Protein 5OE3 (pdb70)

Nearest PDB structures (foldseek):
  5oe6-assembly1_A  TM=1.001E+00  e=2.222E-89  Pseudomonas aeruginosa PAO1
  5oe3-assembly4_D  TM=9.945E-01  e=7.890E-90  Pseudomonas aeruginosa PAO1
  5oe3-assembly3_C  TM=9.929E-01  e=2.835E-89  Pseudomonas aeruginosa PAO1
  5oe4-assembly1_A  TM=9.993E-01  e=1.486E-87  Pseudomonas aeruginosa PAO1
  5oe6-assembly3_C  TM=9.927E-01  e=1.031E-87  Pseudomonas aeruginosa PAO1

Organism: Pseudomonas aeruginosa (strain ATCC 15692 / DSM 22644 / CIP 104116 / JCM 14847 / LMG 12228 / 1C / PRS 101 / PAO1) (NCBI:txid208964)

GO terms:
  GO:0044550 secondary metabolite biosynthetic process (P, IMP)
  GO:0018860 anthranilate-CoA ligase activity (F, IDA)

Secondary structure (DSSP, 8-state):
---B-HHHHHHHS-S-TTSEEEEETTEEEEHHHHHHHHHHHHHHHHHH--TT-EEEEE--S-HHHHHHHHHHHHTT-EEEE--TT--HHHHHHHHHHTT-SEEEE-TTPPPP-STTPPEEEEPPTT--SS--TTHHHHH-SPPSS------B-TTSEEEEEE-----EEEEEHHHHHHHHIIIIIIIS---TT-EEEESS-TTSHHHIIIIIIHHHHHT-EEE---S---HHHHHHHHHHH--SEEEE-HHHHHHHGGGHHHHHHH-SEEEE-SSPPPHHHHHHHHHTT--EEEEEE-GGGSSEEEEPPTT---SS--BEEPTT-EEEEE-TTSPBP-STT--EEEEEESTT---EESS--HHHHGGGGGG-EEEEEEEEE-TTS-EEEEEE--/---B-HHHHHHHS-S-TTSEEEEETTEEEEHHHHHHHHHHHHHHHHHH--TT-EEEEE--S-HHHHHHHHHHHHTT-EEEE--TT--HHHHHHHHHHTT-SEEEE-TTPPPP-STTPPEEEEPPTT--SS--TTHHHHH-SPPSS------B-TTSEEEEEE----EEEEEHHHHHHHHIIIIIIIT---TT-EEEESS-TTSHHHIIIIIIHHHHHS-EEEE--S---HHHHHHHHHHH--SEEEE-HHHHHHHGGGHHHHHHH-SEEEE-SSPPPHHHHHHHHHTT--EEEEEE-GGGSSEEEEPPTT---SS--BEEPTT-EEEEE-TTSPBP-STT--EEEEEESTT--S-BSS--HHHHGGGGGG-EEEEEEEEE-TTS-EEEEEE--/---B-HHHHHHHS-S-TTSEEEEETTEEEEHHHHHHHHHHHHHHHTTT--TT-EEEEE--S-HHHHHHHHHHHHTT-EEEE--TT--HHHHHHHHHHTT-SEEEE-TTS-S---TTPPEEEEPPTT--SS--TTHHHHH-SPPSS------B-TTSEEEEEE-----EEEEEHHHHHHHHIIIIIIIT---TT-EEEESS-TTSHHHIIIIIIHHHHHT-EEEE-SS---HHHHHHHHHHH--SEEEE-HHHHHHHGGGHHHHHHH-SEEEE-SSPPPHHHHHHHHHTT--EEEEEE-GGGSSEEEEPPTT---SS--BEEPTT-EEEEE-TTSPBP-STT--EEEEEESTT---EESS--HHHHGGGGGG-EEEEEEEEE-TTS-EEEEEE--/---B-HHHHHHHS-S-TTSEEEEETTEEEEHHHHHHHHHHHHHHHTTT--TT-EEEEE--S-HHHHHHHHHHHHTT-EEEE--TT--HHHHHHHHHHTT-SEEEE-TTS-S---TTPPEEEEPPTT--SS--TTHHHHH-SPPSS------B-TTSEEEEEE----EEEEEHHHHHHHHIIIIIIIT---TT-EEEESS-TTSHHHIIIIIIHHHHHT-EEE--SS---HHHHHHHHHHH--SEEEE-HHHHHHTGGGHHHHHHH--EEEE-SSPPPHHHHHHHHHTT--EEEEEE-GGGSSEEEEPPTT---SS--BEEPTT-EEEEE-TTSPBP-STT--EEEEEESTT--SEESS--HHHHGGGGGG-EEEEEEEEE-TTS-EEEEEE--

Radius of gyration: 41.26 Å; Cα contacts (8 Å, |Δi|>4): 3822; chains: 4; bounding box: 107×98×95 Å

InterPro domains:
  IPR000873 AMP-dependent synthetase/ligase domain [PF00501] (18-363)
  IPR020845 AMP-binding, conserved site [PS00455] (161-172)
  IPR025110 AMP-binding enzyme, C-terminal domain [PF13193] (414-493)
  IPR042099 ANL, N-terminal domain [G3DSA:3.40.50.12780] (13-397)
  IPR045851 AMP-binding enzyme domain superfamily [G3DSA:3.30.300.30] (400-514)

Foldseek 3Di:
DDWAFLLVVLLPPDADQQAFAEAEPNDTDGNVRLVQLLLQLLQLVLVPDAAAAEEEEQAFWASQVLSPLSSCSQRNYAYAYAHLPDDLVLVLLVCVQSLHQEYEHEPPDDARDDDSGHHYFYFDPPRDNHTSSCSCVVRNGGDRDGRNGDTGDQQDFRYWAFQVRTWTFGFGSQLLLWVLCLPLPQFVNDAAAAEEEELDTCSHLANVSRANPNCSVHNYYYYGYRDHPDVVVVLVCCQSRLGQEYEEAQVNLVSCLVVLVSNVVRHAHAEHEDDARALVSQVSNVVVVHGYKYFYDDSQQSYTFFIAGPPGHDHQFRHAGTPFKDKFFAAPVRHTDDDFPDKGWIKMAGSNGTPAIPDDDPVRRCCCPPRIHGPQWIWGAHPVGTIGTDGGHD/DDFAFLLVVLLPDDADQQAFAEDEPRDTDGNVRLVQLLLQLLQLVLVVDAAAAEEEEQAWWASQVLSPLSSCRQRNYAYAYAHLPDDLVRVLVVCVQSLHQEYEHEPPDDARDDPSGHHYFYWDPPRDNHTSSCSCVVRNGGDRDGRNGDTGDQQDFRYWAKDVTFTFGFGSQLQLFVLCLPLCQFVNDAAAAEEEELDTCSDLANVCRANPNCSVHNYYYYIYRDHPDVVVVLVCCQSRLGQEYEEAQVNLVSCLVVLVSNVVRHAHAEHEDDAHALVSQVSNVVVVHGYKYFYDDSQQSYTFFIAGVVGHDHQFRHAGTPFKDKFFADPVRHTDDDFPDKGWIKMAGSNGTPATPHDDPVRRCCCPPRIHGPQWIWGAHPVRTIGTDGGHD/DDWAFLLVVLLPPDADQQAFAEAEPNDTDGNVRLVQLLQQLLQLVLVQDAAAAEEEEQAFWASQVLSPLSSCRQRNYAYAYAHLPDDPVLVVLVCVQSVHQEYEHEQPDDPDADPVGHHYFYFHPPRDNHTSSCSCVVRNGGDRDGRNGDTGDQQDFRYWAWDVRIWTFGFGSQLQLFVLCLPVCQFVNAAAAFEEEELDTCSDLQNVCRANPNCSNHNYYYYGYRDHCDVVNVLVCQQVVLGQEYEEAQVNLVSCLVVLVSCVRRYNAYEHEDDARALVSQVSNVVSVHGYKYFYDDVQQSYTFFIAGVVGDDHQFRHGGTPFKDKFFADPVRDTDDDAPDKGWIKMAGSNGTPAIPDDDPVRRCCCPPNIHGPQWIWGAHPVRTIGTDGGHD/DDWAFLLVVLLPPDDDQQAFAEAEPNDTDGNVRLVQLLQQLLQLVLVQDAAAAEEEEQAFWASQVLSPLSSCRQRNYAYAYAHLPDDPVRVVVVCVQSVHQEYEHEPPDDPDADPVGHHYFYFDPPRDNHTSSCSCVVRNGGDRDGRNGDTGDQQDFRYWQKDVTFTFGFGSQLLVFVCCLPVPVFVNDAAAAEEEELDTCSDLANVCRANPSCSVHNYYYYGYRDHCDVVVVLVCCQVPLGQEYEEAQVNLVSCLVVLVSCVPRHAAAEHEDDARALVSQVSNVVVVHGYKYFYDDSQQSYTQFIQGPPGDDHQFRHAGGPFKDKFFADPVRHTDDDFPDKGWIKMAGSNGTPATPDDDPVRRCCCPPNIHGPQWIWGAHPVRTIGTDGGVD

Structure (mmCIF, N/CA/C/O backbone):
data_5OE3
#
_entry.id   5OE3
#
_cell.length_a   71.533
_cell.length_b   84.448
_cell.length_c   139.011
_cell.angle_alpha   90.000
_cell.angle_beta   92.600
_cell.angle_gamma   90.000
#
_symmetry.space_group_name_H-M   'P 1 21 1'
#
loop_
_entity.id
_entity.type
_entity.pdbx_description
1 polymer 'Anthranilate--CoA ligase'
2 non-polymer "5'-O-[(S)-[(2-aminobenzoyl)oxy](hydroxy)phosphoryl]adenosine"
3 non-polymer DI(HYDROXYETHYL)ETHER
4 non-polymer 1,2-ETHANEDIOL
5 non-polymer 'ACETATE ION'
6 non-polymer 'TRIETHYLENE GLYCOL'
7 water water
#
loop_
_atom_site.group_PDB
_atom_site.id
_atom_site.type_symbol
_atom_site.label_atom_id
_atom_site.label_alt_id
_atom_site.label_comp_id
_atom_site.label_asym_id
_atom_site.label_entity_id
_atom_site.label_seq_id
_atom_site.pdbx_PDB_ins_code
_atom_site.Cartn_x
_atom_site.Cartn_y
_atom_site.Cartn_z
_atom_site.occupancy
_atom_site.B_iso_or_equiv
_atom_site.auth_seq_id
_atom_site.auth_comp_id
_atom_site.auth_asym_id
_atom_site.auth_atom_id
_atom_site.pdbx_PDB_model_num
ATOM 1 N N . SER A 1 2 ? 13.054 -14.101 31.882 1.00 41.94 2 SER A N 1
ATOM 2 C CA . SER A 1 2 ? 13.114 -12.788 31.251 1.00 41.93 2 SER A CA 1
ATOM 3 C C . SER A 1 2 ? 11.882 -12.548 30.384 1.00 38.75 2 SER A C 1
ATOM 4 O O . SER A 1 2 ? 11.308 -13.485 29.829 1.00 42.01 2 SER A O 1
ATOM 11 N N . THR A 1 3 ? 11.483 -11.285 30.271 1.00 31.51 3 THR A N 1
ATOM 12 C CA . THR A 1 3 ? 10.296 -10.926 29.511 1.00 26.47 3 THR A CA 1
ATOM 13 C C . THR A 1 3 ? 10.608 -10.899 28.021 1.00 18.75 3 THR A C 1
ATOM 14 O O . THR A 1 3 ? 11.642 -10.373 27.596 1.00 20.17 3 THR A O 1
ATOM 25 N N . LEU A 1 4 ? 9.704 -11.465 27.227 1.00 15.22 4 LEU A N 1
ATOM 26 C CA . LEU A 1 4 ? 9.855 -11.410 25.781 1.00 13.38 4 LEU A CA 1
ATOM 27 C C . LEU A 1 4 ? 9.807 -9.957 25.326 1.00 12.52 4 LEU A C 1
ATOM 28 O O . LEU A 1 4 ? 8.996 -9.161 25.811 1.00 14.55 4 LEU A O 1
ATOM 44 N N . ALA A 1 5 ? 10.688 -9.604 24.393 1.00 10.39 5 ALA A N 1
ATOM 45 C CA . ALA A 1 5 ? 10.814 -8.219 23.967 1.00 10.18 5 ALA A CA 1
ATOM 46 C C . ALA A 1 5 ? 11.281 -8.166 22.519 1.00 8.61 5 ALA A C 1
ATOM 47 O O . ALA A 1 5 ? 11.639 -9.180 21.916 1.00 9.23 5 ALA A O 1
ATOM 54 N N . ASN A 1 6 ? 11.249 -6.958 21.962 1.00 9.65 6 ASN A N 1
ATOM 55 C CA . ASN A 1 6 ? 11.649 -6.702 20.584 1.00 7.61 6 ASN A CA 1
ATOM 56 C C . ASN A 1 6 ? 12.551 -5.476 20.564 1.00 8.29 6 ASN A C 1
ATOM 57 O O . ASN A 1 6 ? 12.200 -4.440 21.133 1.00 9.01 6 ASN A O 1
ATOM 68 N N . LEU A 1 7 ? 13.703 -5.585 19.897 1.00 7.80 7 LEU A N 1
ATOM 69 C CA . LEU A 1 7 ? 14.695 -4.513 19.956 1.00 8.39 7 LEU A CA 1
ATOM 70 C C . LEU A 1 7 ? 14.156 -3.207 19.381 1.00 7.55 7 LEU A C 1
ATOM 71 O O . LEU A 1 7 ? 14.387 -2.130 19.945 1.00 9.71 7 LEU A O 1
ATOM 87 N N . THR A 1 8 ? 13.455 -3.271 18.251 1.00 6.96 8 THR A N 1
ATOM 88 C CA . THR A 1 8 ? 12.899 -2.052 17.673 1.00 6.39 8 THR A CA 1
ATOM 89 C C . THR A 1 8 ? 11.871 -1.430 18.611 1.00 7.85 8 THR A C 1
ATOM 90 O O . THR A 1 8 ? 11.889 -0.219 18.853 1.00 9.30 8 THR A O 1
ATOM 101 N N . GLU A 1 9 ? 10.977 -2.247 19.167 1.00 7.77 9 GLU A N 1
ATOM 102 C CA . GLU A 1 9 ? 10.006 -1.732 20.130 1.00 7.92 9 GLU A CA 1
ATOM 103 C C . GLU A 1 9 ? 10.698 -1.071 21.319 1.00 8.11 9 GLU A C 1
ATOM 104 O O . GLU A 1 9 ? 10.272 -0.005 21.785 1.00 9.65 9 GLU A O 1
ATOM 116 N N . VAL A 1 10 ? 11.767 -1.691 21.825 1.00 8.98 10 VAL A N 1
ATOM 117 C CA . VAL A 1 10 ? 12.490 -1.143 22.972 1.00 10.17 10 VAL A CA 1
ATOM 118 C C . VAL A 1 10 ? 13.106 0.208 22.628 1.00 9.77 10 VAL A C 1
ATOM 119 O O . VAL A 1 10 ? 13.052 1.151 23.423 1.00 8.91 10 VAL A O 1
ATOM 132 N N . LEU A 1 11 ? 13.726 0.318 21.455 1.00 8.61 11 LEU A N 1
ATOM 133 C CA . LEU A 1 11 ? 14.291 1.600 21.040 1.00 8.53 11 LEU A CA 1
ATOM 134 C C . LEU A 1 11 ? 13.209 2.668 20.927 1.00 11.52 11 LEU A C 1
ATOM 135 O O . LEU A 1 11 ? 13.422 3.823 21.320 1.00 11.39 11 LEU A O 1
ATOM 151 N N . PHE A 1 12 ? 12.040 2.298 20.392 1.00 11.92 12 PHE A N 1
ATOM 152 C CA . PHE A 1 12 ? 10.945 3.251 20.241 1.00 12.17 12 PHE A CA 1
ATOM 153 C C . PHE A 1 12 ? 10.407 3.725 21.584 1.00 15.02 12 PHE A C 1
ATOM 154 O O . PHE A 1 12 ? 9.843 4.823 21.666 1.00 15.48 12 PHE A O 1
ATOM 171 N N . ARG A 1 13 ? 10.540 2.918 22.636 1.00 12.67 13 ARG A N 1
ATOM 172 C CA . ARG A 1 13 ? 10.027 3.314 23.943 1.00 12.05 13 ARG A CA 1
ATOM 173 C C . ARG A 1 13 ? 10.986 4.208 24.718 1.00 13.27 13 ARG A C 1
ATOM 174 O O . ARG A 1 13 ? 10.570 4.807 25.713 1.00 13.70 13 ARG A O 1
ATOM 195 N N . LEU A 1 14 ? 12.240 4.337 24.288 1.00 12.44 14 LEU A N 1
ATOM 196 C CA . LEU A 1 14 ? 13.179 5.200 24.994 1.00 11.08 14 LEU A CA 1
ATOM 197 C C . LEU A 1 14 ? 12.658 6.631 25.051 1.00 13.66 14 LEU A C 1
ATOM 198 O O . LEU A 1 14 ? 12.086 7.144 24.084 1.00 14.65 14 LEU A O 1
ATOM 214 N N . ASP A 1 15 ? 12.880 7.285 26.191 1.00 15.33 15 ASP A N 1
ATOM 215 C CA . ASP A 1 15 ? 12.273 8.585 26.478 1.00 16.40 15 ASP A CA 1
ATOM 216 C C . ASP A 1 15 ? 13.119 9.698 25.871 1.00 14.91 15 ASP A C 1
ATOM 217 O O . ASP A 1 15 ? 13.971 10.297 26.531 1.00 17.24 15 ASP A O 1
ATOM 226 N N . PHE A 1 16 ? 12.868 9.986 24.597 1.00 12.94 16 PHE A N 1
ATOM 227 C CA . PHE A 1 16 ? 13.432 11.142 23.920 1.00 12.59 16 PHE A CA 1
ATOM 228 C C . PHE A 1 16 ? 12.320 11.838 23.142 1.00 14.50 16 PHE A C 1
ATOM 229 O O . PHE A 1 16 ? 11.297 11.232 22.813 1.00 16.06 16 PHE A O 1
ATOM 246 N N . ASP A 1 17 ? 12.520 13.122 22.872 1.00 15.61 17 ASP A N 1
ATOM 247 C CA . ASP A 1 17 ? 11.509 13.929 22.202 1.00 14.29 17 ASP A CA 1
ATOM 248 C C . ASP A 1 17 ? 11.283 13.400 20.788 1.00 11.18 17 ASP A C 1
ATOM 249 O O . ASP A 1 17 ? 12.232 13.374 19.987 1.00 11.28 17 ASP A O 1
ATOM 258 N N . PRO A 1 18 ? 10.067 12.965 20.439 1.00 14.86 18 PRO A N 1
ATOM 259 C CA . PRO A 1 18 ? 9.850 12.420 19.087 1.00 16.83 18 PRO A CA 1
ATOM 260 C C . PRO A 1 18 ? 10.079 13.420 17.966 1.00 14.27 18 PRO A C 1
ATOM 261 O O . PRO A 1 18 ? 10.332 13.000 16.830 1.00 11.08 18 PRO A O 1
ATOM 272 N N . ASP A 1 19 ? 10.005 14.723 18.233 1.00 14.14 19 ASP A N 1
ATOM 273 C CA . ASP A 1 19 ? 10.182 15.704 17.172 1.00 15.23 19 ASP A CA 1
ATOM 274 C C . ASP A 1 19 ? 11.644 15.994 16.847 1.00 16.89 19 ASP A C 1
ATOM 275 O O . ASP A 1 19 ? 11.913 16.675 15.851 1.00 19.14 19 ASP A O 1
ATOM 284 N N . THR A 1 20 ? 12.591 15.487 17.632 1.00 13.84 20 THR A N 1
ATOM 285 C CA . THR A 1 20 ? 13.999 15.754 17.367 1.00 12.76 20 THR A CA 1
ATOM 286 C C . THR A 1 20 ? 14.517 14.891 16.221 1.00 9.77 20 THR A C 1
ATOM 287 O O . THR A 1 20 ? 14.002 13.802 15.940 1.00 10.47 20 THR A O 1
ATOM 298 N N . ALA A 1 21 ? 15.561 15.386 15.569 1.00 11.07 21 ALA A N 1
ATOM 299 C CA . ALA A 1 21 ? 16.154 14.675 14.445 1.00 9.47 21 ALA A CA 1
ATOM 300 C C . ALA A 1 21 ? 16.748 13.344 14.893 1.00 11.14 21 ALA A C 1
ATOM 301 O O . ALA A 1 21 ? 17.178 13.183 16.040 1.00 11.88 21 ALA A O 1
ATOM 308 N N . VAL A 1 22 ? 16.777 12.381 13.964 1.00 9.52 22 VAL A N 1
ATOM 309 C CA A VAL A 1 22 ? 17.459 11.119 14.209 0.93 8.30 22 VAL A CA 1
ATOM 310 C CA B VAL A 1 22 ? 17.435 11.088 14.175 0.07 8.34 22 VAL A CA 1
ATOM 311 C C . VAL A 1 22 ? 18.440 10.827 13.073 1.00 7.23 22 VAL A C 1
ATOM 312 O O . VAL A 1 22 ? 19.545 10.334 13.321 1.00 8.49 22 VAL A O 1
ATOM 337 N N . TYR A 1 23 ? 18.053 11.133 11.834 1.00 8.21 23 TYR A N 1
ATOM 338 C CA . TYR A 1 23 ? 18.903 10.868 10.684 1.00 8.52 23 TYR A CA 1
ATOM 339 C C . TYR A 1 23 ? 18.886 12.070 9.751 1.00 9.96 23 TYR A C 1
ATOM 340 O O . TYR A 1 23 ? 17.870 12.753 9.607 1.00 9.67 23 TYR A O 1
ATOM 358 N N . HIS A 1 24 ? 20.023 12.309 9.105 1.00 8.55 24 HIS A N 1
ATOM 359 C CA . HIS A 1 24 ? 20.164 13.345 8.093 1.00 11.22 24 HIS A CA 1
ATOM 360 C C . HIS A 1 24 ? 20.668 12.697 6.814 1.00 8.55 24 HIS A C 1
ATOM 361 O O . HIS A 1 24 ? 21.458 11.748 6.864 1.00 9.78 24 HIS A O 1
ATOM 375 N N . TYR A 1 25 ? 20.196 13.190 5.669 1.00 8.49 25 TYR A N 1
ATOM 376 C CA . TYR A 1 25 ? 20.487 12.532 4.396 1.00 10.97 25 TYR A CA 1
ATOM 377 C C . TYR A 1 25 ? 20.231 13.513 3.264 1.00 11.68 25 TYR A C 1
ATOM 378 O O . TYR A 1 25 ? 19.124 14.047 3.145 1.00 11.14 25 TYR A O 1
ATOM 396 N N . ARG A 1 26 ? 21.249 13.749 2.438 1.00 12.23 26 ARG A N 1
ATOM 397 C CA . ARG A 1 26 ? 21.117 14.578 1.241 1.00 13.05 26 ARG A CA 1
ATOM 398 C C . ARG A 1 26 ? 20.460 15.918 1.570 1.00 13.63 26 ARG A C 1
ATOM 399 O O . ARG A 1 26 ? 19.530 16.366 0.897 1.00 14.94 26 ARG A O 1
ATOM 420 N N . GLY A 1 27 ? 20.947 16.555 2.632 1.00 16.19 27 GLY A N 1
ATOM 421 C CA . GLY A 1 27 ? 20.471 17.866 3.015 1.00 17.99 27 GLY A CA 1
ATOM 422 C C . GLY A 1 27 ? 19.135 17.876 3.718 1.00 18.47 27 GLY A C 1
ATOM 423 O O . GLY A 1 27 ? 18.634 18.959 4.044 1.00 20.78 27 GLY A O 1
ATOM 427 N N . GLN A 1 28 ? 18.542 16.712 3.955 1.00 14.27 28 GLN A N 1
ATOM 428 C CA . GLN A 1 28 ? 17.238 16.592 4.580 1.00 12.68 28 GLN A CA 1
ATOM 429 C C . GLN A 1 28 ? 17.384 15.941 5.948 1.00 11.95 28 GLN A C 1
ATOM 430 O O . GLN A 1 28 ? 18.405 15.322 6.262 1.00 11.84 28 GLN A O 1
ATOM 444 N N . THR A 1 29 ? 16.340 16.079 6.759 1.00 11.79 29 THR A N 1
ATOM 445 C CA . THR A 1 29 ? 16.342 15.590 8.129 1.00 10.44 29 THR A CA 1
ATOM 446 C C . THR A 1 29 ? 15.042 14.854 8.405 1.00 11.82 29 THR A C 1
ATOM 447 O O . THR A 1 29 ? 13.970 15.278 7.963 1.00 13.05 29 THR A O 1
ATOM 458 N N . LEU A 1 30 ? 15.148 13.751 9.136 1.00 11.38 30 LEU A N 1
ATOM 459 C CA . LEU A 1 30 ? 14.004 12.964 9.571 1.00 9.91 30 LEU A CA 1
ATOM 460 C C . LEU A 1 30 ? 14.001 12.923 11.089 1.00 11.88 30 LEU A C 1
ATOM 461 O O . LEU A 1 30 ? 15.047 12.700 11.709 1.00 11.68 30 LEU A O 1
ATOM 477 N N . SER A 1 31 ? 12.832 13.143 11.683 1.00 11.23 31 SER A N 1
ATOM 478 C CA . SER A 1 31 ? 12.692 13.073 13.126 1.00 10.24 31 SER A CA 1
ATOM 479 C C . SER A 1 31 ? 12.490 11.627 13.577 1.00 10.66 31 SER A C 1
ATOM 480 O O . SER A 1 31 ? 12.204 10.728 12.778 1.00 11.21 31 SER A O 1
ATOM 488 N N . ARG A 1 32 ? 12.651 11.413 14.888 1.00 9.08 32 ARG A N 1
ATOM 489 C CA . ARG A 1 32 ? 12.323 10.127 15.493 1.00 8.98 32 ARG A CA 1
ATOM 490 C C . ARG A 1 32 ? 10.917 9.694 15.107 1.00 9.03 32 ARG A C 1
ATOM 491 O O . ARG A 1 32 ? 10.695 8.550 14.702 1.00 10.43 32 ARG A O 1
ATOM 512 N N . LEU A 1 33 ? 9.957 10.615 15.207 1.00 8.98 33 LEU A N 1
ATOM 513 C CA . LEU A 1 33 ? 8.567 10.286 14.909 1.00 9.34 33 LEU A CA 1
ATOM 514 C C . LEU A 1 33 ? 8.392 9.906 13.444 1.00 10.56 33 LEU A C 1
ATOM 515 O O . LEU A 1 33 ? 7.691 8.938 13.126 1.00 11.12 33 LEU A O 1
ATOM 531 N N . GLN A 1 34 ? 9.024 10.652 12.537 1.00 11.26 34 GLN A N 1
ATOM 532 C CA A GLN A 1 34 ? 8.924 10.339 11.114 0.55 11.87 34 GLN A CA 1
ATOM 533 C CA B GLN A 1 34 ? 8.904 10.333 11.121 0.45 11.88 34 GLN A CA 1
ATOM 534 C C . GLN A 1 34 ? 9.448 8.941 10.820 1.00 8.93 34 GLN A C 1
ATOM 535 O O . GLN A 1 34 ? 8.835 8.183 10.061 1.00 10.87 34 GLN A O 1
ATOM 562 N N . CYS A 1 35 ? 10.589 8.584 11.406 1.00 10.75 35 CYS A N 1
ATOM 563 C CA . CYS A 1 35 ? 11.148 7.260 11.152 1.00 8.03 35 CYS A CA 1
ATOM 564 C C . CYS A 1 35 ? 10.313 6.168 11.808 1.00 9.14 35 CYS A C 1
ATOM 565 O O . CYS A 1 35 ? 10.072 5.118 11.201 1.00 10.01 35 CYS A O 1
ATOM 573 N N . ARG A 1 36 ? 9.847 6.397 13.038 1.00 11.78 36 ARG A N 1
ATOM 574 C CA A ARG A 1 36 ? 9.001 5.405 13.694 0.50 12.71 36 ARG A CA 1
ATOM 575 C CA B ARG A 1 36 ? 8.996 5.417 13.703 0.50 12.69 36 ARG A CA 1
ATOM 576 C C . ARG A 1 36 ? 7.747 5.132 12.875 1.00 11.57 36 ARG A C 1
ATOM 577 O O . ARG A 1 36 ? 7.382 3.974 12.649 1.00 10.59 36 ARG A O 1
ATOM 618 N N . THR A 1 37 ? 7.070 6.186 12.420 1.00 11.96 37 THR A N 1
ATOM 619 C CA . THR A 1 37 ? 5.881 5.991 11.599 1.00 12.08 37 THR A CA 1
ATOM 620 C C . THR A 1 37 ? 6.207 5.172 10.355 1.00 11.86 37 THR A C 1
ATOM 621 O O . THR A 1 37 ? 5.482 4.234 10.008 1.00 11.47 37 THR A O 1
ATOM 632 N N . TYR A 1 38 ? 7.300 5.511 9.669 1.00 10.00 38 TYR A N 1
ATOM 633 C CA A TYR A 1 38 ? 7.637 4.782 8.454 0.54 10.61 38 TYR A CA 1
ATOM 634 C CA B TYR A 1 38 ? 7.678 4.795 8.453 0.46 10.53 38 TYR A CA 1
ATOM 635 C C . TYR A 1 38 ? 8.039 3.345 8.756 1.00 10.42 38 TYR A C 1
ATOM 636 O O . TYR A 1 38 ? 7.665 2.430 8.013 1.00 9.64 38 TYR A O 1
ATOM 671 N N . ILE A 1 39 ? 8.777 3.120 9.843 1.00 8.48 39 ILE A N 1
ATOM 672 C CA . ILE A 1 39 ? 9.204 1.769 10.197 1.00 8.37 39 ILE A CA 1
ATOM 673 C C . ILE A 1 39 ? 7.999 0.878 10.470 1.00 10.12 39 ILE A C 1
ATOM 674 O O . ILE A 1 39 ? 7.955 -0.280 10.039 1.00 9.93 39 ILE A O 1
ATOM 690 N N . LEU A 1 40 ? 7.019 1.388 11.213 1.00 12.80 40 LEU A N 1
ATOM 691 C CA . LEU A 1 40 ? 5.829 0.592 11.495 1.00 11.78 40 LEU A CA 1
ATOM 692 C C . LEU A 1 40 ? 5.047 0.304 10.221 1.00 10.19 40 LEU A C 1
ATOM 693 O O . LEU A 1 40 ? 4.547 -0.810 10.034 1.00 10.23 40 LEU A O 1
ATOM 709 N N . SER A 1 41 ? 4.925 1.298 9.337 1.00 9.87 41 SER A N 1
ATOM 710 C CA . SER A 1 41 ? 4.249 1.077 8.061 1.00 10.02 41 SER A CA 1
ATOM 711 C C . SER A 1 41 ? 4.970 0.005 7.257 1.00 8.11 41 SER A C 1
ATOM 712 O O . SER A 1 41 ? 4.348 -0.921 6.722 1.00 7.90 41 SER A O 1
ATOM 720 N N . GLN A 1 42 ? 6.292 0.113 7.172 1.00 8.94 42 GLN A N 1
ATOM 721 C CA . GLN A 1 42 ? 7.059 -0.851 6.398 1.00 7.90 42 GLN A CA 1
ATOM 722 C C . GLN A 1 42 ? 7.008 -2.230 7.043 1.00 9.13 42 GLN A C 1
ATOM 723 O O . GLN A 1 42 ? 6.948 -3.249 6.344 1.00 9.39 42 GLN A O 1
ATOM 737 N N . ALA A 1 43 ? 7.015 -2.281 8.378 1.00 7.12 43 ALA A N 1
ATOM 738 C CA . ALA A 1 43 ? 6.867 -3.557 9.067 1.00 8.42 43 ALA A CA 1
ATOM 739 C C . ALA A 1 43 ? 5.567 -4.247 8.672 1.00 9.84 43 ALA A C 1
ATOM 740 O O . ALA A 1 43 ? 5.540 -5.465 8.463 1.00 10.45 43 ALA A O 1
ATOM 747 N N . SER A 1 44 ? 4.475 -3.486 8.548 1.00 8.61 44 SER A N 1
ATOM 748 C CA . SER A 1 44 ? 3.202 -4.095 8.173 1.00 9.29 44 SER A CA 1
ATOM 749 C C . SER A 1 44 ? 3.288 -4.770 6.810 1.00 8.16 44 SER A C 1
ATOM 750 O O . SER A 1 44 ? 2.588 -5.758 6.556 1.00 8.75 44 SER A O 1
ATOM 758 N N . GLN A 1 45 ? 4.140 -4.256 5.923 1.00 9.19 45 GLN A N 1
ATOM 759 C CA . GLN A 1 45 ? 4.342 -4.879 4.621 1.00 10.82 45 GLN A CA 1
ATOM 760 C C . GLN A 1 45 ? 5.275 -6.082 4.717 1.00 10.29 45 GLN A C 1
ATOM 761 O O . GLN A 1 45 ? 5.011 -7.127 4.112 1.00 9.46 45 GLN A O 1
ATOM 775 N N . LEU A 1 46 ? 6.374 -5.953 5.463 1.00 9.31 46 LEU A N 1
ATOM 776 C CA . LEU A 1 46 ? 7.306 -7.065 5.610 1.00 7.73 46 LEU A CA 1
ATOM 777 C C . LEU A 1 46 ? 6.651 -8.267 6.278 1.00 7.19 46 LEU A C 1
ATOM 778 O O . LEU A 1 46 ? 7.014 -9.412 5.984 1.00 8.55 46 LEU A O 1
ATOM 794 N N . ALA A 1 47 ? 5.701 -8.036 7.185 1.00 8.69 47 ALA A N 1
ATOM 795 C CA . ALA A 1 47 ? 5.017 -9.146 7.838 1.00 10.49 47 ALA A CA 1
ATOM 796 C C . ALA A 1 47 ? 4.196 -9.975 6.858 1.00 12.25 47 ALA A C 1
ATOM 797 O O . ALA A 1 47 ? 3.903 -11.142 7.143 1.00 11.51 47 ALA A O 1
ATOM 804 N N . ARG A 1 48 ? 3.800 -9.398 5.723 1.00 11.42 48 ARG A N 1
ATOM 805 C CA . ARG A 1 48 ? 3.098 -10.159 4.698 1.00 10.01 48 ARG A CA 1
ATOM 806 C C . ARG A 1 48 ? 4.044 -11.039 3.898 1.00 12.76 48 ARG A C 1
ATOM 807 O O . ARG A 1 48 ? 3.591 -11.966 3.218 1.00 13.71 48 ARG A O 1
ATOM 828 N N . LEU A 1 49 ? 5.343 -10.777 3.979 1.00 12.77 49 LEU A N 1
ATOM 829 C CA . LEU A 1 49 ? 6.353 -11.440 3.167 1.00 12.20 49 LEU A CA 1
ATOM 830 C C . LEU A 1 49 ? 7.218 -12.401 3.964 1.00 12.09 49 LEU A C 1
ATOM 831 O O . LEU A 1 49 ? 7.611 -13.450 3.444 1.00 13.12 49 LEU A O 1
ATOM 847 N N . LEU A 1 50 ? 7.520 -12.067 5.216 1.00 9.81 50 LEU A N 1
ATOM 848 C CA . LEU A 1 50 ? 8.477 -12.798 6.033 1.00 9.66 50 LEU A CA 1
ATOM 849 C C . LEU A 1 50 ? 7.793 -13.360 7.268 1.00 11.07 50 LEU A C 1
ATOM 850 O O . LEU A 1 50 ? 6.941 -12.699 7.871 1.00 13.86 50 LEU A O 1
ATOM 866 N N . LYS A 1 51 ? 8.172 -14.576 7.639 1.00 8.73 51 LYS A N 1
ATOM 867 C CA . LYS A 1 51 ? 7.767 -15.135 8.918 1.00 7.89 51 LYS A CA 1
ATOM 868 C C . LYS A 1 51 ? 8.843 -14.882 9.961 1.00 10.09 51 LYS A C 1
ATOM 869 O O . LYS A 1 51 ? 10.016 -14.680 9.623 1.00 9.27 51 LYS A O 1
ATOM 888 N N . PRO A 1 52 ? 8.474 -14.877 11.242 1.00 9.40 52 PRO A N 1
ATOM 889 C CA . PRO A 1 52 ? 9.473 -14.682 12.295 1.00 7.92 52 PRO A CA 1
ATOM 890 C C . PRO A 1 52 ? 10.653 -15.623 12.113 1.00 7.63 52 PRO A C 1
ATOM 891 O O . PRO A 1 52 ? 10.486 -16.821 11.866 1.00 9.55 52 PRO A O 1
ATOM 902 N N . GLY A 1 53 ? 11.857 -15.070 12.228 1.00 8.45 53 GLY A N 1
ATOM 903 C CA . GLY A 1 53 ? 13.069 -15.833 12.102 1.00 7.05 53 GLY A CA 1
ATOM 904 C C . GLY A 1 53 ? 13.701 -15.799 10.726 1.00 7.81 53 GLY A C 1
ATOM 905 O O . GLY A 1 53 ? 14.882 -16.133 10.600 1.00 9.07 53 GLY A O 1
ATOM 909 N N . ASP A 1 54 ? 12.951 -15.420 9.693 1.00 7.29 54 ASP A N 1
ATOM 910 C CA . ASP A 1 54 ? 13.504 -15.391 8.344 1.00 6.93 54 ASP A CA 1
ATOM 911 C C . ASP A 1 54 ? 14.655 -14.390 8.273 1.00 7.93 54 ASP A C 1
ATOM 912 O O . ASP A 1 54 ? 14.585 -13.296 8.840 1.00 7.81 54 ASP A O 1
ATOM 921 N N . ARG A 1 55 ? 15.724 -14.768 7.573 1.00 6.94 55 ARG A N 1
ATOM 922 C CA . ARG A 1 55 ? 16.883 -13.897 7.442 1.00 6.09 55 ARG A CA 1
ATOM 923 C C . ARG A 1 55 ? 16.751 -12.994 6.218 1.00 7.59 55 ARG A C 1
ATOM 924 O O . ARG A 1 55 ? 16.125 -13.351 5.214 1.00 8.28 55 ARG A O 1
ATOM 945 N N . VAL A 1 56 ? 17.342 -11.805 6.322 1.00 5.81 56 VAL A N 1
ATOM 946 C CA . VAL A 1 56 ? 17.302 -10.793 5.271 1.00 6.39 56 VAL A CA 1
ATOM 947 C C . VAL A 1 56 ? 18.701 -10.216 5.120 1.00 5.71 56 VAL A C 1
ATOM 948 O O . VAL A 1 56 ? 19.336 -9.858 6.114 1.00 7.78 56 VAL A O 1
ATOM 961 N N . VAL A 1 57 ? 19.197 -10.133 3.886 1.00 7.63 57 VAL A N 1
ATOM 962 C CA . VAL A 1 57 ? 20.474 -9.484 3.597 1.00 7.38 57 VAL A CA 1
ATOM 963 C C . VAL A 1 57 ? 20.192 -8.156 2.909 1.00 5.36 57 VAL A C 1
ATOM 964 O O . VAL A 1 57 ? 19.486 -8.114 1.895 1.00 6.73 57 VAL A O 1
ATOM 977 N N . LEU A 1 58 ? 20.753 -7.080 3.452 1.00 6.84 58 LEU A N 1
ATOM 978 C CA . LEU A 1 58 ? 20.603 -5.741 2.892 1.00 6.81 58 LEU A CA 1
ATOM 979 C C . LEU A 1 58 ? 21.949 -5.324 2.312 1.00 9.39 58 LEU A C 1
ATOM 980 O O . LEU A 1 58 ? 22.897 -5.061 3.058 1.00 10.67 58 LEU A O 1
ATOM 996 N N . ALA A 1 59 ? 22.027 -5.258 0.987 1.00 9.12 59 ALA A N 1
ATOM 997 C CA . ALA A 1 59 ? 23.241 -4.874 0.276 1.00 10.50 59 ALA A CA 1
ATOM 998 C C . ALA A 1 59 ? 23.036 -3.471 -0.286 1.00 8.48 59 ALA A C 1
ATOM 999 O O . ALA A 1 59 ? 22.849 -3.274 -1.490 1.00 8.09 59 ALA A O 1
ATOM 1006 N N . LEU A 1 60 ? 23.075 -2.490 0.613 1.00 9.52 60 LEU A N 1
ATOM 1007 C CA . LEU A 1 60 ? 22.672 -1.124 0.318 1.00 9.32 60 LEU A CA 1
ATOM 1008 C C . LEU A 1 60 ? 23.688 -0.141 0.879 1.00 11.56 60 LEU A C 1
ATOM 1009 O O . LEU A 1 60 ? 24.354 -0.416 1.881 1.00 11.27 60 LEU A O 1
ATOM 1025 N N . ASN A 1 61 ? 23.792 1.010 0.212 1.00 15.05 61 ASN A N 1
ATOM 1026 C CA . ASN A 1 61 ? 24.553 2.145 0.720 1.00 18.49 61 ASN A CA 1
ATOM 1027 C C . ASN A 1 61 ? 23.833 2.763 1.920 1.00 14.69 61 ASN A C 1
ATOM 1028 O O . ASN A 1 61 ? 22.608 2.684 2.053 1.00 12.57 61 ASN A O 1
ATOM 1039 N N . ASP A 1 62 ? 24.609 3.420 2.783 1.00 12.32 62 ASP A N 1
ATOM 1040 C CA . ASP A 1 62 ? 24.047 4.092 3.952 1.00 11.92 62 ASP A CA 1
ATOM 1041 C C . ASP A 1 62 ? 22.962 5.077 3.534 1.00 12.25 62 ASP A C 1
ATOM 1042 O O . ASP A 1 62 ? 23.174 5.924 2.659 1.00 10.79 62 ASP A O 1
ATOM 1051 N N . SER A 1 63 ? 21.807 4.979 4.181 1.00 10.65 63 SER A N 1
ATOM 1052 C CA . SER A 1 63 ? 20.693 5.888 3.950 1.00 9.01 63 SER A CA 1
ATOM 1053 C C . SER A 1 63 ? 19.686 5.691 5.075 1.00 7.58 63 SER A C 1
ATOM 1054 O O . SER A 1 63 ? 19.709 4.659 5.748 1.00 8.08 63 SER A O 1
ATOM 1062 N N . PRO A 1 64 ? 18.788 6.654 5.284 1.00 9.23 64 PRO A N 1
ATOM 1063 C CA . PRO A 1 64 ? 17.707 6.428 6.254 1.00 7.83 64 PRO A CA 1
ATOM 1064 C C . PRO A 1 64 ? 16.832 5.245 5.898 1.00 7.55 64 PRO A C 1
ATOM 1065 O O . PRO A 1 64 ? 16.327 4.562 6.797 1.00 7.87 64 PRO A O 1
ATOM 1076 N N . SER A 1 65 ? 16.623 4.981 4.606 1.00 9.71 65 SER A N 1
ATOM 1077 C CA A SER A 1 65 ? 15.786 3.850 4.223 0.77 9.82 65 SER A CA 1
ATOM 1078 C CA B SER A 1 65 ? 15.784 3.852 4.222 0.23 9.88 65 SER A CA 1
ATOM 1079 C C . SER A 1 65 ? 16.433 2.535 4.624 1.00 8.78 65 SER A C 1
ATOM 1080 O O . SER A 1 65 ? 15.743 1.605 5.055 1.00 8.41 65 SER A O 1
ATOM 1095 N N . LEU A 1 66 ? 17.759 2.441 4.504 1.00 7.34 66 LEU A N 1
ATOM 1096 C CA A LEU A 1 66 ? 18.450 1.252 4.980 0.64 7.14 66 LEU A CA 1
ATOM 1097 C CA B LEU A 1 66 ? 18.465 1.256 4.985 0.36 7.25 66 LEU A CA 1
ATOM 1098 C C . LEU A 1 66 ? 18.257 1.084 6.481 1.00 6.67 66 LEU A C 1
ATOM 1099 O O . LEU A 1 66 ? 17.866 0.009 6.949 1.00 7.90 66 LEU A O 1
ATOM 1130 N N . ALA A 1 67 ? 18.526 2.140 7.250 1.00 9.08 67 ALA A N 1
ATOM 1131 C CA . ALA A 1 67 ? 18.399 2.045 8.699 1.00 8.96 67 ALA A CA 1
ATOM 1132 C C . ALA A 1 67 ? 16.985 1.652 9.094 1.00 9.69 67 ALA A C 1
ATOM 1133 O O . ALA A 1 67 ? 16.791 0.765 9.934 1.00 8.15 67 ALA A O 1
ATOM 1140 N N . CYS A 1 68 ? 15.981 2.272 8.466 1.00 8.73 68 CYS A N 1
ATOM 1141 C CA . CYS A 1 68 ? 14.594 1.986 8.820 1.00 9.00 68 CYS A CA 1
ATOM 1142 C C . CYS A 1 68 ? 14.184 0.588 8.382 1.00 8.71 68 CYS A C 1
ATOM 1143 O O . CYS A 1 68 ? 13.443 -0.093 9.099 1.00 8.36 68 CYS A O 1
ATOM 1151 N N . LEU A 1 69 ? 14.639 0.149 7.205 1.00 8.27 69 LEU A N 1
ATOM 1152 C CA . LEU A 1 69 ? 14.326 -1.200 6.743 1.00 8.16 69 LEU A CA 1
ATOM 1153 C C . LEU A 1 69 ? 14.901 -2.240 7.690 1.00 6.44 69 LEU A C 1
ATOM 1154 O O . LEU A 1 69 ? 14.237 -3.228 8.025 1.00 7.01 69 LEU A O 1
ATOM 1170 N N . PHE A 1 70 ? 16.139 -2.026 8.136 1.00 6.64 70 PHE A N 1
ATOM 1171 C CA . PHE A 1 70 ? 16.758 -2.902 9.122 1.00 6.18 70 PHE A CA 1
ATOM 1172 C C . PHE A 1 70 ? 15.883 -3.028 10.369 1.00 7.10 70 PHE A C 1
ATOM 1173 O O . PHE A 1 70 ? 15.598 -4.137 10.835 1.00 7.67 70 PHE A O 1
ATOM 1190 N N . LEU A 1 71 ? 15.419 -1.897 10.908 1.00 5.86 71 LEU A N 1
ATOM 1191 C CA . LEU A 1 71 ? 14.606 -1.940 12.119 1.00 6.90 71 LEU A CA 1
ATOM 1192 C C . LEU A 1 71 ? 13.214 -2.490 11.843 1.00 8.16 71 LEU A C 1
ATOM 1193 O O . LEU A 1 71 ? 12.609 -3.111 12.725 1.00 6.54 71 LEU A O 1
ATOM 1209 N N . ALA A 1 72 ? 12.688 -2.279 10.636 1.00 7.40 72 ALA A N 1
ATOM 1210 C CA . ALA A 1 72 ? 11.403 -2.876 10.291 1.00 8.63 72 ALA A CA 1
ATOM 1211 C C . ALA A 1 72 ? 11.514 -4.393 10.204 1.00 8.08 72 ALA A C 1
ATOM 1212 O O . ALA A 1 72 ? 10.598 -5.113 10.621 1.00 7.75 72 ALA A O 1
ATOM 1219 N N . CYS A 1 73 ? 12.623 -4.901 9.658 1.00 7.56 73 CYS A N 1
ATOM 1220 C CA . CYS A 1 73 ? 12.853 -6.342 9.677 1.00 7.63 73 CYS A CA 1
ATOM 1221 C C . CYS A 1 73 ? 12.839 -6.870 11.104 1.00 7.27 73 CYS A C 1
ATOM 1222 O O . CYS A 1 73 ? 12.185 -7.871 11.406 1.00 7.13 73 CYS A O 1
ATOM 1230 N N . ILE A 1 74 ? 13.574 -6.213 11.998 1.00 5.71 74 ILE A N 1
ATOM 1231 C CA . ILE A 1 74 ? 13.611 -6.658 13.386 1.00 6.47 74 ILE A CA 1
ATOM 1232 C C . ILE A 1 74 ? 12.219 -6.580 14.002 1.00 7.74 74 ILE A C 1
ATOM 1233 O O . ILE A 1 74 ? 11.821 -7.448 14.790 1.00 8.07 74 ILE A O 1
ATOM 1249 N N . ALA A 1 75 ? 11.446 -5.557 13.632 1.00 7.66 75 ALA A N 1
ATOM 1250 C CA . ALA A 1 75 ? 10.113 -5.386 14.207 1.00 7.08 75 ALA A CA 1
ATOM 1251 C C . ALA A 1 75 ? 9.233 -6.606 13.964 1.00 7.89 75 ALA A C 1
ATOM 1252 O O . ALA A 1 75 ? 8.438 -6.986 14.832 1.00 8.70 75 ALA A O 1
ATOM 1259 N N . VAL A 1 76 ? 9.358 -7.236 12.789 1.00 7.34 76 VAL A N 1
ATOM 1260 C CA . VAL A 1 76 ? 8.522 -8.386 12.446 1.00 8.19 76 VAL A CA 1
ATOM 1261 C C . VAL A 1 76 ? 9.155 -9.707 12.848 1.00 8.69 76 VAL A C 1
ATOM 1262 O O . VAL A 1 76 ? 8.569 -10.769 12.592 1.00 9.66 76 VAL A O 1
ATOM 1275 N N . GLY A 1 77 ? 10.318 -9.678 13.490 1.00 8.12 77 GLY A N 1
ATOM 1276 C CA . GLY A 1 77 ? 10.986 -10.891 13.897 1.00 7.87 77 GLY A CA 1
ATOM 1277 C C . GLY A 1 77 ? 11.926 -11.460 12.866 1.00 8.90 77 GLY A C 1
ATOM 1278 O O . GLY A 1 77 ? 12.473 -12.547 13.084 1.00 9.14 77 GLY A O 1
ATOM 1282 N N . ALA A 1 78 ? 12.119 -10.775 11.745 1.00 7.99 78 ALA A N 1
ATOM 1283 C CA . ALA A 1 78 ? 13.134 -11.178 10.792 1.00 6.81 78 ALA A CA 1
ATOM 1284 C C . ALA A 1 78 ? 14.514 -10.793 11.315 1.00 5.52 78 ALA A C 1
ATOM 1285 O O . ALA A 1 78 ? 14.657 -9.985 12.240 1.00 8.39 78 ALA A O 1
ATOM 1292 N N . ILE A 1 79 ? 15.534 -11.395 10.719 1.00 5.41 79 ILE A N 1
ATOM 1293 C CA . ILE A 1 79 ? 16.907 -11.296 11.194 1.00 6.39 79 ILE A CA 1
ATOM 1294 C C . ILE A 1 79 ? 17.754 -10.707 10.074 1.00 6.94 79 ILE A C 1
ATOM 1295 O O . ILE A 1 79 ? 18.186 -11.422 9.167 1.00 7.73 79 ILE A O 1
ATOM 1311 N N . PRO A 1 80 ? 17.983 -9.396 10.081 1.00 6.26 80 PRO A N 1
ATOM 1312 C CA . PRO A 1 80 ? 18.703 -8.755 8.980 1.00 5.25 80 PRO A CA 1
ATOM 1313 C C . PRO A 1 80 ? 20.210 -8.730 9.193 1.00 6.39 80 PRO A C 1
ATOM 1314 O O . PRO A 1 80 ? 20.720 -8.853 10.309 1.00 8.50 80 PRO A O 1
ATOM 1325 N N . ALA A 1 81 ? 20.914 -8.552 8.074 1.00 6.57 81 ALA A N 1
ATOM 1326 C CA . ALA A 1 81 ? 22.350 -8.329 8.035 1.00 8.02 81 ALA A CA 1
ATOM 1327 C C . ALA A 1 81 ? 22.629 -7.302 6.949 1.00 10.30 81 ALA A C 1
ATOM 1328 O O . ALA A 1 81 ? 22.014 -7.342 5.881 1.00 12.86 81 ALA A O 1
ATOM 1335 N N . VAL A 1 82 ? 23.525 -6.365 7.233 1.00 7.10 82 VAL A N 1
ATOM 1336 C CA . VAL A 1 82 ? 23.885 -5.302 6.298 1.00 7.60 82 VAL A CA 1
ATOM 1337 C C . VAL A 1 82 ? 25.285 -5.588 5.768 1.00 7.77 82 VAL A C 1
ATOM 1338 O O . VAL A 1 82 ? 26.235 -5.717 6.550 1.00 8.36 82 VAL A O 1
ATOM 1351 N N . ILE A 1 83 ? 25.424 -5.671 4.442 1.00 6.51 83 ILE A N 1
ATOM 1352 C CA . ILE A 1 83 ? 26.710 -5.969 3.822 1.00 8.58 83 ILE A CA 1
ATOM 1353 C C . ILE A 1 83 ? 27.045 -4.904 2.780 1.00 8.11 83 ILE A C 1
ATOM 1354 O O . ILE A 1 83 ? 26.198 -4.112 2.365 1.00 7.95 83 ILE A O 1
ATOM 1370 N N . ASN A 1 84 ? 28.308 -4.913 2.350 1.00 7.40 84 ASN A N 1
ATOM 1371 C CA . ASN A 1 84 ? 28.819 -3.986 1.355 1.00 7.79 84 ASN A CA 1
ATOM 1372 C C . ASN A 1 84 ? 27.937 -4.017 0.108 1.00 7.03 84 ASN A C 1
ATOM 1373 O O . ASN A 1 84 ? 27.785 -5.083 -0.506 1.00 8.16 84 ASN A O 1
ATOM 1384 N N . PRO A 1 85 ? 27.332 -2.893 -0.285 1.00 8.12 85 PRO A N 1
ATOM 1385 C CA . PRO A 1 85 ? 26.522 -2.899 -1.509 1.00 8.68 85 PRO A CA 1
ATOM 1386 C C . PRO A 1 85 ? 27.327 -3.225 -2.747 1.00 9.44 85 PRO A C 1
ATOM 1387 O O . PRO A 1 85 ? 26.752 -3.702 -3.735 1.00 12.24 85 PRO A O 1
ATOM 1398 N N . LYS A 1 86 ? 28.639 -2.987 -2.721 1.00 8.30 86 LYS A N 1
ATOM 1399 C CA . LYS A 1 86 ? 29.513 -3.266 -3.848 1.00 9.80 86 LYS A CA 1
ATOM 1400 C C . LYS A 1 86 ? 30.197 -4.631 -3.732 1.00 9.89 86 LYS A C 1
ATOM 1401 O O . LYS A 1 86 ? 31.221 -4.864 -4.385 1.00 11.38 86 LYS A O 1
ATOM 1420 N N . SER A 1 87 ? 29.640 -5.543 -2.931 1.00 9.86 87 SER A N 1
ATOM 1421 C CA . SER A 1 87 ? 30.186 -6.893 -2.843 1.00 10.67 87 SER A CA 1
ATOM 1422 C C . SER A 1 87 ? 30.101 -7.576 -4.198 1.00 11.58 87 SER A C 1
ATOM 1423 O O . SER A 1 87 ? 29.107 -7.432 -4.912 1.00 12.33 87 SER A O 1
ATOM 1431 N N . ARG A 1 88 ? 31.128 -8.347 -4.551 1.00 10.76 88 ARG A N 1
ATOM 1432 C CA A ARG A 1 88 ? 31.046 -9.160 -5.753 0.42 13.02 88 ARG A CA 1
ATOM 1433 C CA B ARG A 1 88 ? 31.015 -9.129 -5.769 0.29 12.97 88 ARG A CA 1
ATOM 1434 C CA C ARG A 1 88 ? 31.067 -9.189 -5.739 0.29 12.94 88 ARG A CA 1
ATOM 1435 C C . ARG A 1 88 ? 29.885 -10.146 -5.633 1.00 11.06 88 ARG A C 1
ATOM 1436 O O . ARG A 1 88 ? 29.458 -10.512 -4.535 1.00 9.83 88 ARG A O 1
ATOM 1497 N N . GLU A 1 89 ? 29.368 -10.572 -6.788 1.00 10.38 89 GLU A N 1
ATOM 1498 C CA . GLU A 1 89 ? 28.197 -11.447 -6.787 1.00 10.04 89 GLU A CA 1
ATOM 1499 C C . GLU A 1 89 ? 28.429 -12.717 -5.974 1.00 12.25 89 GLU A C 1
ATOM 1500 O O . GLU A 1 89 ? 27.551 -13.136 -5.208 1.00 8.99 89 GLU A O 1
ATOM 1512 N N . GLN A 1 90 ? 29.596 -13.350 -6.122 1.00 11.42 90 GLN A N 1
ATOM 1513 C CA . GLN A 1 90 ? 29.849 -14.584 -5.381 1.00 10.35 90 GLN A CA 1
ATOM 1514 C C . GLN A 1 90 ? 29.879 -14.336 -3.879 1.00 11.39 90 GLN A C 1
ATOM 1515 O O . GLN A 1 90 ? 29.390 -15.161 -3.098 1.00 10.19 90 GLN A O 1
ATOM 1529 N N . ALA A 1 91 ? 30.447 -13.204 -3.451 1.00 12.00 91 ALA A N 1
ATOM 1530 C CA . ALA A 1 91 ? 30.501 -12.899 -2.025 1.00 13.04 91 ALA A CA 1
ATOM 1531 C C . ALA A 1 91 ? 29.105 -12.704 -1.452 1.00 11.13 91 ALA A C 1
ATOM 1532 O O . ALA A 1 91 ? 28.798 -13.193 -0.358 1.00 11.46 91 ALA A O 1
ATOM 1539 N N . LEU A 1 92 ? 28.245 -11.988 -2.175 1.00 9.04 92 LEU A N 1
ATOM 1540 C CA . LEU A 1 92 ? 26.868 -11.823 -1.727 1.00 10.05 92 LEU A CA 1
ATOM 1541 C C . LEU A 1 92 ? 26.149 -13.165 -1.687 1.00 8.90 92 LEU A C 1
ATOM 1542 O O . LEU A 1 92 ? 25.404 -13.452 -0.740 1.00 9.68 92 LEU A O 1
ATOM 1558 N N . ALA A 1 93 ? 26.375 -14.009 -2.696 1.00 9.32 93 ALA A N 1
ATOM 1559 C CA . ALA A 1 93 ? 25.737 -15.322 -2.717 1.00 9.81 93 ALA A CA 1
ATOM 1560 C C . ALA A 1 93 ? 26.178 -16.164 -1.526 1.00 10.26 93 ALA A C 1
ATOM 1561 O O . ALA A 1 93 ? 25.357 -16.835 -0.890 1.00 9.67 93 ALA A O 1
ATOM 1568 N N . ASP A 1 94 ? 27.472 -16.123 -1.195 1.00 10.12 94 ASP A N 1
ATOM 1569 C CA . ASP A 1 94 ? 27.993 -16.920 -0.088 1.00 11.33 94 ASP A CA 1
ATOM 1570 C C . ASP A 1 94 ? 27.364 -16.506 1.236 1.00 11.43 94 ASP A C 1
ATOM 1571 O O . ASP A 1 94 ? 27.020 -17.360 2.063 1.00 10.20 94 ASP A O 1
ATOM 1580 N N . ILE A 1 95 ? 27.211 -15.200 1.457 1.00 9.33 95 ILE A N 1
ATOM 1581 C CA . ILE A 1 95 ? 26.597 -14.724 2.693 1.00 8.70 95 ILE A CA 1
ATOM 1582 C C . ILE A 1 95 ? 25.120 -15.102 2.726 1.00 8.49 95 ILE A C 1
ATOM 1583 O O . ILE A 1 95 ? 24.611 -15.609 3.734 1.00 7.49 95 ILE A O 1
ATOM 1599 N N . ALA A 1 96 ? 24.413 -14.890 1.615 1.00 9.41 96 ALA A N 1
ATOM 1600 C CA . ALA A 1 96 ? 23.001 -15.251 1.572 1.00 9.28 96 ALA A CA 1
ATOM 1601 C C . ALA A 1 96 ? 22.809 -16.743 1.805 1.00 8.34 96 ALA A C 1
ATOM 1602 O O . ALA A 1 96 ? 21.842 -17.156 2.456 1.00 8.62 96 ALA A O 1
ATOM 1609 N N . ALA A 1 97 ? 23.719 -17.572 1.288 1.00 11.21 97 ALA A N 1
ATOM 1610 C CA . ALA A 1 97 ? 23.607 -19.009 1.512 1.00 10.00 97 ALA A CA 1
ATOM 1611 C C . ALA A 1 97 ? 23.940 -19.375 2.953 1.00 9.49 97 ALA A C 1
ATOM 1612 O O . ALA A 1 97 ? 23.307 -20.263 3.537 1.00 9.90 97 ALA A O 1
ATOM 1619 N N . ASP A 1 98 ? 24.928 -18.704 3.546 1.00 8.26 98 ASP A N 1
ATOM 1620 C CA . ASP A 1 98 ? 25.348 -19.056 4.897 1.00 9.85 98 ASP A CA 1
ATOM 1621 C C . ASP A 1 98 ? 24.240 -18.812 5.911 1.00 10.72 98 ASP A C 1
ATOM 1622 O O . ASP A 1 98 ? 24.060 -19.603 6.844 1.00 12.10 98 ASP A O 1
ATOM 1631 N N . CYS A 1 99 ? 23.491 -17.723 5.762 1.00 9.73 99 CYS A N 1
ATOM 1632 C CA . CYS A 1 99 ? 22.382 -17.453 6.669 1.00 12.24 99 CYS A CA 1
ATOM 1633 C C . CYS A 1 99 ? 21.040 -17.878 6.092 1.00 11.18 99 CYS A C 1
ATOM 1634 O O . CYS A 1 99 ? 20.002 -17.608 6.704 1.00 9.71 99 CYS A O 1
ATOM 1642 N N . GLN A 1 100 ? 21.043 -18.574 4.955 1.00 9.75 100 GLN A N 1
ATOM 1643 C CA A GLN A 1 100 ? 19.819 -19.078 4.336 0.68 8.50 100 GLN A CA 1
ATOM 1644 C CA B GLN A 1 100 ? 19.816 -19.078 4.338 0.32 8.62 100 GLN A CA 1
ATOM 1645 C C . GLN A 1 100 ? 18.762 -17.975 4.230 1.00 7.85 100 GLN A C 1
ATOM 1646 O O . GLN A 1 100 ? 17.606 -18.136 4.634 1.00 9.65 100 GLN A O 1
ATOM 1673 N N . ALA A 1 101 ? 19.175 -16.846 3.660 1.00 7.64 101 ALA A N 1
ATOM 1674 C CA . ALA A 1 101 ? 18.319 -15.668 3.578 1.00 6.58 101 ALA A CA 1
ATOM 1675 C C . ALA A 1 101 ? 17.084 -15.936 2.729 1.00 8.35 101 ALA A C 1
ATOM 1676 O O . ALA A 1 101 ? 17.154 -16.595 1.689 1.00 10.50 101 ALA A O 1
ATOM 1683 N N . SER A 1 102 ? 15.943 -15.424 3.191 1.00 7.32 102 SER A N 1
ATOM 1684 C CA . SER A 1 102 ? 14.718 -15.450 2.410 1.00 8.10 102 SER A CA 1
ATOM 1685 C C . SER A 1 102 ? 14.610 -14.269 1.463 1.00 8.70 102 SER A C 1
ATOM 1686 O O . SER A 1 102 ? 13.894 -14.357 0.459 1.00 10.93 102 SER A O 1
ATOM 1694 N N . LEU A 1 103 ? 15.325 -13.187 1.742 1.00 7.78 103 LEU A N 1
ATOM 1695 C CA . LEU A 1 103 ? 15.161 -11.938 1.022 1.00 7.38 103 LEU A CA 1
ATOM 1696 C C . LEU A 1 103 ? 16.491 -11.214 0.994 1.00 7.25 103 LEU A C 1
ATOM 1697 O O . LEU A 1 103 ? 17.226 -11.204 1.983 1.00 7.72 103 LEU A O 1
ATOM 1713 N N . VAL A 1 104 ? 16.792 -10.618 -0.152 1.00 7.42 104 VAL A N 1
ATOM 1714 C CA A VAL A 1 104 ? 17.939 -9.735 -0.309 0.54 8.13 104 VAL A CA 1
ATOM 1715 C CA B VAL A 1 104 ? 17.937 -9.733 -0.303 0.46 8.15 104 VAL A CA 1
ATOM 1716 C C . VAL A 1 104 ? 17.440 -8.448 -0.944 1.00 8.41 104 VAL A C 1
ATOM 1717 O O . VAL A 1 104 ? 16.722 -8.487 -1.948 1.00 9.16 104 VAL A O 1
ATOM 1742 N N . VAL A 1 105 ? 17.811 -7.315 -0.363 1.00 6.58 105 VAL A N 1
ATOM 1743 C CA . VAL A 1 105 ? 17.423 -6.010 -0.884 1.00 6.76 105 VAL A CA 1
ATOM 1744 C C . VAL A 1 105 ? 18.688 -5.331 -1.378 1.00 7.96 105 VAL A C 1
ATOM 1745 O O . VAL A 1 105 ? 19.683 -5.247 -0.644 1.00 8.42 105 VAL A O 1
ATOM 1758 N N . ARG A 1 106 ? 18.654 -4.871 -2.626 1.00 7.47 106 ARG A N 1
ATOM 1759 C CA . ARG A 1 106 ? 19.838 -4.417 -3.341 1.00 8.05 106 ARG A CA 1
ATOM 1760 C C . ARG A 1 106 ? 19.620 -3.033 -3.926 1.00 10.57 106 ARG A C 1
ATOM 1761 O O . ARG A 1 106 ? 18.512 -2.488 -3.921 1.00 9.47 106 ARG A O 1
ATOM 1782 N N . GLU A 1 107 ? 20.709 -2.479 -4.452 1.00 13.15 107 GLU A N 1
ATOM 1783 C CA . GLU A 1 107 ? 20.651 -1.215 -5.162 1.00 14.30 107 GLU A CA 1
ATOM 1784 C C . GLU A 1 107 ? 19.847 -1.364 -6.452 1.00 12.78 107 GLU A C 1
ATOM 1785 O O . GLU A 1 107 ? 19.699 -2.456 -7.011 1.00 11.06 107 GLU A O 1
ATOM 1797 N N . ALA A 1 108 ? 19.324 -0.239 -6.927 1.00 14.89 108 ALA A N 1
ATOM 1798 C CA . ALA A 1 108 ? 18.617 -0.231 -8.197 1.00 15.58 108 ALA A CA 1
ATOM 1799 C C . ALA A 1 108 ? 19.483 -0.857 -9.282 1.00 16.10 108 ALA A C 1
ATOM 1800 O O . ALA A 1 108 ? 20.707 -0.696 -9.294 1.00 16.90 108 ALA A O 1
ATOM 1807 N N . ASP A 1 109 ? 18.836 -1.587 -10.190 1.00 15.20 109 ASP A N 1
ATOM 1808 C CA . ASP A 1 109 ? 19.454 -2.234 -11.342 1.00 17.12 109 ASP A CA 1
ATOM 1809 C C . ASP A 1 109 ? 20.368 -3.399 -10.972 1.00 16.76 109 ASP A C 1
ATOM 1810 O O . ASP A 1 109 ? 21.006 -3.968 -11.869 1.00 17.49 109 ASP A O 1
ATOM 1819 N N . ALA A 1 110 ? 20.448 -3.787 -9.700 1.00 14.09 110 ALA A N 1
ATOM 1820 C CA . ALA A 1 110 ? 21.294 -4.908 -9.330 1.00 14.22 110 ALA A CA 1
ATOM 1821 C C . ALA A 1 110 ? 20.755 -6.217 -9.912 1.00 12.17 110 ALA A C 1
ATOM 1822 O O . ALA A 1 110 ? 19.543 -6.387 -10.065 1.00 15.13 110 ALA A O 1
ATOM 1829 N N . PRO A 1 111 ? 21.641 -7.167 -10.214 1.00 12.56 111 PRO A N 1
ATOM 1830 C CA . PRO A 1 111 ? 21.203 -8.486 -10.687 1.00 14.04 111 PRO A CA 1
ATOM 1831 C C . PRO A 1 111 ? 20.499 -9.309 -9.615 1.00 12.34 111 PRO A C 1
ATOM 1832 O O . PRO A 1 111 ? 20.628 -9.079 -8.410 1.00 10.69 111 PRO A O 1
ATOM 1843 N N . SER A 1 112 ? 19.711 -10.270 -10.084 1.00 11.54 112 SER A N 1
ATOM 1844 C CA . SER A 1 112 ? 19.041 -11.206 -9.192 1.00 9.09 112 SER A CA 1
ATOM 1845 C C . SER A 1 112 ? 19.999 -12.292 -8.711 1.00 10.99 112 SER A C 1
ATOM 1846 O O . SER A 1 112 ? 20.905 -12.720 -9.433 1.00 15.29 112 SER A O 1
ATOM 1854 N N . LEU A 1 113 ? 19.797 -12.720 -7.468 1.00 9.90 113 LEU A N 1
ATOM 1855 C CA . LEU A 1 113 ? 20.548 -13.838 -6.913 1.00 10.62 113 LEU A CA 1
ATOM 1856 C C . LEU A 1 113 ? 20.039 -15.141 -7.511 1.00 11.60 113 LEU A C 1
ATOM 1857 O O . LEU A 1 113 ? 18.854 -15.272 -7.830 1.00 11.86 113 LEU A O 1
ATOM 1873 N N . SER A 1 114 ? 20.959 -16.070 -7.754 1.00 10.10 114 SER A N 1
ATOM 1874 C CA . SER A 1 114 ? 20.629 -17.364 -8.327 1.00 10.07 114 SER A CA 1
ATOM 1875 C C . SER A 1 114 ? 21.323 -18.484 -7.561 1.00 9.21 114 SER A C 1
ATOM 1876 O O . SER A 1 114 ? 22.054 -18.253 -6.592 1.00 10.60 114 SER A O 1
ATOM 1884 N N . GLY A 1 115 ? 21.081 -19.714 -7.998 1.00 12.41 115 GLY A N 1
ATOM 1885 C CA . GLY A 1 115 ? 21.643 -20.863 -7.335 1.00 12.85 115 GLY A CA 1
ATOM 1886 C C . GLY A 1 115 ? 20.695 -21.506 -6.349 1.00 13.59 115 GLY A C 1
ATOM 1887 O O . GLY A 1 115 ? 19.546 -21.089 -6.184 1.00 10.93 115 GLY A O 1
ATOM 1891 N N . PRO A 1 116 ? 21.173 -22.550 -5.679 1.00 11.54 116 PRO A N 1
ATOM 1892 C CA . PRO A 1 116 ? 20.315 -23.296 -4.753 1.00 10.46 116 PRO A CA 1
ATOM 1893 C C . PRO A 1 116 ? 19.703 -22.390 -3.690 1.00 10.46 116 PRO A C 1
ATOM 1894 O O . PRO A 1 116 ? 20.398 -21.633 -3.009 1.00 10.74 116 PRO A O 1
ATOM 1905 N N . LEU A 1 117 ? 18.377 -22.463 -3.576 1.00 11.70 117 LEU A N 1
ATOM 1906 C CA . LEU A 1 117 ? 17.617 -21.717 -2.570 1.00 11.99 117 LEU A CA 1
ATOM 1907 C C . LEU A 1 117 ? 17.889 -20.216 -2.632 1.00 11.08 117 LEU A C 1
ATOM 1908 O O . LEU A 1 117 ? 17.914 -19.527 -1.607 1.00 11.11 117 LEU A O 1
ATOM 1924 N N . ALA A 1 118 ? 18.067 -19.696 -3.841 1.00 9.74 118 ALA A N 1
ATOM 1925 C CA . ALA A 1 118 ? 18.362 -18.279 -3.968 1.00 12.32 118 ALA A CA 1
ATOM 1926 C C . ALA A 1 118 ? 17.252 -17.464 -3.304 1.00 12.30 118 ALA A C 1
ATOM 1927 O O . ALA A 1 118 ? 16.068 -17.792 -3.448 1.00 14.13 118 ALA A O 1
ATOM 1934 N N . PRO A 1 119 ? 17.589 -16.403 -2.578 1.00 12.04 119 PRO A N 1
ATOM 1935 C CA . PRO A 1 119 ? 16.551 -15.530 -2.018 1.00 11.92 119 PRO A CA 1
ATOM 1936 C C . PRO A 1 119 ? 15.829 -14.700 -3.070 1.00 11.72 119 PRO A C 1
ATOM 1937 O O . PRO A 1 119 ? 16.310 -14.480 -4.182 1.00 13.23 119 PRO A O 1
ATOM 1948 N N . LEU A 1 120 ? 14.635 -14.243 -2.688 1.00 10.30 120 LEU A N 1
ATOM 1949 C CA . LEU A 1 120 ? 13.946 -13.176 -3.403 1.00 9.81 120 LEU A CA 1
ATOM 1950 C C . LEU A 1 120 ? 14.812 -11.921 -3.404 1.00 11.30 120 LEU A C 1
ATOM 1951 O O . LEU A 1 120 ? 15.346 -11.534 -2.361 1.00 10.38 120 LEU A O 1
ATOM 1967 N N . THR A 1 121 ? 14.962 -11.283 -4.565 1.00 9.23 121 THR A N 1
ATOM 1968 C CA . THR A 1 121 ? 15.733 -10.051 -4.666 1.00 8.17 121 THR A CA 1
ATOM 1969 C C . THR A 1 121 ? 14.778 -8.897 -4.931 1.00 8.81 121 THR A C 1
ATOM 1970 O O . THR A 1 121 ? 13.979 -8.948 -5.873 1.00 10.12 121 THR A O 1
ATOM 1981 N N . LEU A 1 122 ? 14.856 -7.870 -4.089 1.00 7.76 122 LEU A N 1
ATOM 1982 C CA . LEU A 1 122 ? 14.138 -6.622 -4.288 1.00 8.20 122 LEU A CA 1
ATOM 1983 C C . LEU A 1 122 ? 15.148 -5.491 -4.421 1.00 9.44 122 LEU A C 1
ATOM 1984 O O . LEU A 1 122 ? 16.284 -5.588 -3.947 1.00 9.02 122 LEU A O 1
ATOM 2000 N N . ARG A 1 123 ? 14.723 -4.402 -5.056 1.00 11.75 123 ARG A N 1
ATOM 2001 C CA . ARG A 1 123 ? 15.622 -3.302 -5.369 1.00 13.30 123 ARG A CA 1
ATOM 2002 C C . ARG A 1 123 ? 15.110 -1.980 -4.817 1.00 13.60 123 ARG A C 1
ATOM 2003 O O . ARG A 1 123 ? 13.903 -1.718 -4.807 1.00 11.64 123 ARG A O 1
ATOM 2024 N N . ALA A 1 124 ? 16.049 -1.157 -4.364 1.00 11.39 124 ALA A N 1
ATOM 2025 C CA . ALA A 1 124 ? 15.767 0.227 -4.034 1.00 13.96 124 ALA A CA 1
ATOM 2026 C C . ALA A 1 124 ? 15.391 0.989 -5.299 1.00 16.23 124 ALA A C 1
ATOM 2027 O O . ALA A 1 124 ? 15.725 0.595 -6.421 1.00 14.09 124 ALA A O 1
ATOM 2034 N N . ALA A 1 125 ? 14.707 2.110 -5.103 1.00 17.80 125 ALA A N 1
ATOM 2035 C CA . ALA A 1 125 ? 14.287 2.943 -6.216 1.00 22.17 125 ALA A CA 1
ATOM 2036 C C . ALA A 1 125 ? 15.451 3.780 -6.725 1.00 21.34 125 ALA A C 1
ATOM 2037 O O . ALA A 1 125 ? 16.360 4.146 -5.975 1.00 22.35 125 ALA A O 1
ATOM 2044 N N . ALA A 1 126 ? 15.425 4.070 -8.022 1.00 22.26 126 ALA A N 1
ATOM 2045 C CA . ALA A 1 126 ? 16.343 5.059 -8.547 1.00 24.43 126 ALA A CA 1
ATOM 2046 C C . ALA A 1 126 ? 15.948 6.435 -8.022 1.00 23.48 126 ALA A C 1
ATOM 2047 O O . ALA A 1 126 ? 14.805 6.675 -7.621 1.00 29.18 126 ALA A O 1
ATOM 2054 N N . GLY A 1 127 ? 16.911 7.345 -8.022 1.00 26.34 127 GLY A N 1
ATOM 2055 C CA . GLY A 1 127 ? 16.663 8.697 -7.581 1.00 25.04 127 GLY A CA 1
ATOM 2056 C C . GLY A 1 127 ? 16.956 8.946 -6.120 1.00 24.98 127 GLY A C 1
ATOM 2057 O O . GLY A 1 127 ? 16.851 10.096 -5.676 1.00 27.01 127 GLY A O 1
ATOM 2061 N N . ARG A 1 128 ? 17.318 7.915 -5.361 1.00 21.61 128 ARG A N 1
ATOM 2062 C CA . ARG A 1 128 ? 17.720 8.062 -3.967 1.00 20.05 128 ARG A CA 1
ATOM 2063 C C . ARG A 1 128 ? 16.720 8.876 -3.141 1.00 16.94 128 ARG A C 1
ATOM 2064 O O . ARG A 1 128 ? 17.074 9.908 -2.562 1.00 18.21 128 ARG A O 1
ATOM 2085 N N . PRO A 1 129 ? 15.470 8.428 -3.057 1.00 16.43 129 PRO A N 1
ATOM 2086 C CA . PRO A 1 129 ? 14.469 9.158 -2.275 1.00 14.62 129 PRO A CA 1
ATOM 2087 C C . PRO A 1 129 ? 14.817 9.156 -0.796 1.00 13.88 129 PRO A C 1
ATOM 2088 O O . PRO A 1 129 ? 15.562 8.306 -0.301 1.00 13.60 129 PRO A O 1
ATOM 2099 N N . LEU A 1 130 ? 14.257 10.132 -0.081 1.00 16.27 130 LEU A N 1
ATOM 2100 C CA . LEU A 1 130 ? 14.470 10.178 1.360 1.00 14.41 130 LEU A CA 1
ATOM 2101 C C . LEU A 1 130 ? 13.969 8.900 2.021 1.00 12.39 130 LEU A C 1
ATOM 2102 O O . LEU A 1 130 ? 14.645 8.336 2.888 1.00 11.71 130 LEU A O 1
ATOM 2118 N N . LEU A 1 131 ? 12.798 8.416 1.607 1.00 11.25 131 LEU A N 1
ATOM 2119 C CA . LEU A 1 131 ? 12.222 7.184 2.126 1.00 12.85 131 LEU A CA 1
ATOM 2120 C C . LEU A 1 131 ? 11.811 6.314 0.949 1.00 15.22 131 LEU A C 1
ATOM 2121 O O . LEU A 1 131 ? 11.081 6.764 0.060 1.00 22.84 131 LEU A O 1
ATOM 2137 N N . ASP A 1 132 ? 12.271 5.069 0.957 1.00 12.33 132 ASP A N 1
ATOM 2138 C CA . ASP A 1 132 ? 12.098 4.133 -0.143 1.00 11.30 132 ASP A CA 1
ATOM 2139 C C . ASP A 1 132 ? 11.199 2.990 0.312 1.00 11.33 132 ASP A C 1
ATOM 2140 O O . ASP A 1 132 ? 11.311 2.517 1.447 1.00 12.92 132 ASP A O 1
ATOM 2149 N N . ASP A 1 133 ? 10.312 2.538 -0.571 1.00 13.58 133 ASP A N 1
ATOM 2150 C CA . ASP A 1 133 ? 9.471 1.384 -0.273 1.00 14.87 133 ASP A CA 1
ATOM 2151 C C . ASP A 1 133 ? 10.075 0.071 -0.751 1.00 13.23 133 ASP A C 1
ATOM 2152 O O . ASP A 1 133 ? 9.543 -0.994 -0.421 1.00 11.95 133 ASP A O 1
ATOM 2161 N N . PHE A 1 134 ? 11.165 0.117 -1.516 1.00 10.92 134 PHE A N 1
ATOM 2162 C CA . PHE A 1 134 ? 11.855 -1.094 -1.962 1.00 9.64 134 PHE A CA 1
ATOM 2163 C C . PHE A 1 134 ? 10.908 -2.028 -2.711 1.00 11.15 134 PHE A C 1
ATOM 2164 O O . PHE A 1 134 ? 11.011 -3.252 -2.615 1.00 11.71 134 PHE A O 1
ATOM 2181 N N . SER A 1 135 ? 9.985 -1.434 -3.465 1.00 12.35 135 SER A N 1
ATOM 2182 C CA . SER A 1 135 ? 8.984 -2.112 -4.289 1.00 12.05 135 SER A CA 1
ATOM 2183 C C . SER A 1 135 ? 7.900 -2.810 -3.473 1.00 10.77 135 SER A C 1
ATOM 2184 O O . SER A 1 135 ? 7.046 -3.491 -4.051 1.00 10.42 135 SER A O 1
ATOM 2192 N N . LEU A 1 136 ? 7.883 -2.640 -2.149 1.00 12.23 136 LEU A N 1
ATOM 2193 C CA . LEU A 1 136 ? 6.909 -3.358 -1.333 1.00 11.20 136 LEU A CA 1
ATOM 2194 C C . LEU A 1 136 ? 5.478 -2.931 -1.641 1.00 11.57 136 LEU A C 1
ATOM 2195 O O . LEU A 1 136 ? 4.563 -3.763 -1.594 1.00 11.01 136 LEU A O 1
ATOM 2211 N N . ASP A 1 137 ? 5.256 -1.655 -1.970 1.00 11.50 137 ASP A N 1
ATOM 2212 C CA . ASP A 1 137 ? 3.908 -1.213 -2.315 1.00 12.56 137 ASP A CA 1
ATOM 2213 C C . ASP A 1 137 ? 3.341 -2.050 -3.455 1.00 16.88 137 ASP A C 1
ATOM 2214 O O . ASP A 1 137 ? 2.183 -2.484 -3.413 1.00 17.55 137 ASP A O 1
ATOM 2223 N N . ALA A 1 138 ? 4.142 -2.266 -4.498 1.00 13.86 138 ALA A N 1
ATOM 2224 C CA . ALA A 1 138 ? 3.694 -3.027 -5.657 1.00 13.86 138 ALA A CA 1
ATOM 2225 C C . ALA A 1 138 ? 3.656 -4.525 -5.389 1.00 14.03 138 ALA A C 1
ATOM 2226 O O . ALA A 1 138 ? 2.853 -5.238 -6.004 1.00 18.33 138 ALA A O 1
ATOM 2233 N N . LEU A 1 139 ? 4.514 -5.018 -4.493 1.00 13.03 139 LEU A N 1
ATOM 2234 C CA . LEU A 1 139 ? 4.622 -6.457 -4.273 1.00 12.80 139 LEU A CA 1
ATOM 2235 C C . LEU A 1 139 ? 3.531 -6.965 -3.339 1.00 14.94 139 LEU A C 1
ATOM 2236 O O . LEU A 1 139 ? 2.892 -7.986 -3.622 1.00 17.17 139 LEU A O 1
ATOM 2252 N N . VAL A 1 140 ? 3.309 -6.277 -2.218 1.00 13.14 140 VAL A N 1
ATOM 2253 C CA . VAL A 1 140 ? 2.385 -6.743 -1.191 1.00 11.75 140 VAL A CA 1
ATOM 2254 C C . VAL A 1 140 ? 1.266 -5.755 -0.886 1.00 12.75 140 VAL A C 1
ATOM 2255 O O . VAL A 1 140 ? 0.454 -6.024 0.003 1.00 12.71 140 VAL A O 1
ATOM 2268 N N . GLY A 1 141 ? 1.188 -4.631 -1.598 1.00 13.46 141 GLY A N 1
ATOM 2269 C CA . GLY A 1 141 ? 0.154 -3.648 -1.360 1.00 14.90 141 GLY A CA 1
ATOM 2270 C C . GLY A 1 141 ? 0.559 -2.569 -0.371 1.00 13.45 141 GLY A C 1
ATOM 2271 O O . GLY A 1 141 ? 1.565 -2.687 0.334 1.00 11.09 141 GLY A O 1
ATOM 2275 N N . PRO A 1 142 ? -0.236 -1.501 -0.283 1.00 14.54 142 PRO A N 1
ATOM 2276 C CA . PRO A 1 142 ? 0.096 -0.411 0.640 1.00 15.93 142 PRO A CA 1
ATOM 2277 C C . PRO A 1 142 ? 0.080 -0.865 2.092 1.00 14.18 142 PRO A C 1
ATOM 2278 O O . PRO A 1 142 ? -0.511 -1.884 2.458 1.00 13.56 142 PRO A O 1
ATOM 2289 N N . ALA A 1 143 ? 0.728 -0.065 2.929 1.00 13.67 143 ALA A N 1
ATOM 2290 C CA . ALA A 1 143 ? 0.932 -0.413 4.323 1.00 10.38 143 ALA A CA 1
ATOM 2291 C C . ALA A 1 143 ? -0.348 -0.231 5.129 1.00 10.85 143 ALA A C 1
ATOM 2292 O O . ALA A 1 143 ? -1.257 0.515 4.751 1.00 11.88 143 ALA A O 1
ATOM 2299 N N . ASP A 1 144 ? -0.409 -0.936 6.255 1.00 12.01 144 ASP A N 1
ATOM 2300 C CA A ASP A 1 144 ? -1.426 -0.715 7.278 0.59 13.44 144 ASP A CA 1
ATOM 2301 C CA B ASP A 1 144 ? -1.486 -0.654 7.180 0.41 13.75 144 ASP A CA 1
ATOM 2302 C C . ASP A 1 144 ? -1.176 0.622 7.965 1.00 14.23 144 ASP A C 1
ATOM 2303 O O . ASP A 1 144 ? -0.046 1.112 8.007 1.00 16.08 144 ASP A O 1
ATOM 2320 N N . LEU A 1 145 ? -2.227 1.194 8.553 1.00 18.01 145 LEU A N 1
ATOM 2321 C CA . LEU A 1 145 ? -2.113 2.552 9.081 1.00 22.81 145 LEU A CA 1
ATOM 2322 C C . LEU A 1 145 ? -1.621 2.641 10.518 1.00 25.16 145 LEU A C 1
ATOM 2323 O O . LEU A 1 145 ? -1.012 3.653 10.890 1.00 27.67 145 LEU A O 1
ATOM 2339 N N . ASP A 1 146 ? -1.872 1.630 11.341 1.00 14.36 146 ASP A N 1
ATOM 2340 C CA . ASP A 1 146 ? -1.550 1.689 12.763 1.00 15.22 146 ASP A CA 1
ATOM 2341 C C . ASP A 1 146 ? -1.022 0.327 13.209 1.00 13.45 146 ASP A C 1
ATOM 2342 O O . ASP A 1 146 ? -1.557 -0.336 14.095 1.00 14.62 146 ASP A O 1
ATOM 2351 N N . TRP A 1 147 ? 0.065 -0.098 12.577 1.00 12.78 147 TRP A N 1
ATOM 2352 C CA . TRP A 1 147 ? 0.647 -1.399 12.848 1.00 10.87 147 TRP A CA 1
ATOM 2353 C C . TRP A 1 147 ? 1.461 -1.358 14.133 1.00 9.97 147 TRP A C 1
ATOM 2354 O O . TRP A 1 147 ? 2.157 -0.378 14.415 1.00 12.27 147 TRP A O 1
ATOM 2375 N N . SER A 1 148 ? 1.387 -2.444 14.901 1.00 10.64 148 SER A N 1
ATOM 2376 C CA . SER A 1 148 ? 2.162 -2.551 16.131 1.00 13.41 148 SER A CA 1
ATOM 2377 C C . SER A 1 148 ? 2.366 -4.009 16.525 1.00 13.22 148 SER A C 1
ATOM 2378 O O . SER A 1 148 ? 2.528 -4.317 17.709 1.00 13.55 148 SER A O 1
ATOM 2386 N N . ALA A 1 149 ? 2.377 -4.914 15.549 1.00 11.55 149 ALA A N 1
ATOM 2387 C CA . ALA A 1 149 ? 2.414 -6.351 15.830 1.00 12.31 149 ALA A CA 1
ATOM 2388 C C . ALA A 1 149 ? 3.855 -6.856 15.958 1.00 10.79 149 ALA A C 1
ATOM 2389 O O . ALA A 1 149 ? 4.286 -7.782 15.275 1.00 10.40 149 ALA A O 1
ATOM 2396 N N . PHE A 1 150 ? 4.597 -6.233 16.872 1.00 10.47 150 PHE A N 1
ATOM 2397 C CA . PHE A 1 150 ? 5.985 -6.615 17.097 1.00 9.89 150 PHE A CA 1
ATOM 2398 C C . PHE A 1 150 ? 6.092 -8.090 17.450 1.00 10.11 150 PHE A C 1
ATOM 2399 O O . PHE A 1 150 ? 5.274 -8.632 18.200 1.00 10.61 150 PHE A O 1
ATOM 2416 N N . HIS A 1 151 ? 7.123 -8.737 16.916 1.00 9.79 151 HIS A N 1
ATOM 2417 C CA . HIS A 1 151 ? 7.461 -10.101 17.298 1.00 10.17 151 HIS A CA 1
ATOM 2418 C C . HIS A 1 151 ? 8.389 -10.044 18.504 1.00 9.03 151 HIS A C 1
ATOM 2419 O O . HIS A 1 151 ? 9.534 -9.595 18.401 1.00 10.75 151 HIS A O 1
ATOM 2433 N N . ARG A 1 152 ? 7.907 -10.514 19.642 1.00 8.92 152 ARG A N 1
ATOM 2434 C CA . ARG A 1 152 ? 8.674 -10.455 20.875 1.00 10.46 152 ARG A CA 1
ATOM 2435 C C . ARG A 1 152 ? 9.275 -11.823 21.176 1.00 13.62 152 ARG A C 1
ATOM 2436 O O . ARG A 1 152 ? 8.628 -12.855 20.982 1.00 15.03 152 ARG A O 1
ATOM 2457 N N . GLN A 1 153 ? 10.528 -11.823 21.625 1.00 11.87 153 GLN A N 1
ATOM 2458 C CA . GLN A 1 153 ? 11.281 -13.058 21.804 1.00 10.93 153 GLN A CA 1
ATOM 2459 C C . GLN A 1 153 ? 12.223 -12.899 22.990 1.00 10.56 153 GLN A C 1
ATOM 2460 O O . GLN A 1 153 ? 12.345 -11.822 23.574 1.00 11.30 153 GLN A O 1
ATOM 2474 N N . ASP A 1 154 ? 12.883 -13.996 23.345 1.00 11.98 154 ASP A N 1
ATOM 2475 C CA A ASP A 1 154 ? 13.832 -13.956 24.443 0.57 13.51 154 ASP A CA 1
ATOM 2476 C CA B ASP A 1 154 ? 13.850 -13.976 24.436 0.43 13.54 154 ASP A CA 1
ATOM 2477 C C . ASP A 1 154 ? 14.912 -12.918 24.144 1.00 11.45 154 ASP A C 1
ATOM 2478 O O . ASP A 1 154 ? 15.463 -12.901 23.036 1.00 12.08 154 ASP A O 1
ATOM 2495 N N . PRO A 1 155 ? 15.236 -12.032 25.093 1.00 10.12 155 PRO A N 1
ATOM 2496 C CA . PRO A 1 155 ? 16.254 -11.005 24.807 1.00 10.27 155 PRO A CA 1
ATOM 2497 C C . PRO A 1 155 ? 17.626 -11.558 24.458 1.00 9.27 155 PRO A C 1
ATOM 2498 O O . PRO A 1 155 ? 18.447 -10.812 23.908 1.00 9.99 155 PRO A O 1
ATOM 2509 N N . ALA A 1 156 ? 17.912 -12.823 24.758 1.00 9.40 156 ALA A N 1
ATOM 2510 C CA . ALA A 1 156 ? 19.204 -13.407 24.424 1.00 11.64 156 ALA A CA 1
ATOM 2511 C C . ALA A 1 156 ? 19.236 -14.041 23.041 1.00 11.96 156 ALA A C 1
ATOM 2512 O O . ALA A 1 156 ? 20.314 -14.437 22.584 1.00 13.44 156 ALA A O 1
ATOM 2519 N N . ALA A 1 157 ? 18.093 -14.153 22.371 1.00 12.09 157 ALA A N 1
ATOM 2520 C CA . ALA A 1 157 ? 18.027 -14.801 21.071 1.00 12.36 157 ALA A CA 1
ATOM 2521 C C . ALA A 1 157 ? 18.534 -13.877 19.966 1.00 11.10 157 ALA A C 1
ATOM 2522 O O . ALA A 1 157 ? 18.523 -12.649 20.084 1.00 10.38 157 ALA A O 1
ATOM 2529 N N . ALA A 1 158 ? 18.980 -14.492 18.875 1.00 11.16 158 ALA A N 1
ATOM 2530 C CA . ALA A 1 158 ? 19.489 -13.728 17.744 1.00 12.23 158 ALA A CA 1
ATOM 2531 C C . ALA A 1 158 ? 18.404 -12.825 17.177 1.00 11.26 158 ALA A C 1
ATOM 2532 O O . ALA A 1 158 ? 17.264 -13.250 16.967 1.00 11.61 158 ALA A O 1
ATOM 2539 N N . CYS A 1 159 ? 18.770 -11.577 16.917 1.00 10.14 159 CYS A N 1
ATOM 2540 C CA A CYS A 1 159 ? 17.847 -10.715 16.206 0.72 10.78 159 CYS A CA 1
ATOM 2541 C CA B CYS A 1 159 ? 17.924 -10.524 16.365 0.28 10.83 159 CYS A CA 1
ATOM 2542 C C . CYS A 1 159 ? 18.457 -9.954 15.048 1.00 8.71 159 CYS A C 1
ATOM 2543 O O . CYS A 1 159 ? 17.685 -9.463 14.221 1.00 9.34 159 CYS A O 1
ATOM 2558 N N . PHE A 1 160 ? 19.778 -9.936 14.882 1.00 7.72 160 PHE A N 1
ATOM 2559 C CA . PHE A 1 160 ? 20.384 -9.538 13.618 1.00 6.05 160 PHE A CA 1
ATOM 2560 C C . PHE A 1 160 ? 21.771 -10.168 13.542 1.00 5.65 160 PHE A C 1
ATOM 2561 O O . PHE A 1 160 ? 22.289 -10.698 14.531 1.00 6.22 160 PHE A O 1
ATOM 2578 N N . LEU A 1 161 ? 22.363 -10.119 12.349 1.00 6.63 161 LEU A N 1
ATOM 2579 C CA . LEU A 1 161 ? 23.679 -10.686 12.099 1.00 6.52 161 LEU A CA 1
ATOM 2580 C C . LEU A 1 161 ? 24.626 -9.607 11.598 1.00 6.22 161 LEU A C 1
ATOM 2581 O O . LEU A 1 161 ? 24.204 -8.635 10.968 1.00 7.74 161 LEU A O 1
ATOM 2597 N N . GLN A 1 162 ? 25.911 -9.781 11.906 1.00 6.53 162 GLN A N 1
ATOM 2598 C CA . GLN A 1 162 ? 26.969 -8.968 11.327 1.00 7.28 162 GLN A CA 1
ATOM 2599 C C . GLN A 1 162 ? 28.022 -9.897 10.752 1.00 6.19 162 GLN A C 1
ATOM 2600 O O . GLN A 1 162 ? 28.581 -10.727 11.479 1.00 7.73 162 GLN A O 1
ATOM 2614 N N . TYR A 1 163 ? 28.265 -9.780 9.449 1.00 7.34 163 TYR A N 1
ATOM 2615 C CA . TYR A 1 163 ? 29.341 -10.488 8.772 1.00 7.85 163 TYR A CA 1
ATOM 2616 C C . TYR A 1 163 ? 30.528 -9.532 8.712 1.00 13.16 163 TYR A C 1
ATOM 2617 O O . TYR A 1 163 ? 30.388 -8.405 8.228 1.00 16.44 163 TYR A O 1
ATOM 2635 N N . THR A 1 164 ? 31.683 -9.966 9.199 1.00 21.88 164 THR A N 1
ATOM 2636 C CA . THR A 1 164 ? 32.861 -9.100 9.152 1.00 28.28 164 THR A CA 1
ATOM 2637 C C . THR A 1 164 ? 33.354 -8.925 7.718 1.00 32.79 164 THR A C 1
ATOM 2638 O O . THR A 1 164 ? 33.613 -9.899 7.014 1.00 36.72 164 THR A O 1
ATOM 2649 N N . GLY A 1 169 ? 37.881 -15.879 5.356 1.00 41.99 169 GLY A N 1
ATOM 2650 C CA . GLY A 1 169 ? 37.610 -17.140 4.690 1.00 46.38 169 GLY A CA 1
ATOM 2651 C C . GLY A 1 169 ? 36.154 -17.269 4.287 1.00 48.68 169 GLY A C 1
ATOM 2652 O O . GLY A 1 169 ? 35.551 -16.311 3.805 1.00 52.01 169 GLY A O 1
ATOM 2655 N N . ALA A 1 170 ? 35.589 -18.457 4.473 1.00 42.86 170 ALA A N 1
ATOM 2656 C CA . ALA A 1 170 ? 34.163 -18.633 4.254 1.00 40.14 170 ALA A CA 1
ATOM 2657 C C . ALA A 1 170 ? 33.407 -17.737 5.231 1.00 32.87 170 ALA A C 1
ATOM 2658 O O . ALA A 1 170 ? 33.724 -17.733 6.428 1.00 32.23 170 ALA A O 1
ATOM 2665 N N . PRO A 1 171 ? 32.416 -16.971 4.774 1.00 22.73 171 PRO A N 1
ATOM 2666 C CA . PRO A 1 171 ? 31.829 -15.938 5.640 1.00 20.15 171 PRO A CA 1
ATOM 2667 C C . PRO A 1 171 ? 31.284 -16.507 6.943 1.00 19.49 171 PRO A C 1
ATOM 2668 O O . PRO A 1 171 ? 30.730 -17.610 6.979 1.00 21.95 171 PRO A O 1
ATOM 2679 N N . LYS A 1 172 ? 31.451 -15.729 8.016 1.00 22.29 172 LYS A N 1
ATOM 2680 C CA . LYS A 1 172 ? 30.960 -16.056 9.352 1.00 22.61 172 LYS A CA 1
ATOM 2681 C C . LYS A 1 172 ? 30.014 -14.956 9.810 1.00 11.67 172 LYS A C 1
ATOM 2682 O O . LYS A 1 172 ? 30.401 -13.783 9.854 1.00 14.07 172 LYS A O 1
ATOM 2701 N N . GLY A 1 173 ? 28.794 -15.334 10.181 1.00 11.73 173 GLY A N 1
ATOM 2702 C CA . GLY A 1 173 ? 27.810 -14.393 10.669 1.00 9.67 173 GLY A CA 1
ATOM 2703 C C . GLY A 1 173 ? 27.762 -14.361 12.183 1.00 10.07 173 GLY A C 1
ATOM 2704 O O . GLY A 1 173 ? 27.416 -15.355 12.824 1.00 11.53 173 GLY A O 1
ATOM 2708 N N . VAL A 1 174 ? 28.106 -13.212 12.750 1.00 8.32 174 VAL A N 1
ATOM 2709 C CA . VAL A 1 174 ? 28.031 -13.012 14.194 1.00 7.54 174 VAL A CA 1
ATOM 2710 C C . VAL A 1 174 ? 26.593 -12.696 14.586 1.00 7.87 174 VAL A C 1
ATOM 2711 O O . VAL A 1 174 ? 25.990 -11.752 14.066 1.00 7.98 174 VAL A O 1
ATOM 2724 N N . MET A 1 175 ? 26.050 -13.464 15.528 1.00 6.96 175 MET A N 1
ATOM 2725 C CA . MET A 1 175 ? 24.715 -13.202 16.047 1.00 8.55 175 MET A CA 1
ATOM 2726 C C . MET A 1 175 ? 24.754 -12.095 17.092 1.00 6.27 175 MET A C 1
ATOM 2727 O O . MET A 1 175 ? 25.607 -12.086 17.984 1.00 7.81 175 MET A O 1
ATOM 2741 N N . HIS A 1 176 ? 23.809 -11.170 16.998 1.00 6.13 176 HIS A N 1
ATOM 2742 C CA . HIS A 1 176 ? 23.604 -10.175 18.037 1.00 5.82 176 HIS A CA 1
ATOM 2743 C C . HIS A 1 176 ? 22.166 -10.240 18.525 1.00 9.63 176 HIS A C 1
ATOM 2744 O O . HIS A 1 176 ? 21.237 -10.437 17.735 1.00 8.54 176 HIS A O 1
ATOM 2758 N N . SER A 1 177 ? 22.002 -10.119 19.836 1.00 13.02 177 SER A N 1
ATOM 2759 C CA . SER A 1 177 ? 20.713 -10.216 20.500 1.00 9.07 177 SER A CA 1
ATOM 2760 C C . SER A 1 177 ? 20.305 -8.852 21.036 1.00 8.47 177 SER A C 1
ATOM 2761 O O . SER A 1 177 ? 21.105 -7.916 21.106 1.00 9.28 177 SER A O 1
ATOM 2769 N N . LEU A 1 178 ? 19.036 -8.750 21.430 1.00 6.89 178 LEU A N 1
ATOM 2770 C CA . LEU A 1 178 ? 18.560 -7.536 22.081 1.00 7.28 178 LEU A CA 1
ATOM 2771 C C . LEU A 1 178 ? 19.430 -7.197 23.286 1.00 7.00 178 LEU A C 1
ATOM 2772 O O . LEU A 1 178 ? 19.852 -6.050 23.464 1.00 8.88 178 LEU A O 1
ATOM 2788 N N . ARG A 1 179 ? 19.740 -8.202 24.106 1.00 7.88 179 ARG A N 1
ATOM 2789 C CA . ARG A 1 179 ? 20.432 -7.944 25.364 1.00 7.69 179 ARG A CA 1
ATOM 2790 C C . ARG A 1 179 ? 21.846 -7.429 25.123 1.00 8.61 179 ARG A C 1
ATOM 2791 O O . ARG A 1 179 ? 22.255 -6.419 25.706 1.00 9.34 179 ARG A O 1
ATOM 2812 N N . ASN A 1 180 ? 22.612 -8.096 24.259 1.00 6.93 180 ASN A N 1
ATOM 2813 C CA . ASN A 1 180 ? 23.993 -7.666 24.081 1.00 7.40 180 ASN A CA 1
ATOM 2814 C C . ASN A 1 180 ? 24.114 -6.423 23.205 1.00 5.80 180 ASN A C 1
ATOM 2815 O O . ASN A 1 180 ? 25.122 -5.722 23.303 1.00 7.23 180 ASN A O 1
ATOM 2826 N N . THR A 1 181 ? 23.097 -6.116 22.389 1.00 6.73 181 THR A N 1
ATOM 2827 C CA . THR A 1 181 ? 23.078 -4.850 21.655 1.00 8.34 181 THR A CA 1
ATOM 2828 C C . THR A 1 181 ? 22.876 -3.672 22.600 1.00 7.36 181 THR A C 1
ATOM 2829 O O . THR A 1 181 ? 23.645 -2.702 22.574 1.00 7.71 181 THR A O 1
ATOM 2840 N N . LEU A 1 182 ? 21.848 -3.735 23.445 1.00 7.86 182 LEU A N 1
ATOM 2841 C CA . LEU A 1 182 ? 21.710 -2.720 24.480 1.00 8.94 182 LEU A CA 1
ATOM 2842 C C . LEU A 1 182 ? 22.959 -2.668 25.345 1.00 9.28 182 LEU A C 1
ATOM 2843 O O . LEU A 1 182 ? 23.349 -1.593 25.814 1.00 9.54 182 LEU A O 1
ATOM 2859 N N . GLY A 1 183 ? 23.606 -3.818 25.552 1.00 7.50 183 GLY A N 1
ATOM 2860 C CA . GLY A 1 183 ? 24.823 -3.843 26.347 1.00 8.02 183 GLY A CA 1
ATOM 2861 C C . GLY A 1 183 ? 25.953 -3.047 25.722 1.00 7.59 183 GLY A C 1
ATOM 2862 O O . GLY A 1 183 ? 26.611 -2.249 26.395 1.00 7.37 183 GLY A O 1
ATOM 2866 N N . PHE A 1 184 ? 26.218 -3.265 24.429 1.00 7.77 184 PHE A N 1
ATOM 2867 C CA . PHE A 1 184 ? 27.319 -2.524 23.816 1.00 8.01 184 PHE A CA 1
ATOM 2868 C C . PHE A 1 184 ? 26.979 -1.050 23.634 1.00 7.84 184 PHE A C 1
ATOM 2869 O O . PHE A 1 184 ? 27.869 -0.198 23.719 1.00 8.86 184 PHE A O 1
ATOM 2886 N N . CYS A 1 185 ? 25.698 -0.727 23.441 1.00 8.85 185 CYS A N 1
ATOM 2887 C CA . CYS A 1 185 ? 25.291 0.671 23.344 1.00 10.64 185 CYS A CA 1
ATOM 2888 C C . CYS A 1 185 ? 25.496 1.400 24.666 1.00 11.17 185 CYS A C 1
ATOM 2889 O O . CYS A 1 185 ? 26.056 2.502 24.698 1.00 9.90 185 CYS A O 1
ATOM 2897 N N . ARG A 1 186 ? 25.043 0.808 25.773 1.00 7.74 186 ARG A N 1
ATOM 2898 C CA . ARG A 1 186 ? 25.198 1.467 27.067 1.00 9.37 186 ARG A CA 1
ATOM 2899 C C . ARG A 1 186 ? 26.670 1.683 27.397 1.00 10.31 186 ARG A C 1
ATOM 2900 O O . ARG A 1 186 ? 27.070 2.774 27.820 1.00 10.51 186 ARG A O 1
ATOM 2921 N N . ALA A 1 187 ? 27.496 0.652 27.211 1.00 8.39 187 ALA A N 1
ATOM 2922 C CA . ALA A 1 187 ? 28.895 0.767 27.607 1.00 9.49 187 ALA A CA 1
ATOM 2923 C C . ALA A 1 187 ? 29.593 1.878 26.834 1.00 9.25 187 ALA A C 1
ATOM 2924 O O . ALA A 1 187 ? 30.354 2.662 27.411 1.00 9.53 187 ALA A O 1
ATOM 2931 N N . PHE A 1 188 ? 29.329 1.982 25.532 1.00 8.93 188 PHE A N 1
ATOM 2932 C CA . PHE A 1 188 ? 30.055 2.930 24.691 1.00 7.99 188 PHE A CA 1
ATOM 2933 C C . PHE A 1 188 ? 29.334 4.274 24.586 1.00 7.25 188 PHE A C 1
ATOM 2934 O O . PHE A 1 188 ? 29.914 5.320 24.879 1.00 9.42 188 PHE A O 1
ATOM 2951 N N . ALA A 1 189 ? 28.072 4.264 24.164 1.00 8.60 189 ALA A N 1
ATOM 2952 C CA . ALA A 1 189 ? 27.374 5.526 23.935 1.00 6.90 189 ALA A CA 1
ATOM 2953 C C . ALA A 1 189 ? 27.095 6.264 25.239 1.00 8.96 189 ALA A C 1
ATOM 2954 O O . ALA A 1 189 ? 27.198 7.494 25.292 1.00 8.76 189 ALA A O 1
ATOM 2961 N N . THR A 1 190 ? 26.710 5.543 26.291 1.00 11.00 190 THR A N 1
ATOM 2962 C CA . THR A 1 190 ? 26.405 6.194 27.561 1.00 10.26 190 THR A CA 1
ATOM 2963 C C . THR A 1 190 ? 27.652 6.359 28.425 1.00 11.62 190 THR A C 1
ATOM 2964 O O . THR A 1 190 ? 28.007 7.476 28.811 1.00 15.17 190 THR A O 1
ATOM 2975 N N . GLU A 1 191 ? 28.304 5.251 28.763 1.00 8.97 191 GLU A N 1
ATOM 2976 C CA . GLU A 1 191 ? 29.332 5.306 29.796 1.00 11.66 191 GLU A CA 1
ATOM 2977 C C . GLU A 1 191 ? 30.623 5.937 29.292 1.00 16.00 191 GLU A C 1
ATOM 2978 O O . GLU A 1 191 ? 31.235 6.741 30.005 1.00 22.94 191 GLU A O 1
ATOM 2990 N N . LEU A 1 192 ? 31.062 5.593 28.081 1.00 11.24 192 LEU A N 1
ATOM 2991 C CA . LEU A 1 192 ? 32.326 6.136 27.590 1.00 8.86 192 LEU A CA 1
ATOM 2992 C C . LEU A 1 192 ? 32.137 7.535 27.009 1.00 11.56 192 LEU A C 1
ATOM 2993 O O . LEU A 1 192 ? 32.792 8.492 27.436 1.00 13.02 192 LEU A O 1
ATOM 3009 N N . LEU A 1 193 ? 31.234 7.677 26.045 1.00 8.87 193 LEU A N 1
ATOM 3010 C CA . LEU A 1 193 ? 31.084 8.937 25.328 1.00 10.54 193 LEU A CA 1
ATOM 3011 C C . LEU A 1 193 ? 30.079 9.885 25.963 1.00 11.62 193 LEU A C 1
ATOM 3012 O O . LEU A 1 193 ? 30.170 11.096 25.735 1.00 13.27 193 LEU A O 1
ATOM 3028 N N . ALA A 1 194 ? 29.123 9.377 26.734 1.00 11.06 194 ALA A N 1
ATOM 3029 C CA . ALA A 1 194 ? 28.104 10.219 27.352 1.00 10.87 194 ALA A CA 1
ATOM 3030 C C . ALA A 1 194 ? 27.407 11.090 26.307 1.00 10.80 194 ALA A C 1
ATOM 3031 O O . ALA A 1 194 ? 27.284 12.310 26.451 1.00 12.56 194 ALA A O 1
ATOM 3038 N N . LEU A 1 195 ? 26.956 10.450 25.232 1.00 9.58 195 LEU A N 1
ATOM 3039 C CA . LEU A 1 195 ? 26.255 11.177 24.184 1.00 10.97 195 LEU A CA 1
ATOM 3040 C C . LEU A 1 195 ? 25.008 11.850 24.744 1.00 11.92 195 LEU A C 1
ATOM 3041 O O . LEU A 1 195 ? 24.261 11.264 25.533 1.00 10.84 195 LEU A O 1
ATOM 3057 N N . GLN A 1 196 ? 24.775 13.080 24.306 1.00 12.27 196 GLN A N 1
ATOM 3058 C CA . GLN A 1 196 ? 23.669 13.889 24.785 1.00 13.54 196 GLN A CA 1
ATOM 3059 C C . GLN A 1 196 ? 22.601 13.993 23.709 1.00 12.75 196 GLN A C 1
ATOM 3060 O O . GLN A 1 196 ? 22.894 13.956 22.510 1.00 12.54 196 GLN A O 1
ATOM 3074 N N . ALA A 1 197 ? 21.354 14.124 24.152 1.00 12.68 197 ALA A N 1
ATOM 3075 C CA . ALA A 1 197 ? 20.260 14.358 23.224 1.00 11.75 197 ALA A CA 1
ATOM 3076 C C . ALA A 1 197 ? 20.585 15.568 22.360 1.00 12.21 197 ALA A C 1
ATOM 3077 O O . ALA A 1 197 ? 21.045 16.599 22.859 1.00 14.29 197 ALA A O 1
ATOM 3084 N N . GLY A 1 198 ? 20.359 15.430 21.056 1.00 11.05 198 GLY A N 1
ATOM 3085 C CA . GLY A 1 198 ? 20.634 16.488 20.112 1.00 11.24 198 GLY A CA 1
ATOM 3086 C C . GLY A 1 198 ? 22.018 16.465 19.497 1.00 11.29 198 GLY A C 1
ATOM 3087 O O . GLY A 1 198 ? 22.250 17.183 18.516 1.00 13.04 198 GLY A O 1
ATOM 3091 N N . ASP A 1 199 ? 22.942 15.673 20.034 1.00 10.88 199 ASP A N 1
ATOM 3092 C CA . ASP A 1 199 ? 24.289 15.597 19.477 1.00 12.29 199 ASP A CA 1
ATOM 3093 C C . ASP A 1 199 ? 24.244 15.167 18.014 1.00 11.21 199 ASP A C 1
ATOM 3094 O O . ASP A 1 199 ? 23.562 14.202 17.656 1.00 12.33 199 ASP A O 1
ATOM 3103 N N . ARG A 1 200 ? 24.985 15.880 17.171 1.00 11.31 200 ARG A N 1
ATOM 3104 C CA A ARG A 1 200 ? 25.090 15.546 15.756 0.50 11.68 200 ARG A CA 1
ATOM 3105 C CA B ARG A 1 200 ? 25.092 15.549 15.755 0.50 11.70 200 ARG A CA 1
ATOM 3106 C C . ARG A 1 200 ? 26.314 14.664 15.537 1.00 11.98 200 ARG A C 1
ATOM 3107 O O . ARG A 1 200 ? 27.448 15.086 15.799 1.00 11.45 200 ARG A O 1
ATOM 3148 N N . LEU A 1 201 ? 26.080 13.444 15.053 1.00 9.86 201 LEU A N 1
ATOM 3149 C CA . LEU A 1 201 ? 27.106 12.426 14.872 1.00 9.66 201 LEU A CA 1
ATOM 3150 C C . LEU A 1 201 ? 27.397 12.222 13.392 1.00 8.24 201 LEU A C 1
ATOM 3151 O O . LEU A 1 201 ? 26.496 12.293 12.550 1.00 8.83 201 LEU A O 1
ATOM 3167 N N . TYR A 1 202 ? 28.661 11.941 13.079 1.00 9.57 202 TYR A N 1
ATOM 3168 C CA . TYR A 1 202 ? 29.063 11.620 11.712 1.00 7.30 202 TYR A CA 1
ATOM 3169 C C . TYR A 1 202 ? 30.079 10.487 11.776 1.00 6.24 202 TYR A C 1
ATOM 3170 O O . TYR A 1 202 ? 31.190 10.671 12.280 1.00 9.10 202 TYR A O 1
ATOM 3188 N N . SER A 1 203 ? 29.690 9.314 11.286 1.00 6.71 203 SER A N 1
ATOM 3189 C CA . SER A 1 203 ? 30.581 8.168 11.171 1.00 6.22 203 SER A CA 1
ATOM 3190 C C . SER A 1 203 ? 30.976 8.037 9.710 1.00 6.55 203 SER A C 1
ATOM 3191 O O . SER A 1 203 ? 30.114 7.866 8.843 1.00 8.10 203 SER A O 1
ATOM 3199 N N . ILE A 1 204 ? 32.272 8.083 9.439 1.00 8.74 204 ILE A N 1
ATOM 3200 C CA . ILE A 1 204 ? 32.731 7.902 8.068 1.00 8.89 204 ILE A CA 1
ATOM 3201 C C . ILE A 1 204 ? 32.576 6.429 7.691 1.00 9.57 204 ILE A C 1
ATOM 3202 O O . ILE A 1 204 ? 32.060 6.134 6.605 1.00 9.66 204 ILE A O 1
ATOM 3218 N N . PRO A 1 205 ? 32.949 5.477 8.546 1.00 8.20 205 PRO A N 1
ATOM 3219 C CA . PRO A 1 205 ? 32.665 4.069 8.231 1.00 9.39 205 PRO A CA 1
ATOM 3220 C C . PRO A 1 205 ? 31.170 3.801 8.125 1.00 8.81 205 PRO A C 1
ATOM 3221 O O . PRO A 1 205 ? 30.362 4.355 8.874 1.00 7.44 205 PRO A O 1
ATOM 3232 N N . LYS A 1 206 ? 30.816 2.920 7.193 1.00 8.10 206 LYS A N 1
ATOM 3233 C CA . LYS A 1 206 ? 29.442 2.637 6.810 1.00 7.27 206 LYS A CA 1
ATOM 3234 C C . LYS A 1 206 ? 28.814 1.572 7.707 1.00 6.55 206 LYS A C 1
ATOM 3235 O O . LYS A 1 206 ? 29.473 0.932 8.529 1.00 7.97 206 LYS A O 1
ATOM 3254 N N . MET A 1 207 ? 27.514 1.357 7.508 1.00 7.33 207 MET A N 1
ATOM 3255 C CA . MET A 1 207 ? 26.748 0.482 8.386 1.00 7.04 207 MET A CA 1
ATOM 3256 C C . MET A 1 207 ? 26.981 -1.002 8.121 1.00 6.42 207 MET A C 1
ATOM 3257 O O . MET A 1 207 ? 26.566 -1.824 8.946 1.00 7.92 207 MET A O 1
ATOM 3271 N N . PHE A 1 208 ? 27.635 -1.373 7.014 1.00 7.61 208 PHE A N 1
ATOM 3272 C CA . PHE A 1 208 ? 28.036 -2.763 6.822 1.00 7.77 208 PHE A CA 1
ATOM 3273 C C . PHE A 1 208 ? 29.261 -3.142 7.648 1.00 8.64 208 PHE A C 1
ATOM 3274 O O . PHE A 1 208 ? 29.655 -4.312 7.651 1.00 9.21 208 PHE A O 1
ATOM 3291 N N . PHE A 1 209 ? 29.874 -2.167 8.308 1.00 6.75 209 PHE A N 1
ATOM 3292 C CA A PHE A 1 209 ? 30.917 -2.377 9.302 0.63 7.95 209 PHE A CA 1
ATOM 3293 C CA B PHE A 1 209 ? 30.907 -2.394 9.307 0.37 8.08 209 PHE A CA 1
ATOM 3294 C C . PHE A 1 209 ? 30.265 -2.226 10.673 1.00 7.22 209 PHE A C 1
ATOM 3295 O O . PHE A 1 209 ? 29.528 -1.265 10.900 1.00 6.88 209 PHE A O 1
ATOM 3328 N N . GLY A 1 210 ? 30.516 -3.179 11.572 1.00 6.39 210 GLY A N 1
ATOM 3329 C CA . GLY A 1 210 ? 29.893 -3.121 12.885 1.00 5.93 210 GLY A CA 1
ATOM 3330 C C . GLY A 1 210 ? 30.139 -1.806 13.605 1.00 5.97 210 GLY A C 1
ATOM 3331 O O . GLY A 1 210 ? 29.281 -1.321 14.344 1.00 6.59 210 GLY A O 1
ATOM 3335 N N . TYR A 1 211 ? 31.332 -1.232 13.433 1.00 6.07 211 TYR A N 1
ATOM 3336 C CA . TYR A 1 211 ? 31.628 0.088 13.984 1.00 6.21 211 TYR A CA 1
ATOM 3337 C C . TYR A 1 211 ? 30.607 1.113 13.495 1.00 6.01 211 TYR A C 1
ATOM 3338 O O . TYR A 1 211 ? 29.978 1.819 14.296 1.00 6.01 211 TYR A O 1
ATOM 3356 N N . GLY A 1 212 ? 30.399 1.177 12.179 1.00 6.19 212 GLY A N 1
ATOM 3357 C CA . GLY A 1 212 ? 29.451 2.126 11.625 1.00 6.71 212 GLY A CA 1
ATOM 3358 C C . GLY A 1 212 ? 28.009 1.804 11.970 1.00 6.86 212 GLY A C 1
ATOM 3359 O O . GLY A 1 212 ? 27.201 2.713 12.182 1.00 6.18 212 GLY A O 1
ATOM 3363 N N . MET A 1 213 ? 27.658 0.521 12.053 1.00 6.77 213 MET A N 1
ATOM 3364 C CA . MET A 1 213 ? 26.286 0.187 12.430 1.00 6.21 213 MET A CA 1
ATOM 3365 C C . MET A 1 213 ? 25.943 0.752 13.803 1.00 7.28 213 MET A C 1
ATOM 3366 O O . MET A 1 213 ? 24.870 1.333 14.003 1.00 6.85 213 MET A O 1
ATOM 3380 N N . GLY A 1 214 ? 26.838 0.584 14.773 1.00 6.51 214 GLY A N 1
ATOM 3381 C CA . GLY A 1 214 ? 26.602 1.192 16.068 1.00 7.20 214 GLY A CA 1
ATOM 3382 C C . GLY A 1 214 ? 26.542 2.704 15.980 1.00 6.85 214 GLY A C 1
ATOM 3383 O O . GLY A 1 214 ? 25.595 3.339 16.462 1.00 5.86 214 GLY A O 1
ATOM 3387 N N . ASN A 1 215 ? 27.545 3.299 15.330 1.00 6.00 215 ASN A N 1
ATOM 3388 C CA . ASN A 1 215 ? 27.675 4.753 15.294 1.00 7.60 215 ASN A CA 1
ATOM 3389 C C . ASN A 1 215 ? 26.460 5.417 14.664 1.00 7.55 215 ASN A C 1
ATOM 3390 O O . ASN A 1 215 ? 25.960 6.426 15.173 1.00 7.02 215 ASN A O 1
ATOM 3401 N N . SER A 1 216 ? 26.008 4.900 13.523 1.00 7.22 216 SER A N 1
ATOM 3402 C CA . SER A 1 216 ? 25.023 5.579 12.689 1.00 7.09 216 SER A CA 1
ATOM 3403 C C . SER A 1 216 ? 23.615 5.033 12.846 1.00 8.11 216 SER A C 1
ATOM 3404 O O . SER A 1 216 ? 22.650 5.802 12.798 1.00 6.94 216 SER A O 1
ATOM 3412 N N . LEU A 1 217 ? 23.471 3.722 12.997 1.00 7.40 217 LEU A N 1
ATOM 3413 C CA . LEU A 1 217 ? 22.143 3.129 13.050 1.00 8.63 217 LEU A CA 1
ATOM 3414 C C . LEU A 1 217 ? 21.571 3.197 14.460 1.00 8.55 217 LEU A C 1
ATOM 3415 O O . LEU A 1 217 ? 20.476 3.729 14.668 1.00 8.89 217 LEU A O 1
ATOM 3431 N N . PHE A 1 218 ? 22.318 2.699 15.445 1.00 6.71 218 PHE A N 1
ATOM 3432 C CA . PHE A 1 218 ? 21.783 2.508 16.788 1.00 7.04 218 PHE A CA 1
ATOM 3433 C C . PHE A 1 218 ? 21.919 3.732 17.688 1.00 7.95 218 PHE A C 1
ATOM 3434 O O . PHE A 1 218 ? 20.945 4.119 18.341 1.00 8.42 218 PHE A O 1
ATOM 3451 N N . PHE A 1 219 ? 23.105 4.342 17.770 1.00 7.43 219 PHE A N 1
ATOM 3452 C CA . PHE A 1 219 ? 23.302 5.386 18.776 1.00 6.84 219 PHE A CA 1
ATOM 3453 C C . PHE A 1 219 ? 22.321 6.547 18.645 1.00 7.29 219 PHE A C 1
ATOM 3454 O O . PHE A 1 219 ? 21.935 7.109 19.685 1.00 8.53 219 PHE A O 1
ATOM 3471 N N . PRO A 1 220 ? 21.895 6.969 17.451 1.00 6.25 220 PRO A N 1
ATOM 3472 C CA . PRO A 1 220 ? 20.853 8.008 17.403 1.00 7.87 220 PRO A CA 1
ATOM 3473 C C . PRO A 1 220 ? 19.596 7.628 18.174 1.00 6.41 220 PRO A C 1
ATOM 3474 O O . PRO A 1 220 ? 19.101 8.425 18.986 1.00 8.02 220 PRO A O 1
ATOM 3485 N N . TRP A 1 221 ? 19.078 6.415 17.969 1.00 7.70 221 TRP A N 1
ATOM 3486 C CA . TRP A 1 221 ? 17.912 5.977 18.727 1.00 7.27 221 TRP A CA 1
ATOM 3487 C C . TRP A 1 221 ? 18.240 5.850 20.203 1.00 9.14 221 TRP A C 1
ATOM 3488 O O . TRP A 1 221 ? 17.452 6.261 21.061 1.00 9.53 221 TRP A O 1
ATOM 3509 N N . PHE A 1 222 ? 19.413 5.308 20.511 1.00 8.45 222 PHE A N 1
ATOM 3510 C CA . PHE A 1 222 ? 19.728 4.930 21.879 1.00 8.16 222 PHE A CA 1
ATOM 3511 C C . PHE A 1 222 ? 19.967 6.150 22.758 1.00 9.76 222 PHE A C 1
ATOM 3512 O O . PHE A 1 222 ? 19.598 6.148 23.937 1.00 8.64 222 PHE A O 1
ATOM 3529 N N . SER A 1 223 ? 20.581 7.198 22.208 1.00 9.08 223 SER A N 1
ATOM 3530 C CA . SER A 1 223 ? 21.010 8.346 22.997 1.00 8.22 223 SER A CA 1
ATOM 3531 C C . SER A 1 223 ? 20.270 9.631 22.654 1.00 9.02 223 SER A C 1
ATOM 3532 O O . SER A 1 223 ? 20.555 10.671 23.252 1.00 9.29 223 SER A O 1
ATOM 3540 N N . GLY A 1 224 ? 19.322 9.596 21.721 1.00 8.54 224 GLY A N 1
ATOM 3541 C CA . GLY A 1 224 ? 18.623 10.806 21.340 1.00 9.11 224 GLY A CA 1
ATOM 3542 C C . GLY A 1 224 ? 19.422 11.727 20.456 1.00 10.51 224 GLY A C 1
ATOM 3543 O O . GLY A 1 224 ? 19.088 12.912 20.341 1.00 10.90 224 GLY A O 1
ATOM 3547 N N . ALA A 1 225 ? 20.474 11.211 19.832 1.00 8.05 225 ALA A N 1
ATOM 3548 C CA . ALA A 1 225 ? 21.327 11.969 18.939 1.00 7.54 225 ALA A CA 1
ATOM 3549 C C . ALA A 1 225 ? 20.832 11.795 17.509 1.00 7.61 225 ALA A C 1
ATOM 3550 O O . ALA A 1 225 ? 19.834 11.116 17.248 1.00 8.38 225 ALA A O 1
ATOM 3557 N N . SER A 1 226 ? 21.537 12.411 16.566 1.00 8.32 226 SER A N 1
ATOM 3558 C CA A SER A 1 226 ? 21.233 12.287 15.149 0.12 9.40 226 SER A CA 1
ATOM 3559 C CA B SER A 1 226 ? 21.230 12.246 15.158 0.88 9.36 226 SER A CA 1
ATOM 3560 C C . SER A 1 226 ? 22.520 12.015 14.387 1.00 8.85 226 SER A C 1
ATOM 3561 O O . SER A 1 226 ? 23.591 12.485 14.775 1.00 10.87 226 SER A O 1
ATOM 3576 N N . ALA A 1 227 ? 22.402 11.269 13.292 1.00 9.61 227 ALA A N 1
ATOM 3577 C CA . ALA A 1 227 ? 23.552 10.872 12.496 1.00 8.59 227 ALA A CA 1
ATOM 3578 C C . ALA A 1 227 ? 23.373 11.277 11.042 1.00 10.23 227 ALA A C 1
ATOM 3579 O O . ALA A 1 227 ? 22.280 11.157 10.477 1.00 9.12 227 ALA A O 1
ATOM 3586 N N . LEU A 1 228 ? 24.462 11.748 10.445 1.00 8.79 228 LEU A N 1
ATOM 3587 C CA . LEU A 1 228 ? 24.515 12.000 9.013 1.00 7.42 228 LEU A CA 1
ATOM 3588 C C . LEU A 1 228 ? 24.770 10.680 8.294 1.00 9.18 228 LEU A C 1
ATOM 3589 O O . LEU A 1 228 ? 25.740 9.977 8.597 1.00 9.27 228 LEU A O 1
ATOM 3605 N N . LEU A 1 229 ? 23.891 10.339 7.357 1.00 7.60 229 LEU A N 1
ATOM 3606 C CA . LEU A 1 229 ? 24.018 9.143 6.539 1.00 8.20 229 LEU A CA 1
ATOM 3607 C C . LEU A 1 229 ? 24.311 9.572 5.109 1.00 9.68 229 LEU A C 1
ATOM 3608 O O . LEU A 1 229 ? 23.675 10.497 4.597 1.00 12.18 229 LEU A O 1
ATOM 3624 N N . ASP A 1 230 ? 25.277 8.911 4.478 1.00 11.39 230 ASP A N 1
ATOM 3625 C CA . ASP A 1 230 ? 25.732 9.282 3.143 1.00 10.39 230 ASP A CA 1
ATOM 3626 C C . ASP A 1 230 ? 25.907 8.005 2.338 1.00 9.11 230 ASP A C 1
ATOM 3627 O O . ASP A 1 230 ? 26.603 7.086 2.776 1.00 10.67 230 ASP A O 1
ATOM 3636 N N . ASP A 1 231 ? 25.266 7.946 1.174 1.00 11.47 231 ASP A N 1
ATOM 3637 C CA A ASP A 1 231 ? 25.327 6.737 0.364 0.53 12.35 231 ASP A CA 1
ATOM 3638 C CA B ASP A 1 231 ? 25.279 6.777 0.305 0.47 12.21 231 ASP A CA 1
ATOM 3639 C C . ASP A 1 231 ? 26.472 6.740 -0.640 1.00 13.73 231 ASP A C 1
ATOM 3640 O O . ASP A 1 231 ? 26.639 5.754 -1.361 1.00 16.58 231 ASP A O 1
ATOM 3657 N N . THR A 1 232 ? 27.283 7.792 -0.680 1.00 13.64 232 THR A N 1
ATOM 3658 C CA . THR A 1 232 ? 28.428 7.847 -1.576 1.00 13.61 232 THR A CA 1
ATOM 3659 C C . THR A 1 232 ? 29.697 7.461 -0.821 1.00 12.95 232 THR A C 1
ATOM 3660 O O . THR A 1 232 ? 29.748 7.491 0.411 1.00 13.39 232 THR A O 1
ATOM 3671 N N . TRP A 1 233 ? 30.726 7.079 -1.573 1.00 15.45 233 TRP A N 1
ATOM 3672 C CA A TRP A 1 233 ? 31.943 6.664 -0.909 0.56 16.65 233 TRP A CA 1
ATOM 3673 C CA B TRP A 1 233 ? 31.997 6.681 -0.983 0.44 16.64 233 TRP A CA 1
ATOM 3674 C C . TRP A 1 233 ? 32.612 7.863 -0.235 1.00 17.83 233 TRP A C 1
ATOM 3675 O O . TRP A 1 233 ? 32.404 9.017 -0.625 1.00 19.52 233 TRP A O 1
ATOM 3716 N N . PRO A 1 234 ? 33.385 7.616 0.828 1.00 18.57 234 PRO A N 1
ATOM 3717 C CA . PRO A 1 234 ? 33.983 8.744 1.579 1.00 23.78 234 PRO A CA 1
ATOM 3718 C C . PRO A 1 234 ? 35.361 9.158 1.070 1.00 20.78 234 PRO A C 1
ATOM 3719 O O . PRO A 1 234 ? 36.401 8.947 1.710 1.00 25.94 234 PRO A O 1
ATOM 3730 N N . SER A 1 235 ? 35.385 9.780 -0.101 1.00 17.97 235 SER A N 1
ATOM 3731 C CA . SER A 1 235 ? 36.583 10.474 -0.532 1.00 20.45 235 SER A CA 1
ATOM 3732 C C . SER A 1 235 ? 36.855 11.616 0.446 1.00 20.12 235 SER A C 1
ATOM 3733 O O . SER A 1 235 ? 35.923 12.149 1.056 1.00 17.19 235 SER A O 1
ATOM 3741 N N . PRO A 1 236 ? 38.117 11.990 0.656 1.00 20.15 236 PRO A N 1
ATOM 3742 C CA . PRO A 1 236 ? 38.368 13.159 1.511 1.00 17.80 236 PRO A CA 1
ATOM 3743 C C . PRO A 1 236 ? 37.600 14.392 1.063 1.00 16.57 236 PRO A C 1
ATOM 3744 O O . PRO A 1 236 ? 37.162 15.182 1.910 1.00 16.09 236 PRO A O 1
ATOM 3755 N N . GLU A 1 237 ? 37.387 14.556 -0.245 1.00 16.30 237 GLU A N 1
ATOM 3756 C CA . GLU A 1 237 ? 36.596 15.679 -0.741 1.00 17.29 237 GLU A CA 1
ATOM 3757 C C . GLU A 1 237 ? 35.161 15.613 -0.231 1.00 14.76 237 GLU A C 1
ATOM 3758 O O . GLU A 1 237 ? 34.589 16.633 0.174 1.00 17.43 237 GLU A O 1
ATOM 3770 N N . ARG A 1 238 ? 34.555 14.426 -0.263 1.00 13.81 238 ARG A N 1
ATOM 3771 C CA . ARG A 1 238 ? 33.177 14.289 0.197 1.00 12.42 238 ARG A CA 1
ATOM 3772 C C . ARG A 1 238 ? 33.085 14.431 1.712 1.00 12.71 238 ARG A C 1
ATOM 3773 O O . ARG A 1 238 ? 32.153 15.063 2.226 1.00 12.47 238 ARG A O 1
ATOM 3794 N N . VAL A 1 239 ? 34.045 13.862 2.446 1.00 13.40 239 VAL A N 1
ATOM 3795 C CA . VAL A 1 239 ? 34.064 14.032 3.896 1.00 12.06 239 VAL A CA 1
ATOM 3796 C C . VAL A 1 239 ? 34.096 15.511 4.251 1.00 12.06 239 VAL A C 1
ATOM 3797 O O . VAL A 1 239 ? 33.386 15.966 5.158 1.00 13.04 239 VAL A O 1
ATOM 3810 N N . LEU A 1 240 ? 34.913 16.287 3.534 1.00 11.52 240 LEU A N 1
ATOM 3811 C CA . LEU A 1 240 ? 34.990 17.722 3.790 1.00 12.44 240 LEU A CA 1
ATOM 3812 C C . LEU A 1 240 ? 33.663 18.406 3.495 1.00 12.93 240 LEU A C 1
ATOM 3813 O O . LEU A 1 240 ? 33.193 19.240 4.279 1.00 12.45 240 LEU A O 1
ATOM 3829 N N . GLU A 1 241 ? 33.047 18.078 2.358 1.00 13.30 241 GLU A N 1
ATOM 3830 C CA . GLU A 1 241 ? 31.735 18.632 2.052 1.00 12.56 241 GLU A CA 1
ATOM 3831 C C . GLU A 1 241 ? 30.766 18.376 3.200 1.00 12.75 241 GLU A C 1
ATOM 3832 O O . GLU A 1 241 ? 30.063 19.287 3.652 1.00 13.29 241 GLU A O 1
ATOM 3844 N N . ASN A 1 242 ? 30.737 17.136 3.701 1.00 12.50 242 ASN A N 1
ATOM 3845 C CA . ASN A 1 242 ? 29.823 16.774 4.782 1.00 12.18 242 ASN A CA 1
ATOM 3846 C C . ASN A 1 242 ? 30.152 17.513 6.072 1.00 12.69 242 ASN A C 1
ATOM 3847 O O . ASN A 1 242 ? 29.245 17.927 6.804 1.00 12.77 242 ASN A O 1
ATOM 3858 N N . LEU A 1 243 ? 31.439 17.664 6.386 1.00 11.05 243 LEU A N 1
ATOM 3859 C CA . LEU A 1 243 ? 31.818 18.396 7.589 1.00 13.69 243 LEU A CA 1
ATOM 3860 C C . LEU A 1 243 ? 31.291 19.822 7.531 1.00 13.88 243 LEU A C 1
ATOM 3861 O O . LEU A 1 243 ? 30.675 20.309 8.484 1.00 14.33 243 LEU A O 1
ATOM 3877 N N . VAL A 1 244 ? 31.519 20.505 6.406 1.00 11.32 244 VAL A N 1
ATOM 3878 C CA . VAL A 1 244 ? 31.122 21.904 6.287 1.00 14.00 244 VAL A CA 1
ATOM 3879 C C . VAL A 1 244 ? 29.606 22.035 6.301 1.00 16.77 244 VAL A C 1
ATOM 3880 O O . VAL A 1 244 ? 29.058 22.984 6.875 1.00 17.27 244 VAL A O 1
ATOM 3893 N N . ALA A 1 245 ? 28.903 21.100 5.662 1.00 15.12 245 ALA A N 1
ATOM 3894 C CA . ALA A 1 245 ? 27.451 21.205 5.573 1.00 16.33 245 ALA A CA 1
ATOM 3895 C C . ALA A 1 245 ? 26.777 20.831 6.887 1.00 14.58 245 ALA A C 1
ATOM 3896 O O . ALA A 1 245 ? 25.838 21.509 7.321 1.00 16.11 245 ALA A O 1
ATOM 3903 N N . PHE A 1 246 ? 27.241 19.759 7.529 1.00 12.26 246 PHE A N 1
ATOM 3904 C CA . PHE A 1 246 ? 26.566 19.178 8.684 1.00 13.74 246 PHE A CA 1
ATOM 3905 C C . PHE A 1 246 ? 27.123 19.644 10.022 1.00 12.87 246 PHE A C 1
ATOM 3906 O O . PHE A 1 246 ? 26.381 19.676 11.010 1.00 14.99 246 PHE A O 1
ATOM 3923 N N . ARG A 1 247 ? 28.405 19.988 10.087 1.00 13.33 247 ARG A N 1
ATOM 3924 C CA . ARG A 1 247 ? 29.037 20.465 11.313 1.00 14.48 247 ARG A CA 1
ATOM 3925 C C . ARG A 1 247 ? 28.797 19.516 12.492 1.00 12.06 247 ARG A C 1
ATOM 3926 O O . ARG A 1 247 ? 28.216 19.911 13.507 1.00 13.57 247 ARG A O 1
ATOM 3947 N N . PRO A 1 248 ? 29.250 18.270 12.396 1.00 11.94 248 PRO A N 1
ATOM 3948 C CA . PRO A 1 248 ? 29.010 17.317 13.483 1.00 12.17 248 PRO A CA 1
ATOM 3949 C C . PRO A 1 248 ? 29.801 17.676 14.729 1.00 10.59 248 PRO A C 1
ATOM 3950 O O . PRO A 1 248 ? 30.895 18.240 14.660 1.00 11.25 248 PRO A O 1
ATOM 3961 N N . ARG A 1 249 ? 29.222 17.345 15.890 1.00 10.04 249 ARG A N 1
ATOM 3962 C CA . ARG A 1 249 ? 29.944 17.464 17.152 1.00 13.87 249 ARG A CA 1
ATOM 3963 C C . ARG A 1 249 ? 30.786 16.232 17.451 1.00 13.49 249 ARG A C 1
ATOM 3964 O O . ARG A 1 249 ? 31.822 16.344 18.117 1.00 13.23 249 ARG A O 1
ATOM 3985 N N . VAL A 1 250 ? 30.362 15.059 16.988 1.00 11.81 250 VAL A N 1
ATOM 3986 C CA . VAL A 1 250 ? 31.053 13.801 17.248 1.00 11.94 250 VAL A CA 1
ATOM 3987 C C . VAL A 1 250 ? 31.436 13.194 15.906 1.00 11.39 250 VAL A C 1
ATOM 3988 O O . VAL A 1 250 ? 30.574 13.014 15.037 1.00 11.45 250 VAL A O 1
ATOM 4001 N N . LEU A 1 251 ? 32.722 12.889 15.737 1.00 10.87 251 LEU A N 1
ATOM 4002 C CA . LEU A 1 251 ? 33.231 12.261 14.523 1.00 8.15 251 LEU A CA 1
ATOM 4003 C C . LEU A 1 251 ? 33.781 10.872 14.831 1.00 8.15 251 LEU A C 1
ATOM 4004 O O . LEU A 1 251 ? 34.603 10.713 15.738 1.00 8.96 251 LEU A O 1
ATOM 4020 N N . PHE A 1 252 ? 33.320 9.867 14.092 1.00 8.32 252 PHE A N 1
ATOM 4021 C CA . PHE A 1 252 ? 33.843 8.505 14.190 1.00 7.63 252 PHE A CA 1
ATOM 4022 C C . PHE A 1 252 ? 34.695 8.233 12.957 1.00 9.60 252 PHE A C 1
ATOM 4023 O O . PHE A 1 252 ? 34.174 8.198 11.835 1.00 9.91 252 PHE A O 1
ATOM 4040 N N . GLY A 1 253 ? 36.004 8.095 13.158 1.00 8.30 253 GLY A N 1
ATOM 4041 C CA . GLY A 1 253 ? 36.921 7.812 12.074 1.00 6.98 253 GLY A CA 1
ATOM 4042 C C . GLY A 1 253 ? 37.802 6.610 12.343 1.00 5.93 253 GLY A C 1
ATOM 4043 O O . GLY A 1 253 ? 37.541 5.812 13.254 1.00 5.81 253 GLY A O 1
ATOM 4047 N N . VAL A 1 254 ? 38.846 6.481 11.529 1.00 6.99 254 VAL A N 1
ATOM 4048 C CA . VAL A 1 254 ? 39.904 5.484 11.675 1.00 6.93 254 VAL A CA 1
ATOM 4049 C C . VAL A 1 254 ? 41.215 6.227 11.441 1.00 6.61 254 VAL A C 1
ATOM 4050 O O . VAL A 1 254 ? 41.197 7.357 10.935 1.00 7.31 254 VAL A O 1
ATOM 4063 N N . PRO A 1 255 ? 42.366 5.641 11.767 1.00 5.60 255 PRO A N 1
ATOM 4064 C CA . PRO A 1 255 ? 43.614 6.421 11.698 1.00 7.24 255 PRO A CA 1
ATOM 4065 C C . PRO A 1 255 ? 43.902 7.061 10.349 1.00 7.50 255 PRO A C 1
ATOM 4066 O O . PRO A 1 255 ? 44.304 8.232 10.310 1.00 8.66 255 PRO A O 1
ATOM 4077 N N . ALA A 1 256 ? 43.735 6.338 9.238 1.00 7.59 256 ALA A N 1
ATOM 4078 C CA . ALA A 1 256 ? 44.065 6.921 7.939 1.00 8.66 256 ALA A CA 1
ATOM 4079 C C . ALA A 1 256 ? 43.151 8.092 7.601 1.00 6.63 256 ALA A C 1
ATOM 4080 O O . ALA A 1 256 ? 43.564 9.016 6.891 1.00 7.66 256 ALA A O 1
ATOM 4087 N N . ILE A 1 257 ? 41.909 8.069 8.088 1.00 8.35 257 ILE A N 1
ATOM 4088 C CA . ILE A 1 257 ? 40.995 9.183 7.852 1.00 9.33 257 ILE A CA 1
ATOM 4089 C C . ILE A 1 257 ? 41.510 10.443 8.532 1.00 8.59 257 ILE A C 1
ATOM 4090 O O . ILE A 1 257 ? 41.512 11.530 7.942 1.00 9.07 257 ILE A O 1
ATOM 4106 N N . TYR A 1 258 ? 41.958 10.323 9.782 1.00 7.74 258 TYR A N 1
ATOM 4107 C CA . TYR A 1 258 ? 42.499 11.487 10.471 1.00 8.16 258 TYR A CA 1
ATOM 4108 C C . TYR A 1 258 ? 43.751 12.003 9.775 1.00 8.90 258 TYR A C 1
ATOM 4109 O O . TYR A 1 258 ? 43.935 13.217 9.633 1.00 10.16 258 TYR A O 1
ATOM 4127 N N . ALA A 1 259 ? 44.598 11.104 9.280 1.00 7.33 259 ALA A N 1
ATOM 4128 C CA . ALA A 1 259 ? 45.731 11.556 8.485 1.00 8.83 259 ALA A CA 1
ATOM 4129 C C . ALA A 1 259 ? 45.260 12.349 7.273 1.00 8.87 259 ALA A C 1
ATOM 4130 O O . ALA A 1 259 ? 45.817 13.405 6.959 1.00 9.43 259 ALA A O 1
ATOM 4137 N N . SER A 1 260 ? 44.220 11.865 6.588 1.00 7.77 260 SER A N 1
ATOM 4138 C CA . SER A 1 260 ? 43.749 12.549 5.387 1.00 11.22 260 SER A CA 1
ATOM 4139 C C . SER A 1 260 ? 43.093 13.893 5.687 1.00 11.46 260 SER A C 1
ATOM 4140 O O . SER A 1 260 ? 43.015 14.741 4.790 1.00 11.65 260 SER A O 1
ATOM 4148 N N . LEU A 1 261 ? 42.629 14.114 6.916 1.00 9.52 261 LEU A N 1
ATOM 4149 C CA . LEU A 1 261 ? 41.943 15.348 7.277 1.00 10.68 261 LEU A CA 1
ATOM 4150 C C . LEU A 1 261 ? 42.888 16.446 7.745 1.00 10.05 261 LEU A C 1
ATOM 4151 O O . LEU A 1 261 ? 42.439 17.579 7.949 1.00 10.43 261 LEU A O 1
ATOM 4167 N N . ARG A 1 262 ? 44.181 16.153 7.888 1.00 10.70 262 ARG A N 1
ATOM 4168 C CA . ARG A 1 262 ? 45.139 17.158 8.350 1.00 9.30 262 ARG A CA 1
ATOM 4169 C C . ARG A 1 262 ? 45.041 18.489 7.614 1.00 11.21 262 ARG A C 1
ATOM 4170 O O . ARG A 1 262 ? 45.030 19.532 8.284 1.00 12.21 262 ARG A O 1
ATOM 4191 N N A PRO A 1 263 ? 44.973 18.540 6.278 0.67 10.71 263 PRO A N 1
ATOM 4192 N N B PRO A 1 263 ? 44.969 18.538 6.280 0.33 10.69 263 PRO A N 1
ATOM 4193 C CA A PRO A 1 263 ? 44.878 19.850 5.610 0.67 11.12 263 PRO A CA 1
ATOM 4194 C CA B PRO A 1 263 ? 44.877 19.844 5.607 0.33 11.16 263 PRO A CA 1
ATOM 4195 C C A PRO A 1 263 ? 43.628 20.625 5.971 0.67 12.64 263 PRO A C 1
ATOM 4196 C C B PRO A 1 263 ? 43.626 20.622 5.962 0.33 12.61 263 PRO A C 1
ATOM 4197 O O A PRO A 1 263 ? 43.598 21.843 5.772 0.67 13.86 263 PRO A O 1
ATOM 4198 O O B PRO A 1 263 ? 43.592 21.840 5.752 0.33 13.97 263 PRO A O 1
ATOM 4219 N N . GLN A 1 264 ? 42.597 19.961 6.492 1.00 12.87 264 GLN A N 1
ATOM 4220 C CA . GLN A 1 264 ? 41.331 20.601 6.818 1.00 12.24 264 GLN A CA 1
ATOM 4221 C C . GLN A 1 264 ? 41.127 20.721 8.323 1.00 11.90 264 GLN A C 1
ATOM 4222 O O . GLN A 1 264 ? 39.993 20.795 8.797 1.00 12.11 264 GLN A O 1
ATOM 4237 N N . ALA A 1 265 ? 42.225 20.766 9.082 1.00 10.60 265 ALA A N 1
ATOM 4238 C CA . ALA A 1 265 ? 42.121 20.807 10.536 1.00 10.96 265 ALA A CA 1
ATOM 4239 C C . ALA A 1 265 ? 41.249 21.966 11.003 1.00 12.36 265 ALA A C 1
ATOM 4240 O O . ALA A 1 265 ? 40.432 21.808 11.915 1.00 13.08 265 ALA A O 1
ATOM 4247 N N . ARG A 1 266 ? 41.402 23.139 10.391 1.00 12.89 266 ARG A N 1
ATOM 4248 C CA . ARG A 1 266 ? 40.632 24.295 10.842 1.00 12.68 266 ARG A CA 1
ATOM 4249 C C . ARG A 1 266 ? 39.136 24.072 10.652 1.00 15.43 266 ARG A C 1
ATOM 4250 O O . ARG A 1 266 ? 38.332 24.452 11.511 1.00 15.78 266 ARG A O 1
ATOM 4271 N N . GLU A 1 267 ? 38.740 23.466 9.530 1.00 15.42 267 GLU A N 1
ATOM 4272 C CA . GLU A 1 267 ? 37.321 23.203 9.308 1.00 18.20 267 GLU A CA 1
ATOM 4273 C C . GLU A 1 267 ? 36.803 22.154 10.277 1.00 19.96 267 GLU A C 1
ATOM 4274 O O . GLU A 1 267 ? 35.692 22.281 10.803 1.00 19.99 267 GLU A O 1
ATOM 4286 N N . LEU A 1 268 ? 37.593 21.110 10.527 1.00 17.75 268 LEU A N 1
ATOM 4287 C CA . LEU A 1 268 ? 37.165 20.074 11.456 1.00 15.57 268 LEU A CA 1
ATOM 4288 C C . LEU A 1 268 ? 36.989 20.652 12.856 1.00 17.00 268 LEU A C 1
ATOM 4289 O O . LEU A 1 268 ? 35.992 20.373 13.531 1.00 15.20 268 LEU A O 1
ATOM 4305 N N . LEU A 1 269 ? 37.944 21.475 13.303 1.00 15.43 269 LEU A N 1
ATOM 4306 C CA . LEU A 1 269 ? 37.871 22.081 14.627 1.00 17.25 269 LEU A CA 1
ATOM 4307 C C . LEU A 1 269 ? 36.709 23.054 14.766 1.00 15.27 269 LEU A C 1
ATOM 4308 O O . LEU A 1 269 ? 36.377 23.435 15.895 1.00 15.19 269 LEU A O 1
ATOM 4324 N N . SER A 1 270 ? 36.078 23.455 13.660 1.00 14.15 270 SER A N 1
ATOM 4325 C CA . SER A 1 270 ? 34.947 24.372 13.750 1.00 15.64 270 SER A CA 1
ATOM 4326 C C . SER A 1 270 ? 33.819 23.776 14.582 1.00 17.37 270 SER A C 1
ATOM 4327 O O . SER A 1 270 ? 33.149 24.492 15.338 1.00 17.98 270 SER A O 1
ATOM 4335 N N . SER A 1 271 ? 33.592 22.469 14.461 1.00 14.20 271 SER A N 1
ATOM 4336 C CA . SER A 1 271 ? 32.449 21.836 15.107 1.00 12.48 271 SER A CA 1
ATOM 4337 C C . SER A 1 271 ? 32.769 20.581 15.900 1.00 13.58 271 SER A C 1
ATOM 4338 O O . SER A 1 271 ? 32.030 20.289 16.848 1.00 13.49 271 SER A O 1
ATOM 4346 N N . VAL A 1 272 ? 33.865 19.877 15.627 1.00 11.22 272 VAL A N 1
ATOM 4347 C CA . VAL A 1 272 ? 34.048 18.558 16.227 1.00 11.46 272 VAL A CA 1
ATOM 4348 C C . VAL A 1 272 ? 34.641 18.739 17.616 1.00 12.90 272 VAL A C 1
ATOM 4349 O O . VAL A 1 272 ? 35.703 19.349 17.781 1.00 16.19 272 VAL A O 1
ATOM 4362 N N . ARG A 1 273 ? 33.935 18.220 18.621 1.00 10.03 273 ARG A N 1
ATOM 4363 C CA . ARG A 1 273 ? 34.381 18.256 20.004 1.00 12.49 273 ARG A CA 1
ATOM 4364 C C . ARG A 1 273 ? 34.769 16.890 20.543 1.00 12.00 273 ARG A C 1
ATOM 4365 O O . ARG A 1 273 ? 35.515 16.820 21.526 1.00 17.35 273 ARG A O 1
ATOM 4386 N N . LEU A 1 274 ? 34.269 15.811 19.943 1.00 11.45 274 LEU A N 1
ATOM 4387 C CA . LEU A 1 274 ? 34.599 14.447 20.345 1.00 10.75 274 LEU A CA 1
ATOM 4388 C C . LEU A 1 274 ? 34.994 13.692 19.084 1.00 10.29 274 LEU A C 1
ATOM 4389 O O . LEU A 1 274 ? 34.149 13.438 18.219 1.00 10.85 274 LEU A O 1
ATOM 4405 N N . ALA A 1 275 ? 36.276 13.359 18.971 1.00 10.45 275 ALA A N 1
ATOM 4406 C CA . ALA A 1 275 ? 36.823 12.643 17.823 1.00 9.59 275 ALA A CA 1
ATOM 4407 C C . ALA A 1 275 ? 37.243 11.247 18.261 1.00 11.31 275 ALA A C 1
ATOM 4408 O O . ALA A 1 275 ? 38.089 11.102 19.151 1.00 12.28 275 ALA A O 1
ATOM 4415 N N . PHE A 1 276 ? 36.651 10.227 17.649 1.00 8.56 276 PHE A N 1
ATOM 4416 C CA . PHE A 1 276 ? 36.977 8.844 17.955 1.00 6.98 276 PHE A CA 1
ATOM 4417 C C . PHE A 1 276 ? 37.643 8.157 16.770 1.00 6.46 276 PHE A C 1
ATOM 4418 O O . PHE A 1 276 ? 37.360 8.470 15.610 1.00 6.98 276 PHE A O 1
ATOM 4435 N N . SER A 1 277 ? 38.517 7.201 17.081 1.00 7.82 277 SER A N 1
ATOM 4436 C CA . SER A 1 277 ? 39.206 6.411 16.071 1.00 6.61 277 SER A CA 1
ATOM 4437 C C . SER A 1 277 ? 39.199 4.950 16.495 1.00 6.85 277 SER A C 1
ATOM 4438 O O . SER A 1 277 ? 39.501 4.639 17.651 1.00 7.74 277 SER A O 1
ATOM 4446 N N . ALA A 1 278 ? 38.870 4.059 15.558 1.00 7.98 278 ALA A N 1
ATOM 4447 C CA . ALA A 1 278 ? 38.898 2.620 15.790 1.00 6.99 278 ALA A CA 1
ATOM 4448 C C . ALA A 1 278 ? 39.356 1.930 14.511 1.00 6.49 278 ALA A C 1
ATOM 4449 O O . ALA A 1 278 ? 39.614 2.578 13.493 1.00 8.78 278 ALA A O 1
ATOM 4456 N N . GLY A 1 279 ? 39.497 0.604 14.576 1.00 8.33 279 GLY A N 1
ATOM 4457 C CA . GLY A 1 279 ? 39.821 -0.206 13.412 1.00 8.29 279 GLY A CA 1
ATOM 4458 C C . GLY A 1 279 ? 41.252 -0.713 13.395 1.00 9.38 279 GLY A C 1
ATOM 4459 O O . GLY A 1 279 ? 41.521 -1.865 13.037 1.00 9.12 279 GLY A O 1
ATOM 4463 N N . SER A 1 280 ? 42.178 0.160 13.767 1.00 9.99 280 SER A N 1
ATOM 4464 C CA . SER A 1 280 ? 43.593 -0.168 13.872 1.00 8.13 280 SER A CA 1
ATOM 4465 C C . SER A 1 280 ? 44.225 0.857 14.799 1.00 7.41 280 SER A C 1
ATOM 4466 O O . SER A 1 280 ? 43.599 1.871 15.125 1.00 9.24 280 SER A O 1
ATOM 4474 N N . PRO A 1 281 ? 45.451 0.622 15.263 1.00 9.27 281 PRO A N 1
ATOM 4475 C CA . PRO A 1 281 ? 46.019 1.533 16.264 1.00 9.78 281 PRO A CA 1
ATOM 4476 C C . PRO A 1 281 ? 46.226 2.935 15.710 1.00 8.11 281 PRO A C 1
ATOM 4477 O O . PRO A 1 281 ? 46.685 3.119 14.580 1.00 9.74 281 PRO A O 1
ATOM 4488 N N . LEU A 1 282 ? 45.868 3.928 16.520 1.00 8.34 282 LEU A N 1
ATOM 4489 C CA . LEU A 1 282 ? 46.096 5.324 16.167 1.00 8.08 282 LEU A CA 1
ATOM 4490 C C . LEU A 1 282 ? 47.554 5.679 16.438 1.00 7.87 282 LEU A C 1
ATOM 4491 O O . LEU A 1 282 ? 47.983 5.625 17.591 1.00 10.64 282 LEU A O 1
ATOM 4507 N N . PRO A 1 283 ? 48.343 6.047 15.427 1.00 8.70 283 PRO A N 1
ATOM 4508 C CA . PRO A 1 283 ? 49.751 6.369 15.695 1.00 9.05 283 PRO A CA 1
ATOM 4509 C C . PRO A 1 283 ? 49.903 7.597 16.582 1.00 8.33 283 PRO A C 1
ATOM 4510 O O . PRO A 1 283 ? 49.098 8.530 16.539 1.00 10.10 283 PRO A O 1
ATOM 4521 N N . ARG A 1 284 ? 50.977 7.592 17.379 1.00 11.53 284 ARG A N 1
ATOM 4522 C CA . ARG A 1 284 ? 51.325 8.758 18.188 1.00 12.46 284 ARG A CA 1
ATOM 4523 C C . ARG A 1 284 ? 51.396 10.016 17.334 1.00 11.03 284 ARG A C 1
ATOM 4524 O O . ARG A 1 284 ? 50.917 11.080 17.738 1.00 12.34 284 ARG A O 1
ATOM 4545 N N . GLY A 1 285 ? 52.000 9.915 16.150 1.00 10.13 285 GLY A N 1
ATOM 4546 C CA . GLY A 1 285 ? 52.132 11.088 15.303 1.00 13.00 285 GLY A CA 1
ATOM 4547 C C . GLY A 1 285 ? 50.791 11.700 14.953 1.00 11.99 285 GLY A C 1
ATOM 4548 O O . GLY A 1 285 ? 50.666 12.921 14.833 1.00 11.82 285 GLY A O 1
ATOM 4552 N N . GLU A 1 286 ? 49.772 10.859 14.769 1.00 9.75 286 GLU A N 1
ATOM 4553 C CA . GLU A 1 286 ? 48.448 11.379 14.457 1.00 10.97 286 GLU A CA 1
ATOM 4554 C C . GLU A 1 286 ? 47.809 12.016 15.684 1.00 11.53 286 GLU A C 1
ATOM 4555 O O . GLU A 1 286 ? 47.275 13.131 15.612 1.00 11.73 286 GLU A O 1
ATOM 4567 N N . PHE A 1 287 ? 47.875 11.329 16.826 1.00 11.00 287 PHE A N 1
ATOM 4568 C CA . PHE A 1 287 ? 47.373 11.891 18.076 1.00 9.82 287 PHE A CA 1
ATOM 4569 C C . PHE A 1 287 ? 47.996 13.254 18.345 1.00 11.30 287 PHE A C 1
ATOM 4570 O O . PHE A 1 287 ? 47.303 14.200 18.736 1.00 10.81 287 PHE A O 1
ATOM 4587 N N . GLU A 1 288 ? 49.306 13.378 18.129 1.00 12.59 288 GLU A N 1
ATOM 4588 C CA . GLU A 1 288 ? 50.005 14.606 18.488 1.00 13.77 288 GLU A CA 1
ATOM 4589 C C . GLU A 1 288 ? 49.808 15.722 17.468 1.00 16.81 288 GLU A C 1
ATOM 4590 O O . GLU A 1 288 ? 49.787 16.896 17.852 1.00 15.81 288 GLU A O 1
ATOM 4602 N N . PHE A 1 289 ? 49.670 15.401 16.179 1.00 13.53 289 PHE A N 1
ATOM 4603 C CA . PHE A 1 289 ? 49.296 16.436 15.218 1.00 12.80 289 PHE A CA 1
ATOM 4604 C C . PHE A 1 289 ? 47.993 17.105 15.630 1.00 13.74 289 PHE A C 1
ATOM 4605 O O . PHE A 1 289 ? 47.880 18.338 15.633 1.00 15.27 289 PHE A O 1
ATOM 4622 N N . TRP A 1 290 ? 46.986 16.303 15.960 1.00 11.34 290 TRP A N 1
ATOM 4623 C CA . TRP A 1 290 ? 45.673 16.854 16.261 1.00 12.22 290 TRP A CA 1
ATOM 4624 C C . TRP A 1 290 ? 45.624 17.522 17.627 1.00 13.98 290 TRP A C 1
ATOM 4625 O O . TRP A 1 290 ? 44.946 18.543 17.783 1.00 14.17 290 TRP A O 1
ATOM 4646 N N . ALA A 1 291 ? 46.373 17.006 18.599 1.00 12.46 291 ALA A N 1
ATOM 4647 C CA . ALA A 1 291 ? 46.477 17.681 19.886 1.00 16.48 291 ALA A CA 1
ATOM 4648 C C . ALA A 1 291 ? 47.010 19.099 19.717 1.00 16.37 291 ALA A C 1
ATOM 4649 O O . ALA A 1 291 ? 46.570 20.025 20.411 1.00 16.50 291 ALA A O 1
ATOM 4656 N N . ALA A 1 292 ? 47.941 19.295 18.781 1.00 14.55 292 ALA A N 1
ATOM 4657 C CA . ALA A 1 292 ? 48.495 20.625 18.558 1.00 18.24 292 ALA A CA 1
ATOM 4658 C C . ALA A 1 292 ? 47.454 21.598 18.024 1.00 22.68 292 ALA A C 1
ATOM 4659 O O . ALA A 1 292 ? 47.628 22.814 18.168 1.00 26.49 292 ALA A O 1
ATOM 4666 N N . HIS A 1 293 ? 46.387 21.095 17.408 1.00 17.67 293 HIS A N 1
ATOM 4667 C CA . HIS A 1 293 ? 45.267 21.917 16.975 1.00 17.89 293 HIS A CA 1
ATOM 4668 C C . HIS A 1 293 ? 44.142 21.936 17.998 1.00 16.39 293 HIS A C 1
ATOM 4669 O O . HIS A 1 293 ? 43.069 22.481 17.718 1.00 19.13 293 HIS A O 1
ATOM 4683 N N . GLY A 1 294 ? 44.356 21.340 19.166 1.00 14.57 294 GLY A N 1
ATOM 4684 C CA . GLY A 1 294 ? 43.367 21.364 20.219 1.00 15.04 294 GLY A CA 1
ATOM 4685 C C . GLY A 1 294 ? 42.338 20.259 20.166 1.00 16.60 294 GLY A C 1
ATOM 4686 O O . GLY A 1 294 ? 41.316 20.363 20.852 1.00 18.71 294 GLY A O 1
ATOM 4690 N N . LEU A 1 295 ? 42.576 19.195 19.399 1.00 13.83 295 LEU A N 1
ATOM 4691 C CA . LEU A 1 295 ? 41.616 18.107 19.258 1.00 14.99 295 LEU A CA 1
ATOM 4692 C C . LEU A 1 295 ? 42.209 16.826 19.825 1.00 12.16 295 LEU A C 1
ATOM 4693 O O . LEU A 1 295 ? 43.270 16.371 19.381 1.00 12.56 295 LEU A O 1
ATOM 4709 N N . GLU A 1 296 ? 41.512 16.244 20.796 1.00 11.26 296 GLU A N 1
ATOM 4710 C CA . GLU A 1 296 ? 41.857 14.940 21.333 1.00 12.02 296 GLU A CA 1
ATOM 4711 C C . GLU A 1 296 ? 41.202 13.878 20.461 1.00 12.89 296 GLU A C 1
ATOM 4712 O O . GLU A 1 296 ? 40.006 13.964 20.171 1.00 20.25 296 GLU A O 1
ATOM 4724 N N . ILE A 1 297 ? 41.983 12.894 20.027 1.00 9.83 297 ILE A N 1
ATOM 4725 C CA . ILE A 1 297 ? 41.450 11.727 19.327 1.00 11.20 297 ILE A CA 1
ATOM 4726 C C . ILE A 1 297 ? 41.511 10.544 20.278 1.00 11.12 297 ILE A C 1
ATOM 4727 O O . ILE A 1 297 ? 42.585 10.206 20.789 1.00 9.68 297 ILE A O 1
ATOM 4743 N N . CYS A 1 298 ? 40.363 9.915 20.509 1.00 10.31 298 CYS A N 1
ATOM 4744 C CA . CYS A 1 298 ? 40.252 8.771 21.406 1.00 8.33 298 CYS A CA 1
ATOM 4745 C C . CYS A 1 298 ? 40.316 7.480 20.598 1.00 7.05 298 CYS A C 1
ATOM 4746 O O . CYS A 1 298 ? 39.420 7.203 19.788 1.00 7.25 298 CYS A O 1
ATOM 4754 N N . ASP A 1 299 ? 41.372 6.701 20.826 1.00 7.94 299 ASP A N 1
ATOM 4755 C CA . ASP A 1 299 ? 41.554 5.402 20.191 1.00 8.73 299 ASP A CA 1
ATOM 4756 C C . ASP A 1 299 ? 40.873 4.327 21.035 1.00 6.92 299 ASP A C 1
ATOM 4757 O O . ASP A 1 299 ? 41.073 4.265 22.252 1.00 8.39 299 ASP A O 1
ATOM 4766 N N . GLY A 1 300 ? 40.066 3.490 20.397 1.00 6.25 300 GLY A N 1
ATOM 4767 C CA . GLY A 1 300 ? 39.469 2.350 21.074 1.00 8.15 300 GLY A CA 1
ATOM 4768 C C . GLY A 1 300 ? 39.325 1.180 20.128 1.00 8.51 300 GLY A C 1
ATOM 4769 O O . GLY A 1 300 ? 39.175 1.356 18.915 1.00 8.34 300 GLY A O 1
ATOM 4773 N N . ILE A 1 301 ? 39.366 -0.030 20.689 1.00 8.50 301 ILE A N 1
ATOM 4774 C CA . ILE A 1 301 ? 39.241 -1.260 19.910 1.00 6.93 301 ILE A CA 1
ATOM 4775 C C . ILE A 1 301 ? 37.844 -1.834 20.087 1.00 7.62 301 ILE A C 1
ATOM 4776 O O . ILE A 1 301 ? 37.321 -1.902 21.211 1.00 7.23 301 ILE A O 1
ATOM 4792 N N . GLY A 1 302 ? 37.228 -2.217 18.964 1.00 6.76 302 GLY A N 1
ATOM 4793 C CA . GLY A 1 302 ? 36.051 -3.055 18.977 1.00 7.48 302 GLY A CA 1
ATOM 4794 C C . GLY A 1 302 ? 36.271 -4.264 18.087 1.00 6.57 302 GLY A C 1
ATOM 4795 O O . GLY A 1 302 ? 37.266 -4.356 17.367 1.00 6.33 302 GLY A O 1
ATOM 4799 N N . ALA A 1 303 ? 35.319 -5.188 18.147 1.00 7.52 303 ALA A N 1
ATOM 4800 C CA . ALA A 1 303 ? 35.323 -6.349 17.272 1.00 6.64 303 ALA A CA 1
ATOM 4801 C C . ALA A 1 303 ? 33.883 -6.776 17.058 1.00 7.39 303 ALA A C 1
ATOM 4802 O O . ALA A 1 303 ? 33.041 -6.617 17.944 1.00 7.57 303 ALA A O 1
ATOM 4809 N N . THR A 1 304 ? 33.605 -7.315 15.871 1.00 7.74 304 THR A N 1
ATOM 4810 C CA . THR A 1 304 ? 32.236 -7.697 15.535 1.00 6.08 304 THR A CA 1
ATOM 4811 C C . THR A 1 304 ? 31.652 -8.630 16.590 1.00 6.26 304 THR A C 1
ATOM 4812 O O . THR A 1 304 ? 30.493 -8.478 16.997 1.00 7.51 304 THR A O 1
ATOM 4823 N N . GLU A 1 305 ? 32.457 -9.583 17.066 1.00 6.49 305 GLU A N 1
ATOM 4824 C CA . GLU A 1 305 ? 32.026 -10.558 18.060 1.00 6.61 305 GLU A CA 1
ATOM 4825 C C . GLU A 1 305 ? 31.738 -9.939 19.426 1.00 6.13 305 GLU A C 1
ATOM 4826 O O . GLU A 1 305 ? 31.189 -10.629 20.295 1.00 6.69 305 GLU A O 1
ATOM 4838 N N . VAL A 1 306 ? 32.102 -8.674 19.641 1.00 6.78 306 VAL A N 1
ATOM 4839 C CA . VAL A 1 306 ? 31.857 -7.972 20.893 1.00 7.72 306 VAL A CA 1
ATOM 4840 C C . VAL A 1 306 ? 30.891 -6.805 20.712 1.00 7.51 306 VAL A C 1
ATOM 4841 O O . VAL A 1 306 ? 30.703 -6.008 21.634 1.00 8.61 306 VAL A O 1
ATOM 4854 N N . GLY A 1 307 ? 30.254 -6.700 19.547 1.00 7.27 307 GLY A N 1
ATOM 4855 C CA . GLY A 1 307 ? 29.236 -5.696 19.337 1.00 8.61 307 GLY A CA 1
ATOM 4856 C C . GLY A 1 307 ? 29.785 -4.331 18.979 1.00 6.46 307 GLY A C 1
ATOM 4857 O O . GLY A 1 307 ? 29.432 -3.765 17.942 1.00 7.93 307 GLY A O 1
ATOM 4861 N N . HIS A 1 308 ? 30.645 -3.778 19.831 1.00 6.15 308 HIS A N 1
ATOM 4862 C CA . HIS A 1 308 ? 31.234 -2.480 19.515 1.00 5.75 308 HIS A CA 1
ATOM 4863 C C . HIS A 1 308 ? 32.531 -2.311 20.312 1.00 6.67 308 HIS A C 1
ATOM 4864 O O . HIS A 1 308 ? 33.173 -3.302 20.674 1.00 8.48 308 HIS A O 1
ATOM 4878 N N . VAL A 1 309 ? 32.916 -1.061 20.566 1.00 7.20 309 VAL A N 1
ATOM 4879 C CA . VAL A 1 309 ? 34.139 -0.764 21.296 1.00 5.84 309 VAL A CA 1
ATOM 4880 C C . VAL A 1 309 ? 34.006 -1.264 22.727 1.00 7.45 309 VAL A C 1
ATOM 4881 O O . VAL A 1 309 ? 33.005 -1.003 23.406 1.00 7.79 309 VAL A O 1
ATOM 4894 N N . PHE A 1 310 ? 35.034 -1.969 23.200 1.00 5.84 310 PHE A N 1
ATOM 4895 C CA . PHE A 1 310 ? 35.037 -2.521 24.545 1.00 7.13 310 PHE A CA 1
ATOM 4896 C C . PHE A 1 310 ? 36.254 -2.111 25.362 1.00 8.30 310 PHE A C 1
ATOM 4897 O O . PHE A 1 310 ? 36.319 -2.436 26.552 1.00 9.23 310 PHE A O 1
ATOM 4914 N N . LEU A 1 311 ? 37.204 -1.398 24.765 1.00 7.62 311 LEU A N 1
ATOM 4915 C CA . LEU A 1 311 ? 38.450 -1.016 25.423 1.00 9.94 311 LEU A CA 1
ATOM 4916 C C . LEU A 1 311 ? 38.908 0.246 24.713 1.00 9.91 311 LEU A C 1
ATOM 4917 O O . LEU A 1 311 ? 39.083 0.224 23.493 1.00 8.88 311 LEU A O 1
ATOM 4933 N N . ALA A 1 312 ? 39.054 1.353 25.441 1.00 8.32 312 ALA A N 1
ATOM 4934 C CA . ALA A 1 312 ? 39.253 2.623 24.755 1.00 7.34 312 ALA A CA 1
ATOM 4935 C C . ALA A 1 312 ? 39.829 3.681 25.685 1.00 7.23 312 ALA A C 1
ATOM 4936 O O . ALA A 1 312 ? 39.695 3.616 26.913 1.00 9.44 312 ALA A O 1
ATOM 4943 N N . ASN A 1 313 ? 40.454 4.674 25.059 1.00 8.70 313 ASN A N 1
ATOM 4944 C CA . ASN A 1 313 ? 40.784 5.917 25.735 1.00 8.81 313 ASN A CA 1
ATOM 4945 C C . ASN A 1 313 ? 39.501 6.667 26.071 1.00 8.89 313 ASN A C 1
ATOM 4946 O O . ASN A 1 313 ? 38.565 6.721 25.267 1.00 10.33 313 ASN A O 1
ATOM 4957 N N . ARG A 1 314 ? 39.469 7.266 27.258 1.00 12.06 314 ARG A N 1
ATOM 4958 C CA . ARG A 1 314 ? 38.293 7.994 27.718 1.00 11.56 314 ARG A CA 1
ATOM 4959 C C . ARG A 1 314 ? 38.402 9.469 27.330 1.00 9.26 314 ARG A C 1
ATOM 4960 O O . ARG A 1 314 ? 39.476 10.063 27.463 1.00 10.41 314 ARG A O 1
ATOM 4981 N N . PRO A 1 315 ? 37.329 10.091 26.841 1.00 10.53 315 PRO A N 1
ATOM 4982 C CA . PRO A 1 315 ? 37.388 11.526 26.533 1.00 12.97 315 PRO A CA 1
ATOM 4983 C C . PRO A 1 315 ? 37.909 12.356 27.698 1.00 13.19 315 PRO A C 1
ATOM 4984 O O . PRO A 1 315 ? 37.495 12.184 28.849 1.00 15.68 315 PRO A O 1
ATOM 4995 N N . GLY A 1 316 ? 38.824 13.272 27.385 1.00 12.52 316 GLY A N 1
ATOM 4996 C CA . GLY A 1 316 ? 39.487 14.086 28.375 1.00 14.26 316 GLY A CA 1
ATOM 4997 C C . GLY A 1 316 ? 40.704 13.450 29.010 1.00 15.85 316 GLY A C 1
ATOM 4998 O O . GLY A 1 316 ? 41.457 14.149 29.697 1.00 16.40 316 GLY A O 1
ATOM 5002 N N . GLN A 1 317 ? 40.922 12.146 28.808 1.00 13.82 317 GLN A N 1
ATOM 5003 C CA . GLN A 1 317 ? 42.028 11.437 29.440 1.00 14.51 317 GLN A CA 1
ATOM 5004 C C . GLN A 1 317 ? 42.769 10.525 28.463 1.00 13.21 317 GLN A C 1
ATOM 5005 O O . GLN A 1 317 ? 43.364 9.524 28.874 1.00 14.00 317 GLN A O 1
ATOM 5019 N N . ALA A 1 318 ? 42.727 10.837 27.171 1.00 11.11 318 ALA A N 1
ATOM 5020 C CA . ALA A 1 318 ? 43.372 9.996 26.171 1.00 12.98 318 ALA A CA 1
ATOM 5021 C C . ALA A 1 318 ? 44.888 10.171 26.205 1.00 12.51 318 ALA A C 1
ATOM 5022 O O . ALA A 1 318 ? 45.410 11.221 26.594 1.00 13.88 318 ALA A O 1
ATOM 5029 N N . ARG A 1 319 ? 45.600 9.120 25.792 1.00 10.64 319 ARG A N 1
ATOM 5030 C CA . ARG A 1 319 ? 47.055 9.131 25.737 1.00 13.93 319 ARG A CA 1
ATOM 5031 C C . ARG A 1 319 ? 47.515 8.564 24.404 1.00 11.80 319 ARG A C 1
ATOM 5032 O O . ARG A 1 319 ? 46.886 7.667 23.839 1.00 11.24 319 ARG A O 1
ATOM 5053 N N . ALA A 1 320 ? 48.621 9.104 23.907 1.00 11.78 320 ALA A N 1
ATOM 5054 C CA . ALA A 1 320 ? 49.182 8.641 22.647 1.00 10.60 320 ALA A CA 1
ATOM 5055 C C . ALA A 1 320 ? 49.696 7.212 22.780 1.00 11.72 320 ALA A C 1
ATOM 5056 O O . ALA A 1 320 ? 50.111 6.773 23.857 1.00 14.21 320 ALA A O 1
ATOM 5063 N N . ASP A 1 321 ? 49.661 6.479 21.665 1.00 11.48 321 ASP A N 1
ATOM 5064 C CA . ASP A 1 321 ? 50.229 5.130 21.592 1.00 10.84 321 ASP A CA 1
ATOM 5065 C C . ASP A 1 321 ? 49.637 4.225 22.671 1.00 11.04 321 ASP A C 1
ATOM 5066 O O . ASP A 1 321 ? 50.353 3.580 23.439 1.00 13.52 321 ASP A O 1
ATOM 5075 N N . SER A 1 322 ? 48.308 4.187 22.727 1.00 10.96 322 SER A N 1
ATOM 5076 C CA . SER A 1 322 ? 47.610 3.451 23.770 1.00 10.73 322 SER A CA 1
ATOM 5077 C C . SER A 1 322 ? 46.180 3.215 23.315 1.00 9.02 322 SER A C 1
ATOM 5078 O O . SER A 1 322 ? 45.597 4.052 22.625 1.00 9.99 322 SER A O 1
ATOM 5086 N N . THR A 1 323 ? 45.626 2.065 23.708 1.00 10.26 323 THR A N 1
ATOM 5087 C CA . THR A 1 323 ? 44.226 1.737 23.466 1.00 9.33 323 THR A CA 1
ATOM 5088 C C . THR A 1 323 ? 43.349 1.980 24.690 1.00 10.28 323 THR A C 1
ATOM 5089 O O . THR A 1 323 ? 42.126 1.810 24.607 1.00 12.89 323 THR A O 1
ATOM 5100 N N . GLY A 1 324 ? 43.935 2.376 25.816 1.00 10.59 324 GLY A N 1
ATOM 5101 C CA . GLY A 1 324 ? 43.155 2.771 26.973 1.00 9.27 324 GLY A CA 1
ATOM 5102 C C . GLY A 1 324 ? 42.744 1.649 27.906 1.00 10.63 324 GLY A C 1
ATOM 5103 O O . GLY A 1 324 ? 43.501 0.695 28.125 1.00 10.28 324 GLY A O 1
ATOM 5107 N N . LEU A 1 325 ? 41.534 1.759 28.465 1.00 9.41 325 LEU A N 1
ATOM 5108 C CA . LEU A 1 325 ? 41.057 0.889 29.531 1.00 9.28 325 LEU A CA 1
ATOM 5109 C C . LEU A 1 325 ? 39.775 0.162 29.131 1.00 9.55 325 LEU A C 1
ATOM 5110 O O . LEU A 1 325 ? 38.976 0.686 28.346 1.00 7.09 325 LEU A O 1
ATOM 5126 N N . PRO A 1 326 ? 39.541 -1.037 29.666 1.00 8.56 326 PRO A N 1
ATOM 5127 C CA . PRO A 1 326 ? 38.264 -1.713 29.407 1.00 7.15 326 PRO A CA 1
ATOM 5128 C C . PRO A 1 326 ? 37.093 -0.837 29.832 1.00 6.99 326 PRO A C 1
ATOM 5129 O O . PRO A 1 326 ? 37.137 -0.170 30.868 1.00 9.32 326 PRO A O 1
ATOM 5140 N N . LEU A 1 327 ? 36.041 -0.841 29.011 1.00 9.13 327 LEU A N 1
ATOM 5141 C CA . LEU A 1 327 ? 34.844 -0.063 29.288 1.00 7.15 327 LEU A CA 1
ATOM 5142 C C . LEU A 1 327 ? 34.061 -0.658 30.459 1.00 8.67 327 LEU A C 1
ATOM 5143 O O . LEU A 1 327 ? 34.214 -1.836 30.790 1.00 8.77 327 LEU A O 1
ATOM 5159 N N . PRO A 1 328 ? 33.244 0.150 31.130 1.00 8.43 328 PRO A N 1
ATOM 5160 C CA . PRO A 1 328 ? 32.479 -0.371 32.266 1.00 7.53 328 PRO A CA 1
ATOM 5161 C C . PRO A 1 328 ? 31.679 -1.598 31.863 1.00 8.65 328 PRO A C 1
ATOM 5162 O O . PRO A 1 328 ? 31.020 -1.619 30.822 1.00 9.40 328 PRO A O 1
ATOM 5173 N N . GLY A 1 329 ? 31.756 -2.644 32.686 1.00 8.19 329 GLY A N 1
ATOM 5174 C CA . GLY A 1 329 ? 31.078 -3.889 32.427 1.00 7.73 329 GLY A CA 1
ATOM 5175 C C . GLY A 1 329 ? 31.941 -4.942 31.763 1.00 7.91 329 GLY A C 1
ATOM 5176 O O . GLY A 1 329 ? 31.647 -6.135 31.887 1.00 9.33 329 GLY A O 1
ATOM 5180 N N . TYR A 1 330 ? 32.977 -4.530 31.040 1.00 9.25 330 TYR A N 1
ATOM 5181 C CA . TYR A 1 330 ? 33.871 -5.463 30.370 1.00 9.22 330 TYR A CA 1
ATOM 5182 C C . TYR A 1 330 ? 35.027 -5.860 31.276 1.00 10.93 330 TYR A C 1
ATOM 5183 O O . TYR A 1 330 ? 35.456 -5.097 32.146 1.00 11.01 330 TYR A O 1
ATOM 5201 N N . GLU A 1 331 ? 35.520 -7.077 31.067 1.00 8.19 331 GLU A N 1
ATOM 5202 C CA . GLU A 1 331 ? 36.726 -7.559 31.718 1.00 10.29 331 GLU A CA 1
ATOM 5203 C C . GLU A 1 331 ? 37.657 -8.053 30.624 1.00 11.10 331 GLU A C 1
ATOM 5204 O O . GLU A 1 331 ? 37.229 -8.798 29.736 1.00 11.16 331 GLU A O 1
ATOM 5216 N N . CYS A 1 332 ? 38.915 -7.625 30.681 1.00 11.23 332 CYS A N 1
ATOM 5217 C CA . CYS A 1 332 ? 39.932 -8.009 29.715 1.00 11.33 332 CYS A CA 1
ATOM 5218 C C . CYS A 1 332 ? 41.035 -8.789 30.410 1.00 12.94 332 CYS A C 1
ATOM 5219 O O . CYS A 1 332 ? 41.388 -8.515 31.561 1.00 14.33 332 CYS A O 1
ATOM 5227 N N . ARG A 1 333 ? 41.582 -9.758 29.686 1.00 13.96 333 ARG A N 1
ATOM 5228 C CA A ARG A 1 333 ? 42.621 -10.628 30.209 0.51 16.87 333 ARG A CA 1
ATOM 5229 C CA B ARG A 1 333 ? 42.604 -10.652 30.203 0.49 16.92 333 ARG A CA 1
ATOM 5230 C C . ARG A 1 333 ? 43.615 -10.932 29.102 1.00 13.70 333 ARG A C 1
ATOM 5231 O O . ARG A 1 333 ? 43.249 -11.030 27.928 1.00 12.57 333 ARG A O 1
ATOM 5272 N N . LEU A 1 334 ? 44.880 -11.063 29.488 1.00 12.60 334 LEU A N 1
ATOM 5273 C CA . LEU A 1 334 ? 45.956 -11.426 28.577 1.00 16.39 334 LEU A CA 1
ATOM 5274 C C . LEU A 1 334 ? 46.451 -12.813 28.955 1.00 15.45 334 LEU A C 1
ATOM 5275 O O . LEU A 1 334 ? 46.695 -13.083 30.136 1.00 15.09 334 LEU A O 1
ATOM 5291 N N . VAL A 1 335 ? 46.593 -13.689 27.964 1.00 13.34 335 VAL A N 1
ATOM 5292 C CA . VAL A 1 335 ? 47.061 -15.053 28.186 1.00 15.33 335 VAL A CA 1
ATOM 5293 C C . VAL A 1 335 ? 48.357 -15.282 27.420 1.00 13.99 335 VAL A C 1
ATOM 5294 O O . VAL A 1 335 ? 48.529 -14.784 26.301 1.00 13.89 335 VAL A O 1
ATOM 5307 N N . ASP A 1 336 ? 49.266 -16.043 28.026 1.00 13.96 336 ASP A N 1
ATOM 5308 C CA . ASP A 1 336 ? 50.536 -16.374 27.392 1.00 15.33 336 ASP A CA 1
ATOM 5309 C C . ASP A 1 336 ? 50.323 -17.540 26.425 1.00 16.24 336 ASP A C 1
ATOM 5310 O O . ASP A 1 336 ? 49.193 -17.976 26.185 1.00 13.59 336 ASP A O 1
ATOM 5319 N N . ARG A 1 337 ? 51.411 -18.058 25.849 1.00 14.90 337 ARG A N 1
ATOM 5320 C CA . ARG A 1 337 ? 51.282 -19.084 24.821 1.00 14.01 337 ARG A CA 1
ATOM 5321 C C . ARG A 1 337 ? 50.858 -20.437 25.377 1.00 15.06 337 ARG A C 1
ATOM 5322 O O . ARG A 1 337 ? 50.548 -21.336 24.589 1.00 18.73 337 ARG A O 1
ATOM 5343 N N . GLU A 1 338 ? 50.839 -20.606 26.698 1.00 14.31 338 GLU A N 1
ATOM 5344 C CA . GLU A 1 338 ? 50.315 -21.812 27.328 1.00 16.42 338 GLU A CA 1
ATOM 5345 C C . GLU A 1 338 ? 48.922 -21.608 27.913 1.00 21.12 338 GLU A C 1
ATOM 5346 O O . GLU A 1 338 ? 48.433 -22.476 28.644 1.00 23.75 338 GLU A O 1
ATOM 5358 N N . GLY A 1 339 ? 48.281 -20.477 27.622 1.00 16.76 339 GLY A N 1
ATOM 5359 C CA . GLY A 1 339 ? 46.952 -20.195 28.130 1.00 18.30 339 GLY A CA 1
ATOM 5360 C C . GLY A 1 339 ? 46.899 -19.609 29.522 1.00 19.49 339 GLY A C 1
ATOM 5361 O O . GLY A 1 339 ? 45.799 -19.431 30.057 1.00 21.16 339 GLY A O 1
ATOM 5365 N N . HIS A 1 340 ? 48.041 -19.287 30.122 1.00 17.19 340 HIS A N 1
ATOM 5366 C CA . HIS A 1 340 ? 48.074 -18.793 31.491 1.00 20.28 340 HIS A CA 1
ATOM 5367 C C . HIS A 1 340 ? 47.888 -17.281 31.519 1.00 18.21 340 HIS A C 1
ATOM 5368 O O . HIS A 1 340 ? 48.392 -16.559 30.653 1.00 14.32 340 HIS A O 1
ATOM 5382 N N . THR A 1 341 ? 47.163 -16.814 32.532 1.00 19.86 341 THR A N 1
ATOM 5383 C CA . THR A 1 341 ? 46.873 -15.396 32.676 1.00 18.68 341 THR A CA 1
ATOM 5384 C C . THR A 1 341 ? 48.142 -14.619 32.998 1.00 17.81 341 THR A C 1
ATOM 5385 O O . THR A 1 341 ? 48.928 -15.017 33.863 1.00 21.75 341 THR A O 1
ATOM 5396 N N . ILE A 1 342 ? 48.343 -13.512 32.294 1.00 16.17 342 ILE A N 1
ATOM 5397 C CA . ILE A 1 342 ? 49.499 -12.651 32.503 1.00 14.44 342 ILE A CA 1
ATOM 5398 C C . ILE A 1 342 ? 49.101 -11.552 33.481 1.00 17.67 342 ILE A C 1
ATOM 5399 O O . ILE A 1 342 ? 48.173 -10.782 33.216 1.00 18.52 342 ILE A O 1
ATOM 5415 N N . GLU A 1 343 ? 49.801 -11.477 34.613 1.00 22.09 343 GLU A N 1
ATOM 5416 C CA . GLU A 1 343 ? 49.583 -10.413 35.588 1.00 28.10 343 GLU A CA 1
ATOM 5417 C C . GLU A 1 343 ? 50.559 -9.257 35.442 1.00 31.36 343 GLU A C 1
ATOM 5418 O O . GLU A 1 343 ? 50.226 -8.129 35.819 1.00 40.81 343 GLU A O 1
ATOM 5430 N N . GLU A 1 344 ? 51.748 -9.507 34.903 1.00 25.97 344 GLU A N 1
ATOM 5431 C CA . GLU A 1 344 ? 52.780 -8.485 34.857 1.00 29.47 344 GLU A CA 1
ATOM 5432 C C . GLU A 1 344 ? 52.446 -7.427 33.814 1.00 27.24 344 GLU A C 1
ATOM 5433 O O . GLU A 1 344 ? 51.770 -7.691 32.816 1.00 25.18 344 GLU A O 1
ATOM 5445 N N . ALA A 1 345 ? 52.926 -6.213 34.062 1.00 26.54 345 ALA A N 1
ATOM 5446 C CA . ALA A 1 345 ? 52.912 -5.169 33.055 1.00 27.77 345 ALA A CA 1
ATOM 5447 C C . ALA A 1 345 ? 54.068 -5.366 32.080 1.00 27.91 345 ALA A C 1
ATOM 5448 O O . ALA A 1 345 ? 55.081 -5.997 32.393 1.00 29.52 345 ALA A O 1
ATOM 5455 N N . GLY A 1 346 ? 53.904 -4.814 30.880 1.00 23.69 346 GLY A N 1
ATOM 5456 C CA . GLY A 1 346 ? 54.948 -4.888 29.878 1.00 23.45 346 GLY A CA 1
ATOM 5457 C C . GLY A 1 346 ? 55.182 -6.261 29.294 1.00 24.24 346 GLY A C 1
ATOM 5458 O O . GLY A 1 346 ? 56.245 -6.501 28.716 1.00 29.22 346 GLY A O 1
ATOM 5462 N N . ARG A 1 347 ? 54.219 -7.172 29.419 1.00 21.00 347 ARG A N 1
ATOM 5463 C CA . ARG A 1 347 ? 54.340 -8.527 28.892 1.00 17.91 347 ARG A CA 1
ATOM 5464 C C . ARG A 1 347 ? 53.167 -8.774 27.958 1.00 16.87 347 ARG A C 1
ATOM 5465 O O . ARG A 1 347 ? 52.008 -8.696 28.378 1.00 17.87 347 ARG A O 1
ATOM 5486 N N . GLN A 1 348 ? 53.462 -9.082 26.700 1.00 16.28 348 GLN A N 1
ATOM 5487 C CA A GLN A 1 348 ? 52.387 -9.222 25.738 0.58 16.08 348 GLN A CA 1
ATOM 5488 C CA B GLN A 1 348 ? 52.435 -9.248 25.680 0.42 16.25 348 GLN A CA 1
ATOM 5489 C C . GLN A 1 348 ? 51.793 -10.625 25.773 1.00 14.58 348 GLN A C 1
ATOM 5490 O O . GLN A 1 348 ? 52.457 -11.614 26.101 1.00 15.47 348 GLN A O 1
ATOM 5517 N N . GLY A 1 349 ? 50.505 -10.684 25.447 1.00 14.76 349 GLY A N 1
ATOM 5518 C CA . GLY A 1 349 ? 49.750 -11.916 25.364 1.00 13.77 349 GLY A CA 1
ATOM 5519 C C . GLY A 1 349 ? 48.522 -11.663 24.518 1.00 14.46 349 GLY A C 1
ATOM 5520 O O . GLY A 1 349 ? 48.259 -10.537 24.091 1.00 14.49 349 GLY A O 1
ATOM 5524 N N . VAL A 1 350 ? 47.767 -12.724 24.282 1.00 11.65 350 VAL A N 1
ATOM 5525 C CA . VAL A 1 350 ? 46.546 -12.620 23.494 1.00 10.73 350 VAL A CA 1
ATOM 5526 C C . VAL A 1 350 ? 45.438 -12.076 24.381 1.00 11.68 350 VAL A C 1
ATOM 5527 O O . VAL A 1 350 ? 45.279 -12.495 25.533 1.00 12.27 350 VAL A O 1
ATOM 5540 N N . LEU A 1 351 ? 44.674 -11.127 23.850 1.00 12.12 351 LEU A N 1
ATOM 5541 C CA . LEU A 1 351 ? 43.624 -10.455 24.600 1.00 12.96 351 LEU A CA 1
ATOM 5542 C C . LEU A 1 351 ? 42.323 -11.242 24.478 1.00 10.22 351 LEU A C 1
ATOM 5543 O O . LEU A 1 351 ? 41.865 -11.522 23.367 1.00 10.47 351 LEU A O 1
ATOM 5559 N N . LEU A 1 352 ? 41.757 -11.624 25.621 1.00 12.05 352 LEU A N 1
ATOM 5560 C CA . LEU A 1 352 ? 40.396 -12.136 25.730 1.00 12.58 352 LEU A CA 1
ATOM 5561 C C . LEU A 1 352 ? 39.518 -11.107 26.426 1.00 10.72 352 LEU A C 1
ATOM 5562 O O . LEU A 1 352 ? 39.988 -10.354 27.280 1.00 11.37 352 LEU A O 1
ATOM 5578 N N . VAL A 1 353 ? 38.239 -11.072 26.048 1.00 8.28 353 VAL A N 1
ATOM 5579 C CA . VAL A 1 353 ? 37.300 -10.099 26.598 1.00 8.77 353 VAL A CA 1
ATOM 5580 C C . VAL A 1 353 ? 35.941 -10.744 26.842 1.00 9.97 353 VAL A C 1
ATOM 5581 O O . VAL A 1 353 ? 35.481 -11.584 26.061 1.00 9.72 353 VAL A O 1
ATOM 5594 N N . ARG A 1 354 ? 35.303 -10.337 27.936 1.00 11.41 354 ARG A N 1
ATOM 5595 C CA A ARG A 1 354 ? 33.922 -10.675 28.254 0.50 10.25 354 ARG A CA 1
ATOM 5596 C CA B ARG A 1 354 ? 33.899 -10.644 28.149 0.50 10.33 354 ARG A CA 1
ATOM 5597 C C . ARG A 1 354 ? 33.205 -9.396 28.669 1.00 9.22 354 ARG A C 1
ATOM 5598 O O . ARG A 1 354 ? 33.843 -8.432 29.096 1.00 10.50 354 ARG A O 1
ATOM 5639 N N . GLY A 1 355 ? 31.878 -9.400 28.572 1.00 7.60 355 GLY A N 1
ATOM 5640 C CA . GLY A 1 355 ? 31.110 -8.255 28.995 1.00 6.09 355 GLY A CA 1
ATOM 5641 C C . GLY A 1 355 ? 29.823 -8.050 28.228 1.00 9.05 355 GLY A C 1
ATOM 5642 O O . GLY A 1 355 ? 29.383 -8.905 27.455 1.00 9.40 355 GLY A O 1
ATOM 5646 N N . PRO A 1 356 ? 29.206 -6.881 28.421 1.00 7.00 356 PRO A N 1
ATOM 5647 C CA . PRO A 1 356 ? 27.818 -6.697 27.970 1.00 8.78 356 PRO A CA 1
ATOM 5648 C C . PRO A 1 356 ? 27.611 -6.866 26.483 1.00 8.21 356 PRO A C 1
ATOM 5649 O O . PRO A 1 356 ? 26.538 -7.325 26.076 1.00 9.47 356 PRO A O 1
ATOM 5660 N N . GLY A 1 357 ? 28.583 -6.500 25.653 1.00 8.44 357 GLY A N 1
ATOM 5661 C CA . GLY A 1 357 ? 28.394 -6.569 24.221 1.00 8.66 357 GLY A CA 1
ATOM 5662 C C . GLY A 1 357 ? 28.700 -7.901 23.575 1.00 8.43 357 GLY A C 1
ATOM 5663 O O . GLY A 1 357 ? 28.466 -8.062 22.374 1.00 8.61 357 GLY A O 1
ATOM 5667 N N . LEU A 1 358 ? 29.192 -8.877 24.333 1.00 6.82 358 LEU A N 1
ATOM 5668 C CA . LEU A 1 358 ? 29.621 -10.147 23.761 1.00 8.22 358 LEU A CA 1
ATOM 5669 C C . LEU A 1 358 ? 28.483 -10.844 23.019 1.00 8.92 358 LEU A C 1
ATOM 5670 O O . LEU A 1 358 ? 27.382 -11.015 23.552 1.00 8.73 358 LEU A O 1
ATOM 5686 N N . SER A 1 359 ? 28.776 -11.277 21.792 1.00 8.70 359 SER A N 1
ATOM 5687 C CA . SER A 1 359 ? 27.824 -12.017 20.987 1.00 8.30 359 SER A CA 1
ATOM 5688 C C . SER A 1 359 ? 27.605 -13.414 21.571 1.00 8.33 359 SER A C 1
ATOM 5689 O O . SER A 1 359 ? 28.528 -14.009 22.133 1.00 9.43 359 SER A O 1
ATOM 5697 N N . PRO A 1 360 ? 26.391 -13.967 21.436 1.00 8.14 360 PRO A N 1
ATOM 5698 C CA . PRO A 1 360 ? 26.163 -15.358 21.854 1.00 10.31 360 PRO A CA 1
ATOM 5699 C C . PRO A 1 360 ? 26.779 -16.398 20.930 1.00 10.82 360 PRO A C 1
ATOM 5700 O O . PRO A 1 360 ? 26.728 -17.591 21.260 1.00 12.72 360 PRO A O 1
ATOM 5711 N N . GLY A 1 361 ? 27.343 -16.000 19.789 1.00 9.29 361 GLY A N 1
ATOM 5712 C CA . GLY A 1 361 ? 28.009 -16.942 18.908 1.00 7.39 361 GLY A CA 1
ATOM 5713 C C . GLY A 1 361 ? 27.791 -16.693 17.429 1.00 7.55 361 GLY A C 1
ATOM 5714 O O . GLY A 1 361 ? 27.124 -15.728 17.039 1.00 7.32 361 GLY A O 1
ATOM 5718 N N . TYR A 1 362 ? 28.380 -17.544 16.594 1.00 8.94 362 TYR A N 1
ATOM 5719 C CA . TYR A 1 362 ? 28.187 -17.462 15.155 1.00 8.60 362 TYR A CA 1
ATOM 5720 C C . TYR A 1 362 ? 26.899 -18.171 14.744 1.00 8.79 362 TYR A C 1
ATOM 5721 O O . TYR A 1 362 ? 26.483 -19.159 15.359 1.00 10.57 362 TYR A O 1
ATOM 5739 N N . TRP A 1 363 ? 26.271 -17.652 13.685 1.00 9.02 363 TRP A N 1
ATOM 5740 C CA . TRP A 1 363 ? 25.016 -18.219 13.191 1.00 11.56 363 TRP A CA 1
ATOM 5741 C C . TRP A 1 363 ? 25.211 -19.641 12.675 1.00 11.67 363 TRP A C 1
ATOM 5742 O O . TRP A 1 363 ? 24.415 -20.541 12.971 1.00 14.16 363 TRP A O 1
ATOM 5763 N N . ARG A 1 364 ? 26.255 -19.854 11.880 1.00 9.71 364 ARG A N 1
ATOM 5764 C CA . ARG A 1 364 ? 26.549 -21.151 11.287 1.00 10.98 364 ARG A CA 1
ATOM 5765 C C . ARG A 1 364 ? 28.057 -21.299 11.321 1.00 9.59 364 ARG A C 1
ATOM 5766 O O . ARG A 1 364 ? 28.773 -20.440 10.802 1.00 10.38 364 ARG A O 1
ATOM 5787 N N . ALA A 1 365 ? 28.542 -22.355 11.963 1.00 11.43 365 ALA A N 1
ATOM 5788 C CA . ALA A 1 365 ? 29.975 -22.454 12.175 1.00 14.04 365 ALA A CA 1
ATOM 5789 C C . ALA A 1 365 ? 30.319 -23.867 12.606 1.00 14.26 365 ALA A C 1
ATOM 5790 O O . ALA A 1 365 ? 29.478 -24.586 13.152 1.00 12.17 365 ALA A O 1
ATOM 5797 N N . SER A 1 366 ? 31.560 -24.258 12.338 1.00 14.34 366 SER A N 1
ATOM 5798 C CA . SER A 1 366 ? 32.083 -25.485 12.908 1.00 13.64 366 SER A CA 1
ATOM 5799 C C . SER A 1 366 ? 32.363 -25.279 14.396 1.00 14.96 366 SER A C 1
ATOM 5800 O O . SER A 1 366 ? 32.415 -24.151 14.898 1.00 13.66 366 SER A O 1
ATOM 5808 N N . GLU A 1 367 ? 32.538 -26.393 15.110 1.00 17.90 367 GLU A N 1
ATOM 5809 C CA . GLU A 1 367 ? 32.921 -26.309 16.517 1.00 18.25 367 GLU A CA 1
ATOM 5810 C C . GLU A 1 367 ? 34.214 -25.523 16.694 1.00 17.17 367 GLU A C 1
ATOM 5811 O O . GLU A 1 367 ? 34.358 -24.765 17.659 1.00 15.51 367 GLU A O 1
ATOM 5823 N N . GLU A 1 368 ? 35.175 -25.698 15.782 1.00 19.13 368 GLU A N 1
ATOM 5824 C CA . GLU A 1 368 ? 36.441 -24.983 15.914 1.00 25.35 368 GLU A CA 1
ATOM 5825 C C . GLU A 1 368 ? 36.239 -23.479 15.769 1.00 21.16 368 GLU A C 1
ATOM 5826 O O . GLU A 1 368 ? 36.870 -22.690 16.483 1.00 20.25 368 GLU A O 1
ATOM 5838 N N . GLN A 1 369 ? 35.380 -23.059 14.838 1.00 18.62 369 GLN A N 1
ATOM 5839 C CA . GLN A 1 369 ? 35.079 -21.637 14.711 1.00 15.75 369 GLN A CA 1
ATOM 5840 C C . GLN A 1 369 ? 34.404 -21.112 15.971 1.00 13.68 369 GLN A C 1
ATOM 5841 O O . GLN A 1 369 ? 34.734 -20.023 16.453 1.00 14.29 369 GLN A O 1
ATOM 5855 N N . GLN A 1 370 ? 33.439 -21.861 16.507 1.00 13.69 370 GLN A N 1
ATOM 5856 C CA . GLN A 1 370 ? 32.747 -21.420 17.713 1.00 12.91 370 GLN A CA 1
ATOM 5857 C C . GLN A 1 370 ? 33.672 -21.374 18.919 1.00 13.96 370 GLN A C 1
ATOM 5858 O O . GLN A 1 370 ? 33.363 -20.679 19.893 1.00 14.64 370 GLN A O 1
ATOM 5872 N N . ALA A 1 371 ? 34.799 -22.089 18.873 1.00 15.94 371 ALA A N 1
ATOM 5873 C CA . ALA A 1 371 ? 35.733 -22.106 19.991 1.00 17.05 371 ALA A CA 1
ATOM 5874 C C . ALA A 1 371 ? 36.347 -20.742 20.268 1.00 16.45 371 ALA A C 1
ATOM 5875 O O . ALA A 1 371 ? 36.944 -20.560 21.336 1.00 17.72 371 ALA A O 1
ATOM 5882 N N . ARG A 1 372 ? 36.228 -19.785 19.345 1.00 16.01 372 ARG A N 1
ATOM 5883 C CA . ARG A 1 372 ? 36.640 -18.421 19.653 1.00 16.02 372 ARG A CA 1
ATOM 5884 C C . ARG A 1 372 ? 35.834 -17.845 20.808 1.00 14.40 372 ARG A C 1
ATOM 5885 O O . ARG A 1 372 ? 36.267 -16.867 21.426 1.00 16.31 372 ARG A O 1
ATOM 5906 N N . PHE A 1 373 ? 34.668 -18.421 21.101 1.00 15.10 373 PHE A N 1
ATOM 5907 C CA . PHE A 1 373 ? 33.826 -17.995 22.209 1.00 14.91 373 PHE A CA 1
ATOM 5908 C C . PHE A 1 373 ? 33.958 -18.906 23.423 1.00 19.44 373 PHE A C 1
ATOM 5909 O O . PHE A 1 373 ? 33.144 -18.811 24.348 1.00 19.93 373 PHE A O 1
ATOM 5926 N N . ALA A 1 374 ? 34.966 -19.774 23.449 1.00 19.19 374 ALA A N 1
ATOM 5927 C CA . ALA A 1 374 ? 35.067 -20.766 24.508 1.00 18.22 374 ALA A CA 1
ATOM 5928 C C . ALA A 1 374 ? 35.135 -20.094 25.873 1.00 21.09 374 ALA A C 1
ATOM 5929 O O . ALA A 1 374 ? 35.848 -19.105 26.064 1.00 20.09 374 ALA A O 1
ATOM 5936 N N . GLY A 1 375 ? 34.377 -20.639 26.823 1.00 22.45 375 GLY A N 1
ATOM 5937 C CA . GLY A 1 375 ? 34.467 -20.227 28.210 1.00 21.73 375 GLY A CA 1
ATOM 5938 C C . GLY A 1 375 ? 33.807 -18.914 28.558 1.00 24.10 375 GLY A C 1
ATOM 5939 O O . GLY A 1 375 ? 34.081 -18.369 29.632 1.00 23.86 375 GLY A O 1
ATOM 5943 N N . GLY A 1 376 ? 32.945 -18.385 27.693 1.00 22.88 376 GLY A N 1
ATOM 5944 C CA . GLY A 1 376 ? 32.308 -17.110 27.953 1.00 21.18 376 GLY A CA 1
ATOM 5945 C C . GLY A 1 376 ? 33.169 -15.901 27.670 1.00 17.28 376 GLY A C 1
ATOM 5946 O O . GLY A 1 376 ? 32.817 -14.795 28.096 1.00 19.37 376 GLY A O 1
ATOM 5950 N N . TRP A 1 377 ? 34.287 -16.081 26.972 1.00 16.58 377 TRP A N 1
ATOM 5951 C CA . TRP A 1 377 ? 35.148 -15.001 26.524 1.00 16.55 377 TRP A CA 1
ATOM 5952 C C . TRP A 1 377 ? 35.250 -15.055 25.007 1.00 17.70 377 TRP A C 1
ATOM 5953 O O . TRP A 1 377 ? 35.064 -16.107 24.391 1.00 20.92 377 TRP A O 1
ATOM 5974 N N . TYR A 1 378 ? 35.554 -13.912 24.402 1.00 12.15 378 TYR A N 1
ATOM 5975 C CA . TYR A 1 378 ? 35.937 -13.861 22.999 1.00 11.71 378 TYR A CA 1
ATOM 5976 C C . TYR A 1 378 ? 37.450 -13.719 22.905 1.00 12.20 378 TYR A C 1
ATOM 5977 O O . TYR A 1 378 ? 38.034 -12.819 23.521 1.00 11.45 378 TYR A O 1
ATOM 5995 N N . ARG A 1 379 ? 38.078 -14.617 22.147 1.00 12.01 379 ARG A N 1
ATOM 5996 C CA . ARG A 1 379 ? 39.518 -14.578 21.910 1.00 11.87 379 ARG A CA 1
ATOM 5997 C C . ARG A 1 379 ? 39.765 -13.692 20.694 1.00 14.54 379 ARG A C 1
ATOM 5998 O O . ARG A 1 379 ? 39.432 -14.069 19.565 1.00 13.63 379 ARG A O 1
ATOM 6019 N N . THR A 1 380 ? 40.353 -12.515 20.922 1.00 14.05 380 THR A N 1
ATOM 6020 C CA . THR A 1 380 ? 40.470 -11.526 19.854 1.00 12.89 380 THR A CA 1
ATOM 6021 C C . THR A 1 380 ? 41.496 -11.926 18.804 1.00 13.59 380 THR A C 1
ATOM 6022 O O . THR A 1 380 ? 41.396 -11.489 17.652 1.00 12.38 380 THR A O 1
ATOM 6033 N N . GLY A 1 381 ? 42.500 -12.711 19.179 1.00 13.55 381 GLY A N 1
ATOM 6034 C CA . GLY A 1 381 ? 43.631 -12.933 18.307 1.00 16.07 381 GLY A CA 1
ATOM 6035 C C . GLY A 1 381 ? 44.604 -11.777 18.250 1.00 15.24 381 GLY A C 1
ATOM 6036 O O . GLY A 1 381 ? 45.560 -11.830 17.466 1.00 14.55 381 GLY A O 1
ATOM 6040 N N . ASP A 1 382 ? 44.384 -10.732 19.042 1.00 12.05 382 ASP A N 1
ATOM 6041 C CA . ASP A 1 382 ? 45.281 -9.590 19.103 1.00 11.39 382 ASP A CA 1
ATOM 6042 C C . ASP A 1 382 ? 46.261 -9.766 20.248 1.00 11.94 382 ASP A C 1
ATOM 6043 O O . ASP A 1 382 ? 45.889 -10.205 21.340 1.00 13.54 382 ASP A O 1
ATOM 6052 N N . LEU A 1 383 ? 47.516 -9.418 19.991 1.00 12.23 383 LEU A N 1
ATOM 6053 C CA . LEU A 1 383 ? 48.518 -9.328 21.040 1.00 12.67 383 LEU A CA 1
ATOM 6054 C C . LEU A 1 383 ? 48.455 -7.939 21.658 1.00 14.45 383 LEU A C 1
ATOM 6055 O O . LEU A 1 383 ? 48.423 -6.931 20.943 1.00 14.03 383 LEU A O 1
ATOM 6071 N N . PHE A 1 384 ? 48.429 -7.894 22.988 1.00 13.50 384 PHE A N 1
ATOM 6072 C CA . PHE A 1 384 ? 48.376 -6.649 23.735 1.00 12.33 384 PHE A CA 1
ATOM 6073 C C . PHE A 1 384 ? 49.291 -6.761 24.942 1.00 13.22 384 PHE A C 1
ATOM 6074 O O . PHE A 1 384 ? 49.572 -7.854 25.430 1.00 14.16 384 PHE A O 1
ATOM 6091 N N . GLU A 1 385 ? 49.715 -5.608 25.446 1.00 13.10 385 GLU A N 1
ATOM 6092 C CA . GLU A 1 385 ? 50.384 -5.517 26.732 1.00 14.91 385 GLU A CA 1
ATOM 6093 C C . GLU A 1 385 ? 49.676 -4.463 27.569 1.00 13.65 385 GLU A C 1
ATOM 6094 O O . GLU A 1 385 ? 48.998 -3.577 27.047 1.00 15.08 385 GLU A O 1
ATOM 6106 N N . ARG A 1 386 ? 49.823 -4.588 28.881 1.00 12.45 386 ARG A N 1
ATOM 6107 C CA . ARG A 1 386 ? 49.245 -3.660 29.838 1.00 16.09 386 ARG A CA 1
ATOM 6108 C C . ARG A 1 386 ? 50.378 -2.939 30.555 1.00 18.72 386 ARG A C 1
ATOM 6109 O O . ARG A 1 386 ? 51.418 -3.541 30.840 1.00 22.32 386 ARG A O 1
ATOM 6130 N N . ASP A 1 387 ? 50.193 -1.650 30.833 1.00 17.32 387 ASP A N 1
ATOM 6131 C CA . ASP A 1 387 ? 51.169 -0.894 31.604 1.00 18.49 387 ASP A CA 1
ATOM 6132 C C . ASP A 1 387 ? 50.746 -0.854 33.073 1.00 18.95 387 ASP A C 1
ATOM 6133 O O . ASP A 1 387 ? 49.691 -1.360 33.457 1.00 17.40 387 ASP A O 1
ATOM 6142 N N . GLU A 1 388 ? 51.588 -0.240 33.908 1.00 20.84 388 GLU A N 1
ATOM 6143 C CA . GLU A 1 388 ? 51.335 -0.249 35.345 1.00 22.00 388 GLU A CA 1
ATOM 6144 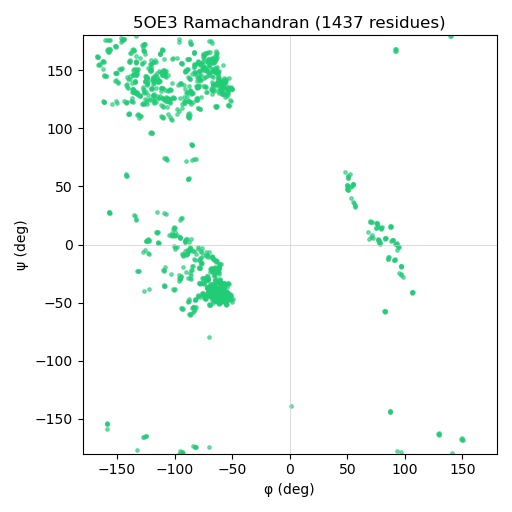C C . GLU A 1 388 ? 50.054 0.484 35.715 1.00 21.10 388 GLU A C 1
ATOM 6145 O O . GLU A 1 388 ? 49.501 0.235 36.792 1.00 24.46 388 GLU A O 1
ATOM 6152 N N . SER A 1 389 ? 49.566 1.377 34.855 1.00 22.93 389 SER A N 1
ATOM 6153 C CA . SER A 1 389 ? 48.315 2.074 35.121 1.00 23.58 389 SER A CA 1
ATOM 6154 C C . SER A 1 389 ? 47.094 1.255 34.728 1.00 20.63 389 SER A C 1
ATOM 6155 O O . SER A 1 389 ? 45.968 1.687 34.998 1.00 20.50 389 SER A O 1
ATOM 6163 N N . GLY A 1 390 ? 47.288 0.091 34.110 1.00 16.23 390 GLY A N 1
ATOM 6164 C CA . GLY A 1 390 ? 46.193 -0.726 33.638 1.00 15.16 390 GLY A CA 1
ATOM 6165 C C . GLY A 1 390 ? 45.792 -0.481 32.198 1.00 12.05 390 GLY A C 1
ATOM 6166 O O . GLY A 1 390 ? 44.850 -1.124 31.717 1.00 13.35 390 GLY A O 1
ATOM 6170 N N . ALA A 1 391 ? 46.469 0.423 31.498 1.00 13.60 391 ALA A N 1
ATOM 6171 C CA . ALA A 1 391 ? 46.128 0.727 30.117 1.00 14.05 391 ALA A CA 1
ATOM 6172 C C . ALA A 1 391 ? 46.763 -0.283 29.168 1.00 14.87 391 ALA A C 1
ATOM 6173 O O . ALA A 1 391 ? 47.816 -0.857 29.450 1.00 15.51 391 ALA A O 1
ATOM 6180 N N . TYR A 1 392 ? 46.119 -0.473 28.021 1.00 11.65 392 TYR A N 1
ATOM 6181 C CA . TYR A 1 392 ? 46.504 -1.489 27.053 1.00 11.74 392 TYR A CA 1
ATOM 6182 C C . TYR A 1 392 ? 47.108 -0.851 25.805 1.00 11.13 392 TYR A C 1
ATOM 6183 O O . TYR A 1 392 ? 46.744 0.263 25.419 1.00 12.08 392 TYR A O 1
ATOM 6201 N N . ARG A 1 393 ? 48.040 -1.573 25.180 1.00 11.11 393 ARG A N 1
ATOM 6202 C CA . ARG A 1 393 ? 48.652 -1.159 23.922 1.00 12.86 393 ARG A CA 1
ATOM 6203 C C . ARG A 1 393 ? 48.746 -2.356 22.985 1.00 13.19 393 ARG A C 1
ATOM 6204 O O . ARG A 1 393 ? 49.217 -3.426 23.383 1.00 11.68 393 ARG A O 1
ATOM 6225 N N . HIS A 1 394 ? 48.302 -2.163 21.743 1.00 12.42 394 HIS A N 1
ATOM 6226 C CA . HIS A 1 394 ? 48.262 -3.236 20.757 1.00 11.26 394 HIS A CA 1
ATOM 6227 C C . HIS A 1 394 ? 49.670 -3.554 20.265 1.00 14.94 394 HIS A C 1
ATOM 6228 O O . HIS A 1 394 ? 50.462 -2.649 19.988 1.00 16.31 394 HIS A O 1
ATOM 6242 N N . CYS A 1 395 ? 49.978 -4.853 20.153 1.00 13.01 395 CYS A N 1
ATOM 6243 C CA . CYS A 1 395 ? 51.317 -5.315 19.805 1.00 15.55 395 CYS A CA 1
ATOM 6244 C C . CYS A 1 395 ? 51.374 -6.232 18.589 1.00 20.62 395 CYS A C 1
ATOM 6245 O O . CYS A 1 395 ? 52.461 -6.723 18.262 1.00 26.71 395 CYS A O 1
ATOM 6253 N N . GLY A 1 396 ? 50.256 -6.484 17.912 1.00 17.24 396 GLY A N 1
ATOM 6254 C CA . GLY A 1 396 ? 50.259 -7.340 16.746 1.00 19.74 396 GLY A CA 1
ATOM 6255 C C . GLY A 1 396 ? 49.190 -8.405 16.848 1.00 19.83 396 GLY A C 1
ATOM 6256 O O . GLY A 1 396 ? 48.243 -8.292 17.633 1.00 15.01 396 GLY A O 1
ATOM 6260 N N . ARG A 1 397 ? 49.334 -9.439 16.020 1.00 24.17 397 ARG A N 1
ATOM 6261 C CA . ARG A 1 397 ? 48.384 -10.539 15.944 1.00 25.71 397 ARG A CA 1
ATOM 6262 C C . ARG A 1 397 ? 49.086 -11.835 16.321 1.00 27.05 397 ARG A C 1
ATOM 6263 O O . ARG A 1 397 ? 50.263 -12.025 15.997 1.00 27.06 397 ARG A O 1
ATOM 6284 N N . GLU A 1 398 ? 48.370 -12.732 16.997 1.00 21.85 398 GLU A N 1
ATOM 6285 C CA . GLU A 1 398 ? 48.966 -14.024 17.296 1.00 26.02 398 GLU A CA 1
ATOM 6286 C C . GLU A 1 398 ? 49.173 -14.808 15.998 1.00 36.46 398 GLU A C 1
ATOM 6287 O O . GLU A 1 398 ? 48.693 -14.427 14.926 1.00 32.37 398 GLU A O 1
ATOM 6299 N N . ASP A 1 399 ? 49.842 -15.949 16.112 1.00 59.40 399 ASP A N 1
ATOM 6300 C CA . ASP A 1 399 ? 50.105 -16.789 14.950 1.00 76.57 399 ASP A CA 1
ATOM 6301 C C . ASP A 1 399 ? 49.785 -18.247 15.256 1.00 81.69 399 ASP A C 1
ATOM 6302 O O . ASP A 1 399 ? 48.780 -18.779 14.779 1.00 83.50 399 ASP A O 1
ATOM 6311 N N . SER B 1 2 ? 55.307 -11.489 38.210 1.00 69.84 2 SER B N 1
ATOM 6312 C CA . SER B 1 2 ? 55.312 -10.113 38.693 1.00 66.98 2 SER B CA 1
ATOM 6313 C C . SER B 1 2 ? 56.531 -9.846 39.561 1.00 57.43 2 SER B C 1
ATOM 6314 O O . SER B 1 2 ? 57.053 -10.747 40.220 1.00 59.65 2 SER B O 1
ATOM 6321 N N . THR B 1 3 ? 56.983 -8.595 39.551 1.00 41.62 3 THR B N 1
ATOM 6322 C CA . THR B 1 3 ? 58.171 -8.215 40.295 1.00 34.61 3 THR B CA 1
ATOM 6323 C C . THR B 1 3 ? 57.827 -8.050 41.768 1.00 25.44 3 THR B C 1
ATOM 6324 O O . THR B 1 3 ? 56.784 -7.490 42.123 1.00 24.20 3 THR B O 1
ATOM 6335 N N . LEU B 1 4 ? 58.706 -8.558 42.624 1.00 17.33 4 LEU B N 1
ATOM 6336 C CA . LEU B 1 4 ? 58.527 -8.406 44.059 1.00 14.16 4 LEU B CA 1
ATOM 6337 C C . LEU B 1 4 ? 58.571 -6.931 44.438 1.00 13.79 4 LEU B C 1
ATOM 6338 O O . LEU B 1 4 ? 59.385 -6.161 43.920 1.00 14.18 4 LEU B O 1
ATOM 6354 N N . ALA B 1 5 ? 57.685 -6.534 45.348 1.00 12.26 5 ALA B N 1
ATOM 6355 C CA . ALA B 1 5 ? 57.566 -5.133 45.715 1.00 10.01 5 ALA B CA 1
ATOM 6356 C C . ALA B 1 5 ? 57.089 -5.024 47.158 1.00 10.29 5 ALA B C 1
ATOM 6357 O O . ALA B 1 5 ? 56.679 -6.008 47.781 1.00 11.74 5 ALA B O 1
ATOM 6364 N N . ASN B 1 6 ? 57.134 -3.798 47.678 1.00 10.02 6 ASN B N 1
ATOM 6365 C CA . ASN B 1 6 ? 56.743 -3.499 49.047 1.00 8.89 6 ASN B CA 1
ATOM 6366 C C . ASN B 1 6 ? 55.833 -2.281 49.043 1.00 8.83 6 ASN B C 1
ATOM 6367 O O . ASN B 1 6 ? 56.166 -1.259 48.436 1.00 9.22 6 ASN B O 1
ATOM 6378 N N . LEU B 1 7 ? 54.693 -2.384 49.736 1.00 8.47 7 LEU B N 1
ATOM 6379 C CA . LEU B 1 7 ? 53.685 -1.330 49.667 1.00 8.60 7 LEU B CA 1
ATOM 6380 C C . LEU B 1 7 ? 54.212 -0.002 50.202 1.00 9.22 7 LEU B C 1
ATOM 6381 O O . LEU B 1 7 ? 53.961 1.053 49.609 1.00 10.08 7 LEU B O 1
ATOM 6397 N N . THR B 1 8 ? 54.929 -0.023 51.327 1.00 8.73 8 THR B N 1
ATOM 6398 C CA . THR B 1 8 ? 55.487 1.216 51.861 1.00 9.35 8 THR B CA 1
ATOM 6399 C C . THR B 1 8 ? 56.512 1.802 50.900 1.00 9.49 8 THR B C 1
ATOM 6400 O O . THR B 1 8 ? 56.490 3.002 50.606 1.00 9.69 8 THR B O 1
ATOM 6411 N N . GLU B 1 9 ? 57.406 0.960 50.380 1.00 10.01 9 GLU B N 1
ATOM 6412 C CA . GLU B 1 9 ? 58.388 1.434 49.409 1.00 10.84 9 GLU B CA 1
ATOM 6413 C C . GLU B 1 9 ? 57.706 2.066 48.202 1.00 10.30 9 GLU B C 1
ATOM 6414 O O . GLU B 1 9 ? 58.132 3.124 47.721 1.00 11.12 9 GLU B O 1
ATOM 6426 N N . VAL B 1 10 ? 56.642 1.434 47.702 1.00 10.32 10 VAL B N 1
ATOM 6427 C CA . VAL B 1 10 ? 55.923 1.959 46.544 1.00 10.17 10 VAL B CA 1
ATOM 6428 C C . VAL B 1 10 ? 55.299 3.311 46.866 1.00 10.54 10 VAL B C 1
ATOM 6429 O O . VAL B 1 10 ? 55.369 4.247 46.063 1.00 10.80 10 VAL B O 1
ATOM 6442 N N . LEU B 1 11 ? 54.664 3.433 48.032 1.00 9.58 11 LEU B N 1
ATOM 6443 C CA . LEU B 1 11 ? 54.095 4.719 48.419 1.00 9.65 11 LEU B CA 1
ATOM 6444 C C . LEU B 1 11 ? 55.179 5.786 48.519 1.00 10.31 11 LEU B C 1
ATOM 6445 O O . LEU B 1 11 ? 54.978 6.931 48.093 1.00 11.36 11 LEU B O 1
ATOM 6461 N N . PHE B 1 12 ? 56.341 5.427 49.069 1.00 11.09 12 PHE B N 1
ATOM 6462 C CA . PHE B 1 12 ? 57.434 6.382 49.182 1.00 11.52 12 PHE B CA 1
ATOM 6463 C C . PHE B 1 12 ? 57.967 6.812 47.821 1.00 12.77 12 PHE B C 1
ATOM 6464 O O . PHE B 1 12 ? 58.536 7.902 47.713 1.00 15.32 12 PHE B O 1
ATOM 6481 N N . ARG B 1 13 ? 57.797 5.989 46.782 1.00 12.14 13 ARG B N 1
ATOM 6482 C CA . ARG B 1 13 ? 58.295 6.321 45.452 1.00 13.73 13 ARG B CA 1
ATOM 6483 C C . ARG B 1 13 ? 57.363 7.239 44.672 1.00 15.96 13 ARG B C 1
ATOM 6484 O O . ARG B 1 13 ? 57.781 7.784 43.646 1.00 17.22 13 ARG B O 1
ATOM 6505 N N . LEU B 1 14 ? 56.122 7.424 45.116 1.00 13.70 14 LEU B N 1
ATOM 6506 C CA . LEU B 1 14 ? 55.205 8.297 44.397 1.00 14.57 14 LEU B CA 1
ATOM 6507 C C . LEU B 1 14 ? 55.761 9.713 44.339 1.00 14.53 14 LEU B C 1
ATOM 6508 O O . LEU B 1 14 ? 56.350 10.213 45.304 1.00 14.49 14 LEU B O 1
ATOM 6524 N N . ASP B 1 15 ? 55.570 10.358 43.191 1.00 16.23 15 ASP B N 1
ATOM 6525 C CA . ASP B 1 15 ? 56.210 11.638 42.893 1.00 19.64 15 ASP B CA 1
ATOM 6526 C C . ASP B 1 15 ? 55.360 12.765 43.466 1.00 18.22 15 ASP B C 1
ATOM 6527 O O . ASP B 1 15 ? 54.494 13.324 42.793 1.00 17.34 15 ASP B O 1
ATOM 6536 N N . PHE B 1 16 ? 55.601 13.087 44.735 1.00 16.07 16 PHE B N 1
ATOM 6537 C CA . PHE B 1 16 ? 55.025 14.261 45.371 1.00 15.67 16 PHE B CA 1
ATOM 6538 C C . PHE B 1 16 ? 56.116 14.995 46.137 1.00 16.64 16 PHE B C 1
ATOM 6539 O O . PHE B 1 16 ? 57.140 14.418 46.508 1.00 21.02 16 PHE B O 1
ATOM 6556 N N . ASP B 1 17 ? 55.881 16.278 46.370 1.00 19.09 17 ASP B N 1
ATOM 6557 C CA . ASP B 1 17 ? 56.867 17.131 47.012 1.00 21.42 17 ASP B CA 1
ATOM 6558 C C . ASP B 1 17 ? 57.133 16.635 48.433 1.00 17.80 17 ASP B C 1
ATOM 6559 O O . ASP B 1 17 ? 56.205 16.617 49.254 1.00 15.10 17 ASP B O 1
ATOM 6568 N N . PRO B 1 18 ? 58.365 16.244 48.773 1.00 16.05 18 PRO B N 1
ATOM 6569 C CA . PRO B 1 18 ? 58.615 15.711 50.123 1.00 17.73 18 PRO B CA 1
ATOM 6570 C C . PRO B 1 18 ? 58.340 16.705 51.234 1.00 15.02 18 PRO B C 1
ATOM 6571 O O . PRO B 1 18 ? 58.128 16.296 52.381 1.00 16.77 18 PRO B O 1
ATOM 6582 N N . ASP B 1 19 ? 58.338 17.998 50.935 1.00 15.09 19 ASP B N 1
ATOM 6583 C CA A ASP B 1 19 ? 58.166 18.993 51.982 0.73 17.86 19 ASP B CA 1
ATOM 6584 C CA B ASP B 1 19 ? 58.166 19.053 51.921 0.27 18.35 19 ASP B CA 1
ATOM 6585 C C . ASP B 1 19 ? 56.706 19.299 52.291 1.00 19.07 19 ASP B C 1
ATOM 6586 O O . ASP B 1 19 ? 56.439 20.017 53.262 1.00 25.32 19 ASP B O 1
ATOM 6603 N N . THR B 1 20 ? 55.759 18.747 51.538 1.00 16.30 20 THR B N 1
ATOM 6604 C CA . THR B 1 20 ? 54.356 19.030 51.798 1.00 15.17 20 THR B CA 1
ATOM 6605 C C . THR B 1 20 ? 53.834 18.206 52.973 1.00 13.78 20 THR B C 1
ATOM 6606 O O . THR B 1 20 ? 54.346 17.131 53.299 1.00 14.53 20 THR B O 1
ATOM 6617 N N . ALA B 1 21 ? 52.781 18.721 53.596 1.00 12.52 21 ALA B N 1
ATOM 6618 C CA . ALA B 1 21 ? 52.176 18.038 54.728 1.00 12.60 21 ALA B CA 1
ATOM 6619 C C . ALA B 1 21 ? 51.617 16.688 54.296 1.00 13.97 21 ALA B C 1
ATOM 6620 O O . ALA B 1 21 ? 51.140 16.513 53.171 1.00 15.27 21 ALA B O 1
ATOM 6627 N N . VAL B 1 22 ? 51.674 15.719 55.213 1.00 11.34 22 VAL B N 1
ATOM 6628 C CA . VAL B 1 22 ? 50.986 14.448 55.044 1.00 10.84 22 VAL B CA 1
ATOM 6629 C C . VAL B 1 22 ? 50.015 14.159 56.185 1.00 10.55 22 VAL B C 1
ATOM 6630 O O . VAL B 1 22 ? 48.911 13.664 55.946 1.00 10.21 22 VAL B O 1
ATOM 6643 N N . TYR B 1 23 ? 50.376 14.501 57.423 1.00 11.71 23 TYR B N 1
ATOM 6644 C CA . TYR B 1 23 ? 49.491 14.300 58.565 1.00 11.00 23 TYR B CA 1
ATOM 6645 C C . TYR B 1 23 ? 49.504 15.528 59.468 1.00 11.48 23 TYR B C 1
ATOM 6646 O O . TYR B 1 23 ? 50.528 16.196 59.621 1.00 11.20 23 TYR B O 1
ATOM 6664 N N . HIS B 1 24 ? 48.356 15.801 60.087 1.00 10.71 24 HIS B N 1
ATOM 6665 C CA . HIS B 1 24 ? 48.203 16.864 61.074 1.00 11.03 24 HIS B CA 1
ATOM 6666 C C . HIS B 1 24 ? 47.662 16.252 62.358 1.00 10.80 24 HIS B C 1
ATOM 6667 O O . HIS B 1 24 ? 46.837 15.339 62.311 1.00 10.49 24 HIS B O 1
ATOM 6681 N N . TYR B 1 25 ? 48.112 16.759 63.504 1.00 13.51 25 TYR B N 1
ATOM 6682 C CA . TYR B 1 25 ? 47.775 16.130 64.783 1.00 12.99 25 TYR B CA 1
ATOM 6683 C C . TYR B 1 25 ? 47.998 17.133 65.902 1.00 12.80 25 TYR B C 1
ATOM 6684 O O . TYR B 1 25 ? 49.112 17.644 66.060 1.00 13.34 25 TYR B O 1
ATOM 6702 N N . ARG B 1 26 ? 46.950 17.400 66.681 1.00 12.53 26 ARG B N 1
ATOM 6703 C CA . ARG B 1 26 ? 47.049 18.249 67.866 1.00 13.20 26 ARG B CA 1
ATOM 6704 C C . ARG B 1 26 ? 47.736 19.576 67.547 1.00 15.44 26 ARG B C 1
ATOM 6705 O O . ARG B 1 26 ? 48.626 20.032 68.266 1.00 19.23 26 ARG B O 1
ATOM 6726 N N . GLY B 1 27 ? 47.304 20.201 66.454 1.00 17.07 27 GLY B N 1
ATOM 6727 C CA . GLY B 1 27 ? 47.816 21.497 66.058 1.00 18.56 27 GLY B CA 1
ATOM 6728 C C . GLY B 1 27 ? 49.166 21.477 65.378 1.00 20.57 27 GLY B C 1
ATOM 6729 O O . GLY B 1 27 ? 49.689 22.550 65.047 1.00 24.46 27 GLY B O 1
ATOM 6733 N N . GLN B 1 28 ? 49.752 20.306 65.165 1.00 16.72 28 GLN B N 1
ATOM 6734 C CA . GLN B 1 28 ? 51.062 20.177 64.550 1.00 16.97 28 GLN B CA 1
ATOM 6735 C C . GLN B 1 28 ? 50.930 19.506 63.191 1.00 15.29 28 GLN B C 1
ATOM 6736 O O . GLN B 1 28 ? 49.908 18.893 62.872 1.00 13.41 28 GLN B O 1
ATOM 6750 N N . THR B 1 29 ? 51.986 19.622 62.391 1.00 15.36 29 THR B N 1
ATOM 6751 C CA . THR B 1 29 ? 51.995 19.103 61.033 1.00 15.16 29 THR B CA 1
ATOM 6752 C C . THR B 1 29 ? 53.294 18.354 60.791 1.00 16.25 29 THR B C 1
ATOM 6753 O O . THR B 1 29 ? 54.362 18.785 61.234 1.00 17.78 29 THR B O 1
ATOM 6764 N N . LEU B 1 30 ? 53.192 17.227 60.092 1.00 15.67 30 LEU B N 1
ATOM 6765 C CA . LEU B 1 30 ? 54.342 16.429 59.693 1.00 14.87 30 LEU B CA 1
ATOM 6766 C C . LEU B 1 30 ? 54.358 16.336 58.177 1.00 12.40 30 LEU B C 1
ATOM 6767 O O . LEU B 1 30 ? 53.322 16.060 57.558 1.00 11.62 30 LEU B O 1
ATOM 6783 N N . SER B 1 31 ? 55.526 16.559 57.588 1.00 13.58 31 SER B N 1
ATOM 6784 C CA . SER B 1 31 ? 55.666 16.460 56.149 1.00 12.87 31 SER B CA 1
ATOM 6785 C C . SER B 1 31 ? 55.874 15.008 55.738 1.00 11.56 31 SER B C 1
ATOM 6786 O O . SER B 1 31 ? 56.175 14.133 56.557 1.00 12.38 31 SER B O 1
ATOM 6794 N N . ARG B 1 32 ? 55.706 14.763 54.438 1.00 10.42 32 ARG B N 1
ATOM 6795 C CA . ARG B 1 32 ? 56.021 13.457 53.870 1.00 13.06 32 ARG B CA 1
ATOM 6796 C C . ARG B 1 32 ? 57.436 13.030 54.242 1.00 12.91 32 ARG B C 1
ATOM 6797 O O . ARG B 1 32 ? 57.672 11.882 54.634 1.00 14.31 32 ARG B O 1
ATOM 6818 N N . LEU B 1 33 ? 58.395 13.949 54.114 1.00 10.90 33 LEU B N 1
ATOM 6819 C CA . LEU B 1 33 ? 59.789 13.623 54.403 1.00 12.73 33 LEU B CA 1
ATOM 6820 C C . LEU B 1 33 ? 59.990 13.282 55.875 1.00 12.22 33 LEU B C 1
ATOM 6821 O O . LEU B 1 33 ? 60.710 12.332 56.206 1.00 14.33 33 LEU B O 1
ATOM 6837 N N . GLN B 1 34 ? 59.380 14.055 56.775 1.00 12.30 34 GLN B N 1
ATOM 6838 C CA . GLN B 1 34 ? 59.517 13.772 58.199 1.00 11.50 34 GLN B CA 1
ATOM 6839 C C . GLN B 1 34 ? 59.009 12.378 58.528 1.00 12.07 34 GLN B C 1
ATOM 6840 O O . GLN B 1 34 ? 59.662 11.626 59.259 1.00 13.78 34 GLN B O 1
ATOM 6854 N N . CYS B 1 35 ? 57.849 12.009 57.984 1.00 12.75 35 CYS B N 1
ATOM 6855 C CA . CYS B 1 35 ? 57.289 10.693 58.264 1.00 11.11 35 CYS B CA 1
ATOM 6856 C C . CYS B 1 35 ? 58.095 9.590 57.595 1.00 10.76 35 CYS B C 1
ATOM 6857 O O . CYS B 1 35 ? 58.295 8.520 58.180 1.00 12.94 35 CYS B O 1
ATOM 6865 N N . ARG B 1 36 ? 58.553 9.822 56.364 1.00 10.54 36 ARG B N 1
ATOM 6866 C CA . ARG B 1 36 ? 59.394 8.840 55.692 1.00 10.50 36 ARG B CA 1
ATOM 6867 C C . ARG B 1 36 ? 60.634 8.541 56.523 1.00 12.06 36 ARG B C 1
ATOM 6868 O O . ARG B 1 36 ? 60.978 7.376 56.756 1.00 12.46 36 ARG B O 1
ATOM 6889 N N . THR B 1 37 ? 61.313 9.589 56.988 1.00 13.75 37 THR B N 1
ATOM 6890 C CA . THR B 1 37 ? 62.510 9.402 57.800 1.00 13.21 37 THR B CA 1
ATOM 6891 C C . THR B 1 37 ? 62.196 8.630 59.072 1.00 10.77 37 THR B C 1
ATOM 6892 O O . THR B 1 37 ? 62.939 7.718 59.454 1.00 12.04 37 THR B O 1
ATOM 6903 N N . TYR B 1 38 ? 61.101 8.984 59.745 1.00 12.15 38 TYR B N 1
ATOM 6904 C CA A TYR B 1 38 ? 60.731 8.312 60.986 0.35 12.42 38 TYR B CA 1
ATOM 6905 C CA B TYR B 1 38 ? 60.766 8.300 60.986 0.65 12.17 38 TYR B CA 1
ATOM 6906 C C . TYR B 1 38 ? 60.355 6.857 60.729 1.00 11.67 38 TYR B C 1
ATOM 6907 O O . TYR B 1 38 ? 60.737 5.962 61.491 1.00 11.41 38 TYR B O 1
ATOM 6942 N N . ILE B 1 39 ? 59.595 6.607 59.658 1.00 10.63 39 ILE B N 1
ATOM 6943 C CA . ILE B 1 39 ? 59.179 5.246 59.330 1.00 9.11 39 ILE B CA 1
ATOM 6944 C C . ILE B 1 39 ? 60.387 4.360 59.073 1.00 9.30 39 ILE B C 1
ATOM 6945 O O . ILE B 1 39 ? 60.441 3.212 59.532 1.00 10.08 39 ILE B O 1
ATOM 6961 N N . LEU B 1 40 ? 61.358 4.862 58.313 1.00 10.50 40 LEU B N 1
ATOM 6962 C CA . LEU B 1 40 ? 62.547 4.069 58.030 1.00 10.53 40 LEU B CA 1
ATOM 6963 C C . LEU B 1 40 ? 63.338 3.797 59.303 1.00 11.42 40 LEU B C 1
ATOM 6964 O O . LEU B 1 40 ? 63.839 2.684 59.503 1.00 9.86 40 LEU B O 1
ATOM 6980 N N . SER B 1 41 ? 63.445 4.793 60.187 1.00 10.74 41 SER B N 1
ATOM 6981 C CA . SER B 1 41 ? 64.137 4.590 61.458 1.00 10.78 41 SER B CA 1
ATOM 6982 C C . SER B 1 41 ? 63.433 3.521 62.279 1.00 11.39 41 SER B C 1
ATOM 6983 O O . SER B 1 41 ? 64.069 2.616 62.833 1.00 12.14 41 SER B O 1
ATOM 6991 N N . GLN B 1 42 ? 62.108 3.611 62.361 1.00 11.49 42 GLN B N 1
ATOM 6992 C CA . GLN B 1 42 ? 61.352 2.659 63.157 1.00 9.50 42 GLN B CA 1
ATOM 6993 C C . GLN B 1 42 ? 61.417 1.269 62.541 1.00 11.39 42 GLN B C 1
ATOM 6994 O O . GLN B 1 42 ? 61.493 0.267 63.264 1.00 10.11 42 GLN B O 1
ATOM 7008 N N . ALA B 1 43 ? 61.407 1.192 61.205 1.00 10.83 43 ALA B N 1
ATOM 7009 C CA . ALA B 1 43 ? 61.556 -0.091 60.527 1.00 11.71 43 ALA B CA 1
ATOM 7010 C C . ALA B 1 43 ? 62.857 -0.780 60.917 1.00 9.93 43 ALA B C 1
ATOM 7011 O O . ALA B 1 43 ? 62.886 -2.003 61.097 1.00 11.46 43 ALA B O 1
ATOM 7018 N N . SER B 1 44 ? 63.950 -0.020 61.042 1.00 10.36 44 SER B N 1
ATOM 7019 C CA . SER B 1 44 ? 65.219 -0.633 61.428 1.00 11.06 44 SER B CA 1
ATOM 7020 C C . SER B 1 44 ? 65.120 -1.281 62.800 1.00 12.12 44 SER B C 1
ATOM 7021 O O . SER B 1 44 ? 65.762 -2.307 63.053 1.00 12.84 44 SER B O 1
ATOM 7029 N N . GLN B 1 45 ? 64.290 -0.725 63.682 1.00 9.97 45 GLN B N 1
ATOM 7030 C CA . GLN B 1 45 ? 64.090 -1.322 64.997 1.00 9.85 45 GLN B CA 1
ATOM 7031 C C . GLN B 1 45 ? 63.154 -2.521 64.920 1.00 9.93 45 GLN B C 1
ATOM 7032 O O . GLN B 1 45 ? 63.439 -3.577 65.494 1.00 9.91 45 GLN B O 1
ATOM 7046 N N . LEU B 1 46 ? 62.043 -2.386 64.189 1.00 8.05 46 LEU B N 1
ATOM 7047 C CA . LEU B 1 46 ? 61.103 -3.498 64.067 1.00 8.72 46 LEU B CA 1
ATOM 7048 C C . LEU B 1 46 ? 61.749 -4.723 63.430 1.00 11.81 46 LEU B C 1
ATOM 7049 O O . LEU B 1 46 ? 61.368 -5.856 63.745 1.00 10.48 46 LEU B O 1
ATOM 7065 N N . ALA B 1 47 ? 62.712 -4.526 62.527 1.00 10.07 47 ALA B N 1
ATOM 7066 C CA . ALA B 1 47 ? 63.379 -5.662 61.899 1.00 9.88 47 ALA B CA 1
ATOM 7067 C C . ALA B 1 47 ? 64.178 -6.488 62.899 1.00 13.05 47 ALA B C 1
ATOM 7068 O O . ALA B 1 47 ? 64.465 -7.659 62.629 1.00 14.97 47 ALA B O 1
ATOM 7075 N N . ARG B 1 48 ? 64.573 -5.898 64.031 1.00 12.68 48 ARG B N 1
ATOM 7076 C CA . ARG B 1 48 ? 65.244 -6.649 65.084 1.00 13.14 48 ARG B CA 1
ATOM 7077 C C . ARG B 1 48 ? 64.270 -7.485 65.898 1.00 15.24 48 ARG B C 1
ATOM 7078 O O . ARG B 1 48 ? 64.695 -8.411 66.595 1.00 17.28 48 ARG B O 1
ATOM 7099 N N . LEU B 1 49 ? 62.980 -7.185 65.807 1.00 12.54 49 LEU B N 1
ATOM 7100 C CA . LEU B 1 49 ? 61.946 -7.809 66.618 1.00 12.44 49 LEU B CA 1
ATOM 7101 C C . LEU B 1 49 ? 61.068 -8.760 65.825 1.00 11.70 49 LEU B C 1
ATOM 7102 O O . LEU B 1 49 ? 60.642 -9.790 66.358 1.00 12.67 49 LEU B O 1
ATOM 7118 N N . LEU B 1 50 ? 60.792 -8.438 64.564 1.00 11.05 50 LEU B N 1
ATOM 7119 C CA . LEU B 1 50 ? 59.831 -9.165 63.752 1.00 9.81 50 LEU B CA 1
ATOM 7120 C C . LEU B 1 50 ? 60.526 -9.762 62.541 1.00 9.71 50 LEU B C 1
ATOM 7121 O O . LEU B 1 50 ? 61.352 -9.106 61.901 1.00 12.31 50 LEU B O 1
ATOM 7137 N N . LYS B 1 51 ? 60.173 -10.986 62.221 1.00 7.23 51 LYS B N 1
ATOM 7138 C CA . LYS B 1 51 ? 60.611 -11.582 60.976 1.00 9.25 51 LYS B CA 1
ATOM 7139 C C . LYS B 1 51 ? 59.550 -11.346 59.917 1.00 8.28 51 LYS B C 1
ATOM 7140 O O . LYS B 1 51 ? 58.374 -11.148 60.234 1.00 8.03 51 LYS B O 1
ATOM 7159 N N . PRO B 1 52 ? 59.935 -11.346 58.644 1.00 10.06 52 PRO B N 1
ATOM 7160 C CA . PRO B 1 52 ? 58.940 -11.168 57.585 1.00 6.94 52 PRO B CA 1
ATOM 7161 C C . PRO B 1 52 ? 57.771 -12.127 57.772 1.00 7.90 52 PRO B C 1
ATOM 7162 O O . PRO B 1 52 ? 57.958 -13.313 58.053 1.00 9.09 52 PRO B O 1
ATOM 7173 N N . GLY B 1 53 ? 56.561 -11.596 57.650 1.00 7.34 53 GLY B N 1
ATOM 7174 C CA . GLY B 1 53 ? 55.357 -12.374 57.800 1.00 7.50 53 GLY B CA 1
ATOM 7175 C C . GLY B 1 53 ? 54.719 -12.310 59.176 1.00 10.41 53 GLY B C 1
ATOM 7176 O O . GLY B 1 53 ? 53.538 -12.641 59.303 1.00 8.73 53 GLY B O 1
ATOM 7180 N N . ASP B 1 54 ? 55.462 -11.900 60.204 1.00 8.62 54 ASP B N 1
ATOM 7181 C CA . ASP B 1 54 ? 54.906 -11.843 61.552 1.00 6.38 54 ASP B CA 1
ATOM 7182 C C . ASP B 1 54 ? 53.745 -10.854 61.603 1.00 7.15 54 ASP B C 1
ATOM 7183 O O . ASP B 1 54 ? 53.803 -9.776 61.006 1.00 8.45 54 ASP B O 1
ATOM 7192 N N . ARG B 1 55 ? 52.685 -11.220 62.321 1.00 6.82 55 ARG B N 1
ATOM 7193 C CA . ARG B 1 55 ? 51.518 -10.356 62.434 1.00 5.38 55 ARG B CA 1
ATOM 7194 C C . ARG B 1 55 ? 51.630 -9.437 63.646 1.00 6.64 55 ARG B C 1
ATOM 7195 O O . ARG B 1 55 ? 52.218 -9.790 64.676 1.00 6.49 55 ARG B O 1
ATOM 7216 N N . VAL B 1 56 ? 51.050 -8.248 63.508 1.00 6.98 56 VAL B N 1
ATOM 7217 C CA . VAL B 1 56 ? 51.077 -7.219 64.541 1.00 6.64 56 VAL B CA 1
ATOM 7218 C C . VAL B 1 56 ? 49.676 -6.643 64.660 1.00 6.35 56 VAL B C 1
ATOM 7219 O O . VAL B 1 56 ? 49.061 -6.285 63.651 1.00 9.44 56 VAL B O 1
ATOM 7232 N N . VAL B 1 57 ? 49.169 -6.552 65.883 1.00 6.55 57 VAL B N 1
ATOM 7233 C CA . VAL B 1 57 ? 47.885 -5.915 66.158 1.00 6.93 57 VAL B CA 1
ATOM 7234 C C . VAL B 1 57 ? 48.150 -4.576 66.826 1.00 7.60 57 VAL B C 1
ATOM 7235 O O . VAL B 1 57 ? 48.854 -4.505 67.841 1.00 8.34 57 VAL B O 1
ATOM 7248 N N . LEU B 1 58 ? 47.589 -3.516 66.260 1.00 7.39 58 LEU B N 1
ATOM 7249 C CA . LEU B 1 58 ? 47.731 -2.172 66.793 1.00 7.27 58 LEU B CA 1
ATOM 7250 C C . LEU B 1 58 ? 46.378 -1.758 67.356 1.00 8.71 58 LEU B C 1
ATOM 7251 O O . LEU B 1 58 ? 45.435 -1.507 66.597 1.00 10.68 58 LEU B O 1
ATOM 7267 N N . ALA B 1 59 ? 46.286 -1.677 68.678 1.00 7.22 59 ALA B N 1
ATOM 7268 C CA . ALA B 1 59 ? 45.056 -1.286 69.358 1.00 7.87 59 ALA B CA 1
ATOM 7269 C C . ALA B 1 59 ? 45.236 0.129 69.899 1.00 9.16 59 ALA B C 1
ATOM 7270 O O . ALA B 1 59 ? 45.393 0.355 71.100 1.00 8.52 59 ALA B O 1
ATOM 7277 N N . LEU B 1 60 ? 45.226 1.087 68.974 1.00 9.29 60 LEU B N 1
ATOM 7278 C CA . LEU B 1 60 ? 45.596 2.466 69.247 1.00 8.70 60 LEU B CA 1
ATOM 7279 C C . LEU B 1 60 ? 44.592 3.396 68.579 1.00 10.74 60 LEU B C 1
ATOM 7280 O O . LEU B 1 60 ? 44.019 3.057 67.540 1.00 11.67 60 LEU B O 1
ATOM 7296 N N . ASN B 1 61 ? 44.385 4.572 69.177 1.00 15.15 61 ASN B N 1
ATOM 7297 C CA A ASN B 1 61 ? 43.609 5.660 68.591 0.36 17.63 61 ASN B CA 1
ATOM 7298 C CA B ASN B 1 61 ? 43.544 5.516 68.461 0.64 17.61 61 ASN B CA 1
ATOM 7299 C C . ASN B 1 61 ? 44.368 6.269 67.416 1.00 14.74 61 ASN B C 1
ATOM 7300 O O . ASN B 1 61 ? 45.583 6.121 67.300 1.00 14.71 61 ASN B O 1
ATOM 7321 N N . ASP B 1 62 ? 43.660 7.037 66.595 1.00 10.85 62 ASP B N 1
ATOM 7322 C CA . ASP B 1 62 ? 44.276 7.686 65.442 1.00 11.32 62 ASP B CA 1
ATOM 7323 C C . ASP B 1 62 ? 45.372 8.659 65.857 1.00 12.51 62 ASP B C 1
ATOM 7324 O O . ASP B 1 62 ? 45.163 9.527 66.709 1.00 11.81 62 ASP B O 1
ATOM 7333 N N . SER B 1 63 ? 46.533 8.530 65.227 1.00 9.68 63 SER B N 1
ATOM 7334 C CA . SER B 1 63 ? 47.639 9.454 65.432 1.00 10.42 63 SER B CA 1
ATOM 7335 C C . SER B 1 63 ? 48.660 9.222 64.326 1.00 9.56 63 SER B C 1
ATOM 7336 O O . SER B 1 63 ? 48.649 8.165 63.686 1.00 9.39 63 SER B O 1
ATOM 7344 N N . PRO B 1 64 ? 49.552 10.185 64.093 1.00 8.68 64 PRO B N 1
ATOM 7345 C CA . PRO B 1 64 ? 50.636 9.946 63.132 1.00 9.77 64 PRO B CA 1
ATOM 7346 C C . PRO B 1 64 ? 51.522 8.780 63.518 1.00 8.55 64 PRO B C 1
ATOM 7347 O O . PRO B 1 64 ? 52.038 8.081 62.635 1.00 8.35 64 PRO B O 1
ATOM 7358 N N . SER B 1 65 ? 51.719 8.543 64.816 1.00 10.65 65 SER B N 1
ATOM 7359 C CA A SER B 1 65 ? 52.541 7.415 65.241 0.52 11.54 65 SER B CA 1
ATOM 7360 C CA B SER B 1 65 ? 52.546 7.417 65.233 0.48 11.54 65 SER B CA 1
ATOM 7361 C C . SER B 1 65 ? 51.891 6.091 64.866 1.00 9.82 65 SER B C 1
ATOM 7362 O O . SER B 1 65 ? 52.581 5.143 64.480 1.00 10.22 65 SER B O 1
ATOM 7377 N N . LEU B 1 66 ? 50.561 6.002 64.976 1.00 8.84 66 LEU B N 1
ATOM 7378 C CA A LEU B 1 66 ? 49.875 4.801 64.520 0.67 8.84 66 LEU B CA 1
ATOM 7379 C CA B LEU B 1 66 ? 49.860 4.806 64.515 0.33 8.99 66 LEU B CA 1
ATOM 7380 C C . LEU B 1 66 ? 50.093 4.595 63.027 1.00 9.50 66 LEU B C 1
ATOM 7381 O O . LEU B 1 66 ? 50.463 3.500 62.589 1.00 10.01 66 LEU B O 1
ATOM 7412 N N . ALA B 1 67 ? 49.873 5.642 62.233 1.00 8.81 67 ALA B N 1
ATOM 7413 C CA . ALA B 1 67 ? 50.012 5.520 60.790 1.00 10.23 67 ALA B CA 1
ATOM 7414 C C . ALA B 1 67 ? 51.430 5.118 60.411 1.00 8.29 67 ALA B C 1
ATOM 7415 O O . ALA B 1 67 ? 51.632 4.241 59.563 1.00 9.13 67 ALA B O 1
ATOM 7422 N N . CYS B 1 68 ? 52.427 5.741 61.039 1.00 7.71 68 CYS B N 1
ATOM 7423 C CA . CYS B 1 68 ? 53.819 5.455 60.696 1.00 10.47 68 CYS B CA 1
ATOM 7424 C C . CYS B 1 68 ? 54.231 4.064 61.161 1.00 7.77 68 CYS B C 1
ATOM 7425 O O . CYS B 1 68 ? 54.944 3.352 60.447 1.00 8.94 68 CYS B O 1
ATOM 7433 N N . LEU B 1 69 ? 53.783 3.657 62.350 1.00 8.41 69 LEU B N 1
ATOM 7434 C CA . LEU B 1 69 ? 54.077 2.312 62.835 1.00 7.69 69 LEU B CA 1
ATOM 7435 C C . LEU B 1 69 ? 53.485 1.255 61.910 1.00 7.30 69 LEU B C 1
ATOM 7436 O O . LEU B 1 69 ? 54.138 0.247 61.604 1.00 9.00 69 LEU B O 1
ATOM 7452 N N . PHE B 1 70 ? 52.245 1.469 61.462 1.00 8.70 70 PHE B N 1
ATOM 7453 C CA . PHE B 1 70 ? 51.605 0.572 60.504 1.00 8.04 70 PHE B CA 1
ATOM 7454 C C . PHE B 1 70 ? 52.462 0.422 59.253 1.00 7.24 70 PHE B C 1
ATOM 7455 O O . PHE B 1 70 ? 52.739 -0.695 58.799 1.00 7.79 70 PHE B O 1
ATOM 7472 N N . LEU B 1 71 ? 52.913 1.544 58.692 1.00 7.14 71 LEU B N 1
ATOM 7473 C CA . LEU B 1 71 ? 53.722 1.488 57.482 1.00 8.05 71 LEU B CA 1
ATOM 7474 C C . LEU B 1 71 ? 55.116 0.940 57.759 1.00 7.17 71 LEU B C 1
ATOM 7475 O O . LEU B 1 71 ? 55.725 0.323 56.876 1.00 7.63 71 LEU B O 1
ATOM 7491 N N . ALA B 1 72 ? 55.642 1.157 58.966 1.00 7.40 72 ALA B N 1
ATOM 7492 C CA . ALA B 1 72 ? 56.943 0.594 59.314 1.00 7.66 72 ALA B CA 1
ATOM 7493 C C . ALA B 1 72 ? 56.873 -0.924 59.416 1.00 8.22 72 ALA B C 1
ATOM 7494 O O . ALA B 1 72 ? 57.797 -1.629 58.991 1.00 8.16 72 ALA B O 1
ATOM 7501 N N . CYS B 1 73 ? 55.779 -1.447 59.973 1.00 7.22 73 CYS B N 1
ATOM 7502 C CA . CYS B 1 73 ? 55.574 -2.890 59.988 1.00 8.40 73 CYS B CA 1
ATOM 7503 C C . CYS B 1 73 ? 55.592 -3.446 58.571 1.00 9.91 73 CYS B C 1
ATOM 7504 O O . CYS B 1 73 ? 56.253 -4.452 58.285 1.00 9.53 73 CYS B O 1
ATOM 7512 N N . ILE B 1 74 ? 54.853 -2.805 57.668 1.00 6.81 74 ILE B N 1
ATOM 7513 C CA . ILE B 1 74 ? 54.807 -3.274 56.288 1.00 6.75 74 ILE B CA 1
ATOM 7514 C C . ILE B 1 74 ? 56.197 -3.216 55.661 1.00 8.98 74 ILE B C 1
ATOM 7515 O O . ILE B 1 74 ? 56.587 -4.108 54.899 1.00 10.16 74 ILE B O 1
ATOM 7531 N N . ALA B 1 75 ? 56.977 -2.182 55.991 1.00 8.63 75 ALA B N 1
ATOM 7532 C CA . ALA B 1 75 ? 58.310 -2.034 55.405 1.00 7.52 75 ALA B CA 1
ATOM 7533 C C . ALA B 1 75 ? 59.192 -3.246 55.682 1.00 8.44 75 ALA B C 1
ATOM 7534 O O . ALA B 1 75 ? 60.003 -3.639 54.833 1.00 9.72 75 ALA B O 1
ATOM 7541 N N . VAL B 1 76 ? 59.079 -3.833 56.879 1.00 8.11 76 VAL B N 1
ATOM 7542 C CA . VAL B 1 76 ? 59.898 -4.983 57.250 1.00 9.08 76 VAL B CA 1
ATOM 7543 C C . VAL B 1 76 ? 59.230 -6.305 56.896 1.00 8.01 76 VAL B C 1
ATOM 7544 O O . VAL B 1 76 ? 59.766 -7.371 57.226 1.00 10.60 76 VAL B O 1
ATOM 7557 N N . GLY B 1 77 ? 58.072 -6.270 56.244 1.00 7.46 77 GLY B N 1
ATOM 7558 C CA . GLY B 1 77 ? 57.370 -7.477 55.874 1.00 8.53 77 GLY B CA 1
ATOM 7559 C C . GLY B 1 77 ? 56.428 -8.008 56.928 1.00 8.98 77 GLY B C 1
ATOM 7560 O O . GLY B 1 77 ? 55.827 -9.068 56.720 1.00 9.77 77 GLY B O 1
ATOM 7564 N N . ALA B 1 78 ? 56.271 -7.311 58.049 1.00 8.39 78 ALA B N 1
ATOM 7565 C CA . ALA B 1 78 ? 55.270 -7.706 59.019 1.00 8.55 78 ALA B CA 1
ATOM 7566 C C . ALA B 1 78 ? 53.888 -7.338 58.491 1.00 8.46 78 ALA B C 1
ATOM 7567 O O . ALA B 1 78 ? 53.742 -6.516 57.583 1.00 9.97 78 ALA B O 1
ATOM 7574 N N . ILE B 1 79 ? 52.869 -7.951 59.078 1.00 7.42 79 ILE B N 1
ATOM 7575 C CA . ILE B 1 79 ? 51.499 -7.860 58.595 1.00 7.38 79 ILE B CA 1
ATOM 7576 C C . ILE B 1 79 ? 50.656 -7.250 59.703 1.00 7.04 79 ILE B C 1
ATOM 7577 O O . ILE B 1 79 ? 50.226 -7.946 60.624 1.00 8.18 79 ILE B O 1
ATOM 7593 N N . PRO B 1 80 ? 50.429 -5.940 59.668 1.00 6.23 80 PRO B N 1
ATOM 7594 C CA . PRO B 1 80 ? 49.714 -5.274 60.757 1.00 5.96 80 PRO B CA 1
ATOM 7595 C C . PRO B 1 80 ? 48.202 -5.266 60.572 1.00 6.60 80 PRO B C 1
ATOM 7596 O O . PRO B 1 80 ? 47.670 -5.422 59.471 1.00 7.06 80 PRO B O 1
ATOM 7607 N N . ALA B 1 81 ? 47.519 -5.062 61.696 1.00 6.91 81 ALA B N 1
ATOM 7608 C CA . ALA B 1 81 ? 46.080 -4.860 61.738 1.00 6.80 81 ALA B CA 1
ATOM 7609 C C . ALA B 1 81 ? 45.774 -3.816 62.799 1.00 8.24 81 ALA B C 1
ATOM 7610 O O . ALA B 1 81 ? 46.362 -3.836 63.884 1.00 10.97 81 ALA B O 1
ATOM 7617 N N . VAL B 1 82 ? 44.870 -2.897 62.481 1.00 7.08 82 VAL B N 1
ATOM 7618 C CA . VAL B 1 82 ? 44.490 -1.814 63.384 1.00 6.54 82 VAL B CA 1
ATOM 7619 C C . VAL B 1 82 ? 43.085 -2.100 63.904 1.00 8.09 82 VAL B C 1
ATOM 7620 O O . VAL B 1 82 ? 42.145 -2.255 63.116 1.00 8.61 82 VAL B O 1
ATOM 7633 N N . ILE B 1 83 ? 42.932 -2.161 65.227 1.00 8.20 83 ILE B N 1
ATOM 7634 C CA . ILE B 1 83 ? 41.645 -2.464 65.837 1.00 9.83 83 ILE B CA 1
ATOM 7635 C C . ILE B 1 83 ? 41.293 -1.399 66.872 1.00 7.60 83 ILE B C 1
ATOM 7636 O O . ILE B 1 83 ? 42.120 -0.581 67.271 1.00 8.42 83 ILE B O 1
ATOM 7652 N N . ASN B 1 84 ? 40.033 -1.419 67.296 1.00 8.35 84 ASN B N 1
ATOM 7653 C CA . ASN B 1 84 ? 39.520 -0.477 68.272 1.00 7.24 84 ASN B CA 1
ATOM 7654 C C . ASN B 1 84 ? 40.394 -0.473 69.530 1.00 8.07 84 ASN B C 1
ATOM 7655 O O . ASN B 1 84 ? 40.501 -1.508 70.204 1.00 9.35 84 ASN B O 1
ATOM 7666 N N . PRO B 1 85 ? 40.997 0.659 69.896 1.00 8.54 85 PRO B N 1
ATOM 7667 C CA . PRO B 1 85 ? 41.814 0.680 71.120 1.00 9.92 85 PRO B CA 1
ATOM 7668 C C . PRO B 1 85 ? 41.033 0.362 72.381 1.00 11.03 85 PRO B C 1
ATOM 7669 O O . PRO B 1 85 ? 41.627 -0.093 73.367 1.00 13.08 85 PRO B O 1
ATOM 7680 N N . LYS B 1 86 ? 39.723 0.599 72.388 1.00 8.80 86 LYS B N 1
ATOM 7681 C CA . LYS B 1 86 ? 38.880 0.270 73.528 1.00 9.19 86 LYS B CA 1
ATOM 7682 C C . LYS B 1 86 ? 38.239 -1.109 73.407 1.00 10.69 86 LYS B C 1
ATOM 7683 O O . LYS B 1 86 ? 37.211 -1.363 74.042 1.00 11.94 86 LYS B O 1
ATOM 7702 N N . SER B 1 87 ? 38.819 -2.003 72.608 1.00 9.03 87 SER B N 1
ATOM 7703 C CA . SER B 1 87 ? 38.330 -3.375 72.549 1.00 11.29 87 SER B CA 1
ATOM 7704 C C . SER B 1 87 ? 38.361 -4.017 73.930 1.00 10.27 87 SER B C 1
ATOM 7705 O O . SER B 1 87 ? 39.284 -3.791 74.717 1.00 10.15 87 SER B O 1
ATOM 7713 N N A ARG B 1 88 ? 37.345 -4.826 74.222 0.53 11.04 88 ARG B N 1
ATOM 7714 N N B ARG B 1 88 ? 37.348 -4.830 74.221 0.47 11.09 88 ARG B N 1
ATOM 7715 C CA A ARG B 1 88 ? 37.379 -5.653 75.419 0.53 13.38 88 ARG B CA 1
ATOM 7716 C CA B ARG B 1 88 ? 37.380 -5.644 75.427 0.47 13.38 88 ARG B CA 1
ATOM 7717 C C A ARG B 1 88 ? 38.589 -6.578 75.376 0.53 13.33 88 ARG B C 1
ATOM 7718 C C B ARG B 1 88 ? 38.567 -6.600 75.377 0.47 13.35 88 ARG B C 1
ATOM 7719 O O A ARG B 1 88 ? 39.098 -6.922 74.306 0.53 12.93 88 ARG B O 1
ATOM 7720 O O B ARG B 1 88 ? 39.037 -6.986 74.304 0.47 12.85 88 ARG B O 1
ATOM 7761 N N . GLU B 1 89 ? 39.053 -6.986 76.559 1.00 14.89 89 GLU B N 1
ATOM 7762 C CA . GLU B 1 89 ? 40.226 -7.851 76.623 1.00 15.42 89 GLU B CA 1
ATOM 7763 C C . GLU B 1 89 ? 40.016 -9.139 75.834 1.00 14.25 89 GLU B C 1
ATOM 7764 O O . GLU B 1 89 ? 40.897 -9.552 75.072 1.00 10.59 89 GLU B O 1
ATOM 7777 N N . GLN B 1 90 ? 38.853 -9.780 75.981 1.00 12.03 90 GLN B N 1
ATOM 7778 C CA . GLN B 1 90 ? 38.617 -11.024 75.252 1.00 12.11 90 GLN B CA 1
ATOM 7779 C C . GLN B 1 90 ? 38.560 -10.781 73.748 1.00 11.23 90 GLN B C 1
ATOM 7780 O O . GLN B 1 90 ? 39.056 -11.597 72.963 1.00 11.21 90 GLN B O 1
ATOM 7794 N N . ALA B 1 91 ? 37.967 -9.662 73.326 1.00 10.15 91 ALA B N 1
ATOM 7795 C CA . ALA B 1 91 ? 37.896 -9.356 71.902 1.00 14.13 91 ALA B CA 1
ATOM 7796 C C . ALA B 1 91 ? 39.285 -9.154 71.311 1.00 9.73 91 ALA B C 1
ATOM 7797 O O . ALA B 1 91 ? 39.583 -9.649 70.219 1.00 10.52 91 ALA B O 1
ATOM 7804 N N . LEU B 1 92 ? 40.154 -8.432 72.022 1.00 11.39 92 LEU B N 1
ATOM 7805 C CA . LEU B 1 92 ? 41.529 -8.260 71.559 1.00 10.13 92 LEU B CA 1
ATOM 7806 C C . LEU B 1 92 ? 42.274 -9.591 71.541 1.00 9.68 92 LEU B C 1
ATOM 7807 O O . LEU B 1 92 ? 42.964 -9.914 70.565 1.00 9.71 92 LEU B O 1
ATOM 7823 N N . ALA B 1 93 ? 42.133 -10.387 72.602 1.00 9.40 93 ALA B N 1
ATOM 7824 C CA . ALA B 1 93 ? 42.758 -11.706 72.630 1.00 10.09 93 ALA B CA 1
ATOM 7825 C C . ALA B 1 93 ? 42.295 -12.568 71.458 1.00 11.45 93 ALA B C 1
ATOM 7826 O O . ALA B 1 93 ? 43.099 -13.270 70.831 1.00 10.52 93 ALA B O 1
ATOM 7833 N N . ASP B 1 94 ? 40.999 -12.534 71.146 1.00 11.72 94 ASP B N 1
ATOM 7834 C CA . ASP B 1 94 ? 40.483 -13.348 70.049 1.00 10.32 94 ASP B CA 1
ATOM 7835 C C . ASP B 1 94 ? 41.093 -12.934 68.719 1.00 8.52 94 ASP B C 1
ATOM 7836 O O . ASP B 1 94 ? 41.425 -13.788 67.888 1.00 9.71 94 ASP B O 1
ATOM 7845 N N . ILE B 1 95 ? 41.235 -11.628 68.491 1.00 9.37 95 ILE B N 1
ATOM 7846 C CA . ILE B 1 95 ? 41.822 -11.168 67.238 1.00 10.33 95 ILE B CA 1
ATOM 7847 C C . ILE B 1 95 ? 43.294 -11.552 67.172 1.00 8.67 95 ILE B C 1
ATOM 7848 O O . ILE B 1 95 ? 43.776 -12.049 66.147 1.00 8.18 95 ILE B O 1
ATOM 7864 N N . ALA B 1 96 ? 44.027 -11.348 68.268 1.00 8.44 96 ALA B N 1
ATOM 7865 C CA . ALA B 1 96 ? 45.442 -11.710 68.294 1.00 11.65 96 ALA B CA 1
ATOM 7866 C C . ALA B 1 96 ? 45.639 -13.203 68.064 1.00 10.37 96 ALA B C 1
ATOM 7867 O O . ALA B 1 96 ? 46.604 -13.613 67.408 1.00 9.30 96 ALA B O 1
ATOM 7874 N N . ALA B 1 97 ? 44.743 -14.033 68.605 1.00 10.47 97 ALA B N 1
ATOM 7875 C CA . ALA B 1 97 ? 44.848 -15.470 68.381 1.00 9.43 97 ALA B CA 1
ATOM 7876 C C . ALA B 1 97 ? 44.480 -15.829 66.948 1.00 8.77 97 ALA B C 1
ATOM 7877 O O . ALA B 1 97 ? 45.113 -16.698 66.337 1.00 10.02 97 ALA B O 1
ATOM 7884 N N . ASP B 1 98 ? 43.484 -15.147 66.378 1.00 9.31 98 ASP B N 1
ATOM 7885 C CA . ASP B 1 98 ? 43.027 -15.501 65.039 1.00 11.89 98 ASP B CA 1
ATOM 7886 C C . ASP B 1 98 ? 44.122 -15.283 64.003 1.00 12.18 98 ASP B C 1
ATOM 7887 O O . ASP B 1 98 ? 44.256 -16.071 63.058 1.00 11.90 98 ASP B O 1
ATOM 7896 N N . CYS B 1 99 ? 44.902 -14.212 64.147 1.00 9.35 99 CYS B N 1
ATOM 7897 C CA . CYS B 1 99 ? 46.010 -13.951 63.238 1.00 8.38 99 CYS B CA 1
ATOM 7898 C C . CYS B 1 99 ? 47.358 -14.370 63.814 1.00 7.86 99 CYS B C 1
ATOM 7899 O O . CYS B 1 99 ? 48.392 -14.098 63.196 1.00 8.97 99 CYS B O 1
ATOM 7907 N N . GLN B 1 100 ? 47.369 -15.044 64.965 1.00 8.27 100 GLN B N 1
ATOM 7908 C CA . GLN B 1 100 ? 48.602 -15.534 65.583 1.00 8.61 100 GLN B CA 1
ATOM 7909 C C . GLN B 1 100 ? 49.650 -14.424 65.675 1.00 9.76 100 GLN B C 1
ATOM 7910 O O . GLN B 1 100 ? 50.804 -14.585 65.278 1.00 10.13 100 GLN B O 1
ATOM 7924 N N . ALA B 1 101 ? 49.232 -13.289 66.231 1.00 9.30 101 ALA B N 1
ATOM 7925 C CA . ALA B 1 101 ? 50.088 -12.113 66.289 1.00 9.10 101 ALA B CA 1
ATOM 7926 C C . ALA B 1 101 ? 51.331 -12.371 67.132 1.00 8.47 101 ALA B C 1
ATOM 7927 O O . ALA B 1 101 ? 51.266 -13.008 68.188 1.00 10.92 101 ALA B O 1
ATOM 7934 N N . SER B 1 102 ? 52.468 -11.859 66.651 1.00 7.25 102 SER B N 1
ATOM 7935 C CA . SER B 1 102 ? 53.701 -11.865 67.428 1.00 8.57 102 SER B CA 1
ATOM 7936 C C . SER B 1 102 ? 53.792 -10.672 68.367 1.00 9.65 102 SER B C 1
ATOM 7937 O O . SER B 1 102 ? 54.517 -10.738 69.364 1.00 12.36 102 SER B O 1
ATOM 7945 N N . LEU B 1 103 ? 53.056 -9.603 68.084 1.00 9.54 103 LEU B N 1
ATOM 7946 C CA . LEU B 1 103 ? 53.196 -8.348 68.802 1.00 9.31 103 LEU B CA 1
ATOM 7947 C C . LEU B 1 103 ? 51.853 -7.647 68.820 1.00 9.84 103 LEU B C 1
ATOM 7948 O O . LEU B 1 103 ? 51.135 -7.641 67.817 1.00 7.36 103 LEU B O 1
ATOM 7964 N N . VAL B 1 104 ? 51.520 -7.063 69.967 1.00 8.88 104 VAL B N 1
ATOM 7965 C CA . VAL B 1 104 ? 50.378 -6.170 70.102 1.00 10.05 104 VAL B CA 1
ATOM 7966 C C . VAL B 1 104 ? 50.885 -4.872 70.708 1.00 11.13 104 VAL B C 1
ATOM 7967 O O . VAL B 1 104 ? 51.619 -4.893 71.702 1.00 11.16 104 VAL B O 1
ATOM 7980 N N . VAL B 1 105 ? 50.521 -3.748 70.096 1.00 9.11 105 VAL B N 1
ATOM 7981 C CA . VAL B 1 105 ? 50.888 -2.426 70.589 1.00 8.32 105 VAL B CA 1
ATOM 7982 C C . VAL B 1 105 ? 49.621 -1.748 71.081 1.00 9.37 105 VAL B C 1
ATOM 7983 O O . VAL B 1 105 ? 48.630 -1.658 70.345 1.00 9.92 105 VAL B O 1
ATOM 7996 N N . ARG B 1 106 ? 49.655 -1.279 72.325 1.00 10.84 106 ARG B N 1
ATOM 7997 C CA . ARG B 1 106 ? 48.473 -0.795 73.021 1.00 12.00 106 ARG B CA 1
ATOM 7998 C C . ARG B 1 106 ? 48.730 0.599 73.572 1.00 14.80 106 ARG B C 1
ATOM 7999 O O . ARG B 1 106 ? 49.860 1.095 73.584 1.00 13.88 106 ARG B O 1
ATOM 8020 N N . GLU B 1 107 ? 47.655 1.226 74.043 1.00 13.38 107 GLU B N 1
ATOM 8021 C CA . GLU B 1 107 ? 47.778 2.507 74.717 1.00 15.50 107 GLU B CA 1
ATOM 8022 C C . GLU B 1 107 ? 48.483 2.328 76.061 1.00 14.95 107 GLU B C 1
ATOM 8023 O O . GLU B 1 107 ? 48.566 1.227 76.617 1.00 14.55 107 GLU B O 1
ATOM 8035 N N . ALA B 1 108 ? 49.019 3.432 76.572 1.00 16.68 108 ALA B N 1
ATOM 8036 C CA . ALA B 1 108 ? 49.762 3.386 77.822 1.00 15.99 108 ALA B CA 1
ATOM 8037 C C . ALA B 1 108 ? 48.913 2.780 78.931 1.00 16.78 108 ALA B C 1
ATOM 8038 O O . ALA B 1 108 ? 47.701 3.004 79.005 1.00 18.46 108 ALA B O 1
ATOM 8045 N N . ASP B 1 109 ? 49.561 1.991 79.788 1.00 15.46 109 ASP B N 1
ATOM 8046 C CA . ASP B 1 109 ? 48.961 1.370 80.964 1.00 18.10 109 ASP B CA 1
ATOM 8047 C C . ASP B 1 109 ? 48.005 0.227 80.644 1.00 15.21 109 ASP B C 1
ATOM 8048 O O . ASP B 1 109 ? 47.361 -0.295 81.560 1.00 18.00 109 ASP B O 1
ATOM 8057 N N . ALA B 1 110 ? 47.884 -0.180 79.384 1.00 14.07 110 ALA B N 1
ATOM 8058 C CA . ALA B 1 110 ? 47.015 -1.299 79.065 1.00 15.36 110 ALA B CA 1
ATOM 8059 C C . ALA B 1 110 ? 47.567 -2.606 79.644 1.00 14.99 110 ALA B C 1
ATOM 8060 O O . ALA B 1 110 ? 48.781 -2.768 79.792 1.00 16.39 110 ALA B O 1
ATOM 8067 N N . PRO B 1 111 ? 46.690 -3.557 79.965 1.00 16.11 111 PRO B N 1
ATOM 8068 C CA . PRO B 1 111 ? 47.144 -4.867 80.451 1.00 17.11 111 PRO B CA 1
ATOM 8069 C C . PRO B 1 111 ? 47.857 -5.688 79.384 1.00 13.83 111 PRO B C 1
ATOM 8070 O O . PRO B 1 111 ? 47.720 -5.472 78.176 1.00 13.17 111 PRO B O 1
ATOM 8081 N N . SER B 1 112 ? 48.661 -6.630 79.862 1.00 14.36 112 SER B N 1
ATOM 8082 C CA . SER B 1 112 ? 49.335 -7.570 78.980 1.00 12.87 112 SER B CA 1
ATOM 8083 C C . SER B 1 112 ? 48.385 -8.673 78.529 1.00 12.53 112 SER B C 1
ATOM 8084 O O . SER B 1 112 ? 47.525 -9.127 79.288 1.00 16.16 112 SER B O 1
ATOM 8092 N N . LEU B 1 113 ? 48.553 -9.103 77.283 1.00 11.73 113 LEU B N 1
ATOM 8093 C CA . LEU B 1 113 ? 47.801 -10.236 76.762 1.00 12.28 113 LEU B CA 1
ATOM 8094 C C . LEU B 1 113 ? 48.337 -11.532 77.361 1.00 13.29 113 LEU B C 1
ATOM 8095 O O . LEU B 1 113 ? 49.534 -11.653 77.643 1.00 13.67 113 LEU B O 1
ATOM 8111 N N . SER B 1 114 ? 47.433 -12.475 77.624 1.00 12.45 114 SER B N 1
ATOM 8112 C CA . SER B 1 114 ? 47.782 -13.770 78.196 1.00 13.35 114 SER B CA 1
ATOM 8113 C C . SER B 1 114 ? 47.108 -14.896 77.419 1.00 13.74 114 SER B C 1
ATOM 8114 O O . SER B 1 114 ? 46.424 -14.677 76.419 1.00 12.62 114 SER B O 1
ATOM 8122 N N . GLY B 1 115 ? 47.302 -16.123 77.897 1.00 15.09 115 GLY B N 1
ATOM 8123 C CA . GLY B 1 115 ? 46.758 -17.281 77.233 1.00 13.49 115 GLY B CA 1
ATOM 8124 C C . GLY B 1 115 ? 47.714 -17.919 76.249 1.00 14.92 115 GLY B C 1
ATOM 8125 O O . GLY B 1 115 ? 48.861 -17.494 76.084 1.00 13.28 115 GLY B O 1
ATOM 8129 N N . PRO B 1 116 ? 47.248 -18.969 75.578 1.00 12.36 116 PRO B N 1
ATOM 8130 C CA . PRO B 1 116 ? 48.120 -19.710 74.658 1.00 11.29 116 PRO B CA 1
ATOM 8131 C C . PRO B 1 116 ? 48.736 -18.816 73.589 1.00 10.26 116 PRO B C 1
ATOM 8132 O O . PRO B 1 116 ? 48.046 -18.044 72.916 1.00 10.94 116 PRO B O 1
ATOM 8143 N N . LEU B 1 117 ? 50.059 -18.932 73.447 1.00 12.84 117 LEU B N 1
ATOM 8144 C CA . LEU B 1 117 ? 50.827 -18.187 72.447 1.00 11.62 117 LEU B CA 1
ATOM 8145 C C . LEU B 1 117 ? 50.568 -16.685 72.524 1.00 12.76 117 LEU B C 1
ATOM 8146 O O . LEU B 1 117 ? 50.490 -15.996 71.504 1.00 13.13 117 LEU B O 1
ATOM 8162 N N . ALA B 1 118 ? 50.457 -16.164 73.741 1.00 11.01 118 ALA B N 1
ATOM 8163 C CA . ALA B 1 118 ? 50.116 -14.758 73.887 1.00 13.69 118 ALA B CA 1
ATOM 8164 C C . ALA B 1 118 ? 51.182 -13.907 73.196 1.00 15.96 118 ALA B C 1
ATOM 8165 O O . ALA B 1 118 ? 52.375 -14.216 73.291 1.00 17.31 118 ALA B O 1
ATOM 8172 N N . PRO B 1 119 ? 50.798 -12.841 72.495 1.00 12.98 119 PRO B N 1
ATOM 8173 C CA . PRO B 1 119 ? 51.801 -11.948 71.905 1.00 13.58 119 PRO B CA 1
ATOM 8174 C C . PRO B 1 119 ? 52.544 -11.125 72.946 1.00 12.35 119 PRO B C 1
ATOM 8175 O O . PRO B 1 119 ? 52.070 -10.899 74.059 1.00 14.60 119 PRO B O 1
ATOM 8186 N N . LEU B 1 120 ? 53.728 -10.657 72.546 1.00 10.70 120 LEU B N 1
ATOM 8187 C CA . LEU B 1 120 ? 54.405 -9.571 73.247 1.00 9.82 120 LEU B CA 1
ATOM 8188 C C . LEU B 1 120 ? 53.536 -8.320 73.211 1.00 9.84 120 LEU B C 1
ATOM 8189 O O . LEU B 1 120 ? 53.015 -7.955 72.154 1.00 10.00 120 LEU B O 1
ATOM 8205 N N . THR B 1 121 ? 53.376 -7.660 74.357 1.00 9.49 121 THR B N 1
ATOM 8206 C CA . THR B 1 121 ? 52.602 -6.428 74.442 1.00 10.70 121 THR B CA 1
ATOM 8207 C C . THR B 1 121 ? 53.552 -5.266 74.693 1.00 10.37 121 THR B C 1
ATOM 8208 O O . THR B 1 121 ? 54.326 -5.287 75.657 1.00 11.44 121 THR B O 1
ATOM 8219 N N . LEU B 1 122 ? 53.484 -4.255 73.828 1.00 10.76 122 LEU B N 1
ATOM 8220 C CA . LEU B 1 122 ? 54.193 -2.997 74.009 1.00 11.04 122 LEU B CA 1
ATOM 8221 C C . LEU B 1 122 ? 53.174 -1.871 74.120 1.00 11.07 122 LEU B C 1
ATOM 8222 O O . LEU B 1 122 ? 52.042 -1.983 73.641 1.00 9.47 122 LEU B O 1
ATOM 8238 N N . ARG B 1 123 ? 53.588 -0.768 74.738 1.00 12.20 123 ARG B N 1
ATOM 8239 C CA . ARG B 1 123 ? 52.680 0.331 75.030 1.00 12.93 123 ARG B CA 1
ATOM 8240 C C . ARG B 1 123 ? 53.183 1.645 74.451 1.00 12.68 123 ARG B C 1
ATOM 8241 O O . ARG B 1 123 ? 54.388 1.926 74.454 1.00 14.40 123 ARG B O 1
ATOM 8262 N N . ALA B 1 124 ? 52.239 2.444 73.966 1.00 13.20 124 ALA B N 1
ATOM 8263 C CA . ALA B 1 124 ? 52.503 3.819 73.586 1.00 15.05 124 ALA B CA 1
ATOM 8264 C C . ALA B 1 124 ? 52.850 4.645 74.820 1.00 18.10 124 ALA B C 1
ATOM 8265 O O . ALA B 1 124 ? 52.539 4.278 75.957 1.00 18.86 124 ALA B O 1
ATOM 8272 N N . ALA B 1 125 ? 53.499 5.780 74.581 1.00 16.90 125 ALA B N 1
ATOM 8273 C CA . ALA B 1 125 ? 53.858 6.685 75.659 1.00 21.86 125 ALA B CA 1
ATOM 8274 C C . ALA B 1 125 ? 52.649 7.504 76.089 1.00 24.95 125 ALA B C 1
ATOM 8275 O O . ALA B 1 125 ? 51.748 7.790 75.296 1.00 28.70 125 ALA B O 1
ATOM 8282 N N . ALA B 1 126 ? 52.622 7.857 77.370 1.00 27.69 126 ALA B N 1
ATOM 8283 C CA . ALA B 1 126 ? 51.661 8.835 77.847 1.00 28.69 126 ALA B CA 1
ATOM 8284 C C . ALA B 1 126 ? 52.024 10.217 77.312 1.00 25.66 126 ALA B C 1
ATOM 8285 O O . ALA B 1 126 ? 53.160 10.476 76.906 1.00 27.72 126 ALA B O 1
ATOM 8292 N N . GLY B 1 127 ? 51.040 11.112 77.306 1.00 30.86 127 GLY B N 1
ATOM 8293 C CA . GLY B 1 127 ? 51.276 12.479 76.894 1.00 34.16 127 GLY B CA 1
ATOM 8294 C C . GLY B 1 127 ? 50.999 12.777 75.437 1.00 32.36 127 GLY B C 1
ATOM 8295 O O . GLY B 1 127 ? 51.163 13.930 75.019 1.00 32.85 127 GLY B O 1
ATOM 8299 N N . ARG B 1 128 ? 50.602 11.781 74.653 1.00 26.55 128 ARG B N 1
ATOM 8300 C CA . ARG B 1 128 ? 50.256 11.964 73.248 1.00 24.44 128 ARG B CA 1
ATOM 8301 C C . ARG B 1 128 ? 51.344 12.717 72.476 1.00 20.89 128 ARG B C 1
ATOM 8302 O O . ARG B 1 128 ? 51.076 13.764 71.879 1.00 20.12 128 ARG B O 1
ATOM 8323 N N . PRO B 1 129 ? 52.574 12.210 72.466 1.00 21.54 129 PRO B N 1
ATOM 8324 C CA . PRO B 1 129 ? 53.636 12.871 71.702 1.00 19.27 129 PRO B CA 1
ATOM 8325 C C . PRO B 1 129 ? 53.363 12.809 70.208 1.00 17.94 129 PRO B C 1
ATOM 8326 O O . PRO B 1 129 ? 52.625 11.955 69.713 1.00 16.58 129 PRO B O 1
ATOM 8337 N N . LEU B 1 130 ? 53.967 13.753 69.482 1.00 16.38 130 LEU B N 1
ATOM 8338 C CA . LEU B 1 130 ? 53.815 13.762 68.031 1.00 14.46 130 LEU B CA 1
ATOM 8339 C C . LEU B 1 130 ? 54.359 12.481 67.408 1.00 13.31 130 LEU B C 1
ATOM 8340 O O . LEU B 1 130 ? 53.729 11.898 66.520 1.00 12.14 130 LEU B O 1
ATOM 8356 N N . LEU B 1 131 ? 55.519 12.020 67.869 1.00 14.73 131 LEU B N 1
ATOM 8357 C CA . LEU B 1 131 ? 56.130 10.793 67.377 1.00 18.08 131 LEU B CA 1
ATOM 8358 C C . LEU B 1 131 ? 56.518 9.929 68.567 1.00 19.41 131 LEU B C 1
ATOM 8359 O O . LEU B 1 131 ? 57.198 10.396 69.486 1.00 26.32 131 LEU B O 1
ATOM 8375 N N . ASP B 1 132 ? 56.081 8.676 68.543 1.00 15.60 132 ASP B N 1
ATOM 8376 C CA . ASP B 1 132 ? 56.243 7.741 69.646 1.00 15.16 132 ASP B CA 1
ATOM 8377 C C . ASP B 1 132 ? 57.156 6.604 69.210 1.00 13.32 132 ASP B C 1
ATOM 8378 O O . ASP B 1 132 ? 57.056 6.118 68.081 1.00 11.30 132 ASP B O 1
ATOM 8387 N N . ASP B 1 133 ? 58.040 6.168 70.105 1.00 15.78 133 ASP B N 1
ATOM 8388 C CA . ASP B 1 133 ? 58.890 5.019 69.821 1.00 15.60 133 ASP B CA 1
ATOM 8389 C C . ASP B 1 133 ? 58.292 3.707 70.308 1.00 13.70 133 ASP B C 1
ATOM 8390 O O . ASP B 1 133 ? 58.829 2.640 69.991 1.00 14.13 133 ASP B O 1
ATOM 8399 N N . PHE B 1 134 ? 57.191 3.756 71.057 1.00 12.32 134 PHE B N 1
ATOM 8400 C CA . PHE B 1 134 ? 56.500 2.551 71.511 1.00 10.84 134 PHE B CA 1
ATOM 8401 C C . PHE B 1 134 ? 57.428 1.628 72.294 1.00 11.74 134 PHE B C 1
ATOM 8402 O O . PHE B 1 134 ? 57.301 0.402 72.231 1.00 15.64 134 PHE B O 1
ATOM 8419 N N . SER B 1 135 ? 58.358 2.229 73.038 1.00 12.51 135 SER B N 1
ATOM 8420 C CA . SER B 1 135 ? 59.349 1.559 73.878 1.00 14.96 135 SER B CA 1
ATOM 8421 C C . SER B 1 135 ? 60.438 0.847 73.081 1.00 13.02 135 SER B C 1
ATOM 8422 O O . SER B 1 135 ? 61.257 0.137 73.673 1.00 11.64 135 SER B O 1
ATOM 8430 N N . LEU B 1 136 ? 60.494 1.033 71.760 1.00 12.06 136 LEU B N 1
ATOM 8431 C CA . LEU B 1 136 ? 61.461 0.284 70.965 1.00 12.75 136 LEU B CA 1
ATOM 8432 C C . LEU B 1 136 ? 62.894 0.704 71.267 1.00 11.61 136 LEU B C 1
ATOM 8433 O O . LEU B 1 136 ? 63.799 -0.135 71.221 1.00 11.95 136 LEU B O 1
ATOM 8449 N N . ASP B 1 137 ? 63.130 1.984 71.570 1.00 11.59 137 ASP B N 1
ATOM 8450 C CA . ASP B 1 137 ? 64.478 2.418 71.922 1.00 13.25 137 ASP B CA 1
ATOM 8451 C C . ASP B 1 137 ? 65.017 1.608 73.094 1.00 12.65 137 ASP B C 1
ATOM 8452 O O . ASP B 1 137 ? 66.163 1.145 73.072 1.00 15.58 137 ASP B O 1
ATOM 8461 N N . ALA B 1 138 ? 64.198 1.432 74.133 1.00 13.47 138 ALA B N 1
ATOM 8462 C CA . ALA B 1 138 ? 64.625 0.698 75.317 1.00 14.24 138 ALA B CA 1
ATOM 8463 C C . ALA B 1 138 ? 64.665 -0.804 75.068 1.00 16.07 138 ALA B C 1
ATOM 8464 O O . ALA B 1 138 ? 65.463 -1.511 75.693 1.00 16.62 138 ALA B O 1
ATOM 8471 N N . LEU B 1 139 ? 63.822 -1.308 74.166 1.00 13.39 139 LEU B N 1
ATOM 8472 C CA . LEU B 1 139 ? 63.713 -2.750 73.969 1.00 15.14 139 LEU B CA 1
ATOM 8473 C C . LEU B 1 139 ? 64.811 -3.279 73.054 1.00 13.58 139 LEU B C 1
ATOM 8474 O O . LEU B 1 139 ? 65.473 -4.270 73.386 1.00 14.82 139 LEU B O 1
ATOM 8490 N N . VAL B 1 140 ? 65.033 -2.624 71.913 1.00 11.97 140 VAL B N 1
ATOM 8491 C CA . VAL B 1 140 ? 65.967 -3.109 70.902 1.00 12.83 140 VAL B CA 1
ATOM 8492 C C . VAL B 1 140 ? 67.068 -2.111 70.570 1.00 13.10 140 VAL B C 1
ATOM 8493 O O . VAL B 1 140 ? 67.877 -2.377 69.674 1.00 12.01 140 VAL B O 1
ATOM 8506 N N . GLY B 1 141 ? 67.129 -0.975 71.258 1.00 13.46 141 GLY B N 1
ATOM 8507 C CA . GLY B 1 141 ? 68.144 0.018 71.001 1.00 14.05 141 GLY B CA 1
ATOM 8508 C C . GLY B 1 141 ? 67.708 1.048 69.976 1.00 12.47 141 GLY B C 1
ATOM 8509 O O . GLY B 1 141 ? 66.724 0.862 69.255 1.00 11.96 141 GLY B O 1
ATOM 8513 N N . PRO B 1 142 ? 68.456 2.147 69.876 1.00 14.28 142 PRO B N 1
ATOM 8514 C CA . PRO B 1 142 ? 68.116 3.196 68.909 1.00 18.73 142 PRO B CA 1
ATOM 8515 C C . PRO B 1 142 ? 68.225 2.714 67.468 1.00 16.42 142 PRO B C 1
ATOM 8516 O O . PRO B 1 142 ? 68.813 1.673 67.165 1.00 15.76 142 PRO B O 1
ATOM 8527 N N . ALA B 1 143 ? 67.634 3.503 66.574 1.00 13.25 143 ALA B N 1
ATOM 8528 C CA . ALA B 1 143 ? 67.496 3.133 65.175 1.00 13.78 143 ALA B CA 1
ATOM 8529 C C . ALA B 1 143 ? 68.817 3.250 64.420 1.00 14.03 143 ALA B C 1
ATOM 8530 O O . ALA B 1 143 ? 69.749 3.950 64.832 1.00 15.13 143 ALA B O 1
ATOM 8537 N N . ASP B 1 144 ? 68.877 2.547 63.288 1.00 17.50 144 ASP B N 1
ATOM 8538 C CA . ASP B 1 144 ? 69.885 2.795 62.269 1.00 19.87 144 ASP B CA 1
ATOM 8539 C C . ASP B 1 144 ? 69.617 4.144 61.599 1.00 19.14 144 ASP B C 1
ATOM 8540 O O . ASP B 1 144 ? 68.533 4.719 61.712 1.00 22.13 144 ASP B O 1
ATOM 8549 N N . LEU B 1 145 ? 70.614 4.639 60.865 1.00 18.84 145 LEU B N 1
ATOM 8550 C CA . LEU B 1 145 ? 70.556 5.987 60.308 1.00 23.95 145 LEU B CA 1
ATOM 8551 C C . LEU B 1 145 ? 70.045 6.064 58.877 1.00 28.14 145 LEU B C 1
ATOM 8552 O O . LEU B 1 145 ? 69.457 7.084 58.499 1.00 31.41 145 LEU B O 1
ATOM 8568 N N . ASP B 1 146 ? 70.250 5.029 58.069 1.00 22.84 146 ASP B N 1
ATOM 8569 C CA . ASP B 1 146 ? 69.907 5.074 56.654 1.00 20.85 146 ASP B CA 1
ATOM 8570 C C . ASP B 1 146 ? 69.359 3.707 56.246 1.00 17.77 146 ASP B C 1
ATOM 8571 O O . ASP B 1 146 ? 69.865 3.034 55.354 1.00 20.37 146 ASP B O 1
ATOM 8580 N N . TRP B 1 147 ? 68.283 3.297 56.907 1.00 17.10 147 TRP B N 1
ATOM 8581 C CA . TRP B 1 147 ? 67.708 1.983 56.681 1.00 14.67 147 TRP B CA 1
ATOM 8582 C C . TRP B 1 147 ? 66.902 1.976 55.388 1.00 13.55 147 TRP B C 1
ATOM 8583 O O . TRP B 1 147 ? 66.221 2.952 55.063 1.00 15.16 147 TRP B O 1
ATOM 8604 N N . SER B 1 148 ? 66.985 0.867 54.650 1.00 14.80 148 SER B N 1
ATOM 8605 C CA . SER B 1 148 ? 66.222 0.728 53.412 1.00 15.88 148 SER B CA 1
ATOM 8606 C C . SER B 1 148 ? 66.006 -0.733 53.033 1.00 15.74 148 SER B C 1
ATOM 8607 O O . SER B 1 148 ? 65.843 -1.051 51.851 1.00 15.06 148 SER B O 1
ATOM 8615 N N . ALA B 1 149 ? 65.990 -1.629 54.018 1.00 14.76 149 ALA B N 1
ATOM 8616 C CA . ALA B 1 149 ? 65.937 -3.068 53.754 1.00 17.62 149 ALA B CA 1
ATOM 8617 C C . ALA B 1 149 ? 64.490 -3.560 53.645 1.00 15.46 149 ALA B C 1
ATOM 8618 O O . ALA B 1 149 ? 64.052 -4.463 54.356 1.00 14.09 149 ALA B O 1
ATOM 8625 N N . PHE B 1 150 ? 63.749 -2.945 52.723 1.00 12.96 150 PHE B N 1
ATOM 8626 C CA . PHE B 1 150 ? 62.355 -3.311 52.510 1.00 12.85 150 PHE B CA 1
ATOM 8627 C C . PHE B 1 150 ? 62.230 -4.794 52.190 1.00 14.15 150 PHE B C 1
ATOM 8628 O O . PHE B 1 150 ? 63.038 -5.358 51.445 1.00 16.11 150 PHE B O 1
ATOM 8645 N N . HIS B 1 151 ? 61.193 -5.421 52.738 1.00 12.85 151 HIS B N 1
ATOM 8646 C CA . HIS B 1 151 ? 60.855 -6.797 52.398 1.00 11.63 151 HIS B CA 1
ATOM 8647 C C . HIS B 1 151 ? 59.948 -6.773 51.176 1.00 12.35 151 HIS B C 1
ATOM 8648 O O . HIS B 1 151 ? 58.781 -6.373 51.261 1.00 12.24 151 HIS B O 1
ATOM 8662 N N . ARG B 1 152 ? 60.480 -7.205 50.043 1.00 12.27 152 ARG B N 1
ATOM 8663 C CA A ARG B 1 152 ? 59.732 -7.218 48.799 0.58 13.68 152 ARG B CA 1
ATOM 8664 C CA B ARG B 1 152 ? 59.742 -7.223 48.789 0.42 13.70 152 ARG B CA 1
ATOM 8665 C C . ARG B 1 152 ? 59.152 -8.607 48.566 1.00 13.96 152 ARG B C 1
ATOM 8666 O O . ARG B 1 152 ? 59.823 -9.622 48.775 1.00 16.34 152 ARG B O 1
ATOM 8707 N N . GLN B 1 153 ? 57.890 -8.641 48.151 1.00 11.72 153 GLN B N 1
ATOM 8708 C CA . GLN B 1 153 ? 57.155 -9.886 48.018 1.00 12.01 153 GLN B CA 1
ATOM 8709 C C . GLN B 1 153 ? 56.225 -9.793 46.818 1.00 12.57 153 GLN B C 1
ATOM 8710 O O . GLN B 1 153 ? 56.124 -8.754 46.160 1.00 12.44 153 GLN B O 1
ATOM 8724 N N . ASP B 1 154 ? 55.543 -10.899 46.544 1.00 13.32 154 ASP B N 1
ATOM 8725 C CA A ASP B 1 154 ? 54.599 -10.929 45.443 0.59 15.04 154 ASP B CA 1
ATOM 8726 C CA B ASP B 1 154 ? 54.574 -10.957 45.456 0.41 15.03 154 ASP B CA 1
ATOM 8727 C C . ASP B 1 154 ? 53.507 -9.886 45.674 1.00 13.29 154 ASP B C 1
ATOM 8728 O O . ASP B 1 154 ? 52.973 -9.784 46.784 1.00 12.59 154 ASP B O 1
ATOM 8745 N N . PRO B 1 155 ? 53.153 -9.087 44.658 1.00 12.10 155 PRO B N 1
ATOM 8746 C CA . PRO B 1 155 ? 52.128 -8.049 44.877 1.00 12.80 155 PRO B CA 1
ATOM 8747 C C . PRO B 1 155 ? 50.775 -8.593 45.286 1.00 9.61 155 PRO B C 1
ATOM 8748 O O . PRO B 1 155 ? 49.945 -7.827 45.790 1.00 10.28 155 PRO B O 1
ATOM 8759 N N . ALA B 1 156 ? 50.512 -9.879 45.081 1.00 11.44 156 ALA B N 1
ATOM 8760 C CA . ALA B 1 156 ? 49.240 -10.468 45.467 1.00 11.39 156 ALA B CA 1
ATOM 8761 C C . ALA B 1 156 ? 49.245 -11.000 46.892 1.00 10.25 156 ALA B C 1
ATOM 8762 O O . ALA B 1 156 ? 48.181 -11.378 47.399 1.00 11.78 156 ALA B O 1
ATOM 8769 N N . ALA B 1 157 ? 50.402 -11.028 47.548 1.00 10.54 157 ALA B N 1
ATOM 8770 C CA . ALA B 1 157 ? 50.495 -11.587 48.888 1.00 13.14 157 ALA B CA 1
ATOM 8771 C C . ALA B 1 157 ? 49.955 -10.616 49.931 1.00 13.15 157 ALA B C 1
ATOM 8772 O O . ALA B 1 157 ? 49.976 -9.393 49.750 1.00 12.37 157 ALA B O 1
ATOM 8779 N N . ALA B 1 158 ? 49.507 -11.183 51.051 1.00 10.51 158 ALA B N 1
ATOM 8780 C CA . ALA B 1 158 ? 48.949 -10.387 52.134 1.00 10.61 158 ALA B CA 1
ATOM 8781 C C . ALA B 1 158 ? 49.972 -9.390 52.659 1.00 10.21 158 ALA B C 1
ATOM 8782 O O . ALA B 1 158 ? 51.115 -9.744 52.964 1.00 10.19 158 ALA B O 1
ATOM 8789 N N . CYS B 1 159 ? 49.528 -8.143 52.777 1.00 8.86 159 CYS B N 1
ATOM 8790 C CA A CYS B 1 159 ? 50.327 -7.020 53.259 0.44 12.85 159 CYS B CA 1
ATOM 8791 C CA B CYS B 1 159 ? 50.324 -7.025 53.254 0.56 12.77 159 CYS B CA 1
ATOM 8792 C C . CYS B 1 159 ? 49.885 -6.534 54.626 1.00 9.59 159 CYS B C 1
ATOM 8793 O O . CYS B 1 159 ? 50.728 -6.158 55.451 1.00 10.09 159 CYS B O 1
ATOM 8808 N N . PHE B 1 160 ? 48.582 -6.518 54.871 1.00 8.41 160 PHE B N 1
ATOM 8809 C CA . PHE B 1 160 ? 48.002 -6.124 56.146 1.00 6.69 160 PHE B CA 1
ATOM 8810 C C . PHE B 1 160 ? 46.618 -6.754 56.221 1.00 6.27 160 PHE B C 1
ATOM 8811 O O . PHE B 1 160 ? 46.105 -7.288 55.234 1.00 6.58 160 PHE B O 1
ATOM 8828 N N . LEU B 1 161 ? 46.025 -6.703 57.408 1.00 6.67 161 LEU B N 1
ATOM 8829 C CA . LEU B 1 161 ? 44.705 -7.267 57.643 1.00 8.46 161 LEU B CA 1
ATOM 8830 C C . LEU B 1 161 ? 43.761 -6.177 58.127 1.00 6.42 161 LEU B C 1
ATOM 8831 O O . LEU B 1 161 ? 44.180 -5.208 58.769 1.00 8.25 161 LEU B O 1
ATOM 8847 N N . GLN B 1 162 ? 42.478 -6.340 57.810 1.00 5.37 162 GLN B N 1
ATOM 8848 C CA . GLN B 1 162 ? 41.424 -5.506 58.369 1.00 4.93 162 GLN B CA 1
ATOM 8849 C C . GLN B 1 162 ? 40.369 -6.426 58.957 1.00 6.70 162 GLN B C 1
ATOM 8850 O O . GLN B 1 162 ? 39.806 -7.258 58.239 1.00 8.93 162 GLN B O 1
ATOM 8864 N N . TYR B 1 163 ? 40.106 -6.278 60.251 1.00 7.52 163 TYR B N 1
ATOM 8865 C CA . TYR B 1 163 ? 39.078 -7.052 60.931 1.00 8.69 163 TYR B CA 1
ATOM 8866 C C . TYR B 1 163 ? 37.754 -6.300 60.906 1.00 13.47 163 TYR B C 1
ATOM 8867 O O . TYR B 1 163 ? 37.692 -5.122 61.273 1.00 13.89 163 TYR B O 1
ATOM 8885 N N . THR B 1 164 ? 36.710 -6.973 60.431 1.00 21.61 164 THR B N 1
ATOM 8886 C CA . THR B 1 164 ? 35.370 -6.400 60.411 1.00 32.03 164 THR B CA 1
ATOM 8887 C C . THR B 1 164 ? 34.543 -6.955 61.568 1.00 38.60 164 THR B C 1
ATOM 8888 O O . THR B 1 164 ? 33.316 -6.849 61.574 1.00 41.59 164 THR B O 1
ATOM 8892 N N A ALA B 1 170 ? 34.642 -15.045 67.229 0.45 27.83 170 ALA B N 1
ATOM 8893 N N B ALA B 1 170 ? 32.851 -13.915 65.520 0.55 26.07 170 ALA B N 1
ATOM 8894 C CA A ALA B 1 170 ? 35.036 -15.602 65.940 0.45 26.76 170 ALA B CA 1
ATOM 8895 C CA B ALA B 1 170 ? 32.295 -13.124 64.427 0.55 21.86 170 ALA B CA 1
ATOM 8896 C C A ALA B 1 170 ? 35.163 -14.496 64.896 0.45 22.54 170 ALA B C 1
ATOM 8897 C C B ALA B 1 170 ? 33.358 -12.437 63.558 0.55 16.67 170 ALA B C 1
ATOM 8898 O O A ALA B 1 170 ? 34.380 -14.437 63.948 0.45 25.24 170 ALA B O 1
ATOM 8899 O O B ALA B 1 170 ? 33.303 -12.542 62.336 0.55 14.17 170 ALA B O 1
ATOM 8910 N N A PRO B 1 171 ? 36.148 -13.620 65.074 0.45 15.32 171 PRO B N 1
ATOM 8911 N N B PRO B 1 171 ? 34.319 -11.734 64.166 0.55 18.33 171 PRO B N 1
ATOM 8912 C CA A PRO B 1 171 ? 36.337 -12.509 64.132 0.45 17.99 171 PRO B CA 1
ATOM 8913 C CA B PRO B 1 171 ? 35.278 -10.975 63.352 0.55 17.91 171 PRO B CA 1
ATOM 8914 C C A PRO B 1 171 ? 36.887 -12.988 62.795 0.45 18.39 171 PRO B C 1
ATOM 8915 C C B PRO B 1 171 ? 36.138 -11.883 62.485 0.55 17.51 171 PRO B C 1
ATOM 8916 O O A PRO B 1 171 ? 37.360 -14.117 62.647 0.45 21.03 171 PRO B O 1
ATOM 8917 O O B PRO B 1 171 ? 36.615 -12.931 62.926 0.55 18.43 171 PRO B O 1
ATOM 8938 N N A LYS B 1 172 ? 36.818 -12.093 61.807 0.45 17.32 172 LYS B N 1
ATOM 8939 N N B LYS B 1 172 ? 36.329 -11.464 61.237 0.55 17.31 172 LYS B N 1
ATOM 8940 C CA A LYS B 1 172 ? 37.291 -12.357 60.452 0.45 17.08 172 LYS B CA 1
ATOM 8941 C CA B LYS B 1 172 ? 37.189 -12.149 60.285 0.55 16.94 172 LYS B CA 1
ATOM 8942 C C A LYS B 1 172 ? 38.306 -11.295 60.049 0.45 15.52 172 LYS B C 1
ATOM 8943 C C B LYS B 1 172 ? 38.287 -11.199 59.839 0.55 15.56 172 LYS B C 1
ATOM 8944 O O A LYS B 1 172 ? 38.023 -10.095 60.131 0.45 18.40 172 LYS B O 1
ATOM 8945 O O B LYS B 1 172 ? 38.060 -9.995 59.691 0.55 17.24 172 LYS B O 1
ATOM 8982 N N . GLY B 1 173 ? 39.475 -11.745 59.597 1.00 11.44 173 GLY B N 1
ATOM 8983 C CA . GLY B 1 173 ? 40.545 -10.888 59.126 1.00 7.58 173 GLY B CA 1
ATOM 8984 C C . GLY B 1 173 ? 40.663 -10.868 57.613 1.00 8.59 173 GLY B C 1
ATOM 8985 O O . GLY B 1 173 ? 41.095 -11.844 56.995 1.00 10.68 173 GLY B O 1
ATOM 8990 N N . VAL B 1 174 ? 40.287 -9.753 57.004 1.00 7.39 174 VAL B N 1
ATOM 8991 C CA . VAL B 1 174 ? 40.392 -9.596 55.558 1.00 8.15 174 VAL B CA 1
ATOM 8992 C C . VAL B 1 174 ? 41.844 -9.328 55.183 1.00 6.25 174 VAL B C 1
ATOM 8993 O O . VAL B 1 174 ? 42.476 -8.408 55.712 1.00 7.67 174 VAL B O 1
ATOM 9006 N N . MET B 1 175 ? 42.377 -10.121 54.262 1.00 6.02 175 MET B N 1
ATOM 9007 C CA . MET B 1 175 ? 43.721 -9.880 53.748 1.00 7.26 175 MET B CA 1
ATOM 9008 C C . MET B 1 175 ? 43.692 -8.790 52.686 1.00 7.93 175 MET B C 1
ATOM 9009 O O . MET B 1 175 ? 42.827 -8.777 51.804 1.00 8.29 175 MET B O 1
ATOM 9023 N N . HIS B 1 176 ? 44.643 -7.869 52.771 1.00 6.07 176 HIS B N 1
ATOM 9024 C CA . HIS B 1 176 ? 44.851 -6.892 51.717 1.00 6.65 176 HIS B CA 1
ATOM 9025 C C . HIS B 1 176 ? 46.286 -6.971 51.232 1.00 7.07 176 HIS B C 1
ATOM 9026 O O . HIS B 1 176 ? 47.221 -7.090 52.028 1.00 7.99 176 HIS B O 1
ATOM 9040 N N . SER B 1 177 ? 46.438 -6.917 49.918 1.00 9.15 177 SER B N 1
ATOM 9041 C CA . SER B 1 177 ? 47.713 -7.042 49.234 1.00 11.31 177 SER B CA 1
ATOM 9042 C C . SER B 1 177 ? 48.092 -5.701 48.629 1.00 10.66 177 SER B C 1
ATOM 9043 O O . SER B 1 177 ? 47.274 -4.785 48.533 1.00 7.02 177 SER B O 1
ATOM 9051 N N . LEU B 1 178 ? 49.351 -5.602 48.202 1.00 9.49 178 LEU B N 1
ATOM 9052 C CA A LEU B 1 178 ? 49.800 -4.402 47.505 0.43 10.14 178 LEU B CA 1
ATOM 9053 C CA B LEU B 1 178 ? 49.806 -4.407 47.500 0.57 10.17 178 LEU B CA 1
ATOM 9054 C C . LEU B 1 178 ? 48.922 -4.124 46.292 1.00 9.08 178 LEU B C 1
ATOM 9055 O O . LEU B 1 178 ? 48.479 -2.993 46.080 1.00 8.26 178 LEU B O 1
ATOM 9086 N N . ARG B 1 179 ? 48.650 -5.154 45.491 1.00 7.73 179 ARG B N 1
ATOM 9087 C CA . ARG B 1 179 ? 47.923 -4.952 44.243 1.00 8.76 179 ARG B CA 1
ATOM 9088 C C . ARG B 1 179 ? 46.521 -4.410 44.495 1.00 8.64 179 ARG B C 1
ATOM 9089 O O . ARG B 1 179 ? 46.099 -3.425 43.874 1.00 8.57 179 ARG B O 1
ATOM 9110 N N . ASN B 1 180 ? 45.774 -5.034 45.404 1.00 8.67 180 ASN B N 1
ATOM 9111 C CA . ASN B 1 180 ? 44.403 -4.584 45.590 1.00 7.22 180 ASN B CA 1
ATOM 9112 C C . ASN B 1 180 ? 44.319 -3.316 46.431 1.00 5.92 180 ASN B C 1
ATOM 9113 O O . ASN B 1 180 ? 43.330 -2.584 46.313 1.00 6.75 180 ASN B O 1
ATOM 9124 N N . THR B 1 181 ? 45.354 -3.002 47.220 1.00 6.88 181 THR B N 1
ATOM 9125 C CA . THR B 1 181 ? 45.380 -1.723 47.923 1.00 7.63 181 THR B CA 1
ATOM 9126 C C . THR B 1 181 ? 45.586 -0.571 46.946 1.00 8.66 181 THR B C 1
ATOM 9127 O O . THR B 1 181 ? 44.827 0.406 46.952 1.00 9.41 181 THR B O 1
ATOM 9138 N N . LEU B 1 182 ? 46.609 -0.664 46.095 1.00 7.95 182 LEU B N 1
ATOM 9139 C CA . LEU B 1 182 ? 46.744 0.324 45.034 1.00 7.95 182 LEU B CA 1
ATOM 9140 C C . LEU B 1 182 ? 45.490 0.361 44.177 1.00 8.47 182 LEU B C 1
ATOM 9141 O O . LEU B 1 182 ? 45.090 1.430 43.704 1.00 8.35 182 LEU B O 1
ATOM 9157 N N . GLY B 1 183 ? 44.846 -0.790 43.993 1.00 7.66 183 GLY B N 1
ATOM 9158 C CA . GLY B 1 183 ? 43.636 -0.831 43.194 1.00 8.58 183 GLY B CA 1
ATOM 9159 C C . GLY B 1 183 ? 42.515 -0.009 43.797 1.00 8.90 183 GLY B C 1
ATOM 9160 O O . GLY B 1 183 ? 41.865 0.780 43.106 1.00 8.42 183 GLY B O 1
ATOM 9164 N N . PHE B 1 184 ? 42.257 -0.190 45.094 1.00 7.87 184 PHE B N 1
ATOM 9165 C CA . PHE B 1 184 ? 41.152 0.553 45.693 1.00 6.48 184 PHE B CA 1
ATOM 9166 C C . PHE B 1 184 ? 41.482 2.035 45.841 1.00 5.93 184 PHE B C 1
ATOM 9167 O O . PHE B 1 184 ? 40.585 2.881 45.754 1.00 6.78 184 PHE B O 1
ATOM 9184 N N . CYS B 1 185 ? 42.758 2.370 46.029 1.00 6.02 185 CYS B N 1
ATOM 9185 C CA . CYS B 1 185 ? 43.160 3.773 46.081 1.00 7.47 185 CYS B CA 1
ATOM 9186 C C . CYS B 1 185 ? 42.978 4.440 44.724 1.00 7.32 185 CYS B C 1
ATOM 9187 O O . CYS B 1 185 ? 42.415 5.538 44.626 1.00 8.37 185 CYS B O 1
ATOM 9195 N N . ARG B 1 186 ? 43.458 3.786 43.664 1.00 7.34 186 ARG B N 1
ATOM 9196 C CA A ARG B 1 186 ? 43.307 4.342 42.325 0.75 8.97 186 ARG B CA 1
ATOM 9197 C CA B ARG B 1 186 ? 43.306 4.309 42.309 0.25 8.79 186 ARG B CA 1
ATOM 9198 C C . ARG B 1 186 ? 41.839 4.576 41.993 1.00 7.36 186 ARG B C 1
ATOM 9199 O O . ARG B 1 186 ? 41.467 5.666 41.540 1.00 9.44 186 ARG B O 1
ATOM 9240 N N . ALA B 1 187 ? 40.987 3.574 42.218 1.00 7.43 187 ALA B N 1
ATOM 9241 C CA . ALA B 1 187 ? 39.583 3.704 41.839 1.00 7.35 187 ALA B CA 1
ATOM 9242 C C . ALA B 1 187 ? 38.898 4.841 42.588 1.00 6.80 187 ALA B C 1
ATOM 9243 O O . ALA B 1 187 ? 38.098 5.580 42.007 1.00 10.89 187 ALA B O 1
ATOM 9250 N N . PHE B 1 188 ? 39.182 4.995 43.881 1.00 8.51 188 PHE B N 1
ATOM 9251 C CA . PHE B 1 188 ? 38.435 5.958 44.688 1.00 6.56 188 PHE B CA 1
ATOM 9252 C C . PHE B 1 188 ? 39.122 7.320 44.761 1.00 7.60 188 PHE B C 1
ATOM 9253 O O . PHE B 1 188 ? 38.511 8.346 44.443 1.00 7.99 188 PHE B O 1
ATOM 9270 N N . ALA B 1 189 ? 40.385 7.343 45.193 1.00 9.61 189 ALA B N 1
ATOM 9271 C CA . ALA B 1 189 ? 41.079 8.611 45.385 1.00 8.39 189 ALA B CA 1
ATOM 9272 C C . ALA B 1 189 ? 41.371 9.301 44.060 1.00 7.67 189 ALA B C 1
ATOM 9273 O O . ALA B 1 189 ? 41.184 10.517 43.938 1.00 11.11 189 ALA B O 1
ATOM 9280 N N . THR B 1 190 ? 41.800 8.546 43.048 1.00 8.10 190 THR B N 1
ATOM 9281 C CA . THR B 1 190 ? 42.124 9.136 41.753 1.00 10.39 190 THR B CA 1
ATOM 9282 C C . THR B 1 190 ? 40.885 9.258 40.874 1.00 9.52 190 THR B C 1
ATOM 9283 O O . THR B 1 190 ? 40.513 10.363 40.465 1.00 11.88 190 THR B O 1
ATOM 9294 N N . GLU B 1 191 ? 40.238 8.130 40.575 1.00 8.90 191 GLU B N 1
ATOM 9295 C CA . GLU B 1 191 ? 39.223 8.129 39.529 1.00 10.83 191 GLU B CA 1
ATOM 9296 C C . GLU B 1 191 ? 37.939 8.804 39.994 1.00 11.33 191 GLU B C 1
ATOM 9297 O O . GLU B 1 191 ? 37.392 9.660 39.290 1.00 16.60 191 GLU B O 1
ATOM 9309 N N . LEU B 1 192 ? 37.462 8.472 41.195 1.00 9.62 192 LEU B N 1
ATOM 9310 C CA . LEU B 1 192 ? 36.181 9.018 41.633 1.00 8.69 192 LEU B CA 1
ATOM 9311 C C . LEU B 1 192 ? 36.326 10.433 42.182 1.00 10.34 192 LEU B C 1
ATOM 9312 O O . LEU B 1 192 ? 35.622 11.351 41.745 1.00 12.71 192 LEU B O 1
ATOM 9328 N N . LEU B 1 193 ? 37.223 10.630 43.146 1.00 10.04 193 LEU B N 1
ATOM 9329 C CA . LEU B 1 193 ? 37.330 11.915 43.824 1.00 12.13 193 LEU B CA 1
ATOM 9330 C C . LEU B 1 193 ? 38.345 12.855 43.193 1.00 12.46 193 LEU B C 1
ATOM 9331 O O . LEU B 1 193 ? 38.279 14.065 43.442 1.00 12.45 193 LEU B O 1
ATOM 9347 N N . ALA B 1 194 ? 39.280 12.338 42.399 1.00 9.97 194 ALA B N 1
ATOM 9348 C CA . ALA B 1 194 ? 40.327 13.161 41.803 1.00 11.67 194 ALA B CA 1
ATOM 9349 C C . ALA B 1 194 ? 41.003 14.040 42.855 1.00 13.52 194 ALA B C 1
ATOM 9350 O O . ALA B 1 194 ? 41.137 15.256 42.697 1.00 16.17 194 ALA B O 1
ATOM 9357 N N . LEU B 1 195 ? 41.425 13.412 43.950 1.00 10.40 195 LEU B N 1
ATOM 9358 C CA . LEU B 1 195 ? 42.115 14.148 45.001 1.00 12.01 195 LEU B CA 1
ATOM 9359 C C . LEU B 1 195 ? 43.364 14.808 44.438 1.00 12.85 195 LEU B C 1
ATOM 9360 O O . LEU B 1 195 ? 44.085 14.221 43.626 1.00 12.73 195 LEU B O 1
ATOM 9376 N N . GLN B 1 196 ? 43.608 16.042 44.872 1.00 14.79 196 GLN B N 1
ATOM 9377 C CA . GLN B 1 196 ? 44.716 16.852 44.391 1.00 17.33 196 GLN B CA 1
ATOM 9378 C C . GLN B 1 196 ? 45.777 17.009 45.472 1.00 15.13 196 GLN B C 1
ATOM 9379 O O . GLN B 1 196 ? 45.476 17.011 46.669 1.00 15.52 196 GLN B O 1
ATOM 9393 N N . ALA B 1 197 ? 47.026 17.147 45.036 1.00 14.31 197 ALA B N 1
ATOM 9394 C CA . ALA B 1 197 ? 48.112 17.418 45.965 1.00 15.48 197 ALA B CA 1
ATOM 9395 C C . ALA B 1 197 ? 47.793 18.663 46.786 1.00 16.83 197 ALA B C 1
ATOM 9396 O O . ALA B 1 197 ? 47.355 19.684 46.246 1.00 17.66 197 ALA B O 1
ATOM 9403 N N . GLY B 1 198 ? 48.010 18.572 48.096 1.00 13.40 198 GLY B N 1
ATOM 9404 C CA . GLY B 1 198 ? 47.718 19.662 49.002 1.00 13.98 198 GLY B CA 1
ATOM 9405 C C . GLY B 1 198 ? 46.328 19.652 49.602 1.00 14.87 198 GLY B C 1
ATOM 9406 O O . GLY B 1 198 ? 46.082 20.399 50.559 1.00 17.74 198 GLY B O 1
ATOM 9410 N N . ASP B 1 199 ? 45.410 18.841 49.076 1.00 15.24 199 ASP B N 1
ATOM 9411 C CA . ASP B 1 199 ? 44.060 18.783 49.629 1.00 15.53 199 ASP B CA 1
ATOM 9412 C C . ASP B 1 199 ? 44.102 18.390 51.102 1.00 13.93 199 ASP B C 1
ATOM 9413 O O . ASP B 1 199 ? 44.815 17.461 51.492 1.00 13.96 199 ASP B O 1
ATOM 9422 N N . ARG B 1 200 ? 43.318 19.093 51.920 1.00 13.99 200 ARG B N 1
ATOM 9423 C CA . ARG B 1 200 ? 43.182 18.773 53.338 1.00 13.38 200 ARG B CA 1
ATOM 9424 C C . ARG B 1 200 ? 41.979 17.859 53.544 1.00 13.69 200 ARG B C 1
ATOM 9425 O O . ARG B 1 200 ? 40.839 18.252 53.269 1.00 15.19 200 ARG B O 1
ATOM 9446 N N . LEU B 1 201 ? 42.236 16.652 54.041 1.00 11.76 201 LEU B N 1
ATOM 9447 C CA . LEU B 1 201 ? 41.216 15.630 54.234 1.00 10.45 201 LEU B CA 1
ATOM 9448 C C . LEU B 1 201 ? 40.919 15.473 55.720 1.00 8.67 201 LEU B C 1
ATOM 9449 O O . LEU B 1 201 ? 41.825 15.568 56.554 1.00 10.32 201 LEU B O 1
ATOM 9465 N N . TYR B 1 202 ? 39.655 15.206 56.051 1.00 9.51 202 TYR B N 1
ATOM 9466 C CA . TYR B 1 202 ? 39.261 14.937 57.433 1.00 8.73 202 TYR B CA 1
ATOM 9467 C C . TYR B 1 202 ? 38.248 13.800 57.420 1.00 7.50 202 TYR B C 1
ATOM 9468 O O . TYR B 1 202 ? 37.125 13.962 56.927 1.00 7.48 202 TYR B O 1
ATOM 9486 N N . SER B 1 203 ? 38.652 12.648 57.952 1.00 7.19 203 SER B N 1
ATOM 9487 C CA . SER B 1 203 ? 37.776 11.496 58.113 1.00 7.07 203 SER B CA 1
ATOM 9488 C C . SER B 1 203 ? 37.387 11.387 59.580 1.00 8.16 203 SER B C 1
ATOM 9489 O O . SER B 1 203 ? 38.255 11.265 60.452 1.00 10.03 203 SER B O 1
ATOM 9497 N N . ILE B 1 204 ? 36.090 11.409 59.852 1.00 8.39 204 ILE B N 1
ATOM 9498 C CA . ILE B 1 204 ? 35.617 11.258 61.224 1.00 8.82 204 ILE B CA 1
ATOM 9499 C C . ILE B 1 204 ? 35.774 9.799 61.650 1.00 9.74 204 ILE B C 1
ATOM 9500 O O . ILE B 1 204 ? 36.292 9.540 62.744 1.00 9.71 204 ILE B O 1
ATOM 9516 N N . PRO B 1 205 ? 35.400 8.817 60.828 1.00 7.15 205 PRO B N 1
ATOM 9517 C CA . PRO B 1 205 ? 35.697 7.423 61.185 1.00 9.03 205 PRO B CA 1
ATOM 9518 C C . PRO B 1 205 ? 37.198 7.186 61.310 1.00 10.09 205 PRO B C 1
ATOM 9519 O O . PRO B 1 205 ? 38.004 7.748 60.565 1.00 8.56 205 PRO B O 1
ATOM 9530 N N . LYS B 1 206 ? 37.561 6.336 62.270 1.00 9.13 206 LYS B N 1
ATOM 9531 C CA . LYS B 1 206 ? 38.943 6.098 62.660 1.00 8.65 206 LYS B CA 1
ATOM 9532 C C . LYS B 1 206 ? 39.593 5.020 61.792 1.00 7.37 206 LYS B C 1
ATOM 9533 O O . LYS B 1 206 ? 38.954 4.373 60.961 1.00 9.22 206 LYS B O 1
ATOM 9552 N N . MET B 1 207 ? 40.888 4.807 62.006 1.00 7.23 207 MET B N 1
ATOM 9553 C CA . MET B 1 207 ? 41.645 3.919 61.138 1.00 5.92 207 MET B CA 1
ATOM 9554 C C . MET B 1 207 ? 41.413 2.446 61.434 1.00 5.50 207 MET B C 1
ATOM 9555 O O . MET B 1 207 ? 41.816 1.612 60.622 1.00 7.07 207 MET B O 1
ATOM 9569 N N . PHE B 1 208 ? 40.770 2.098 62.550 1.00 6.63 208 PHE B N 1
ATOM 9570 C CA . PHE B 1 208 ? 40.357 0.711 62.765 1.00 7.87 208 PHE B CA 1
ATOM 9571 C C . PHE B 1 208 ? 39.120 0.327 61.957 1.00 8.73 208 PHE B C 1
ATOM 9572 O O . PHE B 1 208 ? 38.682 -0.826 62.031 1.00 10.62 208 PHE B O 1
ATOM 9589 N N . PHE B 1 209 ? 38.544 1.270 61.224 1.00 8.74 209 PHE B N 1
ATOM 9590 C CA A PHE B 1 209 ? 37.513 0.998 60.234 0.40 9.38 209 PHE B CA 1
ATOM 9591 C CA B PHE B 1 209 ? 37.502 1.016 60.239 0.60 9.29 209 PHE B CA 1
ATOM 9592 C C . PHE B 1 209 ? 38.149 1.146 58.862 1.00 8.31 209 PHE B C 1
ATOM 9593 O O . PHE B 1 209 ? 38.897 2.098 58.620 1.00 8.38 209 PHE B O 1
ATOM 9626 N N . GLY B 1 210 ? 37.872 0.195 57.968 1.00 7.84 210 GLY B N 1
ATOM 9627 C CA . GLY B 1 210 ? 38.509 0.222 56.657 1.00 5.19 210 GLY B CA 1
ATOM 9628 C C . GLY B 1 210 ? 38.258 1.516 55.903 1.00 5.57 210 GLY B C 1
ATOM 9629 O O . GLY B 1 210 ? 39.132 2.011 55.181 1.00 6.44 210 GLY B O 1
ATOM 9633 N N . TYR B 1 211 ? 37.055 2.075 56.049 1.00 4.47 211 TYR B N 1
ATOM 9634 C CA . TYR B 1 211 ? 36.752 3.376 55.461 1.00 5.00 211 TYR B CA 1
ATOM 9635 C C . TYR B 1 211 ? 37.767 4.419 55.918 1.00 7.29 211 TYR B C 1
ATOM 9636 O O . TYR B 1 211 ? 38.381 5.112 55.097 1.00 6.48 211 TYR B O 1
ATOM 9654 N N . GLY B 1 212 ? 37.975 4.517 57.234 1.00 6.28 212 GLY B N 1
ATOM 9655 C CA . GLY B 1 212 ? 38.909 5.489 57.778 1.00 5.16 212 GLY B CA 1
ATOM 9656 C C . GLY B 1 212 ? 40.364 5.194 57.467 1.00 6.64 212 GLY B C 1
ATOM 9657 O O . GLY B 1 212 ? 41.155 6.121 57.280 1.00 7.09 212 GLY B O 1
ATOM 9661 N N . MET B 1 213 ? 40.748 3.916 57.416 1.00 5.67 213 MET B N 1
ATOM 9662 C CA . MET B 1 213 ? 42.134 3.597 57.078 1.00 6.40 213 MET B CA 1
ATOM 9663 C C . MET B 1 213 ? 42.482 4.122 55.695 1.00 5.22 213 MET B C 1
ATOM 9664 O O . MET B 1 213 ? 43.533 4.741 55.494 1.00 8.07 213 MET B O 1
ATOM 9678 N N . GLY B 1 214 ? 41.608 3.881 54.720 1.00 5.50 214 GLY B N 1
ATOM 9679 C CA . GLY B 1 214 ? 41.847 4.441 53.404 1.00 6.78 214 GLY B CA 1
ATOM 9680 C C . GLY B 1 214 ? 41.899 5.956 53.440 1.00 7.43 214 GLY B C 1
ATOM 9681 O O . GLY B 1 214 ? 42.845 6.571 52.941 1.00 7.65 214 GLY B O 1
ATOM 9685 N N . ASN B 1 215 ? 40.892 6.576 54.067 1.00 5.54 215 ASN B N 1
ATOM 9686 C CA . ASN B 1 215 ? 40.773 8.031 54.067 1.00 5.87 215 ASN B CA 1
ATOM 9687 C C . ASN B 1 215 ? 41.980 8.692 54.713 1.00 6.92 215 ASN B C 1
ATOM 9688 O O . ASN B 1 215 ? 42.549 9.638 54.160 1.00 7.99 215 ASN B O 1
ATOM 9699 N N . SER B 1 216 ? 42.359 8.235 55.906 1.00 6.21 216 SER B N 1
ATOM 9700 C CA A SER B 1 216 ? 43.359 8.915 56.723 0.87 7.09 216 SER B CA 1
ATOM 9701 C CA B SER B 1 216 ? 43.355 8.911 56.730 0.13 7.65 216 SER B CA 1
ATOM 9702 C C . SER B 1 216 ? 44.763 8.362 56.554 1.00 8.49 216 SER B C 1
ATOM 9703 O O . SER B 1 216 ? 45.732 9.132 56.560 1.00 8.58 216 SER B O 1
ATOM 9718 N N . LEU B 1 217 ? 44.908 7.048 56.436 1.00 7.39 217 LEU B N 1
ATOM 9719 C CA . LEU B 1 217 ? 46.245 6.471 56.393 1.00 7.31 217 LEU B CA 1
ATOM 9720 C C . LEU B 1 217 ? 46.813 6.508 54.978 1.00 8.36 217 LEU B C 1
ATOM 9721 O O . LEU B 1 217 ? 47.897 7.058 54.749 1.00 9.93 217 LEU B O 1
ATOM 9737 N N . PHE B 1 218 ? 46.079 5.966 54.010 1.00 7.38 218 PHE B N 1
ATOM 9738 C CA . PHE B 1 218 ? 46.628 5.740 52.676 1.00 6.81 218 PHE B CA 1
ATOM 9739 C C . PHE B 1 218 ? 46.488 6.933 51.735 1.00 6.79 218 PHE B C 1
ATOM 9740 O O . PHE B 1 218 ? 47.442 7.262 51.022 1.00 7.60 218 PHE B O 1
ATOM 9757 N N . PHE B 1 219 ? 45.305 7.549 51.657 1.00 5.91 219 PHE B N 1
ATOM 9758 C CA . PHE B 1 219 ? 45.087 8.564 50.626 1.00 7.52 219 PHE B CA 1
ATOM 9759 C C . PHE B 1 219 ? 46.062 9.730 50.715 1.00 9.15 219 PHE B C 1
ATOM 9760 O O . PHE B 1 219 ? 46.424 10.275 49.657 1.00 8.72 219 PHE B O 1
ATOM 9777 N N . PRO B 1 220 ? 46.499 10.180 51.893 1.00 7.81 220 PRO B N 1
ATOM 9778 C CA . PRO B 1 220 ? 47.542 11.223 51.912 1.00 8.83 220 PRO B CA 1
ATOM 9779 C C . PRO B 1 220 ? 48.801 10.826 51.155 1.00 10.62 220 PRO B C 1
ATOM 9780 O O . PRO B 1 220 ? 49.327 11.615 50.360 1.00 10.28 220 PRO B O 1
ATOM 9791 N N . TRP B 1 221 ? 49.306 9.616 51.381 1.00 10.16 221 TRP B N 1
ATOM 9792 C CA . TRP B 1 221 ? 50.480 9.161 50.645 1.00 10.11 221 TRP B CA 1
ATOM 9793 C C . TRP B 1 221 ? 50.180 8.995 49.163 1.00 8.91 221 TRP B C 1
ATOM 9794 O O . TRP B 1 221 ? 50.999 9.362 48.312 1.00 10.57 221 TRP B O 1
ATOM 9815 N N . PHE B 1 222 ? 49.011 8.442 48.844 1.00 9.38 222 PHE B N 1
ATOM 9816 C CA . PHE B 1 222 ? 48.705 8.039 47.477 1.00 8.84 222 PHE B CA 1
ATOM 9817 C C . PHE B 1 222 ? 48.472 9.240 46.567 1.00 9.53 222 PHE B C 1
ATOM 9818 O O . PHE B 1 222 ? 48.871 9.218 45.396 1.00 11.09 222 PHE B O 1
ATOM 9835 N N . SER B 1 223 ? 47.842 10.296 47.084 1.00 8.97 223 SER B N 1
ATOM 9836 C CA . SER B 1 223 ? 47.408 11.429 46.276 1.00 10.74 223 SER B CA 1
ATOM 9837 C C . SER B 1 223 ? 48.137 12.721 46.609 1.00 11.31 223 SER B C 1
ATOM 9838 O O . SER B 1 223 ? 47.818 13.761 46.022 1.00 12.60 223 SER B O 1
ATOM 9846 N N . GLY B 1 224 ? 49.089 12.698 47.535 1.00 11.48 224 GLY B N 1
ATOM 9847 C CA . GLY B 1 224 ? 49.779 13.919 47.898 1.00 11.06 224 GLY B CA 1
ATOM 9848 C C . GLY B 1 224 ? 48.973 14.844 48.774 1.00 11.40 224 GLY B C 1
ATOM 9849 O O . GLY B 1 224 ? 49.292 16.035 48.862 1.00 11.87 224 GLY B O 1
ATOM 9853 N N . ALA B 1 225 ? 47.929 14.328 49.422 1.00 11.44 225 ALA B N 1
ATOM 9854 C CA . ALA B 1 225 ? 47.074 15.104 50.302 1.00 12.18 225 ALA B CA 1
ATOM 9855 C C . ALA B 1 225 ? 47.576 14.988 51.738 1.00 11.21 225 ALA B C 1
ATOM 9856 O O . ALA B 1 225 ? 48.591 14.346 52.019 1.00 11.31 225 ALA B O 1
ATOM 9863 N N . SER B 1 226 ? 46.860 15.622 52.664 1.00 10.55 226 SER B N 1
ATOM 9864 C CA . SER B 1 226 ? 47.178 15.510 54.080 1.00 12.14 226 SER B CA 1
ATOM 9865 C C . SER B 1 226 ? 45.883 15.322 54.853 1.00 12.51 226 SER B C 1
ATOM 9866 O O . SER B 1 226 ? 44.836 15.846 54.468 1.00 11.82 226 SER B O 1
ATOM 9874 N N . ALA B 1 227 ? 45.956 14.549 55.934 1.00 11.97 227 ALA B N 1
ATOM 9875 C CA . ALA B 1 227 ? 44.783 14.195 56.719 1.00 9.27 227 ALA B CA 1
ATOM 9876 C C . ALA B 1 227 ? 44.966 14.626 58.166 1.00 9.70 227 ALA B C 1
ATOM 9877 O O . ALA B 1 227 ? 46.063 14.520 58.730 1.00 9.65 227 ALA B O 1
ATOM 9884 N N . LEU B 1 228 ? 43.882 15.124 58.752 1.00 10.04 228 LEU B N 1
ATOM 9885 C CA . LEU B 1 228 ? 43.838 15.417 60.175 1.00 10.29 228 LEU B CA 1
ATOM 9886 C C . LEU B 1 228 ? 43.588 14.129 60.946 1.00 10.08 228 LEU B C 1
ATOM 9887 O O . LEU B 1 228 ? 42.630 13.402 60.660 1.00 10.09 228 LEU B O 1
ATOM 9903 N N . LEU B 1 229 ? 44.463 13.838 61.902 1.00 9.36 229 LEU B N 1
ATOM 9904 C CA . LEU B 1 229 ? 44.342 12.675 62.768 1.00 9.53 229 LEU B CA 1
ATOM 9905 C C . LEU B 1 229 ? 44.031 13.144 64.183 1.00 11.45 229 LEU B C 1
ATOM 9906 O O . LEU B 1 229 ? 44.653 14.089 64.679 1.00 13.48 229 LEU B O 1
ATOM 9922 N N . ASP B 1 230 ? 43.068 12.483 64.822 1.00 11.50 230 ASP B N 1
ATOM 9923 C CA . ASP B 1 230 ? 42.584 12.870 66.143 1.00 12.32 230 ASP B CA 1
ATOM 9924 C C . ASP B 1 230 ? 42.411 11.603 66.965 1.00 12.32 230 ASP B C 1
ATOM 9925 O O . ASP B 1 230 ? 41.679 10.698 66.554 1.00 13.08 230 ASP B O 1
ATOM 9934 N N . ASP B 1 231 ? 43.064 11.537 68.124 1.00 13.52 231 ASP B N 1
ATOM 9935 C CA . ASP B 1 231 ? 42.986 10.342 68.956 1.00 14.79 231 ASP B CA 1
ATOM 9936 C C . ASP B 1 231 ? 41.844 10.378 69.965 1.00 16.45 231 ASP B C 1
ATOM 9937 O O . ASP B 1 231 ? 41.719 9.448 70.766 1.00 18.33 231 ASP B O 1
ATOM 9946 N N . THR B 1 232 ? 40.997 11.400 69.928 1.00 13.57 232 THR B N 1
ATOM 9947 C CA . THR B 1 232 ? 39.841 11.486 70.807 1.00 13.68 232 THR B CA 1
ATOM 9948 C C . THR B 1 232 ? 38.577 11.116 70.039 1.00 14.39 232 THR B C 1
ATOM 9949 O O . THR B 1 232 ? 38.536 11.155 68.808 1.00 16.01 232 THR B O 1
ATOM 9960 N N . TRP B 1 233 ? 37.539 10.743 70.782 1.00 14.44 233 TRP B N 1
ATOM 9961 C CA . TRP B 1 233 ? 36.323 10.301 70.123 1.00 13.94 233 TRP B CA 1
ATOM 9962 C C . TRP B 1 233 ? 35.613 11.490 69.478 1.00 14.89 233 TRP B C 1
ATOM 9963 O O . TRP B 1 233 ? 35.728 12.625 69.952 1.00 16.35 233 TRP B O 1
ATOM 9984 N N . PRO B 1 234 ? 34.880 11.259 68.384 1.00 17.31 234 PRO B N 1
ATOM 9985 C CA . PRO B 1 234 ? 34.262 12.379 67.643 1.00 20.31 234 PRO B CA 1
ATOM 9986 C C . PRO B 1 234 ? 32.911 12.810 68.203 1.00 21.23 234 PRO B C 1
ATOM 9987 O O . PRO B 1 234 ? 31.838 12.577 67.635 1.00 21.82 234 PRO B O 1
ATOM 9998 N N . SER B 1 235 ? 32.935 13.467 69.353 1.00 23.40 235 SER B N 1
ATOM 9999 C CA . SER B 1 235 ? 31.747 14.180 69.779 1.00 26.68 235 SER B CA 1
ATOM 10000 C C . SER B 1 235 ? 31.456 15.267 68.746 1.00 21.64 235 SER B C 1
ATOM 10001 O O . SER B 1 235 ? 32.380 15.786 68.111 1.00 18.68 235 SER B O 1
ATOM 10009 N N . PRO B 1 236 ? 30.188 15.610 68.518 1.00 17.10 236 PRO B N 1
ATOM 10010 C CA . PRO B 1 236 ? 29.925 16.737 67.614 1.00 16.46 236 PRO B CA 1
ATOM 10011 C C . PRO B 1 236 ? 30.675 17.990 68.022 1.00 17.74 236 PRO B C 1
ATOM 10012 O O . PRO B 1 236 ? 31.097 18.764 67.157 1.00 16.44 236 PRO B O 1
ATOM 10023 N N . GLU B 1 237 ? 30.883 18.192 69.326 1.00 18.72 237 GLU B N 1
ATOM 10024 C CA . GLU B 1 237 ? 31.667 19.329 69.792 1.00 25.64 237 GLU B CA 1
ATOM 10025 C C . GLU B 1 237 ? 33.099 19.251 69.275 1.00 20.01 237 GLU B C 1
ATOM 10026 O O . GLU B 1 237 ? 33.662 20.255 68.824 1.00 19.57 237 GLU B O 1
ATOM 10038 N N . ARG B 1 238 ? 33.703 18.062 69.323 1.00 17.67 238 ARG B N 1
ATOM 10039 C CA . ARG B 1 238 ? 35.080 17.918 68.861 1.00 16.23 238 ARG B CA 1
ATOM 10040 C C . ARG B 1 238 ? 35.161 18.008 67.342 1.00 13.74 238 ARG B C 1
ATOM 10041 O O . ARG B 1 238 ? 36.080 18.635 66.801 1.00 15.42 238 ARG B O 1
ATOM 10062 N N . VAL B 1 239 ? 34.214 17.385 66.636 1.00 13.92 239 VAL B N 1
ATOM 10063 C CA . VAL B 1 239 ? 34.187 17.506 65.181 1.00 12.86 239 VAL B CA 1
ATOM 10064 C C . VAL B 1 239 ? 34.148 18.973 64.780 1.00 14.28 239 VAL B C 1
ATOM 10065 O O . VAL B 1 239 ? 34.839 19.398 63.845 1.00 15.69 239 VAL B O 1
ATOM 10078 N N . LEU B 1 240 ? 33.340 19.773 65.484 1.00 14.56 240 LEU B N 1
ATOM 10079 C CA . LEU B 1 240 ? 33.263 21.202 65.195 1.00 15.69 240 LEU B CA 1
ATOM 10080 C C . LEU B 1 240 ? 34.586 21.898 65.486 1.00 14.49 240 LEU B C 1
ATOM 10081 O O . LEU B 1 240 ? 35.061 22.710 64.684 1.00 16.96 240 LEU B O 1
ATOM 10097 N N . GLU B 1 241 ? 35.195 21.603 66.638 1.00 15.50 241 GLU B N 1
ATOM 10098 C CA . GLU B 1 241 ? 36.507 22.166 66.943 1.00 17.27 241 GLU B CA 1
ATOM 10099 C C . GLU B 1 241 ? 37.481 21.892 65.805 1.00 15.37 241 GLU B C 1
ATOM 10100 O O . GLU B 1 241 ? 38.213 22.786 65.360 1.00 17.88 241 GLU B O 1
ATOM 10112 N N . ASN B 1 242 ? 37.504 20.643 65.330 1.00 14.98 242 ASN B N 1
ATOM 10113 C CA . ASN B 1 242 ? 38.414 20.253 64.258 1.00 14.40 242 ASN B CA 1
ATOM 10114 C C . ASN B 1 242 ? 38.081 20.964 62.954 1.00 15.06 242 ASN B C 1
ATOM 10115 O O . ASN B 1 242 ? 38.985 21.392 62.226 1.00 15.58 242 ASN B O 1
ATOM 10126 N N . LEU B 1 243 ? 36.794 21.101 62.636 1.00 15.66 243 LEU B N 1
ATOM 10127 C CA . LEU B 1 243 ? 36.419 21.805 61.415 1.00 17.52 243 LEU B CA 1
ATOM 10128 C C . LEU B 1 243 ? 36.949 23.231 61.442 1.00 19.43 243 LEU B C 1
ATOM 10129 O O . LEU B 1 243 ? 37.548 23.702 60.469 1.00 21.12 243 LEU B O 1
ATOM 10145 N N . VAL B 1 244 ? 36.742 23.930 62.560 1.00 19.34 244 VAL B N 1
ATOM 10146 C CA . VAL B 1 244 ? 37.139 25.332 62.653 1.00 19.38 244 VAL B CA 1
ATOM 10147 C C . VAL B 1 244 ? 38.654 25.470 62.583 1.00 23.42 244 VAL B C 1
ATOM 10148 O O . VAL B 1 244 ? 39.179 26.378 61.926 1.00 23.77 244 VAL B O 1
ATOM 10161 N N . ALA B 1 245 ? 39.383 24.571 63.245 1.00 21.01 245 ALA B N 1
ATOM 10162 C CA . ALA B 1 245 ? 40.835 24.697 63.297 1.00 20.16 245 ALA B CA 1
ATOM 10163 C C . ALA B 1 245 ? 41.489 24.263 61.993 1.00 21.71 245 ALA B C 1
ATOM 10164 O O . ALA B 1 245 ? 42.398 24.938 61.497 1.00 24.37 245 ALA B O 1
ATOM 10171 N N . PHE B 1 246 ? 41.032 23.152 61.423 1.00 18.81 246 PHE B N 1
ATOM 10172 C CA . PHE B 1 246 ? 41.702 22.529 60.289 1.00 16.54 246 PHE B CA 1
ATOM 10173 C C . PHE B 1 246 ? 41.125 22.962 58.952 1.00 14.55 246 PHE B C 1
ATOM 10174 O O . PHE B 1 246 ? 41.842 22.948 57.946 1.00 15.69 246 PHE B O 1
ATOM 10191 N N . ARG B 1 247 ? 39.852 23.342 58.914 1.00 16.65 247 ARG B N 1
ATOM 10192 C CA . ARG B 1 247 ? 39.200 23.788 57.689 1.00 15.27 247 ARG B CA 1
ATOM 10193 C C . ARG B 1 247 ? 39.468 22.826 56.528 1.00 14.72 247 ARG B C 1
ATOM 10194 O O . ARG B 1 247 ? 40.083 23.207 55.527 1.00 15.57 247 ARG B O 1
ATOM 10215 N N . PRO B 1 248 ? 39.025 21.577 56.635 1.00 16.76 248 PRO B N 1
ATOM 10216 C CA . PRO B 1 248 ? 39.291 20.607 55.569 1.00 15.39 248 PRO B CA 1
ATOM 10217 C C . PRO B 1 248 ? 38.492 20.910 54.313 1.00 17.11 248 PRO B C 1
ATOM 10218 O O . PRO B 1 248 ? 37.405 21.490 54.366 1.00 16.67 248 PRO B O 1
ATOM 10229 N N . ARG B 1 249 ? 39.046 20.496 53.170 1.00 17.23 249 ARG B N 1
ATOM 10230 C CA A ARG B 1 249 ? 38.345 20.584 51.892 0.57 20.35 249 ARG B CA 1
ATOM 10231 C CA B ARG B 1 249 ? 38.324 20.596 51.909 0.43 20.32 249 ARG B CA 1
ATOM 10232 C C . ARG B 1 249 ? 37.504 19.348 51.609 1.00 16.76 249 ARG B C 1
ATOM 10233 O O . ARG B 1 249 ? 36.453 19.450 50.966 1.00 13.46 249 ARG B O 1
ATOM 10274 N N . VAL B 1 250 ? 37.952 18.183 52.062 1.00 16.14 250 VAL B N 1
ATOM 10275 C CA . VAL B 1 250 ? 37.263 16.919 51.836 1.00 15.01 250 VAL B CA 1
ATOM 10276 C C . VAL B 1 250 ? 36.873 16.368 53.198 1.00 12.08 250 VAL B C 1
ATOM 10277 O O . VAL B 1 250 ? 37.735 16.191 54.069 1.00 10.51 250 VAL B O 1
ATOM 10290 N N . LEU B 1 251 ? 35.584 16.092 53.381 1.00 9.58 251 LEU B N 1
ATOM 10291 C CA . LEU B 1 251 ? 35.078 15.508 54.615 1.00 6.89 251 LEU B CA 1
ATOM 10292 C C . LEU B 1 251 ? 34.544 14.108 54.348 1.00 6.96 251 LEU B C 1
ATOM 10293 O O . LEU B 1 251 ? 33.686 13.919 53.479 1.00 8.84 251 LEU B O 1
ATOM 10309 N N . PHE B 1 252 ? 35.035 13.134 55.104 1.00 8.44 252 PHE B N 1
ATOM 10310 C CA . PHE B 1 252 ? 34.536 11.764 55.034 1.00 7.87 252 PHE B CA 1
ATOM 10311 C C . PHE B 1 252 ? 33.662 11.513 56.258 1.00 8.56 252 PHE B C 1
ATOM 10312 O O . PHE B 1 252 ? 34.160 11.445 57.388 1.00 8.83 252 PHE B O 1
ATOM 10329 N N . GLY B 1 253 ? 32.361 11.396 56.031 1.00 5.97 253 GLY B N 1
ATOM 10330 C CA . GLY B 1 253 ? 31.426 11.148 57.107 1.00 8.41 253 GLY B CA 1
ATOM 10331 C C . GLY B 1 253 ? 30.527 9.950 56.878 1.00 8.06 253 GLY B C 1
ATOM 10332 O O . GLY B 1 253 ? 30.783 9.107 56.006 1.00 7.40 253 GLY B O 1
ATOM 10336 N N . VAL B 1 254 ? 29.476 9.869 57.690 1.00 6.00 254 VAL B N 1
ATOM 10337 C CA . VAL B 1 254 ? 28.411 8.877 57.564 1.00 6.18 254 VAL B CA 1
ATOM 10338 C C . VAL B 1 254 ? 27.104 9.640 57.749 1.00 7.56 254 VAL B C 1
ATOM 10339 O O . VAL B 1 254 ? 27.125 10.795 58.197 1.00 7.49 254 VAL B O 1
ATOM 10352 N N . PRO B 1 255 ? 25.950 9.045 57.440 1.00 6.09 255 PRO B N 1
ATOM 10353 C CA . PRO B 1 255 ? 24.705 9.836 57.474 1.00 8.76 255 PRO B CA 1
ATOM 10354 C C . PRO B 1 255 ? 24.431 10.527 58.803 1.00 8.08 255 PRO B C 1
ATOM 10355 O O . PRO B 1 255 ? 24.076 11.714 58.812 1.00 8.74 255 PRO B O 1
ATOM 10366 N N . ALA B 1 256 ? 24.594 9.831 59.932 1.00 8.42 256 ALA B N 1
ATOM 10367 C CA . ALA B 1 256 ? 24.271 10.447 61.217 1.00 7.88 256 ALA B CA 1
ATOM 10368 C C . ALA B 1 256 ? 25.183 11.626 61.522 1.00 8.12 256 ALA B C 1
ATOM 10369 O O . ALA B 1 256 ? 24.769 12.577 62.196 1.00 9.13 256 ALA B O 1
ATOM 10376 N N . ILE B 1 257 ? 26.424 11.591 61.039 1.00 8.52 257 ILE B N 1
ATOM 10377 C CA . ILE B 1 257 ? 27.322 12.720 61.255 1.00 9.87 257 ILE B CA 1
ATOM 10378 C C . ILE B 1 257 ? 26.792 13.959 60.548 1.00 10.83 257 ILE B C 1
ATOM 10379 O O . ILE B 1 257 ? 26.803 15.063 61.104 1.00 12.36 257 ILE B O 1
ATOM 10395 N N . TYR B 1 258 ? 26.332 13.805 59.305 1.00 9.02 258 TYR B N 1
ATOM 10396 C CA . TYR B 1 258 ? 25.786 14.952 58.589 1.00 8.69 258 TYR B CA 1
ATOM 10397 C C . TYR B 1 258 ? 24.529 15.480 59.270 1.00 7.06 258 TYR B C 1
ATOM 10398 O O . TYR B 1 258 ? 24.334 16.694 59.370 1.00 9.34 258 TYR B O 1
ATOM 10416 N N . ALA B 1 259 ? 23.686 14.585 59.784 1.00 7.87 259 ALA B N 1
ATOM 10417 C CA . ALA B 1 259 ? 22.541 15.036 60.568 1.00 8.19 259 ALA B CA 1
ATOM 10418 C C . ALA B 1 259 ? 23.000 15.864 61.762 1.00 9.32 259 ALA B C 1
ATOM 10419 O O . ALA B 1 259 ? 22.444 16.934 62.035 1.00 10.15 259 ALA B O 1
ATOM 10426 N N . SER B 1 260 ? 24.040 15.405 62.463 1.00 7.55 260 SER B N 1
ATOM 10427 C CA . SER B 1 260 ? 24.510 16.120 63.642 1.00 8.04 260 SER B CA 1
ATOM 10428 C C . SER B 1 260 ? 25.151 17.457 63.303 1.00 10.29 260 SER B C 1
ATOM 10429 O O . SER B 1 260 ? 25.224 18.325 64.179 1.00 12.71 260 SER B O 1
ATOM 10437 N N . LEU B 1 261 ? 25.596 17.653 62.060 1.00 11.08 261 LEU B N 1
ATOM 10438 C CA . LEU B 1 261 ? 26.272 18.882 61.661 1.00 12.47 261 LEU B CA 1
ATOM 10439 C C . LEU B 1 261 ? 25.317 19.967 61.182 1.00 13.75 261 LEU B C 1
ATOM 10440 O O . LEU B 1 261 ? 25.762 21.099 60.947 1.00 14.08 261 LEU B O 1
ATOM 10456 N N . ARG B 1 262 ? 24.024 19.666 61.057 1.00 11.86 262 ARG B N 1
ATOM 10457 C CA . ARG B 1 262 ? 23.059 20.660 60.590 1.00 11.99 262 ARG B CA 1
ATOM 10458 C C . ARG B 1 262 ? 23.159 21.994 61.319 1.00 13.20 262 ARG B C 1
ATOM 10459 O O . ARG B 1 262 ? 23.154 23.035 60.645 1.00 15.52 262 ARG B O 1
ATOM 10480 N N . PRO B 1 263 ? 23.245 22.054 62.652 1.00 12.31 263 PRO B N 1
ATOM 10481 C CA A PRO B 1 263 ? 23.341 23.365 63.318 0.37 13.63 263 PRO B CA 1
ATOM 10482 C CA B PRO B 1 263 ? 23.334 23.371 63.307 0.63 13.55 263 PRO B CA 1
ATOM 10483 C C . PRO B 1 263 ? 24.596 24.138 62.965 1.00 13.99 263 PRO B C 1
ATOM 10484 O O . PRO B 1 263 ? 24.632 25.357 63.171 1.00 13.71 263 PRO B O 1
ATOM 10505 N N . GLN B 1 264 ? 25.626 23.468 62.450 1.00 15.43 264 GLN B N 1
ATOM 10506 C CA . GLN B 1 264 ? 26.887 24.102 62.092 1.00 14.54 264 GLN B CA 1
ATOM 10507 C C . GLN B 1 264 ? 27.066 24.204 60.581 1.00 14.11 264 GLN B C 1
ATOM 10508 O O . GLN B 1 264 ? 28.194 24.280 60.089 1.00 16.63 264 GLN B O 1
ATOM 10522 N N . ALA B 1 265 ? 25.957 24.247 59.837 1.00 12.12 265 ALA B N 1
ATOM 10523 C CA . ALA B 1 265 ? 26.036 24.279 58.378 1.00 13.98 265 ALA B CA 1
ATOM 10524 C C . ALA B 1 265 ? 26.924 25.416 57.890 1.00 15.31 265 ALA B C 1
ATOM 10525 O O . ALA B 1 265 ? 27.709 25.240 56.953 1.00 15.70 265 ALA B O 1
ATOM 10532 N N . ARG B 1 266 ? 26.815 26.592 58.510 1.00 15.68 266 ARG B N 1
ATOM 10533 C CA . ARG B 1 266 ? 27.608 27.731 58.058 1.00 17.46 266 ARG B CA 1
ATOM 10534 C C . ARG B 1 266 ? 29.101 27.460 58.197 1.00 18.62 266 ARG B C 1
ATOM 10535 O O . ARG B 1 266 ? 29.886 27.811 57.308 1.00 18.38 266 ARG B O 1
ATOM 10556 N N . GLU B 1 267 ? 29.515 26.845 59.308 1.00 18.34 267 GLU B N 1
ATOM 10557 C CA . GLU B 1 267 ? 30.932 26.559 59.505 1.00 18.95 267 GLU B CA 1
ATOM 10558 C C . GLU B 1 267 ? 31.415 25.486 58.538 1.00 17.70 267 GLU B C 1
ATOM 10559 O O . GLU B 1 267 ? 32.519 25.587 57.990 1.00 18.88 267 GLU B O 1
ATOM 10571 N N . LEU B 1 268 ? 30.598 24.458 58.308 1.00 16.03 268 LEU B N 1
ATOM 10572 C CA . LEU B 1 268 ? 30.996 23.400 57.390 1.00 15.41 268 LEU B CA 1
ATOM 10573 C C . LEU B 1 268 ? 31.194 23.959 55.986 1.00 19.52 268 LEU B C 1
ATOM 10574 O O . LEU B 1 268 ? 32.201 23.673 55.323 1.00 17.90 268 LEU B O 1
ATOM 10590 N N . LEU B 1 269 ? 30.251 24.785 55.524 1.00 19.36 269 LEU B N 1
ATOM 10591 C CA . LEU B 1 269 ? 30.344 25.376 54.195 1.00 21.85 269 LEU B CA 1
ATOM 10592 C C . LEU B 1 269 ? 31.508 26.347 54.063 1.00 22.53 269 LEU B C 1
ATOM 10593 O O . LEU B 1 269 ? 31.845 26.728 52.937 1.00 23.52 269 LEU B O 1
ATOM 10609 N N . SER B 1 270 ? 32.131 26.750 55.173 1.00 20.95 270 SER B N 1
ATOM 10610 C CA . SER B 1 270 ? 33.255 27.675 55.092 1.00 21.75 270 SER B CA 1
ATOM 10611 C C . SER B 1 270 ? 34.443 27.058 54.367 1.00 17.24 270 SER B C 1
ATOM 10612 O O . SER B 1 270 ? 35.177 27.768 53.671 1.00 17.91 270 SER B O 1
ATOM 10620 N N . SER B 1 271 ? 34.657 25.750 54.517 1.00 17.71 271 SER B N 1
ATOM 10621 C CA . SER B 1 271 ? 35.827 25.113 53.926 1.00 17.83 271 SER B CA 1
ATOM 10622 C C . SER B 1 271 ? 35.549 23.835 53.152 1.00 14.89 271 SER B C 1
ATOM 10623 O O . SER B 1 271 ? 36.333 23.522 52.246 1.00 16.94 271 SER B O 1
ATOM 10631 N N . VAL B 1 272 ? 34.449 23.128 53.398 1.00 14.74 272 VAL B N 1
ATOM 10632 C CA . VAL B 1 272 ? 34.285 21.791 52.839 1.00 13.10 272 VAL B CA 1
ATOM 10633 C C . VAL B 1 272 ? 33.678 21.934 51.453 1.00 13.69 272 VAL B C 1
ATOM 10634 O O . VAL B 1 272 ? 32.602 22.519 51.285 1.00 15.68 272 VAL B O 1
ATOM 10647 N N . ARG B 1 273 ? 34.386 21.405 50.456 1.00 14.31 273 ARG B N 1
ATOM 10648 C CA . ARG B 1 273 ? 33.946 21.435 49.071 1.00 16.52 273 ARG B CA 1
ATOM 10649 C C . ARG B 1 273 ? 33.527 20.076 48.545 1.00 16.57 273 ARG B C 1
ATOM 10650 O O . ARG B 1 273 ? 32.766 20.016 47.575 1.00 20.51 273 ARG B O 1
ATOM 10671 N N . LEU B 1 274 ? 34.006 18.993 49.153 1.00 12.64 274 LEU B N 1
ATOM 10672 C CA . LEU B 1 274 ? 33.644 17.634 48.763 1.00 13.08 274 LEU B CA 1
ATOM 10673 C C . LEU B 1 274 ? 33.253 16.902 50.038 1.00 11.79 274 LEU B C 1
ATOM 10674 O O . LEU B 1 274 ? 34.101 16.651 50.898 1.00 11.51 274 LEU B O 1
ATOM 10690 N N . ALA B 1 275 ? 31.973 16.583 50.166 1.00 10.06 275 ALA B N 1
ATOM 10691 C CA . ALA B 1 275 ? 31.441 15.892 51.335 1.00 9.23 275 ALA B CA 1
ATOM 10692 C C . ALA B 1 275 ? 31.057 14.481 50.919 1.00 9.82 275 ALA B C 1
ATOM 10693 O O . ALA B 1 275 ? 30.199 14.298 50.048 1.00 11.91 275 ALA B O 1
ATOM 10700 N N . PHE B 1 276 ? 31.687 13.490 51.535 1.00 9.19 276 PHE B N 1
ATOM 10701 C CA . PHE B 1 276 ? 31.395 12.100 51.237 1.00 7.59 276 PHE B CA 1
ATOM 10702 C C . PHE B 1 276 ? 30.719 11.420 52.420 1.00 6.56 276 PHE B C 1
ATOM 10703 O O . PHE B 1 276 ? 30.998 11.727 53.580 1.00 8.15 276 PHE B O 1
ATOM 10720 N N . SER B 1 277 ? 29.849 10.461 52.116 1.00 6.39 277 SER B N 1
ATOM 10721 C CA . SER B 1 277 ? 29.150 9.706 53.145 1.00 6.80 277 SER B CA 1
ATOM 10722 C C . SER B 1 277 ? 29.162 8.232 52.777 1.00 7.22 277 SER B C 1
ATOM 10723 O O . SER B 1 277 ? 28.861 7.876 51.634 1.00 7.81 277 SER B O 1
ATOM 10731 N N . ALA B 1 278 ? 29.494 7.375 53.746 1.00 8.34 278 ALA B N 1
ATOM 10732 C CA . ALA B 1 278 ? 29.465 5.928 53.561 1.00 6.66 278 ALA B CA 1
ATOM 10733 C C . ALA B 1 278 ? 29.032 5.277 54.870 1.00 7.82 278 ALA B C 1
ATOM 10734 O O . ALA B 1 278 ? 28.820 5.955 55.880 1.00 10.26 278 ALA B O 1
ATOM 10741 N N . GLY B 1 279 ? 28.885 3.950 54.843 1.00 7.09 279 GLY B N 1
ATOM 10742 C CA . GLY B 1 279 ? 28.585 3.171 56.035 1.00 7.17 279 GLY B CA 1
ATOM 10743 C C . GLY B 1 279 ? 27.161 2.657 56.083 1.00 8.19 279 GLY B C 1
ATOM 10744 O O . GLY B 1 279 ? 26.898 1.527 56.510 1.00 8.49 279 GLY B O 1
ATOM 10748 N N . SER B 1 280 ? 26.235 3.511 55.669 1.00 8.17 280 SER B N 1
ATOM 10749 C CA . SER B 1 280 ? 24.817 3.189 55.581 1.00 7.70 280 SER B CA 1
ATOM 10750 C C . SER B 1 280 ? 24.200 4.165 54.592 1.00 7.88 280 SER B C 1
ATOM 10751 O O . SER B 1 280 ? 24.846 5.150 54.207 1.00 7.95 280 SER B O 1
ATOM 10759 N N . PRO B 1 281 ? 22.974 3.909 54.128 1.00 7.88 281 PRO B N 1
ATOM 10760 C CA . PRO B 1 281 ? 22.403 4.767 53.080 1.00 6.60 281 PRO B CA 1
ATOM 10761 C C . PRO B 1 281 ? 22.139 6.176 53.585 1.00 6.84 281 PRO B C 1
ATOM 10762 O O . PRO B 1 281 ? 21.659 6.377 54.703 1.00 8.83 281 PRO B O 1
ATOM 10773 N N . LEU B 1 282 ? 22.466 7.149 52.749 1.00 6.34 282 LEU B N 1
ATOM 10774 C CA . LEU B 1 282 ? 22.193 8.548 53.052 1.00 8.02 282 LEU B CA 1
ATOM 10775 C C . LEU B 1 282 ? 20.729 8.865 52.764 1.00 8.95 282 LEU B C 1
ATOM 10776 O O . LEU B 1 282 ? 20.300 8.751 51.612 1.00 10.83 282 LEU B O 1
ATOM 10792 N N . PRO B 1 283 ? 19.932 9.259 53.760 1.00 8.09 283 PRO B N 1
ATOM 10793 C CA . PRO B 1 283 ? 18.525 9.568 53.476 1.00 10.06 283 PRO B CA 1
ATOM 10794 C C . PRO B 1 283 ? 18.373 10.769 52.555 1.00 10.96 283 PRO B C 1
ATOM 10795 O O . PRO B 1 283 ? 19.172 11.710 52.582 1.00 10.29 283 PRO B O 1
ATOM 10806 N N . ARG B 1 284 ? 17.310 10.727 51.742 1.00 11.31 284 ARG B N 1
ATOM 10807 C CA . ARG B 1 284 ? 16.961 11.862 50.894 1.00 13.67 284 ARG B CA 1
ATOM 10808 C C . ARG B 1 284 ? 16.875 13.150 51.702 1.00 11.72 284 ARG B C 1
ATOM 10809 O O . ARG B 1 284 ? 17.340 14.206 51.257 1.00 12.09 284 ARG B O 1
ATOM 10830 N N . GLY B 1 285 ? 16.264 13.087 52.884 1.00 11.06 285 GLY B N 1
ATOM 10831 C CA . GLY B 1 285 ? 16.111 14.291 53.685 1.00 14.03 285 GLY B CA 1
ATOM 10832 C C . GLY B 1 285 ? 17.444 14.931 54.023 1.00 13.59 285 GLY B C 1
ATOM 10833 O O . GLY B 1 285 ? 17.559 16.159 54.086 1.00 14.76 285 GLY B O 1
ATOM 10837 N N . GLU B 1 286 ? 18.467 14.109 54.261 1.00 11.94 286 GLU B N 1
ATOM 10838 C CA . GLU B 1 286 ? 19.789 14.648 54.547 1.00 10.33 286 GLU B CA 1
ATOM 10839 C C . GLU B 1 286 ? 20.424 15.225 53.288 1.00 11.91 286 GLU B C 1
ATOM 10840 O O . GLU B 1 286 ? 20.984 16.329 53.313 1.00 11.99 286 GLU B O 1
ATOM 10852 N N . PHE B 1 287 ? 20.336 14.494 52.176 1.00 10.41 287 PHE B N 1
ATOM 10853 C CA . PHE B 1 287 ? 20.835 15.001 50.903 1.00 11.69 287 PHE B CA 1
ATOM 10854 C C . PHE B 1 287 ? 20.231 16.361 50.586 1.00 11.04 287 PHE B C 1
ATOM 10855 O O . PHE B 1 287 ? 20.940 17.283 50.171 1.00 13.30 287 PHE B O 1
ATOM 10872 N N . GLU B 1 288 ? 18.919 16.507 50.798 1.00 12.50 288 GLU B N 1
ATOM 10873 C CA . GLU B 1 288 ? 18.222 17.726 50.401 1.00 12.64 288 GLU B CA 1
ATOM 10874 C C . GLU B 1 288 ? 18.429 18.871 51.386 1.00 16.33 288 GLU B C 1
ATOM 10875 O O . GLU B 1 288 ? 18.478 20.033 50.966 1.00 18.91 288 GLU B O 1
ATOM 10887 N N . PHE B 1 289 ? 18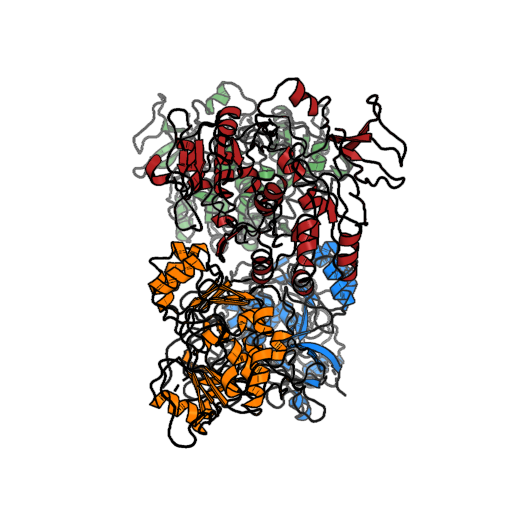.564 18.585 52.683 1.00 14.37 289 PHE B N 1
ATOM 10888 C CA . PHE B 1 289 ? 18.919 19.646 53.621 1.00 15.09 289 PHE B CA 1
ATOM 10889 C C . PHE B 1 289 ? 20.209 20.329 53.194 1.00 13.71 289 PHE B C 1
ATOM 10890 O O . PHE B 1 289 ? 20.289 21.559 53.140 1.00 13.75 289 PHE B O 1
ATOM 10907 N N . TRP B 1 290 ? 21.240 19.540 52.903 1.00 12.64 290 TRP B N 1
ATOM 10908 C CA . TRP B 1 290 ? 22.540 20.113 52.590 1.00 11.48 290 TRP B CA 1
ATOM 10909 C C . TRP B 1 290 ? 22.581 20.716 51.194 1.00 13.61 290 TRP B C 1
ATOM 10910 O O . TRP B 1 290 ? 23.285 21.708 50.976 1.00 16.02 290 TRP B O 1
ATOM 10931 N N . ALA B 1 291 ? 21.826 20.151 50.251 1.00 13.93 291 ALA B N 1
ATOM 10932 C CA . ALA B 1 291 ? 21.712 20.764 48.934 1.00 17.03 291 ALA B CA 1
ATOM 10933 C C . ALA B 1 291 ? 21.178 22.186 49.041 1.00 18.34 291 ALA B C 1
ATOM 10934 O O . ALA B 1 291 ? 21.620 23.079 48.309 1.00 21.36 291 ALA B O 1
ATOM 10941 N N . ALA B 1 292 ? 20.238 22.421 49.959 1.00 18.59 292 ALA B N 1
ATOM 10942 C CA . ALA B 1 292 ? 19.689 23.760 50.134 1.00 20.87 292 ALA B CA 1
ATOM 10943 C C . ALA B 1 292 ? 20.723 24.742 50.666 1.00 24.13 292 ALA B C 1
ATOM 10944 O O . ALA B 1 292 ? 20.563 25.954 50.482 1.00 28.88 292 ALA B O 1
ATOM 10951 N N . HIS B 1 293 ? 21.774 24.253 51.315 1.00 21.24 293 HIS B N 1
ATOM 10952 C CA . HIS B 1 293 ? 22.880 25.089 51.757 1.00 22.44 293 HIS B CA 1
ATOM 10953 C C . HIS B 1 293 ? 24.026 25.104 50.755 1.00 22.01 293 HIS B C 1
ATOM 10954 O O . HIS B 1 293 ? 25.081 25.677 51.045 1.00 25.22 293 HIS B O 1
ATOM 10968 N N . GLY B 1 294 ? 23.844 24.487 49.590 1.00 19.44 294 GLY B N 1
ATOM 10969 C CA . GLY B 1 294 ? 24.852 24.508 48.555 1.00 20.69 294 GLY B CA 1
ATOM 10970 C C . GLY B 1 294 ? 25.887 23.414 48.642 1.00 19.43 294 GLY B C 1
ATOM 10971 O O . GLY B 1 294 ? 26.937 23.530 48.000 1.00 20.60 294 GLY B O 1
ATOM 10975 N N . LEU B 1 295 ? 25.636 22.356 49.412 1.00 17.16 295 LEU B N 1
ATOM 10976 C CA . LEU B 1 295 ? 26.600 21.277 49.599 1.00 16.28 295 LEU B CA 1
ATOM 10977 C C . LEU B 1 295 ? 26.024 19.971 49.074 1.00 13.92 295 LEU B C 1
ATOM 10978 O O . LEU B 1 295 ? 24.963 19.524 49.525 1.00 12.87 295 LEU B O 1
ATOM 10994 N N . GLU B 1 296 ? 26.739 19.356 48.138 1.00 13.73 296 GLU B N 1
ATOM 10995 C CA . GLU B 1 296 ? 26.410 18.020 47.667 1.00 12.72 296 GLU B CA 1
ATOM 10996 C C . GLU B 1 296 ? 27.035 16.993 48.604 1.00 14.10 296 GLU B C 1
ATOM 10997 O O . GLU B 1 296 ? 28.221 17.086 48.935 1.00 14.67 296 GLU B O 1
ATOM 11009 N N . ILE B 1 297 ? 26.240 16.027 49.053 1.00 13.03 297 ILE B N 1
ATOM 11010 C CA . ILE B 1 297 ? 26.758 14.893 49.808 1.00 11.91 297 ILE B CA 1
ATOM 11011 C C . ILE B 1 297 ? 26.745 13.687 48.888 1.00 11.92 297 ILE B C 1
ATOM 11012 O O . ILE B 1 297 ? 25.693 13.312 48.355 1.00 11.69 297 ILE B O 1
ATOM 11028 N N . CYS B 1 298 ? 27.913 13.080 48.721 1.00 10.98 298 CYS B N 1
ATOM 11029 C CA A CYS B 1 298 ? 28.104 11.951 47.815 0.68 11.04 298 CYS B CA 1
ATOM 11030 C CA B CYS B 1 298 ? 28.113 11.957 47.821 0.32 11.07 298 CYS B CA 1
ATOM 11031 C C . CYS B 1 298 ? 28.042 10.660 48.622 1.00 8.40 298 CYS B C 1
ATOM 11032 O O . CYS B 1 298 ? 28.927 10.385 49.438 1.00 7.21 298 CYS B O 1
ATOM 11047 N N . ASP B 1 299 ? 27.005 9.859 48.374 1.00 8.81 299 ASP B N 1
ATOM 11048 C CA . ASP B 1 299 ? 26.820 8.572 49.041 1.00 7.33 299 ASP B CA 1
ATOM 11049 C C . ASP B 1 299 ? 27.510 7.475 48.237 1.00 7.15 299 ASP B C 1
ATOM 11050 O O . ASP B 1 299 ? 27.318 7.372 47.022 1.00 7.90 299 ASP B O 1
ATOM 11059 N N . GLY B 1 300 ? 28.313 6.667 48.914 1.00 6.86 300 GLY B N 1
ATOM 11060 C CA . GLY B 1 300 ? 28.941 5.517 48.284 1.00 6.58 300 GLY B CA 1
ATOM 11061 C C . GLY B 1 300 ? 29.087 4.377 49.265 1.00 6.28 300 GLY B C 1
ATOM 11062 O O . GLY B 1 300 ? 29.223 4.589 50.477 1.00 7.56 300 GLY B O 1
ATOM 11066 N N . ILE B 1 301 ? 29.064 3.150 48.738 1.00 5.79 301 ILE B N 1
ATOM 11067 C CA . ILE B 1 301 ? 29.184 1.944 49.555 1.00 4.90 301 ILE B CA 1
ATOM 11068 C C . ILE B 1 301 ? 30.587 1.371 49.406 1.00 6.01 301 ILE B C 1
ATOM 11069 O O . ILE B 1 301 ? 31.120 1.264 48.291 1.00 7.48 301 ILE B O 1
ATOM 11085 N N . GLY B 1 302 ? 31.194 1.030 50.541 1.00 6.36 302 GLY B N 1
ATOM 11086 C CA . GLY B 1 302 ? 32.370 0.196 50.562 1.00 7.17 302 GLY B CA 1
ATOM 11087 C C . GLY B 1 302 ? 32.146 -0.988 51.484 1.00 6.52 302 GLY B C 1
ATOM 11088 O O . GLY B 1 302 ? 31.135 -1.077 52.192 1.00 6.32 302 GLY B O 1
ATOM 11092 N N . ALA B 1 303 ? 33.111 -1.903 51.459 1.00 6.12 303 ALA B N 1
ATOM 11093 C CA . ALA B 1 303 ? 33.109 -3.038 52.365 1.00 7.46 303 ALA B CA 1
ATOM 11094 C C . ALA B 1 303 ? 34.552 -3.462 52.588 1.00 6.52 303 ALA B C 1
ATOM 11095 O O . ALA B 1 303 ? 35.392 -3.339 51.694 1.00 6.30 303 ALA B O 1
ATOM 11102 N N . THR B 1 304 ? 34.828 -3.968 53.790 1.00 7.75 304 THR B N 1
ATOM 11103 C CA . THR B 1 304 ? 36.194 -4.344 54.140 1.00 6.87 304 THR B CA 1
ATOM 11104 C C . THR B 1 304 ? 36.771 -5.318 53.119 1.00 5.53 304 THR B C 1
ATOM 11105 O O . THR B 1 304 ? 37.932 -5.192 52.711 1.00 6.10 304 THR B O 1
ATOM 11116 N N . GLU B 1 305 ? 35.959 -6.279 52.676 1.00 5.64 305 GLU B N 1
ATOM 11117 C CA . GLU B 1 305 ? 36.377 -7.295 51.718 1.00 4.70 305 GLU B CA 1
ATOM 11118 C C . GLU B 1 305 ? 36.662 -6.740 50.328 1.00 5.32 305 GLU B C 1
ATOM 11119 O O . GLU B 1 305 ? 37.177 -7.481 49.479 1.00 7.07 305 GLU B O 1
ATOM 11131 N N . VAL B 1 306 ? 36.310 -5.482 50.063 1.00 5.51 306 VAL B N 1
ATOM 11132 C CA . VAL B 1 306 ? 36.559 -4.831 48.784 1.00 6.00 306 VAL B CA 1
ATOM 11133 C C . VAL B 1 306 ? 37.517 -3.650 48.922 1.00 7.17 306 VAL B C 1
ATOM 11134 O O . VAL B 1 306 ? 37.687 -2.874 47.980 1.00 7.17 306 VAL B O 1
ATOM 11147 N N . GLY B 1 307 ? 38.160 -3.505 50.079 1.00 6.88 307 GLY B N 1
ATOM 11148 C CA . GLY B 1 307 ? 39.169 -2.484 50.265 1.00 5.64 307 GLY B CA 1
ATOM 11149 C C . GLY B 1 307 ? 38.622 -1.112 50.611 1.00 6.36 307 GLY B C 1
ATOM 11150 O O . GLY B 1 307 ? 38.994 -0.518 51.628 1.00 7.83 307 GLY B O 1
ATOM 11154 N N . HIS B 1 308 ? 37.758 -0.573 49.755 1.00 5.66 308 HIS B N 1
ATOM 11155 C CA . HIS B 1 308 ? 37.169 0.733 50.038 1.00 5.95 308 HIS B CA 1
ATOM 11156 C C . HIS B 1 308 ? 35.875 0.870 49.233 1.00 4.66 308 HIS B C 1
ATOM 11157 O O . HIS B 1 308 ? 35.244 -0.135 48.894 1.00 7.07 308 HIS B O 1
ATOM 11171 N N . VAL B 1 309 ? 35.483 2.110 48.938 1.00 5.86 309 VAL B N 1
ATOM 11172 C CA . VAL B 1 309 ? 34.255 2.363 48.196 1.00 6.19 309 VAL B CA 1
ATOM 11173 C C . VAL B 1 309 ? 34.390 1.813 46.782 1.00 6.67 309 VAL B C 1
ATOM 11174 O O . VAL B 1 309 ? 35.399 2.038 46.097 1.00 7.33 309 VAL B O 1
ATOM 11187 N N . PHE B 1 310 ? 33.351 1.103 46.327 1.00 5.06 310 PHE B N 1
ATOM 11188 C CA . PHE B 1 310 ? 33.349 0.481 45.007 1.00 5.22 310 PHE B CA 1
ATOM 11189 C C . PHE B 1 310 ? 32.132 0.840 44.172 1.00 4.83 310 PHE B C 1
ATOM 11190 O O . PHE B 1 310 ? 32.093 0.494 42.987 1.00 6.95 310 PHE B O 1
ATOM 11207 N N . LEU B 1 311 ? 31.158 1.537 44.744 1.00 6.34 311 LEU B N 1
ATOM 11208 C CA . LEU B 1 311 ? 29.929 1.913 44.064 1.00 6.45 311 LEU B CA 1
ATOM 11209 C C . LEU B 1 311 ? 29.491 3.212 44.719 1.00 7.06 311 LEU B C 1
ATOM 11210 O O . LEU B 1 311 ? 29.363 3.260 45.946 1.00 6.89 311 LEU B O 1
ATOM 11226 N N . ALA B 1 312 ? 29.309 4.273 43.934 1.00 6.28 312 ALA B N 1
ATOM 11227 C CA . ALA B 1 312 ? 29.132 5.587 44.539 1.00 6.10 312 ALA B CA 1
ATOM 11228 C C . ALA B 1 312 ? 28.548 6.578 43.549 1.00 8.48 312 ALA B C 1
ATOM 11229 O O . ALA B 1 312 ? 28.684 6.438 42.330 1.00 8.63 312 ALA B O 1
ATOM 11236 N N . ASN B 1 313 ? 27.926 7.612 44.110 1.00 8.37 313 ASN B N 1
ATOM 11237 C CA . ASN B 1 313 ? 27.594 8.796 43.340 1.00 9.87 313 ASN B CA 1
ATOM 11238 C C . ASN B 1 313 ? 28.882 9.490 42.926 1.00 12.91 313 ASN B C 1
ATOM 11239 O O . ASN B 1 313 ? 29.866 9.488 43.665 1.00 13.49 313 ASN B O 1
ATOM 11250 N N . ARG B 1 314 ? 28.881 10.064 41.740 1.00 12.93 314 ARG B N 1
ATOM 11251 C CA . ARG B 1 314 ? 30.057 10.796 41.282 1.00 12.34 314 ARG B CA 1
ATOM 11252 C C . ARG B 1 314 ? 29.933 12.262 41.681 1.00 10.70 314 ARG B C 1
ATOM 11253 O O . ARG B 1 314 ? 28.867 12.856 41.488 1.00 11.09 314 ARG B O 1
ATOM 11274 N N . PRO B 1 315 ? 30.977 12.879 42.236 1.00 13.01 315 PRO B N 1
ATOM 11275 C CA . PRO B 1 315 ? 30.889 14.304 42.581 1.00 14.02 315 PRO B CA 1
ATOM 11276 C C . PRO B 1 315 ? 30.390 15.142 41.414 1.00 15.01 315 PRO B C 1
ATOM 11277 O O . PRO B 1 315 ? 30.832 14.985 40.272 1.00 16.60 315 PRO B O 1
ATOM 11288 N N . GLY B 1 316 ? 29.459 16.048 41.718 1.00 18.36 316 GLY B N 1
ATOM 11289 C CA . GLY B 1 316 ? 28.813 16.858 40.713 1.00 19.06 316 GLY B CA 1
ATOM 11290 C C . GLY B 1 316 ? 27.622 16.201 40.058 1.00 18.93 316 GLY B C 1
ATOM 11291 O O . GLY B 1 316 ? 26.869 16.882 39.347 1.00 20.28 316 GLY B O 1
ATOM 11295 N N . GLN B 1 317 ? 27.418 14.903 40.288 1.00 16.86 317 GLN B N 1
ATOM 11296 C CA . GLN B 1 317 ? 26.362 14.144 39.632 1.00 16.56 317 GLN B CA 1
ATOM 11297 C C . GLN B 1 317 ? 25.592 13.286 40.630 1.00 14.58 317 GLN B C 1
ATOM 11298 O O . GLN B 1 317 ? 24.940 12.316 40.234 1.00 14.65 317 GLN B O 1
ATOM 11312 N N . ALA B 1 318 ? 25.632 13.634 41.912 1.00 13.54 318 ALA B N 1
ATOM 11313 C CA . ALA B 1 318 ? 24.973 12.826 42.926 1.00 11.31 318 ALA B CA 1
ATOM 11314 C C . ALA B 1 318 ? 23.461 13.022 42.882 1.00 10.05 318 ALA B C 1
ATOM 11315 O O . ALA B 1 318 ? 22.956 14.074 42.478 1.00 12.43 318 ALA B O 1
ATOM 11322 N N . ARG B 1 319 ? 22.739 11.985 43.316 1.00 9.92 319 ARG B N 1
ATOM 11323 C CA . ARG B 1 319 ? 21.285 11.992 43.352 1.00 13.55 319 ARG B CA 1
ATOM 11324 C C . ARG B 1 319 ? 20.809 11.459 44.696 1.00 14.03 319 ARG B C 1
ATOM 11325 O O . ARG B 1 319 ? 21.428 10.572 45.291 1.00 13.63 319 ARG B O 1
ATOM 11346 N N . ALA B 1 320 ? 19.692 12.005 45.164 1.00 14.47 320 ALA B N 1
ATOM 11347 C CA . ALA B 1 320 ? 19.123 11.580 46.433 1.00 13.81 320 ALA B CA 1
ATOM 11348 C C . ALA B 1 320 ? 18.633 10.138 46.348 1.00 13.08 320 ALA B C 1
ATOM 11349 O O . ALA B 1 320 ? 18.202 9.664 45.294 1.00 14.11 320 ALA B O 1
ATOM 11356 N N . ASP B 1 321 ? 18.686 9.447 47.487 1.00 12.33 321 ASP B N 1
ATOM 11357 C CA . ASP B 1 321 ? 18.144 8.095 47.611 1.00 11.80 321 ASP B CA 1
ATOM 11358 C C . ASP B 1 321 ? 18.742 7.167 46.555 1.00 10.74 321 ASP B C 1
ATOM 11359 O O . ASP B 1 321 ? 18.030 6.466 45.834 1.00 13.01 321 ASP B O 1
ATOM 11368 N N . SER B 1 322 ? 20.072 7.157 46.476 1.00 9.63 322 SER B N 1
ATOM 11369 C CA . SER B 1 322 ? 20.776 6.388 45.459 1.00 9.30 322 SER B CA 1
ATOM 11370 C C . SER B 1 322 ? 22.215 6.199 45.908 1.00 10.22 322 SER B C 1
ATOM 11371 O O . SER B 1 322 ? 22.801 7.096 46.518 1.00 10.55 322 SER B O 1
ATOM 11379 N N . THR B 1 323 ? 22.782 5.039 45.586 1.00 11.10 323 THR B N 1
ATOM 11380 C CA . THR B 1 323 ? 24.186 4.765 45.854 1.00 10.16 323 THR B CA 1
ATOM 11381 C C . THR B 1 323 ? 25.058 4.960 44.619 1.00 9.11 323 THR B C 1
ATOM 11382 O O . THR B 1 323 ? 26.281 4.803 44.698 1.00 11.98 323 THR B O 1
ATOM 11393 N N . GLY B 1 324 ? 24.461 5.300 43.482 1.00 9.71 324 GLY B N 1
ATOM 11394 C CA . GLY B 1 324 ? 25.230 5.654 42.305 1.00 8.87 324 GLY B CA 1
ATOM 11395 C C . GLY B 1 324 ? 25.628 4.496 41.417 1.00 10.96 324 GLY B C 1
ATOM 11396 O O . GLY B 1 324 ? 24.873 3.530 41.255 1.00 11.46 324 GLY B O 1
ATOM 11400 N N . LEU B 1 325 ? 26.828 4.589 40.841 1.00 9.08 325 LEU B N 1
ATOM 11401 C CA . LEU B 1 325 ? 27.323 3.692 39.807 1.00 8.05 325 LEU B CA 1
ATOM 11402 C C . LEU B 1 325 ? 28.606 2.994 40.245 1.00 9.91 325 LEU B C 1
ATOM 11403 O O . LEU B 1 325 ? 29.369 3.531 41.056 1.00 8.84 325 LEU B O 1
ATOM 11419 N N . PRO B 1 326 ? 28.879 1.801 39.721 1.00 8.45 326 PRO B N 1
ATOM 11420 C CA . PRO B 1 326 ? 30.158 1.151 40.028 1.00 7.13 326 PRO B CA 1
ATOM 11421 C C . PRO B 1 326 ? 31.321 2.063 39.671 1.00 6.59 326 PRO B C 1
ATOM 11422 O O . PRO B 1 326 ? 31.284 2.784 38.673 1.00 10.40 326 PRO B O 1
ATOM 11433 N N . LEU B 1 327 ? 32.348 2.056 40.516 1.00 6.56 327 LEU B N 1
ATOM 11434 C CA . LEU B 1 327 ? 33.534 2.839 40.233 1.00 8.39 327 LEU B CA 1
ATOM 11435 C C . LEU B 1 327 ? 34.311 2.223 39.075 1.00 10.73 327 LEU B C 1
ATOM 11436 O O . LEU B 1 327 ? 34.156 1.037 38.767 1.00 9.66 327 LEU B O 1
ATOM 11452 N N . PRO B 1 328 ? 35.130 3.019 38.393 1.00 12.67 328 PRO B N 1
ATOM 11453 C CA . PRO B 1 328 ? 35.900 2.483 37.268 1.00 12.00 328 PRO B CA 1
ATOM 11454 C C . PRO B 1 328 ? 36.693 1.252 37.680 1.00 10.75 328 PRO B C 1
ATOM 11455 O O . PRO B 1 328 ? 37.353 1.231 38.726 1.00 9.82 328 PRO B O 1
ATOM 11466 N N . GLY B 1 329 ? 36.607 0.205 36.862 1.00 10.17 329 GLY B N 1
ATOM 11467 C CA . GLY B 1 329 ? 37.283 -1.039 37.139 1.00 9.00 329 GLY B CA 1
ATOM 11468 C C . GLY B 1 329 ? 36.435 -2.077 37.847 1.00 9.25 329 GLY B C 1
ATOM 11469 O O . GLY B 1 329 ? 36.739 -3.272 37.759 1.00 9.09 329 GLY B O 1
ATOM 11473 N N . TYR B 1 330 ? 35.409 -1.655 38.576 1.00 9.11 330 TYR B N 1
ATOM 11474 C CA . TYR B 1 330 ? 34.543 -2.572 39.299 1.00 7.44 330 TYR B CA 1
ATOM 11475 C C . TYR B 1 330 ? 33.375 -3.022 38.437 1.00 9.25 330 TYR B C 1
ATOM 11476 O O . TYR B 1 330 ? 32.910 -2.304 37.545 1.00 10.87 330 TYR B O 1
ATOM 11494 N N . GLU B 1 331 ? 32.905 -4.231 38.721 1.00 8.19 331 GLU B N 1
ATOM 11495 C CA . GLU B 1 331 ? 31.717 -4.796 38.100 1.00 6.28 331 GLU B CA 1
ATOM 11496 C C . GLU B 1 331 ? 30.762 -5.199 39.209 1.00 8.34 331 GLU B C 1
ATOM 11497 O O . GLU B 1 331 ? 31.169 -5.850 40.175 1.00 9.10 331 GLU B O 1
ATOM 11509 N N . CYS B 1 332 ? 29.504 -4.799 39.076 1.00 9.41 332 CYS B N 1
ATOM 11510 C CA . CYS B 1 332 ? 28.470 -5.118 40.047 1.00 9.52 332 CYS B CA 1
ATOM 11511 C C . CYS B 1 332 ? 27.390 -5.958 39.385 1.00 10.35 332 CYS B C 1
ATOM 11512 O O . CYS B 1 332 ? 27.023 -5.724 38.230 1.00 11.82 332 CYS B O 1
ATOM 11520 N N . ARG B 1 333 ? 26.884 -6.926 40.138 1.00 9.09 333 ARG B N 1
ATOM 11521 C CA A ARG B 1 333 ? 25.899 -7.878 39.649 0.75 10.67 333 ARG B CA 1
ATOM 11522 C CA B ARG B 1 333 ? 25.909 -7.887 39.651 0.25 10.69 333 ARG B CA 1
ATOM 11523 C C . ARG B 1 333 ? 24.898 -8.155 40.755 1.00 10.60 333 ARG B C 1
ATOM 11524 O O . ARG B 1 333 ? 25.269 -8.253 41.928 1.00 11.37 333 ARG B O 1
ATOM 11565 N N . LEU B 1 334 ? 23.630 -8.283 40.374 1.00 8.95 334 LEU B N 1
ATOM 11566 C CA . LEU B 1 334 ? 22.559 -8.625 41.299 1.00 9.73 334 LEU B CA 1
ATOM 11567 C C . LEU B 1 334 ? 22.113 -10.053 41.018 1.00 10.82 334 LEU B C 1
ATOM 11568 O O . LEU B 1 334 ? 21.915 -10.424 39.856 1.00 11.69 334 LEU B O 1
ATOM 11584 N N . VAL B 1 335 ? 21.969 -10.855 42.072 1.00 11.12 335 VAL B N 1
ATOM 11585 C CA . VAL B 1 335 ? 21.521 -12.238 41.941 1.00 11.85 335 VAL B CA 1
ATOM 11586 C C . VAL B 1 335 ? 20.231 -12.429 42.726 1.00 12.28 335 VAL B C 1
ATOM 11587 O O . VAL B 1 335 ? 20.059 -11.869 43.815 1.00 11.56 335 VAL B O 1
ATOM 11600 N N . ASP B 1 336 ? 19.327 -13.228 42.168 1.00 12.48 336 ASP B N 1
ATOM 11601 C CA . ASP B 1 336 ? 18.046 -13.494 42.807 1.00 11.28 336 ASP B CA 1
ATOM 11602 C C . ASP B 1 336 ? 18.201 -14.598 43.853 1.00 11.30 336 ASP B C 1
ATOM 11603 O O . ASP B 1 336 ? 19.302 -15.073 44.148 1.00 13.12 336 ASP B O 1
ATOM 11612 N N . ARG B 1 337 ? 17.078 -15.020 44.428 1.00 12.95 337 ARG B N 1
ATOM 11613 C CA . ARG B 1 337 ? 17.094 -15.989 45.513 1.00 13.41 337 ARG B CA 1
ATOM 11614 C C . ARG B 1 337 ? 17.462 -17.393 45.048 1.00 15.75 337 ARG B C 1
ATOM 11615 O O . ARG B 1 337 ? 17.667 -18.270 45.893 1.00 20.71 337 ARG B O 1
ATOM 11636 N N . GLU B 1 338 ? 17.548 -17.625 43.739 1.00 15.07 338 GLU B N 1
ATOM 11637 C CA . GLU B 1 338 ? 18.034 -18.884 43.188 1.00 17.88 338 GLU B CA 1
ATOM 11638 C C . GLU B 1 338 ? 19.464 -18.779 42.671 1.00 17.80 338 GLU B C 1
ATOM 11639 O O . GLU B 1 338 ? 19.956 -19.721 42.042 1.00 19.31 338 GLU B O 1
ATOM 11651 N N . GLY B 1 339 ? 20.138 -17.658 42.915 1.00 16.40 339 GLY B N 1
ATOM 11652 C CA . GLY B 1 339 ? 21.491 -17.468 42.432 1.00 15.83 339 GLY B CA 1
ATOM 11653 C C . GLY B 1 339 ? 21.596 -17.003 40.998 1.00 17.95 339 GLY B C 1
ATOM 11654 O O . GLY B 1 339 ? 22.713 -16.904 40.475 1.00 22.25 339 GLY B O 1
ATOM 11658 N N . HIS B 1 340 ? 20.477 -16.709 40.344 1.00 16.11 340 HIS B N 1
ATOM 11659 C CA . HIS B 1 340 ? 20.483 -16.326 38.943 1.00 15.67 340 HIS B CA 1
ATOM 11660 C C . HIS B 1 340 ? 20.695 -14.824 38.815 1.00 15.48 340 HIS B C 1
ATOM 11661 O O . HIS B 1 340 ? 20.195 -14.042 39.627 1.00 13.41 340 HIS B O 1
ATOM 11675 N N . THR B 1 341 ? 21.445 -14.429 37.790 1.00 15.02 341 THR B N 1
ATOM 11676 C CA . THR B 1 341 ? 21.727 -13.020 37.563 1.00 11.99 341 THR B CA 1
ATOM 11677 C C . THR B 1 341 ? 20.456 -12.283 37.167 1.00 13.65 341 THR B C 1
ATOM 11678 O O . THR B 1 341 ? 19.685 -12.754 36.325 1.00 17.45 341 THR B O 1
ATOM 11689 N N . ILE B 1 342 ? 20.246 -11.123 37.777 1.00 12.49 342 ILE B N 1
ATOM 11690 C CA . ILE B 1 342 ? 19.091 -10.282 37.492 1.00 11.87 342 ILE B CA 1
ATOM 11691 C C . ILE B 1 342 ? 19.474 -9.303 36.393 1.00 12.77 342 ILE B C 1
ATOM 11692 O O . ILE B 1 342 ? 20.417 -8.521 36.541 1.00 14.90 342 ILE B O 1
ATOM 11708 N N . GLU B 1 343 ? 18.734 -9.335 35.291 1.00 14.32 343 GLU B N 1
ATOM 11709 C CA . GLU B 1 343 ? 18.975 -8.418 34.187 1.00 17.47 343 GLU B CA 1
ATOM 11710 C C . GLU B 1 343 ? 18.094 -7.178 34.245 1.00 19.84 343 GLU B C 1
ATOM 11711 O O . GLU B 1 343 ? 18.512 -6.115 33.777 1.00 25.83 343 GLU B O 1
ATOM 11723 N N . GLU B 1 344 ? 16.899 -7.287 34.816 1.00 20.11 344 GLU B N 1
ATOM 11724 C CA . GLU B 1 344 ? 15.933 -6.199 34.800 1.00 22.29 344 GLU B CA 1
ATOM 11725 C C . GLU B 1 344 ? 16.283 -5.108 35.805 1.00 19.48 344 GLU B C 1
ATOM 11726 O O . GLU B 1 344 ? 16.895 -5.358 36.849 1.00 17.15 344 GLU B O 1
ATOM 11738 N N . ALA B 1 345 ? 15.867 -3.887 35.480 1.00 16.90 345 ALA B N 1
ATOM 11739 C CA . ALA B 1 345 ? 15.870 -2.786 36.426 1.00 17.76 345 ALA B CA 1
ATOM 11740 C C . ALA B 1 345 ? 14.660 -2.886 37.351 1.00 18.32 345 ALA B C 1
ATOM 11741 O O . ALA B 1 345 ? 13.648 -3.517 37.033 1.00 19.99 345 ALA B O 1
ATOM 11748 N N . GLY B 1 346 ? 14.781 -2.257 38.518 1.00 17.38 346 GLY B N 1
ATOM 11749 C CA . GLY B 1 346 ? 13.698 -2.234 39.481 1.00 19.37 346 GLY B CA 1
ATOM 11750 C C . GLY B 1 346 ? 13.413 -3.560 40.148 1.00 20.28 346 GLY B C 1
ATOM 11751 O O . GLY B 1 346 ? 12.314 -3.753 40.674 1.00 24.21 346 GLY B O 1
ATOM 11755 N N . ARG B 1 347 ? 14.367 -4.487 40.135 1.00 14.07 347 ARG B N 1
ATOM 11756 C CA . ARG B 1 347 ? 14.179 -5.811 40.713 1.00 16.67 347 ARG B CA 1
ATOM 11757 C C . ARG B 1 347 ? 15.297 -6.077 41.716 1.00 15.69 347 ARG B C 1
ATOM 11758 O O . ARG B 1 347 ? 16.478 -5.976 41.372 1.00 14.28 347 ARG B O 1
ATOM 11779 N N . GLN B 1 348 ? 14.923 -6.410 42.954 1.00 12.40 348 GLN B N 1
ATOM 11780 C CA . GLN B 1 348 ? 15.884 -6.520 44.047 1.00 13.02 348 GLN B CA 1
ATOM 11781 C C . GLN B 1 348 ? 16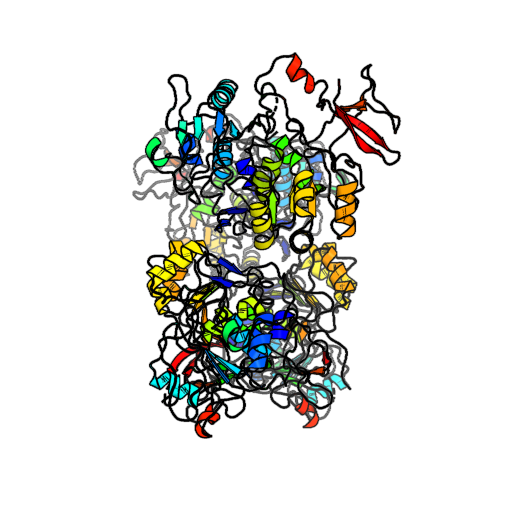.629 -7.849 44.022 1.00 12.42 348 GLN B C 1
ATOM 11782 O O . GLN B 1 348 ? 16.047 -8.908 43.769 1.00 13.97 348 GLN B O 1
ATOM 11796 N N . GLY B 1 349 ? 17.924 -7.786 44.323 1.00 10.60 349 GLY B N 1
ATOM 11797 C CA . GLY B 1 349 ? 18.741 -8.972 44.486 1.00 10.57 349 GLY B CA 1
ATOM 11798 C C . GLY B 1 349 ? 19.946 -8.653 45.345 1.00 9.70 349 GLY B C 1
ATOM 11799 O O . GLY B 1 349 ? 20.164 -7.509 45.749 1.00 10.40 349 GLY B O 1
ATOM 11803 N N . VAL B 1 350 ? 20.731 -9.690 45.637 1.00 8.49 350 VAL B N 1
ATOM 11804 C CA . VAL B 1 350 ? 21.943 -9.526 46.434 1.00 9.48 350 VAL B CA 1
ATOM 11805 C C . VAL B 1 350 ? 23.064 -9.031 45.535 1.00 8.12 350 VAL B C 1
ATOM 11806 O O . VAL B 1 350 ? 23.271 -9.544 44.427 1.00 9.85 350 VAL B O 1
ATOM 11819 N N . LEU B 1 351 ? 23.815 -8.052 46.025 1.00 6.86 351 LEU B N 1
ATOM 11820 C CA . LEU B 1 351 ? 24.865 -7.416 45.242 1.00 9.16 351 LEU B CA 1
ATOM 11821 C C . LEU B 1 351 ? 26.166 -8.197 45.392 1.00 9.71 351 LEU B C 1
ATOM 11822 O O . LEU B 1 351 ? 26.649 -8.407 46.508 1.00 7.90 351 LEU B O 1
ATOM 11838 N N . LEU B 1 352 ? 26.720 -8.631 44.264 1.00 10.42 352 LEU B N 1
ATOM 11839 C CA . LEU B 1 352 ? 28.081 -9.140 44.182 1.00 9.95 352 LEU B CA 1
ATOM 11840 C C . LEU B 1 352 ? 28.945 -8.125 43.459 1.00 6.91 352 LEU B C 1
ATOM 11841 O O . LEU B 1 352 ? 28.479 -7.420 42.560 1.00 9.21 352 LEU B O 1
ATOM 11857 N N . VAL B 1 353 ? 30.214 -8.057 43.854 1.00 7.80 353 VAL B N 1
ATOM 11858 C CA . VAL B 1 353 ? 31.141 -7.099 43.268 1.00 8.68 353 VAL B CA 1
ATOM 11859 C C . VAL B 1 353 ? 32.486 -7.770 43.046 1.00 8.62 353 VAL B C 1
ATOM 11860 O O . VAL B 1 353 ? 32.936 -8.587 43.856 1.00 9.60 353 VAL B O 1
ATOM 11873 N N . ARG B 1 354 ? 33.123 -7.421 41.936 1.00 8.78 354 ARG B N 1
ATOM 11874 C CA . ARG B 1 354 ? 34.524 -7.727 41.703 1.00 9.83 354 ARG B CA 1
ATOM 11875 C C . ARG B 1 354 ? 35.201 -6.470 41.183 1.00 8.69 354 ARG B C 1
ATOM 11876 O O . ARG B 1 354 ? 34.542 -5.525 40.738 1.00 7.98 354 ARG B O 1
ATOM 11897 N N . GLY B 1 355 ? 36.527 -6.453 41.267 1.00 9.56 355 GLY B N 1
ATOM 11898 C CA . GLY B 1 355 ? 37.273 -5.324 40.783 1.00 9.97 355 GLY B CA 1
ATOM 11899 C C . GLY B 1 355 ? 38.558 -5.083 41.540 1.00 9.46 355 GLY B C 1
ATOM 11900 O O . GLY B 1 355 ? 39.016 -5.917 42.323 1.00 10.39 355 GLY B O 1
ATOM 11904 N N . PRO B 1 356 ? 39.151 -3.908 41.327 1.00 9.15 356 PRO B N 1
ATOM 11905 C CA . PRO B 1 356 ? 40.542 -3.696 41.753 1.00 10.69 356 PRO B CA 1
ATOM 11906 C C . PRO B 1 356 ? 40.772 -3.861 43.241 1.00 9.98 356 PRO B C 1
ATOM 11907 O O . PRO B 1 356 ? 41.841 -4.340 43.644 1.00 8.90 356 PRO B O 1
ATOM 11918 N N . GLY B 1 357 ? 39.803 -3.490 44.071 1.00 7.83 357 GLY B N 1
ATOM 11919 C CA . GLY B 1 357 ? 39.965 -3.524 45.506 1.00 7.77 357 GLY B CA 1
ATOM 11920 C C . GLY B 1 357 ? 39.651 -4.843 46.171 1.00 7.71 357 GLY B C 1
ATOM 11921 O O . GLY B 1 357 ? 39.846 -4.969 47.383 1.00 7.33 357 GLY B O 1
ATOM 11925 N N . LEU B 1 358 ? 39.182 -5.836 45.419 1.00 6.72 358 LEU B N 1
ATOM 11926 C CA . LEU B 1 358 ? 38.756 -7.103 45.999 1.00 8.26 358 LEU B CA 1
ATOM 11927 C C . LEU B 1 358 ? 39.895 -7.772 46.758 1.00 7.53 358 LEU B C 1
ATOM 11928 O O . LEU B 1 358 ? 40.999 -7.938 46.231 1.00 8.84 358 LEU B O 1
ATOM 11944 N N . SER B 1 359 ? 39.604 -8.173 47.993 1.00 6.71 359 SER B N 1
ATOM 11945 C CA . SER B 1 359 ? 40.563 -8.889 48.815 1.00 6.45 359 SER B CA 1
ATOM 11946 C C . SER B 1 359 ? 40.755 -10.315 48.297 1.00 8.17 359 SER B C 1
ATOM 11947 O O . SER B 1 359 ? 39.805 -10.932 47.808 1.00 8.87 359 SER B O 1
ATOM 11955 N N A PRO B 1 360 ? 41.970 -10.867 48.421 0.69 9.83 360 PRO B N 1
ATOM 11956 N N B PRO B 1 360 ? 41.970 -10.864 48.379 0.31 9.92 360 PRO B N 1
ATOM 11957 C CA A PRO B 1 360 ? 42.195 -12.270 48.049 0.69 10.78 360 PRO B CA 1
ATOM 11958 C CA B PRO B 1 360 ? 42.148 -12.282 48.031 0.31 10.71 360 PRO B CA 1
ATOM 11959 C C A PRO B 1 360 ? 41.616 -13.280 49.025 0.69 11.28 360 PRO B C 1
ATOM 11960 C C B PRO B 1 360 ? 41.373 -13.242 48.919 0.31 11.37 360 PRO B C 1
ATOM 11961 O O A PRO B 1 360 ? 41.761 -14.483 48.785 0.69 13.58 360 PRO B O 1
ATOM 11962 O O B PRO B 1 360 ? 41.113 -14.373 48.491 0.31 12.74 360 PRO B O 1
ATOM 11983 N N . GLY B 1 361 ? 40.993 -12.843 50.122 1.00 8.19 361 GLY B N 1
ATOM 11984 C CA . GLY B 1 361 ? 40.292 -13.742 51.019 1.00 8.00 361 GLY B CA 1
ATOM 11985 C C . GLY B 1 361 ? 40.543 -13.429 52.480 1.00 7.52 361 GLY B C 1
ATOM 11986 O O . GLY B 1 361 ? 41.266 -12.490 52.815 1.00 7.77 361 GLY B O 1
ATOM 11991 N N . TYR B 1 362 ? 39.929 -14.232 53.351 1.00 8.75 362 TYR B N 1
ATOM 11992 C CA . TYR B 1 362 ? 40.144 -14.091 54.783 1.00 6.56 362 TYR B CA 1
ATOM 11993 C C . TYR B 1 362 ? 41.429 -14.794 55.205 1.00 8.42 362 TYR B C 1
ATOM 11994 O O . TYR B 1 362 ? 41.812 -15.829 54.650 1.00 10.16 362 TYR B O 1
ATOM 12012 N N . TRP B 1 363 ? 42.089 -14.218 56.212 1.00 7.66 363 TRP B N 1
ATOM 12013 C CA . TRP B 1 363 ? 43.339 -14.781 56.713 1.00 8.52 363 TRP B CA 1
ATOM 12014 C C . TRP B 1 363 ? 43.118 -16.179 57.275 1.00 9.79 363 TRP B C 1
ATOM 12015 O O . TRP B 1 363 ? 43.889 -17.105 57.000 1.00 9.25 363 TRP B O 1
ATOM 12036 N N . ARG B 1 364 ? 42.071 -16.343 58.078 1.00 9.19 364 ARG B N 1
ATOM 12037 C CA . ARG B 1 364 ? 41.751 -17.614 58.712 1.00 11.04 364 ARG B CA 1
ATOM 12038 C C . ARG B 1 364 ? 40.241 -17.746 58.710 1.00 9.31 364 ARG B C 1
ATOM 12039 O O . ARG B 1 364 ? 39.545 -16.872 59.230 1.00 10.40 364 ARG B O 1
ATOM 12060 N N . ALA B 1 365 ? 39.730 -18.821 58.116 1.00 10.95 365 ALA B N 1
ATOM 12061 C CA . ALA B 1 365 ? 38.292 -18.927 57.947 1.00 11.50 365 ALA B CA 1
ATOM 12062 C C . ALA B 1 365 ? 37.909 -20.355 57.597 1.00 10.78 365 ALA B C 1
ATOM 12063 O O . ALA B 1 365 ? 38.708 -21.113 57.042 1.00 12.39 365 ALA B O 1
ATOM 12070 N N . SER B 1 366 ? 36.669 -20.703 57.926 1.00 13.91 366 SER B N 1
ATOM 12071 C CA . SER B 1 366 ? 36.091 -21.947 57.455 1.00 14.36 366 SER B CA 1
ATOM 12072 C C . SER B 1 366 ? 35.788 -21.842 55.964 1.00 13.46 366 SER B C 1
ATOM 12073 O O . SER B 1 366 ? 35.767 -20.755 55.379 1.00 11.42 366 SER B O 1
ATOM 12081 N N . GLU B 1 367 ? 35.555 -22.997 55.341 1.00 17.55 367 GLU B N 1
ATOM 12082 C CA . GLU B 1 367 ? 35.146 -22.999 53.942 1.00 21.50 367 GLU B CA 1
ATOM 12083 C C . GLU B 1 367 ? 33.883 -22.171 53.746 1.00 17.62 367 GLU B C 1
ATOM 12084 O O . GLU B 1 367 ? 33.757 -21.437 52.757 1.00 16.05 367 GLU B O 1
ATOM 12096 N N . GLU B 1 368 ? 32.940 -22.266 54.686 1.00 16.08 368 GLU B N 1
ATOM 12097 C CA . GLU B 1 368 ? 31.690 -21.524 54.565 1.00 19.96 368 GLU B CA 1
ATOM 12098 C C . GLU B 1 368 ? 31.937 -20.023 54.631 1.00 15.90 368 GLU B C 1
ATOM 12099 O O . GLU B 1 368 ? 31.321 -19.254 53.884 1.00 16.13 368 GLU B O 1
ATOM 12111 N N . GLN B 1 369 ? 32.834 -19.585 55.514 1.00 15.27 369 GLN B N 1
ATOM 12112 C CA . GLN B 1 369 ? 33.169 -18.167 55.579 1.00 14.12 369 GLN B CA 1
ATOM 12113 C C . GLN B 1 369 ? 33.823 -17.704 54.282 1.00 13.41 369 GLN B C 1
ATOM 12114 O O . GLN B 1 369 ? 33.465 -16.656 53.732 1.00 12.83 369 GLN B O 1
ATOM 12128 N N . GLN B 1 370 ? 34.782 -18.482 53.771 1.00 10.93 370 GLN B N 1
ATOM 12129 C CA . GLN B 1 370 ? 35.459 -18.114 52.531 1.00 11.80 370 GLN B CA 1
ATOM 12130 C C . GLN B 1 370 ? 34.517 -18.121 51.337 1.00 14.50 370 GLN B C 1
ATOM 12131 O O . GLN B 1 370 ? 34.835 -17.509 50.315 1.00 12.92 370 GLN B O 1
ATOM 12145 N N . ALA B 1 371 ? 33.373 -18.799 51.437 1.00 15.37 371 ALA B N 1
ATOM 12146 C CA . ALA B 1 371 ? 32.433 -18.841 50.325 1.00 18.49 371 ALA B CA 1
ATOM 12147 C C . ALA B 1 371 ? 31.879 -17.468 49.975 1.00 14.93 371 ALA B C 1
ATOM 12148 O O . ALA B 1 371 ? 31.278 -17.319 48.906 1.00 14.89 371 ALA B O 1
ATOM 12155 N N . ARG B 1 372 ? 32.052 -16.466 50.842 1.00 12.56 372 ARG B N 1
ATOM 12156 C CA . ARG B 1 372 ? 31.673 -15.111 50.464 1.00 12.47 372 ARG B CA 1
ATOM 12157 C C . ARG B 1 372 ? 32.485 -14.611 49.279 1.00 11.75 372 ARG B C 1
ATOM 12158 O O . ARG B 1 372 ? 32.043 -13.693 48.579 1.00 11.40 372 ARG B O 1
ATOM 12179 N N . PHE B 1 373 ? 33.646 -15.210 49.026 1.00 9.73 373 PHE B N 1
ATOM 12180 C CA . PHE B 1 373 ? 34.499 -14.849 47.906 1.00 10.36 373 PHE B CA 1
ATOM 12181 C C . PHE B 1 373 ? 34.354 -15.803 46.726 1.00 13.75 373 PHE B C 1
ATOM 12182 O O . PHE B 1 373 ? 35.199 -15.791 45.826 1.00 15.61 373 PHE B O 1
ATOM 12199 N N . ALA B 1 374 ? 33.320 -16.637 46.722 1.00 17.86 374 ALA B N 1
ATOM 12200 C CA . ALA B 1 374 ? 33.186 -17.663 45.698 1.00 21.06 374 ALA B CA 1
ATOM 12201 C C . ALA B 1 374 ? 33.118 -17.043 44.307 1.00 22.64 374 ALA B C 1
ATOM 12202 O O . ALA B 1 374 ? 32.435 -16.039 44.085 1.00 20.72 374 ALA B O 1
ATOM 12209 N N . GLY B 1 375 ? 33.844 -17.648 43.366 1.00 21.47 375 GLY B N 1
ATOM 12210 C CA . GLY B 1 375 ? 33.718 -17.290 41.967 1.00 20.48 375 GLY B CA 1
ATOM 12211 C C . GLY B 1 375 ? 34.382 -16.001 41.545 1.00 18.89 375 GLY B C 1
ATOM 12212 O O . GLY B 1 375 ? 34.060 -15.482 40.473 1.00 21.06 375 GLY B O 1
ATOM 12216 N N . GLY B 1 376 ? 35.286 -15.454 42.353 1.00 20.01 376 GLY B N 1
ATOM 12217 C CA . GLY B 1 376 ? 35.917 -14.195 42.019 1.00 18.12 376 GLY B CA 1
ATOM 12218 C C . GLY B 1 376 ? 35.073 -12.976 42.304 1.00 14.73 376 GLY B C 1
ATOM 12219 O O . GLY B 1 376 ? 35.391 -11.890 41.805 1.00 15.91 376 GLY B O 1
ATOM 12223 N N . TRP B 1 377 ? 34.000 -13.125 43.074 1.00 15.01 377 TRP B N 1
ATOM 12224 C CA . TRP B 1 377 ? 33.179 -12.010 43.514 1.00 13.22 377 TRP B CA 1
ATOM 12225 C C . TRP B 1 377 ? 33.173 -11.978 45.033 1.00 15.50 377 TRP B C 1
ATOM 12226 O O . TRP B 1 377 ? 33.467 -12.978 45.691 1.00 19.30 377 TRP B O 1
ATOM 12247 N N . TYR B 1 378 ? 32.861 -10.812 45.589 1.00 9.48 378 TYR B N 1
ATOM 12248 C CA . TYR B 1 378 ? 32.492 -10.707 46.994 1.00 9.26 378 TYR B CA 1
ATOM 12249 C C . TYR B 1 378 ? 30.976 -10.566 47.093 1.00 9.00 378 TYR B C 1
ATOM 12250 O O . TYR B 1 378 ? 30.388 -9.691 46.446 1.00 8.96 378 TYR B O 1
ATOM 12268 N N . ARG B 1 379 ? 30.349 -11.437 47.885 1.00 10.51 379 ARG B N 1
ATOM 12269 C CA . ARG B 1 379 ? 28.906 -11.390 48.120 1.00 9.40 379 ARG B CA 1
ATOM 12270 C C . ARG B 1 379 ? 28.647 -10.459 49.299 1.00 10.80 379 ARG B C 1
ATOM 12271 O O . ARG B 1 379 ? 28.972 -10.791 50.443 1.00 10.29 379 ARG B O 1
ATOM 12292 N N . THR B 1 380 ? 28.048 -9.296 49.027 1.00 8.25 380 THR B N 1
ATOM 12293 C CA . THR B 1 380 ? 27.911 -8.274 50.061 1.00 8.18 380 THR B CA 1
ATOM 12294 C C . THR B 1 380 ? 26.880 -8.646 51.116 1.00 10.34 380 THR B C 1
ATOM 12295 O O . THR B 1 380 ? 26.983 -8.194 52.262 1.00 10.77 380 THR B O 1
ATOM 12306 N N . GLY B 1 381 ? 25.874 -9.435 50.755 1.00 9.03 381 GLY B N 1
ATOM 12307 C CA . GLY B 1 381 ? 24.733 -9.633 51.624 1.00 11.55 381 GLY B CA 1
ATOM 12308 C C . GLY B 1 381 ? 23.754 -8.478 51.639 1.00 12.75 381 GLY B C 1
ATOM 12309 O O . GLY B 1 381 ? 22.783 -8.519 52.407 1.00 13.15 381 GLY B O 1
ATOM 12313 N N . ASP B 1 382 ? 23.976 -7.453 50.820 1.00 9.30 382 ASP B N 1
ATOM 12314 C CA . ASP B 1 382 ? 23.072 -6.320 50.713 1.00 10.22 382 ASP B CA 1
ATOM 12315 C C . ASP B 1 382 ? 22.105 -6.541 49.560 1.00 10.15 382 ASP B C 1
ATOM 12316 O O . ASP B 1 382 ? 22.502 -6.986 48.478 1.00 9.75 382 ASP B O 1
ATOM 12325 N N . LEU B 1 383 ? 20.841 -6.198 49.788 1.00 10.45 383 LEU B N 1
ATOM 12326 C CA . LEU B 1 383 ? 19.853 -6.156 48.723 1.00 9.58 383 LEU B CA 1
ATOM 12327 C C . LEU B 1 383 ? 19.912 -4.794 48.048 1.00 10.65 383 LEU B C 1
ATOM 12328 O O . LEU B 1 383 ? 19.934 -3.755 48.719 1.00 12.03 383 LEU B O 1
ATOM 12344 N N . PHE B 1 384 ? 19.949 -4.806 46.721 1.00 10.27 384 PHE B N 1
ATOM 12345 C CA . PHE B 1 384 ? 19.998 -3.596 45.920 1.00 9.40 384 PHE B CA 1
ATOM 12346 C C . PHE B 1 384 ? 19.083 -3.780 44.723 1.00 9.91 384 PHE B C 1
ATOM 12347 O O . PHE B 1 384 ? 18.764 -4.902 44.325 1.00 12.53 384 PHE B O 1
ATOM 12364 N N . GLU B 1 385 ? 18.670 -2.658 44.146 1.00 10.71 385 GLU B N 1
ATOM 12365 C CA . GLU B 1 385 ? 18.013 -2.651 42.851 1.00 10.53 385 GLU B CA 1
ATOM 12366 C C . GLU B 1 385 ? 18.758 -1.671 41.961 1.00 8.94 385 GLU B C 1
ATOM 12367 O O . GLU B 1 385 ? 19.458 -0.774 42.437 1.00 11.26 385 GLU B O 1
ATOM 12379 N N . ARG B 1 386 ? 18.626 -1.871 40.658 1.00 11.95 386 ARG B N 1
ATOM 12380 C CA . ARG B 1 386 ? 19.243 -1.010 39.662 1.00 14.78 386 ARG B CA 1
ATOM 12381 C C . ARG B 1 386 ? 18.137 -0.283 38.908 1.00 15.31 386 ARG B C 1
ATOM 12382 O O . ARG B 1 386 ? 17.095 -0.873 38.610 1.00 18.30 386 ARG B O 1
ATOM 12403 N N . ASP B 1 387 ? 18.357 0.996 38.598 1.00 14.28 387 ASP B N 1
ATOM 12404 C CA . ASP B 1 387 ? 17.411 1.747 37.783 1.00 15.14 387 ASP B CA 1
ATOM 12405 C C . ASP B 1 387 ? 17.870 1.740 36.326 1.00 16.36 387 ASP B C 1
ATOM 12406 O O . ASP B 1 387 ? 18.898 1.160 35.970 1.00 14.38 387 ASP B O 1
ATOM 12415 N N . GLU B 1 388 ? 17.090 2.396 35.468 1.00 18.83 388 GLU B N 1
ATOM 12416 C CA . GLU B 1 388 ? 17.368 2.351 34.039 1.00 20.41 388 GLU B CA 1
ATOM 12417 C C . GLU B 1 388 ? 18.640 3.096 33.662 1.00 23.38 388 GLU B C 1
ATOM 12418 O O . GLU B 1 388 ? 19.232 2.792 32.621 1.00 25.23 388 GLU B O 1
ATOM 12430 N N . SER B 1 389 ? 19.083 4.054 34.476 1.00 20.42 389 SER B N 1
ATOM 12431 C CA . SER B 1 389 ? 20.362 4.705 34.222 1.00 18.41 389 SER B CA 1
ATOM 12432 C C . SER B 1 389 ? 21.549 3.845 34.637 1.00 16.72 389 SER B C 1
ATOM 12433 O O . SER B 1 389 ? 22.695 4.229 34.372 1.00 19.58 389 SER B O 1
ATOM 12441 N N . GLY B 1 390 ? 21.308 2.694 35.265 1.00 15.60 390 GLY B N 1
ATOM 12442 C CA . GLY B 1 390 ? 22.372 1.846 35.758 1.00 15.16 390 GLY B CA 1
ATOM 12443 C C . GLY B 1 390 ? 22.768 2.105 37.193 1.00 14.35 390 GLY B C 1
ATOM 12444 O O . GLY B 1 390 ? 23.683 1.436 37.696 1.00 15.01 390 GLY B O 1
ATOM 12448 N N . ALA B 1 391 ? 22.120 3.054 37.864 1.00 14.17 391 ALA B N 1
ATOM 12449 C CA . ALA B 1 391 ? 22.445 3.378 39.243 1.00 13.40 391 ALA B CA 1
ATOM 12450 C C . ALA B 1 391 ? 21.748 2.416 40.197 1.00 12.02 391 ALA B C 1
ATOM 12451 O O . ALA B 1 391 ? 20.714 1.825 39.876 1.00 14.36 391 ALA B O 1
ATOM 12458 N N . TYR B 1 392 ? 22.338 2.257 41.377 1.00 9.66 392 TYR B N 1
ATOM 12459 C CA . TYR B 1 392 ? 21.893 1.287 42.364 1.00 9.42 392 TYR B CA 1
ATOM 12460 C C . TYR B 1 392 ? 21.270 1.985 43.569 1.00 11.74 392 TYR B C 1
ATOM 12461 O O . TYR B 1 392 ? 21.660 3.100 43.933 1.00 11.71 392 TYR B O 1
ATOM 12479 N N . ARG B 1 393 ? 20.300 1.315 44.194 1.00 14.02 393 ARG B N 1
ATOM 12480 C CA A ARG B 1 393 ? 19.672 1.808 45.413 0.45 14.90 393 ARG B CA 1
ATOM 12481 C CA B ARG B 1 393 ? 19.663 1.806 45.410 0.55 14.86 393 ARG B CA 1
ATOM 12482 C C . ARG B 1 393 ? 19.594 0.674 46.424 1.00 13.39 393 ARG B C 1
ATOM 12483 O O . ARG B 1 393 ? 19.178 -0.437 46.086 1.00 11.53 393 ARG B O 1
ATOM 12524 N N . HIS B 1 394 ? 19.990 0.961 47.663 1.00 13.19 394 HIS B N 1
ATOM 12525 C CA . HIS B 1 394 ? 20.044 -0.050 48.714 1.00 11.31 394 HIS B CA 1
ATOM 12526 C C . HIS B 1 394 ? 18.639 -0.368 49.210 1.00 12.86 394 HIS B C 1
ATOM 12527 O O . HIS B 1 394 ? 17.822 0.533 49.409 1.00 13.84 394 HIS B O 1
ATOM 12541 N N . CYS B 1 395 ? 18.359 -1.661 49.400 1.00 12.42 395 CYS B N 1
ATOM 12542 C CA . CYS B 1 395 ? 17.020 -2.125 49.741 1.00 15.06 395 CYS B CA 1
ATOM 12543 C C . CYS B 1 395 ? 16.949 -2.963 51.011 1.00 17.39 395 CYS B C 1
ATOM 12544 O O . CYS B 1 395 ? 15.863 -3.454 51.345 1.00 22.97 395 CYS B O 1
ATOM 12552 N N . GLY B 1 396 ? 18.057 -3.151 51.727 1.00 14.32 396 GLY B N 1
ATOM 12553 C CA . GLY B 1 396 ? 18.062 -3.932 52.943 1.00 18.81 396 GLY B CA 1
ATOM 12554 C C . GLY B 1 396 ? 19.149 -4.986 52.900 1.00 18.15 396 GLY B C 1
ATOM 12555 O O . GLY B 1 396 ? 20.072 -4.920 52.083 1.00 13.25 396 GLY B O 1
ATOM 12559 N N . ARG B 1 397 ? 19.034 -5.972 53.791 1.00 21.96 397 ARG B N 1
ATOM 12560 C CA . ARG B 1 397 ? 20.002 -7.054 53.915 1.00 22.92 397 ARG B CA 1
ATOM 12561 C C . ARG B 1 397 ? 19.317 -8.380 53.607 1.00 23.68 397 ARG B C 1
ATOM 12562 O O . ARG B 1 397 ? 18.154 -8.580 53.972 1.00 24.43 397 ARG B O 1
ATOM 12583 N N . GLU B 1 398 ? 20.029 -9.293 52.948 1.00 18.65 398 GLU B N 1
ATOM 12584 C CA . GLU B 1 398 ? 19.461 -10.616 52.707 1.00 23.20 398 GLU B CA 1
ATOM 12585 C C . GLU B 1 398 ? 19.379 -11.360 54.039 1.00 32.72 398 GLU B C 1
ATOM 12586 O O . GLU B 1 398 ? 19.738 -10.834 55.097 1.00 28.00 398 GLU B O 1
ATOM 12598 N N . ASP B 1 399 ? 18.985 -12.632 53.983 1.00 58.71 399 ASP B N 1
ATOM 12599 C CA . ASP B 1 399 ? 18.961 -13.476 55.174 1.00 72.03 399 ASP B CA 1
ATOM 12600 C C . ASP B 1 399 ? 19.467 -14.872 54.831 1.00 74.17 399 ASP B C 1
ATOM 12601 O O . ASP B 1 399 ? 20.430 -15.347 55.428 1.00 74.50 399 ASP B O 1
ATOM 12610 N N . SER C 1 2 ? 22.220 55.862 31.855 1.00 60.65 2 SER C N 1
ATOM 12611 C CA . SER C 1 2 ? 22.136 54.539 31.248 1.00 58.49 2 SER C CA 1
ATOM 12612 C C . SER C 1 2 ? 23.399 54.224 30.451 1.00 52.99 2 SER C C 1
ATOM 12613 O O . SER C 1 2 ? 24.051 55.122 29.916 1.00 57.84 2 SER C O 1
ATOM 12620 N N . THR C 1 3 ? 23.738 52.940 30.379 1.00 38.26 3 THR C N 1
ATOM 12621 C CA . THR C 1 3 ? 24.945 52.505 29.693 1.00 28.78 3 THR C CA 1
ATOM 12622 C C . THR C 1 3 ? 24.713 52.475 28.189 1.00 20.53 3 THR C C 1
ATOM 12623 O O . THR C 1 3 ? 23.686 51.981 27.716 1.00 21.45 3 THR C O 1
ATOM 12634 N N . LEU C 1 4 ? 25.677 52.998 27.433 1.00 16.87 4 LEU C N 1
ATOM 12635 C CA . LEU C 1 4 ? 25.591 52.908 25.982 1.00 16.17 4 LEU C CA 1
ATOM 12636 C C . LEU C 1 4 ? 25.635 51.445 25.563 1.00 15.72 4 LEU C C 1
ATOM 12637 O O . LEU C 1 4 ? 26.418 50.653 26.093 1.00 17.77 4 LEU C O 1
ATOM 12653 N N . ALA C 1 5 ? 24.789 51.085 24.600 1.00 12.46 5 ALA C N 1
ATOM 12654 C CA . ALA C 1 5 ? 24.671 49.695 24.192 1.00 10.59 5 ALA C CA 1
ATOM 12655 C C . ALA C 1 5 ? 24.249 49.625 22.732 1.00 8.62 5 ALA C C 1
ATOM 12656 O O . ALA C 1 5 ? 23.894 50.632 22.112 1.00 10.98 5 ALA C O 1
ATOM 12663 N N . ASN C 1 6 ? 24.295 48.409 22.193 1.00 11.08 6 ASN C N 1
ATOM 12664 C CA . ASN C 1 6 ? 23.917 48.129 20.814 1.00 10.77 6 ASN C CA 1
ATOM 12665 C C . ASN C 1 6 ? 23.001 46.913 20.809 1.00 9.47 6 ASN C C 1
ATOM 12666 O O . ASN C 1 6 ? 23.324 45.891 21.422 1.00 9.80 6 ASN C O 1
ATOM 12677 N N . LEU C 1 7 ? 21.862 47.020 20.119 1.00 7.93 7 LEU C N 1
ATOM 12678 C CA . LEU C 1 7 ? 20.851 45.963 20.184 1.00 9.03 7 LEU C CA 1
ATOM 12679 C C . LEU C 1 7 ? 21.379 44.638 19.644 1.00 10.56 7 LEU C C 1
ATOM 12680 O O . LEU C 1 7 ? 21.136 43.580 20.235 1.00 9.86 7 LEU C O 1
ATOM 12696 N N . THR C 1 8 ? 22.088 44.665 18.514 1.00 9.34 8 THR C N 1
ATOM 12697 C CA . THR C 1 8 ? 22.634 43.424 17.972 1.00 7.97 8 THR C CA 1
ATOM 12698 C C . THR C 1 8 ? 23.638 42.810 18.936 1.00 9.77 8 THR C C 1
ATOM 12699 O O . THR C 1 8 ? 23.597 41.605 19.208 1.00 11.24 8 THR C O 1
ATOM 12710 N N . GLU C 1 9 ? 24.545 43.630 19.470 1.00 10.24 9 GLU C N 1
ATOM 12711 C CA . GLU C 1 9 ? 25.509 43.138 20.448 1.00 12.05 9 GLU C CA 1
ATOM 12712 C C . GLU C 1 9 ? 24.807 42.515 21.647 1.00 12.31 9 GLU C C 1
ATOM 12713 O O . GLU C 1 9 ? 25.219 41.456 22.132 1.00 14.56 9 GLU C O 1
ATOM 12725 N N . VAL C 1 10 ? 23.747 43.156 22.139 1.00 8.29 10 VAL C N 1
ATOM 12726 C CA . VAL C 1 10 ? 23.029 42.628 23.297 1.00 9.10 10 VAL C CA 1
ATOM 12727 C C . VAL C 1 10 ? 22.412 41.274 22.973 1.00 11.81 10 VAL C C 1
ATOM 12728 O O . VAL C 1 10 ? 22.502 40.329 23.764 1.00 12.39 10 VAL C O 1
ATOM 12741 N N . LEU C 1 11 ? 21.770 41.157 21.810 1.00 11.17 11 LEU C N 1
ATOM 12742 C CA . LEU C 1 11 ? 21.199 39.873 21.419 1.00 12.98 11 LEU C CA 1
ATOM 12743 C C . LEU C 1 11 ? 22.277 38.804 21.330 1.00 14.32 11 LEU C C 1
ATOM 12744 O O . LEU C 1 11 ? 22.057 37.654 21.728 1.00 13.20 11 LEU C O 1
ATOM 12760 N N . PHE C 1 12 ? 23.447 39.165 20.799 1.00 10.09 12 PHE C N 1
ATOM 12761 C CA . PHE C 1 12 ? 24.546 38.214 20.678 1.00 10.86 12 PHE C CA 1
ATOM 12762 C C . PHE C 1 12 ? 25.079 37.776 22.039 1.00 15.57 12 PHE C C 1
ATOM 12763 O O . PHE C 1 12 ? 25.620 36.671 22.160 1.00 16.15 12 PHE C O 1
ATOM 12780 N N . ARG C 1 13 ? 24.939 38.611 23.071 1.00 14.99 13 ARG C N 1
ATOM 12781 C CA A ARG C 1 13 ? 25.448 38.269 24.396 0.44 17.97 13 ARG C CA 1
ATOM 12782 C CA B ARG C 1 13 ? 25.450 38.262 24.392 0.56 17.87 13 ARG C CA 1
ATOM 12783 C C . ARG C 1 13 ? 24.495 37.383 25.187 1.00 17.23 13 ARG C C 1
ATOM 12784 O O . ARG C 1 13 ? 24.915 36.781 26.181 1.00 20.60 13 ARG C O 1
ATOM 12825 N N . LEU C 1 14 ? 23.228 37.296 24.785 1.00 13.80 14 LEU C N 1
ATOM 12826 C CA . LEU C 1 14 ? 22.272 36.475 25.518 1.00 13.80 14 LEU C CA 1
ATOM 12827 C C . LEU C 1 14 ? 22.768 35.036 25.602 1.00 17.56 14 LEU C C 1
ATOM 12828 O O . LEU C 1 14 ? 23.325 34.495 24.644 1.00 17.40 14 LEU C O 1
ATOM 12844 N N . ASP C 1 15 ? 22.549 34.409 26.757 1.00 22.59 15 ASP C N 1
ATOM 12845 C CA . ASP C 1 15 ? 23.146 33.107 27.055 1.00 30.26 15 ASP C CA 1
ATOM 12846 C C . ASP C 1 15 ? 22.278 32.001 26.466 1.00 28.08 15 ASP C C 1
ATOM 12847 O O . ASP C 1 15 ? 21.421 31.423 27.136 1.00 27.19 15 ASP C O 1
ATOM 12856 N N . PHE C 1 16 ? 22.518 31.696 25.194 1.00 24.14 16 PHE C N 1
ATOM 12857 C CA . PHE C 1 16 ? 21.931 30.541 24.535 1.00 23.98 16 PHE C CA 1
ATOM 12858 C C . PHE C 1 16 ? 23.020 29.802 23.772 1.00 23.42 16 PHE C C 1
ATOM 12859 O O . PHE C 1 16 ? 24.052 30.373 23.410 1.00 22.85 16 PHE C O 1
ATOM 12876 N N . ASP C 1 17 ? 22.778 28.521 23.535 1.00 23.35 17 ASP C N 1
ATOM 12877 C CA . ASP C 1 17 ? 23.771 27.665 22.907 1.00 24.25 17 ASP C CA 1
ATOM 12878 C C . ASP C 1 17 ? 24.040 28.145 21.482 1.00 22.78 17 ASP C C 1
ATOM 12879 O O . ASP C 1 17 ? 23.118 28.136 20.652 1.00 20.01 17 ASP C O 1
ATOM 12888 N N . PRO C 1 18 ? 25.268 28.560 21.150 1.00 20.82 18 PRO C N 1
ATOM 12889 C CA . PRO C 1 18 ? 25.521 29.086 19.797 1.00 20.65 18 PRO C CA 1
ATOM 12890 C C . PRO C 1 18 ? 25.307 28.080 18.676 1.00 20.67 18 PRO C C 1
ATOM 12891 O O . PRO C 1 18 ? 25.123 28.492 17.524 1.00 18.44 18 PRO C O 1
ATOM 12902 N N . ASP C 1 19 ? 25.326 26.784 18.960 1.00 20.62 19 ASP C N 1
ATOM 12903 C CA A ASP C 1 19 ? 25.196 25.793 17.900 0.69 23.29 19 ASP C CA 1
ATOM 12904 C CA B ASP C 1 19 ? 25.199 25.745 17.946 0.31 23.57 19 ASP C CA 1
ATOM 12905 C C . ASP C 1 19 ? 23.750 25.407 17.612 1.00 22.80 19 ASP C C 1
ATOM 12906 O O . ASP C 1 19 ? 23.508 24.596 16.712 1.00 27.59 19 ASP C O 1
ATOM 12923 N N . THR C 1 20 ? 22.785 25.995 18.314 1.00 18.40 20 THR C N 1
ATOM 12924 C CA . THR C 1 20 ? 21.382 25.711 18.052 1.00 17.27 20 THR C CA 1
ATOM 12925 C C . THR C 1 20 ? 20.872 26.528 16.867 1.00 18.17 20 THR C C 1
ATOM 12926 O O . THR C 1 20 ? 21.398 27.595 16.536 1.00 18.68 20 THR C O 1
ATOM 12937 N N . ALA C 1 21 ? 19.828 26.005 16.229 1.00 17.50 21 ALA C N 1
ATOM 12938 C CA . ALA C 1 21 ? 19.230 26.662 15.074 1.00 15.69 21 ALA C CA 1
ATOM 12939 C C . ALA C 1 21 ? 18.633 28.006 15.465 1.00 13.52 21 ALA C C 1
ATOM 12940 O O . ALA C 1 21 ? 18.152 28.197 16.585 1.00 14.70 21 ALA C O 1
ATOM 12947 N N . VAL C 1 22 ? 18.652 28.943 14.518 1.00 12.48 22 VAL C N 1
ATOM 12948 C CA . VAL C 1 22 ? 17.978 30.224 14.713 1.00 12.02 22 VAL C CA 1
ATOM 12949 C C . VAL C 1 22 ? 17.013 30.510 13.566 1.00 10.86 22 VAL C C 1
ATOM 12950 O O . VAL C 1 22 ? 15.905 31.004 13.795 1.00 11.17 22 VAL C O 1
ATOM 12963 N N . TYR C 1 23 ? 17.404 30.191 12.330 1.00 11.54 23 TYR C N 1
ATOM 12964 C CA . TYR C 1 23 ? 16.549 30.422 11.169 1.00 12.35 23 TYR C CA 1
ATOM 12965 C C . TYR C 1 23 ? 16.537 29.196 10.266 1.00 11.68 23 TYR C C 1
ATOM 12966 O O . TYR C 1 23 ? 17.534 28.479 10.148 1.00 14.80 23 TYR C O 1
ATOM 12984 N N . HIS C 1 24 ? 15.390 28.965 9.627 1.00 12.35 24 HIS C N 1
ATOM 12985 C CA . HIS C 1 24 ? 15.228 27.916 8.630 1.00 13.63 24 HIS C CA 1
ATOM 12986 C C . HIS C 1 24 ? 14.727 28.553 7.344 1.00 15.18 24 HIS C C 1
ATOM 12987 O O . HIS C 1 24 ? 13.916 29.482 7.381 1.00 14.87 24 HIS C O 1
ATOM 13001 N N . TYR C 1 25 ? 15.194 28.041 6.207 1.00 15.90 25 TYR C N 1
ATOM 13002 C CA . TYR C 1 25 ? 14.923 28.685 4.923 1.00 17.19 25 TYR C CA 1
ATOM 13003 C C . TYR C 1 25 ? 15.159 27.685 3.806 1.00 17.28 25 TYR C C 1
ATOM 13004 O O . TYR C 1 25 ? 16.260 27.137 3.691 1.00 16.85 25 TYR C O 1
ATOM 13022 N N . ARG C 1 26 ? 14.132 27.452 2.990 1.00 15.22 26 ARG C N 1
ATOM 13023 C CA . ARG C 1 26 ? 14.250 26.623 1.790 1.00 18.79 26 ARG C CA 1
ATOM 13024 C C . ARG C 1 26 ? 14.918 25.283 2.097 1.00 19.31 26 ARG C C 1
ATOM 13025 O O . ARG C 1 26 ? 15.836 24.838 1.402 1.00 19.90 26 ARG C O 1
ATOM 13046 N N . GLY C 1 27 ? 14.444 24.638 3.160 1.00 17.84 27 GLY C N 1
ATOM 13047 C CA . GLY C 1 27 ? 14.923 23.330 3.551 1.00 17.63 27 GLY C CA 1
ATOM 13048 C C . GLY C 1 27 ? 16.251 23.313 4.272 1.00 19.92 27 GLY C C 1
ATOM 13049 O O . GLY C 1 27 ? 16.728 22.227 4.628 1.00 24.00 27 GLY C O 1
ATOM 13053 N N . GLN C 1 28 ? 16.861 24.470 4.506 1.00 20.67 28 GLN C N 1
ATOM 13054 C CA . GLN C 1 28 ? 18.155 24.569 5.161 1.00 21.40 28 GLN C CA 1
ATOM 13055 C C . GLN C 1 28 ? 17.997 25.238 6.519 1.00 21.27 28 GLN C C 1
ATOM 13056 O O . GLN C 1 28 ? 16.972 25.854 6.823 1.00 21.04 28 GLN C O 1
ATOM 13070 N N . THR C 1 29 ? 19.039 25.108 7.339 1.00 19.49 29 THR C N 1
ATOM 13071 C CA . THR C 1 29 ? 19.037 25.626 8.700 1.00 18.69 29 THR C CA 1
ATOM 13072 C C . THR C 1 29 ? 20.341 26.360 8.969 1.00 18.94 29 THR C C 1
ATOM 13073 O O . THR C 1 29 ? 21.418 25.906 8.570 1.00 19.17 29 THR C O 1
ATOM 13084 N N . LEU C 1 30 ? 20.235 27.488 9.667 1.00 17.53 30 LEU C N 1
ATOM 13085 C CA . LEU C 1 30 ? 21.383 28.285 10.072 1.00 16.45 30 LEU C CA 1
ATOM 13086 C C . LEU C 1 30 ? 21.409 28.366 11.588 1.00 15.25 30 LEU C C 1
ATOM 13087 O O . LEU C 1 30 ? 20.381 28.637 12.219 1.00 13.86 30 LEU C O 1
ATOM 13103 N N . SER C 1 31 ? 22.582 28.143 12.169 1.00 14.75 31 SER C N 1
ATOM 13104 C CA . SER C 1 31 ? 22.719 28.222 13.611 1.00 14.13 31 SER C CA 1
ATOM 13105 C C . SER C 1 31 ? 22.917 29.665 14.052 1.00 13.25 31 SER C C 1
ATOM 13106 O O . SER C 1 31 ? 23.218 30.557 13.252 1.00 12.71 31 SER C O 1
ATOM 13114 N N . ARG C 1 32 ? 22.739 29.885 15.356 1.00 13.28 32 ARG C N 1
ATOM 13115 C CA . ARG C 1 32 ? 23.079 31.176 15.940 1.00 14.13 32 ARG C CA 1
ATOM 13116 C C . ARG C 1 32 ? 24.497 31.575 15.558 1.00 13.44 32 ARG C C 1
ATOM 13117 O O . ARG C 1 32 ? 24.746 32.720 15.168 1.00 14.48 32 ARG C O 1
ATOM 13138 N N . LEU C 1 33 ? 25.437 30.631 15.644 1.00 13.66 33 LEU C N 1
ATOM 13139 C CA . LEU C 1 33 ? 26.834 30.929 15.338 1.00 15.06 33 LEU C CA 1
ATOM 13140 C C . LEU C 1 33 ? 27.006 31.347 13.885 1.00 13.83 33 LEU C C 1
ATOM 13141 O O . LEU C 1 33 ? 27.689 32.336 13.588 1.00 13.20 33 LEU C O 1
ATOM 13157 N N . GLN C 1 34 ? 26.429 30.579 12.960 1.00 14.79 34 GLN C N 1
ATOM 13158 C CA A GLN C 1 34 ? 26.544 30.909 11.544 0.56 16.24 34 GLN C CA 1
ATOM 13159 C CA B GLN C 1 34 ? 26.551 30.912 11.546 0.44 16.28 34 GLN C CA 1
ATOM 13160 C C . GLN C 1 34 ? 26.038 32.317 11.271 1.00 13.93 34 GLN C C 1
ATOM 13161 O O . GLN C 1 34 ? 26.680 33.091 10.551 1.00 15.01 34 GLN C O 1
ATOM 13188 N N . CYS C 1 35 ? 24.881 32.666 11.835 1.00 15.11 35 CYS C N 1
ATOM 13189 C CA . CYS C 1 35 ? 24.319 33.988 11.593 1.00 15.05 35 CYS C CA 1
ATOM 13190 C C . CYS C 1 35 ? 25.149 35.078 12.259 1.00 14.13 35 CYS C C 1
ATOM 13191 O O . CYS C 1 35 ? 25.406 36.120 11.649 1.00 11.56 35 CYS C O 1
ATOM 13199 N N . ARG C 1 36 ? 25.579 34.868 13.504 1.00 14.30 36 ARG C N 1
ATOM 13200 C CA A ARG C 1 36 ? 26.444 35.852 14.146 0.59 13.61 36 ARG C CA 1
ATOM 13201 C CA B ARG C 1 36 ? 26.452 35.840 14.156 0.41 13.79 36 ARG C CA 1
ATOM 13202 C C . ARG C 1 36 ? 27.670 36.128 13.288 1.00 13.78 36 ARG C C 1
ATOM 13203 O O . ARG C 1 36 ? 28.018 37.288 13.035 1.00 12.28 36 ARG C O 1
ATOM 13244 N N . THR C 1 37 ? 28.324 35.069 12.811 1.00 14.24 37 THR C N 1
ATOM 13245 C CA . THR C 1 37 ? 29.532 35.235 12.014 1.00 14.20 37 THR C CA 1
ATOM 13246 C C . THR C 1 37 ? 29.245 36.019 10.740 1.00 12.32 37 THR C C 1
ATOM 13247 O O . THR C 1 37 ? 30.015 36.912 10.365 1.00 12.94 37 THR C O 1
ATOM 13258 N N . TYR C 1 38 ? 28.138 35.707 10.065 1.00 12.88 38 TYR C N 1
ATOM 13259 C CA A TYR C 1 38 ? 27.776 36.408 8.834 0.51 13.50 38 TYR C CA 1
ATOM 13260 C CA B TYR C 1 38 ? 27.831 36.423 8.835 0.49 13.55 38 TYR C CA 1
ATOM 13261 C C . TYR C 1 38 ? 27.432 37.866 9.114 1.00 11.59 38 TYR C C 1
ATOM 13262 O O . TYR C 1 38 ? 27.786 38.762 8.341 1.00 12.01 38 TYR C O 1
ATOM 13297 N N . ILE C 1 39 ? 26.729 38.121 10.218 1.00 9.39 39 ILE C N 1
ATOM 13298 C CA . ILE C 1 39 ? 26.325 39.489 10.544 1.00 8.37 39 ILE C CA 1
ATOM 13299 C C . ILE C 1 39 ? 27.549 40.362 10.811 1.00 8.04 39 ILE C C 1
ATOM 13300 O O . ILE C 1 39 ? 27.636 41.496 10.327 1.00 9.72 39 ILE C O 1
ATOM 13316 N N . LEU C 1 40 ? 28.510 39.851 11.581 1.00 10.65 40 LEU C N 1
ATOM 13317 C CA . LEU C 1 40 ? 29.715 40.623 11.871 1.00 11.43 40 LEU C CA 1
ATOM 13318 C C . LEU C 1 40 ? 30.513 40.892 10.601 1.00 9.26 40 LEU C C 1
ATOM 13319 O O . LEU C 1 40 ? 31.043 41.994 10.411 1.00 10.03 40 LEU C O 1
ATOM 13335 N N . SER C 1 41 ? 30.617 39.894 9.720 1.00 9.99 41 SER C N 1
ATOM 13336 C CA A SER C 1 41 ? 31.320 40.091 8.456 0.64 11.51 41 SER C CA 1
ATOM 13337 C CA B SER C 1 41 ? 31.317 40.086 8.455 0.36 11.68 41 SER C CA 1
ATOM 13338 C C . SER C 1 41 ? 30.631 41.158 7.616 1.00 10.02 41 SER C C 1
ATOM 13339 O O . SER C 1 41 ? 31.286 42.049 7.059 1.00 9.29 41 SER C O 1
ATOM 13354 N N . GLN C 1 42 ? 29.305 41.085 7.518 1.00 10.67 42 GLN C N 1
ATOM 13355 C CA . GLN C 1 42 ? 28.562 42.061 6.737 1.00 8.28 42 GLN C CA 1
ATOM 13356 C C . GLN C 1 42 ? 28.637 43.441 7.375 1.00 8.73 42 GLN C C 1
ATOM 13357 O O . GLN C 1 42 ? 28.751 44.452 6.669 1.00 7.35 42 GLN C O 1
ATOM 13371 N N . ALA C 1 43 ? 28.592 43.502 8.711 1.00 8.76 43 ALA C N 1
ATOM 13372 C CA . ALA C 1 43 ? 28.763 44.775 9.403 1.00 9.28 43 ALA C CA 1
ATOM 13373 C C . ALA C 1 43 ? 30.094 45.420 9.044 1.00 7.70 43 ALA C C 1
ATOM 13374 O O . ALA C 1 43 ? 30.168 46.639 8.848 1.00 9.86 43 ALA C O 1
ATOM 13381 N N . SER C 1 44 ? 31.161 44.623 8.942 1.00 8.16 44 SER C N 1
ATOM 13382 C CA . SER C 1 44 ? 32.457 45.203 8.607 1.00 8.78 44 SER C CA 1
ATOM 13383 C C . SER C 1 44 ? 32.418 45.896 7.252 1.00 10.06 44 SER C C 1
ATOM 13384 O O . SER C 1 44 ? 33.133 46.880 7.034 1.00 12.87 44 SER C O 1
ATOM 13392 N N . GLN C 1 45 ? 31.584 45.404 6.331 1.00 9.93 45 GLN C N 1
ATOM 13393 C CA . GLN C 1 45 ? 31.445 46.044 5.028 1.00 9.89 45 GLN C CA 1
ATOM 13394 C C . GLN C 1 45 ? 30.533 47.262 5.101 1.00 7.48 45 GLN C C 1
ATOM 13395 O O . GLN C 1 45 ? 30.847 48.313 4.531 1.00 9.89 45 GLN C O 1
ATOM 13409 N N . LEU C 1 46 ? 29.405 47.140 5.801 1.00 8.73 46 LEU C N 1
ATOM 13410 C CA . LEU C 1 46 ? 28.491 48.266 5.931 1.00 8.96 46 LEU C CA 1
ATOM 13411 C C . LEU C 1 46 ? 29.158 49.443 6.629 1.00 10.70 46 LEU C C 1
ATOM 13412 O O . LEU C 1 46 ? 28.834 50.600 6.336 1.00 10.67 46 LEU C O 1
ATOM 13428 N N . ALA C 1 47 ? 30.089 49.174 7.550 1.00 10.90 47 ALA C N 1
ATOM 13429 C CA . ALA C 1 47 ? 30.777 50.249 8.261 1.00 10.41 47 ALA C CA 1
ATOM 13430 C C . ALA C 1 47 ? 31.637 51.100 7.337 1.00 14.11 47 ALA C C 1
ATOM 13431 O O . ALA C 1 47 ? 31.905 52.263 7.657 1.00 17.37 47 ALA C O 1
ATOM 13438 N N . ARG C 1 48 ? 32.074 50.550 6.204 1.00 14.80 48 ARG C N 1
ATOM 13439 C CA . ARG C 1 48 ? 32.806 51.324 5.209 1.00 16.19 48 ARG C CA 1
ATOM 13440 C C . ARG C 1 48 ? 31.888 52.217 4.392 1.00 14.33 48 ARG C C 1
ATOM 13441 O O . ARG C 1 48 ? 32.369 53.132 3.711 1.00 14.80 48 ARG C O 1
ATOM 13462 N N . LEU C 1 49 ? 30.583 51.966 4.445 1.00 12.71 49 LEU C N 1
ATOM 13463 C CA . LEU C 1 49 ? 29.603 52.625 3.599 1.00 12.13 49 LEU C CA 1
ATOM 13464 C C . LEU C 1 49 ? 28.716 53.601 4.353 1.00 10.66 49 LEU C C 1
ATOM 13465 O O . LEU C 1 49 ? 28.355 54.644 3.803 1.00 12.99 49 LEU C O 1
ATOM 13481 N N . LEU C 1 50 ? 28.377 53.297 5.603 1.00 10.01 50 LEU C N 1
ATOM 13482 C CA . LEU C 1 50 ? 27.390 54.043 6.368 1.00 7.87 50 LEU C CA 1
ATOM 13483 C C . LEU C 1 50 ? 28.040 54.652 7.599 1.00 9.56 50 LEU C C 1
ATOM 13484 O O . LEU C 1 50 ? 28.908 54.036 8.222 1.00 12.63 50 LEU C O 1
ATOM 13500 N N . LYS C 1 51 ? 27.638 55.859 7.926 1.00 9.56 51 LYS C N 1
ATOM 13501 C CA . LYS C 1 51 ? 28.004 56.444 9.202 1.00 10.13 51 LYS C CA 1
ATOM 13502 C C . LYS C 1 51 ? 26.902 56.200 10.225 1.00 8.80 51 LYS C C 1
ATOM 13503 O O . LYS C 1 51 ? 25.743 55.975 9.863 1.00 7.99 51 LYS C O 1
ATOM 13522 N N . PRO C 1 52 ? 27.234 56.217 11.514 1.00 8.09 52 PRO C N 1
ATOM 13523 C CA . PRO C 1 52 ? 26.204 56.040 12.540 1.00 7.04 52 PRO C CA 1
ATOM 13524 C C . PRO C 1 52 ? 25.042 56.987 12.297 1.00 6.74 52 PRO C C 1
ATOM 13525 O O . PRO C 1 52 ? 25.232 58.177 12.026 1.00 9.39 52 PRO C O 1
ATOM 13536 N N . GLY C 1 53 ? 23.829 56.444 12.378 1.00 8.58 53 GLY C N 1
ATOM 13537 C CA . GLY C 1 53 ? 22.623 57.206 12.178 1.00 7.80 53 GLY C CA 1
ATOM 13538 C C . GLY C 1 53 ? 22.040 57.131 10.781 1.00 6.15 53 GLY C C 1
ATOM 13539 O O . GLY C 1 53 ? 20.862 57.448 10.608 1.00 8.70 53 GLY C O 1
ATOM 13543 N N . ASP C 1 54 ? 22.825 56.730 9.780 1.00 6.80 54 ASP C N 1
ATOM 13544 C CA . ASP C 1 54 ? 22.316 56.659 8.415 1.00 7.95 54 ASP C CA 1
ATOM 13545 C C . ASP C 1 54 ? 21.188 55.635 8.319 1.00 8.32 54 ASP C C 1
ATOM 13546 O O . ASP C 1 54 ? 21.255 54.556 8.910 1.00 7.74 54 ASP C O 1
ATOM 13555 N N . ARG C 1 55 ? 20.144 55.978 7.571 1.00 6.97 55 ARG C N 1
ATOM 13556 C CA . ARG C 1 55 ? 18.995 55.095 7.415 1.00 3.72 55 ARG C CA 1
ATOM 13557 C C . ARG C 1 55 ? 19.158 54.182 6.208 1.00 4.85 55 ARG C C 1
ATOM 13558 O O . ARG C 1 55 ? 19.775 54.545 5.202 1.00 6.24 55 ARG C O 1
ATOM 13579 N N . VAL C 1 56 ? 18.571 52.992 6.315 1.00 6.75 56 VAL C N 1
ATOM 13580 C CA . VAL C 1 56 ? 18.625 51.973 5.275 1.00 8.17 56 VAL C CA 1
ATOM 13581 C C . VAL C 1 56 ? 17.217 51.427 5.100 1.00 6.18 56 VAL C C 1
ATOM 13582 O O . VAL C 1 56 ? 16.550 51.114 6.087 1.00 8.17 56 VAL C O 1
ATOM 13595 N N . VAL C 1 57 ? 16.762 51.324 3.853 1.00 6.61 57 VAL C N 1
ATOM 13596 C CA . VAL C 1 57 ? 15.482 50.705 3.530 1.00 6.75 57 VAL C CA 1
ATOM 13597 C C . VAL C 1 57 ? 15.740 49.339 2.913 1.00 5.85 57 VAL C C 1
ATOM 13598 O O . VAL C 1 57 ? 16.493 49.220 1.936 1.00 8.45 57 VAL C O 1
ATOM 13611 N N . LEU C 1 58 ? 15.113 48.313 3.481 1.00 5.97 58 LEU C N 1
ATOM 13612 C CA . LEU C 1 58 ? 15.217 46.943 2.993 1.00 5.31 58 LEU C CA 1
ATOM 13613 C C . LEU C 1 58 ? 13.861 46.539 2.426 1.00 7.09 58 LEU C C 1
ATOM 13614 O O . LEU C 1 58 ? 12.890 46.381 3.174 1.00 12.32 58 LEU C O 1
ATOM 13630 N N . ALA C 1 59 ? 13.792 46.385 1.110 1.00 6.92 59 ALA C N 1
ATOM 13631 C CA . ALA C 1 59 ? 12.571 45.978 0.422 1.00 7.96 59 ALA C CA 1
ATOM 13632 C C . ALA C 1 59 ? 12.760 44.556 -0.094 1.00 7.70 59 ALA C C 1
ATOM 13633 O O . ALA C 1 59 ? 12.931 44.324 -1.297 1.00 9.11 59 ALA C O 1
ATOM 13640 N N . LEU C 1 60 ? 12.711 43.594 0.833 1.00 9.12 60 LEU C N 1
ATOM 13641 C CA . LEU C 1 60 ? 13.126 42.220 0.576 1.00 11.16 60 LEU C CA 1
ATOM 13642 C C . LEU C 1 60 ? 12.086 41.231 1.086 1.00 12.64 60 LEU C C 1
ATOM 13643 O O . LEU C 1 60 ? 11.398 41.485 2.076 1.00 13.47 60 LEU C O 1
ATOM 13659 N N . ASN C 1 61 ? 11.985 40.095 0.387 1.00 17.60 61 ASN C N 1
ATOM 13660 C CA . ASN C 1 61 ? 11.223 38.954 0.882 1.00 19.48 61 ASN C CA 1
ATOM 13661 C C . ASN C 1 61 ? 11.853 38.431 2.170 1.00 12.59 61 ASN C C 1
ATOM 13662 O O . ASN C 1 61 ? 13.058 38.567 2.392 1.00 12.97 61 ASN C O 1
ATOM 13673 N N . ASP C 1 62 ? 11.031 37.817 3.026 1.00 11.27 62 ASP C N 1
ATOM 13674 C CA . ASP C 1 62 ? 11.556 37.153 4.216 1.00 11.02 62 ASP C CA 1
ATOM 13675 C C . ASP C 1 62 ? 12.641 36.150 3.837 1.00 13.08 62 ASP C C 1
ATOM 13676 O O . ASP C 1 62 ? 12.441 35.285 2.980 1.00 13.56 62 ASP C O 1
ATOM 13685 N N . SER C 1 63 ? 13.781 36.251 4.504 1.00 9.93 63 SER C N 1
ATOM 13686 C CA . SER C 1 63 ? 14.892 35.335 4.304 1.00 11.46 63 SER C CA 1
ATOM 13687 C C . SER C 1 63 ? 15.884 35.548 5.438 1.00 10.62 63 SER C C 1
ATOM 13688 O O . SER C 1 63 ? 15.839 36.579 6.112 1.00 10.33 63 SER C O 1
ATOM 13696 N N . PRO C 1 64 ? 16.779 34.588 5.671 1.00 8.80 64 PRO C N 1
ATOM 13697 C CA . PRO C 1 64 ? 17.849 34.829 6.649 1.00 10.24 64 PRO C CA 1
ATOM 13698 C C . PRO C 1 64 ? 18.725 36.009 6.278 1.00 10.83 64 PRO C C 1
ATOM 13699 O O . PRO C 1 64 ? 19.205 36.722 7.168 1.00 9.59 64 PRO C O 1
ATOM 13710 N N . SER C 1 65 ? 18.950 36.236 4.982 1.00 11.43 65 SER C N 1
ATOM 13711 C CA . SER C 1 65 ? 19.771 37.368 4.570 1.00 11.57 65 SER C CA 1
ATOM 13712 C C . SER C 1 65 ? 19.119 38.688 4.958 1.00 10.26 65 SER C C 1
ATOM 13713 O O . SER C 1 65 ? 19.813 39.633 5.342 1.00 11.52 65 SER C O 1
ATOM 13721 N N . LEU C 1 66 ? 17.787 38.779 4.860 1.00 9.06 66 LEU C N 1
ATOM 13722 C CA A LEU C 1 66 ? 17.098 39.982 5.315 0.66 8.60 66 LEU C CA 1
ATOM 13723 C CA B LEU C 1 66 ? 17.087 39.978 5.317 0.34 8.70 66 LEU C CA 1
ATOM 13724 C C . LEU C 1 66 ? 17.304 40.189 6.809 1.00 9.59 66 LEU C C 1
ATOM 13725 O O . LEU C 1 66 ? 17.678 41.281 7.251 1.00 8.42 66 LEU C O 1
ATOM 13756 N N . ALA C 1 67 ? 17.057 39.149 7.606 1.00 9.13 67 ALA C N 1
ATOM 13757 C CA . ALA C 1 67 ? 17.199 39.280 9.049 1.00 9.95 67 ALA C CA 1
ATOM 13758 C C . ALA C 1 67 ? 18.619 39.675 9.427 1.00 8.93 67 ALA C C 1
ATOM 13759 O O . ALA C 1 67 ? 18.824 40.572 10.255 1.00 9.27 67 ALA C O 1
ATOM 13766 N N . CYS C 1 68 ? 19.612 39.040 8.805 1.00 7.81 68 CYS C N 1
ATOM 13767 C CA . CYS C 1 68 ? 21.000 39.312 9.157 1.00 8.89 68 CYS C CA 1
ATOM 13768 C C . CYS C 1 68 ? 21.434 40.698 8.700 1.00 9.23 68 CYS C C 1
ATOM 13769 O O . CYS C 1 68 ? 22.171 41.387 9.414 1.00 9.26 68 CYS C O 1
ATOM 13777 N N . LEU C 1 69 ? 21.007 41.120 7.510 1.00 8.91 69 LEU C N 1
ATOM 13778 C CA . LEU C 1 69 ? 21.342 42.460 7.041 1.00 8.88 69 LEU C CA 1
ATOM 13779 C C . LEU C 1 69 ? 20.761 43.519 7.966 1.00 8.11 69 LEU C C 1
ATOM 13780 O O . LEU C 1 69 ? 21.435 44.502 8.298 1.00 6.98 69 LEU C O 1
ATOM 13796 N N . PHE C 1 70 ? 19.512 43.326 8.395 1.00 6.68 70 PHE C N 1
ATOM 13797 C CA . PHE C 1 70 ? 18.880 44.219 9.360 1.00 6.39 70 PHE C CA 1
ATOM 13798 C C . PHE C 1 70 ? 19.728 44.344 10.621 1.00 6.85 70 PHE C C 1
ATOM 13799 O O . PHE C 1 70 ? 20.015 45.454 11.090 1.00 7.06 70 PHE C O 1
ATOM 13816 N N . LEU C 1 71 ? 20.166 43.211 11.167 1.00 7.57 71 LEU C N 1
ATOM 13817 C CA . LEU C 1 71 ? 20.978 43.245 12.377 1.00 8.14 71 LEU C CA 1
ATOM 13818 C C . LEU C 1 71 ? 22.376 43.787 12.106 1.00 7.85 71 LEU C C 1
ATOM 13819 O O . LEU C 1 71 ? 22.967 44.424 12.982 1.00 7.06 71 LEU C O 1
ATOM 13835 N N . ALA C 1 72 ? 22.913 43.576 10.900 1.00 7.25 72 ALA C N 1
ATOM 13836 C CA . ALA C 1 72 ? 24.217 44.148 10.569 1.00 7.03 72 ALA C CA 1
ATOM 13837 C C . ALA C 1 72 ? 24.144 45.666 10.474 1.00 8.02 72 ALA C C 1
ATOM 13838 O O . ALA C 1 72 ? 25.063 46.367 10.915 1.00 8.55 72 ALA C O 1
ATOM 13845 N N . CYS C 1 73 ? 23.052 46.191 9.914 1.00 8.22 73 CYS C N 1
ATOM 13846 C CA . CYS C 1 73 ? 22.845 47.636 9.912 1.00 8.40 73 CYS C CA 1
ATOM 13847 C C . CYS C 1 73 ? 22.857 48.182 11.332 1.00 6.42 73 CYS C C 1
ATOM 13848 O O . CYS C 1 73 ? 23.553 49.160 11.630 1.00 7.13 73 CYS C O 1
ATOM 13856 N N . ILE C 1 74 ? 22.100 47.550 12.228 1.00 7.34 74 ILE C N 1
ATOM 13857 C CA . ILE C 1 74 ? 22.043 48.011 13.612 1.00 7.61 74 ILE C CA 1
ATOM 13858 C C . ILE C 1 74 ? 23.417 47.931 14.260 1.00 8.72 74 ILE C C 1
ATOM 13859 O O . ILE C 1 74 ? 23.799 48.806 15.044 1.00 8.33 74 ILE C O 1
ATOM 13875 N N . ALA C 1 75 ? 24.184 46.886 13.937 1.00 7.65 75 ALA C N 1
ATOM 13876 C CA . ALA C 1 75 ? 25.503 46.709 14.535 1.00 6.85 75 ALA C CA 1
ATOM 13877 C C . ALA C 1 75 ? 26.403 47.910 14.277 1.00 7.67 75 ALA C C 1
ATOM 13878 O O . ALA C 1 75 ? 27.205 48.286 15.138 1.00 9.13 75 ALA C O 1
ATOM 13885 N N . VAL C 1 76 ? 26.307 48.515 13.090 1.00 6.76 76 VAL C N 1
ATOM 13886 C CA . VAL C 1 76 ? 27.165 49.649 12.753 1.00 8.13 76 VAL C CA 1
ATOM 13887 C C . VAL C 1 76 ? 26.536 50.984 13.122 1.00 8.73 76 VAL C C 1
ATOM 13888 O O . VAL C 1 76 ? 27.139 52.035 12.868 1.00 9.61 76 VAL C O 1
ATOM 13901 N N . GLY C 1 77 ? 25.353 50.977 13.731 1.00 8.15 77 GLY C N 1
ATOM 13902 C CA . GLY C 1 77 ? 24.675 52.196 14.109 1.00 6.28 77 GLY C CA 1
ATOM 13903 C C . GLY C 1 77 ? 23.769 52.763 13.048 1.00 7.29 77 GLY C C 1
ATOM 13904 O O . GLY C 1 77 ? 23.228 53.859 13.238 1.00 7.81 77 GLY C O 1
ATOM 13908 N N . ALA C 1 78 ? 23.611 52.070 11.929 1.00 8.00 78 ALA C N 1
ATOM 13909 C CA . ALA C 1 78 ? 22.633 52.470 10.938 1.00 7.28 78 ALA C CA 1
ATOM 13910 C C . ALA C 1 78 ? 21.233 52.109 11.430 1.00 8.43 78 ALA C C 1
ATOM 13911 O O . ALA C 1 78 ? 21.054 51.318 12.361 1.00 9.06 78 ALA C O 1
ATOM 13918 N N . ILE C 1 79 ? 20.235 52.714 10.802 1.00 7.84 79 ILE C N 1
ATOM 13919 C CA . ILE C 1 79 ? 18.849 52.638 11.240 1.00 8.03 79 ILE C CA 1
ATOM 13920 C C . ILE C 1 79 ? 18.027 52.030 10.110 1.00 8.66 79 ILE C C 1
ATOM 13921 O O . ILE C 1 79 ? 17.606 52.734 9.189 1.00 10.25 79 ILE C O 1
ATOM 13937 N N . PRO C 1 80 ? 17.770 50.723 10.147 1.00 7.31 80 PRO C N 1
ATOM 13938 C CA . PRO C 1 80 ? 17.067 50.067 9.042 1.00 7.68 80 PRO C CA 1
ATOM 13939 C C . PRO C 1 80 ? 15.554 50.115 9.190 1.00 8.41 80 PRO C C 1
ATOM 13940 O O . PRO C 1 80 ? 15.005 50.273 10.285 1.00 8.03 80 PRO C O 1
ATOM 13951 N N . ALA C 1 81 ? 14.888 49.938 8.050 1.00 7.34 81 ALA C N 1
ATOM 13952 C CA . ALA C 1 81 ? 13.441 49.782 7.974 1.00 7.87 81 ALA C CA 1
ATOM 13953 C C . ALA C 1 81 ? 13.148 48.726 6.922 1.00 8.77 81 ALA C C 1
ATOM 13954 O O . ALA C 1 81 ? 13.713 48.767 5.824 1.00 10.34 81 ALA C O 1
ATOM 13961 N N . VAL C 1 82 ? 12.254 47.803 7.247 1.00 6.74 82 VAL C N 1
ATOM 13962 C CA . VAL C 1 82 ? 11.894 46.697 6.370 1.00 6.17 82 VAL C CA 1
ATOM 13963 C C . VAL C 1 82 ? 10.506 46.987 5.821 1.00 8.01 82 VAL C C 1
ATOM 13964 O O . VAL C 1 82 ? 9.559 47.182 6.592 1.00 9.35 82 VAL C O 1
ATOM 13977 N N . ILE C 1 83 ? 10.381 47.021 4.494 1.00 6.91 83 ILE C N 1
ATOM 13978 C CA . ILE C 1 83 ? 9.116 47.335 3.842 1.00 9.37 83 ILE C CA 1
ATOM 13979 C C . ILE C 1 83 ? 8.755 46.247 2.834 1.00 8.02 83 ILE C C 1
ATOM 13980 O O . ILE C 1 83 ? 9.567 45.391 2.480 1.00 7.77 83 ILE C O 1
ATOM 13996 N N . ASN C 1 84 ? 7.502 46.289 2.389 1.00 6.58 84 ASN C N 1
ATOM 13997 C CA . ASN C 1 84 ? 6.966 45.333 1.437 1.00 9.17 84 ASN C CA 1
ATOM 13998 C C . ASN C 1 84 ? 7.853 45.267 0.193 1.00 9.50 84 ASN C C 1
ATOM 13999 O O . ASN C 1 84 ? 8.030 46.291 -0.489 1.00 9.75 84 ASN C O 1
ATOM 14010 N N . PRO C 1 85 ? 8.421 44.103 -0.138 1.00 10.68 85 PRO C N 1
ATOM 14011 C CA . PRO C 1 85 ? 9.240 44.016 -1.356 1.00 10.79 85 PRO C CA 1
ATOM 14012 C C . PRO C 1 85 ? 8.464 44.301 -2.621 1.00 11.03 85 PRO C C 1
ATOM 14013 O O . PRO C 1 85 ? 9.074 44.660 -3.636 1.00 13.16 85 PRO C O 1
ATOM 14024 N N . LYS C 1 86 ? 7.143 44.123 -2.606 1.00 10.11 86 LYS C N 1
ATOM 14025 C CA . LYS C 1 86 ? 6.300 44.430 -3.750 1.00 11.20 86 LYS C CA 1
ATOM 14026 C C . LYS C 1 86 ? 5.708 45.830 -3.671 1.00 11.49 86 LYS C C 1
ATOM 14027 O O . LYS C 1 86 ? 4.679 46.096 -4.296 1.00 11.14 86 LYS C O 1
ATOM 14046 N N . SER C 1 87 ? 6.336 46.732 -2.924 1.00 10.81 87 SER C N 1
ATOM 14047 C CA . SER C 1 87 ? 5.910 48.122 -2.935 1.00 10.82 87 SER C CA 1
ATOM 14048 C C . SER C 1 87 ? 6.005 48.692 -4.343 1.00 9.70 87 SER C C 1
ATOM 14049 O O . SER C 1 87 ? 6.954 48.415 -5.082 1.00 10.64 87 SER C O 1
ATOM 14057 N N . ARG C 1 88 ? 5.016 49.499 -4.718 1.00 11.22 88 ARG C N 1
ATOM 14058 C CA A ARG C 1 88 ? 5.120 50.245 -5.960 0.29 13.73 88 ARG C CA 1
ATOM 14059 C CA B ARG C 1 88 ? 5.114 50.258 -5.956 0.37 13.73 88 ARG C CA 1
ATOM 14060 C CA C ARG C 1 88 ? 5.110 50.260 -5.953 0.34 13.73 88 ARG C CA 1
ATOM 14061 C C . ARG C 1 88 ? 6.332 51.168 -5.901 1.00 12.04 88 ARG C C 1
ATOM 14062 O O . ARG C 1 88 ? 6.797 51.560 -4.827 1.00 10.33 88 ARG C O 1
ATOM 14123 N N . GLU C 1 89 ? 6.854 51.510 -7.079 1.00 11.87 89 GLU C N 1
ATOM 14124 C CA . GLU C 1 89 ? 8.079 52.301 -7.131 1.00 9.44 89 GLU C CA 1
ATOM 14125 C C . GLU C 1 89 ? 7.930 53.613 -6.370 1.00 12.36 89 GLU C C 1
ATOM 14126 O O . GLU C 1 89 ? 8.813 53.994 -5.593 1.00 12.74 89 GLU C O 1
ATOM 14138 N N . GLN C 1 90 ? 6.819 54.322 -6.571 1.00 10.62 90 GLN C N 1
ATOM 14139 C CA . GLN C 1 90 ? 6.646 55.598 -5.887 1.00 14.54 90 GLN C CA 1
ATOM 14140 C C . GLN C 1 90 ? 6.482 55.404 -4.384 1.00 13.98 90 GLN C C 1
ATOM 14141 O O . GLN C 1 90 ? 6.933 56.246 -3.600 1.00 12.46 90 GLN C O 1
ATOM 14155 N N . ALA C 1 91 ? 5.829 54.318 -3.965 1.00 11.03 91 ALA C N 1
ATOM 14156 C CA . ALA C 1 91 ? 5.684 54.040 -2.540 1.00 11.31 91 ALA C CA 1
ATOM 14157 C C . ALA C 1 91 ? 7.043 53.826 -1.892 1.00 11.19 91 ALA C C 1
ATOM 14158 O O . ALA C 1 91 ? 7.313 54.356 -0.808 1.00 10.92 91 ALA C O 1
ATOM 14165 N N . LEU C 1 92 ? 7.914 53.060 -2.549 1.00 11.92 92 LEU C N 1
ATOM 14166 C CA . LEU C 1 92 ? 9.276 52.875 -2.057 1.00 10.63 92 LEU C CA 1
ATOM 14167 C C . LEU C 1 92 ? 10.023 54.200 -2.011 1.00 11.88 92 LEU C C 1
ATOM 14168 O O . LEU C 1 92 ? 10.710 54.506 -1.028 1.00 8.30 92 LEU C O 1
ATOM 14184 N N . ALA C 1 93 ? 9.907 54.997 -3.075 1.00 10.09 93 ALA C N 1
ATOM 14185 C CA . ALA C 1 93 ? 10.594 56.284 -3.117 1.00 8.87 93 ALA C CA 1
ATOM 14186 C C . ALA C 1 93 ? 10.129 57.194 -1.989 1.00 8.25 93 ALA C C 1
ATOM 14187 O O . ALA C 1 93 ? 10.944 57.883 -1.363 1.00 9.69 93 ALA C O 1
ATOM 14194 N N . ASP C 1 94 ? 8.822 57.218 -1.724 1.00 10.20 94 ASP C N 1
ATOM 14195 C CA . ASP C 1 94 ? 8.285 58.085 -0.680 1.00 9.41 94 ASP C CA 1
ATOM 14196 C C . ASP C 1 94 ? 8.812 57.692 0.696 1.00 10.43 94 ASP C C 1
ATOM 14197 O O . ASP C 1 94 ? 9.129 58.562 1.515 1.00 11.31 94 ASP C O 1
ATOM 14206 N N . ILE C 1 95 ? 8.904 56.391 0.977 1.00 7.87 95 ILE C N 1
ATOM 14207 C CA . ILE C 1 95 ? 9.425 55.957 2.270 1.00 10.28 95 ILE C CA 1
ATOM 14208 C C . ILE C 1 95 ? 10.908 56.286 2.388 1.00 9.81 95 ILE C C 1
ATOM 14209 O O . ILE C 1 95 ? 11.363 56.789 3.421 1.00 8.63 95 ILE C O 1
ATOM 14225 N N . ALA C 1 96 ? 11.683 56.001 1.337 1.00 7.77 96 ALA C N 1
ATOM 14226 C CA . ALA C 1 96 ? 13.114 56.294 1.374 1.00 8.00 96 ALA C CA 1
ATOM 14227 C C . ALA C 1 96 ? 13.359 57.780 1.569 1.00 9.63 96 ALA C C 1
ATOM 14228 O O . ALA C 1 96 ? 14.310 58.177 2.250 1.00 8.13 96 ALA C O 1
ATOM 14235 N N . ALA C 1 97 ? 12.516 58.615 0.968 1.00 11.74 97 ALA C N 1
ATOM 14236 C CA . ALA C 1 97 ? 12.642 60.055 1.141 1.00 11.87 97 ALA C CA 1
ATOM 14237 C C . ALA C 1 97 ? 12.241 60.478 2.548 1.00 9.75 97 ALA C C 1
ATOM 14238 O O . ALA C 1 97 ? 12.856 61.379 3.131 1.00 11.60 97 ALA C O 1
ATOM 14245 N N . ASP C 1 98 ? 11.218 59.836 3.113 1.00 8.04 98 ASP C N 1
ATOM 14246 C CA . ASP C 1 98 ? 10.717 60.231 4.426 1.00 8.55 98 ASP C CA 1
ATOM 14247 C C . ASP C 1 98 ? 11.765 60.022 5.511 1.00 11.55 98 ASP C C 1
ATOM 14248 O O . ASP C 1 98 ? 11.859 60.817 6.453 1.00 14.22 98 ASP C O 1
ATOM 14257 N N . CYS C 1 99 ? 12.531 58.937 5.423 1.00 8.53 99 CYS C N 1
ATOM 14258 C CA . CYS C 1 99 ? 13.608 58.686 6.370 1.00 9.20 99 CYS C CA 1
ATOM 14259 C C . CYS C 1 99 ? 14.968 59.077 5.811 1.00 9.43 99 CYS C C 1
ATOM 14260 O O . CYS C 1 99 ? 15.992 58.796 6.442 1.00 10.03 99 CYS C O 1
ATOM 14268 N N . GLN C 1 100 ? 14.994 59.739 4.654 1.00 9.55 100 GLN C N 1
ATOM 14269 C CA A GLN C 1 100 ? 16.228 60.219 4.027 0.48 9.38 100 GLN C CA 1
ATOM 14270 C CA B GLN C 1 100 ? 16.233 60.229 4.064 0.52 9.31 100 GLN C CA 1
ATOM 14271 C C . GLN C 1 100 ? 17.291 59.124 3.986 1.00 9.91 100 GLN C C 1
ATOM 14272 O O . GLN C 1 100 ? 18.432 59.298 4.414 1.00 9.86 100 GLN C O 1
ATOM 14299 N N . ALA C 1 101 ? 16.901 57.982 3.417 1.00 8.25 101 ALA C N 1
ATOM 14300 C CA . ALA C 1 101 ? 17.752 56.796 3.409 1.00 8.39 101 ALA C CA 1
ATOM 14301 C C . ALA C 1 101 ? 19.044 57.018 2.629 1.00 8.86 101 ALA C C 1
ATOM 14302 O O . ALA C 1 101 ? 19.045 57.596 1.536 1.00 10.74 101 ALA C O 1
ATOM 14309 N N . SER C 1 102 ? 20.150 56.518 3.194 1.00 7.63 102 SER C N 1
ATOM 14310 C CA . SER C 1 102 ? 21.447 56.484 2.524 1.00 7.84 102 SER C CA 1
ATOM 14311 C C . SER C 1 102 ? 21.611 55.260 1.632 1.00 7.70 102 SER C C 1
ATOM 14312 O O . SER C 1 102 ? 22.519 55.233 0.791 1.00 9.05 102 SER C O 1
ATOM 14320 N N . LEU C 1 103 ? 20.799 54.226 1.838 1.00 6.49 103 LEU C N 1
ATOM 14321 C CA . LEU C 1 103 ? 20.949 52.963 1.133 1.00 8.32 103 LEU C CA 1
ATOM 14322 C C . LEU C 1 103 ? 19.576 52.311 1.041 1.00 8.23 103 LEU C C 1
ATOM 14323 O O . LEU C 1 103 ? 18.797 52.364 1.996 1.00 6.96 103 LEU C O 1
ATOM 14339 N N . VAL C 1 104 ? 19.292 51.703 -0.109 1.00 6.94 104 VAL C N 1
ATOM 14340 C CA . VAL C 1 104 ? 18.119 50.861 -0.312 1.00 7.82 104 VAL C CA 1
ATOM 14341 C C . VAL C 1 104 ? 18.605 49.523 -0.849 1.00 8.95 104 VAL C C 1
ATOM 14342 O O . VAL C 1 104 ? 19.425 49.483 -1.771 1.00 9.78 104 VAL C O 1
ATOM 14355 N N . VAL C 1 105 ? 18.102 48.431 -0.284 1.00 8.53 105 VAL C N 1
ATOM 14356 C CA . VAL C 1 105 ? 18.434 47.088 -0.745 1.00 7.77 105 VAL C CA 1
ATOM 14357 C C . VAL C 1 105 ? 17.152 46.411 -1.199 1.00 9.28 105 VAL C C 1
ATOM 14358 O O . VAL C 1 105 ? 16.170 46.361 -0.448 1.00 10.13 105 VAL C O 1
ATOM 14371 N N . ARG C 1 106 ? 17.174 45.871 -2.416 1.00 8.03 106 ARG C N 1
ATOM 14372 C CA . ARG C 1 106 ? 15.979 45.379 -3.082 1.00 9.76 106 ARG C CA 1
ATOM 14373 C C . ARG C 1 106 ? 16.170 43.935 -3.525 1.00 13.49 106 ARG C C 1
ATOM 14374 O O . ARG C 1 106 ? 17.287 43.413 -3.588 1.00 11.62 106 ARG C O 1
ATOM 14395 N N . GLU C 1 107 ? 15.045 43.296 -3.834 1.00 13.61 107 GLU C N 1
ATOM 14396 C CA A GLU C 1 107 ? 15.078 41.894 -4.209 0.46 17.67 107 GLU C CA 1
ATOM 14397 C CA B GLU C 1 107 ? 15.031 41.898 -4.236 0.54 17.64 107 GLU C CA 1
ATOM 14398 C C . GLU C 1 107 ? 15.716 41.713 -5.585 1.00 18.52 107 GLU C C 1
ATOM 14399 O O . GLU C 1 107 ? 15.849 42.649 -6.377 1.00 16.28 107 GLU C O 1
ATOM 14422 N N . ALA C 1 108 ? 16.121 40.471 -5.852 1.00 18.41 108 ALA C N 1
ATOM 14423 C CA . ALA C 1 108 ? 16.796 40.156 -7.106 1.00 21.65 108 ALA C CA 1
ATOM 14424 C C . ALA C 1 108 ? 15.906 40.445 -8.309 1.00 24.13 108 ALA C C 1
ATOM 14425 O O . ALA C 1 108 ? 16.392 40.895 -9.353 1.00 26.74 108 ALA C O 1
ATOM 14432 N N . ASP C 1 109 ? 14.602 40.205 -8.184 1.00 21.97 109 ASP C N 1
ATOM 14433 C CA . ASP C 1 109 ? 13.662 40.441 -9.275 1.00 24.47 109 ASP C CA 1
ATOM 14434 C C . ASP C 1 109 ? 13.095 41.858 -9.291 1.00 22.13 109 ASP C C 1
ATOM 14435 O O . ASP C 1 109 ? 12.217 42.153 -10.109 1.00 23.62 109 ASP C O 1
ATOM 14444 N N . ALA C 1 110 ? 13.571 42.739 -8.412 1.00 16.04 110 ALA C N 1
ATOM 14445 C CA . ALA C 1 110 ? 13.177 44.131 -8.476 1.00 15.34 110 ALA C CA 1
ATOM 14446 C C . ALA C 1 110 ? 13.707 44.712 -9.781 1.00 15.38 110 ALA C C 1
ATOM 14447 O O . ALA C 1 110 ? 14.634 44.161 -10.378 1.00 16.66 110 ALA C O 1
ATOM 14454 N N . PRO C 1 111 ? 13.128 45.805 -10.271 1.00 15.59 111 PRO C N 1
ATOM 14455 C CA . PRO C 1 111 ? 13.687 46.404 -11.483 1.00 15.50 111 PRO C CA 1
ATOM 14456 C C . PRO C 1 111 ? 15.117 46.842 -11.219 1.00 12.87 111 PRO C C 1
ATOM 14457 O O . PRO C 1 111 ? 15.480 47.227 -10.104 1.00 11.86 111 PRO C O 1
ATOM 14468 N N . SER C 1 112 ? 15.931 46.798 -12.270 1.00 12.90 112 SER C N 1
ATOM 14469 C CA . SER C 1 112 ? 17.302 47.268 -12.152 1.00 13.12 112 SER C CA 1
ATOM 14470 C C . SER C 1 112 ? 17.386 48.781 -12.202 1.00 14.36 112 SER C C 1
ATOM 14471 O O . SER C 1 112 ? 18.426 49.341 -11.836 1.00 13.74 112 SER C O 1
ATOM 14479 N N . LEU C 1 113 ? 16.308 49.450 -12.606 1.00 12.94 113 LEU C N 1
ATOM 14480 C CA . LEU C 1 113 ? 16.320 50.900 -12.691 1.00 12.83 113 LEU C CA 1
ATOM 14481 C C . LEU C 1 113 ? 16.292 51.527 -11.305 1.00 11.04 113 LEU C C 1
ATOM 14482 O O . LEU C 1 113 ? 15.435 51.211 -10.472 1.00 10.90 113 LEU C O 1
ATOM 14498 N N . SER C 1 114 ? 17.195 52.480 -11.105 1.00 11.01 114 SER C N 1
ATOM 14499 C CA . SER C 1 114 ? 17.275 53.305 -9.907 1.00 11.64 114 SER C CA 1
ATOM 14500 C C . SER C 1 114 ? 17.370 54.712 -10.474 1.00 12.40 114 SER C C 1
ATOM 14501 O O . SER C 1 114 ? 18.380 55.067 -11.090 1.00 11.36 114 SER C O 1
ATOM 14509 N N . GLY C 1 115 ? 16.297 55.492 -10.316 1.00 12.41 115 GLY C N 1
ATOM 14510 C CA . GLY C 1 115 ? 16.185 56.749 -10.997 1.00 12.10 115 GLY C CA 1
ATOM 14511 C C . GLY C 1 115 ? 17.178 57.788 -10.507 1.00 11.92 115 GLY C C 1
ATOM 14512 O O . GLY C 1 115 ? 17.913 57.581 -9.534 1.00 12.50 115 GLY C O 1
ATOM 14516 N N . PRO C 1 116 ? 17.178 58.942 -11.181 1.00 12.38 116 PRO C N 1
ATOM 14517 C CA . PRO C 1 116 ? 18.177 59.988 -10.885 1.00 10.83 116 PRO C CA 1
ATOM 14518 C C . PRO C 1 116 ? 18.124 60.572 -9.483 1.00 10.21 116 PRO C C 1
ATOM 14519 O O . PRO C 1 116 ? 19.128 61.149 -9.041 1.00 11.29 116 PRO C O 1
ATOM 14530 N N . LEU C 1 117 ? 17.001 60.462 -8.777 1.00 11.70 117 LEU C N 1
ATOM 14531 C CA . LEU C 1 117 ? 16.870 60.998 -7.428 1.00 11.86 117 LEU C CA 1
ATOM 14532 C C . LEU C 1 117 ? 16.918 59.911 -6.363 1.00 12.14 117 LEU C C 1
ATOM 14533 O O . LEU C 1 117 ? 16.681 60.197 -5.186 1.00 10.43 117 LEU C O 1
ATOM 14549 N N . ALA C 1 118 ? 17.235 58.680 -6.745 1.00 12.00 118 ALA C N 1
ATOM 14550 C CA . ALA C 1 118 ? 17.160 57.553 -5.833 1.00 9.49 118 ALA C CA 1
ATOM 14551 C C . ALA C 1 118 ? 18.433 57.422 -4.999 1.00 9.75 118 ALA C C 1
ATOM 14552 O O . ALA C 1 118 ? 19.533 57.730 -5.472 1.00 9.03 118 ALA C O 1
ATOM 1455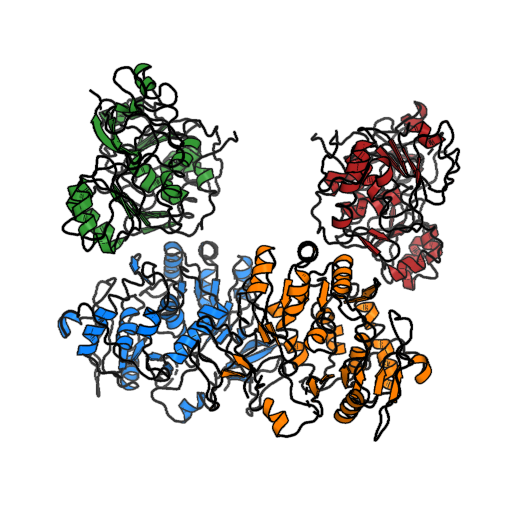9 N N . PRO C 1 119 ? 18.307 56.968 -3.751 1.00 10.04 119 PRO C N 1
ATOM 14560 C CA . PRO C 1 119 ? 19.506 56.633 -2.978 1.00 10.07 119 PRO C CA 1
ATOM 14561 C C . PRO C 1 119 ? 20.244 55.490 -3.649 1.00 8.78 119 PRO C C 1
ATOM 14562 O O . PRO C 1 119 ? 19.706 54.783 -4.503 1.00 8.70 119 PRO C O 1
ATOM 14573 N N . LEU C 1 120 ? 21.490 55.300 -3.230 1.00 7.46 120 LEU C N 1
ATOM 14574 C CA . LEU C 1 120 ? 22.236 54.137 -3.671 1.00 7.81 120 LEU C CA 1
ATOM 14575 C C . LEU C 1 120 ? 21.402 52.897 -3.427 1.00 9.51 120 LEU C C 1
ATOM 14576 O O . LEU C 1 120 ? 20.955 52.643 -2.304 1.00 8.84 120 LEU C O 1
ATOM 14592 N N . THR C 1 121 ? 21.176 52.137 -4.493 1.00 8.35 121 THR C N 1
ATOM 14593 C CA . THR C 1 121 ? 20.364 50.932 -4.445 1.00 8.05 121 THR C CA 1
ATOM 14594 C C . THR C 1 121 ? 21.185 49.714 -4.840 1.00 8.39 121 THR C C 1
ATOM 14595 O O . THR C 1 121 ? 21.846 49.716 -5.884 1.00 11.25 121 THR C O 1
ATOM 14606 N N . LEU C 1 122 ? 21.135 48.684 -4.003 1.00 8.09 122 LEU C N 1
ATOM 14607 C CA . LEU C 1 122 ? 21.745 47.396 -4.271 1.00 8.38 122 LEU C CA 1
ATOM 14608 C C . LEU C 1 122 ? 20.646 46.348 -4.355 1.00 10.49 122 LEU C C 1
ATOM 14609 O O . LEU C 1 122 ? 19.547 46.524 -3.819 1.00 10.45 122 LEU C O 1
ATOM 14625 N N . ARG C 1 123 ? 20.949 45.250 -5.036 1.00 13.53 123 ARG C N 1
ATOM 14626 C CA . ARG C 1 123 ? 19.986 44.182 -5.235 1.00 14.07 123 ARG C CA 1
ATOM 14627 C C . ARG C 1 123 ? 20.568 42.869 -4.743 1.00 14.33 123 ARG C C 1
ATOM 14628 O O . ARG C 1 123 ? 21.774 42.622 -4.844 1.00 17.62 123 ARG C O 1
ATOM 14649 N N . ALA C 1 124 ? 19.689 42.034 -4.199 1.00 11.88 124 ALA C N 1
ATOM 14650 C CA . ALA C 1 124 ? 20.053 40.669 -3.867 1.00 15.87 124 ALA C CA 1
ATOM 14651 C C . ALA C 1 124 ? 20.405 39.891 -5.132 1.00 19.15 124 ALA C C 1
ATOM 14652 O O . ALA C 1 124 ? 20.042 40.263 -6.254 1.00 17.23 124 ALA C O 1
ATOM 14659 N N . ALA C 1 125 ? 21.135 38.799 -4.935 1.00 20.95 125 ALA C N 1
ATOM 14660 C CA . ALA C 1 125 ? 21.530 37.934 -6.033 1.00 23.92 125 ALA C CA 1
ATOM 14661 C C . ALA C 1 125 ? 20.377 37.026 -6.436 1.00 24.76 125 ALA C C 1
ATOM 14662 O O . ALA C 1 125 ? 19.538 36.646 -5.615 1.00 24.13 125 ALA C O 1
ATOM 14669 N N . ALA C 1 126 ? 20.345 36.673 -7.717 1.00 27.51 126 ALA C N 1
ATOM 14670 C CA . ALA C 1 126 ? 19.416 35.656 -8.177 1.00 26.64 126 ALA C CA 1
ATOM 14671 C C . ALA C 1 126 ? 19.801 34.298 -7.597 1.00 28.28 126 ALA C C 1
ATOM 14672 O O . ALA C 1 126 ? 20.932 34.077 -7.154 1.00 29.76 126 ALA C O 1
ATOM 14679 N N . GLY C 1 127 ? 18.835 33.385 -7.589 1.00 27.18 127 GLY C N 1
ATOM 14680 C CA . GLY C 1 127 ? 19.066 32.041 -7.110 1.00 27.79 127 GLY C CA 1
ATOM 14681 C C . GLY C 1 127 ? 18.714 31.810 -5.658 1.00 28.19 127 GLY C C 1
ATOM 14682 O O . GLY C 1 127 ? 18.848 30.676 -5.180 1.00 29.61 127 GLY C O 1
ATOM 14686 N N . ARG C 1 128 ? 18.277 32.840 -4.940 1.00 26.23 128 ARG C N 1
ATOM 14687 C CA . ARG C 1 128 ? 17.848 32.709 -3.553 1.00 24.99 128 ARG C CA 1
ATOM 14688 C C . ARG C 1 128 ? 18.887 31.975 -2.702 1.00 22.65 128 ARG C C 1
ATOM 14689 O O . ARG C 1 128 ? 18.589 30.935 -2.106 1.00 24.83 128 ARG C O 1
ATOM 14710 N N . PRO C 1 129 ? 20.110 32.493 -2.625 1.00 22.22 129 PRO C N 1
ATOM 14711 C CA . PRO C 1 129 ? 21.135 31.839 -1.810 1.00 22.08 129 PRO C CA 1
ATOM 14712 C C . PRO C 1 129 ? 20.764 31.885 -0.338 1.00 20.44 129 PRO C C 1
ATOM 14713 O O . PRO C 1 129 ? 20.005 32.741 0.120 1.00 17.94 129 PRO C O 1
ATOM 14724 N N . LEU C 1 130 ? 21.322 30.935 0.413 1.00 20.48 130 LEU C N 1
ATOM 14725 C CA . LEU C 1 130 ? 21.084 30.914 1.849 1.00 19.20 130 LEU C CA 1
ATOM 14726 C C . LEU C 1 130 ? 21.573 32.204 2.493 1.00 17.40 130 LEU C C 1
ATOM 14727 O O . LEU C 1 130 ? 20.895 32.773 3.357 1.00 17.29 130 LEU C O 1
ATOM 14743 N N . LEU C 1 131 ? 22.748 32.679 2.084 1.00 18.75 131 LEU C N 1
ATOM 14744 C CA . LEU C 1 131 ? 23.324 33.922 2.578 1.00 19.49 131 LEU C CA 1
ATOM 14745 C C . LEU C 1 131 ? 23.779 34.753 1.386 1.00 22.77 131 LEU C C 1
ATOM 14746 O O . LEU C 1 131 ? 24.517 34.260 0.527 1.00 26.76 131 LEU C O 1
ATOM 14762 N N . ASP C 1 132 ? 23.354 36.013 1.348 1.00 16.81 132 ASP C N 1
ATOM 14763 C CA . ASP C 1 132 ? 23.577 36.909 0.220 1.00 15.37 132 ASP C CA 1
ATOM 14764 C C . ASP C 1 132 ? 24.528 38.024 0.635 1.00 16.83 132 ASP C C 1
ATOM 14765 O O . ASP C 1 132 ? 24.450 38.529 1.759 1.00 17.43 132 ASP C O 1
ATOM 14774 N N . ASP C 1 133 ? 25.433 38.412 -0.268 1.00 21.39 133 ASP C N 1
ATOM 14775 C CA . ASP C 1 133 ? 26.334 39.522 0.021 1.00 22.73 133 ASP C CA 1
ATOM 14776 C C . ASP C 1 133 ? 25.803 40.862 -0.473 1.00 19.07 133 ASP C C 1
ATOM 14777 O O . ASP C 1 133 ? 26.376 41.902 -0.129 1.00 18.83 133 ASP C O 1
ATOM 14786 N N . PHE C 1 134 ? 24.724 40.867 -1.256 1.00 15.49 134 PHE C N 1
ATOM 14787 C CA . PHE C 1 134 ? 24.088 42.101 -1.718 1.00 14.63 134 PHE C CA 1
ATOM 14788 C C . PHE C 1 134 ? 25.057 43.004 -2.477 1.00 16.94 134 PHE C C 1
ATOM 14789 O O . PHE C 1 134 ? 24.936 44.233 -2.439 1.00 17.61 134 PHE C O 1
ATOM 14806 N N . SER C 1 135 ? 26.013 42.396 -3.179 1.00 15.43 135 SER C N 1
ATOM 14807 C CA A SER C 1 135 ? 27.007 43.099 -3.985 0.37 16.16 135 SER C CA 1
ATOM 14808 C CA B SER C 1 135 ? 27.023 43.079 -3.983 0.63 16.23 135 SER C CA 1
ATOM 14809 C C . SER C 1 135 ? 28.007 43.886 -3.147 1.00 15.06 135 SER C C 1
ATOM 14810 O O . SER C 1 135 ? 28.757 44.701 -3.700 1.00 15.03 135 SER C O 1
ATOM 14825 N N . LEU C 1 136 ? 28.047 43.673 -1.832 1.00 12.45 136 LEU C N 1
ATOM 14826 C CA . LEU C 1 136 ? 28.959 44.446 -0.996 1.00 11.93 136 LEU C CA 1
ATOM 14827 C C . LEU C 1 136 ? 30.417 44.114 -1.284 1.00 12.82 136 LEU C C 1
ATOM 14828 O O . LEU C 1 136 ? 31.279 44.998 -1.183 1.00 12.91 136 LEU C O 1
ATOM 14844 N N . ASP C 1 137 ? 30.716 42.858 -1.631 1.00 12.34 137 ASP C N 1
ATOM 14845 C CA . ASP C 1 137 ? 32.087 42.486 -1.974 1.00 15.77 137 ASP C CA 1
ATOM 14846 C C . ASP C 1 137 ? 32.619 43.360 -3.102 1.00 19.25 137 ASP C C 1
ATOM 14847 O O . ASP C 1 137 ? 33.741 43.874 -3.032 1.00 21.83 137 ASP C O 1
ATOM 14856 N N . ALA C 1 138 ? 31.814 43.550 -4.147 1.00 18.75 138 ALA C N 1
ATOM 14857 C CA . ALA C 1 138 ? 32.262 44.328 -5.294 1.00 21.67 138 ALA C CA 1
ATOM 14858 C C . ALA C 1 138 ? 32.298 45.814 -4.978 1.00 22.04 138 ALA C C 1
ATOM 14859 O O . ALA C 1 138 ? 33.106 46.551 -5.555 1.00 21.42 138 ALA C O 1
ATOM 14866 N N . LEU C 1 139 ? 31.445 46.267 -4.059 1.00 19.99 139 LEU C N 1
ATOM 14867 C CA . LEU C 1 139 ? 31.309 47.694 -3.795 1.00 17.23 139 LEU C CA 1
ATOM 14868 C C . LEU C 1 139 ? 32.387 48.210 -2.844 1.00 19.06 139 LEU C C 1
ATOM 14869 O O . LEU C 1 139 ? 32.999 49.252 -3.106 1.00 25.40 139 LEU C O 1
ATOM 14885 N N . VAL C 1 140 ? 32.627 47.510 -1.734 1.00 13.90 140 VAL C N 1
ATOM 14886 C CA . VAL C 1 140 ? 33.547 47.977 -0.703 1.00 10.64 140 VAL C CA 1
ATOM 14887 C C . VAL C 1 140 ? 34.665 46.993 -0.399 1.00 11.31 140 VAL C C 1
ATOM 14888 O O . VAL C 1 140 ? 35.467 47.254 0.502 1.00 11.98 140 VAL C O 1
ATOM 14901 N N . GLY C 1 141 ? 34.752 45.882 -1.122 1.00 12.80 141 GLY C N 1
ATOM 14902 C CA . GLY C 1 141 ? 35.773 44.888 -0.887 1.00 12.43 141 GLY C CA 1
ATOM 14903 C C . GLY C 1 141 ? 35.303 43.810 0.068 1.00 12.90 141 GLY C C 1
ATOM 14904 O O . GLY C 1 141 ? 34.275 43.951 0.736 1.00 11.85 141 GLY C O 1
ATOM 14908 N N . PRO C 1 142 ? 36.050 42.707 0.152 1.00 14.58 142 PRO C N 1
ATOM 14909 C CA . PRO C 1 142 ? 35.655 41.617 1.051 1.00 14.11 142 PRO C CA 1
ATOM 14910 C C . PRO C 1 142 ? 35.688 42.033 2.515 1.00 12.44 142 PRO C C 1
ATOM 14911 O O . PRO C 1 142 ? 36.310 43.022 2.909 1.00 11.67 142 PRO C O 1
ATOM 14922 N N . ALA C 1 143 ? 35.010 41.235 3.328 1.00 11.32 143 ALA C N 1
ATOM 14923 C CA . ALA C 1 143 ? 34.781 41.554 4.725 1.00 10.90 143 ALA C CA 1
ATOM 14924 C C . ALA C 1 143 ? 36.035 41.345 5.568 1.00 10.60 143 ALA C C 1
ATOM 14925 O O . ALA C 1 143 ? 36.925 40.558 5.234 1.00 12.56 143 ALA C O 1
ATOM 14932 N N . ASP C 1 144 ? 36.082 42.063 6.689 1.00 10.13 144 ASP C N 1
ATOM 14933 C CA . ASP C 1 144 ? 37.038 41.755 7.741 1.00 13.08 144 ASP C CA 1
ATOM 14934 C C . ASP C 1 144 ? 36.722 40.386 8.330 1.00 14.03 144 ASP C C 1
ATOM 14935 O O . ASP C 1 144 ? 35.572 39.943 8.347 1.00 14.98 144 ASP C O 1
ATOM 14944 N N . LEU C 1 145 ? 37.753 39.726 8.847 1.00 15.06 145 LEU C N 1
ATOM 14945 C CA . LEU C 1 145 ? 37.594 38.374 9.364 1.00 16.00 145 LEU C CA 1
ATOM 14946 C C . LEU C 1 145 ? 37.122 38.328 10.811 1.00 16.41 145 LEU C C 1
ATOM 14947 O O . LEU C 1 145 ? 36.510 37.333 11.218 1.00 19.32 145 LEU C O 1
ATOM 14963 N N . ASP C 1 146 ? 37.405 39.358 11.609 1.00 14.11 146 ASP C N 1
ATOM 14964 C CA . ASP C 1 146 ? 37.089 39.339 13.035 1.00 14.48 146 ASP C CA 1
ATOM 14965 C C . ASP C 1 146 ? 36.623 40.726 13.492 1.00 13.12 146 ASP C C 1
ATOM 14966 O O . ASP C 1 146 ? 37.221 41.366 14.352 1.00 15.87 146 ASP C O 1
ATOM 14975 N N . TRP C 1 147 ? 35.534 41.198 12.891 1.00 12.41 147 TRP C N 1
ATOM 14976 C CA . TRP C 1 147 ? 34.985 42.517 13.183 1.00 10.95 147 TRP C CA 1
ATOM 14977 C C . TRP C 1 147 ? 34.165 42.507 14.470 1.00 11.71 147 TRP C C 1
ATOM 14978 O O . TRP C 1 147 ? 33.442 41.548 14.755 1.00 12.57 147 TRP C O 1
ATOM 14999 N N . SER C 1 148 ? 34.251 43.601 15.233 1.00 13.21 148 SER C N 1
ATOM 15000 C CA . SER C 1 148 ? 33.462 43.736 16.455 1.00 14.41 148 SER C CA 1
ATOM 15001 C C . SER C 1 148 ? 33.244 45.193 16.861 1.00 13.96 148 SER C C 1
ATOM 15002 O O . SER C 1 148 ? 33.045 45.484 18.046 1.00 14.12 148 SER C O 1
ATOM 15010 N N . ALA C 1 149 ? 33.249 46.113 15.896 1.00 12.21 149 ALA C N 1
ATOM 15011 C CA . ALA C 1 149 ? 33.208 47.548 16.190 1.00 11.89 149 ALA C CA 1
ATOM 15012 C C . ALA C 1 149 ? 31.769 48.065 16.309 1.00 10.34 149 ALA C C 1
ATOM 15013 O O . ALA C 1 149 ? 31.361 49.008 15.632 1.00 11.47 149 ALA C O 1
ATOM 15020 N N . PHE C 1 150 ? 31.008 47.453 17.215 1.00 9.14 150 PHE C N 1
ATOM 15021 C CA . PHE C 1 150 ? 29.618 47.851 17.410 1.00 10.53 150 PHE C CA 1
ATOM 15022 C C . PHE C 1 150 ? 29.520 49.333 17.748 1.00 10.93 150 PHE C C 1
ATOM 15023 O O . PHE C 1 150 ? 30.319 49.868 18.520 1.00 11.77 150 PHE C O 1
ATOM 15040 N N . HIS C 1 151 ? 28.518 50.001 17.184 1.00 11.12 151 HIS C N 1
ATOM 15041 C CA . HIS C 1 151 ? 28.217 51.377 17.561 1.00 10.59 151 HIS C CA 1
ATOM 15042 C C . HIS C 1 151 ? 27.246 51.351 18.736 1.00 8.55 151 HIS C C 1
ATOM 15043 O O . HIS C 1 151 ? 26.088 50.947 18.589 1.00 10.32 151 HIS C O 1
ATOM 15057 N N . ARG C 1 152 ? 27.713 51.781 19.898 1.00 11.63 152 ARG C N 1
ATOM 15058 C CA A ARG C 1 152 ? 26.903 51.780 21.104 0.51 11.91 152 ARG C CA 1
ATOM 15059 C CA B ARG C 1 152 ? 26.915 51.784 21.117 0.49 11.92 152 ARG C CA 1
ATOM 15060 C C . ARG C 1 152 ? 26.331 53.172 21.342 1.00 14.11 152 ARG C C 1
ATOM 15061 O O . ARG C 1 152 ? 27.016 54.181 21.150 1.00 16.80 152 ARG C O 1
ATOM 15102 N N . GLN C 1 153 ? 25.064 53.219 21.753 1.00 14.07 153 GLN C N 1
ATOM 15103 C CA . GLN C 1 153 ? 24.353 54.483 21.898 1.00 12.58 153 GLN C CA 1
ATOM 15104 C C . GLN C 1 153 ? 23.369 54.386 23.060 1.00 10.96 153 GLN C C 1
ATOM 15105 O O . GLN C 1 153 ? 23.216 53.338 23.690 1.00 10.26 153 GLN C O 1
ATOM 15119 N N . ASP C 1 154 ? 22.694 55.497 23.328 1.00 11.14 154 ASP C N 1
ATOM 15120 C CA . ASP C 1 154 ? 21.701 55.551 24.391 1.00 13.83 154 ASP C CA 1
ATOM 15121 C C . ASP C 1 154 ? 20.617 54.504 24.131 1.00 12.83 154 ASP C C 1
ATOM 15122 O O . ASP C 1 154 ? 20.076 54.447 23.021 1.00 12.83 154 ASP C O 1
ATOM 15131 N N . PRO C 1 155 ? 20.276 53.659 25.111 1.00 14.12 155 PRO C N 1
ATOM 15132 C CA . PRO C 1 155 ? 19.254 52.624 24.861 1.00 14.28 155 PRO C CA 1
ATOM 15133 C C . PRO C 1 155 ? 17.893 53.174 24.464 1.00 10.91 155 PRO C C 1
ATOM 15134 O O . PRO C 1 155 ? 17.055 52.408 23.968 1.00 12.18 155 PRO C O 1
ATOM 15145 N N . ALA C 1 156 ? 17.629 54.457 24.698 1.00 12.08 156 ALA C N 1
ATOM 15146 C CA . ALA C 1 156 ? 16.358 55.059 24.320 1.00 14.00 156 ALA C CA 1
ATOM 15147 C C . ALA C 1 156 ? 16.371 55.653 22.920 1.00 13.42 156 ALA C C 1
ATOM 15148 O O . ALA C 1 156 ? 15.302 56.020 22.415 1.00 14.21 156 ALA C O 1
ATOM 15155 N N . ALA C 1 157 ? 17.534 55.735 22.275 1.00 12.96 157 ALA C N 1
ATOM 15156 C CA . ALA C 1 157 ? 17.639 56.348 20.961 1.00 14.43 157 ALA C CA 1
ATOM 15157 C C . ALA C 1 157 ? 17.118 55.403 19.885 1.00 14.24 157 ALA C C 1
ATOM 15158 O O . ALA C 1 157 ? 17.094 54.180 20.048 1.00 12.69 157 ALA C O 1
ATOM 15165 N N . ALA C 1 158 ? 16.706 55.993 18.766 1.00 10.18 158 ALA C N 1
ATOM 15166 C CA . ALA C 1 158 ? 16.160 55.216 17.662 1.00 10.91 158 ALA C CA 1
ATOM 15167 C C . ALA C 1 158 ? 17.184 54.213 17.147 1.00 9.87 158 ALA C C 1
ATOM 15168 O O . ALA C 1 158 ? 18.345 54.553 16.897 1.00 10.99 158 ALA C O 1
ATOM 15175 N N . CYS C 1 159 ? 16.723 52.979 16.977 1.00 9.47 159 CYS C N 1
ATOM 15176 C CA A CYS C 1 159 ? 17.538 51.861 16.514 0.26 12.67 159 CYS C CA 1
ATOM 15177 C CA B CYS C 1 159 ? 17.520 51.848 16.531 0.74 12.70 159 CYS C CA 1
ATOM 15178 C C . CYS C 1 159 ? 17.118 51.355 15.148 1.00 8.90 159 CYS C C 1
ATOM 15179 O O . CYS C 1 159 ? 17.977 50.980 14.339 1.00 8.96 159 CYS C O 1
ATOM 15194 N N . PHE C 1 160 ? 15.821 51.327 14.881 1.00 8.51 160 PHE C N 1
ATOM 15195 C CA . PHE C 1 160 ? 15.273 50.923 13.599 1.00 6.46 160 PHE C CA 1
ATOM 15196 C C . PHE C 1 160 ? 13.898 51.561 13.496 1.00 7.15 160 PHE C C 1
ATOM 15197 O O . PHE C 1 160 ? 13.376 52.113 14.469 1.00 6.78 160 PHE C O 1
ATOM 15214 N N . LEU C 1 161 ? 13.331 51.511 12.298 1.00 8.35 161 LEU C N 1
ATOM 15215 C CA . LEU C 1 161 ? 12.028 52.090 12.028 1.00 8.68 161 LEU C CA 1
ATOM 15216 C C . LEU C 1 161 ? 11.092 51.009 11.519 1.00 8.40 161 LEU C C 1
ATOM 15217 O O . LEU C 1 161 ? 11.521 50.055 10.864 1.00 10.44 161 LEU C O 1
ATOM 15233 N N . GLN C 1 162 ? 9.808 51.180 11.818 1.00 6.43 162 GLN C N 1
ATOM 15234 C CA . GLN C 1 162 ? 8.748 50.359 11.250 1.00 5.53 162 GLN C CA 1
ATOM 15235 C C . GLN C 1 162 ? 7.715 51.295 10.650 1.00 6.32 162 GLN C C 1
ATOM 15236 O O . GLN C 1 162 ? 7.135 52.119 11.365 1.00 7.58 162 GLN C O 1
ATOM 15250 N N . TYR C 1 163 ? 7.476 51.162 9.353 1.00 8.94 163 TYR C N 1
ATOM 15251 C CA . TYR C 1 163 ? 6.463 51.957 8.678 1.00 8.94 163 TYR C CA 1
ATOM 15252 C C . TYR C 1 163 ? 5.142 51.203 8.697 1.00 14.27 163 TYR C C 1
ATOM 15253 O O . TYR C 1 163 ? 5.074 50.042 8.282 1.00 16.32 163 TYR C O 1
ATOM 15271 N N . THR C 1 164 ? 4.115 51.850 9.235 1.00 20.85 164 THR C N 1
ATOM 15272 C CA . THR C 1 164 ? 2.769 51.298 9.268 1.00 31.79 164 THR C CA 1
ATOM 15273 C C . THR C 1 164 ? 1.895 52.002 8.231 1.00 35.59 164 THR C C 1
ATOM 15274 O O . THR C 1 164 ? 0.686 51.785 8.169 1.00 35.53 164 THR C O 1
ATOM 15285 N N A GLY C 1 169 ? -3.812 57.104 4.830 0.60 33.90 169 GLY C N 1
ATOM 15286 N N B GLY C 1 169 ? -2.316 59.149 4.937 0.40 32.52 169 GLY C N 1
ATOM 15287 C CA A GLY C 1 169 ? -3.009 55.980 4.383 0.60 33.92 169 GLY C CA 1
ATOM 15288 C CA B GLY C 1 169 ? -1.746 59.803 3.774 0.40 33.17 169 GLY C CA 1
ATOM 15289 C C A GLY C 1 169 ? -1.563 56.347 4.109 0.60 33.46 169 GLY C C 1
ATOM 15290 C C B GLY C 1 169 ? -0.303 59.411 3.525 0.40 31.16 169 GLY C C 1
ATOM 15291 O O A GLY C 1 169 ? -0.847 55.611 3.430 0.60 34.84 169 GLY C O 1
ATOM 15292 O O B GLY C 1 169 ? -0.011 58.266 3.179 0.40 30.60 169 GLY C O 1
ATOM 15297 N N A ALA C 1 170 ? -1.131 57.487 4.639 0.60 31.96 170 ALA C N 1
ATOM 15298 N N B ALA C 1 170 ? 0.605 60.368 3.699 0.40 30.57 170 ALA C N 1
ATOM 15299 C CA A ALA C 1 170 ? 0.241 57.941 4.444 0.60 30.52 170 ALA C CA 1
ATOM 15300 C CA B ALA C 1 170 ? 2.015 60.100 3.484 0.40 28.59 170 ALA C CA 1
ATOM 15301 C C A ALA C 1 170 ? 1.148 57.276 5.474 0.60 26.04 170 ALA C C 1
ATOM 15302 C C B ALA C 1 170 ? 2.533 59.133 4.548 0.40 25.89 170 ALA C C 1
ATOM 15303 O O A ALA C 1 170 ? 0.954 57.483 6.677 0.60 27.12 170 ALA C O 1
ATOM 15304 O O B ALA C 1 170 ? 2.028 59.106 5.674 0.40 27.65 170 ALA C O 1
ATOM 15317 N N A PRO C 1 171 ? 2.135 56.479 5.059 0.60 19.38 171 PRO C N 1
ATOM 15318 N N B PRO C 1 171 ? 3.544 58.330 4.219 0.40 21.01 171 PRO C N 1
ATOM 15319 C CA A PRO C 1 171 ? 2.964 55.770 6.043 0.60 16.88 171 PRO C CA 1
ATOM 15320 C CA B PRO C 1 171 ? 4.011 57.314 5.170 0.40 17.55 171 PRO C CA 1
ATOM 15321 C C A PRO C 1 171 ? 3.731 56.723 6.950 0.60 16.88 171 PRO C C 1
ATOM 15322 C C B PRO C 1 171 ? 4.686 57.933 6.385 0.40 17.31 171 PRO C C 1
ATOM 15323 O O A PRO C 1 171 ? 4.216 57.772 6.521 0.60 17.74 171 PRO C O 1
ATOM 15324 O O B PRO C 1 171 ? 5.383 58.946 6.285 0.40 16.88 171 PRO C O 1
ATOM 15345 N N A LYS C 1 172 ? 3.837 56.334 8.219 0.60 14.31 172 LYS C N 1
ATOM 15346 N N B LYS C 1 172 ? 4.465 57.309 7.544 0.40 16.07 172 LYS C N 1
ATOM 15347 C CA A LYS C 1 172 ? 4.641 57.029 9.212 0.60 15.38 172 LYS C CA 1
ATOM 15348 C CA B LYS C 1 172 ? 5.073 57.725 8.799 0.40 15.43 172 LYS C CA 1
ATOM 15349 C C A LYS C 1 172 ? 5.693 56.065 9.744 0.60 12.59 172 LYS C C 1
ATOM 15350 C C B LYS C 1 172 ? 5.784 56.536 9.428 0.40 12.14 172 LYS C C 1
ATOM 15351 O O A LYS C 1 172 ? 5.405 54.885 9.964 0.60 12.29 172 LYS C O 1
ATOM 15352 O O B LYS C 1 172 ? 5.248 55.427 9.462 0.40 12.18 172 LYS C O 1
ATOM 15389 N N A GLY C 1 173 ? 6.909 56.569 9.956 0.60 9.56 173 GLY C N 1
ATOM 15390 N N B GLY C 1 173 ? 6.993 56.777 9.929 0.40 9.36 173 GLY C N 1
ATOM 15391 C CA A GLY C 1 173 ? 7.991 55.752 10.471 0.60 8.70 173 GLY C CA 1
ATOM 15392 C CA B GLY C 1 173 ? 7.851 55.729 10.460 0.40 8.91 173 GLY C CA 1
ATOM 15393 C C A GLY C 1 173 ? 8.059 55.717 11.985 0.60 9.93 173 GLY C C 1
ATOM 15394 C C B GLY C 1 173 ? 7.884 55.767 11.979 0.40 9.92 173 GLY C C 1
ATOM 15395 O O A GLY C 1 173 ? 8.497 56.682 12.619 0.60 11.49 173 GLY C O 1
ATOM 15396 O O B GLY C 1 173 ? 8.130 56.814 12.580 0.40 11.67 173 GLY C O 1
ATOM 15403 N N . VAL C 1 174 ? 7.628 54.610 12.579 1.00 5.90 174 VAL C N 1
ATOM 15404 C CA . VAL C 1 174 ? 7.685 54.456 14.027 1.00 6.73 174 VAL C CA 1
ATOM 15405 C C . VAL C 1 174 ? 9.118 54.152 14.444 1.00 7.32 174 VAL C C 1
ATOM 15406 O O . VAL C 1 174 ? 9.736 53.199 13.954 1.00 6.06 174 VAL C O 1
ATOM 15420 N N . MET C 1 175 ? 9.643 54.950 15.366 1.00 7.74 175 MET C N 1
ATOM 15421 C CA . MET C 1 175 ? 10.961 54.690 15.919 1.00 8.74 175 MET C CA 1
ATOM 15422 C C . MET C 1 175 ? 10.885 53.616 16.992 1.00 8.28 175 MET C C 1
ATOM 15423 O O . MET C 1 175 ? 10.012 53.644 17.866 1.00 8.08 175 MET C O 1
ATOM 15437 N N . HIS C 1 176 ? 11.821 52.676 16.931 1.00 6.88 176 HIS C N 1
ATOM 15438 C CA . HIS C 1 176 ? 12.011 51.690 17.981 1.00 7.19 176 HIS C CA 1
ATOM 15439 C C . HIS C 1 176 ? 13.447 51.737 18.476 1.00 10.41 176 HIS C C 1
ATOM 15440 O O . HIS C 1 176 ? 14.386 51.900 17.690 1.00 8.95 176 HIS C O 1
ATOM 15454 N N . SER C 1 177 ? 13.596 51.632 19.787 1.00 8.69 177 SER C N 1
ATOM 15455 C CA . SER C 1 177 ? 14.880 51.708 20.461 1.00 9.40 177 SER C CA 1
ATOM 15456 C C . SER C 1 177 ? 15.245 50.343 21.022 1.00 8.69 177 SER C C 1
ATOM 15457 O O . SER C 1 177 ? 14.414 49.431 21.104 1.00 9.42 177 SER C O 1
ATOM 15465 N N . LEU C 1 178 ? 16.505 50.225 21.446 1.00 10.40 178 LEU C N 1
ATOM 15466 C CA . LEU C 1 178 ? 16.944 49.030 22.155 1.00 10.44 178 LEU C CA 1
ATOM 15467 C C . LEU C 1 178 ? 16.034 48.751 23.344 1.00 10.39 178 LEU C C 1
ATOM 15468 O O . LEU C 1 178 ? 15.576 47.620 23.543 1.00 11.31 178 LEU C O 1
ATOM 15484 N N . ARG C 1 179 ? 15.743 49.783 24.138 1.00 9.36 179 ARG C N 1
ATOM 15485 C CA . ARG C 1 179 ? 15.032 49.576 25.395 1.00 10.88 179 ARG C CA 1
ATOM 15486 C C . ARG C 1 179 ? 13.621 49.056 25.157 1.00 10.12 179 ARG C C 1
ATOM 15487 O O . ARG C 1 179 ? 13.193 48.086 25.789 1.00 11.27 179 ARG C O 1
ATOM 15508 N N . ASN C 1 180 ? 12.870 49.694 24.260 1.00 8.20 180 ASN C N 1
ATOM 15509 C CA . ASN C 1 180 ? 11.493 49.259 24.084 1.00 8.73 180 ASN C CA 1
ATOM 15510 C C . ASN C 1 180 ? 11.389 47.994 23.241 1.00 8.48 180 ASN C C 1
ATOM 15511 O O . ASN C 1 180 ? 10.378 47.292 23.336 1.00 8.96 180 ASN C O 1
ATOM 15522 N N . THR C 1 181 ? 12.420 47.668 22.451 1.00 9.88 181 THR C N 1
ATOM 15523 C CA . THR C 1 181 ? 12.436 46.389 21.742 1.00 9.91 181 THR C CA 1
ATOM 15524 C C . THR C 1 181 ? 12.625 45.228 22.711 1.00 10.55 181 THR C C 1
ATOM 15525 O O . THR C 1 181 ? 11.860 44.256 22.689 1.00 10.72 181 THR C O 1
ATOM 15536 N N . LEU C 1 182 ? 13.651 45.298 23.562 1.00 9.76 182 LEU C N 1
ATOM 15537 C CA . LEU C 1 182 ? 13.778 44.299 24.614 1.00 10.91 182 LEU C CA 1
ATOM 15538 C C . LEU C 1 182 ? 12.530 44.281 25.481 1.00 10.77 182 LEU C C 1
ATOM 15539 O O . LEU C 1 182 ? 12.122 43.220 25.967 1.00 14.12 182 LEU C O 1
ATOM 15555 N N . GLY C 1 183 ? 11.895 45.442 25.657 1.00 8.47 183 GLY C N 1
ATOM 15556 C CA . GLY C 1 183 ? 10.681 45.508 26.454 1.00 9.51 183 GLY C CA 1
ATOM 15557 C C . GLY C 1 183 ? 9.541 44.709 25.856 1.00 10.10 183 GLY C C 1
ATOM 15558 O O . GLY C 1 183 ? 8.871 43.944 26.556 1.00 10.23 183 GLY C O 1
ATOM 15562 N N . PHE C 1 184 ? 9.284 44.887 24.555 1.00 8.68 184 PHE C N 1
ATOM 15563 C CA . PHE C 1 184 ? 8.177 44.147 23.951 1.00 10.24 184 PHE C CA 1
ATOM 15564 C C . PHE C 1 184 ? 8.502 42.667 23.817 1.00 9.85 184 PHE C C 1
ATOM 15565 O O . PHE C 1 184 ? 7.603 41.824 23.927 1.00 9.76 184 PHE C O 1
ATOM 15582 N N . CYS C 1 185 ? 9.781 42.329 23.643 1.00 8.76 185 CYS C N 1
ATOM 15583 C CA . CYS C 1 185 ? 10.177 40.925 23.615 1.00 10.71 185 CYS C CA 1
ATOM 15584 C C . CYS C 1 185 ? 9.957 40.262 24.970 1.00 12.01 185 CYS C C 1
ATOM 15585 O O . CYS C 1 185 ? 9.440 39.144 25.048 1.00 12.48 185 CYS C O 1
ATOM 15593 N N . ARG C 1 186 ? 10.361 40.928 26.050 1.00 10.72 186 ARG C N 1
ATOM 15594 C CA A ARG C 1 186 ? 10.189 40.356 27.381 0.41 12.20 186 ARG C CA 1
ATOM 15595 C CA B ARG C 1 186 ? 10.188 40.351 27.378 0.59 12.12 186 ARG C CA 1
ATOM 15596 C C . ARG C 1 186 ? 8.713 40.145 27.697 1.00 11.23 186 ARG C C 1
ATOM 15597 O O . ARG C 1 186 ? 8.312 39.078 28.177 1.00 11.46 186 ARG C O 1
ATOM 15638 N N . ALA C 1 187 ? 7.888 41.157 27.437 1.00 12.91 187 ALA C N 1
ATOM 15639 C CA . ALA C 1 187 ? 6.480 41.059 27.806 1.00 11.66 187 ALA C CA 1
ATOM 15640 C C . ALA C 1 187 ? 5.777 39.929 27.058 1.00 11.48 187 ALA C C 1
ATOM 15641 O O . ALA C 1 187 ? 4.956 39.212 27.638 1.00 12.07 187 ALA C O 1
ATOM 15648 N N . PHE C 1 188 ? 6.069 39.759 25.768 1.00 9.80 188 PHE C N 1
ATOM 15649 C CA . PHE C 1 188 ? 5.338 38.784 24.963 1.00 11.23 188 PHE C CA 1
ATOM 15650 C C . PHE C 1 188 ? 6.040 37.432 24.882 1.00 12.65 188 PHE C C 1
ATOM 15651 O O . PHE C 1 188 ? 5.434 36.398 25.181 1.00 13.34 188 PHE C O 1
ATOM 15668 N N . ALA C 1 189 ? 7.306 37.422 24.465 1.00 11.53 189 ALA C N 1
ATOM 15669 C CA . ALA C 1 189 ? 8.010 36.155 24.294 1.00 12.36 189 ALA C CA 1
ATOM 15670 C C . ALA C 1 189 ? 8.254 35.470 25.634 1.00 14.89 189 ALA C C 1
ATOM 15671 O O . ALA C 1 189 ? 8.110 34.248 25.739 1.00 17.04 189 ALA C O 1
ATOM 15678 N N . THR C 1 190 ? 8.613 36.232 26.671 1.00 14.11 190 THR C N 1
ATOM 15679 C CA . THR C 1 190 ? 8.880 35.641 27.983 1.00 17.37 190 THR C CA 1
ATOM 15680 C C . THR C 1 190 ? 7.610 35.503 28.824 1.00 16.19 190 THR C C 1
ATOM 15681 O O . THR C 1 190 ? 7.231 34.392 29.207 1.00 17.01 190 THR C O 1
ATOM 15692 N N . GLU C 1 191 ? 6.939 36.620 29.115 1.00 14.03 191 GLU C N 1
ATOM 15693 C CA . GLU C 1 191 ? 5.872 36.596 30.113 1.00 17.14 191 GLU C CA 1
ATOM 15694 C C . GLU C 1 191 ? 4.626 35.895 29.586 1.00 18.43 191 GLU C C 1
ATOM 15695 O O . GLU C 1 191 ? 4.006 35.101 30.304 1.00 21.60 191 GLU C O 1
ATOM 15707 N N . LEU C 1 192 ? 4.229 36.178 28.344 1.00 12.15 192 LEU C N 1
ATOM 15708 C CA . LEU C 1 192 ? 2.982 35.621 27.831 1.00 11.98 192 LEU C CA 1
ATOM 15709 C C . LEU C 1 192 ? 3.171 34.209 27.283 1.00 15.28 192 LEU C C 1
ATOM 15710 O O . LEU C 1 192 ? 2.503 33.267 27.723 1.00 15.68 192 LEU C O 1
ATOM 15726 N N . LEU C 1 193 ? 4.066 34.048 26.306 1.00 14.47 193 LEU C N 1
ATOM 15727 C CA A LEU C 1 193 ? 4.232 32.764 25.637 0.22 15.33 193 LEU C CA 1
ATOM 15728 C CA B LEU C 1 193 ? 4.243 32.770 25.627 0.78 15.39 193 LEU C CA 1
ATOM 15729 C C . LEU C 1 193 ? 5.200 31.837 26.349 1.00 15.99 193 LEU C C 1
ATOM 15730 O O . LEU C 1 193 ? 5.145 30.623 26.121 1.00 18.26 193 LEU C O 1
ATOM 15761 N N . ALA C 1 194 ? 6.078 32.372 27.192 1.00 12.92 194 ALA C N 1
ATOM 15762 C CA . ALA C 1 194 ? 7.097 31.577 27.867 1.00 14.86 194 ALA C CA 1
ATOM 15763 C C . ALA C 1 194 ? 7.863 30.714 26.866 1.00 18.00 194 ALA C C 1
ATOM 15764 O O . ALA C 1 194 ? 8.031 29.506 27.044 1.00 18.30 194 ALA C O 1
ATOM 15771 N N . LEU C 1 195 ? 8.336 31.350 25.796 1.00 16.93 195 LEU C N 1
ATOM 15772 C CA . LEU C 1 195 ? 9.103 30.630 24.788 1.00 14.31 195 LEU C CA 1
ATOM 15773 C C . LEU C 1 195 ? 10.346 30.003 25.404 1.00 16.61 195 LEU C C 1
ATOM 15774 O O . LEU C 1 195 ? 11.051 30.625 26.206 1.00 16.21 195 LEU C O 1
ATOM 15790 N N . GLN C 1 196 ? 10.619 28.765 25.002 1.00 19.08 196 GLN C N 1
ATOM 15791 C CA . GLN C 1 196 ? 11.736 27.991 25.516 1.00 20.53 196 GLN C CA 1
ATOM 15792 C C . GLN C 1 196 ? 12.788 27.832 24.427 1.00 20.62 196 GLN C C 1
ATOM 15793 O O . GLN C 1 196 ? 12.472 27.810 23.233 1.00 19.98 196 GLN C O 1
ATOM 15807 N N . ALA C 1 197 ? 14.043 27.719 24.850 1.00 19.56 197 ALA C N 1
ATOM 15808 C CA . ALA C 1 197 ? 15.124 27.438 23.918 1.00 17.66 197 ALA C CA 1
ATOM 15809 C C . ALA C 1 197 ? 14.799 26.187 23.115 1.00 16.92 197 ALA C C 1
ATOM 15810 O O . ALA C 1 197 ? 14.347 25.178 23.664 1.00 18.20 197 ALA C O 1
ATOM 15817 N N . GLY C 1 198 ? 15.017 26.261 21.804 1.00 17.58 198 GLY C N 1
ATOM 15818 C CA . GLY C 1 198 ? 14.709 25.160 20.920 1.00 16.88 198 GLY C CA 1
ATOM 15819 C C . GLY C 1 198 ? 13.315 25.185 20.329 1.00 18.07 198 GLY C C 1
ATOM 15820 O O . GLY C 1 198 ? 13.053 24.434 19.382 1.00 17.84 198 GLY C O 1
ATOM 15824 N N . ASP C 1 199 ? 12.412 26.016 20.854 1.00 15.46 199 ASP C N 1
ATOM 15825 C CA . ASP C 1 199 ? 11.067 26.105 20.301 1.00 17.35 199 ASP C CA 1
ATOM 15826 C C . ASP C 1 199 ? 11.139 26.497 18.831 1.00 18.19 199 ASP C C 1
ATOM 15827 O O . ASP C 1 199 ? 11.947 27.340 18.434 1.00 16.73 199 ASP C O 1
ATOM 15836 N N . ARG C 1 200 ? 10.287 25.883 18.021 1.00 15.34 200 ARG C N 1
ATOM 15837 C CA . ARG C 1 200 ? 10.161 26.257 16.621 1.00 15.46 200 ARG C CA 1
ATOM 15838 C C . ARG C 1 200 ? 8.983 27.209 16.451 1.00 16.32 200 ARG C C 1
ATOM 15839 O O . ARG C 1 200 ? 7.918 27.014 17.049 1.00 17.21 200 ARG C O 1
ATOM 15860 N N . LEU C 1 201 ? 9.194 28.248 15.647 1.00 12.43 201 LEU C N 1
ATOM 15861 C CA . LEU C 1 201 ? 8.210 29.293 15.403 1.00 12.12 201 LEU C CA 1
ATOM 15862 C C . LEU C 1 201 ? 7.953 29.419 13.908 1.00 12.34 201 LEU C C 1
ATOM 15863 O O . LEU C 1 201 ? 8.870 29.284 13.095 1.00 13.86 201 LEU C O 1
ATOM 15879 N N . TYR C 1 202 ? 6.702 29.699 13.551 1.00 10.73 202 TYR C N 1
ATOM 15880 C CA . TYR C 1 202 ? 6.321 29.931 12.159 1.00 9.37 202 TYR C CA 1
ATOM 15881 C C . TYR C 1 202 ? 5.314 31.069 12.152 1.00 8.99 202 TYR C C 1
ATOM 15882 O O . TYR C 1 202 ? 4.204 30.914 12.665 1.00 8.97 202 TYR C O 1
ATOM 15900 N N . SER C 1 203 ? 5.709 32.209 11.588 1.00 8.09 203 SER C N 1
ATOM 15901 C CA . SER C 1 203 ? 4.836 33.365 11.436 1.00 7.72 203 SER C CA 1
ATOM 15902 C C . SER C 1 203 ? 4.390 33.475 9.987 1.00 7.88 203 SER C C 1
ATOM 15903 O O . SER C 1 203 ? 5.227 33.532 9.083 1.00 8.90 203 SER C O 1
ATOM 15911 N N . ILE C 1 204 ? 3.082 33.517 9.763 1.00 8.52 204 ILE C N 1
ATOM 15912 C CA . ILE C 1 204 ? 2.608 33.693 8.394 1.00 11.67 204 ILE C CA 1
ATOM 15913 C C . ILE C 1 204 ? 2.881 35.135 7.971 1.00 10.78 204 ILE C C 1
ATOM 15914 O O . ILE C 1 204 ? 3.424 35.356 6.879 1.00 10.11 204 ILE C O 1
ATOM 15930 N N . PRO C 1 205 ? 2.566 36.141 8.788 1.00 9.12 205 PRO C N 1
ATOM 15931 C CA . PRO C 1 205 ? 2.920 37.519 8.418 1.00 9.43 205 PRO C CA 1
ATOM 15932 C C . PRO C 1 205 ? 4.428 37.714 8.300 1.00 7.25 205 PRO C C 1
ATOM 15933 O O . PRO C 1 205 ? 5.211 37.155 9.071 1.00 7.57 205 PRO C O 1
ATOM 15944 N N . LYS C 1 206 ? 4.823 38.538 7.334 1.00 9.77 206 LYS C N 1
ATOM 15945 C CA . LYS C 1 206 ? 6.217 38.757 6.980 1.00 8.51 206 LYS C CA 1
ATOM 15946 C C . LYS C 1 206 ? 6.855 39.847 7.848 1.00 8.29 206 LYS C C 1
ATOM 15947 O O . LYS C 1 206 ? 6.197 40.534 8.634 1.00 8.02 206 LYS C O 1
ATOM 15966 N N . MET C 1 207 ? 8.171 40.000 7.698 1.00 7.04 207 MET C N 1
ATOM 15967 C CA . MET C 1 207 ? 8.922 40.885 8.576 1.00 6.98 207 MET C CA 1
ATOM 15968 C C . MET C 1 207 ? 8.729 42.365 8.265 1.00 6.94 207 MET C C 1
ATOM 15969 O O . MET C 1 207 ? 9.178 43.200 9.059 1.00 8.51 207 MET C O 1
ATOM 15983 N N . PHE C 1 208 ? 8.069 42.719 7.157 1.00 6.16 208 PHE C N 1
ATOM 15984 C CA . PHE C 1 208 ? 7.708 44.114 6.921 1.00 7.68 208 PHE C CA 1
ATOM 15985 C C . PHE C 1 208 ? 6.462 44.530 7.697 1.00 8.49 208 PHE C C 1
ATOM 15986 O O . PHE C 1 208 ? 6.075 45.702 7.637 1.00 10.39 208 PHE C O 1
ATOM 16003 N N . PHE C 1 209 ? 5.831 43.592 8.400 1.00 8.38 209 PHE C N 1
ATOM 16004 C CA A PHE C 1 209 ? 4.793 43.891 9.375 0.47 9.30 209 PHE C CA 1
ATOM 16005 C CA B PHE C 1 209 ? 4.779 43.866 9.370 0.53 9.30 209 PHE C CA 1
ATOM 16006 C C . PHE C 1 209 ? 5.396 43.711 10.758 1.00 8.42 209 PHE C C 1
ATOM 16007 O O . PHE C 1 209 ? 6.101 42.733 11.010 1.00 7.96 209 PHE C O 1
ATOM 16040 N N . GLY C 1 210 ? 5.140 44.670 11.651 1.00 7.57 210 GLY C N 1
ATOM 16041 C CA . GLY C 1 210 ? 5.750 44.620 12.974 1.00 6.43 210 GLY C CA 1
ATOM 16042 C C . GLY C 1 210 ? 5.451 43.330 13.721 1.00 5.88 210 GLY C C 1
ATOM 16043 O O . GLY C 1 210 ? 6.294 42.823 14.466 1.00 8.49 210 GLY C O 1
ATOM 16047 N N . TYR C 1 211 ? 4.243 42.795 13.546 1.00 6.62 211 TYR C N 1
ATOM 16048 C CA . TYR C 1 211 ? 3.901 41.494 14.119 1.00 5.23 211 TYR C CA 1
ATOM 16049 C C . TYR C 1 211 ? 4.904 40.436 13.670 1.00 7.31 211 TYR C C 1
ATOM 16050 O O . TYR C 1 211 ? 5.506 39.736 14.496 1.00 7.58 211 TYR C O 1
ATOM 16068 N N . GLY C 1 212 ? 5.134 40.341 12.356 1.00 7.02 212 GLY C N 1
ATOM 16069 C CA . GLY C 1 212 ? 6.071 39.364 11.834 1.00 6.76 212 GLY C CA 1
ATOM 16070 C C . GLY C 1 212 ? 7.516 39.658 12.185 1.00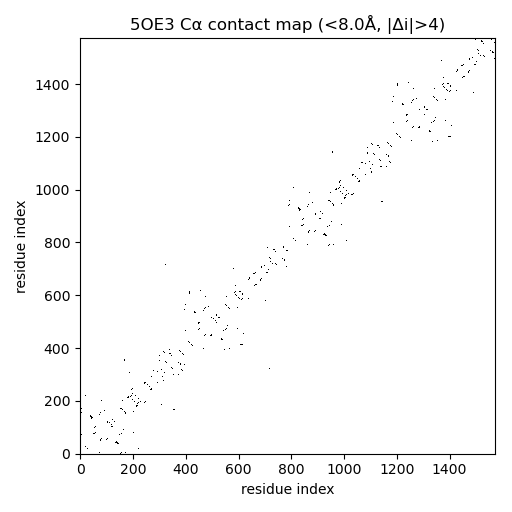 7.06 212 GLY C C 1
ATOM 16071 O O . GLY C 1 212 ? 8.304 38.730 12.394 1.00 7.94 212 GLY C O 1
ATOM 16075 N N . MET C 1 213 ? 7.894 40.936 12.256 1.00 5.92 213 MET C N 1
ATOM 16076 C CA . MET C 1 213 ? 9.268 41.255 12.636 1.00 6.10 213 MET C CA 1
ATOM 16077 C C . MET C 1 213 ? 9.591 40.709 14.023 1.00 6.84 213 MET C C 1
ATOM 16078 O O . MET C 1 213 ? 10.655 40.114 14.241 1.00 7.27 213 MET C O 1
ATOM 16092 N N . GLY C 1 214 ? 8.695 40.919 14.987 1.00 6.83 214 GLY C N 1
ATOM 16093 C CA . GLY C 1 214 ? 8.909 40.327 16.294 1.00 6.80 214 GLY C CA 1
ATOM 16094 C C . GLY C 1 214 ? 8.959 38.813 16.224 1.00 6.47 214 GLY C C 1
ATOM 16095 O O . GLY C 1 214 ? 9.913 38.185 16.694 1.00 7.86 214 GLY C O 1
ATOM 16099 N N . ASN C 1 215 ? 7.952 38.212 15.578 1.00 6.38 215 ASN C N 1
ATOM 16100 C CA . ASN C 1 215 ? 7.815 36.758 15.553 1.00 6.90 215 ASN C CA 1
ATOM 16101 C C . ASN C 1 215 ? 9.037 36.085 14.944 1.00 6.94 215 ASN C C 1
ATOM 16102 O O . ASN C 1 215 ? 9.550 35.099 15.486 1.00 8.32 215 ASN C O 1
ATOM 16113 N N . SER C 1 216 ? 9.483 36.571 13.788 1.00 6.83 216 SER C N 1
ATOM 16114 C CA . SER C 1 216 ? 10.473 35.876 12.977 1.00 7.82 216 SER C CA 1
ATOM 16115 C C . SER C 1 216 ? 11.878 36.424 13.150 1.00 9.73 216 SER C C 1
ATOM 16116 O O . SER C 1 216 ? 12.841 35.652 13.136 1.00 9.01 216 SER C O 1
ATOM 16124 N N . LEU C 1 217 ? 12.028 37.738 13.289 1.00 7.97 217 LEU C N 1
ATOM 16125 C CA . LEU C 1 217 ? 13.368 38.309 13.359 1.00 9.56 217 LEU C CA 1
ATOM 16126 C C . LEU C 1 217 ? 13.918 38.259 14.781 1.00 9.33 217 LEU C C 1
ATOM 16127 O O . LEU C 1 217 ? 14.982 37.678 15.016 1.00 10.29 217 LEU C O 1
ATOM 16143 N N . PHE C 1 218 ? 13.177 38.804 15.748 1.00 9.31 218 PHE C N 1
ATOM 16144 C CA . PHE C 1 218 ? 13.705 39.020 17.093 1.00 8.92 218 PHE C CA 1
ATOM 16145 C C . PHE C 1 218 ? 13.534 37.827 18.030 1.00 7.62 218 PHE C C 1
ATOM 16146 O O . PHE C 1 218 ? 14.485 37.453 18.722 1.00 8.23 218 PHE C O 1
ATOM 16163 N N . PHE C 1 219 ? 12.340 37.239 18.106 1.00 7.65 219 PHE C N 1
ATOM 16164 C CA . PHE C 1 219 ? 12.106 36.214 19.122 1.00 9.36 219 PHE C CA 1
ATOM 16165 C C . PHE C 1 219 ? 13.077 35.042 19.034 1.00 12.07 219 PHE C C 1
ATOM 16166 O O . PHE C 1 219 ? 13.457 34.515 20.094 1.00 12.38 219 PHE C O 1
ATOM 16183 N N . PRO C 1 220 ? 13.518 34.589 17.857 1.00 10.32 220 PRO C N 1
ATOM 16184 C CA . PRO C 1 220 ? 14.550 33.536 17.844 1.00 11.91 220 PRO C CA 1
ATOM 16185 C C . PRO C 1 220 ? 15.797 33.916 18.622 1.00 11.89 220 PRO C C 1
ATOM 16186 O O . PRO C 1 220 ? 16.283 33.122 19.439 1.00 13.33 220 PRO C O 1
ATOM 16197 N N . TRP C 1 221 ? 16.325 35.121 18.401 1.00 9.62 221 TRP C N 1
ATOM 16198 C CA . TRP C 1 221 ? 17.497 35.565 19.151 1.00 10.82 221 TRP C CA 1
ATOM 16199 C C . TRP C 1 221 ? 17.173 35.739 20.629 1.00 12.74 221 TRP C C 1
ATOM 16200 O O . TRP C 1 221 ? 17.971 35.359 21.496 1.00 13.41 221 TRP C O 1
ATOM 16221 N N . PHE C 1 222 ? 16.003 36.302 20.933 1.00 13.97 222 PHE C N 1
ATOM 16222 C CA . PHE C 1 222 ? 15.690 36.700 22.300 1.00 12.62 222 PHE C CA 1
ATOM 16223 C C . PHE C 1 222 ? 15.439 35.497 23.201 1.00 13.29 222 PHE C C 1
ATOM 16224 O O . PHE C 1 222 ? 15.833 35.507 24.372 1.00 14.76 222 PHE C O 1
ATOM 16241 N N . SER C 1 223 ? 14.799 34.452 22.678 1.00 11.83 223 SER C N 1
ATOM 16242 C CA . SER C 1 223 ? 14.358 33.327 23.490 1.00 14.19 223 SER C CA 1
ATOM 16243 C C . SER C 1 223 ? 15.086 32.030 23.171 1.00 14.76 223 SER C C 1
ATOM 16244 O O . SER C 1 223 ? 14.786 31.004 23.789 1.00 15.04 223 SER C O 1
ATOM 16252 N N . GLY C 1 224 ? 16.038 32.042 22.244 1.00 13.46 224 GLY C N 1
ATOM 16253 C CA . GLY C 1 224 ? 16.726 30.822 21.881 1.00 13.66 224 GLY C CA 1
ATOM 16254 C C . GLY C 1 224 ? 15.913 29.896 21.009 1.00 14.80 224 GLY C C 1
ATOM 16255 O O . GLY C 1 224 ? 16.234 28.707 20.915 1.00 14.48 224 GLY C O 1
ATOM 16259 N N . ALA C 1 225 ? 14.865 30.408 20.367 1.00 15.16 225 ALA C N 1
ATOM 16260 C CA . ALA C 1 225 ? 14.017 29.628 19.482 1.00 14.84 225 ALA C CA 1
ATOM 16261 C C . ALA C 1 225 ? 14.525 29.759 18.048 1.00 12.18 225 ALA C C 1
ATOM 16262 O O . ALA C 1 225 ? 15.511 30.447 17.773 1.00 13.24 225 ALA C O 1
ATOM 16269 N N . SER C 1 226 ? 13.842 29.099 17.114 1.00 13.72 226 SER C N 1
ATOM 16270 C CA . SER C 1 226 ? 14.145 29.240 15.697 1.00 12.87 226 SER C CA 1
ATOM 16271 C C . SER C 1 226 ? 12.853 29.470 14.928 1.00 12.83 226 SER C C 1
ATOM 16272 O O . SER C 1 226 ? 11.785 29.004 15.327 1.00 14.28 226 SER C O 1
ATOM 16280 N N . ALA C 1 227 ? 12.963 30.197 13.818 1.00 12.71 227 ALA C N 1
ATOM 16281 C CA . ALA C 1 227 ? 11.802 30.585 13.030 1.00 12.45 227 ALA C CA 1
ATOM 16282 C C . ALA C 1 227 ? 11.973 30.147 11.584 1.00 13.00 227 ALA C C 1
ATOM 16283 O O . ALA C 1 227 ? 13.066 30.250 11.019 1.00 13.46 227 ALA C O 1
ATOM 16290 N N . LEU C 1 228 ? 10.879 29.673 10.988 1.00 13.41 228 LEU C N 1
ATOM 16291 C CA . LEU C 1 228 ? 10.852 29.355 9.566 1.00 13.89 228 LEU C CA 1
ATOM 16292 C C . LEU C 1 228 ? 10.649 30.638 8.770 1.00 15.34 228 LEU C C 1
ATOM 16293 O O . LEU C 1 228 ? 9.664 31.356 8.980 1.00 14.57 228 LEU C O 1
ATOM 16309 N N . LEU C 1 229 ? 11.559 30.910 7.840 1.00 13.28 229 LEU C N 1
ATOM 16310 C CA . LEU C 1 229 ? 11.474 32.078 6.975 1.00 12.80 229 LEU C CA 1
ATOM 16311 C C . LEU C 1 229 ? 11.161 31.617 5.559 1.00 13.35 229 LEU C C 1
ATOM 16312 O O . LEU C 1 229 ? 11.772 30.664 5.064 1.00 14.14 229 LEU C O 1
ATOM 16328 N N . ASP C 1 230 ? 10.215 32.298 4.914 1.00 14.66 230 ASP C N 1
ATOM 16329 C CA . ASP C 1 230 ? 9.725 31.900 3.600 1.00 15.61 230 ASP C CA 1
ATOM 16330 C C . ASP C 1 230 ? 9.599 33.154 2.751 1.00 14.85 230 ASP C C 1
ATOM 16331 O O . ASP C 1 230 ? 8.905 34.102 3.137 1.00 14.48 230 ASP C O 1
ATOM 16340 N N . ASP C 1 231 ? 10.269 33.164 1.604 1.00 16.91 231 ASP C N 1
ATOM 16341 C CA . ASP C 1 231 ? 10.266 34.329 0.730 1.00 19.19 231 ASP C CA 1
ATOM 16342 C C . ASP C 1 231 ? 9.087 34.352 -0.231 1.00 18.84 231 ASP C C 1
ATOM 16343 O O . ASP C 1 231 ? 8.950 35.314 -0.992 1.00 20.38 231 ASP C O 1
ATOM 16352 N N . THR C 1 232 ? 8.231 33.336 -0.209 1.00 17.07 232 THR C N 1
ATOM 16353 C CA . THR C 1 232 ? 7.059 33.289 -1.071 1.00 16.87 232 THR C CA 1
ATOM 16354 C C . THR C 1 232 ? 5.811 33.680 -0.287 1.00 16.55 232 THR C C 1
ATOM 16355 O O . THR C 1 232 ? 5.781 33.634 0.945 1.00 15.97 232 THR C O 1
ATOM 16366 N N . TRP C 1 233 ? 4.770 34.070 -1.022 1.00 16.49 233 TRP C N 1
ATOM 16367 C CA . TRP C 1 233 ? 3.547 34.513 -0.374 1.00 19.31 233 TRP C CA 1
ATOM 16368 C C . TRP C 1 233 ? 2.790 33.310 0.191 1.00 21.86 233 TRP C C 1
ATOM 16369 O O . TRP C 1 233 ? 2.889 32.199 -0.340 1.00 19.90 233 TRP C O 1
ATOM 16390 N N . PRO C 1 234 ? 2.027 33.504 1.275 1.00 23.96 234 PRO C N 1
ATOM 16391 C CA . PRO C 1 234 ? 1.386 32.371 1.979 1.00 22.72 234 PRO C CA 1
ATOM 16392 C C . PRO C 1 234 ? 0.068 31.917 1.362 1.00 21.20 234 PRO C C 1
ATOM 16393 O O . PRO C 1 234 ? -1.029 32.151 1.877 1.00 23.71 234 PRO C O 1
ATOM 16404 N N . SER C 1 235 ? 0.151 31.239 0.223 1.00 21.48 235 SER C N 1
ATOM 16405 C CA . SER C 1 235 ? -1.008 30.511 -0.254 1.00 21.65 235 SER C CA 1
ATOM 16406 C C . SER C 1 235 ? -1.352 29.434 0.774 1.00 18.84 235 SER C C 1
ATOM 16407 O O . SER C 1 235 ? -0.461 28.902 1.441 1.00 17.99 235 SER C O 1
ATOM 16415 N N . PRO C 1 236 ? -2.630 29.098 0.944 1.00 16.86 236 PRO C N 1
ATOM 16416 C CA . PRO C 1 236 ? -2.962 28.015 1.881 1.00 17.35 236 PRO C CA 1
ATOM 16417 C C . PRO C 1 236 ? -2.234 26.713 1.595 1.00 20.55 236 PRO C C 1
ATOM 16418 O O . PRO C 1 236 ? -1.881 25.994 2.537 1.00 18.52 236 PRO C O 1
ATOM 16429 N N . GLU C 1 237 ? -1.979 26.394 0.324 1.00 27.58 237 GLU C N 1
ATOM 16430 C CA . GLU C 1 237 ? -1.215 25.191 0.009 1.00 35.14 237 GLU C CA 1
ATOM 16431 C C . GLU C 1 237 ? 0.197 25.279 0.574 1.00 29.48 237 GLU C C 1
ATOM 16432 O O . GLU C 1 237 ? 0.723 24.300 1.117 1.00 26.62 237 GLU C O 1
ATOM 16444 N N . ARG C 1 238 ? 0.828 26.447 0.450 1.00 27.32 238 ARG C N 1
ATOM 16445 C CA . ARG C 1 238 ? 2.178 26.627 0.971 1.00 23.82 238 ARG C CA 1
ATOM 16446 C C . ARG C 1 238 ? 2.193 26.586 2.495 1.00 21.15 238 ARG C C 1
ATOM 16447 O O . ARG C 1 238 ? 3.103 26.003 3.097 1.00 17.76 238 ARG C O 1
ATOM 16468 N N . VAL C 1 239 ? 1.195 27.197 3.136 1.00 20.58 239 VAL C N 1
ATOM 16469 C CA . VAL C 1 239 ? 1.144 27.216 4.596 1.00 17.74 239 VAL C CA 1
ATOM 16470 C C . VAL C 1 239 ? 0.990 25.806 5.146 1.00 17.93 239 VAL C C 1
ATOM 16471 O O . VAL C 1 239 ? 1.641 25.433 6.130 1.00 17.53 239 VAL C O 1
ATOM 16484 N N . LEU C 1 240 ? 0.128 25.002 4.523 1.00 18.58 240 LEU C N 1
ATOM 16485 C CA . LEU C 1 240 ? -0.099 23.645 5.005 1.00 22.51 240 LEU C CA 1
ATOM 16486 C C . LEU C 1 240 ? 1.173 22.819 4.903 1.00 21.32 240 LEU C C 1
ATOM 16487 O O . LEU C 1 240 ? 1.563 22.133 5.855 1.00 20.64 240 LEU C O 1
ATOM 16503 N N . GLU C 1 241 ? 1.839 22.880 3.749 1.00 22.29 241 GLU C N 1
ATOM 16504 C CA . GLU C 1 241 ? 3.103 22.175 3.575 1.00 27.44 241 GLU C CA 1
ATOM 16505 C C . GLU C 1 241 ? 4.089 22.550 4.669 1.00 24.06 241 GLU C C 1
ATOM 16506 O O . GLU C 1 241 ? 4.729 21.680 5.272 1.00 23.94 241 GLU C O 1
ATOM 16518 N N . ASN C 1 242 ? 4.215 23.850 4.945 1.00 21.23 242 ASN C N 1
ATOM 16519 C CA . ASN C 1 242 ? 5.186 24.300 5.935 1.00 19.44 242 ASN C CA 1
ATOM 16520 C C . ASN C 1 242 ? 4.852 23.756 7.317 1.00 20.43 242 ASN C C 1
ATOM 16521 O O . ASN C 1 242 ? 5.747 23.342 8.059 1.00 18.22 242 ASN C O 1
ATOM 16532 N N . LEU C 1 243 ? 3.568 23.745 7.679 1.00 24.36 243 LEU C N 1
ATOM 16533 C CA . LEU C 1 243 ? 3.158 23.266 8.998 1.00 27.07 243 LEU C CA 1
ATOM 16534 C C . LEU C 1 243 ? 3.512 21.804 9.215 1.00 25.67 243 LEU C C 1
ATOM 16535 O O . LEU C 1 243 ? 4.123 21.444 10.228 1.00 27.49 243 LEU C O 1
ATOM 16551 N N . VAL C 1 244 ? 3.127 20.941 8.280 1.00 27.33 244 VAL C N 1
ATOM 16552 C CA . VAL C 1 244 ? 3.318 19.511 8.493 1.00 33.39 244 VAL C CA 1
ATOM 16553 C C . VAL C 1 244 ? 4.802 19.174 8.537 1.00 32.60 244 VAL C C 1
ATOM 16554 O O . VAL C 1 244 ? 5.235 18.317 9.316 1.00 31.67 244 VAL C O 1
ATOM 16567 N N . ALA C 1 245 ? 5.604 19.848 7.710 1.00 33.39 245 ALA C N 1
ATOM 16568 C CA . ALA C 1 245 ? 7.035 19.572 7.650 1.00 31.07 245 ALA C CA 1
ATOM 16569 C C . ALA C 1 245 ? 7.782 20.159 8.843 1.00 29.16 245 ALA C C 1
ATOM 16570 O O . ALA C 1 245 ? 8.663 19.504 9.408 1.00 27.04 245 ALA C O 1
ATOM 16577 N N . PHE C 1 246 ? 7.438 21.380 9.252 1.00 23.42 246 PHE C N 1
ATOM 16578 C CA . PHE C 1 246 ? 8.243 22.110 10.223 1.00 20.22 246 PHE C CA 1
ATOM 16579 C C . PHE C 1 246 ? 7.778 21.883 11.658 1.00 23.14 246 PHE C C 1
ATOM 16580 O O . PHE C 1 246 ? 8.608 21.855 12.573 1.00 19.67 246 PHE C O 1
ATOM 16597 N N A ARG C 1 247 ? 6.478 21.697 11.870 0.56 21.82 247 ARG C N 1
ATOM 16598 N N B ARG C 1 247 ? 6.470 21.743 11.876 0.44 21.86 247 ARG C N 1
ATOM 16599 C CA A ARG C 1 247 ? 5.922 21.379 13.181 0.56 23.56 247 ARG C CA 1
ATOM 16600 C CA B ARG C 1 247 ? 5.926 21.379 13.179 0.44 23.56 247 ARG C CA 1
ATOM 16601 C C A ARG C 1 247 ? 6.339 22.382 14.261 0.56 21.49 247 ARG C C 1
ATOM 16602 C C B ARG C 1 247 ? 6.336 22.380 14.255 0.44 21.48 247 ARG C C 1
ATOM 16603 O O A ARG C 1 247 ? 6.992 22.011 15.241 0.56 22.23 247 ARG C O 1
ATOM 16604 O O B ARG C 1 247 ? 6.987 22.003 15.237 0.44 22.24 247 ARG C O 1
ATOM 16645 N N . PRO C 1 248 ? 5.965 23.651 14.120 1.00 16.69 248 PRO C N 1
ATOM 16646 C CA . PRO C 1 248 ? 6.341 24.638 15.134 1.00 17.45 248 PRO C CA 1
ATOM 16647 C C . PRO C 1 248 ? 5.511 24.472 16.395 1.00 19.01 248 PRO C C 1
ATOM 16648 O O . PRO C 1 248 ? 4.332 24.114 16.344 1.00 23.13 248 PRO C O 1
ATOM 16659 N N . ARG C 1 249 ? 6.133 24.748 17.543 1.00 23.84 249 ARG C N 1
ATOM 16660 C CA . ARG C 1 249 ? 5.348 24.890 18.764 1.00 25.48 249 ARG C CA 1
ATOM 16661 C C . ARG C 1 249 ? 4.300 25.975 18.582 1.00 21.74 249 ARG C C 1
ATOM 16662 O O . ARG C 1 249 ? 3.126 25.793 18.924 1.00 16.99 249 ARG C O 1
ATOM 16683 N N . VAL C 1 250 ? 4.712 27.110 18.025 1.00 19.70 250 VAL C N 1
ATOM 16684 C CA . VAL C 1 250 ? 3.906 28.319 17.992 1.00 16.44 250 VAL C CA 1
ATOM 16685 C C . VAL C 1 250 ? 3.633 28.685 16.545 1.00 12.38 250 VAL C C 1
ATOM 16686 O O . VAL C 1 250 ? 4.560 28.782 15.732 1.00 13.36 250 VAL C O 1
ATOM 16699 N N . LEU C 1 251 ? 2.363 28.885 16.228 1.00 9.96 251 LEU C N 1
ATOM 16700 C CA . LEU C 1 251 ? 1.953 29.416 14.943 1.00 9.98 251 LEU C CA 1
ATOM 16701 C C . LEU C 1 251 ? 1.448 30.822 15.196 1.00 8.55 251 LEU C C 1
ATOM 16702 O O . LEU C 1 251 ? 0.565 31.029 16.034 1.00 9.87 251 LEU C O 1
ATOM 16718 N N . PHE C 1 252 ? 2.014 31.787 14.484 1.00 9.19 252 PHE C N 1
ATOM 16719 C CA . PHE C 1 252 ? 1.543 33.161 14.551 1.00 10.03 252 PHE C CA 1
ATOM 16720 C C . PHE C 1 252 ? 0.708 33.392 13.302 1.00 10.83 252 PHE C C 1
ATOM 16721 O O . PHE C 1 252 ? 1.243 33.490 12.192 1.00 12.42 252 PHE C O 1
ATOM 16738 N N . GLY C 1 253 ? -0.600 33.468 13.491 1.00 7.85 253 GLY C N 1
ATOM 16739 C CA . GLY C 1 253 ? -1.513 33.659 12.387 1.00 9.47 253 GLY C CA 1
ATOM 16740 C C . GLY C 1 253 ? -2.413 34.858 12.579 1.00 7.99 253 GLY C C 1
ATOM 16741 O O . GLY C 1 253 ? -2.155 35.726 13.419 1.00 6.32 253 GLY C O 1
ATOM 16745 N N . VAL C 1 254 ? -3.467 34.908 11.772 1.00 8.31 254 VAL C N 1
ATOM 16746 C CA . VAL C 1 254 ? -4.520 35.912 11.862 1.00 8.27 254 VAL C CA 1
ATOM 16747 C C . VAL C 1 254 ? -5.830 35.152 11.689 1.00 7.80 254 VAL C C 1
ATOM 16748 O O . VAL C 1 254 ? -5.816 33.986 11.273 1.00 7.66 254 VAL C O 1
ATOM 16761 N N . PRO C 1 255 ? -6.977 35.762 11.977 1.00 5.83 255 PRO C N 1
ATOM 16762 C CA . PRO C 1 255 ? -8.231 34.987 11.952 1.00 8.48 255 PRO C CA 1
ATOM 16763 C C . PRO C 1 255 ? -8.512 34.276 10.637 1.00 9.74 255 PRO C C 1
ATOM 16764 O O . PRO C 1 255 ? -8.893 33.099 10.656 1.00 9.04 255 PRO C O 1
ATOM 16775 N N . ALA C 1 256 ? -8.328 34.947 9.495 1.00 9.07 256 ALA C N 1
ATOM 16776 C CA . ALA C 1 256 ? -8.647 34.318 8.215 1.00 9.60 256 ALA C CA 1
ATOM 16777 C C . ALA C 1 256 ? -7.759 33.112 7.944 1.00 8.32 256 ALA C C 1
ATOM 16778 O O . ALA C 1 256 ? -8.178 32.182 7.245 1.00 10.08 256 ALA C O 1
ATOM 16785 N N . ILE C 1 257 ? -6.533 33.113 8.468 1.00 9.65 257 ILE C N 1
ATOM 16786 C CA . ILE C 1 257 ? -5.654 31.960 8.303 1.00 9.52 257 ILE C CA 1
ATOM 16787 C C . ILE C 1 257 ? -6.244 30.748 9.008 1.00 9.34 257 ILE C C 1
ATOM 16788 O O . ILE C 1 257 ? -6.270 29.639 8.459 1.00 11.34 257 ILE C O 1
ATOM 16804 N N . TYR C 1 258 ? -6.730 30.937 10.236 1.00 10.06 258 TYR C N 1
ATOM 16805 C CA . TYR C 1 258 ? -7.345 29.826 10.956 1.00 9.37 258 TYR C CA 1
ATOM 16806 C C . TYR C 1 258 ? -8.615 29.357 10.259 1.00 10.91 258 TYR C C 1
ATOM 16807 O O . TYR C 1 258 ? -8.900 28.154 10.220 1.00 10.90 258 TYR C O 1
ATOM 16825 N N . ALA C 1 259 ? -9.386 30.285 9.693 1.00 8.38 259 ALA C N 1
ATOM 16826 C CA . ALA C 1 259 ? -10.528 29.884 8.882 1.00 9.17 259 ALA C CA 1
ATOM 16827 C C . ALA C 1 259 ? -10.088 29.000 7.723 1.00 10.07 259 ALA C C 1
ATOM 16828 O O . ALA C 1 259 ? -10.725 27.981 7.433 1.00 10.92 259 ALA C O 1
ATOM 16835 N N . SER C 1 260 ? -8.994 29.369 7.049 1.00 8.60 260 SER C N 1
ATOM 16836 C CA . SER C 1 260 ? -8.535 28.601 5.896 1.00 10.40 260 SER C CA 1
ATOM 16837 C C . SER C 1 260 ? -8.021 27.221 6.282 1.00 12.11 260 SER C C 1
ATOM 16838 O O . SER C 1 260 ? -7.975 26.327 5.429 1.00 13.91 260 SER C O 1
ATOM 16846 N N . LEU C 1 261 ? -7.646 27.024 7.541 1.00 10.35 261 LEU C N 1
ATOM 16847 C CA . LEU C 1 261 ? -7.089 25.759 7.998 1.00 12.64 261 LEU C CA 1
ATOM 16848 C C . LEU C 1 261 ? -8.128 24.770 8.518 1.00 13.62 261 LEU C C 1
ATOM 16849 O O . LEU C 1 261 ? -7.762 23.633 8.838 1.00 12.97 261 LEU C O 1
ATOM 16865 N N . ARG C 1 262 ? -9.400 25.153 8.620 1.00 12.24 262 ARG C N 1
ATOM 16866 C CA . ARG C 1 262 ? -10.414 24.239 9.149 1.00 13.24 262 ARG C CA 1
ATOM 16867 C C . ARG C 1 262 ? -10.416 22.865 8.490 1.00 16.36 262 ARG C C 1
ATOM 16868 O O . ARG C 1 262 ? -10.478 21.863 9.217 1.00 18.30 262 ARG C O 1
ATOM 16889 N N . PRO C 1 263 ? -10.392 22.732 7.160 1.00 13.39 263 PRO C N 1
ATOM 16890 C CA . PRO C 1 263 ? -10.395 21.384 6.568 1.00 13.43 263 PRO C CA 1
ATOM 16891 C C . PRO C 1 263 ? -9.138 20.601 6.856 1.00 14.09 263 PRO C C 1
ATOM 16892 O O . PRO C 1 263 ? -9.107 19.393 6.590 1.00 14.92 263 PRO C O 1
ATOM 16903 N N . GLN C 1 264 ? -8.103 21.255 7.377 1.00 14.77 264 GLN C N 1
ATOM 16904 C CA . GLN C 1 264 ? -6.842 20.622 7.733 1.00 15.81 264 GLN C CA 1
ATOM 16905 C C . GLN C 1 264 ? -6.657 20.560 9.247 1.00 14.66 264 GLN C C 1
ATOM 16906 O O . GLN C 1 264 ? -5.528 20.538 9.743 1.00 17.08 264 GLN C O 1
ATOM 16920 N N . ALA C 1 265 ? -7.766 20.522 9.990 1.00 14.39 265 ALA C N 1
ATOM 16921 C CA . ALA C 1 265 ? -7.708 20.548 11.449 1.00 14.14 265 ALA C CA 1
ATOM 16922 C C . ALA C 1 265 ? -6.820 19.442 12.004 1.00 16.42 265 ALA C C 1
ATOM 16923 O O . ALA C 1 265 ? -6.067 19.663 12.959 1.00 17.87 265 ALA C O 1
ATOM 16930 N N A ARG C 1 266 ? -6.896 18.242 11.426 0.56 16.93 266 ARG C N 1
ATOM 16931 N N B ARG C 1 266 ? -6.897 18.242 11.426 0.44 16.96 266 ARG C N 1
ATOM 16932 C CA A ARG C 1 266 ? -6.089 17.134 11.924 0.56 19.28 266 ARG C CA 1
ATOM 16933 C CA B ARG C 1 266 ? -6.089 17.133 11.921 0.44 19.28 266 ARG C CA 1
ATOM 16934 C C A ARG C 1 266 ? -4.603 17.453 11.827 0.56 20.03 266 ARG C C 1
ATOM 16935 C C B ARG C 1 266 ? -4.603 17.454 11.827 0.44 20.03 266 ARG C C 1
ATOM 16936 O O A ARG C 1 266 ? -3.839 17.182 12.762 0.56 20.46 266 ARG C O 1
ATOM 16937 O O B ARG C 1 266 ? -3.841 17.186 12.764 0.44 20.48 266 ARG C O 1
ATOM 16978 N N . GLU C 1 267 ? -4.174 18.030 10.704 1.00 19.72 267 GLU C N 1
ATOM 16979 C CA . GLU C 1 267 ? -2.764 18.348 10.527 1.00 19.11 267 GLU C CA 1
ATOM 16980 C C . GLU C 1 267 ? -2.336 19.473 11.462 1.00 18.82 267 GLU C C 1
ATOM 16981 O O . GLU C 1 267 ? -1.229 19.442 12.013 1.00 21.10 267 GLU C O 1
ATOM 16994 N N . LEU C 1 268 ? -3.191 20.483 11.640 1.00 19.28 268 LEU C N 1
ATOM 16995 C CA . LEU C 1 268 ? -2.858 21.581 12.543 1.00 19.86 268 LEU C CA 1
ATOM 16996 C C . LEU C 1 268 ? -2.720 21.098 13.982 1.00 22.10 268 LEU C C 1
ATOM 16997 O O . LEU C 1 268 ? -1.789 21.496 14.691 1.00 18.22 268 LEU C O 1
ATOM 17013 N N . LEU C 1 269 ? -3.643 20.246 14.437 1.00 21.06 269 LEU C N 1
ATOM 17014 C CA . LEU C 1 269 ? -3.597 19.770 15.817 1.00 20.54 269 LEU C CA 1
ATOM 17015 C C . LEU C 1 269 ? -2.353 18.933 16.085 1.00 23.37 269 LEU C C 1
ATOM 17016 O O . LEU C 1 269 ? -1.819 18.954 17.200 1.00 24.17 269 LEU C O 1
ATOM 17032 N N . SER C 1 270 ? -1.874 18.197 15.085 1.00 22.76 270 SER C N 1
ATOM 17033 C CA . SER C 1 270 ? -0.688 17.370 15.260 1.00 24.93 270 SER C CA 1
ATOM 17034 C C . SER C 1 270 ? 0.602 18.174 15.194 1.00 26.47 270 SER C C 1
ATOM 17035 O O . SER C 1 270 ? 1.637 17.705 15.681 1.00 29.37 270 SER C O 1
ATOM 17043 N N . SER C 1 271 ? 0.557 19.373 14.617 1.00 26.63 271 SER C N 1
ATOM 17044 C CA . SER C 1 271 ? 1.752 20.119 14.259 1.00 28.86 271 SER C CA 1
ATOM 17045 C C . SER C 1 271 ? 2.020 21.331 15.140 1.00 22.18 271 SER C C 1
ATOM 17046 O O . SER C 1 271 ? 3.157 21.812 15.162 1.00 27.69 271 SER C O 1
ATOM 17054 N N . VAL C 1 272 ? 1.014 21.837 15.850 1.00 16.82 272 VAL C N 1
ATOM 17055 C CA . VAL C 1 272 ? 1.081 23.123 16.534 1.00 13.59 272 VAL C CA 1
ATOM 17056 C C . VAL C 1 272 ? 0.529 22.966 17.943 1.00 15.48 272 VAL C C 1
ATOM 17057 O O . VAL C 1 272 ? -0.571 22.432 18.125 1.00 18.67 272 VAL C O 1
ATOM 17070 N N . ARG C 1 273 ? 1.278 23.444 18.938 1.00 13.30 273 ARG C N 1
ATOM 17071 C CA . ARG C 1 273 ? 0.819 23.375 20.321 1.00 16.69 273 ARG C CA 1
ATOM 17072 C C . ARG C 1 273 ? 0.307 24.705 20.855 1.00 16.28 273 ARG C C 1
ATOM 17073 O O . ARG C 1 273 ? -0.524 24.708 21.768 1.00 21.31 273 ARG C O 1
ATOM 17094 N N . LEU C 1 274 ? 0.755 25.831 20.305 1.00 12.08 274 LEU C N 1
ATOM 17095 C CA . LEU C 1 274 ? 0.301 27.150 20.735 1.00 11.94 274 LEU C CA 1
ATOM 17096 C C . LEU C 1 274 ? -0.054 27.936 19.482 1.00 11.06 274 LEU C C 1
ATOM 17097 O O . LEU C 1 274 ? 0.829 28.293 18.699 1.00 12.58 274 LEU C O 1
ATOM 17113 N N . ALA C 1 275 ? -1.333 28.226 19.306 1.00 12.58 275 ALA C N 1
ATOM 17114 C CA . ALA C 1 275 ? -1.815 28.935 18.130 1.00 12.30 275 ALA C CA 1
ATOM 17115 C C . ALA C 1 275 ? -2.171 30.352 18.550 1.00 13.40 275 ALA C C 1
ATOM 17116 O O . ALA C 1 275 ? -3.052 30.552 19.393 1.00 15.50 275 ALA C O 1
ATOM 17123 N N . PHE C 1 276 ? -1.486 31.327 17.962 1.00 9.02 276 PHE C N 1
ATOM 17124 C CA . PHE C 1 276 ? -1.716 32.727 18.260 1.00 8.07 276 PHE C CA 1
ATOM 17125 C C . PHE C 1 276 ? -2.356 33.412 17.061 1.00 7.54 276 PHE C C 1
ATOM 17126 O O . PHE C 1 276 ? -2.091 33.058 15.910 1.00 10.15 276 PHE C O 1
ATOM 17143 N N . SER C 1 277 ? -3.195 34.406 17.343 1.00 7.72 277 SER C N 1
ATOM 17144 C CA . SER C 1 277 ? -3.860 35.173 16.302 1.00 9.18 277 SER C CA 1
ATOM 17145 C C . SER C 1 277 ? -3.823 36.648 16.672 1.00 6.77 277 SER C C 1
ATOM 17146 O O . SER C 1 277 ? -4.100 37.007 17.818 1.00 7.99 277 SER C O 1
ATOM 17154 N N . ALA C 1 278 ? -3.473 37.494 15.706 1.00 6.85 278 ALA C N 1
ATOM 17155 C CA . ALA C 1 278 ? -3.473 38.937 15.902 1.00 6.91 278 ALA C CA 1
ATOM 17156 C C . ALA C 1 278 ? -3.869 39.600 14.590 1.00 8.10 278 ALA C C 1
ATOM 17157 O O . ALA C 1 278 ? -4.063 38.932 13.572 1.00 10.69 278 ALA C O 1
ATOM 17164 N N . GLY C 1 279 ? -3.991 40.928 14.620 1.00 7.02 279 GLY C N 1
ATOM 17165 C CA . GLY C 1 279 ? -4.253 41.715 13.426 1.00 6.50 279 GLY C CA 1
ATOM 17166 C C . GLY C 1 279 ? -5.670 42.245 13.354 1.00 6.54 279 GLY C C 1
ATOM 17167 O O . GLY C 1 279 ? -5.911 43.392 12.959 1.00 7.98 279 GLY C O 1
ATOM 17171 N N . SER C 1 280 ? -6.614 41.400 13.739 1.00 8.61 280 SER C N 1
ATOM 17172 C CA . SER C 1 280 ? -8.026 41.754 13.799 1.00 7.88 280 SER C CA 1
ATOM 17173 C C . SER C 1 280 ? -8.686 40.797 14.779 1.00 8.72 280 SER C C 1
ATOM 17174 O O . SER C 1 280 ? -8.085 39.786 15.162 1.00 8.66 280 SER C O 1
ATOM 17182 N N . PRO C 1 281 ? -9.906 41.093 15.230 1.00 7.41 281 PRO C N 1
ATOM 17183 C CA . PRO C 1 281 ? -10.495 40.271 16.295 1.00 7.93 281 PRO C CA 1
ATOM 17184 C C . PRO C 1 281 ? -10.775 38.849 15.829 1.00 9.04 281 PRO C C 1
ATOM 17185 O O . PRO C 1 281 ? -11.292 38.620 14.733 1.00 10.10 281 PRO C O 1
ATOM 17196 N N . LEU C 1 282 ? -10.454 37.889 16.688 1.00 9.42 282 LEU C N 1
ATOM 17197 C CA . LEU C 1 282 ? -10.755 36.497 16.387 1.00 10.12 282 LEU C CA 1
ATOM 17198 C C . LEU C 1 282 ? -12.238 36.259 16.646 1.00 10.93 282 LEU C C 1
ATOM 17199 O O . LEU C 1 282 ? -12.685 36.418 17.788 1.00 10.40 282 LEU C O 1
ATOM 17215 N N . PRO C 1 283 ? -13.036 35.911 15.635 1.00 10.82 283 PRO C N 1
ATOM 17216 C CA . PRO C 1 283 ? -14.469 35.712 15.880 1.00 10.49 283 PRO C CA 1
ATOM 17217 C C . PRO C 1 283 ? -14.727 34.543 16.819 1.00 13.78 283 PRO C C 1
ATOM 17218 O O . PRO C 1 283 ? -13.994 33.551 16.831 1.00 12.56 283 PRO C O 1
ATOM 17229 N N . ARG C 1 284 ? -15.803 34.666 17.604 1.00 13.52 284 ARG C N 1
ATOM 17230 C CA . ARG C 1 284 ? -16.213 33.580 18.491 1.00 13.66 284 ARG C CA 1
ATOM 17231 C C . ARG C 1 284 ? -16.328 32.259 17.741 1.00 12.56 284 ARG C C 1
ATOM 17232 O O . ARG C 1 284 ? -15.886 31.214 18.233 1.00 13.95 284 ARG C O 1
ATOM 17253 N N . GLY C 1 285 ? -16.928 32.282 16.551 1.00 12.19 285 GLY C N 1
ATOM 17254 C CA . GLY C 1 285 ? -17.116 31.048 15.811 1.00 14.27 285 GLY C CA 1
ATOM 17255 C C . GLY C 1 285 ? -15.806 30.350 15.504 1.00 10.96 285 GLY C C 1
ATOM 17256 O O . GLY C 1 285 ? -15.721 29.122 15.542 1.00 13.75 285 GLY C O 1
ATOM 17260 N N . GLU C 1 286 ? -14.760 31.126 15.218 1.00 12.52 286 GLU C N 1
ATOM 17261 C CA . GLU C 1 286 ? -13.464 30.527 14.936 1.00 11.79 286 GLU C CA 1
ATOM 17262 C C . GLU C 1 286 ? -12.852 29.951 16.204 1.00 13.49 286 GLU C C 1
ATOM 17263 O O . GLU C 1 286 ? -12.328 28.831 16.196 1.00 12.85 286 GLU C O 1
ATOM 17275 N N . PHE C 1 287 ? -12.912 30.703 17.303 1.00 11.66 287 PHE C N 1
ATOM 17276 C CA . PHE C 1 287 ? -12.453 30.189 18.589 1.00 12.51 287 PHE C CA 1
ATOM 17277 C C . PHE C 1 287 ? -13.153 28.879 18.934 1.00 13.17 287 PHE C C 1
ATOM 17278 O O . PHE C 1 287 ? -12.510 27.915 19.365 1.00 13.41 287 PHE C O 1
ATOM 17295 N N . GLU C 1 288 ? -14.469 28.812 18.723 1.00 13.02 288 GLU C N 1
ATOM 17296 C CA . GLU C 1 288 ? -15.234 27.645 19.146 1.00 15.29 288 GLU C CA 1
ATOM 17297 C C . GLU C 1 288 ? -15.055 26.460 18.204 1.00 13.66 288 GLU C C 1
ATOM 17298 O O . GLU C 1 288 ? -15.070 25.311 18.662 1.00 17.08 288 GLU C O 1
ATOM 17310 N N . PHE C 1 289 ? -14.875 26.702 16.901 1.00 12.48 289 PHE C N 1
ATOM 17311 C CA . PHE C 1 289 ? -14.535 25.610 15.994 1.00 12.69 289 PHE C CA 1
ATOM 17312 C C . PHE C 1 289 ? -13.274 24.900 16.460 1.00 14.04 289 PHE C C 1
ATOM 17313 O O . PHE C 1 289 ? -13.241 23.668 16.572 1.00 15.70 289 PHE C O 1
ATOM 17330 N N . TRP C 1 290 ? -12.222 25.666 16.742 1.00 13.45 290 TRP C N 1
ATOM 17331 C CA . TRP C 1 290 ? -10.944 25.054 17.071 1.00 13.38 290 TRP C CA 1
ATOM 17332 C C . TRP C 1 290 ? -10.946 24.477 18.478 1.00 14.93 290 TRP C C 1
ATOM 17333 O O . TRP C 1 290 ? -10.302 23.451 18.724 1.00 17.38 290 TRP C O 1
ATOM 17354 N N . ALA C 1 291 ? -11.669 25.103 19.409 1.00 15.01 291 ALA C N 1
ATOM 17355 C CA . ALA C 1 291 ? -11.833 24.502 20.726 1.00 15.63 291 ALA C CA 1
ATOM 17356 C C . ALA C 1 291 ? -12.491 23.132 20.615 1.00 17.41 291 ALA C C 1
ATOM 17357 O O . ALA C 1 291 ? -12.137 22.201 21.347 1.00 18.10 291 ALA C O 1
ATOM 17364 N N . ALA C 1 292 ? -13.454 22.988 19.702 1.00 20.37 292 ALA C N 1
ATOM 17365 C CA . ALA C 1 292 ? -14.111 21.700 19.513 1.00 21.57 292 ALA C CA 1
ATOM 17366 C C . ALA C 1 292 ? -13.170 20.656 18.929 1.00 23.91 292 ALA C C 1
ATOM 17367 O O . ALA C 1 292 ? -13.425 19.455 19.084 1.00 27.02 292 ALA C O 1
ATOM 17374 N N . HIS C 1 293 ? -12.102 21.081 18.255 1.00 21.65 293 HIS C N 1
ATOM 17375 C CA . HIS C 1 293 ? -11.074 20.179 17.761 1.00 21.09 293 HIS C CA 1
ATOM 17376 C C . HIS C 1 293 ? -9.892 20.071 18.719 1.00 22.93 293 HIS C C 1
ATOM 17377 O O . HIS C 1 293 ? -8.893 19.422 18.389 1.00 27.06 293 HIS C O 1
ATOM 17391 N N . GLY C 1 294 ? -9.984 20.690 19.894 1.00 20.80 294 GLY C N 1
ATOM 17392 C CA . GLY C 1 294 ? -8.946 20.585 20.903 1.00 22.78 294 GLY C CA 1
ATOM 17393 C C . GLY C 1 294 ? -7.816 21.588 20.817 1.00 24.07 294 GLY C C 1
ATOM 17394 O O . GLY C 1 294 ? -6.785 21.384 21.468 1.00 25.98 294 GLY C O 1
ATOM 17398 N N . LEU C 1 295 ? -7.968 22.668 20.049 1.00 19.89 295 LEU C N 1
ATOM 17399 C CA . LEU C 1 295 ? -6.920 23.672 19.887 1.00 18.78 295 LEU C CA 1
ATOM 17400 C C . LEU C 1 295 ? -7.420 25.011 20.409 1.00 15.51 295 LEU C C 1
ATOM 17401 O O . LEU C 1 295 ? -8.463 25.502 19.966 1.00 14.54 295 LEU C O 1
ATOM 17417 N N . GLU C 1 296 ? -6.678 25.594 21.346 1.00 14.98 296 GLU C N 1
ATOM 17418 C CA . GLU C 1 296 ? -6.964 26.940 21.816 1.00 16.42 296 GLU C CA 1
ATOM 17419 C C . GLU C 1 296 ? -6.312 27.937 20.869 1.00 15.96 296 GLU C C 1
ATOM 17420 O O . GLU C 1 296 ? -5.131 27.805 20.543 1.00 16.29 296 GLU C O 1
ATOM 17432 N N . ILE C 1 297 ? -7.078 28.930 20.424 1.00 13.79 297 ILE C N 1
ATOM 17433 C CA . ILE C 1 297 ? -6.540 30.032 19.635 1.00 14.51 297 ILE C CA 1
ATOM 17434 C C . ILE C 1 297 ? -6.469 31.242 20.554 1.00 13.23 297 ILE C C 1
ATOM 17435 O O . ILE C 1 297 ? -7.488 31.657 21.121 1.00 13.17 297 ILE C O 1
ATOM 17451 N N . CYS C 1 298 ? -5.271 31.811 20.691 1.00 11.84 298 CYS C N 1
ATOM 17452 C CA A CYS C 1 298 ? -5.015 32.927 21.600 0.72 10.79 298 CYS C CA 1
ATOM 17453 C CA B CYS C 1 298 ? -5.015 32.921 21.597 0.28 10.95 298 CYS C CA 1
ATOM 17454 C C . CYS C 1 298 ? -5.023 34.230 20.810 1.00 9.09 298 CYS C C 1
ATOM 17455 O O . CYS C 1 298 ? -4.112 34.491 20.020 1.00 8.83 298 CYS C O 1
ATOM 17470 N N . ASP C 1 299 ? -6.044 35.054 21.041 1.00 8.56 299 ASP C N 1
ATOM 17471 C CA . ASP C 1 299 ? -6.192 36.343 20.380 1.00 9.83 299 ASP C CA 1
ATOM 17472 C C . ASP C 1 299 ? -5.478 37.418 21.196 1.00 10.11 299 ASP C C 1
ATOM 17473 O O . ASP C 1 299 ? -5.660 37.507 22.415 1.00 10.78 299 ASP C O 1
ATOM 17482 N N . GLY C 1 300 ? -4.662 38.219 20.530 1.00 8.37 300 GLY C N 1
ATOM 17483 C CA . GLY C 1 300 ? -4.031 39.359 21.171 1.00 7.24 300 GLY C CA 1
ATOM 17484 C C . GLY C 1 300 ? -3.869 40.498 20.192 1.00 8.83 300 GLY C C 1
ATOM 17485 O O . GLY C 1 300 ? -3.753 40.287 18.980 1.00 8.25 300 GLY C O 1
ATOM 17489 N N . ILE C 1 301 ? -3.876 41.719 20.720 1.00 9.79 301 ILE C N 1
ATOM 17490 C CA . ILE C 1 301 ? -3.727 42.926 19.912 1.00 7.89 301 ILE C CA 1
ATOM 17491 C C . ILE C 1 301 ? -2.332 43.501 20.106 1.00 7.92 301 ILE C C 1
ATOM 17492 O O . ILE C 1 301 ? -1.847 43.626 21.239 1.00 7.99 301 ILE C O 1
ATOM 17508 N N . GLY C 1 302 ? -1.689 43.847 18.990 1.00 7.12 302 GLY C N 1
ATOM 17509 C CA . GLY C 1 302 ? -0.513 44.684 19.011 1.00 8.48 302 GLY C CA 1
ATOM 17510 C C . GLY C 1 302 ? -0.710 45.871 18.085 1.00 7.52 302 GLY C C 1
ATOM 17511 O O . GLY C 1 302 ? -1.705 45.963 17.362 1.00 7.24 302 GLY C O 1
ATOM 17515 N N . ALA C 1 303 ? 0.249 46.788 18.135 1.00 8.17 303 ALA C N 1
ATOM 17516 C CA . ALA C 1 303 ? 0.278 47.925 17.229 1.00 8.50 303 ALA C CA 1
ATOM 17517 C C . ALA C 1 303 ? 1.728 48.336 17.027 1.00 7.45 303 ALA C C 1
ATOM 17518 O O . ALA C 1 303 ? 2.560 48.193 17.928 1.00 7.31 303 ALA C O 1
ATOM 17525 N N . THR C 1 304 ? 2.026 48.844 15.829 1.00 9.55 304 THR C N 1
ATOM 17526 C CA . THR C 1 304 ? 3.401 49.218 15.507 1.00 8.43 304 THR C CA 1
ATOM 17527 C C . THR C 1 304 ? 3.965 50.185 16.544 1.00 7.39 304 THR C C 1
ATOM 17528 O O . THR C 1 304 ? 5.113 50.045 16.983 1.00 7.68 304 THR C O 1
ATOM 17539 N N . GLU C 1 305 ? 3.155 51.152 16.972 1.00 6.45 305 GLU C N 1
ATOM 17540 C CA . GLU C 1 305 ? 3.575 52.162 17.935 1.00 7.11 305 GLU C CA 1
ATOM 17541 C C . GLU C 1 305 ? 3.836 51.597 19.326 1.00 7.67 305 GLU C C 1
ATOM 17542 O O . GLU C 1 305 ? 4.387 52.317 20.168 1.00 8.79 305 GLU C O 1
ATOM 17554 N N . VAL C 1 306 ? 3.455 50.344 19.583 1.00 6.89 306 VAL C N 1
ATOM 17555 C CA . VAL C 1 306 ? 3.666 49.668 20.856 1.00 9.27 306 VAL C CA 1
ATOM 17556 C C . VAL C 1 306 ? 4.610 48.473 20.722 1.00 7.88 306 VAL C C 1
ATOM 17557 O O . VAL C 1 306 ? 4.730 47.672 21.654 1.00 8.92 306 VAL C O 1
ATOM 17570 N N . GLY C 1 307 ? 5.282 48.330 19.580 1.00 6.59 307 GLY C N 1
ATOM 17571 C CA . GLY C 1 307 ? 6.293 47.307 19.411 1.00 6.25 307 GLY C CA 1
ATOM 17572 C C . GLY C 1 307 ? 5.760 45.932 19.051 1.00 7.48 307 GLY C C 1
ATOM 17573 O O . GLY C 1 307 ? 6.158 45.347 18.037 1.00 8.21 307 GLY C O 1
ATOM 17577 N N . HIS C 1 308 ? 4.882 45.390 19.886 1.00 6.69 308 HIS C N 1
ATOM 17578 C CA . HIS C 1 308 ? 4.285 44.091 19.605 1.00 6.55 308 HIS C CA 1
ATOM 17579 C C . HIS C 1 308 ? 2.983 43.987 20.401 1.00 7.91 308 HIS C C 1
ATOM 17580 O O . HIS C 1 308 ? 2.386 45.003 20.773 1.00 7.11 308 HIS C O 1
ATOM 17594 N N . VAL C 1 309 ? 2.523 42.764 20.637 1.00 7.96 309 VAL C N 1
ATOM 17595 C CA A VAL C 1 309 ? 1.277 42.524 21.361 0.97 7.78 309 VAL C CA 1
ATOM 17596 C CA B VAL C 1 309 ? 1.259 42.612 21.331 0.03 8.15 309 VAL C CA 1
ATOM 17597 C C . VAL C 1 309 ? 1.409 43.043 22.784 1.00 8.72 309 VAL C C 1
ATOM 17598 O O . VAL C 1 309 ? 2.387 42.719 23.477 1.00 9.81 309 VAL C O 1
ATOM 17623 N N . PHE C 1 310 ? 0.422 43.803 23.239 1.00 8.43 310 PHE C N 1
ATOM 17624 C CA . PHE C 1 310 ? 0.402 44.373 24.575 1.00 8.27 310 PHE C CA 1
ATOM 17625 C C . PHE C 1 310 ? -0.824 43.969 25.381 1.00 9.19 310 PHE C C 1
ATOM 17626 O O . PHE C 1 310 ? -0.886 44.267 26.580 1.00 9.51 310 PHE C O 1
ATOM 17643 N N . LEU C 1 311 ? -1.797 43.308 24.761 1.00 7.20 311 LEU C N 1
ATOM 17644 C CA . LEU C 1 311 ? -3.047 42.937 25.410 1.00 8.77 311 LEU C CA 1
ATOM 17645 C C . LEU C 1 311 ? -3.509 41.657 24.733 1.00 10.49 311 LEU C C 1
ATOM 17646 O O . LEU C 1 311 ? -3.661 41.637 23.507 1.00 10.04 311 LEU C O 1
ATOM 17662 N N . ALA C 1 312 ? -3.691 40.584 25.503 1.00 7.97 312 ALA C N 1
ATOM 17663 C CA . ALA C 1 312 ? -3.883 39.274 24.893 1.00 8.09 312 ALA C CA 1
ATOM 17664 C C . ALA C 1 312 ? -4.506 38.302 25.882 1.00 9.18 312 ALA C C 1
ATOM 17665 O O . ALA C 1 312 ? -4.392 38.455 27.102 1.00 9.75 312 ALA C O 1
ATOM 17672 N N . ASN C 1 313 ? -5.143 37.280 25.323 1.00 10.15 313 ASN C N 1
ATOM 17673 C CA . ASN C 1 313 ? -5.530 36.115 26.093 1.00 12.50 313 ASN C CA 1
ATOM 17674 C C . ASN C 1 313 ? -4.278 35.367 26.540 1.00 16.05 313 ASN C C 1
ATOM 17675 O O . ASN C 1 313 ? -3.269 35.322 25.836 1.00 18.47 313 ASN C O 1
ATOM 17686 N N . ARG C 1 314 ? -4.344 34.787 27.748 1.00 16.24 314 ARG C N 1
ATOM 17687 C CA A ARG C 1 314 ? -3.223 34.013 28.272 0.45 17.68 314 ARG C CA 1
ATOM 17688 C CA B ARG C 1 314 ? -3.227 34.008 28.282 0.55 17.68 314 ARG C CA 1
ATOM 17689 C C . ARG C 1 314 ? -3.327 32.568 27.792 1.00 16.05 314 ARG C C 1
ATOM 17690 O O . ARG C 1 314 ? -4.409 31.972 27.869 1.00 15.06 314 ARG C O 1
ATOM 17731 N N . PRO C 1 315 ? -2.249 31.967 27.288 1.00 12.86 315 PRO C N 1
ATOM 17732 C CA . PRO C 1 315 ? -2.318 30.546 26.926 1.00 15.13 315 PRO C CA 1
ATOM 17733 C C . PRO C 1 315 ? -2.861 29.708 28.077 1.00 17.29 315 PRO C C 1
ATOM 17734 O O . PRO C 1 315 ? -2.470 29.876 29.237 1.00 18.94 315 PRO C O 1
ATOM 17745 N N . GLY C 1 316 ? -3.786 28.806 27.750 1.00 18.57 316 GLY C N 1
ATOM 17746 C CA . GLY C 1 316 ? -4.465 27.998 28.738 1.00 21.40 316 GLY C CA 1
ATOM 17747 C C . GLY C 1 316 ? -5.683 28.645 29.363 1.00 22.51 316 GLY C C 1
ATOM 17748 O O . GLY C 1 316 ? -6.456 27.951 30.037 1.00 25.61 316 GLY C O 1
ATOM 17752 N N . GLN C 1 317 ? -5.885 29.947 29.157 1.00 18.84 317 GLN C N 1
ATOM 17753 C CA . GLN C 1 317 ? -6.991 30.677 29.768 1.00 18.87 317 GLN C CA 1
ATOM 17754 C C . GLN C 1 317 ? -7.709 31.578 28.768 1.00 14.68 317 GLN C C 1
ATOM 17755 O O . GLN C 1 317 ? -8.333 32.566 29.168 1.00 14.85 317 GLN C O 1
ATOM 17769 N N . ALA C 1 318 ? -7.640 31.261 27.480 1.00 13.71 318 ALA C N 1
ATOM 17770 C CA . ALA C 1 318 ? -8.255 32.108 26.471 1.00 14.01 318 ALA C CA 1
ATOM 17771 C C . ALA C 1 318 ? -9.773 31.958 26.497 1.00 14.24 318 ALA C C 1
ATOM 17772 O O . ALA C 1 318 ? -10.313 30.920 26.891 1.00 15.10 318 ALA C O 1
ATOM 17779 N N . ARG C 1 319 ? -10.462 33.020 26.076 1.00 14.09 319 ARG C N 1
ATOM 17780 C CA . ARG C 1 319 ? -11.918 33.053 26.036 1.00 16.91 319 ARG C CA 1
ATOM 17781 C C . ARG C 1 319 ? -12.381 33.633 24.707 1.00 14.85 319 ARG C C 1
ATOM 17782 O O . ARG C 1 319 ? -11.723 34.503 24.124 1.00 14.51 319 ARG C O 1
ATOM 17803 N N . ALA C 1 320 ? -13.522 33.139 24.233 1.00 15.57 320 ALA C N 1
ATOM 17804 C CA . ALA C 1 320 ? -14.077 33.592 22.968 1.00 14.36 320 ALA C CA 1
ATOM 17805 C C . ALA C 1 320 ? -14.518 35.049 23.047 1.00 15.00 320 ALA C C 1
ATOM 17806 O O . ALA C 1 320 ? -14.936 35.545 24.098 1.00 15.76 320 ALA C O 1
ATOM 17813 N N . ASP C 1 321 ? -14.433 35.729 21.905 1.00 12.16 321 ASP C N 1
ATOM 17814 C CA . ASP C 1 321 ? -14.922 37.098 21.764 1.00 14.64 321 ASP C CA 1
ATOM 17815 C C . ASP C 1 321 ? -14.297 38.000 22.825 1.00 12.35 321 ASP C C 1
ATOM 17816 O O . ASP C 1 321 ? -14.979 38.720 23.557 1.00 14.57 321 ASP C O 1
ATOM 17825 N N . SER C 1 322 ? -12.972 37.953 22.902 1.00 12.24 322 SER C N 1
ATOM 17826 C CA . SER C 1 322 ? -12.242 38.685 23.923 1.00 11.91 322 SER C CA 1
ATOM 17827 C C . SER C 1 322 ? -10.804 38.838 23.459 1.00 10.85 322 SER C C 1
ATOM 17828 O O . SER C 1 322 ? -10.265 37.964 22.775 1.00 10.96 322 SER C O 1
ATOM 17836 N N . THR C 1 323 ? -10.207 39.977 23.807 1.00 11.62 323 THR C N 1
ATOM 17837 C CA . THR C 1 323 ? -8.794 40.240 23.564 1.00 12.05 323 THR C CA 1
ATOM 17838 C C . THR C 1 323 ? -7.946 40.028 24.813 1.00 12.91 323 THR C C 1
ATOM 17839 O O . THR C 1 323 ? -6.728 40.229 24.768 1.00 12.35 323 THR C O 1
ATOM 17850 N N . GLY C 1 324 ? -8.562 39.664 25.934 1.00 12.73 324 GLY C N 1
ATOM 17851 C CA . GLY C 1 324 ? -7.806 39.303 27.116 1.00 12.48 324 GLY C CA 1
ATOM 17852 C C . GLY C 1 324 ? -7.434 40.463 28.015 1.00 10.84 324 GLY C C 1
ATOM 17853 O O . GLY C 1 324 ? -8.213 41.407 28.186 1.00 11.10 324 GLY C O 1
ATOM 17857 N N . LEU C 1 325 ? -6.242 40.382 28.612 1.00 11.11 325 LEU C N 1
ATOM 17858 C CA . LEU C 1 325 ? -5.775 41.293 29.647 1.00 11.62 325 LEU C CA 1
ATOM 17859 C C . LEU C 1 325 ? -4.457 41.947 29.241 1.00 10.95 325 LEU C C 1
ATOM 17860 O O . LEU C 1 325 ? -3.678 41.361 28.483 1.00 9.07 325 LEU C O 1
ATOM 17876 N N . PRO C 1 326 ? -4.175 43.159 29.724 1.00 11.54 326 PRO C N 1
ATOM 17877 C CA . PRO C 1 326 ? -2.869 43.765 29.439 1.00 10.43 326 PRO C CA 1
ATOM 17878 C C . PRO C 1 326 ? -1.733 42.873 29.918 1.00 9.48 326 PRO C C 1
ATOM 17879 O O . PRO C 1 326 ? -1.782 42.295 31.005 1.00 11.52 326 PRO C O 1
ATOM 17890 N N . LEU C 1 327 ? -0.692 42.783 29.100 1.00 9.40 327 LEU C N 1
ATOM 17891 C CA . LEU C 1 327 ? 0.460 41.979 29.459 1.00 9.44 327 LEU C CA 1
ATOM 17892 C C . LEU C 1 327 ? 1.222 42.638 30.606 1.00 8.73 327 LEU C C 1
ATOM 17893 O O . LEU C 1 327 ? 1.142 43.855 30.799 1.00 10.09 327 LEU C O 1
ATOM 17909 N N . PRO C 1 328 ? 1.958 41.854 31.392 1.00 13.11 328 PRO C N 1
ATOM 17910 C CA . PRO C 1 328 ? 2.701 42.432 32.517 1.00 13.55 328 PRO C CA 1
ATOM 17911 C C . PRO C 1 328 ? 3.592 43.582 32.077 1.00 12.42 328 PRO C C 1
ATOM 17912 O O . PRO C 1 328 ? 4.365 43.471 31.122 1.00 12.81 328 PRO C O 1
ATOM 17923 N N . GLY C 1 329 ? 3.499 44.689 32.809 1.00 11.67 329 GLY C N 1
ATOM 17924 C CA . GLY C 1 329 ? 4.209 45.898 32.499 1.00 10.73 329 GLY C CA 1
ATOM 17925 C C . GLY C 1 329 ? 3.384 46.907 31.726 1.00 9.25 329 GLY C C 1
ATOM 17926 O O . GLY C 1 329 ? 3.656 48.109 31.817 1.00 11.15 329 GLY C O 1
ATOM 17930 N N . TYR C 1 330 ? 2.386 46.447 30.972 1.00 8.45 330 TYR C N 1
ATOM 17931 C CA . TYR C 1 330 ? 1.526 47.334 30.205 1.00 7.61 330 TYR C CA 1
ATOM 17932 C C . TYR C 1 330 ? 0.321 47.782 31.028 1.00 8.37 330 TYR C C 1
ATOM 17933 O O . TYR C 1 330 ? -0.163 47.071 31.914 1.00 9.63 330 TYR C O 1
ATOM 17951 N N . GLU C 1 331 ? -0.158 48.981 30.715 1.00 10.98 331 GLU C N 1
ATOM 17952 C CA . GLU C 1 331 ? -1.370 49.543 31.290 1.00 10.52 331 GLU C CA 1
ATOM 17953 C C . GLU C 1 331 ? -2.292 50.006 30.174 1.00 10.27 331 GLU C C 1
ATOM 17954 O O . GLU C 1 331 ? -1.835 50.598 29.189 1.00 10.27 331 GLU C O 1
ATOM 17966 N N . CYS C 1 332 ? -3.579 49.685 30.306 1.00 10.80 332 CYS C N 1
ATOM 17967 C CA . CYS C 1 332 ? -4.595 50.084 29.345 1.00 10.53 332 CYS C CA 1
ATOM 17968 C C . CYS C 1 332 ? -5.627 50.985 30.013 1.00 11.74 332 CYS C C 1
ATOM 17969 O O . CYS C 1 332 ? -5.960 50.815 31.190 1.00 12.26 332 CYS C O 1
ATOM 17977 N N A ARG C 1 333 ? -6.129 51.951 29.245 0.59 12.95 333 ARG C N 1
ATOM 17978 N N B ARG C 1 333 ? -6.129 51.943 29.237 0.41 12.94 333 ARG C N 1
ATOM 17979 C CA A ARG C 1 333 ? -7.098 52.926 29.727 0.59 14.45 333 ARG C CA 1
ATOM 17980 C CA B ARG C 1 333 ? -7.088 52.934 29.700 0.41 14.32 333 ARG C CA 1
ATOM 17981 C C A ARG C 1 333 ? -8.117 53.188 28.628 0.59 12.57 333 ARG C C 1
ATOM 17982 C C B ARG C 1 333 ? -8.128 53.142 28.610 0.41 12.54 333 ARG C C 1
ATOM 17983 O O A ARG C 1 333 ? -7.758 53.289 27.451 0.59 12.07 333 ARG C O 1
ATOM 17984 O O B ARG C 1 333 ? -7.792 53.159 27.422 0.41 11.29 333 ARG C O 1
ATOM 18025 N N . LEU C 1 334 ? -9.387 53.288 29.011 1.00 11.93 334 LEU C N 1
ATOM 18026 C CA . LEU C 1 334 ? -10.463 53.642 28.093 1.00 10.93 334 LEU C CA 1
ATOM 18027 C C . LEU C 1 334 ? -10.881 55.072 28.399 1.00 10.80 334 LEU C C 1
ATOM 18028 O O . LEU C 1 334 ? -11.094 55.413 29.565 1.00 11.40 334 LEU C O 1
ATOM 18045 N N . VAL C 1 335 ? -10.997 55.908 27.366 1.00 12.10 335 VAL C N 1
ATOM 18046 C CA . VAL C 1 335 ? -11.390 57.302 27.550 1.00 13.33 335 VAL C CA 1
ATOM 18047 C C . VAL C 1 335 ? -12.691 57.575 26.810 1.00 14.18 335 VAL C C 1
ATOM 18048 O O . VAL C 1 335 ? -12.904 57.082 25.697 1.00 14.54 335 VAL C O 1
ATOM 18061 N N . ASP C 1 336 ? -13.555 58.372 27.440 1.00 12.35 336 ASP C N 1
ATOM 18062 C CA . ASP C 1 336 ? -14.843 58.750 26.874 1.00 12.34 336 ASP C CA 1
ATOM 18063 C C . ASP C 1 336 ? -14.673 59.953 25.942 1.00 12.71 336 ASP C C 1
ATOM 18064 O O . ASP C 1 336 ? -13.559 60.407 25.663 1.00 14.12 336 ASP C O 1
ATOM 18073 N N . ARG C 1 337 ? -15.789 60.495 25.455 1.00 14.52 337 ARG C N 1
ATOM 18074 C CA . ARG C 1 337 ? -15.732 61.569 24.473 1.00 16.84 337 ARG C CA 1
ATOM 18075 C C . ARG C 1 337 ? -15.245 62.887 25.058 1.00 17.58 337 ARG C C 1
ATOM 18076 O O . ARG C 1 337 ? -14.936 63.806 24.291 1.00 20.87 337 ARG C O 1
ATOM 18097 N N . GLU C 1 338 ? -15.143 62.999 26.381 1.00 14.13 338 GLU C N 1
ATOM 18098 C CA . GLU C 1 338 ? -14.577 64.179 27.019 1.00 16.03 338 GLU C CA 1
ATOM 18099 C C . GLU C 1 338 ? -13.146 63.958 27.483 1.00 19.25 338 GLU C C 1
ATOM 18100 O O . GLU C 1 338 ? -12.584 64.824 28.164 1.00 22.93 338 GLU C O 1
ATOM 18112 N N . GLY C 1 339 ? -12.540 62.828 27.120 1.00 17.56 339 GLY C N 1
ATOM 18113 C CA . GLY C 1 339 ? -11.189 62.524 27.534 1.00 16.58 339 GLY C CA 1
ATOM 18114 C C . GLY C 1 339 ? -11.067 61.931 28.917 1.00 18.50 339 GLY C C 1
ATOM 18115 O O . GLY C 1 339 ? -9.941 61.722 29.384 1.00 21.08 339 GLY C O 1
ATOM 18119 N N . HIS C 1 340 ? -12.183 61.638 29.581 1.00 17.64 340 HIS C N 1
ATOM 18120 C CA . HIS C 1 340 ? -12.160 61.142 30.947 1.00 17.87 340 HIS C CA 1
ATOM 18121 C C . HIS C 1 340 ? -12.012 59.630 30.964 1.00 16.42 340 HIS C C 1
ATOM 18122 O O . HIS C 1 340 ? -12.568 58.926 30.116 1.00 16.41 340 HIS C O 1
ATOM 18136 N N . THR C 1 341 ? -11.251 59.137 31.938 1.00 17.54 341 THR C N 1
ATOM 18137 C CA . THR C 1 341 ? -11.037 57.705 32.072 1.00 15.75 341 THR C CA 1
ATOM 18138 C C . THR C 1 341 ? -12.334 57.024 32.478 1.00 17.54 341 THR C C 1
ATOM 18139 O O . THR C 1 341 ? -13.017 57.462 33.409 1.00 19.64 341 THR C O 1
ATOM 18150 N N . ILE C 1 342 ? -12.656 55.935 31.790 1.00 12.90 342 ILE C N 1
ATOM 18151 C CA . ILE C 1 342 ? -13.871 55.172 32.044 1.00 13.72 342 ILE C CA 1
ATOM 18152 C C . ILE C 1 342 ? -13.537 54.087 33.059 1.00 14.24 342 ILE C C 1
ATOM 18153 O O . ILE C 1 342 ? -12.637 53.272 32.836 1.00 13.61 342 ILE C O 1
ATOM 18169 N N . GLU C 1 343 ? -14.261 54.078 34.177 1.00 17.62 343 GLU C N 1
ATOM 18170 C CA . GLU C 1 343 ? -14.060 53.063 35.202 1.00 18.97 343 GLU C CA 1
ATOM 18171 C C . GLU C 1 343 ? -15.011 51.887 35.049 1.00 19.12 343 GLU C C 1
ATOM 18172 O O . GLU C 1 343 ? -14.656 50.761 35.419 1.00 20.57 343 GLU C O 1
ATOM 18184 N N . GLU C 1 344 ? -16.193 52.112 34.483 1.00 18.99 344 GLU C N 1
ATOM 18185 C CA . GLU C 1 344 ? -17.216 51.080 34.446 1.00 25.18 344 GLU C CA 1
ATOM 18186 C C . GLU C 1 344 ? -16.869 49.993 33.437 1.00 26.98 344 GLU C C 1
ATOM 18187 O O . GLU C 1 344 ? -16.200 50.234 32.427 1.00 24.96 344 GLU C O 1
ATOM 18199 N N . ALA C 1 345 ? -17.338 48.782 33.726 1.00 26.76 345 ALA C N 1
ATOM 18200 C CA . ALA C 1 345 ? -17.354 47.711 32.748 1.00 25.59 345 ALA C CA 1
ATOM 18201 C C . ALA C 1 345 ? -18.550 47.888 31.820 1.00 23.75 345 ALA C C 1
ATOM 18202 O O . ALA C 1 345 ? -19.541 48.538 32.161 1.00 23.36 345 ALA C O 1
ATOM 18209 N N . GLY C 1 346 ? -18.448 47.301 30.631 1.00 18.82 346 GLY C N 1
ATOM 18210 C CA . GLY C 1 346 ? -19.535 47.376 29.679 1.00 20.09 346 GLY C CA 1
ATOM 18211 C C . GLY C 1 346 ? -19.744 48.739 29.065 1.00 20.33 346 GLY C C 1
ATOM 18212 O O . GLY C 1 346 ? -20.824 49.007 28.533 1.00 26.67 346 GLY C O 1
ATOM 18216 N N . ARG C 1 347 ? -18.740 49.613 29.113 1.00 15.26 347 ARG C N 1
ATOM 18217 C CA . ARG C 1 347 ? -18.841 50.951 28.544 1.00 16.34 347 ARG C CA 1
ATOM 18218 C C . ARG C 1 347 ? -17.700 51.141 27.557 1.00 16.52 347 ARG C C 1
ATOM 18219 O O . ARG C 1 347 ? -16.528 51.033 27.934 1.00 15.79 347 ARG C O 1
ATOM 18240 N N . GLN C 1 348 ? -18.041 51.448 26.308 1.00 15.16 348 GLN C N 1
ATOM 18241 C CA . GLN C 1 348 ? -17.041 51.603 25.263 1.00 13.80 348 GLN C CA 1
ATOM 18242 C C . GLN C 1 348 ? -16.334 52.945 25.367 1.00 11.47 348 GLN C C 1
ATOM 18243 O O . GLN C 1 348 ? -16.952 53.974 25.657 1.00 14.95 348 GLN C O 1
ATOM 18257 N N . GLY C 1 349 ? -15.030 52.921 25.100 1.00 11.92 349 GLY C N 1
ATOM 18258 C CA . GLY C 1 349 ? -14.227 54.117 24.948 1.00 12.09 349 GLY C CA 1
ATOM 18259 C C . GLY C 1 349 ? -13.013 53.799 24.102 1.00 13.00 349 GLY C C 1
ATOM 18260 O O . GLY C 1 349 ? -12.779 52.650 23.721 1.00 11.50 349 GLY C O 1
ATOM 18264 N N . VAL C 1 350 ? -12.234 54.835 23.816 1.00 12.21 350 VAL C N 1
ATOM 18265 C CA . VAL C 1 350 ? -11.024 54.678 23.017 1.00 9.59 350 VAL C CA 1
ATOM 18266 C C . VAL C 1 350 ? -9.910 54.142 23.902 1.00 9.86 350 VAL C C 1
ATOM 18267 O O . VAL C 1 350 ? -9.699 54.621 25.021 1.00 11.49 350 VAL C O 1
ATOM 18280 N N . LEU C 1 351 ? -9.173 53.162 23.389 1.00 8.29 351 LEU C N 1
ATOM 18281 C CA . LEU C 1 351 ? -8.142 52.480 24.159 1.00 9.64 351 LEU C CA 1
ATOM 18282 C C . LEU C 1 351 ? -6.815 53.222 24.035 1.00 9.15 351 LEU C C 1
ATOM 18283 O O . LEU C 1 351 ? -6.322 53.446 22.925 1.00 9.10 351 LEU C O 1
ATOM 18299 N N . LEU C 1 352 ? -6.247 53.606 25.174 1.00 10.96 352 LEU C N 1
ATOM 18300 C CA . LEU C 1 352 ? -4.871 54.070 25.274 1.00 9.12 352 LEU C CA 1
ATOM 18301 C C . LEU C 1 352 ? -4.027 53.029 26.000 1.00 10.03 352 LEU C C 1
ATOM 18302 O O . LEU C 1 352 ? -4.514 52.329 26.887 1.00 10.98 352 LEU C O 1
ATOM 18318 N N . VAL C 1 353 ? -2.753 52.929 25.617 1.00 8.99 353 VAL C N 1
ATOM 18319 C CA . VAL C 1 353 ? -1.846 51.948 26.204 1.00 8.31 353 VAL C CA 1
ATOM 18320 C C . VAL C 1 353 ? -0.483 52.583 26.435 1.00 8.79 353 VAL C C 1
ATOM 18321 O O . VAL C 1 353 ? -0.020 53.415 25.649 1.00 10.14 353 VAL C O 1
ATOM 18334 N N . ARG C 1 354 ? 0.164 52.166 27.522 1.00 9.00 354 ARG C N 1
ATOM 18335 C CA . ARG C 1 354 ? 1.570 52.452 27.743 1.00 9.21 354 ARG C CA 1
ATOM 18336 C C . ARG C 1 354 ? 2.215 51.200 28.312 1.00 7.27 354 ARG C C 1
ATOM 18337 O O . ARG C 1 354 ? 1.531 50.275 28.760 1.00 9.22 354 ARG C O 1
ATOM 18358 N N . GLY C 1 355 ? 3.543 51.169 28.282 1.00 8.95 355 GLY C N 1
ATOM 18359 C CA . GLY C 1 355 ? 4.267 50.037 28.798 1.00 9.31 355 GLY C CA 1
ATOM 18360 C C . GLY C 1 355 ? 5.589 49.817 28.094 1.00 8.05 355 GLY C C 1
ATOM 18361 O O . GLY C 1 355 ? 6.070 50.665 27.337 1.00 8.72 355 GLY C O 1
ATOM 18365 N N . PRO C 1 356 ? 6.201 48.656 28.336 1.00 10.44 356 PRO C N 1
ATOM 18366 C CA . PRO C 1 356 ? 7.606 48.467 27.930 1.00 11.49 356 PRO C CA 1
ATOM 18367 C C . PRO C 1 356 ? 7.855 48.593 26.439 1.00 10.85 356 PRO C C 1
ATOM 18368 O O . PRO C 1 356 ? 8.960 48.979 26.041 1.00 11.05 356 PRO C O 1
ATOM 18379 N N . GLY C 1 357 ? 6.892 48.234 25.601 1.00 9.87 357 GLY C N 1
ATOM 18380 C CA . GLY C 1 357 ? 7.088 48.270 24.167 1.00 8.60 357 GLY C CA 1
ATOM 18381 C C . GLY C 1 357 ? 6.798 49.594 23.502 1.00 7.44 357 GLY C C 1
ATOM 18382 O O . GLY C 1 357 ? 7.013 49.729 22.292 1.00 8.94 357 GLY C O 1
ATOM 18386 N N . LEU C 1 358 ? 6.337 50.584 24.257 1.00 8.45 358 LEU C N 1
ATOM 18387 C CA . LEU C 1 358 ? 5.924 51.858 23.682 1.00 8.47 358 LEU C CA 1
ATOM 18388 C C . LEU C 1 358 ? 7.067 52.518 22.921 1.00 7.23 358 LEU C C 1
ATOM 18389 O O . LEU C 1 358 ? 8.183 52.657 23.437 1.00 7.70 358 LEU C O 1
ATOM 18405 N N . SER C 1 359 ? 6.773 52.931 21.688 1.00 7.15 359 SER C N 1
ATOM 18406 C CA . SER C 1 359 ? 7.738 53.635 20.866 1.00 7.83 359 SER C CA 1
ATOM 18407 C C . SER C 1 359 ? 7.964 55.048 21.402 1.00 9.78 359 SER C C 1
ATOM 18408 O O . SER C 1 359 ? 7.041 55.667 21.942 1.00 9.62 359 SER C O 1
ATOM 18416 N N . PRO C 1 360 ? 9.176 55.591 21.244 1.00 9.42 360 PRO C N 1
ATOM 18417 C CA A PRO C 1 360 ? 9.412 56.993 21.619 0.75 9.97 360 PRO C CA 1
ATOM 18418 C CA B PRO C 1 360 ? 9.407 56.994 21.623 0.25 9.95 360 PRO C CA 1
ATOM 18419 C C . PRO C 1 360 ? 8.794 58.006 20.667 1.00 10.39 360 PRO C C 1
ATOM 18420 O O . PRO C 1 360 ? 8.860 59.209 20.953 1.00 13.44 360 PRO C O 1
ATOM 18441 N N . GLY C 1 361 ? 8.223 57.577 19.545 1.00 9.48 361 GLY C N 1
ATOM 18442 C CA . GLY C 1 361 ? 7.577 58.502 18.633 1.00 10.92 361 GLY C CA 1
ATOM 18443 C C . GLY C 1 361 ? 7.840 58.210 17.169 1.00 8.44 361 GLY C C 1
ATOM 18444 O O . GLY C 1 361 ? 8.552 57.260 16.833 1.00 7.62 361 GLY C O 1
ATOM 18448 N N . TYR C 1 362 ? 7.266 59.026 16.289 1.00 7.39 362 TYR C N 1
ATOM 18449 C CA . TYR C 1 362 ? 7.500 58.887 14.860 1.00 8.70 362 TYR C CA 1
ATOM 18450 C C . TYR C 1 362 ? 8.806 59.566 14.457 1.00 9.78 362 TYR C C 1
ATOM 18451 O O . TYR C 1 362 ? 9.224 60.566 15.051 1.00 10.47 362 TYR C O 1
ATOM 18469 N N . TRP C 1 363 ? 9.459 59.000 13.437 1.00 11.48 363 TRP C N 1
ATOM 18470 C CA . TRP C 1 363 ? 10.721 59.558 12.949 1.00 10.91 363 TRP C CA 1
ATOM 18471 C C . TRP C 1 363 ? 10.531 60.962 12.393 1.00 11.78 363 TRP C C 1
ATOM 18472 O O . TRP C 1 363 ? 11.311 61.875 12.694 1.00 12.12 363 TRP C O 1
ATOM 18493 N N . ARG C 1 364 ? 9.504 61.148 11.568 1.00 10.37 364 ARG C N 1
ATOM 18494 C CA . ARG C 1 364 ? 9.214 62.429 10.936 1.00 10.66 364 ARG C CA 1
ATOM 18495 C C . ARG C 1 364 ? 7.702 62.573 10.899 1.00 11.46 364 ARG C C 1
ATOM 18496 O O . ARG C 1 364 ? 7.012 61.719 10.333 1.00 13.45 364 ARG C O 1
ATOM 18517 N N . ALA C 1 365 ? 7.185 63.636 11.506 1.00 10.82 365 ALA C N 1
ATOM 18518 C CA . ALA C 1 365 ? 5.743 63.745 11.669 1.00 9.23 365 ALA C CA 1
ATOM 18519 C C . ALA C 1 365 ? 5.371 65.169 12.049 1.00 11.09 365 ALA C C 1
ATOM 18520 O O . ALA C 1 365 ? 6.182 65.923 12.599 1.00 14.10 365 ALA C O 1
ATOM 18527 N N . SER C 1 366 ? 4.131 65.526 11.736 1.00 12.79 366 SER C N 1
ATOM 18528 C CA . SER C 1 366 ? 3.575 66.777 12.217 1.00 12.18 366 SER C CA 1
ATOM 18529 C C . SER C 1 366 ? 3.282 66.683 13.710 1.00 12.70 366 SER C C 1
ATOM 18530 O O . SER C 1 366 ? 3.230 65.602 14.301 1.00 13.54 366 SER C O 1
ATOM 18538 N N . GLU C 1 367 ? 3.073 67.850 14.315 1.00 14.14 367 GLU C N 1
ATOM 18539 C CA . GLU C 1 367 ? 2.658 67.908 15.709 1.00 17.32 367 GLU C CA 1
ATOM 18540 C C . GLU C 1 367 ? 1.395 67.090 15.945 1.00 15.38 367 GLU C C 1
ATOM 18541 O O . GLU C 1 367 ? 1.294 66.365 16.941 1.00 14.98 367 GLU C O 1
ATOM 18553 N N . GLU C 1 368 ? 0.433 67.167 15.021 1.00 17.40 368 GLU C N 1
ATOM 18554 C CA . GLU C 1 368 ? -0.822 66.442 15.199 1.00 19.82 368 GLU C CA 1
ATOM 18555 C C . GLU C 1 368 ? -0.594 64.936 15.150 1.00 17.83 368 GLU C C 1
ATOM 18556 O O . GLU C 1 368 ? -1.186 64.187 15.935 1.00 18.69 368 GLU C O 1
ATOM 18568 N N . GLN C 1 369 ? 0.269 64.477 14.243 1.00 17.21 369 GLN C N 1
ATOM 18569 C CA . GLN C 1 369 ? 0.582 63.054 14.180 1.00 16.05 369 GLN C CA 1
ATOM 18570 C C . GLN C 1 369 ? 1.248 62.586 15.466 1.00 12.62 369 GLN C C 1
ATOM 18571 O O . GLN C 1 369 ? 0.892 61.536 16.011 1.00 12.74 369 GLN C O 1
ATOM 18585 N N . GLN C 1 370 ? 2.216 63.353 15.972 1.00 13.37 370 GLN C N 1
ATOM 18586 C CA . GLN C 1 370 ? 2.893 62.962 17.202 1.00 13.07 370 GLN C CA 1
ATOM 18587 C C . GLN C 1 370 ? 1.953 62.975 18.398 1.00 12.86 370 GLN C C 1
ATOM 18588 O O . GLN C 1 370 ? 2.239 62.312 19.398 1.00 13.46 370 GLN C O 1
ATOM 18602 N N . ALA C 1 371 ? 0.834 63.703 18.313 1.00 11.54 371 ALA C N 1
ATOM 18603 C CA . ALA C 1 371 ? -0.119 63.765 19.414 1.00 13.83 371 ALA C CA 1
ATOM 18604 C C . ALA C 1 371 ? -0.755 62.417 19.721 1.00 12.47 371 ALA C C 1
ATOM 18605 O O . ALA C 1 371 ? -1.393 62.281 20.770 1.00 15.05 371 ALA C O 1
ATOM 18612 N N . ARG C 1 372 ? -0.619 61.427 18.835 1.00 12.93 372 ARG C N 1
ATOM 18613 C CA . ARG C 1 372 ? -1.050 60.075 19.168 1.00 13.30 372 ARG C CA 1
ATOM 18614 C C . ARG C 1 372 ? -0.290 59.519 20.365 1.00 12.79 372 ARG C C 1
ATOM 18615 O O . ARG C 1 372 ? -0.759 58.567 20.999 1.00 14.31 372 ARG C O 1
ATOM 18636 N N . PHE C 1 373 ? 0.871 60.091 20.682 1.00 12.82 373 PHE C N 1
ATOM 18637 C CA . PHE C 1 373 ? 1.681 59.693 21.824 1.00 12.92 373 PHE C CA 1
ATOM 18638 C C . PHE C 1 373 ? 1.502 60.628 23.017 1.00 18.02 373 PHE C C 1
ATOM 18639 O O . PHE C 1 373 ? 2.296 60.574 23.962 1.00 14.35 373 PHE C O 1
ATOM 18656 N N . ALA C 1 374 ? 0.473 61.472 22.996 1.00 20.62 374 ALA C N 1
ATOM 18657 C CA . ALA C 1 374 ? 0.308 62.498 24.018 1.00 21.92 374 ALA C CA 1
ATOM 18658 C C . ALA C 1 374 ? 0.228 61.885 25.410 1.00 20.93 374 ALA C C 1
ATOM 18659 O O . ALA C 1 374 ? -0.441 60.872 25.628 1.00 19.42 374 ALA C O 1
ATOM 18666 N N . GLY C 1 375 ? 0.932 62.507 26.354 1.00 16.67 375 GLY C N 1
ATOM 18667 C CA . GLY C 1 375 ? 0.828 62.146 27.753 1.00 15.93 375 GLY C CA 1
ATOM 18668 C C . GLY C 1 375 ? 1.524 60.864 28.137 1.00 16.21 375 GLY C C 1
ATOM 18669 O O . GLY C 1 375 ? 1.278 60.351 29.236 1.00 19.68 375 GLY C O 1
ATOM 18673 N N . GLY C 1 376 ? 2.392 60.334 27.280 1.00 16.94 376 GLY C N 1
ATOM 18674 C CA . GLY C 1 376 ? 3.042 59.073 27.561 1.00 17.03 376 GLY C CA 1
ATOM 18675 C C . GLY C 1 376 ? 2.192 57.853 27.293 1.00 12.18 376 GLY C C 1
ATOM 18676 O O . GLY C 1 376 ? 2.538 56.765 27.760 1.00 14.35 376 GLY C O 1
ATOM 18680 N N . TRP C 1 377 ? 1.083 58.005 26.577 1.00 13.85 377 TRP C N 1
ATOM 18681 C CA . TRP C 1 377 ? 0.248 56.894 26.151 1.00 14.23 377 TRP C CA 1
ATOM 18682 C C . TRP C 1 377 ? 0.178 56.907 24.633 1.00 13.97 377 TRP C C 1
ATOM 18683 O O . TRP C 1 377 ? 0.324 57.955 23.999 1.00 16.05 377 TRP C O 1
ATOM 18704 N N . TYR C 1 378 ? -0.080 55.741 24.049 1.00 10.37 378 TYR C N 1
ATOM 18705 C CA . TYR C 1 378 ? -0.415 55.654 22.634 1.00 9.16 378 TYR C CA 1
ATOM 18706 C C . TYR C 1 378 ? -1.920 55.506 22.482 1.00 8.78 378 TYR C C 1
ATOM 18707 O O . TYR C 1 378 ? -2.526 54.604 23.075 1.00 9.73 378 TYR C O 1
ATOM 18725 N N . ARG C 1 379 ? -2.514 56.389 21.682 1.00 12.31 379 ARG C N 1
ATOM 18726 C CA . ARG C 1 379 ? -3.944 56.354 21.399 1.00 12.55 379 ARG C CA 1
ATOM 18727 C C . ARG C 1 379 ? -4.166 55.436 20.204 1.00 13.00 379 ARG C C 1
ATOM 18728 O O . ARG C 1 379 ? -3.804 55.779 19.074 1.00 12.74 379 ARG C O 1
ATOM 18749 N N . THR C 1 380 ? -4.771 54.273 20.452 1.00 12.14 380 THR C N 1
ATOM 18750 C CA . THR C 1 380 ? -4.891 53.255 19.412 1.00 13.07 380 THR C CA 1
ATOM 18751 C C . THR C 1 380 ? -5.887 53.645 18.334 1.00 13.54 380 THR C C 1
ATOM 18752 O O . THR C 1 380 ? -5.749 53.211 17.189 1.00 13.80 380 THR C O 1
ATOM 18763 N N . GLY C 1 381 ? -6.891 54.448 18.674 1.00 11.44 381 GLY C N 1
ATOM 18764 C CA . GLY C 1 381 ? -8.016 54.666 17.794 1.00 11.41 381 GLY C CA 1
ATOM 18765 C C . GLY C 1 381 ? -9.019 53.534 17.775 1.00 11.24 381 GLY C C 1
ATOM 18766 O O . GLY C 1 381 ? -9.979 53.593 16.997 1.00 13.53 381 GLY C O 1
ATOM 18770 N N . ASP C 1 382 ? -8.826 52.509 18.602 1.00 10.57 382 ASP C N 1
ATOM 18771 C CA . ASP C 1 382 ? -9.759 51.401 18.714 1.00 10.19 382 ASP C CA 1
ATOM 18772 C C . ASP C 1 382 ? -10.721 51.652 19.861 1.00 9.56 382 ASP C C 1
ATOM 18773 O O . ASP C 1 382 ? -10.318 52.104 20.938 1.00 10.54 382 ASP C O 1
ATOM 18782 N N . LEU C 1 383 ? -11.989 51.330 19.633 1.00 10.85 383 LEU C N 1
ATOM 18783 C CA . LEU C 1 383 ? -12.977 51.303 20.697 1.00 11.79 383 LEU C CA 1
ATOM 18784 C C . LEU C 1 383 ? -12.950 49.932 21.355 1.00 12.58 383 LEU C C 1
ATOM 18785 O O . LEU C 1 383 ? -12.959 48.903 20.669 1.00 13.72 383 LEU C O 1
ATOM 18801 N N . PHE C 1 384 ? -12.916 49.928 22.686 1.00 11.08 384 PHE C N 1
ATOM 18802 C CA . PHE C 1 384 ? -12.899 48.710 23.478 1.00 10.65 384 PHE C CA 1
ATOM 18803 C C . PHE C 1 384 ? -13.821 48.891 24.673 1.00 9.33 384 PHE C C 1
ATOM 18804 O O . PHE C 1 384 ? -14.121 50.012 25.092 1.00 12.17 384 PHE C O 1
ATOM 18821 N N . GLU C 1 385 ? -14.278 47.767 25.212 1.00 9.85 385 GLU C N 1
ATOM 18822 C CA . GLU C 1 385 ? -14.963 47.733 26.492 1.00 11.70 385 GLU C CA 1
ATOM 18823 C C . GLU C 1 385 ? -14.337 46.652 27.357 1.00 11.84 385 GLU C C 1
ATOM 18824 O O . GLU C 1 385 ? -13.669 45.741 26.863 1.00 13.23 385 GLU C O 1
ATOM 18836 N N . ARG C 1 386 ? -14.563 46.764 28.660 1.00 13.75 386 ARG C N 1
ATOM 18837 C CA . ARG C 1 386 ? -14.117 45.776 29.627 1.00 15.14 386 ARG C CA 1
ATOM 18838 C C . ARG C 1 386 ? -15.329 45.047 30.187 1.00 17.10 386 ARG C C 1
ATOM 18839 O O . ARG C 1 386 ? -16.421 45.613 30.288 1.00 19.12 386 ARG C O 1
ATOM 18860 N N . ASP C 1 387 ? -15.144 43.767 30.487 1.00 15.33 387 ASP C N 1
ATOM 18861 C CA . ASP C 1 387 ? -16.164 42.976 31.154 1.00 18.46 387 ASP C CA 1
ATOM 18862 C C . ASP C 1 387 ? -15.902 42.967 32.659 1.00 21.52 387 ASP C C 1
ATOM 18863 O O . ASP C 1 387 ? -14.966 43.594 33.161 1.00 19.93 387 ASP C O 1
ATOM 18872 N N . GLU C 1 388 ? -16.745 42.235 33.389 1.00 32.78 388 GLU C N 1
ATOM 18873 C CA A GLU C 1 388 ? -16.664 42.228 34.845 0.65 36.06 388 GLU C CA 1
ATOM 18874 C CA B GLU C 1 388 ? -16.666 42.226 34.844 0.35 36.12 388 GLU C CA 1
ATOM 18875 C C . GLU C 1 388 ? -15.376 41.596 35.356 1.00 34.46 388 GLU C C 1
ATOM 18876 O O . GLU C 1 388 ? -15.002 41.833 36.509 1.00 37.83 388 GLU C O 1
ATOM 18899 N N . SER C 1 389 ? -14.692 40.802 34.534 1.00 27.67 389 SER C N 1
ATOM 18900 C CA . SER C 1 389 ? -13.408 40.235 34.922 1.00 22.65 389 SER C CA 1
ATOM 18901 C C . SER C 1 389 ? -12.241 41.161 34.608 1.00 17.78 389 SER C C 1
ATOM 18902 O O . SER C 1 389 ? -11.103 40.848 34.976 1.00 16.08 389 SER C O 1
ATOM 18910 N N . GLY C 1 390 ? -12.494 42.285 33.941 1.00 16.43 390 GLY C N 1
ATOM 18911 C CA . GLY C 1 390 ? -11.444 43.194 33.540 1.00 14.24 390 GLY C CA 1
ATOM 18912 C C . GLY C 1 390 ? -10.876 42.935 32.161 1.00 12.78 390 GLY C C 1
ATOM 18913 O O . GLY C 1 390 ? -9.982 43.673 31.729 1.00 13.85 390 GLY C O 1
ATOM 18917 N N . ALA C 1 391 ? -11.372 41.927 31.452 1.00 13.23 391 ALA C N 1
ATOM 18918 C CA . ALA C 1 391 ? -10.859 41.607 30.130 1.00 12.93 391 ALA C CA 1
ATOM 18919 C C . ALA C 1 391 ? -11.484 42.532 29.090 1.00 12.38 391 ALA C C 1
ATOM 18920 O O . ALA C 1 391 ? -12.583 43.064 29.273 1.00 11.16 391 ALA C O 1
ATOM 18927 N N . TYR C 1 392 ? -10.771 42.707 27.981 1.00 10.31 392 TYR C N 1
ATOM 18928 C CA . TYR C 1 392 ? -11.129 43.686 26.966 1.00 11.36 392 TYR C CA 1
ATOM 18929 C C . TYR C 1 392 ? -11.718 43.007 25.737 1.00 10.82 392 TYR C C 1
ATOM 18930 O O . TYR C 1 392 ? -11.324 41.899 25.365 1.00 11.98 392 TYR C O 1
ATOM 18948 N N . ARG C 1 393 ? -12.670 43.698 25.111 1.00 13.62 393 ARG C N 1
ATOM 18949 C CA . ARG C 1 393 ? -13.342 43.228 23.906 1.00 15.62 393 ARG C CA 1
ATOM 18950 C C . ARG C 1 393 ? -13.372 44.363 22.892 1.00 13.08 393 ARG C C 1
ATOM 18951 O O . ARG C 1 393 ? -13.768 45.484 23.225 1.00 13.53 393 ARG C O 1
ATOM 18972 N N . HIS C 1 394 ? -12.941 44.076 21.664 1.00 13.66 394 HIS C N 1
ATOM 18973 C CA . HIS C 1 394 ? -12.869 45.097 20.623 1.00 14.16 394 HIS C CA 1
ATOM 18974 C C . HIS C 1 394 ? -14.270 45.445 20.132 1.00 13.42 394 HIS C C 1
ATOM 18975 O O . HIS C 1 394 ? -15.089 44.559 19.878 1.00 15.74 394 HIS C O 1
ATOM 18989 N N . CYS C 1 395 ? -14.534 46.747 19.980 1.00 12.98 395 CYS C N 1
ATOM 18990 C CA . CYS C 1 395 ? -15.862 47.242 19.634 1.00 15.71 395 CYS C CA 1
ATOM 18991 C C . CYS C 1 395 ? -15.900 48.110 18.386 1.00 17.37 395 CYS C C 1
ATOM 18992 O O . CYS C 1 395 ? -16.973 48.622 18.047 1.00 22.37 395 CYS C O 1
ATOM 19000 N N . GLY C 1 396 ? -14.783 48.292 17.687 1.00 13.33 396 GLY C N 1
ATOM 19001 C CA . GLY C 1 396 ? -14.773 49.101 16.490 1.00 14.96 396 GLY C CA 1
ATOM 19002 C C . GLY C 1 396 ? -13.656 50.120 16.526 1.00 16.68 396 GLY C C 1
ATOM 19003 O O . GLY C 1 396 ? -12.694 49.993 17.291 1.00 15.03 396 GLY C O 1
ATOM 19007 N N . ARG C 1 397 ? -13.786 51.133 15.670 1.00 18.33 397 ARG C N 1
ATOM 19008 C CA . ARG C 1 397 ? -12.789 52.178 15.508 1.00 17.30 397 ARG C CA 1
ATOM 19009 C C . ARG C 1 397 ? -13.373 53.528 15.900 1.00 22.00 397 ARG C C 1
ATOM 19010 O O . ARG C 1 397 ? -14.560 53.798 15.688 1.00 25.45 397 ARG C O 1
ATOM 19031 N N . GLU C 1 398 ? -12.518 54.378 16.466 1.00 21.34 398 GLU C N 1
ATOM 19032 C CA . GLU C 1 398 ? -12.921 55.725 16.846 1.00 24.87 398 GLU C CA 1
ATOM 19033 C C . GLU C 1 398 ? -13.284 56.532 15.608 1.00 32.00 398 GLU C C 1
ATOM 19034 O O . GLU C 1 398 ? -12.463 56.701 14.704 1.00 28.14 398 GLU C O 1
ATOM 19046 N N . ASP C 1 399 ? -14.529 56.991 15.549 1.00 44.41 399 ASP C N 1
ATOM 19047 C CA . ASP C 1 399 ? -14.970 57.888 14.483 1.00 51.57 399 ASP C CA 1
ATOM 19048 C C . ASP C 1 399 ? -15.911 58.973 15.003 1.00 52.67 399 ASP C C 1
ATOM 19049 O O . ASP C 1 399 ? -17.060 59.074 14.573 1.00 54.42 399 ASP C O 1
ATOM 19058 N N . SER D 1 2 ? 45.944 59.993 38.019 1.00 41.77 2 SER D N 1
ATOM 19059 C CA . SER D 1 2 ? 46.021 58.643 38.568 1.00 43.02 2 SER D CA 1
ATOM 19060 C C . SER D 1 2 ? 44.779 58.325 39.399 1.00 40.18 2 SER D C 1
ATOM 19061 O O . SER D 1 2 ? 44.168 59.216 39.990 1.00 42.68 2 SER D O 1
ATOM 19068 N N . THR D 1 3 ? 44.413 57.047 39.436 1.00 32.34 3 THR D N 1
ATOM 19069 C CA . THR D 1 3 ? 43.215 56.614 40.141 1.00 25.99 3 THR D CA 1
ATOM 19070 C C . THR D 1 3 ? 43.476 56.515 41.638 1.00 19.61 3 THR D C 1
ATOM 19071 O O . THR D 1 3 ? 44.507 55.990 42.072 1.00 20.16 3 THR D O 1
ATOM 19082 N N . LEU D 1 4 ? 42.529 57.020 42.427 1.00 16.76 4 LEU D N 1
ATOM 19083 C CA . LEU D 1 4 ? 42.622 56.906 43.876 1.00 14.47 4 LEU D CA 1
ATOM 19084 C C . LEU D 1 4 ? 42.589 55.439 44.279 1.00 14.69 4 LEU D C 1
ATOM 19085 O O . LEU D 1 4 ? 41.805 54.649 43.745 1.00 16.13 4 LEU D O 1
ATOM 19101 N N . ALA D 1 5 ? 43.447 55.074 45.230 1.00 11.62 5 ALA D N 1
ATOM 19102 C CA . ALA D 1 5 ? 43.600 53.682 45.619 1.00 10.77 5 ALA D CA 1
ATOM 19103 C C . ALA D 1 5 ? 44.043 53.593 47.073 1.00 9.42 5 ALA D C 1
ATOM 19104 O O . ALA D 1 5 ? 44.394 54.590 47.707 1.00 9.53 5 ALA D O 1
ATOM 19111 N N . ASN D 1 6 ? 44.028 52.365 47.587 1.00 8.90 6 ASN D N 1
ATOM 19112 C CA . ASN D 1 6 ? 44.409 52.063 48.959 1.00 7.53 6 ASN D CA 1
ATOM 19113 C C . ASN D 1 6 ? 45.343 50.859 48.939 1.00 8.24 6 ASN D C 1
ATOM 19114 O O . ASN D 1 6 ? 45.033 49.843 48.309 1.00 9.40 6 ASN D O 1
ATOM 19125 N N . LEU D 1 7 ? 46.486 50.968 49.624 1.00 9.16 7 LEU D N 1
ATOM 19126 C CA . LEU D 1 7 ? 47.501 49.920 49.535 1.00 8.11 7 LEU D CA 1
ATOM 19127 C C . LEU D 1 7 ? 46.977 48.582 50.049 1.00 7.95 7 LEU D C 1
ATOM 19128 O O . LEU D 1 7 ? 47.232 47.537 49.440 1.00 7.30 7 LEU D O 1
ATOM 19144 N N . THR D 1 8 ? 46.254 48.586 51.170 1.00 7.20 8 THR D N 1
ATOM 19145 C CA . THR D 1 8 ? 45.702 47.338 51.687 1.00 7.82 8 THR D CA 1
ATOM 19146 C C . THR D 1 8 ? 44.703 46.737 50.705 1.00 7.98 8 THR D C 1
ATOM 19147 O O . THR D 1 8 ? 44.753 45.537 50.411 1.00 10.52 8 THR D O 1
ATOM 19158 N N . GLU D 1 9 ? 43.794 47.562 50.176 1.00 9.15 9 GLU D N 1
ATOM 19159 C CA . GLU D 1 9 ? 42.836 47.081 49.183 1.00 9.48 9 GLU D CA 1
ATOM 19160 C C . GLU D 1 9 ? 43.549 46.494 47.969 1.00 8.22 9 GLU D C 1
ATOM 19161 O O . GLU D 1 9 ? 43.162 45.435 47.461 1.00 11.21 9 GLU D O 1
ATOM 19173 N N . VAL D 1 10 ? 44.601 47.164 47.494 1.00 8.01 10 VAL D N 1
ATO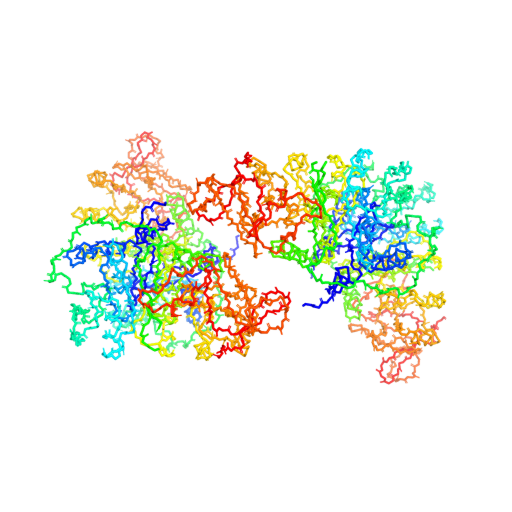M 19174 C CA . VAL D 1 10 ? 45.334 46.674 46.329 1.00 9.83 10 VAL D CA 1
ATOM 19175 C C . VAL D 1 10 ? 45.972 45.323 46.625 1.00 10.35 10 VAL D C 1
ATOM 19176 O O . VAL D 1 10 ? 45.945 44.413 45.789 1.00 10.54 10 VAL D O 1
ATOM 19189 N N . LEU D 1 11 ? 46.594 45.180 47.798 1.00 10.60 11 LEU D N 1
ATOM 19190 C CA . LEU D 1 11 ? 47.172 43.892 48.163 1.00 11.51 11 LEU D CA 1
ATOM 19191 C C . LEU D 1 11 ? 46.101 42.813 48.230 1.00 10.98 11 LEU D C 1
ATOM 19192 O O . LEU D 1 11 ? 46.319 41.682 47.779 1.00 11.78 11 LEU D O 1
ATOM 19208 N N . PHE D 1 12 ? 44.931 43.147 48.780 1.00 9.99 12 PHE D N 1
ATOM 19209 C CA . PHE D 1 12 ? 43.845 42.177 48.881 1.00 11.77 12 PHE D CA 1
ATOM 19210 C C . PHE D 1 12 ? 43.311 41.762 47.514 1.00 15.42 12 PHE D C 1
ATOM 19211 O O . PHE D 1 12 ? 42.762 40.662 47.379 1.00 16.97 12 PHE D O 1
ATOM 19228 N N . ARG D 1 13 ? 43.455 42.609 46.492 1.00 12.13 13 ARG D N 1
ATOM 19229 C CA A ARG D 1 13 ? 42.971 42.319 45.144 0.45 14.98 13 ARG D CA 1
ATOM 19230 C CA B ARG D 1 13 ? 42.931 42.244 45.183 0.55 15.08 13 ARG D CA 1
ATOM 19231 C C . ARG D 1 13 ? 43.901 41.410 44.354 1.00 14.65 13 ARG D C 1
ATOM 19232 O O . ARG D 1 13 ? 43.496 40.883 43.312 1.00 17.27 13 ARG D O 1
ATOM 19273 N N . LEU D 1 14 ? 45.147 41.246 44.795 1.00 12.46 14 LEU D N 1
ATOM 19274 C CA . LEU D 1 14 ? 46.095 40.435 44.043 1.00 11.43 14 LEU D CA 1
ATOM 19275 C C . LEU D 1 14 ? 45.589 39.003 43.927 1.00 12.48 14 LEU D C 1
ATOM 19276 O O . LEU D 1 14 ? 45.025 38.446 44.872 1.00 12.89 14 LEU D O 1
ATOM 19292 N N . ASP D 1 15 ? 45.807 38.404 42.757 1.00 16.48 15 ASP D N 1
ATOM 19293 C CA . ASP D 1 15 ? 45.219 37.109 42.422 1.00 19.15 15 ASP D CA 1
ATOM 19294 C C . ASP D 1 15 ? 46.100 35.990 42.973 1.00 18.16 15 ASP D C 1
ATOM 19295 O O . ASP D 1 15 ? 46.964 35.446 42.284 1.00 19.49 15 ASP D O 1
ATOM 19304 N N . PHE D 1 16 ? 45.866 35.642 44.235 1.00 14.45 16 PHE D N 1
ATOM 19305 C CA . PHE D 1 16 ? 46.449 34.466 44.861 1.00 14.73 16 PHE D CA 1
ATOM 19306 C C . PHE D 1 16 ? 45.348 33.724 45.605 1.00 17.81 16 PHE D C 1
ATOM 19307 O O . PHE D 1 16 ? 44.315 34.300 45.957 1.00 19.46 16 PHE D O 1
ATOM 19324 N N . ASP D 1 17 ? 45.574 32.434 45.825 1.00 16.38 17 ASP D N 1
ATOM 19325 C CA . ASP D 1 17 ? 44.580 31.579 46.458 1.00 17.05 17 ASP D CA 1
ATOM 19326 C C . ASP D 1 17 ? 44.323 32.045 47.890 1.00 14.93 17 ASP D C 1
ATOM 19327 O O . ASP D 1 17 ? 45.257 32.048 48.708 1.00 13.26 17 ASP D O 1
ATOM 19336 N N . PRO D 1 18 ? 43.097 32.452 48.236 1.00 15.47 18 PRO D N 1
ATOM 19337 C CA . PRO D 1 18 ? 42.850 32.950 49.599 1.00 17.58 18 PRO D CA 1
ATOM 19338 C C . PRO D 1 18 ? 43.079 31.915 50.680 1.00 16.55 18 PRO D C 1
ATOM 19339 O O . PRO D 1 18 ? 43.307 32.286 51.838 1.00 16.40 18 PRO D O 1
ATOM 19350 N N . ASP D 1 19 ? 43.029 30.630 50.343 1.00 13.91 19 ASP D N 1
ATOM 19351 C CA A ASP D 1 19 ? 43.190 29.533 51.287 0.47 14.42 19 ASP D CA 1
ATOM 19352 C CA B ASP D 1 19 ? 43.192 29.599 51.356 0.53 14.31 19 ASP D CA 1
ATOM 19353 C C . ASP D 1 19 ? 44.649 29.252 51.633 1.00 16.56 19 ASP D C 1
ATOM 19354 O O . ASP D 1 19 ? 44.912 28.428 52.515 1.00 26.92 19 ASP D O 1
ATOM 19371 N N . THR D 1 20 ? 45.600 29.889 50.953 1.00 14.98 20 THR D N 1
ATOM 19372 C CA . THR D 1 20 ? 47.003 29.614 51.227 1.00 13.76 20 THR D CA 1
ATOM 19373 C C . THR D 1 20 ? 47.497 30.429 52.420 1.00 14.69 20 THR D C 1
ATOM 19374 O O . THR D 1 20 ? 46.949 31.478 52.767 1.00 14.13 20 THR D O 1
ATOM 19385 N N . ALA D 1 21 ? 48.544 29.913 53.059 1.00 14.02 21 ALA D N 1
ATOM 19386 C CA . ALA D 1 21 ? 49.131 30.574 54.216 1.00 12.63 21 ALA D CA 1
ATOM 19387 C C . ALA D 1 21 ? 49.737 31.922 53.834 1.00 12.59 21 ALA D C 1
ATOM 19388 O O . ALA D 1 21 ? 50.225 32.116 52.717 1.00 11.95 21 ALA D O 1
ATOM 19395 N N . VAL D 1 22 ? 49.712 32.858 54.790 1.00 12.34 22 VAL D N 1
ATOM 19396 C CA A VAL D 1 22 ? 50.412 34.123 54.649 0.97 11.69 22 VAL D CA 1
ATOM 19397 C CA B VAL D 1 22 ? 50.392 34.147 54.671 0.03 11.77 22 VAL D CA 1
ATOM 19398 C C . VAL D 1 22 ? 51.403 34.360 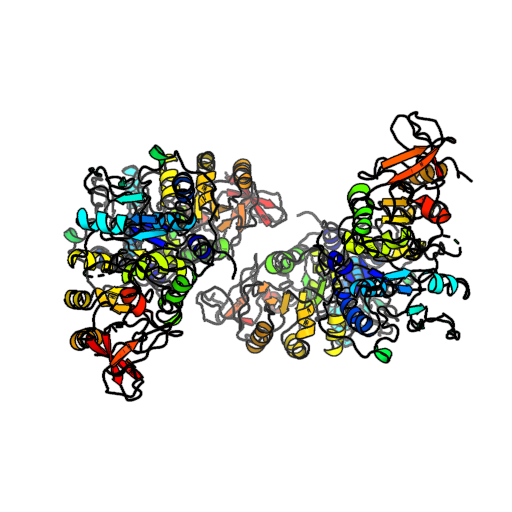55.784 1.00 9.95 22 VAL D C 1
ATOM 19399 O O . VAL D 1 22 ? 52.517 34.831 55.538 1.00 9.89 22 VAL D O 1
ATOM 19424 N N . TYR D 1 23 ? 51.022 34.053 57.021 1.00 9.64 23 TYR D N 1
ATOM 19425 C CA . TYR D 1 23 ? 51.890 34.259 58.169 1.00 11.19 23 TYR D CA 1
ATOM 19426 C C . TYR D 1 23 ? 51.890 33.013 59.041 1.00 11.94 23 TYR D C 1
ATOM 19427 O O . TYR D 1 23 ? 50.886 32.304 59.144 1.00 12.83 23 TYR D O 1
ATOM 19445 N N . HIS D 1 24 ? 53.038 32.752 59.661 1.00 9.90 24 HIS D N 1
ATOM 19446 C CA . HIS D 1 24 ? 53.200 31.677 60.626 1.00 12.63 24 HIS D CA 1
ATOM 19447 C C . HIS D 1 24 ? 53.719 32.284 61.921 1.00 12.92 24 HIS D C 1
ATOM 19448 O O . HIS D 1 24 ? 54.526 33.218 61.898 1.00 12.58 24 HIS D O 1
ATOM 19462 N N . TYR D 1 25 ? 53.257 31.751 63.049 1.00 13.69 25 TYR D N 1
ATOM 19463 C CA . TYR D 1 25 ? 53.543 32.362 64.345 1.00 13.36 25 TYR D CA 1
ATOM 19464 C C . TYR D 1 25 ? 53.305 31.330 65.431 1.00 13.85 25 TYR D C 1
ATOM 19465 O O . TYR D 1 25 ? 52.199 30.792 65.538 1.00 14.06 25 TYR D O 1
ATOM 19483 N N . ARG D 1 26 ? 54.335 31.063 66.232 1.00 14.67 26 ARG D N 1
ATOM 19484 C CA . ARG D 1 26 ? 54.221 30.185 67.392 1.00 17.43 26 ARG D CA 1
ATOM 19485 C C . ARG D 1 26 ? 53.557 28.861 67.026 1.00 18.26 26 ARG D C 1
ATOM 19486 O O . ARG D 1 26 ? 52.641 28.388 67.701 1.00 19.12 26 ARG D O 1
ATOM 19507 N N . GLY D 1 27 ? 54.025 28.260 65.935 1.00 18.90 27 GLY D N 1
ATOM 19508 C CA . GLY D 1 27 ? 53.535 26.965 65.520 1.00 19.70 27 GLY D CA 1
ATOM 19509 C C . GLY D 1 27 ? 52.187 26.977 64.838 1.00 19.49 27 GLY D C 1
ATOM 19510 O O . GLY D 1 27 ? 51.681 25.902 64.487 1.00 21.05 27 GLY D O 1
ATOM 19514 N N . GLN D 1 28 ? 51.585 28.145 64.647 1.00 17.46 28 GLN D N 1
ATOM 19515 C CA . GLN D 1 28 ? 50.281 28.270 64.019 1.00 17.47 28 GLN D CA 1
ATOM 19516 C C . GLN D 1 28 ? 50.433 28.966 62.674 1.00 16.18 28 GLN D C 1
ATOM 19517 O O . GLN D 1 28 ? 51.455 29.596 62.383 1.00 15.56 28 GLN D O 1
ATOM 19531 N N . THR D 1 29 ? 49.390 28.851 61.857 1.00 18.54 29 THR D N 1
ATOM 19532 C CA . THR D 1 29 ? 49.390 29.392 60.509 1.00 16.83 29 THR D CA 1
ATOM 19533 C C . THR D 1 29 ? 48.084 30.130 60.263 1.00 16.23 29 THR D C 1
ATOM 19534 O O . THR D 1 29 ? 47.017 29.686 60.701 1.00 18.43 29 THR D O 1
ATOM 19545 N N . LEU D 1 30 ? 48.183 31.261 59.570 1.00 13.93 30 LEU D N 1
ATOM 19546 C CA . LEU D 1 30 ? 47.031 32.051 59.163 1.00 14.19 30 LEU D CA 1
ATOM 19547 C C . LEU D 1 30 ? 47.018 32.136 57.645 1.00 14.20 30 LEU D C 1
ATOM 19548 O O . LEU D 1 30 ? 48.057 32.383 57.024 1.00 16.00 30 LEU D O 1
ATOM 19564 N N . SER D 1 31 ? 45.847 31.922 57.053 1.00 12.91 31 SER D N 1
ATOM 19565 C CA . SER D 1 31 ? 45.689 32.034 55.612 1.00 13.18 31 SER D CA 1
ATOM 19566 C C . SER D 1 31 ? 45.472 33.490 55.211 1.00 12.95 31 SER D C 1
ATOM 19567 O O . SER D 1 31 ? 45.179 34.355 56.040 1.00 13.26 31 SER D O 1
ATOM 19575 N N . ARG D 1 32 ? 45.609 33.752 53.908 1.00 12.68 32 ARG D N 1
ATOM 19576 C CA . ARG D 1 32 ? 45.264 35.064 53.367 1.00 12.55 32 ARG D CA 1
ATOM 19577 C C . ARG D 1 32 ? 43.863 35.484 53.793 1.00 13.36 32 ARG D C 1
ATOM 19578 O O . ARG D 1 32 ? 43.651 36.614 54.244 1.00 13.04 32 ARG D O 1
ATOM 19599 N N . LEU D 1 33 ? 42.889 34.577 53.663 1.00 14.10 33 LEU D N 1
ATOM 19600 C CA . LEU D 1 33 ? 41.507 34.922 53.985 1.00 15.31 33 LEU D CA 1
ATOM 19601 C C . LEU D 1 33 ? 41.339 35.232 55.467 1.00 15.82 33 LEU D C 1
ATOM 19602 O O . LEU D 1 33 ? 40.653 36.194 55.832 1.00 13.10 33 LEU D O 1
ATOM 19618 N N . GLN D 1 34 ? 41.941 34.419 56.338 1.00 17.41 34 GLN D N 1
ATOM 19619 C CA . GLN D 1 34 ? 41.842 34.671 57.771 1.00 17.94 34 GLN D CA 1
ATOM 19620 C C . GLN D 1 34 ? 42.345 36.066 58.114 1.00 14.38 34 GLN D C 1
ATOM 19621 O O . GLN D 1 34 ? 41.694 36.810 58.856 1.00 12.21 34 GLN D O 1
ATOM 19635 N N . CYS D 1 35 ? 43.508 36.443 57.582 1.00 14.01 35 CYS D N 1
ATOM 19636 C CA . CYS D 1 35 ? 44.047 37.762 57.888 1.00 12.33 35 CYS D CA 1
ATOM 19637 C C . CYS D 1 35 ? 43.192 38.863 57.278 1.00 12.69 35 CYS D C 1
ATOM 19638 O O . CYS D 1 35 ? 42.947 39.891 57.921 1.00 13.26 35 CYS D O 1
ATOM 19646 N N . ARG D 1 36 ? 42.719 38.673 56.044 1.00 12.20 36 ARG D N 1
ATOM 19647 C CA A ARG D 1 36 ? 41.869 39.679 55.413 0.51 14.08 36 ARG D CA 1
ATOM 19648 C CA B ARG D 1 36 ? 41.876 39.688 55.423 0.49 14.08 36 ARG D CA 1
ATOM 19649 C C . ARG D 1 36 ? 40.612 39.921 56.239 1.00 13.18 36 ARG D C 1
ATOM 19650 O O . ARG D 1 36 ? 40.221 41.067 56.484 1.00 12.71 36 ARG D O 1
ATOM 19691 N N . THR D 1 37 ? 39.956 38.844 56.670 1.00 14.44 37 THR D N 1
ATOM 19692 C CA . THR D 1 37 ? 38.755 39.000 57.478 1.00 14.81 37 THR D CA 1
ATOM 19693 C C . THR D 1 37 ? 39.061 39.761 58.762 1.00 11.77 37 THR D C 1
ATOM 19694 O O . THR D 1 37 ? 38.307 40.661 59.154 1.00 10.88 37 THR D O 1
ATOM 19705 N N A TYR D 1 38 ? 40.171 39.436 59.423 0.54 12.89 38 TYR D N 1
ATOM 19706 N N B TYR D 1 38 ? 40.159 39.400 59.435 0.46 12.90 38 TYR D N 1
ATOM 19707 C CA A TYR D 1 38 ? 40.481 40.116 60.675 0.54 13.70 38 TYR D CA 1
ATOM 19708 C CA B TYR D 1 38 ? 40.557 40.076 60.667 0.46 13.70 38 TYR D CA 1
ATOM 19709 C C A TYR D 1 38 ? 40.895 41.563 60.436 0.54 12.52 38 TYR D C 1
ATOM 19710 C C B TYR D 1 38 ? 40.868 41.545 60.412 0.46 12.51 38 TYR D C 1
ATOM 19711 O O A TYR D 1 38 ? 40.566 42.444 61.238 0.54 12.57 38 TYR D O 1
ATOM 19712 O O B TYR D 1 38 ? 40.442 42.420 61.175 0.46 11.78 38 TYR D O 1
ATOM 19747 N N . ILE D 1 39 ? 41.614 41.831 59.343 1.00 11.15 39 ILE D N 1
ATOM 19748 C CA . ILE D 1 39 ? 42.005 43.205 59.034 1.00 9.69 39 ILE D CA 1
ATOM 19749 C C . ILE D 1 39 ? 40.780 44.074 58.784 1.00 12.17 39 ILE D C 1
ATOM 19750 O O . ILE D 1 39 ? 40.694 45.207 59.272 1.00 11.30 39 ILE D O 1
ATOM 19767 N N . LEU D 1 40 ? 39.819 43.570 58.011 1.00 10.52 40 LEU D N 1
ATOM 19768 C CA . LEU D 1 40 ? 38.614 44.348 57.741 1.00 10.66 40 LEU D CA 1
ATOM 19769 C C . LEU D 1 40 ? 37.810 44.579 59.015 1.00 9.75 40 LEU D C 1
ATOM 19770 O O . LEU D 1 40 ? 37.287 45.678 59.237 1.00 9.72 40 LEU D O 1
ATOM 19786 N N . SER D 1 41 ? 37.699 43.557 59.866 1.00 10.94 41 SER D N 1
ATOM 19787 C CA . SER D 1 41 ? 37.018 43.728 61.146 1.00 11.75 41 SER D CA 1
ATOM 19788 C C . SER D 1 41 ? 37.707 44.800 61.979 1.00 11.59 41 SER D C 1
ATOM 19789 O O . SER D 1 41 ? 37.058 45.696 62.535 1.00 11.97 41 SER D O 1
ATOM 19797 N N . GLN D 1 42 ? 39.032 44.730 62.063 1.00 9.34 42 GLN D N 1
ATOM 19798 C CA . GLN D 1 42 ? 39.775 45.690 62.867 1.00 10.69 42 GLN D CA 1
ATOM 19799 C C . GLN D 1 42 ? 39.710 47.086 62.263 1.00 10.65 42 GLN D C 1
ATOM 19800 O O . GLN D 1 42 ? 39.610 48.079 62.994 1.00 9.56 42 GLN D O 1
ATOM 19814 N N . ALA D 1 43 ? 39.750 47.183 60.932 1.00 10.07 43 ALA D N 1
ATOM 19815 C CA . ALA D 1 43 ? 39.582 48.475 60.275 1.00 10.25 43 ALA D CA 1
ATOM 19816 C C . ALA D 1 43 ? 38.255 49.123 60.659 1.00 8.36 43 ALA D C 1
ATOM 19817 O O . ALA D 1 43 ? 38.191 50.339 60.874 1.00 10.53 43 ALA D O 1
ATOM 19824 N N . SER D 1 44 ? 37.182 48.330 60.757 1.00 8.81 44 SER D N 1
ATOM 19825 C CA . SER D 1 44 ? 35.887 48.897 61.121 1.00 9.44 44 SER D CA 1
ATOM 19826 C C . SER D 1 44 ? 35.939 49.560 62.491 1.00 9.57 44 SER D C 1
ATOM 19827 O O . SER D 1 44 ? 35.246 50.557 62.728 1.00 10.46 44 SER D O 1
ATOM 19835 N N . GLN D 1 45 ? 36.775 49.043 63.393 1.00 9.48 45 GLN D N 1
ATOM 19836 C CA . GLN D 1 45 ? 36.938 49.658 64.704 1.00 10.69 45 GLN D CA 1
ATOM 19837 C C . GLN D 1 45 ? 37.865 50.868 64.642 1.00 10.14 45 GLN D C 1
ATOM 19838 O O . GLN D 1 45 ? 37.568 51.912 65.234 1.00 10.52 45 GLN D O 1
ATOM 19852 N N . LEU D 1 46 ? 38.985 50.750 63.928 1.00 10.24 46 LEU D N 1
ATOM 19853 C CA . LEU D 1 46 ? 39.912 51.872 63.812 1.00 9.72 46 LEU D CA 1
ATOM 19854 C C . LEU D 1 46 ? 39.261 53.074 63.142 1.00 9.43 46 LEU D C 1
ATOM 19855 O O . LEU D 1 46 ? 39.599 54.222 63.459 1.00 10.57 46 LEU D O 1
ATOM 19871 N N . ALA D 1 47 ? 38.336 52.841 62.212 1.00 9.70 47 ALA D N 1
ATOM 19872 C CA . ALA D 1 47 ? 37.664 53.952 61.549 1.00 12.29 47 ALA D CA 1
ATOM 19873 C C . ALA D 1 47 ? 36.811 54.768 62.512 1.00 12.63 47 ALA D C 1
ATOM 19874 O O . ALA D 1 47 ? 36.541 55.942 62.236 1.00 14.81 47 ALA D O 1
ATOM 19881 N N . ARG D 1 48 ? 36.377 54.179 63.630 1.00 11.79 48 ARG D N 1
ATOM 19882 C CA . ARG D 1 48 ? 35.630 54.926 64.636 1.00 11.50 48 ARG D CA 1
ATOM 19883 C C . ARG D 1 48 ? 36.531 55.818 65.478 1.00 15.95 48 ARG D C 1
ATOM 19884 O O . ARG D 1 48 ? 36.033 56.723 66.159 1.00 18.03 48 ARG D O 1
ATOM 19905 N N . LEU D 1 49 ? 37.838 55.583 65.438 1.00 14.00 49 LEU D N 1
ATOM 19906 C CA . LEU D 1 49 ? 38.814 56.253 66.285 1.00 12.36 49 LEU D CA 1
ATOM 19907 C C . LEU D 1 49 ? 39.701 57.232 65.533 1.00 10.86 49 LEU D C 1
ATOM 19908 O O . LEU D 1 49 ? 40.052 58.284 66.075 1.00 12.78 49 LEU D O 1
ATOM 19924 N N . LEU D 1 50 ? 40.058 56.916 64.290 1.00 7.93 50 LEU D N 1
ATOM 19925 C CA . LEU D 1 50 ? 41.036 57.667 63.521 1.00 8.05 50 LEU D CA 1
ATOM 19926 C C . LEU D 1 50 ? 40.365 58.251 62.288 1.00 8.53 50 LEU D C 1
ATOM 19927 O O . LEU D 1 50 ? 39.562 57.582 61.630 1.00 11.57 50 LEU D O 1
ATOM 19943 N N . LYS D 1 51 ? 40.707 59.479 61.971 1.00 9.27 51 LYS D N 1
ATOM 19944 C CA . LYS D 1 51 ? 40.313 60.071 60.704 1.00 9.11 51 LYS D CA 1
ATOM 19945 C C . LYS D 1 51 ? 41.417 59.852 59.686 1.00 8.25 51 LYS D C 1
ATOM 19946 O O . LYS D 1 51 ? 42.578 59.651 60.054 1.00 7.48 51 LYS D O 1
ATOM 19965 N N . PRO D 1 52 ? 41.098 59.862 58.395 1.00 8.73 52 PRO D N 1
ATOM 19966 C CA . PRO D 1 52 ? 42.151 59.688 57.387 1.00 8.60 52 PRO D CA 1
ATOM 19967 C C . PRO D 1 52 ? 43.313 60.641 57.623 1.00 7.84 52 PRO D C 1
ATOM 19968 O O . PRO D 1 52 ? 43.124 61.822 57.928 1.00 7.45 52 PRO D O 1
ATOM 19979 N N . GLY D 1 53 ? 44.525 60.105 57.528 1.00 7.47 53 GLY D N 1
ATOM 19980 C CA . GLY D 1 53 ? 45.730 60.875 57.712 1.00 7.26 53 GLY D CA 1
ATOM 19981 C C . GLY D 1 53 ? 46.327 60.802 59.103 1.00 8.61 53 GLY D C 1
ATOM 19982 O O . GLY D 1 53 ? 47.501 61.148 59.271 1.00 7.28 53 GLY D O 1
ATOM 19986 N N . ASP D 1 54 ? 45.550 60.393 60.103 1.00 6.87 54 ASP D N 1
ATOM 19987 C CA . ASP D 1 54 ? 46.064 60.324 61.467 1.00 7.81 54 ASP D CA 1
ATOM 19988 C C . ASP D 1 54 ? 47.195 59.304 61.551 1.00 7.97 54 ASP D C 1
ATOM 19989 O O . ASP D 1 54 ? 47.119 58.225 60.964 1.00 8.92 54 ASP D O 1
ATOM 19998 N N . ARG D 1 55 ? 48.252 59.648 62.290 1.00 7.15 55 ARG D N 1
ATOM 19999 C CA . ARG D 1 55 ? 49.407 58.771 62.424 1.00 8.15 55 ARG D CA 1
ATOM 20000 C C . ARG D 1 55 ? 49.265 57.845 63.624 1.00 7.22 55 ARG D C 1
ATOM 20001 O O . ARG D 1 55 ? 48.666 58.197 64.646 1.00 6.69 55 ARG D O 1
ATOM 20022 N N . VAL D 1 56 ? 49.856 56.660 63.497 1.00 7.38 56 VAL D N 1
ATOM 20023 C CA . VAL D 1 56 ? 49.817 55.636 64.533 1.00 6.20 56 VAL D CA 1
ATOM 20024 C C . VAL D 1 56 ? 51.218 55.078 64.687 1.00 8.38 56 VAL D C 1
ATOM 20025 O O . VAL D 1 56 ? 51.849 54.705 63.695 1.00 7.83 56 VAL D O 1
ATOM 20038 N N . VAL D 1 57 ? 51.699 54.996 65.923 1.00 7.03 57 VAL D N 1
ATOM 20039 C CA . VAL D 1 57 ? 52.988 54.382 66.220 1.00 5.58 57 VAL D CA 1
ATOM 20040 C C . VAL D 1 57 ? 52.744 53.018 66.846 1.00 5.93 57 VAL D C 1
ATOM 20041 O O . VAL D 1 57 ? 52.048 52.906 67.862 1.00 7.26 57 VAL D O 1
ATOM 20054 N N . LEU D 1 58 ? 53.337 51.988 66.248 1.00 7.18 58 LEU D N 1
ATOM 20055 C CA . LEU D 1 58 ? 53.224 50.615 66.725 1.00 7.98 58 LEU D CA 1
ATOM 20056 C C . LEU D 1 58 ? 54.583 50.195 67.267 1.00 8.20 58 LEU D C 1
ATOM 20057 O O . LEU D 1 58 ? 55.533 50.010 66.503 1.00 9.75 58 LEU D O 1
ATOM 20073 N N . ALA D 1 59 ? 54.671 50.041 68.581 1.00 8.65 59 ALA D N 1
ATOM 20074 C CA . ALA D 1 59 ? 55.899 49.616 69.244 1.00 8.53 59 ALA D CA 1
ATOM 20075 C C . ALA D 1 59 ? 55.710 48.181 69.727 1.00 10.23 59 ALA D C 1
ATOM 20076 O O . ALA D 1 59 ? 55.519 47.917 70.913 1.00 12.06 59 ALA D O 1
ATOM 20083 N N . LEU D 1 60 ? 55.750 47.247 68.774 1.00 10.84 60 LEU D N 1
ATOM 20084 C CA . LEU D 1 60 ? 55.355 45.864 69.003 1.00 11.45 60 LEU D CA 1
ATOM 20085 C C . LEU D 1 60 ? 56.383 44.908 68.417 1.00 13.15 60 LEU D C 1
ATOM 20086 O O . LEU D 1 60 ? 57.047 45.220 67.425 1.00 14.59 60 LEU D O 1
ATOM 20102 N N . ASN D 1 61 ? 56.488 43.733 69.041 1.00 20.13 61 ASN D N 1
ATOM 20103 C CA . ASN D 1 61 ? 57.257 42.626 68.499 1.00 22.07 61 ASN D CA 1
ATOM 20104 C C . ASN D 1 61 ? 56.582 42.109 67.236 1.00 15.89 61 ASN D C 1
ATOM 20105 O O . ASN D 1 61 ? 55.374 42.269 67.039 1.00 13.03 61 ASN D O 1
ATOM 20116 N N . ASP D 1 62 ? 57.376 41.470 66.382 1.00 13.34 62 ASP D N 1
ATOM 20117 C CA . ASP D 1 62 ? 56.833 40.833 65.191 1.00 10.56 62 ASP D CA 1
ATOM 20118 C C . ASP D 1 62 ? 55.769 39.810 65.569 1.00 10.83 62 ASP D C 1
ATOM 20119 O O . ASP D 1 62 ? 55.996 38.938 66.412 1.00 11.98 62 ASP D O 1
ATOM 20128 N N . SER D 1 63 ? 54.613 39.915 64.930 1.00 9.68 63 SER D N 1
ATOM 20129 C CA . SER D 1 63 ? 53.521 38.971 65.111 1.00 9.69 63 SER D CA 1
ATOM 20130 C C . SER D 1 63 ? 52.507 39.219 64.006 1.00 11.74 63 SER D C 1
ATOM 20131 O O . SER D 1 63 ? 52.510 40.290 63.396 1.00 9.30 63 SER D O 1
ATOM 20139 N N . PRO D 1 64 ? 51.625 38.253 63.743 1.00 9.02 64 PRO D N 1
ATOM 20140 C CA . PRO D 1 64 ? 50.540 38.520 62.786 1.00 9.56 64 PRO D CA 1
ATOM 20141 C C . PRO D 1 64 ? 49.679 39.690 63.207 1.00 9.09 64 PRO D C 1
ATOM 20142 O O . PRO D 1 64 ? 49.211 40.457 62.354 1.00 10.03 64 PRO D O 1
ATOM 20153 N N . SER D 1 65 ? 49.460 39.856 64.513 1.00 10.07 65 SER D N 1
ATOM 20154 C CA . SER D 1 65 ? 48.646 40.971 64.979 1.00 8.33 65 SER D CA 1
ATOM 20155 C C . SER D 1 65 ? 49.278 42.302 64.596 1.00 9.35 65 SER D C 1
ATOM 20156 O O . SER D 1 65 ? 48.575 43.243 64.218 1.00 10.38 65 SER D O 1
ATOM 20164 N N . LEU D 1 66 ? 50.603 42.407 64.690 1.00 8.69 66 LEU D N 1
ATOM 20165 C CA A LEU D 1 66 ? 51.265 43.626 64.244 0.74 7.33 66 LEU D CA 1
ATOM 20166 C CA B LEU D 1 66 ? 51.281 43.621 64.239 0.26 7.82 66 LEU D CA 1
ATOM 20167 C C . LEU D 1 66 ? 51.050 43.846 62.751 1.00 7.64 66 LEU D C 1
ATOM 20168 O O . LEU D 1 66 ? 50.646 44.934 62.326 1.00 8.34 66 LEU D O 1
ATOM 20199 N N . ALA D 1 67 ? 51.324 42.827 61.936 1.00 9.31 67 ALA D N 1
ATOM 20200 C CA . ALA D 1 67 ? 51.183 42.987 60.493 1.00 9.22 67 ALA D CA 1
ATOM 20201 C C . ALA D 1 67 ? 49.759 43.380 60.126 1.00 9.83 67 ALA D C 1
ATOM 20202 O O . ALA D 1 67 ? 49.544 44.288 59.314 1.00 11.08 67 ALA D O 1
ATOM 20209 N N . CYS D 1 68 ? 48.770 42.726 60.734 1.00 7.75 68 CYS D N 1
ATOM 20210 C CA . CYS D 1 68 ? 47.381 43.009 60.393 1.00 8.08 68 CYS D CA 1
ATOM 20211 C C . CYS D 1 68 ? 46.947 44.385 60.885 1.00 10.04 68 CYS D C 1
ATOM 20212 O O . CYS D 1 68 ? 46.209 45.091 60.185 1.00 9.39 68 CYS D O 1
ATOM 20220 N N . LEU D 1 69 ? 47.378 44.781 62.087 1.00 8.97 69 LEU D N 1
ATOM 20221 C CA . LEU D 1 69 ? 47.042 46.109 62.596 1.00 8.10 69 LEU D CA 1
ATOM 20222 C C . LEU D 1 69 ? 47.621 47.194 61.700 1.00 7.01 69 LEU D C 1
ATOM 20223 O O . LEU D 1 69 ? 46.948 48.184 61.391 1.00 6.96 69 LEU D O 1
ATOM 20239 N N . PHE D 1 70 ? 48.871 47.019 61.270 1.00 7.47 70 PHE D N 1
ATOM 20240 C CA . PHE D 1 70 ? 49.489 47.934 60.318 1.00 5.48 70 PHE D CA 1
ATOM 20241 C C . PHE D 1 70 ? 48.635 48.072 59.057 1.00 6.26 70 PHE D C 1
ATOM 20242 O O . PHE D 1 70 ? 48.369 49.184 58.587 1.00 6.94 70 PHE D O 1
ATOM 20259 N N . LEU D 1 71 ? 48.189 46.943 58.500 1.00 7.56 71 LEU D N 1
ATOM 20260 C CA . LEU D 1 71 ? 47.375 46.988 57.290 1.00 6.80 71 LEU D CA 1
ATOM 20261 C C . LEU D 1 71 ? 45.971 47.519 57.567 1.00 6.51 71 LEU D C 1
ATOM 20262 O O . LEU D 1 71 ? 45.361 48.145 56.690 1.00 8.78 71 LEU D O 1
ATOM 20278 N N . ALA D 1 72 ? 45.437 47.286 58.767 1.00 7.16 72 ALA D N 1
ATOM 20279 C CA . ALA D 1 72 ? 44.134 47.850 59.112 1.00 7.78 72 ALA D CA 1
ATOM 20280 C C . ALA D 1 72 ? 44.208 49.367 59.241 1.00 7.57 72 ALA D C 1
ATOM 20281 O O . ALA D 1 72 ? 43.280 50.072 58.838 1.00 7.99 72 ALA D O 1
ATOM 20288 N N . CYS D 1 73 ? 45.296 49.888 59.810 1.00 6.36 73 CYS D N 1
ATOM 20289 C CA . CYS D 1 73 ? 45.488 51.335 59.844 1.00 7.10 73 CYS D CA 1
ATOM 20290 C C . CYS D 1 73 ? 45.482 51.909 58.434 1.00 6.63 73 CYS D C 1
ATOM 20291 O O . CYS D 1 73 ? 44.801 52.902 58.152 1.00 8.46 73 CYS D O 1
ATOM 20299 N N . ILE D 1 74 ? 46.242 51.291 57.528 1.00 6.63 74 ILE D N 1
ATOM 20300 C CA . ILE D 1 74 ? 46.298 51.787 56.156 1.00 5.31 74 ILE D CA 1
ATOM 20301 C C . ILE D 1 74 ? 44.920 51.714 55.507 1.00 6.45 74 ILE D C 1
ATOM 20302 O O . ILE D 1 74 ? 44.530 52.607 54.746 1.00 8.22 74 ILE D O 1
ATOM 20318 N N . ALA D 1 75 ? 44.155 50.664 55.811 1.00 6.65 75 ALA D N 1
ATOM 20319 C CA . ALA D 1 75 ? 42.841 50.503 55.197 1.00 4.95 75 ALA D CA 1
ATOM 20320 C C . ALA D 1 75 ? 41.944 51.703 55.474 1.00 7.37 75 ALA D C 1
ATOM 20321 O O . ALA D 1 75 ? 41.149 52.098 54.612 1.00 8.57 75 ALA D O 1
ATOM 20328 N N . VAL D 1 76 ? 42.037 52.285 56.678 1.00 7.46 76 VAL D N 1
ATOM 20329 C CA . VAL D 1 76 ? 41.183 53.415 57.047 1.00 6.76 76 VAL D CA 1
ATOM 20330 C C . VAL D 1 76 ? 41.820 54.750 56.699 1.00 7.09 76 VAL D C 1
ATOM 20331 O O . VAL D 1 76 ? 41.227 55.803 56.972 1.00 9.12 76 VAL D O 1
ATOM 20344 N N . GLY D 1 77 ? 42.999 54.742 56.087 1.00 6.70 77 GLY D N 1
ATOM 20345 C CA . GLY D 1 77 ? 43.675 55.962 55.721 1.00 6.43 77 GLY D CA 1
ATOM 20346 C C . GLY D 1 77 ? 44.597 56.513 56.778 1.00 8.73 77 GLY D C 1
ATOM 20347 O O . GLY D 1 77 ? 45.164 57.595 56.577 1.00 8.91 77 GLY D O 1
ATOM 20351 N N . ALA D 1 78 ? 44.763 55.812 57.894 1.00 7.19 78 ALA D N 1
ATOM 20352 C CA . ALA D 1 78 ? 45.750 56.197 58.883 1.00 5.69 78 ALA D CA 1
ATOM 20353 C C . ALA D 1 78 ? 47.145 55.839 58.384 1.00 6.88 78 ALA D C 1
ATOM 20354 O O . ALA D 1 78 ? 47.321 55.040 57.458 1.00 8.17 78 ALA D O 1
ATOM 20361 N N . ILE D 1 79 ? 48.140 56.442 59.015 1.00 6.85 79 ILE D N 1
ATOM 20362 C CA . ILE D 1 79 ? 49.525 56.366 58.577 1.00 6.25 79 ILE D CA 1
ATOM 20363 C C . ILE D 1 79 ? 50.337 55.742 59.703 1.00 6.94 79 ILE D C 1
ATOM 20364 O O . ILE D 1 79 ? 50.749 56.429 60.639 1.00 7.93 79 ILE D O 1
ATOM 20380 N N . PRO D 1 80 ? 50.573 54.434 59.657 1.00 7.21 80 PRO D N 1
ATOM 20381 C CA . PRO D 1 80 ? 51.270 53.759 60.754 1.00 6.51 80 PRO D CA 1
ATOM 20382 C C . PRO D 1 80 ? 52.781 53.781 60.583 1.00 7.36 80 PRO D C 1
ATOM 20383 O O . PRO D 1 80 ? 53.314 53.954 59.484 1.00 5.71 80 PRO D O 1
ATOM 20394 N N . ALA D 1 81 ? 53.465 53.584 61.710 1.00 7.73 81 ALA D N 1
ATOM 20395 C CA . ALA D 1 81 ? 54.910 53.429 61.756 1.00 9.22 81 ALA D CA 1
ATOM 20396 C C . ALA D 1 81 ? 55.232 52.366 62.791 1.00 8.53 81 ALA D C 1
ATOM 20397 O O . ALA D 1 81 ? 54.681 52.386 63.896 1.00 11.58 81 ALA D O 1
ATOM 20404 N N . VAL D 1 82 ? 56.137 51.457 62.444 1.00 7.00 82 VAL D N 1
ATOM 20405 C CA . VAL D 1 82 ? 56.523 50.346 63.309 1.00 7.01 82 VAL D CA 1
ATOM 20406 C C . VAL D 1 82 ? 57.906 50.659 63.856 1.00 8.38 82 VAL D C 1
ATOM 20407 O O . VAL D 1 82 ? 58.847 50.873 63.083 1.00 8.94 82 VAL D O 1
ATOM 20420 N N . ILE D 1 83 ? 58.037 50.681 65.181 1.00 6.83 83 ILE D N 1
ATOM 20421 C CA . ILE D 1 83 ? 59.302 51.011 65.825 1.00 7.55 83 ILE D CA 1
ATOM 20422 C C . ILE D 1 83 ? 59.688 49.910 66.807 1.00 8.26 83 ILE D C 1
ATOM 20423 O O . ILE D 1 83 ? 58.884 49.051 67.171 1.00 9.31 83 ILE D O 1
ATOM 20439 N N . ASN D 1 84 ? 60.944 49.960 67.239 1.00 7.98 84 ASN D N 1
ATOM 20440 C CA . ASN D 1 84 ? 61.496 48.992 68.171 1.00 9.63 84 ASN D CA 1
ATOM 20441 C C . ASN D 1 84 ? 60.606 48.892 69.411 1.00 9.57 84 ASN D C 1
ATOM 20442 O O . ASN D 1 84 ? 60.427 49.896 70.122 1.00 9.45 84 ASN D O 1
ATOM 20453 N N . PRO D 1 85 ? 60.041 47.717 69.710 1.00 9.55 85 PRO D N 1
ATOM 20454 C CA . PRO D 1 85 ? 59.209 47.606 70.917 1.00 10.24 85 PRO D CA 1
ATOM 20455 C C . PRO D 1 85 ? 59.968 47.906 72.190 1.00 12.21 85 PRO D C 1
ATOM 20456 O O . PRO D 1 85 ? 59.347 48.290 73.189 1.00 14.06 85 PRO D O 1
ATOM 20467 N N A LYS D 1 86 ? 61.294 47.754 72.179 0.56 10.32 86 LYS D N 1
ATOM 20468 N N B LYS D 1 86 ? 61.287 47.741 72.201 0.44 10.40 86 LYS D N 1
ATOM 20469 C CA A LYS D 1 86 ? 62.140 48.020 73.334 0.56 12.01 86 LYS D CA 1
ATOM 20470 C CA B LYS D 1 86 ? 62.086 48.048 73.378 0.44 12.02 86 LYS D CA 1
ATOM 20471 C C A LYS D 1 86 ? 62.698 49.438 73.343 0.56 12.17 86 LYS D C 1
ATOM 20472 C C B LYS D 1 86 ? 62.746 49.418 73.279 0.44 12.15 86 LYS D C 1
ATOM 20473 O O A LYS D 1 86 ? 63.684 49.700 74.037 0.56 11.98 86 LYS D O 1
ATOM 20474 O O B LYS D 1 86 ? 63.835 49.630 73.819 0.44 13.88 86 LYS D O 1
ATOM 20511 N N . SER D 1 87 ? 62.085 50.358 72.602 1.00 12.95 87 SER D N 1
ATOM 20512 C CA . SER D 1 87 ? 62.525 51.745 72.615 1.00 11.28 87 SER D CA 1
ATOM 20513 C C . SER D 1 87 ? 62.442 52.299 74.031 1.00 12.41 87 SER D C 1
ATOM 20514 O O . SER D 1 87 ? 61.500 52.009 74.773 1.00 13.19 87 SER D O 1
ATOM 20523 N N . ARG D 1 88 ? 63.436 53.101 74.408 1.00 11.80 88 ARG D N 1
ATOM 20524 C CA . ARG D 1 88 ? 63.345 53.841 75.655 1.00 14.14 88 ARG D CA 1
ATOM 20525 C C . ARG D 1 88 ? 62.104 54.721 75.628 1.00 13.03 88 ARG D C 1
ATOM 20526 O O . ARG D 1 88 ? 61.611 55.108 74.563 1.00 12.53 88 ARG D O 1
ATOM 20547 N N . GLU D 1 89 ? 61.586 55.031 76.815 1.00 14.29 89 GLU D N 1
ATOM 20548 C CA . GLU D 1 89 ? 60.354 55.807 76.887 1.00 12.87 89 GLU D CA 1
ATOM 20549 C C . GLU D 1 89 ? 60.490 57.130 76.144 1.00 12.14 89 GLU D C 1
ATOM 20550 O O . GLU D 1 89 ? 59.588 57.531 75.400 1.00 12.26 89 GLU D O 1
ATOM 20562 N N . GLN D 1 90 ? 61.604 57.836 76.346 1.00 12.70 90 GLN D N 1
ATOM 20563 C CA . GLN D 1 90 ? 61.773 59.124 75.682 1.00 14.55 90 GLN D CA 1
ATOM 20564 C C . GLN D 1 90 ? 61.935 58.953 74.176 1.00 13.34 90 GLN D C 1
ATOM 20565 O O . GLN D 1 90 ? 61.462 59.789 73.395 1.00 13.08 90 GLN D O 1
ATOM 20579 N N . ALA D 1 91 ? 62.605 57.880 73.750 1.00 13.97 91 ALA D N 1
ATOM 20580 C CA . ALA D 1 91 ? 62.759 57.625 72.323 1.00 14.06 91 ALA D CA 1
ATOM 20581 C C . ALA D 1 91 ? 61.402 57.406 71.670 1.00 12.47 91 ALA D C 1
ATOM 20582 O O . ALA D 1 91 ? 61.144 57.916 70.573 1.00 11.89 91 ALA D O 1
ATOM 20589 N N A LEU D 1 92 ? 60.527 56.640 72.328 0.44 11.86 92 LEU D N 1
ATOM 20590 N N B LEU D 1 92 ? 60.514 56.662 72.337 0.56 11.91 92 LEU D N 1
ATOM 20591 C CA A LEU D 1 92 ? 59.159 56.480 71.845 0.44 11.21 92 LEU D CA 1
ATOM 20592 C CA B LEU D 1 92 ? 59.159 56.483 71.822 0.56 11.15 92 LEU D CA 1
ATOM 20593 C C A LEU D 1 92 ? 58.439 57.820 71.805 0.44 11.14 92 LEU D C 1
ATOM 20594 C C B LEU D 1 92 ? 58.394 57.800 71.824 0.56 11.16 92 LEU D C 1
ATOM 20595 O O A LEU D 1 92 ? 57.792 58.166 70.809 0.44 11.81 92 LEU D O 1
ATOM 20596 O O B LEU D 1 92 ? 57.668 58.106 70.869 0.56 10.79 92 LEU D O 1
ATOM 20627 N N . ALA D 1 93 ? 58.532 58.586 72.893 1.00 9.07 93 ALA D N 1
ATOM 20628 C CA . ALA D 1 93 ? 57.848 59.870 72.959 1.00 10.82 93 ALA D CA 1
ATOM 20629 C C . ALA D 1 93 ? 58.310 60.792 71.840 1.00 9.81 93 ALA D C 1
ATOM 20630 O O . ALA D 1 93 ? 57.491 61.468 71.203 1.00 11.48 93 ALA D O 1
ATOM 20638 N N . ASP D 1 94 ? 59.617 60.813 71.570 1.00 12.47 94 ASP D N 1
ATOM 20639 C CA . ASP D 1 94 ? 60.156 61.682 70.529 1.00 10.73 94 ASP D CA 1
ATOM 20640 C C . ASP D 1 94 ? 59.622 61.300 69.154 1.00 10.60 94 ASP D C 1
ATOM 20641 O O . ASP D 1 94 ? 59.310 62.172 68.335 1.00 11.05 94 ASP D O 1
ATOM 20650 N N . ILE D 1 95 ? 59.515 60.002 68.872 1.00 9.46 95 ILE D N 1
ATOM 20651 C CA . ILE D 1 95 ? 58.995 59.578 67.575 1.00 9.84 95 ILE D CA 1
ATOM 20652 C C . ILE D 1 95 ? 57.518 59.926 67.455 1.00 9.58 95 ILE D C 1
ATOM 20653 O O . ILE D 1 95 ? 57.075 60.473 66.440 1.00 8.26 95 ILE D O 1
ATOM 20669 N N . ALA D 1 96 ? 56.739 59.646 68.501 1.00 8.96 96 ALA D N 1
ATOM 20670 C CA . ALA D 1 96 ? 55.318 59.973 68.462 1.00 9.59 96 ALA D CA 1
ATOM 20671 C C . ALA D 1 96 ? 55.100 61.472 68.291 1.00 8.50 96 ALA D C 1
ATOM 20672 O O . ALA D 1 96 ? 54.174 61.893 67.589 1.00 9.18 96 ALA D O 1
ATOM 20679 N N . ALA D 1 97 ? 55.944 62.296 68.918 1.00 9.76 97 ALA D N 1
ATOM 20680 C CA . ALA D 1 97 ? 55.812 63.738 68.749 1.00 9.98 97 ALA D CA 1
ATOM 20681 C C . ALA D 1 97 ? 56.204 64.157 67.339 1.00 8.97 97 ALA D C 1
ATOM 20682 O O . ALA D 1 97 ? 55.551 65.021 66.739 1.00 11.58 97 ALA D O 1
ATOM 20689 N N . ASP D 1 98 ? 57.233 63.520 66.773 1.00 9.71 98 ASP D N 1
ATOM 20690 C CA . ASP D 1 98 ? 57.728 63.913 65.457 1.00 8.62 98 ASP D CA 1
ATOM 20691 C C . ASP D 1 98 ? 56.687 63.691 64.368 1.00 10.19 98 ASP D C 1
ATOM 20692 O O . ASP D 1 98 ? 56.604 64.474 63.416 1.00 12.11 98 ASP D O 1
ATOM 20701 N N . CYS D 1 99 ? 55.928 62.599 64.449 1.00 8.66 99 CYS D N 1
ATOM 20702 C CA . CYS D 1 99 ? 54.852 62.355 63.496 1.00 8.26 99 CYS D CA 1
ATOM 20703 C C . CYS D 1 99 ? 53.478 62.720 64.047 1.00 9.33 99 CYS D C 1
ATOM 20704 O O . CYS D 1 99 ? 52.467 62.390 63.419 1.00 9.33 99 CYS D O 1
ATOM 20712 N N . GLN D 1 100 ? 53.424 63.403 65.192 1.00 10.38 100 GLN D N 1
ATOM 20713 C CA . GLN D 1 100 ? 52.171 63.886 65.786 1.00 10.61 100 GLN D CA 1
ATOM 20714 C C . GLN D 1 100 ? 51.116 62.782 65.856 1.00 9.26 100 GLN D C 1
ATOM 20715 O O . GLN D 1 100 ? 49.966 62.957 65.444 1.00 9.28 100 GLN D O 1
ATOM 20729 N N . ALA D 1 101 ? 51.510 61.643 66.425 1.00 10.29 101 ALA D N 1
ATOM 20730 C CA . ALA D 1 101 ? 50.675 60.451 66.390 1.00 8.83 101 ALA D CA 1
ATOM 20731 C C . ALA D 1 101 ? 49.397 60.648 67.198 1.00 8.92 101 ALA D C 1
ATOM 20732 O O . ALA D 1 101 ? 49.413 61.194 68.305 1.00 10.95 101 ALA D O 1
ATOM 20739 N N . SER D 1 102 ? 48.284 60.174 66.636 1.00 7.56 102 SER D N 1
ATOM 20740 C CA . SER D 1 102 ? 47.008 60.133 67.335 1.00 9.82 102 SER D CA 1
ATOM 20741 C C . SER D 1 102 ? 46.870 58.896 68.208 1.00 10.19 102 SER D C 1
ATOM 20742 O O . SER D 1 102 ? 45.998 58.864 69.086 1.00 11.59 102 SER D O 1
ATOM 20750 N N . LEU D 1 103 ? 47.674 57.866 67.961 1.00 8.07 103 LEU D N 1
ATOM 20751 C CA . LEU D 1 103 ? 47.525 56.599 68.656 1.00 9.07 103 LEU D CA 1
ATOM 20752 C C . LEU D 1 103 ? 48.884 55.924 68.745 1.00 9.32 103 LEU D C 1
ATOM 20753 O O . LEU D 1 103 ? 49.680 55.985 67.802 1.00 6.47 103 LEU D O 1
ATOM 20769 N N . VAL D 1 104 ? 49.135 55.288 69.883 1.00 8.67 104 VAL D N 1
ATOM 20770 C CA . VAL D 1 104 ? 50.307 54.447 70.086 1.00 8.77 104 VAL D CA 1
ATOM 20771 C C . VAL D 1 104 ? 49.820 53.098 70.586 1.00 7.77 104 VAL D C 1
ATOM 20772 O O . VAL D 1 104 ? 48.985 53.036 71.494 1.00 9.97 104 VAL D O 1
ATOM 20785 N N . VAL D 1 105 ? 50.339 52.021 70.006 1.00 7.52 105 VAL D N 1
ATOM 20786 C CA . VAL D 1 105 ? 50.003 50.668 70.427 1.00 7.84 105 VAL D CA 1
ATOM 20787 C C . VAL D 1 105 ? 51.283 49.993 70.890 1.00 10.12 105 VAL D C 1
ATOM 20788 O O . VAL D 1 105 ? 52.284 49.987 70.163 1.00 9.42 105 VAL D O 1
ATOM 20801 N N . ARG D 1 106 ? 51.250 49.429 72.094 1.00 10.96 106 ARG D N 1
ATOM 20802 C CA . ARG D 1 106 ? 52.453 48.943 72.751 1.00 12.21 106 ARG D CA 1
ATOM 20803 C C . ARG D 1 106 ? 52.290 47.494 73.186 1.00 14.52 106 ARG D C 1
ATOM 20804 O O . ARG D 1 106 ? 51.190 46.932 73.198 1.00 13.64 106 ARG D O 1
ATOM 20825 N N A GLU D 1 107 ? 53.420 46.889 73.547 0.58 16.35 107 GLU D N 1
ATOM 20826 N N B GLU D 1 107 ? 53.419 46.908 73.573 0.42 16.37 107 GLU D N 1
ATOM 20827 C CA A GLU D 1 107 ? 53.457 45.489 73.940 0.58 18.45 107 GLU D CA 1
ATOM 20828 C CA B GLU D 1 107 ? 53.475 45.519 73.991 0.42 18.45 107 GLU D CA 1
ATOM 20829 C C A GLU D 1 107 ? 52.770 45.282 75.286 0.58 19.31 107 GLU D C 1
ATOM 20830 C C B GLU D 1 107 ? 52.686 45.305 75.273 0.42 19.27 107 GLU D C 1
ATOM 20831 O O A GLU D 1 107 ? 52.647 46.197 76.105 0.58 18.27 107 GLU D O 1
ATOM 20832 O O B GLU D 1 107 ? 52.415 46.235 76.039 0.42 18.87 107 GLU D O 1
ATOM 20855 N N . ALA D 1 108 ? 52.329 44.042 75.511 1.00 22.22 108 ALA D N 1
ATOM 20856 C CA . ALA D 1 108 ? 51.735 43.685 76.790 1.00 27.72 108 ALA D CA 1
ATOM 20857 C C . ALA D 1 108 ? 52.728 43.874 77.929 1.00 31.45 108 ALA D C 1
ATOM 20858 O O . ALA D 1 108 ? 52.324 44.197 79.051 1.00 35.23 108 ALA D O 1
ATOM 20866 N N . ASP D 1 109 ? 54.022 43.692 77.664 1.00 28.69 109 ASP D N 1
ATOM 20867 C CA . ASP D 1 109 ? 55.049 43.892 78.679 1.00 29.85 109 ASP D CA 1
ATOM 20868 C C . ASP D 1 109 ? 55.535 45.332 78.754 1.00 23.75 109 ASP D C 1
ATOM 20869 O O . ASP D 1 109 ? 56.423 45.630 79.558 1.00 24.01 109 ASP D O 1
ATOM 20878 N N . ALA D 1 110 ? 54.976 46.230 77.951 1.00 21.03 110 ALA D N 1
ATOM 20879 C CA . ALA D 1 110 ? 55.300 47.637 78.065 1.00 22.60 110 ALA D CA 1
ATOM 20880 C C . ALA D 1 110 ? 54.766 48.159 79.393 1.00 20.86 110 ALA D C 1
ATOM 20881 O O . ALA D 1 110 ? 53.850 47.573 79.975 1.00 17.70 110 ALA D O 1
ATOM 20888 N N . PRO D 1 111 ? 55.326 49.245 79.913 1.00 16.81 111 PRO D N 1
ATOM 20889 C CA . PRO D 1 111 ? 54.753 49.809 81.134 1.00 17.40 111 PRO D CA 1
ATOM 20890 C C . PRO D 1 111 ? 53.331 50.268 80.861 1.00 17.06 111 PRO D C 1
ATOM 20891 O O . PRO D 1 111 ? 52.992 50.699 79.756 1.00 16.38 111 PRO D O 1
ATOM 20902 N N . SER D 1 112 ? 52.498 50.192 81.893 1.00 17.80 112 SER D N 1
ATOM 20903 C CA . SER D 1 112 ? 51.134 50.679 81.774 1.00 19.62 112 SER D CA 1
ATOM 20904 C C . SER D 1 112 ? 51.060 52.192 81.884 1.00 18.77 112 SER D C 1
ATOM 20905 O O . SER D 1 112 ? 50.030 52.774 81.523 1.00 18.69 112 SER D O 1
ATOM 20913 N N . LEU D 1 113 ? 52.138 52.837 82.325 1.00 17.62 113 LEU D N 1
ATOM 20914 C CA . LEU D 1 113 ? 52.138 54.284 82.463 1.00 17.62 113 LEU D CA 1
ATOM 20915 C C . LEU D 1 113 ? 52.176 54.958 81.101 1.00 16.80 113 LEU D C 1
ATOM 20916 O O . LEU D 1 113 ? 53.020 54.648 80.251 1.00 16.61 113 LEU D O 1
ATOM 20932 N N . SER D 1 114 ? 51.283 55.925 80.927 1.00 16.61 114 SER D N 1
ATOM 20933 C CA . SER D 1 114 ? 51.217 56.773 79.744 1.00 15.94 114 SER D CA 1
ATOM 20934 C C . SER D 1 114 ? 51.100 58.171 80.330 1.00 16.24 114 SER D C 1
ATOM 20935 O O . SER D 1 114 ? 50.086 58.496 80.958 1.00 16.54 114 SER D O 1
ATOM 20943 N N . GLY D 1 115 ? 52.151 58.982 80.165 1.00 16.22 115 GLY D N 1
ATOM 20944 C CA . GLY D 1 115 ? 52.246 60.228 80.871 1.00 16.65 115 GLY D CA 1
ATOM 20945 C C . GLY D 1 115 ? 51.246 61.267 80.393 1.00 16.34 115 GLY D C 1
ATOM 20946 O O . GLY D 1 115 ? 50.524 61.069 79.410 1.00 15.93 115 GLY D O 1
ATOM 20950 N N . PRO D 1 116 ? 51.226 62.413 81.086 1.00 16.77 116 PRO D N 1
ATOM 20951 C CA . PRO D 1 116 ? 50.223 63.453 80.789 1.00 16.61 116 PRO D CA 1
ATOM 20952 C C . PRO D 1 116 ? 50.275 64.035 79.385 1.00 15.90 116 PRO D C 1
ATOM 20953 O O . PRO D 1 116 ? 49.261 64.578 78.932 1.00 15.67 116 PRO D O 1
ATOM 20964 N N . LEU D 1 117 ? 51.410 63.975 78.689 1.00 15.59 117 LEU D N 1
ATOM 20965 C CA A LEU D 1 117 ? 51.551 64.506 77.340 0.77 14.97 117 LEU D CA 1
ATOM 20966 C CA B LEU D 1 117 ? 51.486 64.511 77.335 0.23 14.96 117 LEU D CA 1
ATOM 20967 C C . LEU D 1 117 ? 51.522 63.421 76.270 1.00 14.38 117 LEU D C 1
ATOM 20968 O O . LEU D 1 117 ? 51.695 63.730 75.087 1.00 13.87 117 LEU D O 1
ATOM 20999 N N . ALA D 1 118 ? 51.310 62.164 76.653 1.00 14.47 118 ALA D N 1
ATOM 21000 C CA . ALA D 1 118 ? 51.349 61.046 75.723 1.00 14.73 118 ALA D CA 1
ATOM 21001 C C . ALA D 1 118 ? 50.071 60.955 74.885 1.00 13.56 118 ALA D C 1
ATOM 21002 O O . ALA D 1 118 ? 48.977 61.266 75.365 1.00 13.77 118 ALA D O 1
ATOM 21009 N N . PRO D 1 119 ? 50.185 60.523 73.628 1.00 13.01 119 PRO D N 1
ATOM 21010 C CA . PRO D 1 119 ? 48.985 60.226 72.841 1.00 12.66 119 PRO D CA 1
ATOM 21011 C C . PRO D 1 119 ? 48.227 59.071 73.473 1.00 12.90 119 PRO D C 1
ATOM 21012 O O . PRO D 1 119 ? 48.738 58.349 74.333 1.00 13.25 119 PRO D O 1
ATOM 21023 N N . LEU D 1 120 ? 46.987 58.888 73.029 1.00 12.74 120 LEU D N 1
ATOM 21024 C CA . LEU D 1 120 ? 46.241 57.716 73.454 1.00 12.93 120 LEU D CA 1
ATOM 21025 C C . LEU D 1 120 ? 47.084 56.480 73.194 1.00 12.81 120 LEU D C 1
ATOM 21026 O O . LEU D 1 120 ? 47.545 56.246 72.071 1.00 12.35 120 LEU D O 1
ATOM 21042 N N . THR D 1 121 ? 47.301 55.706 74.251 1.00 13.26 121 THR D N 1
ATOM 21043 C CA . THR D 1 121 ? 48.111 54.500 74.201 1.00 13.26 121 THR D CA 1
ATOM 21044 C C . THR D 1 121 ? 47.268 53.282 74.548 1.00 13.48 121 THR D C 1
ATOM 21045 O O . THR D 1 121 ? 46.562 53.276 75.561 1.00 13.96 121 THR D O 1
ATOM 21056 N N . LEU D 1 122 ? 47.337 52.266 73.696 1.00 13.18 122 LEU D N 1
ATOM 21057 C CA . LEU D 1 122 ? 46.716 50.975 73.935 1.00 13.94 122 LEU D CA 1
ATOM 21058 C C . LEU D 1 122 ? 47.802 49.910 74.014 1.00 13.82 122 LEU D C 1
ATOM 21059 O O . LEU D 1 122 ? 48.926 50.104 73.540 1.00 13.25 122 LEU D O 1
ATOM 21075 N N . ARG D 1 123 ? 47.472 48.787 74.647 1.00 15.05 123 ARG D N 1
ATOM 21076 C CA . ARG D 1 123 ? 48.425 47.702 74.829 1.00 18.05 123 ARG D CA 1
ATOM 21077 C C . ARG D 1 123 ? 47.854 46.394 74.296 1.00 19.90 123 ARG D C 1
ATOM 21078 O O . ARG D 1 123 ? 46.648 46.134 74.380 1.00 18.84 123 ARG D O 1
ATOM 21099 N N . ALA D 1 124 ? 48.747 45.579 73.741 1.00 16.21 124 ALA D N 1
ATOM 21100 C CA . ALA D 1 124 ? 48.408 44.222 73.355 1.00 16.71 124 ALA D CA 1
ATOM 21101 C C . ALA D 1 124 ? 48.046 43.398 74.585 1.00 18.67 124 ALA D C 1
ATOM 21102 O O . ALA D 1 124 ? 48.399 43.730 75.722 1.00 21.20 124 ALA D O 1
ATOM 21109 N N . ALA D 1 125 ? 47.328 42.308 74.340 1.00 17.75 125 ALA D N 1
ATOM 21110 C CA . ALA D 1 125 ? 46.921 41.406 75.405 1.00 21.09 125 ALA D CA 1
ATOM 21111 C C . ALA D 1 125 ? 48.076 40.501 75.808 1.00 23.44 125 ALA D C 1
ATOM 21112 O O . ALA D 1 125 ? 48.929 40.140 74.992 1.00 22.42 125 ALA D O 1
ATOM 21119 N N . ALA D 1 126 ? 48.087 40.122 77.081 1.00 24.86 126 ALA D N 1
ATOM 21120 C CA . ALA D 1 126 ? 49.019 39.110 77.545 1.00 26.33 126 ALA D CA 1
ATOM 21121 C C . ALA D 1 126 ? 48.668 37.756 76.936 1.00 25.99 126 ALA D C 1
ATOM 21122 O O . ALA D 1 126 ? 47.552 37.525 76.461 1.00 31.17 126 ALA D O 1
ATOM 21129 N N . GLY D 1 127 ? 49.650 36.857 76.942 1.00 25.24 127 GLY D N 1
ATOM 21130 C CA . GLY D 1 127 ? 49.457 35.510 76.453 1.00 27.84 127 GLY D CA 1
ATOM 21131 C C . GLY D 1 127 ? 49.849 35.287 75.011 1.00 24.66 127 GLY D C 1
ATOM 21132 O O . GLY D 1 127 ? 49.759 34.148 74.533 1.00 26.33 127 GLY D O 1
ATOM 21136 N N . ARG D 1 128 ? 50.284 36.326 74.307 1.00 22.65 128 ARG D N 1
ATOM 21137 C CA . ARG D 1 128 ? 50.741 36.213 72.927 1.00 23.19 128 ARG D CA 1
ATOM 21138 C C . ARG D 1 128 ? 49.708 35.470 72.075 1.00 23.91 128 ARG D C 1
ATOM 21139 O O . ARG D 1 128 ? 50.022 34.445 71.462 1.00 23.34 128 ARG D O 1
ATOM 21160 N N . PRO D 1 129 ? 48.471 35.957 72.026 1.00 23.17 129 PRO D N 1
ATOM 21161 C CA . PRO D 1 129 ? 47.449 35.301 71.206 1.00 22.74 129 PRO D CA 1
ATOM 21162 C C . PRO D 1 129 ? 47.768 35.420 69.726 1.00 21.73 129 PRO D C 1
ATOM 21163 O O . PRO D 1 129 ? 48.477 36.325 69.281 1.00 18.87 129 PRO D O 1
ATOM 21174 N N . LEU D 1 130 ? 47.209 34.488 68.952 1.00 21.35 130 LEU D N 1
ATOM 21175 C CA . LEU D 1 130 ? 47.395 34.535 67.507 1.00 18.50 130 LEU D CA 1
ATOM 21176 C C . LEU D 1 130 ? 46.851 35.836 66.934 1.00 17.71 130 LEU D C 1
ATOM 21177 O O . LEU D 1 130 ? 47.497 36.472 66.093 1.00 16.91 130 LEU D O 1
ATOM 21193 N N . LEU D 1 131 ? 45.680 36.265 67.401 1.00 23.78 131 LEU D N 1
ATOM 21194 C CA . LEU D 1 131 ? 45.052 37.501 66.951 1.00 29.12 131 LEU D CA 1
ATOM 21195 C C . LEU D 1 131 ? 44.641 38.323 68.165 1.00 30.68 131 LEU D C 1
ATOM 21196 O O . LEU D 1 131 ? 43.991 37.805 69.079 1.00 34.19 131 LEU D O 1
ATOM 21212 N N . ASP D 1 132 ? 45.038 39.594 68.176 1.00 20.84 132 ASP D N 1
ATOM 21213 C CA . ASP D 1 132 ? 44.841 40.499 69.301 1.00 17.96 132 ASP D CA 1
ATOM 21214 C C . ASP D 1 132 ? 43.890 41.617 68.888 1.00 19.46 132 ASP D C 1
ATOM 21215 O O . ASP D 1 132 ? 43.985 42.135 67.771 1.00 19.91 132 ASP D O 1
ATOM 21224 N N . ASP D 1 133 ? 42.981 42.008 69.788 1.00 19.33 133 ASP D N 1
ATOM 21225 C CA . ASP D 1 133 ? 42.091 43.130 69.504 1.00 21.57 133 ASP D CA 1
ATOM 21226 C C . ASP D 1 133 ? 42.627 44.459 70.021 1.00 19.61 133 ASP D C 1
ATOM 21227 O O . ASP D 1 133 ? 42.048 45.507 69.710 1.00 19.45 133 ASP D O 1
ATOM 21236 N N . PHE D 1 134 ? 43.709 44.443 70.798 1.00 15.85 134 PHE D N 1
ATOM 21237 C CA . PHE D 1 134 ? 44.345 45.663 71.288 1.00 15.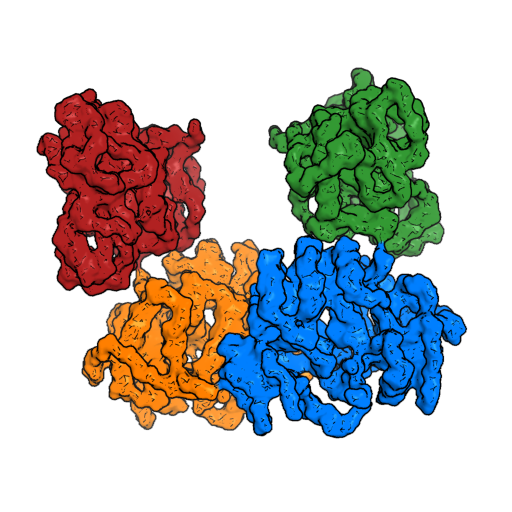83 134 PHE D CA 1
ATOM 21238 C C . PHE D 1 134 ? 43.372 46.548 72.061 1.00 15.03 134 PHE D C 1
ATOM 21239 O O . PHE D 1 134 ? 43.478 47.778 72.039 1.00 15.68 134 PHE D O 1
ATOM 21256 N N . SER D 1 135 ? 42.430 45.922 72.762 1.00 14.76 135 SER D N 1
ATOM 21257 C CA . SER D 1 135 ? 41.440 46.594 73.597 1.00 16.36 135 SER D CA 1
ATOM 21258 C C . SER D 1 135 ? 40.440 47.413 72.792 1.00 16.87 135 SER D C 1
ATOM 21259 O O . SER D 1 135 ? 39.675 48.186 73.380 1.00 16.86 135 SER D O 1
ATOM 21267 N N . LEU D 1 136 ? 40.416 47.270 71.463 1.00 14.16 136 LEU D N 1
ATOM 21268 C CA . LEU D 1 136 ? 39.474 48.050 70.665 1.00 13.18 136 LEU D CA 1
ATOM 21269 C C . LEU D 1 136 ? 38.029 47.669 70.966 1.00 13.80 136 LEU D C 1
ATOM 21270 O O . LEU D 1 136 ? 37.140 48.528 70.912 1.00 13.69 136 LEU D O 1
ATOM 21286 N N . ASP D 1 137 ? 37.769 46.399 71.283 1.00 13.93 137 ASP D N 1
ATOM 21287 C CA . ASP D 1 137 ? 36.411 45.988 71.620 1.00 14.71 137 ASP D CA 1
ATOM 21288 C C . ASP D 1 137 ? 35.863 46.827 72.767 1.00 14.80 137 ASP D C 1
ATOM 21289 O O . ASP D 1 137 ? 34.723 47.304 72.718 1.00 17.56 137 ASP D O 1
ATOM 21298 N N . ALA D 1 138 ? 36.668 47.017 73.813 1.00 15.21 138 ALA D N 1
ATOM 21299 C CA . ALA D 1 138 ? 36.213 47.765 74.978 1.00 17.56 138 ALA D CA 1
ATOM 21300 C C . ALA D 1 138 ? 36.161 49.261 74.700 1.00 18.22 138 ALA D C 1
ATOM 21301 O O . ALA D 1 138 ? 35.344 49.973 75.296 1.00 24.06 138 ALA D O 1
ATOM 21308 N N . LEU D 1 139 ? 37.012 49.752 73.798 1.00 16.50 139 LEU D N 1
ATOM 21309 C CA . LEU D 1 139 ? 37.114 51.188 73.570 1.00 16.74 139 LEU D CA 1
ATOM 21310 C C . LEU D 1 139 ? 36.024 51.690 72.630 1.00 18.72 139 LEU D C 1
ATOM 21311 O O . LEU D 1 139 ? 35.367 52.697 72.921 1.00 24.61 139 LEU D O 1
ATOM 21327 N N . VAL D 1 140 ? 35.811 51.008 71.505 1.00 15.36 140 VAL D N 1
ATOM 21328 C CA . VAL D 1 140 ? 34.881 51.469 70.480 1.00 14.06 140 VAL D CA 1
ATOM 21329 C C . VAL D 1 140 ? 33.786 50.463 70.159 1.00 13.96 140 VAL D C 1
ATOM 21330 O O . VAL D 1 140 ? 32.985 50.713 69.252 1.00 13.87 140 VAL D O 1
ATOM 21343 N N . GLY D 1 141 ? 33.715 49.338 70.870 1.00 14.33 141 GLY D N 1
ATOM 21344 C CA . GLY D 1 141 ? 32.701 48.342 70.612 1.00 15.87 141 GLY D CA 1
ATOM 21345 C C . GLY D 1 141 ? 33.151 47.288 69.620 1.00 14.33 141 GLY D C 1
ATOM 21346 O O . GLY D 1 141 ? 34.171 47.436 68.941 1.00 13.83 141 GLY D O 1
ATOM 21350 N N . PRO D 1 142 ? 32.387 46.201 69.509 1.00 15.68 142 PRO D N 1
ATOM 21351 C CA . PRO D 1 142 ? 32.752 45.132 68.572 1.00 14.81 142 PRO D CA 1
ATOM 21352 C C . PRO D 1 142 ? 32.717 45.595 67.121 1.00 13.99 142 PRO D C 1
ATOM 21353 O O . PRO D 1 142 ? 32.101 46.602 66.766 1.00 14.64 142 PRO D O 1
ATOM 21364 N N . ALA D 1 143 ? 33.367 44.810 66.271 1.00 13.69 143 ALA D N 1
ATOM 21365 C CA . ALA D 1 143 ? 33.568 45.183 64.881 1.00 13.24 143 ALA D CA 1
ATOM 21366 C C . ALA D 1 143 ? 32.286 45.016 64.066 1.00 13.47 143 ALA D C 1
ATOM 21367 O O . ALA D 1 143 ? 31.351 44.311 64.459 1.00 14.04 143 ALA D O 1
ATOM 21374 N N . ASP D 1 144 ? 32.258 45.688 62.914 1.00 13.15 144 ASP D N 1
ATOM 21375 C CA . ASP D 1 144 ? 31.258 45.415 61.890 1.00 14.60 144 ASP D CA 1
ATOM 21376 C C . ASP D 1 144 ? 31.564 44.075 61.221 1.00 16.25 144 ASP D C 1
ATOM 21377 O O . ASP D 1 144 ? 32.702 43.606 61.215 1.00 16.24 144 ASP D O 1
ATOM 21386 N N . LEU D 1 145 ? 30.539 43.466 60.621 1.00 15.75 145 LEU D N 1
ATOM 21387 C CA . LEU D 1 145 ? 30.702 42.119 60.078 1.00 18.76 145 LEU D CA 1
ATOM 21388 C C . LEU D 1 145 ? 31.235 42.082 58.650 1.00 20.58 145 LEU D C 1
ATOM 21389 O O . LEU D 1 145 ? 31.891 41.102 58.273 1.00 20.77 145 LEU D O 1
ATOM 21405 N N . ASP D 1 146 ? 30.975 43.108 57.842 1.00 15.96 146 ASP D N 1
ATOM 21406 C CA . ASP D 1 146 ? 31.332 43.093 56.426 1.00 15.34 146 ASP D CA 1
ATOM 21407 C C . ASP D 1 146 ? 31.808 44.486 56.006 1.00 14.90 146 ASP D C 1
ATOM 21408 O O . ASP D 1 146 ? 31.251 45.134 55.125 1.00 15.63 146 ASP D O 1
ATOM 21417 N N . TRP D 1 147 ? 32.875 44.947 56.653 1.00 13.31 147 TRP D N 1
ATOM 21418 C CA . TRP D 1 147 ? 33.418 46.276 56.411 1.00 11.89 147 TRP D CA 1
ATOM 21419 C C . TRP D 1 147 ? 34.247 46.294 55.133 1.00 12.14 147 TRP D C 1
ATOM 21420 O O . TRP D 1 147 ? 34.953 45.331 54.819 1.00 11.85 147 TRP D O 1
ATOM 21441 N N . SER D 1 148 ? 34.164 47.403 54.396 1.00 13.46 148 SER D N 1
ATOM 21442 C CA . SER D 1 148 ? 34.971 47.557 53.191 1.00 14.29 148 SER D CA 1
ATOM 21443 C C . SER D 1 148 ? 35.162 49.023 52.814 1.00 12.92 148 SER D C 1
ATOM 21444 O O . SER D 1 148 ? 35.373 49.336 51.640 1.00 12.55 148 SER D O 1
ATOM 21452 N N . ALA D 1 149 ? 35.120 49.923 53.796 1.00 12.49 149 ALA D N 1
ATOM 21453 C CA . ALA D 1 149 ? 35.143 51.365 53.535 1.00 10.76 149 ALA D CA 1
ATOM 21454 C C . ALA D 1 149 ? 36.578 51.893 53.435 1.00 10.71 149 ALA D C 1
ATOM 21455 O O . ALA D 1 149 ? 36.983 52.816 54.139 1.00 14.44 149 ALA D O 1
ATOM 21462 N N . PHE D 1 150 ? 37.341 51.303 52.515 1.00 10.16 150 PHE D N 1
ATOM 21463 C CA . PHE D 1 150 ? 38.731 51.700 52.329 1.00 10.38 150 PHE D CA 1
ATOM 21464 C C . PHE D 1 150 ? 38.825 53.189 52.029 1.00 10.58 150 PHE D C 1
ATOM 21465 O O . PHE D 1 150 ? 38.019 53.743 51.274 1.00 12.36 150 PHE D O 1
ATOM 21482 N N . HIS D 1 151 ? 39.833 53.836 52.608 1.00 10.30 151 HIS D N 1
ATOM 21483 C CA . HIS D 1 151 ? 40.153 55.219 52.272 1.00 10.29 151 HIS D CA 1
ATOM 21484 C C . HIS D 1 151 ? 41.079 55.210 51.065 1.00 11.31 151 HIS D C 1
ATOM 21485 O O . HIS D 1 151 ? 42.233 54.788 51.164 1.00 11.13 151 HIS D O 1
ATOM 21499 N N . ARG D 1 152 ? 40.578 55.683 49.932 1.00 10.81 152 ARG D N 1
ATOM 21500 C CA A ARG D 1 152 ? 41.349 55.714 48.703 0.64 10.41 152 ARG D CA 1
ATOM 21501 C CA B ARG D 1 152 ? 41.335 55.720 48.689 0.36 10.51 152 ARG D CA 1
ATOM 21502 C C . ARG D 1 152 ? 41.912 57.114 48.491 1.00 10.65 152 ARG D C 1
ATOM 21503 O O . ARG D 1 152 ? 41.223 58.116 48.708 1.00 12.32 152 ARG D O 1
ATOM 21544 N N . GLN D 1 153 ? 43.178 57.177 48.090 1.00 10.28 153 GLN D N 1
ATOM 21545 C CA . GLN D 1 153 ? 43.884 58.446 47.977 1.00 12.06 153 GLN D CA 1
ATOM 21546 C C . GLN D 1 153 ? 44.859 58.392 46.807 1.00 11.74 153 GLN D C 1
ATOM 21547 O O . GLN D 1 153 ? 45.038 57.357 46.160 1.00 11.93 153 GLN D O 1
ATOM 21561 N N . ASP D 1 154 ? 45.496 59.529 46.551 1.00 11.97 154 ASP D N 1
ATOM 21562 C CA . ASP D 1 154 ? 46.524 59.631 45.530 1.00 13.43 154 ASP D CA 1
ATOM 21563 C C . ASP D 1 154 ? 47.602 58.575 45.785 1.00 13.62 154 ASP D C 1
ATOM 21564 O O . ASP D 1 154 ? 48.119 58.488 46.907 1.00 13.44 154 ASP D O 1
ATOM 21573 N N . PRO D 1 155 ? 47.959 57.755 44.790 1.00 13.44 155 PRO D N 1
ATOM 21574 C CA . PRO D 1 155 ? 48.978 56.717 45.023 1.00 13.87 155 PRO D CA 1
ATOM 21575 C C . PRO D 1 155 ? 50.343 57.263 45.411 1.00 10.66 155 PRO D C 1
ATOM 21576 O O . PRO D 1 155 ? 51.177 56.501 45.920 1.00 10.44 155 PRO D O 1
ATOM 21587 N N . ALA D 1 156 ? 50.605 58.545 45.182 1.00 10.79 156 ALA D N 1
ATOM 21588 C CA . ALA D 1 156 ? 51.883 59.137 45.551 1.00 12.86 156 ALA D CA 1
ATOM 21589 C C . ALA D 1 156 ? 51.883 59.689 46.966 1.00 11.15 156 ALA D C 1
ATOM 21590 O O . ALA D 1 156 ? 52.950 60.070 47.466 1.00 12.12 156 ALA D O 1
ATOM 21597 N N . ALA D 1 157 ? 50.726 59.723 47.621 1.00 13.44 157 ALA D N 1
ATOM 21598 C CA . ALA D 1 157 ? 50.601 60.290 48.951 1.00 14.25 157 ALA D CA 1
ATOM 21599 C C . ALA D 1 157 ? 51.137 59.325 50.002 1.00 12.99 157 ALA D C 1
ATOM 21600 O O . ALA D 1 157 ? 51.183 58.107 49.807 1.00 12.65 157 ALA D O 1
ATOM 21607 N N . ALA D 1 158 ? 51.527 59.892 51.139 1.00 12.82 158 ALA D N 1
ATOM 21608 C CA . ALA D 1 158 ? 52.075 59.090 52.221 1.00 11.88 158 ALA D CA 1
ATOM 21609 C C . ALA D 1 158 ? 51.071 58.044 52.691 1.00 11.68 158 ALA D C 1
ATOM 21610 O O . ALA D 1 158 ? 49.891 58.336 52.908 1.00 12.50 158 ALA D O 1
ATOM 21617 N N . CYS D 1 159 ? 51.578 56.827 52.857 1.00 10.42 159 CYS D N 1
ATOM 21618 C CA A CYS D 1 159 ? 50.813 55.653 53.272 0.33 13.37 159 CYS D CA 1
ATOM 21619 C CA B CYS D 1 159 ? 50.820 55.656 53.262 0.67 13.41 159 CYS D CA 1
ATOM 21620 C C . CYS D 1 159 ? 51.220 55.145 54.640 1.00 9.58 159 CYS D C 1
ATOM 21621 O O . CYS D 1 159 ? 50.357 54.773 55.445 1.00 10.06 159 CYS D O 1
ATOM 21636 N N . PHE D 1 160 ? 52.517 55.111 54.911 1.00 6.89 160 PHE D N 1
ATOM 21637 C CA . PHE D 1 160 ? 53.073 54.685 56.184 1.00 6.43 160 PHE D CA 1
ATOM 21638 C C . PHE D 1 160 ? 54.447 55.329 56.295 1.00 6.11 160 PHE D C 1
ATOM 21639 O O . PHE D 1 160 ? 54.967 55.889 55.324 1.00 6.85 160 PHE D O 1
ATOM 21656 N N . LEU D 1 161 ? 55.022 55.260 57.487 1.00 5.99 161 LEU D N 1
ATOM 21657 C CA . LEU D 1 161 ? 56.328 55.838 57.757 1.00 6.42 161 LEU D CA 1
ATOM 21658 C C . LEU D 1 161 ? 57.283 54.749 58.219 1.00 6.09 161 LEU D C 1
ATOM 21659 O O . LEU D 1 161 ? 56.877 53.767 58.845 1.00 9.25 161 LEU D O 1
ATOM 21675 N N . GLN D 1 162 ? 58.559 54.937 57.904 1.00 6.65 162 GLN D N 1
ATOM 21676 C CA . GLN D 1 162 ? 59.628 54.106 58.441 1.00 5.60 162 GLN D CA 1
ATOM 21677 C C . GLN D 1 162 ? 60.655 55.040 59.049 1.00 7.00 162 GLN D C 1
ATOM 21678 O O . GLN D 1 162 ? 61.227 55.875 58.340 1.00 7.63 162 GLN D O 1
ATOM 21692 N N . TYR D 1 163 ? 60.913 54.882 60.344 1.00 6.26 163 TYR D N 1
ATOM 21693 C CA . TYR D 1 163 ? 61.902 55.700 61.029 1.00 7.57 163 TYR D CA 1
ATOM 21694 C C . TYR D 1 163 ? 63.280 55.064 60.942 1.00 13.99 163 TYR D C 1
ATOM 21695 O O . TYR D 1 163 ? 63.445 53.872 61.218 1.00 18.81 163 TYR D O 1
ATOM 21713 N N . THR D 1 164 ? 64.243 55.856 60.479 1.00 17.91 164 THR D N 1
ATOM 21714 C CA . THR D 1 164 ? 65.635 55.447 60.390 1.00 26.40 164 THR D CA 1
ATOM 21715 C C . THR D 1 164 ? 66.513 56.482 61.085 1.00 32.57 164 THR D C 1
ATOM 21716 O O . THR D 1 164 ? 66.339 57.687 60.884 1.00 32.30 164 THR D O 1
ATOM 21727 N N A ALA D 1 170 ? 67.590 63.981 66.303 0.39 28.59 170 ALA D N 1
ATOM 21728 N N B ALA D 1 170 ? 69.585 60.936 65.090 0.61 30.59 170 ALA D N 1
ATOM 21729 C CA A ALA D 1 170 ? 66.150 63.766 66.372 0.39 24.65 170 ALA D CA 1
ATOM 21730 C CA B ALA D 1 170 ? 68.287 61.600 65.057 0.61 28.92 170 ALA D CA 1
ATOM 21731 C C A ALA D 1 170 ? 65.722 62.742 65.323 0.39 22.41 170 ALA D C 1
ATOM 21732 C C B ALA D 1 170 ? 67.368 60.908 64.048 0.61 21.97 170 ALA D C 1
ATOM 21733 O O A ALA D 1 170 ? 66.326 62.657 64.255 0.39 24.54 170 ALA D O 1
ATOM 21734 O O B ALA D 1 170 ? 67.568 61.037 62.839 0.61 21.86 170 ALA D O 1
ATOM 21745 N N A PRO D 1 171 ? 64.677 61.970 65.621 0.44 18.38 171 PRO D N 1
ATOM 21746 N N B PRO D 1 171 ? 66.365 60.171 64.528 0.56 14.46 171 PRO D N 1
ATOM 21747 C CA A PRO D 1 171 ? 64.261 60.913 64.691 0.44 16.22 171 PRO D CA 1
ATOM 21748 C CA B PRO D 1 171 ? 65.513 59.418 63.600 0.56 12.38 171 PRO D CA 1
ATOM 21749 C C A PRO D 1 171 ? 63.715 61.484 63.390 0.44 14.80 171 PRO D C 1
ATOM 21750 C C B PRO D 1 171 ? 64.717 60.345 62.696 0.56 13.15 171 PRO D C 1
ATOM 21751 O O A PRO D 1 171 ? 63.042 62.517 63.375 0.44 17.62 171 PRO D O 1
ATOM 21752 O O B PRO D 1 171 ? 64.277 61.422 63.106 0.56 14.46 171 PRO D O 1
ATOM 21773 N N A LYS D 1 172 ? 64.023 60.796 62.292 0.39 13.30 172 LYS D N 1
ATOM 21774 N N B LYS D 1 172 ? 64.543 59.911 61.452 0.61 12.49 172 LYS D N 1
ATOM 21775 C CA A LYS D 1 172 ? 63.526 61.137 60.965 0.39 12.60 172 LYS D CA 1
ATOM 21776 C CA B LYS D 1 172 ? 63.767 60.632 60.455 0.61 12.27 172 LYS D CA 1
ATOM 21777 C C A LYS D 1 172 ? 62.598 60.029 60.490 0.39 11.02 172 LYS D C 1
ATOM 21778 C C B LYS D 1 172 ? 62.668 59.714 59.944 0.61 10.89 172 LYS D C 1
ATOM 21779 O O A LYS D 1 172 ? 62.935 58.846 60.600 0.39 10.36 172 LYS D O 1
ATOM 21780 O O B LYS D 1 172 ? 62.927 58.545 59.637 0.61 9.99 172 LYS D O 1
ATOM 21817 N N A GLY D 1 173 ? 61.444 60.412 59.953 0.39 10.63 173 GLY D N 1
ATOM 21818 N N B GLY D 1 173 ? 61.449 60.243 59.849 0.61 10.90 173 GLY D N 1
ATOM 21819 C CA A GLY D 1 173 ? 60.498 59.470 59.382 0.39 10.37 173 GLY D CA 1
ATOM 21820 C CA B GLY D 1 173 ? 60.320 59.472 59.370 0.61 10.54 173 GLY D CA 1
ATOM 21821 C C A GLY D 1 173 ? 60.517 59.551 57.864 0.39 9.64 173 GLY D C 1
ATOM 21822 C C B GLY D 1 173 ? 60.209 59.466 57.859 0.61 9.60 173 GLY D C 1
ATOM 21823 O O A GLY D 1 173 ? 60.396 60.633 57.289 0.39 9.59 173 GLY D O 1
ATOM 21824 O O B GLY D 1 173 ? 59.703 60.416 57.254 0.61 10.47 173 GLY D O 1
ATOM 21831 N N . VAL D 1 174 ? 60.689 58.395 57.234 1.00 6.69 174 VAL D N 1
ATOM 21832 C CA . VAL D 1 174 ? 60.625 58.282 55.784 1.00 6.73 174 VAL D CA 1
ATOM 21833 C C . VAL D 1 174 ? 59.193 57.968 55.377 1.00 6.57 174 VAL D C 1
ATOM 21834 O O . VAL D 1 174 ? 58.599 56.987 55.846 1.00 7.44 174 VAL D O 1
ATOM 21848 N N . MET D 1 175 ? 58.639 58.784 54.486 1.00 6.75 175 MET D N 1
ATOM 21849 C CA . MET D 1 175 ? 57.316 58.531 53.939 1.00 7.13 175 MET D CA 1
ATOM 21850 C C . MET D 1 175 ? 57.387 57.484 52.842 1.00 6.52 175 MET D C 1
ATOM 21851 O O . MET D 1 175 ? 58.247 57.546 51.959 1.00 8.05 175 MET D O 1
ATOM 21865 N N . HIS D 1 176 ? 56.456 56.540 52.883 1.00 6.78 176 HIS D N 1
ATOM 21866 C CA . HIS D 1 176 ? 56.274 55.576 51.809 1.00 5.38 176 HIS D CA 1
ATOM 21867 C C . HIS D 1 176 ? 54.840 55.640 51.310 1.00 7.01 176 HIS D C 1
ATOM 21868 O O . HIS D 1 176 ? 53.901 55.773 52.096 1.00 8.24 176 HIS D O 1
ATOM 21882 N N . SER D 1 177 ? 54.695 55.583 49.996 1.00 7.64 177 SER D N 1
ATOM 21883 C CA . SER D 1 177 ? 53.408 55.695 49.333 1.00 9.76 177 SER D CA 1
ATOM 21884 C C . SER D 1 177 ? 53.032 54.356 48.723 1.00 9.33 177 SER D C 1
ATOM 21885 O O . SER D 1 177 ? 53.845 53.431 48.631 1.00 9.02 177 SER D O 1
ATOM 21893 N N . LEU D 1 178 ? 51.770 54.259 48.311 1.00 9.33 178 LEU D N 1
ATOM 21894 C CA A LEU D 1 178 ? 51.319 53.082 47.577 0.53 10.48 178 LEU D CA 1
ATOM 21895 C CA B LEU D 1 178 ? 51.321 53.081 47.582 0.47 10.47 178 LEU D CA 1
ATOM 21896 C C . LEU D 1 178 ? 52.206 52.835 46.366 1.00 9.10 178 LEU D C 1
ATOM 21897 O O . LEU D 1 178 ? 52.690 51.719 46.149 1.00 8.54 178 LEU D O 1
ATOM 21928 N N . ARG D 1 179 ? 52.448 53.881 45.572 1.00 7.81 179 ARG D N 1
ATOM 21929 C CA . ARG D 1 179 ? 53.182 53.715 44.320 1.00 9.91 179 ARG D CA 1
ATOM 21930 C C . ARG D 1 179 ? 54.600 53.204 44.550 1.00 8.36 179 ARG D C 1
ATOM 21931 O O . ARG D 1 179 ? 55.042 52.256 43.887 1.00 8.17 179 ARG D O 1
ATOM 21952 N N . ASN D 1 180 ? 55.345 53.821 45.468 1.00 8.30 180 ASN D N 1
ATOM 21953 C CA . ASN D 1 180 ? 56.728 53.387 45.628 1.00 7.32 180 ASN D CA 1
ATOM 21954 C C . ASN D 1 180 ? 56.851 52.106 46.440 1.00 7.78 180 ASN D C 1
ATOM 21955 O O . ASN D 1 180 ? 57.861 51.407 46.309 1.00 6.91 180 ASN D O 1
ATOM 21966 N N . THR D 1 181 ? 55.830 51.755 47.228 1.00 7.26 181 THR D N 1
ATOM 21967 C CA . THR D 1 181 ? 55.834 50.459 47.902 1.00 7.71 181 THR D CA 1
ATOM 21968 C C . THR D 1 181 ? 55.667 49.322 46.900 1.00 8.45 181 THR D C 1
ATOM 21969 O O . THR D 1 181 ? 56.456 48.370 46.891 1.00 9.90 181 THR D O 1
ATOM 21980 N N . LEU D 1 182 ? 54.642 49.394 46.049 1.00 8.86 182 LEU D N 1
ATOM 21981 C CA . LEU D 1 182 ? 54.536 48.421 44.969 1.00 8.72 182 LEU D CA 1
ATOM 21982 C C . LEU D 1 182 ? 55.778 48.451 44.094 1.00 8.75 182 LEU D C 1
ATOM 21983 O O . LEU D 1 182 ? 56.207 47.410 43.581 1.00 8.42 182 LEU D O 1
ATOM 21999 N N . GLY D 1 183 ? 56.389 49.626 43.942 1.00 7.60 183 GLY D N 1
ATOM 22000 C CA . GLY D 1 183 ? 57.591 49.723 43.131 1.00 7.66 183 GLY D CA 1
ATOM 22001 C C . GLY D 1 183 ? 58.741 48.906 43.689 1.00 7.32 183 GLY D C 1
ATOM 22002 O O . GLY D 1 183 ? 59.389 48.149 42.963 1.00 7.17 183 GLY D O 1
ATOM 22006 N N . PHE D 1 184 ? 59.018 49.052 44.988 1.00 5.95 184 PHE D N 1
ATOM 22007 C CA . PHE D 1 184 ? 60.130 48.292 45.554 1.00 5.30 184 PHE D CA 1
ATOM 22008 C C . PHE D 1 184 ? 59.811 46.809 45.655 1.00 6.26 184 PHE D C 1
ATOM 22009 O O . PHE D 1 184 ? 60.716 45.979 45.508 1.00 6.15 184 PHE D O 1
ATOM 22026 N N . CYS D 1 185 ? 58.534 46.459 45.835 1.00 6.57 185 CYS D N 1
ATOM 22027 C CA . CYS D 1 185 ? 58.141 45.053 45.851 1.00 6.81 185 CYS D CA 1
ATOM 22028 C C . CYS D 1 185 ? 58.340 44.410 44.485 1.00 8.09 185 CYS D C 1
ATOM 22029 O O . CYS D 1 185 ? 58.948 43.339 44.371 1.00 8.89 185 CYS D O 1
ATOM 22037 N N . ARG D 1 186 ? 57.823 45.041 43.434 1.00 7.15 186 ARG D N 1
ATOM 22038 C CA A ARG D 1 186 ? 57.955 44.463 42.105 0.52 9.29 186 ARG D CA 1
ATOM 22039 C CA B ARG D 1 186 ? 57.959 44.483 42.093 0.48 9.26 186 ARG D CA 1
ATOM 22040 C C . ARG D 1 186 ? 59.424 44.302 41.720 1.00 9.02 186 ARG D C 1
ATOM 22041 O O . ARG D 1 186 ? 59.813 43.263 41.180 1.00 9.84 186 ARG D O 1
ATOM 22082 N N . ALA D 1 187 ? 60.256 45.307 42.000 1.00 7.06 187 ALA D N 1
ATOM 22083 C CA . ALA D 1 187 ? 61.657 45.216 41.598 1.00 7.75 187 ALA D CA 1
ATOM 22084 C C . ALA D 1 187 ? 62.382 44.090 42.329 1.00 8.99 187 ALA D C 1
ATOM 22085 O O . ALA D 1 187 ? 63.160 43.350 41.719 1.00 8.54 187 ALA D O 1
ATOM 22092 N N . PHE D 1 188 ? 62.133 43.927 43.629 1.00 8.45 188 PHE D N 1
ATOM 22093 C CA . PHE D 1 188 ? 62.908 42.965 44.407 1.00 7.53 188 PHE D CA 1
ATOM 22094 C C . PHE D 1 188 ? 62.239 41.593 44.483 1.00 6.29 188 PHE D C 1
ATOM 22095 O O . PHE D 1 188 ? 62.860 40.580 44.144 1.00 7.99 188 PHE D O 1
ATOM 22112 N N . ALA D 1 189 ? 60.981 41.539 44.931 1.00 7.75 189 ALA D N 1
ATOM 22113 C CA . ALA D 1 189 ? 60.306 40.258 45.118 1.00 9.45 189 ALA D CA 1
ATOM 22114 C C . ALA D 1 189 ? 60.011 39.574 43.789 1.00 9.48 189 ALA D C 1
ATOM 22115 O O . ALA D 1 189 ? 60.158 38.353 43.673 1.00 11.85 189 ALA D O 1
ATOM 22122 N N . THR D 1 190 ? 59.580 40.327 42.778 1.00 10.74 190 THR D N 1
ATOM 22123 C CA . THR D 1 190 ? 59.268 39.712 41.489 1.00 13.31 190 THR D CA 1
ATOM 22124 C C . THR D 1 190 ? 60.501 39.607 40.596 1.00 12.46 190 THR D C 1
ATOM 22125 O O . THR D 1 190 ? 60.909 38.507 40.214 1.00 14.08 190 THR D O 1
ATOM 22136 N N . GLU D 1 191 ? 61.104 40.744 40.256 1.00 9.96 191 GLU D N 1
ATOM 22137 C CA . GLU D 1 191 ? 62.105 40.761 39.193 1.00 11.03 191 GLU D CA 1
ATOM 22138 C C . GLU D 1 191 ? 63.443 40.172 39.636 1.00 11.96 191 GLU D C 1
ATOM 22139 O O . GLU D 1 191 ? 64.087 39.453 38.862 1.00 14.08 191 GLU D O 1
ATOM 22151 N N . LEU D 1 192 ? 63.903 40.483 40.850 1.00 10.62 192 LEU D N 1
ATOM 22152 C CA . LEU D 1 192 ? 65.195 39.961 41.293 1.00 9.57 192 LEU D CA 1
ATOM 22153 C C . LEU D 1 192 ? 65.065 38.543 41.842 1.00 11.12 192 LEU D C 1
ATOM 22154 O O . LEU D 1 192 ? 65.754 37.622 41.386 1.00 12.31 192 LEU D O 1
ATOM 22170 N N . LEU D 1 193 ? 64.212 38.356 42.852 1.00 11.08 193 LEU D N 1
ATOM 22171 C CA . LEU D 1 193 ? 64.115 37.075 43.541 1.00 11.39 193 LEU D CA 1
ATOM 22172 C C . LEU D 1 193 ? 63.148 36.100 42.887 1.00 12.78 193 LEU D C 1
ATOM 22173 O O . LEU D 1 193 ? 63.283 34.889 43.094 1.00 15.44 193 LEU D O 1
ATOM 22189 N N . ALA D 1 194 ? 62.166 36.588 42.131 1.00 12.49 194 ALA D N 1
ATOM 22190 C CA . ALA D 1 194 ? 61.158 35.731 41.513 1.00 12.05 194 ALA D CA 1
ATOM 22191 C C . ALA D 1 194 ? 60.488 34.833 42.551 1.00 15.22 194 ALA D C 1
ATOM 22192 O O . ALA D 1 194 ? 60.361 33.619 42.377 1.00 15.26 194 ALA D O 1
ATOM 22199 N N . LEU D 1 195 ? 60.043 35.448 43.643 1.00 12.09 195 LEU D N 1
ATOM 22200 C CA . LEU D 1 195 ? 59.348 34.694 44.676 1.00 11.80 195 LEU D CA 1
ATOM 22201 C C . LEU D 1 195 ? 58.110 34.029 44.086 1.00 13.26 195 LEU D C 1
ATOM 22202 O O . LEU D 1 195 ? 57.373 34.631 43.300 1.00 12.86 195 LEU D O 1
ATOM 22218 N N . GLN D 1 196 ? 57.876 32.781 44.480 1.00 15.93 196 GLN D N 1
ATOM 22219 C CA . GLN D 1 196 ? 56.781 31.985 43.948 1.00 17.07 196 GLN D CA 1
ATOM 22220 C C . GLN D 1 196 ? 55.695 31.802 44.998 1.00 14.68 196 GLN D C 1
ATOM 22221 O O . GLN D 1 196 ? 55.967 31.763 46.200 1.00 14.67 196 GLN D O 1
ATOM 22235 N N . ALA D 1 197 ? 54.457 31.680 44.529 1.00 15.49 197 ALA D N 1
ATOM 22236 C CA . ALA D 1 197 ? 53.351 31.395 45.428 1.00 15.26 197 ALA D CA 1
ATOM 22237 C C . ALA D 1 197 ? 53.666 30.148 46.238 1.00 15.75 197 ALA D C 1
ATOM 22238 O O . ALA D 1 197 ? 54.146 29.147 45.700 1.00 16.97 197 ALA D O 1
ATOM 22245 N N . GLY D 1 198 ? 53.423 30.227 47.545 1.00 14.36 198 GLY D N 1
ATOM 22246 C CA . GLY D 1 198 ? 53.700 29.133 48.446 1.00 14.33 198 GLY D CA 1
ATOM 22247 C C . GLY D 1 198 ? 55.089 29.144 49.051 1.00 13.64 198 GLY D C 1
ATOM 22248 O O . GLY D 1 198 ? 55.332 28.402 50.013 1.00 14.06 198 GLY D O 1
ATOM 22252 N N . ASP D 1 199 ? 56.008 29.953 48.523 1.00 14.68 199 ASP D N 1
ATOM 22253 C CA . ASP D 1 199 ? 57.353 30.019 49.079 1.00 14.99 199 ASP D CA 1
ATOM 22254 C C . ASP D 1 199 ? 57.293 30.410 50.548 1.00 15.13 199 ASP D C 1
ATOM 22255 O O . ASP D 1 199 ? 56.529 31.295 50.941 1.00 14.27 199 ASP D O 1
ATOM 22264 N N . ARG D 1 200 ? 58.102 29.743 51.360 1.00 13.43 200 ARG D N 1
ATOM 22265 C CA A ARG D 1 200 ? 58.241 30.073 52.772 0.59 13.39 200 ARG D CA 1
ATOM 22266 C CA B ARG D 1 200 ? 58.238 30.078 52.770 0.41 13.42 200 ARG D CA 1
ATOM 22267 C C . ARG D 1 200 ? 59.440 30.993 52.955 1.00 13.56 200 ARG D C 1
ATOM 22268 O O . ARG D 1 200 ? 60.546 30.676 52.503 1.00 16.69 200 ARG D O 1
ATOM 22309 N N . LEU D 1 201 ? 59.210 32.128 53.609 1.00 9.61 201 LEU D N 1
ATOM 22310 C CA . LEU D 1 201 ? 60.209 33.164 53.816 1.00 11.20 201 LEU D CA 1
ATOM 22311 C C . LEU D 1 201 ? 60.497 33.288 55.304 1.00 10.04 201 LEU D C 1
ATOM 22312 O O . LEU D 1 201 ? 59.591 33.162 56.131 1.00 9.75 201 LEU D O 1
ATOM 22328 N N . TYR D 1 202 ? 61.751 33.566 55.642 1.00 7.91 202 TYR D N 1
ATOM 22329 C CA . TYR D 1 202 ? 62.144 33.780 57.031 1.00 6.97 202 TYR D CA 1
ATOM 22330 C C . TYR D 1 202 ? 63.126 34.938 57.053 1.00 7.48 202 TYR D C 1
ATOM 22331 O O . TYR D 1 202 ? 64.234 34.827 56.520 1.00 8.19 202 TYR D O 1
ATOM 22349 N N . SER D 1 203 ? 62.708 36.050 57.651 1.00 6.77 203 SER D N 1
ATOM 22350 C CA . SER D 1 203 ? 63.554 37.224 57.826 1.00 5.54 203 SER D CA 1
ATOM 22351 C C . SER D 1 203 ? 64.022 37.297 59.273 1.00 7.80 203 SER D C 1
ATOM 22352 O O . SER D 1 203 ? 63.200 37.299 60.194 1.00 9.55 203 SER D O 1
ATOM 22360 N N . ILE D 1 204 ? 65.334 37.364 59.475 1.00 8.11 204 ILE D N 1
ATOM 22361 C CA . ILE D 1 204 ? 65.840 37.484 60.838 1.00 10.03 204 ILE D CA 1
ATOM 22362 C C . ILE D 1 204 ? 65.560 38.904 61.326 1.00 9.44 204 ILE D C 1
ATOM 22363 O O . ILE D 1 204 ? 65.042 39.077 62.438 1.00 9.57 204 ILE D O 1
ATOM 22379 N N . PRO D 1 205 ? 65.855 39.946 60.546 1.00 8.21 205 PRO D N 1
ATOM 22380 C CA . PRO D 1 205 ? 65.491 41.302 60.976 1.00 8.45 205 PRO D CA 1
ATOM 22381 C C . PRO D 1 205 ? 63.984 41.476 61.115 1.00 7.65 205 PRO D C 1
ATOM 22382 O O . PRO D 1 205 ? 63.196 40.911 60.353 1.00 8.51 205 PRO D O 1
ATOM 22393 N N . LYS D 1 206 ? 63.596 42.286 62.098 1.00 8.52 206 LYS D N 1
ATOM 22394 C CA . LYS D 1 206 ? 62.205 42.496 62.466 1.00 9.00 206 LYS D CA 1
ATOM 22395 C C . LYS D 1 206 ? 61.570 43.591 61.610 1.00 8.67 206 LYS D C 1
ATOM 22396 O O . LYS D 1 206 ? 62.235 44.298 60.849 1.00 7.45 206 LYS D O 1
ATOM 22415 N N . MET D 1 207 ? 60.255 43.741 61.765 1.00 9.30 207 MET D N 1
ATOM 22416 C CA A MET D 1 207 ? 59.467 44.644 60.932 0.44 7.59 207 MET D CA 1
ATOM 22417 C CA B MET D 1 207 ? 59.519 44.642 60.892 0.56 7.59 207 MET D CA 1
ATOM 22418 C C . MET D 1 207 ? 59.704 46.115 61.244 1.00 7.52 207 MET D C 1
ATOM 22419 O O . MET D 1 207 ? 59.304 46.971 60.446 1.00 8.43 207 MET D O 1
ATOM 22446 N N . PHE D 1 208 ? 60.336 46.440 62.376 1.00 6.76 208 PHE D N 1
ATOM 22447 C CA . PHE D 1 208 ? 60.678 47.835 62.631 1.00 7.76 208 PHE D CA 1
ATOM 22448 C C . PHE D 1 208 ? 61.932 48.266 61.876 1.00 7.55 208 PHE D C 1
ATOM 22449 O O . PHE D 1 208 ? 62.329 49.432 61.968 1.00 9.93 208 PHE D O 1
ATOM 22466 N N . PHE D 1 209 ? 62.559 47.341 61.154 1.00 6.54 209 PHE D N 1
ATOM 22467 C CA A PHE D 1 209 ? 63.579 47.668 60.171 0.56 7.31 209 PHE D CA 1
ATOM 22468 C CA B PHE D 1 209 ? 63.594 47.635 60.173 0.44 7.35 209 PHE D CA 1
ATOM 22469 C C . PHE D 1 209 ? 62.961 47.532 58.788 1.00 7.33 209 PHE D C 1
ATOM 22470 O O . PHE D 1 209 ? 62.210 46.595 58.522 1.00 7.00 209 PHE D O 1
ATOM 22503 N N . GLY D 1 210 ? 63.266 48.488 57.908 1.00 8.73 210 GLY D N 1
ATOM 22504 C CA . GLY D 1 210 ? 62.656 48.479 56.584 1.00 6.55 210 GLY D CA 1
ATOM 22505 C C . GLY D 1 210 ? 62.932 47.201 55.812 1.00 6.71 210 GLY D C 1
ATOM 22506 O O . GLY D 1 210 ? 62.075 46.706 55.075 1.00 5.27 210 GLY D O 1
ATOM 22510 N N . TYR D 1 211 ? 64.135 46.652 55.967 1.00 5.59 211 TYR D N 1
ATOM 22511 C CA . TYR D 1 211 ? 64.460 45.365 55.362 1.00 6.09 211 TYR D CA 1
ATOM 22512 C C . TYR D 1 211 ? 63.456 44.306 55.800 1.00 6.10 211 TYR D C 1
ATOM 22513 O O . TYR D 1 211 ? 62.829 43.645 54.964 1.00 7.38 211 TYR D O 1
ATOM 22531 N N . GLY D 1 212 ? 63.237 44.189 57.113 1.00 6.17 212 GLY D N 1
ATOM 22532 C CA . GLY D 1 212 ? 62.312 43.199 57.634 1.00 6.19 212 GLY D CA 1
ATOM 22533 C C . GLY D 1 212 ? 60.861 43.487 57.301 1.00 7.57 212 GLY D C 1
ATOM 22534 O O . GLY D 1 212 ? 60.077 42.557 57.088 1.00 8.36 212 GLY D O 1
ATOM 22538 N N . MET D 1 213 ? 60.473 44.764 57.254 1.00 6.22 213 MET D N 1
ATOM 22539 C CA . MET D 1 213 ? 59.094 45.073 56.886 1.00 7.37 213 MET D CA 1
ATOM 22540 C C . MET D 1 213 ? 58.776 44.570 55.484 1.00 8.51 213 MET D C 1
ATOM 22541 O O . MET D 1 213 ? 57.717 43.979 55.249 1.00 7.76 213 MET D O 1
ATOM 22555 N N . GLY D 1 214 ? 59.667 44.821 54.525 1.00 5.92 214 GLY D N 1
ATOM 22556 C CA . GLY D 1 214 ? 59.457 44.279 53.197 1.00 6.57 214 GLY D CA 1
ATOM 22557 C C . GLY D 1 214 ? 59.401 42.765 53.210 1.00 6.11 214 GLY D C 1
ATOM 22558 O O . GLY D 1 214 ? 58.464 42.158 52.680 1.00 5.93 214 GLY D O 1
ATOM 22562 N N . ASN D 1 215 ? 60.392 42.140 53.851 1.00 5.62 215 ASN D N 1
ATOM 22563 C CA . ASN D 1 215 ? 60.529 40.686 53.821 1.00 6.74 215 ASN D CA 1
ATOM 22564 C C . ASN D 1 215 ? 59.311 39.989 54.412 1.00 9.53 215 ASN D C 1
ATOM 22565 O O . ASN D 1 215 ? 58.812 39.005 53.850 1.00 10.43 215 ASN D O 1
ATOM 22576 N N . SER D 1 216 ? 58.867 40.444 55.584 1.00 7.95 216 SER D N 1
ATOM 22577 C CA . SER D 1 216 ? 57.909 39.715 56.406 1.00 9.12 216 SER D CA 1
ATOM 22578 C C . SER D 1 216 ? 56.493 40.244 56.282 1.00 8.47 216 SER D C 1
ATOM 22579 O O . SER D 1 216 ? 55.547 39.455 56.288 1.00 9.29 216 SER D O 1
ATOM 22587 N N . LEU D 1 217 ? 56.323 41.564 56.199 1.00 6.96 217 LEU D N 1
ATOM 22588 C CA . LEU D 1 217 ? 54.985 42.136 56.128 1.00 8.77 217 LEU D CA 1
ATOM 22589 C C . LEU D 1 217 ? 54.449 42.119 54.701 1.00 8.38 217 LEU D C 1
ATOM 22590 O O . LEU D 1 217 ? 53.377 41.564 54.447 1.00 9.60 217 LEU D O 1
ATOM 22606 N N . PHE D 1 218 ? 55.200 42.683 53.750 1.00 8.17 218 PHE D N 1
ATOM 22607 C CA . PHE D 1 218 ? 54.673 42.927 52.408 1.00 8.50 218 PHE D CA 1
ATOM 22608 C C . PHE D 1 218 ? 54.829 41.747 51.449 1.00 8.26 218 PHE D C 1
ATOM 22609 O O . PHE D 1 218 ? 53.872 41.391 50.757 1.00 6.66 218 PHE D O 1
ATOM 22626 N N . PHE D 1 219 ? 56.018 41.155 51.355 1.00 9.40 219 PHE D N 1
ATOM 22627 C CA . PHE D 1 219 ? 56.233 40.154 50.312 1.00 7.89 219 PHE D CA 1
ATOM 22628 C C . PHE D 1 219 ? 55.267 38.981 50.398 1.00 10.34 219 PHE D C 1
ATOM 22629 O O . PHE D 1 219 ? 54.886 38.456 49.339 1.00 9.41 219 PHE D O 1
ATOM 22646 N N . PRO D 1 220 ? 54.840 38.510 51.576 1.00 8.56 220 PRO D N 1
ATOM 22647 C CA . PRO D 1 220 ? 53.812 37.454 51.578 1.00 8.49 220 PRO D CA 1
ATOM 22648 C C . PRO D 1 220 ? 52.559 37.844 50.813 1.00 9.09 220 PRO D C 1
ATOM 22649 O O . PRO D 1 220 ? 52.079 37.067 49.979 1.00 9.73 220 PRO D O 1
ATOM 22660 N N . TRP D 1 221 ? 52.027 39.044 51.054 1.00 7.91 221 TRP D N 1
ATOM 22661 C CA . TRP D 1 221 ? 50.852 39.496 50.315 1.00 8.54 221 TRP D CA 1
ATOM 22662 C C . TRP D 1 221 ? 51.163 39.695 48.838 1.00 10.36 221 TRP D C 1
ATOM 22663 O O . TRP D 1 221 ? 50.359 39.329 47.973 1.00 11.02 221 TRP D O 1
ATOM 22684 N N . PHE D 1 222 ? 52.322 40.278 48.536 1.00 9.21 222 PHE D N 1
ATOM 22685 C CA . PHE D 1 222 ? 52.629 40.700 47.176 1.00 8.82 222 PHE D CA 1
ATOM 22686 C C . PHE D 1 222 ? 52.889 39.509 46.256 1.00 10.54 222 PHE D C 1
ATOM 22687 O O . PHE D 1 222 ? 52.520 39.543 45.077 1.00 12.13 222 PHE D O 1
ATOM 22704 N N . SER D 1 223 ? 53.525 38.454 46.767 1.00 10.02 223 SER D N 1
ATOM 22705 C CA . SER D 1 223 ? 53.991 37.346 45.943 1.00 9.08 223 SER D CA 1
ATOM 22706 C C . SER D 1 223 ? 53.285 36.032 46.236 1.00 10.84 223 SER D C 1
ATOM 22707 O O . SER D 1 223 ? 53.618 35.017 45.618 1.00 12.91 223 SER D O 1
ATOM 22715 N N . GLY D 1 224 ? 52.322 36.015 47.151 1.00 12.92 224 GLY D N 1
ATOM 22716 C CA . GLY D 1 224 ? 51.653 34.775 47.483 1.00 11.76 224 GLY D CA 1
ATOM 22717 C C . GLY D 1 224 ? 52.470 33.839 48.339 1.00 13.24 224 GLY D C 1
ATOM 22718 O O . GLY D 1 224 ? 52.172 32.640 48.394 1.00 14.10 224 GLY D O 1
ATOM 22722 N N . ALA D 1 225 ? 53.507 34.350 48.998 1.00 12.18 225 ALA D N 1
ATOM 22723 C CA . ALA D 1 225 ? 54.353 33.562 49.875 1.00 13.00 225 ALA D CA 1
ATOM 22724 C C . ALA D 1 225 ? 53.830 33.675 51.304 1.00 12.87 225 ALA D C 1
ATOM 22725 O O . ALA D 1 225 ? 52.828 34.339 51.575 1.00 12.10 225 ALA D O 1
ATOM 22732 N N . SER D 1 226 ? 54.507 33.006 52.232 1.00 11.93 226 SER D N 1
ATOM 22733 C CA . SER D 1 226 ? 54.200 33.133 53.646 1.00 9.52 226 SER D CA 1
ATOM 22734 C C . SER D 1 226 ? 55.495 33.364 54.408 1.00 10.87 226 SER D C 1
ATOM 22735 O O . SER D 1 226 ? 56.571 32.938 53.982 1.00 12.31 226 SER D O 1
ATOM 22743 N N . ALA D 1 227 ? 55.386 34.065 55.528 1.00 10.04 227 ALA D N 1
ATOM 22744 C CA . ALA D 1 227 ? 56.552 34.450 56.305 1.00 9.84 227 ALA D CA 1
ATOM 22745 C C . ALA D 1 227 ? 56.384 33.993 57.743 1.00 10.13 227 ALA D C 1
ATOM 22746 O O . ALA D 1 227 ? 55.292 34.070 58.310 1.00 12.26 227 ALA D O 1
ATOM 22753 N N . LEU D 1 228 ? 57.480 33.514 58.321 1.00 9.81 228 LEU D N 1
ATOM 22754 C CA . LEU D 1 228 ? 57.520 33.180 59.737 1.00 10.12 228 LEU D CA 1
ATOM 22755 C C . LEU D 1 228 ? 57.746 34.454 60.537 1.00 10.03 228 LEU D C 1
ATOM 22756 O O . LEU D 1 228 ? 58.720 35.175 60.297 1.00 11.18 228 LEU D O 1
ATOM 22772 N N . LEU D 1 229 ? 56.856 34.727 61.486 1.00 9.37 229 LEU D N 1
ATOM 22773 C CA . LEU D 1 229 ? 56.964 35.879 62.367 1.00 10.62 229 LEU D CA 1
ATOM 22774 C C . LEU D 1 229 ? 57.266 35.384 63.772 1.00 11.77 229 LEU D C 1
ATOM 22775 O O . LEU D 1 229 ? 56.635 34.437 64.250 1.00 12.98 229 LEU D O 1
ATOM 22791 N N . ASP D 1 230 ? 58.221 36.031 64.433 1.00 12.04 230 ASP D N 1
ATOM 22792 C CA . ASP D 1 230 ? 58.696 35.598 65.741 1.00 10.87 230 ASP D CA 1
ATOM 22793 C C . ASP D 1 230 ? 58.819 36.831 66.621 1.00 11.45 230 ASP D C 1
ATOM 22794 O O . ASP D 1 230 ? 59.522 37.781 66.268 1.00 12.04 230 ASP D O 1
ATOM 22803 N N . ASP D 1 231 ? 58.128 36.821 67.759 1.00 12.94 231 ASP D N 1
ATOM 22804 C CA . ASP D 1 231 ? 58.132 37.954 68.675 1.00 15.38 231 ASP D CA 1
ATOM 22805 C C . ASP D 1 231 ? 59.305 37.932 69.649 1.00 16.35 231 ASP D C 1
ATOM 22806 O O . ASP D 1 231 ? 59.383 38.802 70.523 1.00 18.64 231 ASP D O 1
ATOM 22815 N N . THR D 1 232 ? 60.225 36.980 69.513 1.00 13.01 232 THR D N 1
ATOM 22816 C CA . THR D 1 232 ? 61.388 36.885 70.382 1.00 12.87 232 THR D CA 1
ATOM 22817 C C . THR D 1 232 ? 62.642 37.261 69.602 1.00 12.80 232 THR D C 1
ATOM 22818 O O . THR D 1 232 ? 62.665 37.235 68.369 1.00 13.63 232 THR D O 1
ATOM 22829 N N . TRP D 1 233 ? 63.691 37.626 70.339 1.00 14.04 233 TRP D N 1
ATOM 22830 C CA . TRP D 1 233 ? 64.918 38.065 69.697 1.00 15.21 233 TRP D CA 1
ATOM 22831 C C . TRP D 1 233 ? 65.640 36.871 69.070 1.00 15.67 233 TRP D C 1
ATOM 22832 O O . TRP D 1 233 ? 65.536 35.743 69.562 1.00 17.18 233 TRP D O 1
ATOM 22853 N N . PRO D 1 234 ? 66.374 37.093 67.971 1.00 14.03 234 PRO D N 1
ATOM 22854 C CA . PRO D 1 234 ? 67.032 35.984 67.247 1.00 17.04 234 PRO D CA 1
ATOM 22855 C C . PRO D 1 234 ? 68.360 35.544 67.855 1.00 17.88 234 PRO D C 1
ATOM 22856 O O . PRO D 1 234 ? 69.451 35.806 67.339 1.00 19.62 234 PRO D O 1
ATOM 22867 N N . SER D 1 235 ? 68.298 34.852 68.986 1.00 17.20 235 SER D N 1
ATOM 22868 C CA . SER D 1 235 ? 69.478 34.135 69.431 1.00 18.37 235 SER D CA 1
ATOM 22869 C C . SER D 1 235 ? 69.813 33.079 68.378 1.00 18.78 235 SER D C 1
ATOM 22870 O O . SER D 1 235 ? 68.915 32.561 67.710 1.00 16.89 235 SER D O 1
ATOM 22878 N N . PRO D 1 236 ? 71.091 32.752 68.180 1.00 15.00 236 PRO D N 1
ATOM 22879 C CA . PRO D 1 236 ? 71.400 31.672 67.231 1.00 17.05 236 PRO D CA 1
ATOM 22880 C C . PRO D 1 236 ? 70.646 30.391 67.526 1.00 17.63 236 PRO D C 1
ATOM 22881 O O . PRO D 1 236 ? 70.251 29.680 66.594 1.00 15.60 236 PRO D O 1
ATOM 22892 N N . GLU D 1 237 ? 70.394 30.098 68.804 1.00 17.29 237 GLU D N 1
ATOM 22893 C CA . GLU D 1 237 ? 69.617 28.919 69.166 1.00 20.31 237 GLU D CA 1
ATOM 22894 C C . GLU D 1 237 ? 68.196 29.006 68.615 1.00 16.80 237 GLU D C 1
ATOM 22895 O O . GLU D 1 237 ? 67.679 28.037 68.051 1.00 18.16 237 GLU D O 1
ATOM 22907 N N A ARG D 1 238 ? 67.551 30.164 68.783 0.55 16.95 238 ARG D N 1
ATOM 22908 N N B ARG D 1 238 ? 67.553 30.167 68.746 0.45 16.99 238 ARG D N 1
ATOM 22909 C CA A ARG D 1 238 ? 66.195 30.350 68.275 0.55 17.00 238 ARG D CA 1
ATOM 22910 C CA B ARG D 1 238 ? 66.180 30.287 68.264 0.45 17.04 238 ARG D CA 1
ATOM 22911 C C A ARG D 1 238 ? 66.164 30.288 66.753 0.55 16.25 238 ARG D C 1
ATOM 22912 C C B ARG D 1 238 ? 66.113 30.360 66.742 0.45 16.20 238 ARG D C 1
ATOM 22913 O O A ARG D 1 238 ? 65.260 29.679 66.168 0.55 15.84 238 ARG D O 1
ATOM 22914 O O B ARG D 1 238 ? 65.129 29.907 66.147 0.45 16.22 238 ARG D O 1
ATOM 22955 N N . VAL D 1 239 ? 67.139 30.917 66.095 1.00 14.31 239 VAL D N 1
ATOM 22956 C CA . VAL D 1 239 ? 67.181 30.913 64.635 1.00 12.85 239 VAL D CA 1
ATOM 22957 C C . VAL D 1 239 ? 67.294 29.488 64.114 1.00 14.39 239 VAL D C 1
ATOM 22958 O O . VAL D 1 239 ? 66.621 29.105 63.148 1.00 14.19 239 VAL D O 1
ATOM 22972 N N . LEU D 1 240 ? 68.147 28.678 64.746 1.00 15.85 240 LEU D N 1
ATOM 22973 C CA . LEU D 1 240 ? 68.297 27.294 64.317 1.00 16.33 240 LEU D CA 1
ATOM 22974 C C . LEU D 1 240 ? 67.003 26.522 64.540 1.00 16.94 240 LEU D C 1
ATOM 22975 O O . LEU D 1 240 ? 66.561 25.771 63.664 1.00 19.63 240 LEU D O 1
ATOM 22991 N N . GLU D 1 241 ? 66.378 26.701 65.706 1.00 16.12 241 GLU D N 1
ATOM 22992 C CA . GLU D 1 241 ? 65.085 26.074 65.960 1.00 17.43 241 GLU D CA 1
ATOM 22993 C C . GLU D 1 241 ? 64.086 26.429 64.866 1.00 16.23 241 GLU D C 1
ATOM 22994 O O . GLU D 1 241 ? 63.355 25.566 64.364 1.00 18.47 241 GLU D O 1
ATOM 23006 N N . ASN D 1 242 ? 64.023 27.712 64.501 1.00 16.31 242 ASN D N 1
ATOM 23007 C CA . ASN D 1 242 ? 63.067 28.139 63.485 1.00 13.65 242 ASN D CA 1
ATOM 23008 C C . ASN D 1 242 ? 63.375 27.506 62.135 1.00 12.60 242 ASN D C 1
ATOM 23009 O O . ASN D 1 242 ? 62.460 27.121 61.400 1.00 12.13 242 ASN D O 1
ATOM 23020 N N . LEU D 1 243 ? 64.658 27.396 61.785 1.00 15.90 243 LEU D N 1
ATOM 23021 C CA . LEU D 1 243 ? 65.019 26.772 60.518 1.00 17.92 243 LEU D CA 1
ATOM 23022 C C . LEU D 1 243 ? 64.507 25.339 60.461 1.00 20.60 243 LEU D C 1
ATOM 23023 O O . LEU D 1 243 ? 63.861 24.937 59.487 1.00 22.10 243 LEU D O 1
ATOM 23039 N N . VAL D 1 244 ? 64.775 24.553 61.508 1.00 24.78 244 VAL D N 1
ATOM 23040 C CA . VAL D 1 244 ? 64.391 23.143 61.485 1.00 30.20 244 VAL D CA 1
ATOM 23041 C C . VAL D 1 244 ? 62.875 22.994 61.506 1.00 29.30 244 VAL D C 1
ATOM 23042 O O . VAL D 1 244 ? 62.318 22.106 60.850 1.00 31.28 244 VAL D O 1
ATOM 23055 N N . ALA D 1 245 ? 62.183 23.844 62.268 1.00 23.26 245 ALA D N 1
ATOM 23056 C CA . ALA D 1 245 ? 60.734 23.710 62.380 1.00 18.39 245 ALA D CA 1
ATOM 23057 C C . ALA D 1 245 ? 60.034 24.207 61.121 1.00 20.74 245 ALA D C 1
ATOM 23058 O O . ALA D 1 245 ? 59.086 23.576 60.642 1.00 21.09 245 ALA D O 1
ATOM 23065 N N . PHE D 1 246 ? 60.480 25.339 60.577 1.00 19.48 246 PHE D N 1
ATOM 23066 C CA . PHE D 1 246 ? 59.780 26.014 59.492 1.00 17.49 246 PHE D CA 1
ATOM 23067 C C . PHE D 1 246 ? 60.323 25.659 58.112 1.00 18.39 246 PHE D C 1
ATOM 23068 O O . PHE D 1 246 ? 59.560 25.657 57.142 1.00 18.78 246 PHE D O 1
ATOM 23085 N N . ARG D 1 247 ? 61.616 25.367 58.001 1.00 18.32 247 ARG D N 1
ATOM 23086 C CA A ARG D 1 247 ? 62.229 24.954 56.744 0.54 18.35 247 ARG D CA 1
ATOM 23087 C CA B ARG D 1 247 ? 62.231 24.956 56.744 0.46 18.35 247 ARG D CA 1
ATOM 23088 C C . ARG D 1 247 ? 61.956 25.949 55.613 1.00 17.67 247 ARG D C 1
ATOM 23089 O O . ARG D 1 247 ? 61.413 25.578 54.566 1.00 17.73 247 ARG D O 1
ATOM 23130 N N . PRO D 1 248 ? 62.329 27.211 55.785 1.00 18.21 248 PRO D N 1
ATOM 23131 C CA . PRO D 1 248 ? 62.087 28.199 54.732 1.00 16.94 248 PRO D CA 1
ATOM 23132 C C . PRO D 1 248 ? 62.958 27.935 53.516 1.00 17.91 248 PRO D C 1
ATOM 23133 O O . PRO D 1 248 ? 64.060 27.392 53.619 1.00 17.11 248 PRO D O 1
ATOM 23144 N N A ARG D 1 249 ? 62.447 28.325 52.349 0.75 17.10 249 ARG D N 1
ATOM 23145 N N B ARG D 1 249 ? 62.447 28.334 52.352 0.25 17.34 249 ARG D N 1
ATOM 23146 C CA A ARG D 1 249 ? 63.258 28.289 51.138 0.75 17.36 249 ARG D CA 1
ATOM 23147 C CA B ARG D 1 249 ? 63.237 28.299 51.128 0.25 17.35 249 ARG D CA 1
ATOM 23148 C C A ARG D 1 249 ? 64.080 29.556 50.956 0.75 15.30 249 ARG D C 1
ATOM 23149 C C B ARG D 1 249 ? 64.067 29.560 50.940 0.25 15.26 249 ARG D C 1
ATOM 23150 O O A ARG D 1 249 ? 65.158 29.498 50.353 0.75 12.29 249 ARG D O 1
ATOM 23151 O O B ARG D 1 249 ? 65.135 29.502 50.320 0.25 13.87 249 ARG D O 1
ATOM 23192 N N . VAL D 1 250 ? 63.602 30.692 51.463 1.00 15.70 250 VAL D N 1
ATOM 23193 C CA . VAL D 1 250 ? 64.288 31.974 51.335 1.00 13.60 250 VAL D CA 1
ATOM 23194 C C . VAL D 1 250 ? 64.640 32.467 52.732 1.00 11.48 250 VAL D C 1
ATOM 23195 O O . VAL D 1 250 ? 63.761 32.574 53.596 1.00 11.99 250 VAL D O 1
ATOM 23209 N N . LEU D 1 251 ? 65.918 32.762 52.950 1.00 8.90 251 LEU D N 1
ATOM 23210 C CA . LEU D 1 251 ? 66.389 33.337 54.201 1.00 9.14 251 LEU D CA 1
ATOM 23211 C C . LEU D 1 251 ? 66.880 34.750 53.941 1.00 7.17 251 LEU D C 1
ATOM 23212 O O . LEU D 1 251 ? 67.735 34.966 53.077 1.00 8.86 251 LEU D O 1
ATOM 23228 N N . PHE D 1 252 ? 66.345 35.708 54.692 1.00 8.46 252 PHE D N 1
ATOM 23229 C CA . PHE D 1 252 ? 66.819 37.083 54.640 1.00 7.26 252 PHE D CA 1
ATOM 23230 C C . PHE D 1 252 ? 67.664 37.306 55.883 1.00 9.89 252 PHE D C 1
ATOM 23231 O O . PHE D 1 252 ? 67.133 37.410 56.995 1.00 9.71 252 PHE D O 1
ATOM 23248 N N . GLY D 1 253 ? 68.974 37.392 55.688 1.00 8.77 253 GLY D N 1
ATOM 23249 C CA . GLY D 1 253 ? 69.897 37.574 56.784 1.00 10.25 253 GLY D CA 1
ATOM 23250 C C . GLY D 1 253 ? 70.797 38.775 56.606 1.00 8.43 253 GLY D C 1
ATOM 23251 O O . GLY D 1 253 ? 70.522 39.667 55.795 1.00 6.97 253 GLY D O 1
ATOM 23255 N N . VAL D 1 254 ? 71.856 38.814 57.406 1.00 7.76 254 VAL D N 1
ATOM 23256 C CA . VAL D 1 254 ? 72.916 39.813 57.331 1.00 8.69 254 VAL D CA 1
ATOM 23257 C C . VAL D 1 254 ? 74.222 39.043 57.475 1.00 8.05 254 VAL D C 1
ATOM 23258 O O . VAL D 1 254 ? 74.200 37.862 57.854 1.00 8.73 254 VAL D O 1
ATOM 23271 N N . PRO D 1 255 ? 75.373 39.662 57.209 1.00 6.99 255 PRO D N 1
ATOM 23272 C CA . PRO D 1 255 ? 76.626 38.890 57.209 1.00 6.23 255 PRO D CA 1
ATOM 23273 C C . PRO D 1 255 ? 76.897 38.131 58.503 1.00 8.09 255 PRO D C 1
ATOM 23274 O O . PRO D 1 255 ? 77.278 36.955 58.449 1.00 9.44 255 PRO D O 1
ATOM 23285 N N . ALA D 1 256 ? 76.697 38.761 59.666 1.00 8.33 256 ALA D N 1
ATOM 23286 C CA . ALA D 1 256 ? 77.012 38.095 60.928 1.00 10.30 256 ALA D CA 1
ATOM 23287 C C . ALA D 1 256 ? 76.128 36.880 61.160 1.00 7.76 256 ALA D C 1
ATOM 23288 O O . ALA D 1 256 ? 76.556 35.915 61.800 1.00 9.26 256 ALA D O 1
ATOM 23295 N N . ILE D 1 257 ? 74.897 36.903 60.651 1.00 8.08 257 ILE D N 1
ATOM 23296 C CA . ILE D 1 257 ? 74.016 35.747 60.787 1.00 8.94 257 ILE D CA 1
ATOM 23297 C C . ILE D 1 257 ? 74.598 34.552 60.045 1.00 10.35 257 ILE D C 1
ATOM 23298 O O . ILE D 1 257 ? 74.620 33.430 60.558 1.00 10.49 257 ILE D O 1
ATOM 23314 N N . TYR D 1 258 ? 75.075 34.772 58.822 1.00 10.18 258 TYR D N 1
ATOM 23315 C CA . TYR D 1 258 ? 75.673 33.671 58.077 1.00 8.71 258 TYR D CA 1
ATOM 23316 C C . TYR D 1 258 ? 76.934 33.170 58.766 1.00 8.40 258 TYR D C 1
ATOM 23317 O O . TYR D 1 258 ? 77.189 31.960 58.808 1.00 9.75 258 TYR D O 1
ATOM 23335 N N . ALA D 1 259 ? 77.716 34.080 59.349 1.00 9.27 259 ALA D N 1
ATOM 23336 C CA . ALA D 1 259 ? 78.866 33.659 60.140 1.00 9.61 259 ALA D CA 1
ATOM 23337 C C . ALA D 1 259 ? 78.439 32.745 61.283 1.00 10.21 259 ALA D C 1
ATOM 23338 O O . ALA D 1 259 ? 79.072 31.711 61.533 1.00 11.99 259 ALA D O 1
ATOM 23345 N N . SER D 1 260 ? 77.361 33.103 61.983 1.00 9.04 260 SER D N 1
ATOM 23346 C CA . SER D 1 260 ? 76.904 32.311 63.117 1.00 9.73 260 SER D CA 1
ATOM 23347 C C . SER D 1 260 ? 76.367 30.949 62.697 1.00 11.48 260 SER D C 1
ATOM 23348 O O . SER D 1 260 ? 76.295 30.037 63.532 1.00 12.70 260 SER D O 1
ATOM 23356 N N . LEU D 1 261 ? 75.994 30.789 61.431 1.00 11.56 261 LEU D N 1
ATOM 23357 C CA . LEU D 1 261 ? 75.415 29.545 60.948 1.00 12.30 261 LEU D CA 1
ATOM 23358 C C . LEU D 1 261 ? 76.452 28.546 60.447 1.00 12.81 261 LEU D C 1
ATOM 23359 O O . LEU D 1 261 ? 76.078 27.422 60.097 1.00 15.10 261 LEU D O 1
ATOM 23375 N N . ARG D 1 262 ? 77.729 28.919 60.395 1.00 12.09 262 ARG D N 1
ATOM 23376 C CA . ARG D 1 262 ? 78.760 28.004 59.906 1.00 13.81 262 ARG D CA 1
ATOM 23377 C C . ARG D 1 262 ? 78.720 26.628 60.559 1.00 16.87 262 ARG D C 1
ATOM 23378 O O . ARG D 1 262 ? 78.767 25.625 59.830 1.00 16.27 262 ARG D O 1
ATOM 23399 N N . PRO D 1 263 ? 78.658 26.495 61.888 1.00 16.11 263 PRO D N 1
ATOM 23400 C CA . PRO D 1 263 ? 78.617 25.147 62.482 1.00 18.82 263 PRO D CA 1
ATOM 23401 C C . PRO D 1 263 ? 77.337 24.383 62.180 1.00 19.00 263 PRO D C 1
ATOM 23402 O O . PRO D 1 263 ? 77.273 23.176 62.458 1.00 18.59 263 PRO D O 1
ATOM 23413 N N . GLN D 1 264 ? 76.330 25.038 61.609 1.00 15.98 264 GLN D N 1
ATOM 23414 C CA . GLN D 1 264 ? 75.054 24.414 61.288 1.00 14.96 264 GLN D CA 1
ATOM 23415 C C . GLN D 1 264 ? 74.801 24.383 59.785 1.00 12.76 264 GLN D C 1
ATOM 23416 O O . GLN D 1 264 ? 73.651 24.398 59.341 1.00 15.59 264 GLN D O 1
ATOM 23430 N N . ALA D 1 265 ? 75.874 24.347 58.991 1.00 16.60 265 ALA D N 1
ATOM 23431 C CA . ALA D 1 265 ? 75.729 24.377 57.540 1.00 15.62 265 ALA D CA 1
ATOM 23432 C C . ALA D 1 265 ? 74.808 23.264 57.050 1.00 17.35 265 ALA D C 1
ATOM 23433 O O . ALA D 1 265 ? 73.976 23.481 56.163 1.00 20.43 265 ALA D O 1
ATOM 23440 N N . ARG D 1 266 ? 74.931 22.067 57.627 1.00 15.63 266 ARG D N 1
ATOM 23441 C CA . ARG D 1 266 ? 74.107 20.942 57.195 1.00 16.72 266 ARG D CA 1
ATOM 23442 C C . ARG D 1 266 ? 72.623 21.266 57.334 1.00 17.04 266 ARG D C 1
ATOM 23443 O O . ARG D 1 266 ? 71.834 21.039 56.407 1.00 16.26 266 ARG D O 1
ATOM 23464 N N . GLU D 1 267 ? 72.224 21.816 58.483 1.00 17.32 267 GLU D N 1
ATOM 23465 C CA . GLU D 1 267 ? 70.819 22.158 58.691 1.00 18.14 267 GLU D CA 1
ATOM 23466 C C . GLU D 1 267 ? 70.374 23.293 57.773 1.00 17.41 267 GLU D C 1
ATOM 23467 O O . GLU D 1 267 ? 69.262 23.259 57.236 1.00 17.98 267 GLU D O 1
ATOM 23479 N N . LEU D 1 268 ? 71.223 24.304 57.573 1.00 17.45 268 LEU D N 1
ATOM 23480 C CA . LEU D 1 268 ? 70.842 25.416 56.706 1.00 17.67 268 LEU D CA 1
ATOM 23481 C C . LEU D 1 268 ? 70.582 24.935 55.285 1.00 19.58 268 LEU D C 1
ATOM 23482 O O . LEU D 1 268 ? 69.571 25.294 54.666 1.00 18.61 268 LEU D O 1
ATOM 23498 N N . LEU D 1 269 ? 71.482 24.106 54.757 1.00 21.44 269 LEU D N 1
ATOM 23499 C CA . LEU D 1 269 ? 71.360 23.607 53.395 1.00 23.19 269 LEU D CA 1
ATOM 23500 C C . LEU D 1 269 ? 70.169 22.675 53.205 1.00 24.85 269 LEU D C 1
ATOM 23501 O O . LEU D 1 269 ? 69.822 22.377 52.058 1.00 23.39 269 LEU D O 1
ATOM 23517 N N . SER D 1 270 ? 69.525 22.228 54.288 1.00 23.32 270 SER D N 1
ATOM 23518 C CA A SER D 1 270 ? 68.471 21.228 54.152 0.53 23.66 270 SER D CA 1
ATOM 23519 C CA B SER D 1 270 ? 68.466 21.232 54.165 0.47 23.72 270 SER D CA 1
ATOM 23520 C C . SER D 1 270 ? 67.194 21.815 53.560 1.00 23.02 270 SER D C 1
ATOM 23521 O O . SER D 1 270 ? 66.431 21.089 52.917 1.00 22.05 270 SER D O 1
ATOM 23536 N N . SER D 1 271 ? 66.933 23.110 53.761 1.00 26.86 271 SER D N 1
ATOM 23537 C CA . SER D 1 271 ? 65.749 23.728 53.168 1.00 24.87 271 SER D CA 1
ATOM 23538 C C . SER D 1 271 ? 66.008 25.048 52.466 1.00 20.69 271 SER D C 1
ATOM 23539 O O . SER D 1 271 ? 65.231 25.395 51.569 1.00 21.14 271 SER D O 1
ATOM 23547 N N . VAL D 1 272 ? 67.078 25.771 52.785 1.00 17.49 272 VAL D N 1
ATOM 23548 C CA . VAL D 1 272 ? 67.234 27.125 52.274 1.00 14.02 272 VAL D CA 1
ATOM 23549 C C . VAL D 1 272 ? 67.893 27.005 50.914 1.00 16.24 272 VAL D C 1
ATOM 23550 O O . VAL D 1 272 ? 68.991 26.452 50.786 1.00 16.69 272 VAL D O 1
ATOM 23563 N N . ARG D 1 273 ? 67.203 27.516 49.896 1.00 14.08 273 ARG D N 1
ATOM 23564 C CA . ARG D 1 273 ? 67.688 27.513 48.529 1.00 15.55 273 ARG D CA 1
ATOM 23565 C C . ARG D 1 273 ? 68.079 28.895 48.046 1.00 15.55 273 ARG D C 1
ATOM 23566 O O . ARG D 1 273 ? 68.874 29.003 47.108 1.00 20.92 273 ARG D O 1
ATOM 23587 N N . LEU D 1 274 ? 67.549 29.946 48.665 1.00 12.08 274 LEU D N 1
ATOM 23588 C CA . LEU D 1 274 ? 67.871 31.317 48.299 1.00 11.79 274 LEU D CA 1
ATOM 23589 C C . LEU D 1 274 ? 68.245 32.035 49.585 1.00 13.80 274 LEU D C 1
ATOM 23590 O O . LEU D 1 274 ? 67.386 32.281 50.438 1.00 10.07 274 LEU D O 1
ATOM 23606 N N . ALA D 1 275 ? 69.521 32.372 49.719 1.00 13.02 275 ALA D N 1
ATOM 23607 C CA . ALA D 1 275 ? 70.043 33.039 50.901 1.00 12.15 275 ALA D CA 1
ATOM 23608 C C . ALA D 1 275 ? 70.398 34.465 50.518 1.00 12.52 275 ALA D C 1
ATOM 23609 O O . ALA D 1 275 ? 71.245 34.682 49.645 1.00 11.93 275 ALA D O 1
ATOM 23616 N N . PHE D 1 276 ? 69.745 35.431 51.157 1.00 9.02 276 PHE D N 1
ATOM 23617 C CA . PHE D 1 276 ? 70.012 36.834 50.904 1.00 8.78 276 PHE D CA 1
ATOM 23618 C C . PHE D 1 276 ? 70.674 37.468 52.119 1.00 5.95 276 PHE D C 1
ATOM 23619 O O . PHE D 1 276 ? 70.416 37.080 53.261 1.00 9.00 276 PHE D O 1
ATOM 23636 N N . SER D 1 277 ? 71.521 38.460 51.855 1.00 7.16 277 SER D N 1
ATOM 23637 C CA . SER D 1 277 ? 72.210 39.201 52.900 1.00 7.10 277 SER D CA 1
ATOM 23638 C C . SER D 1 277 ? 72.152 40.681 52.568 1.00 7.63 277 SER D C 1
ATOM 23639 O O . SER D 1 277 ? 72.413 41.074 51.428 1.00 7.99 277 SER D O 1
ATOM 23647 N N . ALA D 1 278 ? 71.809 41.497 53.563 1.00 8.03 278 ALA D N 1
ATOM 23648 C CA . ALA D 1 278 ? 71.786 42.942 53.404 1.00 8.82 278 ALA D CA 1
ATOM 23649 C C . ALA D 1 278 ? 72.216 43.570 54.721 1.00 10.18 278 ALA D C 1
ATOM 23650 O O . ALA D 1 278 ? 72.427 42.876 55.722 1.00 11.06 278 ALA D O 1
ATOM 23657 N N . GLY D 1 279 ? 72.336 44.899 54.716 1.00 9.02 279 GLY D N 1
ATOM 23658 C CA . GLY D 1 279 ? 72.624 45.661 55.921 1.00 8.36 279 GLY D CA 1
ATOM 23659 C C . GLY D 1 279 ? 74.041 46.191 55.983 1.00 8.72 279 GLY D C 1
ATOM 23660 O O . GLY D 1 279 ? 74.273 47.329 56.406 1.00 9.02 279 GLY D O 1
ATOM 23664 N N . SER D 1 280 ? 74.985 45.355 55.568 1.00 8.75 280 SER D N 1
ATOM 23665 C CA . SER D 1 280 ? 76.401 45.694 55.505 1.00 9.04 280 SER D CA 1
ATOM 23666 C C . SER D 1 280 ? 77.051 44.745 54.508 1.00 9.46 280 SER D C 1
ATOM 23667 O O . SER D 1 280 ? 76.446 43.740 54.120 1.00 10.49 280 SER D O 1
ATOM 23675 N N . PRO D 1 281 ? 78.272 45.039 54.057 1.00 8.79 281 PRO D N 1
ATOM 23676 C CA . PRO D 1 281 ? 78.854 44.228 52.980 1.00 8.13 281 PRO D CA 1
ATOM 23677 C C . PRO D 1 281 ? 79.134 42.798 53.413 1.00 8.07 281 PRO D C 1
ATOM 23678 O O . PRO D 1 281 ? 79.677 42.545 54.493 1.00 9.77 281 PRO D O 1
ATOM 23689 N N . LEU D 1 282 ? 78.799 41.861 52.533 1.00 7.98 282 LEU D N 1
ATOM 23690 C CA . LEU D 1 282 ? 79.104 40.461 52.788 1.00 9.28 282 LEU D CA 1
ATOM 23691 C C . LEU D 1 282 ? 80.582 40.221 52.501 1.00 9.83 282 LEU D C 1
ATOM 23692 O O . LEU D 1 282 ? 81.007 40.384 51.352 1.00 9.83 282 LEU D O 1
ATOM 23708 N N . PRO D 1 283 ? 81.393 39.845 53.492 1.00 11.10 283 PRO D N 1
ATOM 23709 C CA . PRO D 1 283 ? 82.819 39.628 53.217 1.00 12.62 283 PRO D CA 1
ATOM 23710 C C . PRO D 1 283 ? 83.037 38.462 52.264 1.00 14.60 283 PRO D C 1
ATOM 23711 O O . PRO D 1 283 ? 82.290 37.482 52.262 1.00 11.38 283 PRO D O 1
ATOM 23722 N N . ARG D 1 284 ? 84.103 38.571 51.466 1.00 11.16 284 ARG D N 1
ATOM 23723 C CA . ARG D 1 284 ? 84.479 37.489 50.561 1.00 11.47 284 ARG D CA 1
ATOM 23724 C C . ARG D 1 284 ? 84.568 36.156 51.290 1.00 11.70 284 ARG D C 1
ATOM 23725 O O . ARG D 1 284 ? 84.099 35.130 50.782 1.00 12.39 284 ARG D O 1
ATOM 23746 N N . GLY D 1 285 ? 85.180 36.146 52.476 1.00 12.11 285 GLY D N 1
ATOM 23747 C CA . GLY D 1 285 ? 85.361 34.895 53.193 1.00 12.69 285 GLY D CA 1
ATOM 23748 C C . GLY D 1 285 ? 84.052 34.198 53.505 1.00 11.82 285 GLY D C 1
ATOM 23749 O O . GLY D 1 285 ? 83.969 32.969 53.472 1.00 16.13 285 GLY D O 1
ATOM 23753 N N . GLU D 1 286 ? 83.012 34.973 53.818 1.00 12.07 286 GLU D N 1
ATOM 23754 C CA . GLU D 1 286 ? 81.710 34.377 54.098 1.00 11.19 286 GLU D CA 1
ATOM 23755 C C . GLU D 1 286 ? 81.068 33.852 52.822 1.00 11.20 286 GLU D C 1
ATOM 23756 O O . GLU D 1 286 ? 80.510 32.749 52.807 1.00 12.51 286 GLU D O 1
ATOM 23768 N N . PHE D 1 287 ? 81.127 34.634 51.743 1.00 9.73 287 PHE D N 1
ATOM 23769 C CA . PHE D 1 287 ? 80.644 34.154 50.454 1.00 10.70 287 PHE D CA 1
ATOM 23770 C C . PHE D 1 287 ? 81.302 32.830 50.083 1.00 12.71 287 PHE D C 1
ATOM 23771 O O . PHE D 1 287 ? 80.626 31.893 49.645 1.00 13.99 287 PHE D O 1
ATOM 23788 N N . GLU D 1 288 ? 82.615 32.721 50.285 1.00 13.60 288 GLU D N 1
ATOM 23789 C CA . GLU D 1 288 ? 83.346 31.544 49.827 1.00 15.56 288 GLU D CA 1
ATOM 23790 C C . GLU D 1 288 ? 83.166 30.340 50.746 1.00 15.75 288 GLU D C 1
ATOM 23791 O O . GLU D 1 288 ? 83.132 29.203 50.259 1.00 17.32 288 GLU D O 1
ATOM 23803 N N . PHE D 1 289 ? 83.030 30.552 52.057 1.00 15.68 289 PHE D N 1
ATOM 23804 C CA . PHE D 1 289 ? 82.695 29.441 52.940 1.00 16.35 289 PHE D CA 1
ATOM 23805 C C . PHE D 1 289 ? 81.412 28.765 52.479 1.00 15.87 289 PHE D C 1
ATOM 23806 O O . PHE D 1 289 ? 81.351 27.537 52.343 1.00 17.69 289 PHE D O 1
ATOM 23823 N N . TRP D 1 290 ? 80.371 29.559 52.230 1.00 13.15 290 TRP D N 1
ATOM 23824 C CA . TRP D 1 290 ? 79.080 28.981 51.885 1.00 12.76 290 TRP D CA 1
ATOM 23825 C C . TRP D 1 290 ? 79.075 28.449 50.459 1.00 14.17 290 TRP D C 1
ATOM 23826 O O . TRP D 1 290 ? 78.415 27.442 50.180 1.00 16.61 290 TRP D O 1
ATOM 23847 N N . ALA D 1 291 ? 79.817 29.087 49.551 1.00 13.42 291 ALA D N 1
ATOM 23848 C CA . ALA D 1 291 ? 79.968 28.531 48.211 1.00 14.42 291 ALA D CA 1
ATOM 23849 C C . ALA D 1 291 ? 80.574 27.135 48.270 1.00 17.10 291 ALA D C 1
ATOM 23850 O O . ALA D 1 291 ? 80.185 26.246 47.503 1.00 18.65 291 ALA D O 1
ATOM 23857 N N . ALA D 1 292 ? 81.524 26.920 49.181 1.00 19.93 292 ALA D N 1
ATOM 23858 C CA . ALA D 1 292 ? 82.135 25.605 49.325 1.00 25.88 292 ALA D CA 1
ATOM 23859 C C . ALA D 1 292 ? 81.150 24.572 49.850 1.00 28.34 292 ALA D C 1
ATOM 23860 O O . ALA D 1 292 ? 81.362 23.372 49.646 1.00 32.61 292 ALA D O 1
ATOM 23867 N N . HIS D 1 293 ? 80.085 25.008 50.523 1.00 22.50 293 HIS D N 1
ATOM 23868 C CA . HIS D 1 293 ? 79.018 24.124 50.969 1.00 22.91 293 HIS D CA 1
ATOM 23869 C C . HIS D 1 293 ? 77.845 24.079 49.995 1.00 24.05 293 HIS D C 1
ATOM 23870 O O . HIS D 1 293 ? 76.825 23.453 50.298 1.00 29.35 293 HIS D O 1
ATOM 23884 N N . GLY D 1 294 ? 77.965 24.726 48.839 1.00 25.14 294 GLY D N 1
ATOM 23885 C CA . GLY D 1 294 ? 76.933 24.666 47.823 1.00 26.66 294 GLY D CA 1
ATOM 23886 C C . GLY D 1 294 ? 75.823 25.683 47.952 1.00 22.89 294 GLY D C 1
ATOM 23887 O O . GLY D 1 294 ? 74.782 25.519 47.308 1.00 21.88 294 GLY D O 1
ATOM 23891 N N . LEU D 1 295 ? 76.004 26.727 48.756 1.00 18.60 295 LEU D N 1
ATOM 23892 C CA . LEU D 1 295 ? 74.981 27.744 48.974 1.00 16.14 295 LEU D CA 1
ATOM 23893 C C . LEU D 1 295 ? 75.508 29.085 48.489 1.00 15.07 295 LEU D C 1
ATOM 23894 O O . LEU D 1 295 ? 76.535 29.567 48.977 1.00 12.24 295 LEU D O 1
ATOM 23910 N N . GLU D 1 296 ? 74.788 29.694 47.555 1.00 14.66 296 GLU D N 1
ATOM 23911 C CA . GLU D 1 296 ? 75.089 31.045 47.110 1.00 15.37 296 GLU D CA 1
ATOM 23912 C C . GLU D 1 296 ? 74.427 32.038 48.055 1.00 12.37 296 GLU D C 1
ATOM 23913 O O . GLU D 1 296 ? 73.241 31.907 48.371 1.00 15.87 296 GLU D O 1
ATOM 23925 N N . ILE D 1 297 ? 75.192 33.017 48.529 1.00 9.38 297 ILE D N 1
ATOM 23926 C CA . ILE D 1 297 ? 74.641 34.120 49.307 1.00 10.76 297 ILE D CA 1
ATOM 23927 C C . ILE D 1 297 ? 74.645 35.360 48.426 1.00 10.90 297 ILE D C 1
ATOM 23928 O O . ILE D 1 297 ? 75.694 35.752 47.898 1.00 13.50 297 ILE D O 1
ATOM 23944 N N . CYS D 1 298 ? 73.471 35.970 48.268 1.00 8.94 298 CYS D N 1
ATOM 23945 C CA . CYS D 1 298 ? 73.288 37.150 47.427 1.00 11.06 298 CYS D CA 1
ATOM 23946 C C . CYS D 1 298 ? 73.320 38.399 48.300 1.00 8.53 298 CYS D C 1
ATOM 23947 O O . CYS D 1 298 ? 72.410 38.629 49.102 1.00 9.29 298 CYS D O 1
ATOM 23955 N N . ASP D 1 299 ? 74.365 39.205 48.124 1.00 7.89 299 ASP D N 1
ATOM 23956 C CA . ASP D 1 299 ? 74.527 40.474 48.822 1.00 7.86 299 ASP D CA 1
ATOM 23957 C C . ASP D 1 299 ? 73.801 41.570 48.046 1.00 8.03 299 ASP D C 1
ATOM 23958 O O . ASP D 1 299 ? 73.959 41.685 46.827 1.00 9.65 299 ASP D O 1
ATOM 23967 N N . GLY D 1 300 ? 72.992 42.355 48.740 1.00 8.49 300 GLY D N 1
ATOM 23968 C CA . GLY D 1 300 ? 72.345 43.498 48.118 1.00 7.11 300 GLY D CA 1
ATOM 23969 C C . GLY D 1 300 ? 72.154 44.612 49.118 1.00 5.97 300 GLY D C 1
ATOM 23970 O O . GLY D 1 300 ? 71.986 44.370 50.316 1.00 7.49 300 GLY D O 1
ATOM 23974 N N . ILE D 1 301 ? 72.157 45.843 48.620 1.00 5.90 301 ILE D N 1
ATOM 23975 C CA . ILE D 1 301 ? 71.999 47.027 49.459 1.00 8.09 301 ILE D CA 1
ATOM 23976 C C . ILE D 1 301 ? 70.588 47.576 49.306 1.00 8.55 301 ILE D C 1
ATOM 23977 O O . ILE D 1 301 ? 70.066 47.692 48.187 1.00 8.05 301 ILE D O 1
ATOM 23993 N N . GLY D 1 302 ? 69.964 47.886 50.443 1.00 6.24 302 GLY D N 1
ATOM 23994 C CA . GLY D 1 302 ? 68.779 48.709 50.471 1.00 5.52 302 GLY D CA 1
ATOM 23995 C C . GLY D 1 302 ? 68.994 49.864 51.430 1.00 5.73 302 GLY D C 1
ATOM 23996 O O . GLY D 1 302 ? 69.986 49.917 52.155 1.00 7.60 302 GLY D O 1
ATOM 24000 N N . ALA D 1 303 ? 68.048 50.792 51.414 1.00 5.90 303 ALA D N 1
ATOM 24001 C CA . ALA D 1 303 ? 68.038 51.890 52.365 1.00 7.27 303 ALA D CA 1
ATOM 24002 C C . ALA D 1 303 ? 66.590 52.283 52.589 1.00 6.86 303 ALA D C 1
ATOM 24003 O O . ALA D 1 303 ? 65.753 52.152 51.692 1.00 7.50 303 ALA D O 1
ATOM 24010 N N . THR D 1 304 ? 66.297 52.740 53.806 1.00 6.68 304 THR D N 1
ATOM 24011 C CA . THR D 1 304 ? 64.924 53.090 54.157 1.00 7.01 304 THR D CA 1
ATOM 24012 C C . THR D 1 304 ? 64.341 54.085 53.160 1.00 5.10 304 THR D C 1
ATOM 24013 O O . THR D 1 304 ? 63.182 53.963 52.751 1.00 5.91 304 THR D O 1
ATOM 24024 N N . GLU D 1 305 ? 65.141 55.072 52.750 1.00 6.57 305 GLU D N 1
ATOM 24025 C CA . GLU D 1 305 ? 64.696 56.104 51.826 1.00 7.12 305 GLU D CA 1
ATOM 24026 C C . GLU D 1 305 ? 64.431 55.579 50.419 1.00 6.86 305 GLU D C 1
ATOM 24027 O O . GLU D 1 305 ? 63.865 56.316 49.601 1.00 7.38 305 GLU D O 1
ATOM 24039 N N . VAL D 1 306 ? 64.832 54.342 50.119 1.00 6.47 306 VAL D N 1
ATOM 24040 C CA . VAL D 1 306 ? 64.628 53.719 48.817 1.00 8.56 306 VAL D CA 1
ATOM 24041 C C . VAL D 1 306 ? 63.685 52.521 48.907 1.00 7.71 306 VAL D C 1
ATOM 24042 O O . VAL D 1 306 ? 63.562 51.755 47.948 1.00 8.96 306 VAL D O 1
ATOM 24055 N N . GLY D 1 307 ? 63.013 52.340 50.041 1.00 6.61 307 GLY D N 1
ATOM 24056 C CA . GLY D 1 307 ? 62.007 51.309 50.170 1.00 7.29 307 GLY D CA 1
ATOM 24057 C C . GLY D 1 307 ? 62.563 49.935 50.484 1.00 7.40 307 GLY D C 1
ATOM 24058 O O . GLY D 1 307 ? 62.210 49.331 51.500 1.00 6.90 307 GLY D O 1
ATOM 24062 N N . HIS D 1 308 ? 63.435 49.421 49.619 1.00 6.07 308 HIS D N 1
ATOM 24063 C CA . HIS D 1 308 ? 64.045 48.123 49.890 1.00 6.98 308 HIS D CA 1
ATOM 24064 C C . HIS D 1 308 ? 65.333 48.011 49.072 1.00 8.21 308 HIS D C 1
ATOM 24065 O O . HIS D 1 308 ? 65.953 49.027 48.751 1.00 6.86 308 HIS D O 1
ATOM 24079 N N . VAL D 1 309 ? 65.729 46.781 48.744 1.00 7.23 309 VAL D N 1
ATOM 24080 C CA . VAL D 1 309 ? 66.972 46.549 48.014 1.00 7.51 309 VAL D CA 1
ATOM 24081 C C . VAL D 1 309 ? 66.840 47.097 46.599 1.00 7.46 309 VAL D C 1
ATOM 24082 O O . VAL D 1 309 ? 65.869 46.806 45.889 1.00 6.53 309 VAL D O 1
ATOM 24095 N N . PHE D 1 310 ? 67.826 47.897 46.184 1.00 8.25 310 PHE D N 1
ATOM 24096 C CA . PHE D 1 310 ? 67.824 48.542 44.877 1.00 8.52 310 PHE D CA 1
ATOM 24097 C C . PHE D 1 310 ? 69.051 48.203 44.041 1.00 8.01 310 PHE D C 1
ATOM 24098 O O . PHE D 1 310 ? 69.100 48.579 42.862 1.00 8.00 310 PHE D O 1
ATOM 24115 N N . LEU D 1 311 ? 70.035 47.515 44.619 1.00 7.61 311 LEU D N 1
ATOM 24116 C CA A LEU D 1 311 ? 71.272 47.158 43.934 0.60 8.67 311 LEU D CA 1
ATOM 24117 C CA B LEU D 1 311 ? 71.266 47.149 43.925 0.40 8.74 311 LEU D CA 1
ATOM 24118 C C . LEU D 1 311 ? 71.744 45.859 44.568 1.00 9.46 311 LEU D C 1
ATOM 24119 O O . LEU D 1 311 ? 71.926 45.810 45.787 1.00 10.04 311 LEU D O 1
ATOM 24150 N N . ALA D 1 312 ? 71.920 44.808 43.765 1.00 7.82 312 ALA D N 1
ATOM 24151 C CA . ALA D 1 312 ? 72.141 43.495 44.360 1.00 7.69 312 ALA D CA 1
ATOM 24152 C C . ALA D 1 312 ? 72.735 42.509 43.373 1.00 8.86 312 ALA D C 1
ATOM 24153 O O . ALA D 1 312 ? 72.624 42.664 42.153 1.00 9.93 312 ALA D O 1
ATOM 24160 N N . ASN D 1 313 ? 73.368 41.481 43.940 1.00 7.61 313 ASN D N 1
ATOM 24161 C CA . ASN D 1 313 ? 73.728 40.284 43.193 1.00 9.30 313 ASN D CA 1
ATOM 24162 C C . ASN D 1 313 ? 72.469 39.516 42.818 1.00 11.35 313 ASN D C 1
ATOM 24163 O O . ASN D 1 313 ? 71.593 39.290 43.659 1.00 12.82 313 ASN D O 1
ATOM 24174 N N . ARG D 1 314 ? 72.395 39.087 41.563 1.00 11.02 314 ARG D N 1
ATOM 24175 C CA . ARG D 1 314 ? 71.242 38.331 41.100 1.00 11.55 314 ARG D CA 1
ATOM 24176 C C . ARG D 1 314 ? 71.445 36.842 41.377 1.00 10.85 314 ARG D C 1
ATOM 24177 O O . ARG D 1 314 ? 72.539 36.314 41.143 1.00 10.28 314 ARG D O 1
ATOM 24198 N N . PRO D 1 315 ? 70.417 36.147 41.868 1.00 11.22 315 PRO D N 1
ATOM 24199 C CA . PRO D 1 315 ? 70.547 34.703 42.102 1.00 12.21 315 PRO D CA 1
ATOM 24200 C C . PRO D 1 315 ? 71.090 33.969 40.884 1.00 13.22 315 PRO D C 1
ATOM 24201 O O . PRO D 1 315 ? 70.642 34.178 39.754 1.00 15.36 315 PRO D O 1
ATOM 24212 N N . GLY D 1 316 ? 72.057 33.085 41.131 1.00 13.54 316 GLY D N 1
ATOM 24213 C CA . GLY D 1 316 ? 72.745 32.375 40.076 1.00 12.81 316 GLY D CA 1
ATOM 24214 C C . GLY D 1 316 ? 73.923 33.111 39.478 1.00 18.26 316 GLY D C 1
ATOM 24215 O O . GLY D 1 316 ? 74.697 32.500 38.728 1.00 21.30 316 GLY D O 1
ATOM 24219 N N . GLN D 1 317 ? 74.094 34.398 39.794 1.00 16.86 317 GLN D N 1
ATOM 24220 C CA . GLN D 1 317 ? 75.140 35.216 39.192 1.00 15.38 317 GLN D CA 1
ATOM 24221 C C . GLN D 1 317 ? 75.895 36.026 40.241 1.00 13.06 317 GLN D C 1
ATOM 24222 O O . GLN D 1 317 ? 76.544 37.021 39.904 1.00 14.77 317 GLN D O 1
ATOM 24236 N N . ALA D 1 318 ? 75.849 35.606 41.501 1.00 13.12 318 ALA D N 1
ATOM 24237 C CA . ALA D 1 318 ? 76.491 36.361 42.564 1.00 12.24 318 ALA D CA 1
ATOM 24238 C C . ALA D 1 318 ? 78.004 36.172 42.527 1.00 14.01 318 ALA D C 1
ATOM 24239 O O . ALA D 1 318 ? 78.514 35.122 42.122 1.00 13.72 318 ALA D O 1
ATOM 24246 N N . ARG D 1 319 ? 78.718 37.200 42.983 1.00 11.20 319 ARG D N 1
ATOM 24247 C CA . ARG D 1 319 ? 80.173 37.210 43.025 1.00 14.02 319 ARG D CA 1
ATOM 24248 C C . ARG D 1 319 ? 80.644 37.737 44.372 1.00 13.24 319 ARG D C 1
ATOM 24249 O O . ARG D 1 319 ? 80.006 38.600 44.981 1.00 13.07 319 ARG D O 1
ATOM 24270 N N . ALA D 1 320 ? 81.776 37.210 44.827 1.00 13.05 320 ALA D N 1
ATOM 24271 C CA . ALA D 1 320 ? 82.337 37.629 46.101 1.00 15.89 320 ALA D CA 1
ATOM 24272 C C . ALA D 1 320 ? 82.786 39.085 46.044 1.00 12.44 320 ALA D C 1
ATOM 24273 O O . ALA D 1 320 ? 83.184 39.598 44.994 1.00 13.85 320 ALA D O 1
ATOM 24280 N N . ASP D 1 321 ? 82.714 39.752 47.197 1.00 10.29 321 ASP D N 1
ATOM 24281 C CA . ASP D 1 321 ? 83.219 41.117 47.354 1.00 12.73 321 ASP D CA 1
ATOM 24282 C C . ASP D 1 321 ? 82.597 42.058 46.326 1.00 11.69 321 ASP D C 1
ATOM 24283 O O . ASP D 1 321 ? 83.287 42.786 45.610 1.00 14.18 321 ASP D O 1
ATOM 24292 N N . SER D 1 322 ? 81.269 42.043 46.264 1.00 11.97 322 SER D N 1
ATOM 24293 C CA . SER D 1 322 ? 80.548 42.819 45.269 1.00 11.06 322 SER D CA 1
ATOM 24294 C C . SER D 1 322 ? 79.118 42.999 45.746 1.00 10.08 322 SER D C 1
ATOM 24295 O O . SER D 1 322 ? 78.541 42.107 46.377 1.00 8.34 322 SER D O 1
ATOM 24303 N N . THR D 1 323 ? 78.551 44.157 45.435 1.00 11.65 323 THR D N 1
ATOM 24304 C CA . THR D 1 323 ? 77.143 44.405 45.705 1.00 11.64 323 THR D CA 1
ATOM 24305 C C . THR D 1 323 ? 76.286 44.179 44.466 1.00 10.03 323 THR D C 1
ATOM 24306 O O . THR D 1 323 ? 75.055 44.292 44.539 1.00 11.51 323 THR D O 1
ATOM 24317 N N . GLY D 1 324 ? 76.904 43.847 43.337 1.00 10.75 324 GLY D N 1
ATOM 24318 C CA . GLY D 1 324 ? 76.157 43.481 42.151 1.00 11.16 324 GLY D CA 1
ATOM 24319 C C . GLY D 1 324 ? 75.768 44.658 41.283 1.00 11.27 324 GLY D C 1
ATOM 24320 O O . GLY D 1 324 ? 76.528 45.624 41.146 1.00 12.67 324 GLY D O 1
ATOM 24324 N N . LEU D 1 325 ? 74.580 44.584 40.690 1.00 9.68 325 LEU D N 1
ATOM 24325 C CA . LEU D 1 325 ? 74.127 45.545 39.702 1.00 9.39 325 LEU D CA 1
ATOM 24326 C C . LEU D 1 325 ? 72.851 46.239 40.159 1.00 9.05 325 LEU D C 1
ATOM 24327 O O . LEU D 1 325 ? 72.048 45.657 40.900 1.00 8.42 325 LEU D O 1
ATOM 24343 N N . PRO D 1 326 ? 72.632 47.480 39.730 1.00 10.52 326 PRO D N 1
ATOM 24344 C CA . PRO D 1 326 ? 71.357 48.142 40.024 1.00 10.85 326 PRO D CA 1
ATOM 24345 C C . PRO D 1 326 ? 70.198 47.305 39.512 1.00 9.11 326 PRO D C 1
ATOM 24346 O O . PRO D 1 326 ? 70.275 46.696 38.443 1.00 10.77 326 PRO D O 1
ATOM 24357 N N . LEU D 1 327 ? 69.126 47.248 40.294 1.00 8.63 327 LEU D N 1
ATOM 24358 C CA . LEU D 1 327 ? 67.972 46.510 39.831 1.00 8.47 327 LEU D CA 1
ATOM 24359 C C . LEU D 1 327 ? 67.309 47.291 38.700 1.00 10.09 327 LEU D C 1
ATOM 24360 O O . LEU D 1 327 ? 67.263 48.523 38.733 1.00 11.20 327 LEU D O 1
ATOM 24376 N N . PRO D 1 328 ? 66.749 46.603 37.707 1.00 12.11 328 PRO D N 1
ATOM 24377 C CA . PRO D 1 328 ? 66.081 47.318 36.616 1.00 13.57 328 PRO D CA 1
ATOM 24378 C C . PRO D 1 328 ? 65.023 48.281 37.136 1.00 12.77 328 PRO D C 1
ATOM 24379 O O . PRO D 1 328 ? 64.260 47.970 38.051 1.00 13.34 328 PRO D O 1
ATOM 24390 N N . GLY D 1 329 ? 65.015 49.480 36.559 1.00 10.09 329 GLY D N 1
ATOM 24391 C CA . GLY D 1 329 ? 64.155 50.559 36.966 1.00 9.78 329 GLY D CA 1
ATOM 24392 C C . GLY D 1 329 ? 64.845 51.559 37.869 1.00 9.36 329 GLY D C 1
ATOM 24393 O O . GLY D 1 329 ? 64.501 52.744 37.843 1.00 11.05 329 GLY D O 1
ATOM 24397 N N . TYR D 1 330 ? 65.843 51.120 38.627 1.00 8.96 330 TYR D N 1
ATOM 24398 C CA . TYR D 1 330 ? 66.604 52.033 39.456 1.00 9.48 330 TYR D CA 1
ATOM 24399 C C . TYR D 1 330 ? 67.763 52.583 38.642 1.00 13.17 330 TYR D C 1
ATOM 24400 O O . TYR D 1 330 ? 68.277 51.922 37.737 1.00 16.57 330 TYR D O 1
ATOM 24418 N N . GLU D 1 331 ? 68.178 53.797 38.976 1.00 12.63 331 GLU D N 1
ATOM 24419 C CA . GLU D 1 331 ? 69.361 54.390 38.381 1.00 11.04 331 GLU D CA 1
ATOM 24420 C C . GLU D 1 331 ? 70.312 54.747 39.509 1.00 8.58 331 GLU D C 1
ATOM 24421 O O . GLU D 1 331 ? 69.928 55.434 40.465 1.00 10.29 331 GLU D O 1
ATOM 24433 N N . CYS D 1 332 ? 71.554 54.297 39.378 1.00 10.55 332 CYS D N 1
ATOM 24434 C CA . CYS D 1 332 ? 72.593 54.521 40.366 1.00 9.00 332 CYS D CA 1
ATOM 24435 C C . CYS D 1 332 ? 73.674 55.377 39.729 1.00 10.88 332 CYS D C 1
ATOM 24436 O O . CYS D 1 332 ? 74.069 55.149 38.581 1.00 16.02 332 CYS D O 1
ATOM 24444 N N . ARG D 1 333 ? 74.123 56.380 40.473 1.00 10.91 333 ARG D N 1
ATOM 24445 C CA . ARG D 1 333 ? 75.085 57.352 39.988 1.00 11.41 333 ARG D CA 1
ATOM 24446 C C . ARG D 1 333 ? 76.112 57.591 41.081 1.00 13.68 333 ARG D C 1
ATOM 24447 O O . ARG D 1 333 ? 75.759 57.659 42.261 1.00 13.23 333 ARG D O 1
ATOM 24468 N N . LEU D 1 334 ? 77.377 57.696 40.691 1.00 10.89 334 LEU D N 1
ATOM 24469 C CA . LEU D 1 334 ? 78.455 58.033 41.609 1.00 11.41 334 LEU D CA 1
ATOM 24470 C C . LEU D 1 334 ? 78.874 59.469 41.345 1.00 12.60 334 LEU D C 1
ATOM 24471 O O . LEU D 1 334 ? 79.097 59.846 40.191 1.00 13.39 334 LEU D O 1
ATOM 24487 N N . VAL D 1 335 ? 78.997 60.265 42.402 1.00 13.69 335 VAL D N 1
ATOM 24488 C CA . VAL D 1 335 ? 79.417 61.655 42.280 1.00 13.52 335 VAL D CA 1
ATOM 24489 C C . VAL D 1 335 ? 80.731 61.837 43.025 1.00 11.39 335 VAL D C 1
ATOM 24490 O O . VAL D 1 335 ? 80.925 61.280 44.112 1.00 11.89 335 VAL D O 1
ATOM 24503 N N . ASP D 1 336 ? 81.627 62.627 42.440 1.00 12.64 336 ASP D N 1
ATOM 24504 C CA . ASP D 1 336 ? 82.933 62.882 43.030 1.00 14.18 336 ASP D CA 1
ATOM 24505 C C . ASP D 1 336 ? 82.822 63.984 44.084 1.00 14.50 336 ASP D C 1
ATOM 24506 O O . ASP D 1 336 ? 81.732 64.459 44.417 1.00 14.72 336 ASP D O 1
ATOM 24515 N N . ARG D 1 337 ? 83.967 64.407 44.619 1.00 14.91 337 ARG D N 1
ATOM 24516 C CA . ARG D 1 337 ? 83.984 65.375 45.707 1.00 17.48 337 ARG D CA 1
ATOM 24517 C C . ARG D 1 337 ? 83.592 66.779 45.264 1.00 17.87 337 ARG D C 1
ATOM 24518 O O . ARG D 1 337 ? 83.406 67.648 46.124 1.00 18.03 337 ARG D O 1
ATOM 24539 N N . GLU D 1 338 ? 83.461 67.019 43.960 1.00 18.12 338 GLU D N 1
ATOM 24540 C CA . GLU D 1 338 ? 82.946 68.274 43.431 1.00 20.32 338 GLU D CA 1
ATOM 24541 C C . GLU D 1 338 ? 81.493 68.160 42.979 1.00 22.54 338 GLU D C 1
ATOM 24542 O O . GLU D 1 338 ? 80.962 69.108 42.391 1.00 24.36 338 GLU D O 1
ATOM 24554 N N . GLY D 1 339 ? 80.839 67.028 43.244 1.00 18.83 339 GLY D N 1
ATOM 24555 C CA . GLY D 1 339 ? 79.467 66.814 42.836 1.00 19.00 339 GLY D CA 1
ATOM 24556 C C . GLY D 1 339 ? 79.284 66.356 41.405 1.00 20.25 339 GLY D C 1
ATOM 24557 O O . GLY D 1 339 ? 78.138 66.247 40.949 1.00 22.09 339 GLY D O 1
ATOM 24561 N N . HIS D 1 340 ? 80.367 66.088 40.681 1.00 20.57 340 HIS D N 1
ATOM 24562 C CA . HIS D 1 340 ? 80.291 65.714 39.277 1.00 20.21 340 HIS D CA 1
ATOM 24563 C C . HIS D 1 340 ? 80.134 64.206 39.118 1.00 17.28 340 HIS D C 1
ATOM 24564 O O . HIS D 1 340 ? 80.682 63.422 39.899 1.00 15.05 340 HIS D O 1
ATOM 24578 N N . THR D 1 341 ? 79.361 63.810 38.109 1.00 19.21 341 THR D N 1
ATOM 24579 C CA . THR D 1 341 ? 79.105 62.400 37.854 1.00 19.54 341 THR D CA 1
ATOM 24580 C C . THR D 1 341 ? 80.377 61.701 37.391 1.00 18.37 341 THR D C 1
ATOM 24581 O O . THR D 1 341 ? 81.081 62.189 36.499 1.00 20.38 341 THR D O 1
ATOM 24592 N N . ILE D 1 342 ? 80.649 60.542 37.980 1.00 14.93 342 ILE D N 1
ATOM 24593 C CA . ILE D 1 342 ? 81.820 59.737 37.649 1.00 13.84 342 ILE D CA 1
ATOM 24594 C C . ILE D 1 342 ? 81.426 58.758 36.553 1.00 15.74 342 ILE D C 1
ATOM 24595 O O . ILE D 1 342 ? 80.502 57.956 36.727 1.00 16.24 342 ILE D O 1
ATOM 24611 N N . GLU D 1 343 ? 82.130 58.819 35.424 1.00 19.20 343 GLU D N 1
ATOM 24612 C CA . GLU D 1 343 ? 81.885 57.900 34.322 1.00 24.03 343 GLU D CA 1
ATOM 24613 C C . GLU D 1 343 ? 82.819 56.701 34.335 1.00 25.30 343 GLU D C 1
ATOM 24614 O O . GLU D 1 343 ? 82.430 55.621 33.881 1.00 29.84 343 GLU D O 1
ATOM 24626 N N . GLU D 1 344 ? 84.028 56.863 34.863 1.00 21.65 344 GLU D N 1
ATOM 24627 C CA . GLU D 1 344 ? 85.042 55.824 34.802 1.00 27.38 344 GLU D CA 1
ATOM 24628 C C . GLU D 1 344 ? 84.748 54.710 35.797 1.00 26.60 344 GLU D C 1
ATOM 24629 O O . GLU D 1 344 ? 84.123 54.921 36.840 1.00 26.74 344 GLU D O 1
ATOM 24641 N N . ALA D 1 345 ? 85.209 53.513 35.456 1.00 24.33 345 ALA D N 1
ATOM 24642 C CA . ALA D 1 345 ? 85.267 52.424 36.412 1.00 22.20 345 ALA D CA 1
ATOM 24643 C C . ALA D 1 345 ? 86.495 52.590 37.303 1.00 21.43 345 ALA D C 1
ATOM 24644 O O . ALA D 1 345 ? 87.465 53.267 36.951 1.00 23.24 345 ALA D O 1
ATOM 24651 N N . GLY D 1 346 ? 86.437 51.967 38.477 1.00 17.33 346 GLY D N 1
ATOM 24652 C CA . GLY D 1 346 ? 87.551 52.012 39.403 1.00 21.34 346 GLY D CA 1
ATOM 24653 C C . GLY D 1 346 ? 87.778 53.347 40.074 1.00 25.59 346 GLY D C 1
ATOM 24654 O O . GLY D 1 346 ? 88.874 53.590 40.586 1.00 30.35 346 GLY D O 1
ATOM 24658 N N . ARG D 1 347 ? 86.773 54.220 40.097 1.00 22.14 347 ARG D N 1
ATOM 24659 C CA . ARG D 1 347 ? 86.871 55.528 40.733 1.00 21.37 347 ARG D CA 1
ATOM 24660 C C . ARG D 1 347 ? 85.755 55.636 41.761 1.00 18.60 347 ARG D C 1
ATOM 24661 O O . ARG D 1 347 ? 84.579 55.457 41.425 1.00 17.03 347 ARG D O 1
ATOM 24682 N N . GLN D 1 348 ? 86.121 55.922 43.008 1.00 15.40 348 GLN D N 1
ATOM 24683 C CA . GLN D 1 348 ? 85.151 55.945 44.095 1.00 14.59 348 GLN D CA 1
ATOM 24684 C C . GLN D 1 348 ? 84.376 57.255 44.110 1.00 13.27 348 GLN D C 1
ATOM 24685 O O . GLN D 1 348 ? 84.922 58.324 43.825 1.00 15.97 348 GLN D O 1
ATOM 24699 N N . GLY D 1 349 ? 83.097 57.163 44.463 1.00 10.61 349 GLY D N 1
ATOM 24700 C CA . GLY D 1 349 ? 82.274 58.337 44.668 1.00 10.90 349 GLY D CA 1
ATOM 24701 C C . GLY D 1 349 ? 81.091 57.986 45.544 1.00 9.89 349 GLY D C 1
ATOM 24702 O O . GLY D 1 349 ? 80.886 56.828 45.919 1.00 11.81 349 GLY D O 1
ATOM 24706 N N . VAL D 1 350 ? 80.304 59.005 45.874 1.00 9.86 350 VAL D N 1
ATOM 24707 C CA . VAL D 1 350 ? 79.110 58.806 46.688 1.00 10.46 350 VAL D CA 1
ATOM 24708 C C . VAL D 1 350 ? 77.984 58.307 45.797 1.00 9.27 350 VAL D C 1
ATOM 24709 O O . VAL D 1 350 ? 77.755 58.838 44.707 1.00 10.16 350 VAL D O 1
ATOM 24722 N N . LEU D 1 351 ? 77.251 57.306 46.279 1.00 8.82 351 LEU D N 1
ATOM 24723 C CA . LEU D 1 351 ? 76.197 56.672 45.501 1.00 9.62 351 LEU D CA 1
ATOM 24724 C C . LEU D 1 351 ? 74.898 57.447 45.690 1.00 10.00 351 LEU D C 1
ATOM 24725 O O . LEU D 1 351 ? 74.424 57.619 46.821 1.00 10.73 351 LEU D O 1
ATOM 24741 N N . LEU D 1 352 ? 74.332 57.914 44.581 1.00 9.57 352 LEU D N 1
ATOM 24742 C CA . LEU D 1 352 ? 72.994 58.478 44.537 1.00 10.48 352 LEU D CA 1
ATOM 24743 C C . LEU D 1 352 ? 72.108 57.493 43.786 1.00 8.73 352 LEU D C 1
ATOM 24744 O O . LEU D 1 352 ? 72.566 56.825 42.855 1.00 10.19 352 LEU D O 1
ATOM 24760 N N . VAL D 1 353 ? 70.839 57.400 44.175 1.00 9.32 353 VAL D N 1
ATOM 24761 C CA . VAL D 1 353 ? 69.928 56.448 43.547 1.00 10.36 353 VAL D CA 1
ATOM 24762 C C . VAL D 1 353 ? 68.548 57.071 43.380 1.00 9.26 353 VAL D C 1
ATOM 24763 O O . VAL D 1 353 ? 68.086 57.845 44.225 1.00 9.73 353 VAL D O 1
ATOM 24776 N N . ARG D 1 354 ? 67.895 56.729 42.276 1.00 9.69 354 ARG D N 1
ATOM 24777 C CA . ARG D 1 354 ? 66.490 57.028 42.077 1.00 10.63 354 ARG D CA 1
ATOM 24778 C C . ARG D 1 354 ? 65.863 55.798 41.443 1.00 8.71 354 ARG D C 1
ATOM 24779 O O . ARG D 1 354 ? 66.568 54.905 40.970 1.00 9.59 354 ARG D O 1
ATOM 24800 N N . GLY D 1 355 ? 64.536 55.731 41.461 1.00 6.88 355 GLY D N 1
ATOM 24801 C CA . GLY D 1 355 ? 63.857 54.584 40.906 1.00 6.55 355 GLY D CA 1
ATOM 24802 C C . GLY D 1 355 ? 62.551 54.267 41.604 1.00 8.02 355 GLY D C 1
ATOM 24803 O O . GLY D 1 355 ? 62.030 55.062 42.389 1.00 8.09 355 GLY D O 1
ATOM 24807 N N . PRO D 1 356 ? 61.996 53.084 41.325 1.00 8.01 356 PRO D N 1
ATOM 24808 C CA . PRO D 1 356 ? 60.607 52.809 41.734 1.00 10.57 356 PRO D CA 1
ATOM 24809 C C . PRO D 1 356 ? 60.371 52.876 43.232 1.00 8.60 356 PRO D C 1
ATOM 24810 O O . PRO D 1 356 ? 59.278 53.269 43.663 1.00 8.50 356 PRO D O 1
ATOM 24821 N N . GLY D 1 357 ? 61.350 52.495 44.043 1.00 8.46 357 GLY D N 1
ATOM 24822 C CA . GLY D 1 357 ? 61.172 52.474 45.480 1.00 7.24 357 GLY D CA 1
ATOM 24823 C C . GLY D 1 357 ? 61.471 53.768 46.193 1.00 6.56 357 GLY D C 1
ATOM 24824 O O . GLY D 1 357 ? 61.275 53.849 47.411 1.00 6.04 357 GLY D O 1
ATOM 24828 N N . LEU D 1 358 ? 61.935 54.788 45.474 1.00 7.50 358 LEU D N 1
ATOM 24829 C CA . LEU D 1 358 ? 62.343 56.039 46.100 1.00 6.81 358 LEU D CA 1
ATOM 24830 C C . LEU D 1 358 ? 61.189 56.663 46.879 1.00 7.31 358 LEU D C 1
ATOM 24831 O O . LEU D 1 358 ? 60.086 56.838 46.354 1.00 7.30 358 LEU D O 1
ATOM 24847 N N . SER D 1 359 ? 61.465 57.019 48.132 1.00 7.21 359 SER D N 1
ATOM 24848 C CA . SER D 1 359 ? 60.494 57.699 48.971 1.00 7.84 359 SER D CA 1
ATOM 24849 C C . SER D 1 359 ? 60.265 59.129 48.480 1.00 7.63 359 SER D C 1
ATOM 24850 O O . SER D 1 359 ? 61.195 59.788 48.009 1.00 9.00 359 SER D O 1
ATOM 24858 N N . PRO D 1 360 ? 59.037 59.646 48.607 1.00 7.88 360 PRO D N 1
ATOM 24859 C CA . PRO D 1 360 ? 58.800 61.062 48.281 1.00 8.08 360 PRO D CA 1
ATOM 24860 C C . PRO D 1 360 ? 59.417 62.043 49.269 1.00 9.24 360 PRO D C 1
ATOM 24861 O O . PRO D 1 360 ? 59.373 63.252 49.011 1.00 13.05 360 PRO D O 1
ATOM 24872 N N . GLY D 1 361 ? 59.989 61.576 50.377 1.00 7.55 361 GLY D N 1
ATOM 24873 C CA . GLY D 1 361 ? 60.670 62.456 51.306 1.00 9.81 361 GLY D CA 1
ATOM 24874 C C . GLY D 1 361 ? 60.431 62.107 52.760 1.00 9.13 361 GLY D C 1
ATOM 24875 O O . GLY D 1 361 ? 59.713 61.152 53.072 1.00 8.65 361 GLY D O 1
ATOM 24879 N N . TYR D 1 362 ? 61.032 62.876 53.662 1.00 8.85 362 TYR D N 1
ATOM 24880 C CA . TYR D 1 362 ? 60.805 62.674 55.084 1.00 8.51 362 TYR D CA 1
ATOM 24881 C C . TYR D 1 362 ? 59.510 63.350 55.519 1.00 9.18 362 TYR D C 1
ATOM 24882 O O . TYR D 1 362 ? 59.121 64.398 54.996 1.00 10.95 362 TYR D O 1
ATOM 24900 N N . TRP D 1 363 ? 58.848 62.740 56.507 1.00 8.66 363 TRP D N 1
ATOM 24901 C CA . TRP D 1 363 ? 57.596 63.290 57.017 1.00 7.96 363 TRP D CA 1
ATOM 24902 C C . TRP D 1 363 ? 57.814 64.671 57.616 1.00 9.08 363 TRP D C 1
ATOM 24903 O O . TRP D 1 363 ? 57.026 65.597 57.391 1.00 9.73 363 TRP D O 1
ATOM 24924 N N . ARG D 1 364 ? 58.867 64.819 58.413 1.00 8.72 364 ARG D N 1
ATOM 24925 C CA . ARG D 1 364 ? 59.177 66.076 59.074 1.00 9.40 364 ARG D CA 1
ATOM 24926 C C . ARG D 1 364 ? 60.689 66.204 59.093 1.00 9.89 364 ARG D C 1
ATOM 24927 O O . ARG D 1 364 ? 61.376 65.311 59.597 1.00 11.07 364 ARG D O 1
ATOM 24948 N N . ALA D 1 365 ? 61.211 67.298 58.544 1.00 10.60 365 ALA D N 1
ATOM 24949 C CA . ALA D 1 365 ? 62.653 67.415 58.410 1.00 9.55 365 ALA D CA 1
ATOM 24950 C C . ALA D 1 365 ? 63.032 68.870 58.191 1.00 11.73 365 ALA D C 1
ATOM 24951 O O . ALA D 1 365 ? 62.276 69.649 57.602 1.00 12.15 365 ALA D O 1
ATOM 24958 N N . SER D 1 366 ? 64.239 69.207 58.634 1.00 13.97 366 SER D N 1
ATOM 24959 C CA . SER D 1 366 ? 64.813 70.503 58.339 1.00 13.89 366 SER D CA 1
ATOM 24960 C C . SER D 1 366 ? 65.182 70.567 56.864 1.00 13.46 366 SER D C 1
ATOM 24961 O O . SER D 1 366 ? 65.208 69.556 56.155 1.00 14.51 366 SER D O 1
ATOM 24969 N N . GLU D 1 367 ? 65.448 71.784 56.395 1.00 18.11 367 GLU D N 1
ATOM 24970 C CA . GLU D 1 367 ? 65.925 71.947 55.029 1.00 17.99 367 GLU D CA 1
ATOM 24971 C C . GLU D 1 367 ? 67.174 71.105 54.796 1.00 19.20 367 GLU D C 1
ATOM 24972 O O . GLU D 1 367 ? 67.320 70.469 53.747 1.00 20.08 367 GLU D O 1
ATOM 24984 N N . GLU D 1 368 ? 68.073 71.065 55.782 1.00 18.62 368 GLU D N 1
ATOM 24985 C CA . GLU D 1 368 ? 69.315 70.315 55.627 1.00 22.54 368 GLU D CA 1
ATOM 24986 C C . GLU D 1 368 ? 69.055 68.816 55.534 1.00 16.52 368 GLU D C 1
ATOM 24987 O O . GLU D 1 368 ? 69.666 68.124 54.712 1.00 17.26 368 GLU D O 1
ATOM 24999 N N . GLN D 1 369 ? 68.145 68.298 56.360 1.00 15.04 369 GLN D N 1
ATOM 25000 C CA . GLN D 1 369 ? 67.814 66.877 56.303 1.00 14.46 369 GLN D CA 1
ATOM 25001 C C . GLN D 1 369 ? 67.166 66.514 54.972 1.00 12.62 369 GLN D C 1
ATOM 25002 O O . GLN D 1 369 ? 67.526 65.511 54.346 1.00 11.80 369 GLN D O 1
ATOM 25016 N N . GLN D 1 370 ? 66.205 67.326 54.521 1.00 15.16 370 GLN D N 1
ATOM 25017 C CA . GLN D 1 370 ? 65.491 67.037 53.282 1.00 16.35 370 GLN D CA 1
ATOM 25018 C C . GLN D 1 370 ? 66.407 67.091 52.064 1.00 14.91 370 GLN D C 1
ATOM 25019 O O . GLN D 1 370 ? 66.070 66.517 51.023 1.00 14.04 370 GLN D O 1
ATOM 25033 N N . ALA D 1 371 ? 67.558 67.760 52.170 1.00 14.53 371 ALA D N 1
ATOM 25034 C CA . ALA D 1 371 ? 68.491 67.833 51.052 1.00 18.08 371 ALA D CA 1
ATOM 25035 C C . ALA D 1 371 ? 69.069 66.476 50.672 1.00 15.46 371 ALA D C 1
ATOM 25036 O O . ALA D 1 371 ? 69.645 66.352 49.584 1.00 14.57 371 ALA D O 1
ATOM 25043 N N . ARG D 1 372 ? 68.933 65.456 51.523 1.00 10.78 372 ARG D N 1
ATOM 25044 C CA . ARG D 1 372 ? 69.338 64.114 51.115 1.00 12.21 372 ARG D CA 1
ATOM 25045 C C . ARG D 1 372 ? 68.537 63.635 49.914 1.00 10.92 372 ARG D C 1
ATOM 25046 O O . ARG D 1 372 ? 68.973 62.713 49.214 1.00 12.32 372 ARG D O 1
ATOM 25067 N N . PHE D 1 373 ? 67.374 64.236 49.665 1.00 12.78 373 PHE D N 1
ATOM 25068 C CA . PHE D 1 373 ? 66.542 63.914 48.515 1.00 12.28 373 PHE D CA 1
ATOM 25069 C C . PHE D 1 373 ? 66.699 64.919 47.379 1.00 15.76 373 PHE D C 1
ATOM 25070 O O . PHE D 1 373 ? 65.876 64.928 46.458 1.00 14.93 373 PHE D O 1
ATOM 25087 N N . ALA D 1 374 ? 67.735 65.753 47.415 1.00 15.99 374 ALA D N 1
ATOM 25088 C CA . ALA D 1 374 ? 67.861 66.835 46.448 1.00 17.83 374 ALA D CA 1
ATOM 25089 C C . ALA D 1 374 ? 67.861 66.296 45.023 1.00 17.73 374 ALA D C 1
ATOM 25090 O O . ALA D 1 374 ? 68.508 65.291 44.718 1.00 18.32 374 ALA D O 1
ATOM 25097 N N . GLY D 1 375 ? 67.109 66.967 44.153 1.00 17.69 375 GLY D N 1
ATOM 25098 C CA . GLY D 1 375 ? 67.143 66.690 42.732 1.00 14.92 375 GLY D CA 1
ATOM 25099 C C . GLY D 1 375 ? 66.434 65.427 42.297 1.00 15.70 375 GLY D C 1
ATOM 25100 O O . GLY D 1 375 ? 66.622 64.996 41.153 1.00 16.03 375 GLY D O 1
ATOM 25104 N N . GLY D 1 376 ? 65.606 64.835 43.151 1.00 16.47 376 GLY D N 1
ATOM 25105 C CA . GLY D 1 376 ? 64.955 63.590 42.806 1.00 16.11 376 GLY D CA 1
ATOM 25106 C C . GLY D 1 376 ? 65.819 62.361 42.967 1.00 12.29 376 GLY D C 1
ATOM 25107 O O . GLY D 1 376 ? 65.474 61.305 42.424 1.00 13.91 376 GLY D O 1
ATOM 25111 N N . TRP D 1 377 ? 66.941 62.471 43.673 1.00 12.69 377 TRP D N 1
ATOM 25112 C CA . TRP D 1 377 ? 67.787 61.337 44.007 1.00 11.97 377 TRP D CA 1
ATOM 25113 C C . TRP D 1 377 ? 67.884 61.249 45.522 1.00 14.45 377 TRP D C 1
ATOM 25114 O O . TRP D 1 377 ? 67.722 62.247 46.228 1.00 17.59 377 TRP D O 1
ATOM 25135 N N . TYR D 1 378 ? 68.171 60.051 46.021 1.00 11.39 378 TYR D N 1
ATOM 25136 C CA . TYR D 1 378 ? 68.556 59.875 47.415 1.00 11.24 378 TYR D CA 1
ATOM 25137 C C . TYR D 1 378 ? 70.071 59.727 47.495 1.00 8.55 378 TYR D C 1
ATOM 25138 O O . TYR D 1 378 ? 70.656 58.873 46.815 1.00 9.78 378 TYR D O 1
ATOM 25156 N N . ARG D 1 379 ? 70.700 60.563 48.321 1.00 8.54 379 ARG D N 1
ATOM 25157 C CA . ARG D 1 379 ? 72.141 60.514 48.549 1.00 10.98 379 ARG D CA 1
ATOM 25158 C C . ARG D 1 379 ? 72.407 59.543 49.693 1.00 11.37 379 ARG D C 1
ATOM 25159 O O . ARG D 1 379 ? 72.102 59.842 50.853 1.00 12.72 379 ARG D O 1
ATOM 25180 N N . THR D 1 380 ? 72.996 58.388 49.372 1.00 10.76 380 THR D N 1
ATOM 25181 C CA . THR D 1 380 ? 73.151 57.333 50.369 1.00 8.90 380 THR D CA 1
ATOM 25182 C C . THR D 1 380 ? 74.198 57.680 51.418 1.00 9.69 380 THR D C 1
ATOM 25183 O O . THR D 1 380 ? 74.129 57.175 52.542 1.00 10.50 380 THR D O 1
ATOM 25194 N N . GLY D 1 381 ? 75.183 58.501 51.069 1.00 8.70 381 GLY D N 1
ATOM 25195 C CA . GLY D 1 381 ? 76.334 58.677 51.922 1.00 11.28 381 GLY D CA 1
ATOM 25196 C C . GLY D 1 381 ? 77.321 57.533 51.873 1.00 11.99 381 GLY D C 1
ATOM 25197 O O . GLY D 1 381 ? 78.286 57.533 52.646 1.00 12.37 381 GLY D O 1
ATOM 25201 N N . ASP D 1 382 ? 77.104 56.548 51.010 1.00 9.43 382 ASP D N 1
ATOM 25202 C CA . ASP D 1 382 ? 78.021 55.429 50.856 1.00 9.70 382 ASP D CA 1
ATOM 25203 C C . ASP D 1 382 ? 78.978 55.708 49.711 1.00 11.59 382 ASP D C 1
ATOM 25204 O O . ASP D 1 382 ? 78.573 56.215 48.661 1.00 12.73 382 ASP D O 1
ATOM 25213 N N . LEU D 1 383 ? 80.243 55.367 49.914 1.00 10.77 383 LEU D N 1
ATOM 25214 C CA . LEU D 1 383 ? 81.221 55.386 48.841 1.00 9.92 383 LEU D CA 1
ATOM 25215 C C . LEU D 1 383 ? 81.178 54.048 48.115 1.00 12.10 383 LEU D C 1
ATOM 25216 O O . LEU D 1 383 ? 81.149 52.988 48.750 1.00 12.21 383 LEU D O 1
ATOM 25232 N N . PHE D 1 384 ? 81.152 54.107 46.787 1.00 11.98 384 PHE D N 1
ATOM 25233 C CA . PHE D 1 384 ? 81.129 52.926 45.942 1.00 11.82 384 PHE D CA 1
ATOM 25234 C C . PHE D 1 384 ? 82.049 53.172 44.758 1.00 13.41 384 PHE D C 1
ATOM 25235 O O . PHE D 1 384 ? 82.351 54.315 44.408 1.00 13.54 384 PHE D O 1
ATOM 25252 N N . GLU D 1 385 ? 82.497 52.082 44.145 1.00 11.75 385 GLU D N 1
ATOM 25253 C CA . GLU D 1 385 ? 83.140 52.145 42.845 1.00 15.11 385 GLU D CA 1
ATOM 25254 C C . GLU D 1 385 ? 82.454 51.145 41.930 1.00 14.88 385 GLU D C 1
ATOM 25255 O O . GLU D 1 385 ? 81.868 50.158 42.380 1.00 14.54 385 GLU D O 1
ATOM 25267 N N . ARG D 1 386 ? 82.543 51.408 40.634 1.00 17.73 386 ARG D N 1
ATOM 25268 C CA . ARG D 1 386 ? 81.957 50.555 39.617 1.00 20.49 386 ARG D CA 1
ATOM 25269 C C . ARG D 1 386 ? 83.079 49.950 38.787 1.00 22.52 386 ARG D C 1
ATOM 25270 O O . ARG D 1 386 ? 84.075 50.620 38.503 1.00 27.05 386 ARG D O 1
ATOM 25291 N N . ASP D 1 387 ? 82.924 48.688 38.399 1.00 19.77 387 ASP D N 1
ATOM 25292 C CA . ASP D 1 387 ? 83.886 48.051 37.509 1.00 22.63 387 ASP D CA 1
ATOM 25293 C C . ASP D 1 387 ? 83.400 48.128 36.063 1.00 25.23 387 ASP D C 1
ATOM 25294 O O . ASP D 1 387 ? 82.294 48.586 35.775 1.00 24.47 387 ASP D O 1
ATOM 25303 N N . GLU D 1 388 ? 84.258 47.682 35.142 1.00 30.11 388 GLU D N 1
ATOM 25304 C CA . GLU D 1 388 ? 83.943 47.807 33.722 1.00 33.08 388 GLU D CA 1
ATOM 25305 C C . GLU D 1 388 ? 82.683 47.044 33.338 1.00 30.22 388 GLU D C 1
ATOM 25306 O O . GLU D 1 388 ? 82.076 47.356 32.308 1.00 30.85 388 GLU D O 1
ATOM 25318 N N . SER D 1 389 ? 82.273 46.060 34.137 1.00 27.55 389 SER D N 1
ATOM 25319 C CA . SER D 1 389 ? 81.044 45.328 33.866 1.00 25.60 389 SER D CA 1
ATOM 25320 C C . SER D 1 389 ? 79.805 46.036 34.401 1.00 21.97 389 SER D C 1
ATOM 25321 O O . SER D 1 389 ? 78.690 45.571 34.147 1.00 20.29 389 SER D O 1
ATOM 25329 N N . GLY D 1 390 ? 79.969 47.143 35.125 1.00 22.36 390 GLY D N 1
ATOM 25330 C CA . GLY D 1 390 ? 78.853 47.847 35.720 1.00 18.20 390 GLY D CA 1
ATOM 25331 C C . GLY D 1 390 ? 78.513 47.440 37.137 1.00 15.31 390 GLY D C 1
ATOM 25332 O O . GLY D 1 390 ? 77.555 47.982 37.703 1.00 15.39 390 GLY D O 1
ATOM 25336 N N . ALA D 1 391 ? 79.246 46.499 37.725 1.00 15.88 391 ALA D N 1
ATOM 25337 C CA . ALA D 1 391 ? 78.955 46.056 39.080 1.00 14.26 391 ALA D CA 1
ATOM 25338 C C . ALA D 1 391 ? 79.588 46.999 40.096 1.00 13.28 391 ALA D C 1
ATOM 25339 O O . ALA D 1 391 ? 80.596 47.654 39.828 1.00 13.52 391 ALA D O 1
ATOM 25346 N N . TYR D 1 392 ? 78.979 47.063 41.275 1.00 11.90 392 TYR D N 1
ATOM 25347 C CA . TYR D 1 392 ? 79.366 48.004 42.315 1.00 12.23 392 TYR D CA 1
ATOM 25348 C C . TYR D 1 392 ? 79.995 47.292 43.508 1.00 12.86 392 TYR D C 1
ATOM 25349 O O . TYR D 1 392 ? 79.595 46.182 43.872 1.00 13.23 392 TYR D O 1
ATOM 25367 N N . ARG D 1 393 ? 80.969 47.957 44.132 1.00 12.76 393 ARG D N 1
ATOM 25368 C CA A ARG D 1 393 ? 81.603 47.460 45.347 0.45 15.36 393 ARG D CA 1
ATOM 25369 C CA B ARG D 1 393 ? 81.618 47.463 45.343 0.55 15.35 393 ARG D CA 1
ATOM 25370 C C . ARG D 1 393 ? 81.629 48.577 46.378 1.00 14.29 393 ARG D C 1
ATOM 25371 O O . ARG D 1 393 ? 82.041 49.701 46.073 1.00 13.81 393 ARG D O 1
ATOM 25412 N N . HIS D 1 394 ? 81.185 48.262 47.595 1.00 12.48 394 HIS D N 1
ATOM 25413 C CA . HIS D 1 394 ? 81.113 49.245 48.670 1.00 11.41 394 HIS D CA 1
ATOM 25414 C C . HIS D 1 394 ? 82.512 49.568 49.183 1.00 11.58 394 HIS D C 1
ATOM 25415 O O . HIS D 1 394 ? 83.322 48.667 49.419 1.00 16.81 394 HIS D O 1
ATOM 25429 N N . CYS D 1 395 ? 82.786 50.862 49.383 1.00 11.62 395 CYS D N 1
ATOM 25430 C CA . CYS D 1 395 ? 84.126 51.331 49.728 1.00 13.60 395 CYS D CA 1
ATOM 25431 C C . CYS D 1 395 ? 84.203 52.149 51.009 1.00 15.91 395 CYS D C 1
ATOM 25432 O O . CYS D 1 395 ? 85.282 52.665 51.323 1.00 22.02 395 CYS D O 1
ATOM 25440 N N . GLY D 1 396 ? 83.106 52.306 51.747 1.00 14.85 396 GLY D N 1
ATOM 25441 C CA . GLY D 1 396 ? 83.128 53.056 52.983 1.00 16.71 396 GLY D CA 1
ATOM 25442 C C . GLY D 1 396 ? 82.021 54.084 53.012 1.00 16.14 396 GLY D C 1
ATOM 25443 O O . GLY D 1 396 ? 81.081 54.037 52.213 1.00 12.79 396 GLY D O 1
ATOM 25447 N N . ARG D 1 397 ? 82.150 55.043 53.925 1.00 18.40 397 ARG D N 1
ATOM 25448 C CA . ARG D 1 397 ? 81.148 56.077 54.133 1.00 18.01 397 ARG D CA 1
ATOM 25449 C C . ARG D 1 397 ? 81.726 57.441 53.785 1.00 19.14 397 ARG D C 1
ATOM 25450 O O . ARG D 1 397 ? 82.916 57.704 53.988 1.00 22.27 397 ARG D O 1
ATOM 25471 N N . GLU D 1 398 ? 80.854 58.318 53.285 1.00 20.25 398 GLU D N 1
ATOM 25472 C CA . GLU D 1 398 ? 81.272 59.666 52.915 1.00 24.50 398 GLU D CA 1
ATOM 25473 C C . GLU D 1 398 ? 81.790 60.433 54.126 1.00 36.65 398 GLU D C 1
ATOM 25474 O O . GLU D 1 398 ? 82.777 61.172 54.025 1.00 38.45 398 GLU D O 1
ATOM 25486 N N . ASP D 1 399 ? 81.147 60.266 55.276 1.00 52.67 399 ASP D N 1
ATOM 25487 C CA . ASP D 1 399 ? 81.617 60.871 56.520 1.00 65.37 399 ASP D CA 1
ATOM 25488 C C . ASP D 1 399 ? 81.513 59.880 57.672 1.00 67.37 399 ASP D C 1
ATOM 25489 O O . ASP D 1 399 ? 82.251 58.896 57.722 1.00 69.15 399 ASP D O 1
#

Sequence (1574 aa):
STLANLTEVLFRLDFDPDTAVVYHYRGQTLSRLQQCRRTYYILSQASQLARLLKPGDRVVLALNDSPSSLLACLFLACIAVGAIPAVINPKSRRREQALADIAADCQQASLVVVREADAPSLSGPLAPLTLRAAAGRPLLDDFSLDALVGPADDLDWSAFHRQDDPAAACCFLQYTGAPKGVMHSLRNTLGFCRAFATELLALQAGDRRLYSIPKMFFFGYGMGNSLFFPWFSGASSALLDDDTWWPSPERVLENLVAFRPRVLFGVPAIYASLRPPQARELLSSVRLAFSAGSPLPRGEFEFWAAHGLEICDGIGATEVGHVFLANRPGQARADSTGLPLPGYECRRLVDREGHTIEEAGRQQGVLLVRRGPGLSPGYWRASEEQQARFAGGWYRTGDLFERDESGAYRHCGREDSTLANLTEVLFRLDFDPDDTAVYHYRGQTLSRLQCRTYYILSQASQLARLLKPGDRVVLALNNDSPSSLLACLFLACIAVGAIPAVINPKSRREQALADIAADCQASLVVREADAPSLSGPLAPLTLRAAAGRPLLDDFSLDALVGPADLDWSAFHRRQDDPAAACCFLQYTAAPPKKGVMHSLLRNTLGFCRRAFATELLALQAGDRLYSIPKMFFFGYGMGNSSLFFPWFSGASALLDDTWPSPERVLENLVAFRPRRVLFGVPAIYASLRPPQARELLSSVRLAFSAGSPLPRGEFEFWAAHGLEICCDGIGATEVGHVFLANRPGQARADSTGLPLPGYECRRLVDREGHTIEEAGRQGVLLVRGPGLSPPGYWRASEEQQARFAGGWYRTGDLFERDESGAYRRHCGREDSTLANLTEVLFRRLDFDPDDTAVYHYRGQTLSRLQQCRRTYYILSSQASQLARLLKPGDRVVLALNDSPSLLACLFLACIAVGAIPAVINPKSRRREQALADIAADCQQASLVVREEADAPSLSGPLAPLTLRAAAGRPLLDDFSSLDALVGPADLDWSAFHRRQDPAAACCFLQYTGGAAPPKKGGVMHSLRNTLGFCRRAFATELLLALQAGDRLYSIPKMFFFGYGMGNSLFFPWFSGASALLDDTWPSPERVLENLVAFRRPRVLFGVPAIYASLRPQARRELLSSVRLAFSAGSPLPRGEFEFWAAHGLEICCDGIGATEVGHVVFLANRRPGQARADSTGLPLPGYECRRLVDREGHTIEEAGRQGVLLVRGPGLSPPGYWRASEEQQARFAGGWYRTGDLFERDEESGAYRHCGREDSTLANLTEVLFRRLDFDPDDTAVVYHYRGQTLSRLQCRRTYYILSQASQLARLLKPGDRVVLALNDSPSLLACLFLACIAVGAIPAVINPKKSREQALLADIAADCQASLVVREEADAPSLSGPLLAPLTLRAAAGRPLLDDFSLDALVGPADLDWSAFHRRQDPAAACCFLQYTAAPPKKGGVMHSLLRNTLGFCRRAFATELLALQAGDRRLYSIPKMMFFFGYGMGNSLFFPWFSGASALLDDTWPSPERRVLENLVAFRRPRRVLFGVPAIYASLRPQARELLSSSVRLAFSAGSPLPRGEFEFWAAHGLEICDGIGATEVGHVFLLANRPGQARADSTGLPLPGYECRLVDREGHTIEEAGRQGVLLVRGPGLSPGYWRASEEQQARFAGGWYRTGDLFERDESGAYRRHCGRED

Solvent-accessible surface area: 64770 Å² total; per-residue (Å²): 87,107,106,22,5,3,0,12,37,1,26,177,56,141,58,82,60,45,49,27,0,0,13,5,114,72,78,69,0,13,3,60,86,0,40,77,46,0,37,29,2,0,2,6,1,49,103,55,9,159,78,25,37,50,0,0,0,2,9,43,5,16,0,5,0,0,0,1,0,0,0,0,4,0,9,6,1,13,0,0,6,7,48,10,123,22,162,81,102,27,1,32,51,20,3,59,10,0,94,7,47,1,0,2,12,33,40,146,16,72,72,20,96,48,136,149,42,17,75,12,15,77,20,49,89,63,95,50,40,58,8,40,4,47,2,77,99,83,35,22,108,33,68,182,136,21,71,72,22,59,105,41,61,16,44,41,19,8,0,0,11,15,139,125,82,41,56,0,1,37,0,3,12,82,8,0,50,13,1,1,82,3,0,0,58,45,17,8,53,15,107,72,50,13,91,0,8,7,4,17,21,2,60,83,10,15,0,2,0,1,1,0,0,0,0,0,27,9,2,0,4,0,18,3,13,18,53,123,54,53,80,127,70,4,45,85,11,1,63,86,10,71,0,75,0,0,0,0,34,14,75,32,0,44,46,3,89,100,56,2,203,61,0,43,47,19,1,134,15,1,0,0,4,62,61,74,7,72,125,44,8,27,82,58,0,52,89,77,65,4,57,1,2,10,1,28,31,28,14,14,0,2,5,1,0,0,0,6,60,49,66,108,17,121,12,59,10,8,6,48,43,3,66,23,17,53,17,72,0,4,31,247,140,48,119,65,2,90,51,47,59,101,92,4,10,0,16,0,40,18,52,0,35,3,72,3,4,75,150,34,62,160,150,59,62,56,68,27,70,74,45,38,12,83,5,3,16,35,1,28,41,55,119,45,23,9,7,105,50,46,25,136,64,192,52,118,102,22,6,1,0,32,41,1,13,182,56,143,60,80,72,98,47,28,0,0,28,4,112,72,79,72,2,17,13,86,90,0,94,77,32,0,33,35,5,0,2,7,1,51,105,53,7,160,79,25,34,50,0,0,0,1,6,33,5,16,0,5,0,0,0,2,0,0,0,0,6,0,7,6,2,13,0,0,6,8,49,12,131,21,195,81,123,44,0,31,54,20,3,56,9,1,93,6,47,1,0,1,12,45,37,146,16,71,70,19,94,47,135,148,42,16,73,12,15,78,13,49,85,64,93,50,42,69,10,50,5,46,2,74,98,84,36,22,106,36,67,184,134,26,70,73,25,59,109,38,62,15,46,39,16,7,0,1,9,26,97,126,41,53,0,0,37,0,4,14,87,8,1,46,12,0,1,97,2,0,0,63,47,18,8,54,14,108,70,49,16,56,0,7,7,4,16,16,2,29,112,14,36,0,2,0,0,1,0,0,0,0,3,27,10,2,0,4,0,18,2,12,19,48,122,53,54,82,129,65,6,43,85,12,1,66,89,21,62,0,78,0,0,0,0,39,13,74,31,0,45,50,5,90,102,57,4,208,58,0,44,59,16,1,139,13,1,0,0,4,75,59,70,7,75,125,45,9,30,83,56,0,52,90,80,65,6,57,1,2,9,1,27,30,28,26,10,0,2,5,2,0,0,1,5,88,44,67,118,17,117,15,68,11,8,6,33,39,2,58,62,8,29,18,69,0,8,29,242,137,52,115,64,3,89,68,37,56,101,96,3,9,0,21,0,50,23,51,0,38,2,74,3,3,75,148,34,60,164,151,54,61,56,65,28,67,66,38,18,13,78,5,2,16,41,1,41,43,56,131,64,11,7,6,85,43,31,26,140,56,188,116,117,107,21,6,0,0,13,40,2,31,171,56,143,57,81,76,101,50,31,0,0,29,6,115,74,76,70,1,16,11,68,76,0,103,72,32,0,18,33,5,0,3,8,0,47,107,54,9,158,76,25,37,51,0,0,0,2,9,39,6,14,0,5,0,0,0,1,0,0,0,0,6,0,8,6,2,12,0,1,6,7,48,7,95,21,202,89,122,45,12,48,78,17,4,59,25,0,129,12,48,1,4,2,14,11,34,106,8,65,90,137,55,30,146,177,48,37,77,39,18,98,20,49,92,68,101,50,41,62,7,56,4,44,1,72,98,79,35,21,107,33,65,184,136,22,73,72,18,59,109,37,62,15,41,37,18,8,0,0,10,25,90,130,80,71,37,0,0,36,0,3,12,125,7,1,43,3,1,1,97,0,0,0,68,76,8,2,47,15,107,73,49,15,61,0,7,7,7,22,17,2,35,117,13,35,0,2,0,0,1,0,0,0,0,4,32,9,2,0,5,1,24,1,11,18,50,123,54,56,86,130,74,6,43,87,16,1,60,87,26,58,0,38,0,0,0,0,39,14,72,28,0,48,50,6,84,114,62,10,206,73,0,58,63,7,5,176,14,1,0,0,4,77,60,73,6,74,127,42,12,25,84,49,0,54,89,80,63,8,57,1,1,9,2,28,31,29,25,9,0,2,5,1,0,0,1,6,101,46,66,138,16,113,16,56,12,9,6,84,43,2,60,57,13,84,22,78,0,7,32,247,135,52,116,68,2,141,93,40,58,100,94,3,11,0,19,0,93,24,34,0,38,3,71,3,3,77,158,36,46,140,135,62,63,56,67,28,67,74,42,20,12,78,6,5,16,43,1,28,40,57,167,82,26,7,8,112,52,38,25,132,69,179,115,115,105,21,6,1,0,39,37,1,32,206,56,142,57,80,78,75,50,30,0,0,13,6,110,72,78,68,2,18,12,86,86,0,98,74,47,0,16,30,3,0,3,8,1,49,105,55,8,160,76,25,35,46,0,0,0,3,5,36,6,14,0,6,0,0,0,1,0,0,0,0,5,0,8,7,2,12,0,0,6,8,50,7,126,19,171,88,111,27,14,47,61,21,2,74,10,0,87,11,47,1,3,1,14,30,32,136,9,66,90,139,55,31,148,180,47,37,79,37,18,93,18,49,89,65,101,49,39,60,8,42,4,45,1,74,98,81,34,22,107,36,66,183,135,23,70,71,19,57,109,39,67,13,43,37,18,8,0,0,11,31,85,127,41,39,0,0,36,0,3,14,123,8,1,43,8,1,1,80,1,0,0,68,72,9,8,50,14,107,73,54,16,93,1,7,8,9,22,18,2,32,113,14,35,0,2,0,0,2,0,0,0,0,4,31,9,3,0,5,0,20,2,12,18,49,129,46,54,87,129,69,3,43,85,14,1,56,85,12,85,0,79,0,0,0,0,41,14,73,25,0,45,46,6,90,111,62,10,214,58,0,48,55,11,1,133,15,0,0,0,4,78,61,73,8,75,126,44,12,25,82,52,0,52,90,84,67,6,58,1,2,9,1,28,30,27,26,9,0,2,5,1,0,0,3,7,80,42,67,127,16,122,14,58,12,8,6,93,37,2,76,60,16,71,17,79,0,7,35,242,138,52,118,62,3,140,88,32,55,102,98,4,9,0,23,0,94,24,38,0,36,4,74,2,4,68,138,34,59,159,149,54,65,58,67,25,68,73,44,23,13,78,5,4,16,43,1,30,41,59,162,86,21,9,6,106,54,40,27,130,66,173

B-factor: mean 17.24, std 9.0, range [3.55, 101.19]